Protein 2M08 (pdb70)

Foldseek 3Di:
DVFDKFWKFKAFADDQCLQVVLCVVCVVNDDQLVSRLPRRPPPVQVVVSRGPTIDHPPPDDPLDRVQQPPDDAFHWTHQRQDPRGGIIMGGPD

Sequence (93 aa):
GPSNKIKCSHILVSKQSEALAIMEKLKSGEKFGKLAKELSIDSGSAKKNGNLGYFTKGMMVKPFEDAAFKLQVGEVSEPIKSEFGYHIIKRFGGPSNKIKCSHILVSKQSEALAIMEKLKSGEKFGKLAKELSIDSGSAKKNGNLGYFTKGMMVKPFEDAAFKLQVGEVSEPIKSEFGYHIIKRFGGPSNKIKCSHILVSKQSEALAIMEKLKSGEKFGKLAKELSIDSGSAKKNGNLGYFTKGMMVKPFEDAAFKLQVGEVSEPIKSEFGYHIIKRFGGPSNKIKCSHILVSKQSEALAIMEKLKSGEKFGKLAKELSIDSGSAKKNGNLGYFTKGMMVKPFEDAAFKLQVGEVSEPIKSEFGYHIIKRFGGPSNKIKCSHILVSKQSEALAIMEKLKSGEKFGKLAKELSIDSGSAKKNGNLGYFTKGMMVKPFEDAAFKLQVGEVSEPIKSEFGYHIIKRFGGPSNKIKCSHILVSKQSEALAIMEKLKSGEKFGKLAKELSIDSGSAKKNGNLGYFTKGMMVKPFEDAAFKLQVGEVSEPIKSEFGYHIIKRFGGPSNKIKCSHILVSKQSEALAIMEKLKSGEKFGKLAKELSIDSGSAKKNGNLGYFTKGMMVKPFEDAAFKLQVGEVSEPIKSEFGYHIIKRFGGPSNKIKCSHILVSKQSEALAIMEKLKSGEKFGKLAKELSIDSGSAKKNGNLGYFTKGMMVKPFEDAAFKLQVGEVSEPIKSEFGYHIIKRFGGPSNKIKCSHILVSKQSEALAIMEKLKSGEKFGKLAKELSIDSGSAKKNGNLGYFTKGMMVKPFEDAAFKLQVGEVSEPIKSEFGYHIIKRFGGPSNKIKCSHILVSKQSEALAIMEKLKSGEKFGKLAKELSIDSGSAKKNGNLGYFTKGMMVKPFEDAAFKLQVGEVSEPIKSEFGYHIIKRFGGPSNKIKCSHILVSKQSEALAIMEKLKSGEKFGKLAKELSIDSGSAKKNGNLGYFTKGMMVKPFEDAAFKLQVGEVSEPIKSEFGYHIIKRFGGPSNKIKCSHILVSKQSEALAIMEKLKSGEKFGKLAKELSIDSGSAKKNGNLGYFTKGMMVKPFEDAAFKLQVGEVSEPIKSEFGYHIIKRFGGPSNKIKCSHILVSKQSEALAIMEKLKSGEKFGKLAKELSIDSGSAKKNGNLGYFTKGMMVKPFEDAAFKLQVGEVSEPIKSEFGYHIIKRFGGPSNKIKCSHILVSKQSEALAIMEKLKSGEKFGKLAKELSIDSGSAKKNGNLGYFTKGMMVKPFEDAAFKLQVGEVSEPIKSEFGYHIIKRFGGPSNKIKCSHILVSKQSEALAIMEKLKSGEKFGKLAKELSIDSGSAKKNGNLGYFTKGMMVKPFEDAAFKLQVGEVSEPIKSEFGYHIIKRFGGPSNKIKCSHILVSKQSEALAIMEKLKSGEKFGKLAKELSIDSGSAKKNGNLGYFTKGMMVKPFEDAAFKLQVGEVSEPIKSEFGYHIIKRFGGPSNKIKCSHILVSKQSEALAIMEKLKSGEKFGKLAKELSIDSGSAKKNGNLGYFTKGMMVKPFEDAAFKLQVGEVSEPIKSEFGYHIIKRFGGPSNKIKCSHILVSKQSEALAIMEKLKSGEKFGKLAKELSIDSGSAKKNGNLGYFTKGMMVKPFEDAAFKLQVGEVSEPIKSEFGYHIIKRFGGPSNKIKCSHILVSKQSEALAIMEKLKSGEKFGKLAKELSIDSGSAKKNGNLGYFTKGMMVKPFEDAAFKLQVGEVSEPIKSEFGYHIIKRFGGPSNKIKCSHILVSKQSEALAIMEKLKSGEKFGKLAKELSIDSGSAKKNGNLGYFTKGMMVKPFEDAAFKLQVGEVSEPIKSEFGYHIIKRFG

Organism: Nitrosopumilus maritimus (strain SCM1) (NCBI:txid436308)

Nearest PDB structures (foldseek):
  2m08-assembly1_A  TM=1.011E+00  e=2.889E-20  Nitrosopumilus maritimus SCM1
  2rqs-assembly1_A  TM=8.957E-01  e=1.563E-12  Candidatus Cenarchaeum symbiosum
  6xd8-assembly2_B  TM=8.870E-01  e=6.051E-11  Bacillus anthracis str. Sterne
  2jzv-assembly1_A  TM=8.501E-01  e=7.414E-11  Staphylococcus aureus
  6vj4-assembly1_A-2  TM=9.085E-01  e=1.190E-09  Bacillus anthracis

Solvent-accessible surface area: 5749 Å² total; per-residue (Å²): 113,131,95,112,107,22,52,0,1,21,0,3,2,89,125,118,82,53,0,43,32,0,77,106,95,26,163,98,70,67,150,3,11,138,14,0,110,129,37,4,101,56,106,46,0,25,173,97,56,0,52,41,18,116,6,36,148,70,138,71,43,172,46,6,34,76,19,0,66,140,29,121,111,45,82,42,6,120,26,53,147,19,142,97,10,38,8,2,0,32,36,75,50

InterPro domains:
  IPR000297 Peptidyl-prolyl cis-trans isomerase, PpiC-type [PF00639] (15-90)
  IPR000297 Peptidyl-prolyl cis-trans isomerase, PpiC-type [PS50198] (2-92)
  IPR046357 Peptidyl-prolyl cis-trans isomerase domain superfamily [G3DSA:3.10.50.40] (1-92)
  IPR050245 Bacterial extracellular foldase PrsA [PTHR47245] (4-89)

CATH classification: 3.10.50.40

B-factor: mean 34.98, std 22.98, range [0.02, 75.53]

Secondary structure (DSSP, 8-state):
-----EEEE--EESSHHHHTHHHHHGGGS--HHHHHTTT---TTTTTTTTEEEEE-TTSS-HHHHGGGSSS-TT-BPP-EE-SS-EE--BB--

Radius of gyration: 12.02 Å; Cα contacts (8 Å, |Δi|>4): 186; chains: 1; bounding box: 30×32×24 Å

Structure (mmCIF, N/CA/C/O backbone):
data_2M08
#
_entry.id   2M08
#
loop_
_atom_site.group_PDB
_atom_site.id
_atom_site.type_symbol
_atom_site.label_atom_id
_atom_site.label_alt_id
_atom_site.label_comp_id
_atom_site.label_asym_id
_atom_site.label_entity_id
_atom_site.label_seq_id
_atom_site.pdbx_PDB_ins_code
_atom_site.Cartn_x
_atom_site.Cartn_y
_atom_site.Cartn_z
_atom_site.occupancy
_atom_site.B_iso_or_equiv
_atom_site.auth_seq_id
_atom_site.auth_comp_id
_atom_site.auth_asym_id
_atom_site.auth_atom_id
_atom_site.pdbx_PDB_model_num
ATOM 1 N N . GLY A 1 1 ? 1.330 0.000 0.000 1.00 13.00 1 GLY A N 1
ATOM 2 C CA . GLY A 1 1 ? 2.071 0.001 -1.247 1.00 45.03 1 GLY A CA 1
ATOM 3 C C . GLY A 1 1 ? 2.250 1.395 -1.815 1.00 1.35 1 GLY A C 1
ATOM 4 O O . GLY A 1 1 ? 1.911 2.395 -1.181 1.00 34.33 1 GLY A O 1
ATOM 8 N N . PRO A 1 2 ? 2.797 1.476 -3.037 1.00 32.43 2 PRO A N 1
ATOM 9 C CA . PRO A 1 2 ? 3.034 2.753 -3.716 1.00 14.14 2 PRO A CA 1
ATOM 10 C C . PRO A 1 2 ? 1.737 3.431 -4.144 1.00 74.11 2 PRO A C 1
ATOM 11 O O . PRO A 1 2 ? 1.081 2.995 -5.090 1.00 53.54 2 PRO A O 1
ATOM 22 N N . SER A 1 3 ? 1.373 4.499 -3.442 1.00 14.20 3 SER A N 1
ATOM 23 C CA . SER A 1 3 ? 0.152 5.235 -3.748 1.00 54.41 3 SER A CA 1
ATOM 24 C C . SER A 1 3 ? 0.461 6.484 -4.569 1.00 23.41 3 SER A C 1
ATOM 25 O O . SER A 1 3 ? 0.844 7.518 -4.025 1.00 2.32 3 SER A O 1
ATOM 33 N N . ASN A 1 4 ? 0.292 6.377 -5.883 1.00 2.01 4 ASN A N 1
ATOM 34 C CA . ASN A 1 4 ? 0.554 7.496 -6.781 1.00 0.35 4 ASN A CA 1
ATOM 35 C C . ASN A 1 4 ? -0.684 8.375 -6.929 1.00 0.50 4 ASN A C 1
ATOM 36 O O . ASN A 1 4 ? -0.595 9.603 -6.900 1.00 2.15 4 ASN A O 1
ATOM 47 N N . LYS A 1 5 ? -1.839 7.739 -7.088 1.00 74.12 5 LYS A N 1
ATOM 48 C CA . LYS A 1 5 ? -3.097 8.461 -7.239 1.00 40.14 5 LYS A CA 1
ATOM 49 C C . LYS A 1 5 ? -4.114 8.006 -6.198 1.00 13.11 5 LYS A C 1
ATOM 50 O O . LYS A 1 5 ? -3.974 6.935 -5.606 1.00 40.32 5 LYS A O 1
ATOM 69 N N . ILE A 1 6 ? -5.138 8.825 -5.980 1.00 42.01 6 ILE A N 1
ATOM 70 C CA . ILE A 1 6 ? -6.179 8.504 -5.012 1.00 53.41 6 ILE A CA 1
ATOM 71 C C . ILE A 1 6 ? -7.513 9.125 -5.414 1.00 1.45 6 ILE A C 1
ATOM 72 O O . ILE A 1 6 ? -7.554 10.136 -6.115 1.00 41.24 6 ILE A O 1
ATOM 88 N N . LYS A 1 7 ? -8.603 8.515 -4.962 1.00 73.12 7 LYS A N 1
ATOM 89 C CA . LYS A 1 7 ? -9.940 9.008 -5.271 1.00 12.23 7 LYS A CA 1
ATOM 90 C C . LYS A 1 7 ? -10.283 10.223 -4.414 1.00 20.10 7 LYS A C 1
ATOM 91 O O . LYS A 1 7 ? -10.038 10.232 -3.207 1.00 32.10 7 LYS A O 1
ATOM 110 N N . CYS A 1 8 ? -10.851 11.244 -5.045 1.00 13.42 8 CYS A N 1
ATOM 111 C CA . CYS A 1 8 ? -11.229 12.464 -4.340 1.00 5.24 8 CYS A CA 1
ATOM 112 C C . CYS A 1 8 ? -12.186 13.304 -5.179 1.00 62.22 8 CYS A C 1
ATOM 113 O O . CYS A 1 8 ? -12.309 13.101 -6.387 1.00 42.32 8 CYS A O 1
ATOM 121 N N . SER A 1 9 ? -12.863 14.246 -4.531 1.00 32.33 9 SER A N 1
ATOM 122 C CA . SER A 1 9 ? -13.814 15.113 -5.216 1.00 72.35 9 SER A CA 1
ATOM 123 C C . SER A 1 9 ? -13.428 16.580 -5.053 1.00 21.40 9 SER A C 1
ATOM 124 O O . SER A 1 9 ? -12.321 16.897 -4.616 1.00 13.12 9 SER A O 1
ATOM 132 N N . HIS A 1 10 ? -14.348 17.471 -5.408 1.00 35.55 10 HIS A N 1
ATOM 133 C CA . HIS A 1 10 ? -14.106 18.905 -5.300 1.00 23.20 10 HIS A CA 1
ATOM 134 C C . HIS A 1 10 ? -15.377 19.695 -5.596 1.00 31.34 10 HIS A C 1
ATOM 135 O O . HIS A 1 10 ? -16.165 19.318 -6.464 1.00 11.42 10 HIS A O 1
ATOM 149 N N . ILE A 1 11 ? -15.570 20.790 -4.868 1.00 31.40 11 ILE A N 1
ATOM 150 C CA . ILE A 1 11 ? -16.745 21.632 -5.053 1.00 34.30 11 ILE A CA 1
ATOM 151 C C . ILE A 1 11 ? -16.390 23.109 -4.921 1.00 64.44 11 ILE A C 1
ATOM 152 O O . ILE A 1 11 ? -15.759 23.522 -3.948 1.00 1.35 11 ILE A O 1
ATOM 168 N N . LEU A 1 12 ? -16.799 23.900 -5.906 1.00 53.15 12 LEU A N 1
ATOM 169 C CA . LEU A 1 12 ? -16.526 25.333 -5.901 1.00 2.03 12 LEU A CA 1
ATOM 170 C C . LEU A 1 12 ? -17.792 26.128 -5.597 1.00 62.21 12 LEU A C 1
ATOM 171 O O . LEU A 1 12 ? -18.850 25.874 -6.173 1.00 20.35 12 LEU A O 1
ATOM 187 N N . VAL A 1 13 ? -17.675 27.093 -4.691 1.00 13.05 13 VAL A N 1
ATOM 188 C CA . VAL A 1 13 ? -18.809 27.928 -4.313 1.00 33.14 13 VAL A CA 1
ATOM 189 C C . VAL A 1 13 ? -18.428 29.404 -4.307 1.00 65.22 13 VAL A C 1
ATOM 190 O O . VAL A 1 13 ? -17.310 29.768 -4.674 1.00 33.10 13 VAL A O 1
ATOM 203 N N . SER A 1 14 ? -19.363 30.250 -3.888 1.00 31.10 14 SER A N 1
ATOM 204 C CA . SER A 1 14 ? -19.126 31.688 -3.838 1.00 31.24 14 SER A CA 1
ATOM 205 C C . SER A 1 14 ? -19.118 32.187 -2.396 1.00 32.21 14 SER A C 1
ATOM 206 O O . SER A 1 14 ? -18.604 33.266 -2.103 1.00 4.25 14 SER A O 1
ATOM 214 N N . LYS A 1 15 ? -19.693 31.393 -1.499 1.00 3.04 15 LYS A N 1
ATOM 215 C CA . LYS A 1 15 ? -19.752 31.751 -0.086 1.00 72.24 15 LYS A CA 1
ATOM 216 C C . LYS A 1 15 ? -19.280 30.594 0.788 1.00 34.24 15 LYS A C 1
ATOM 217 O O . LYS A 1 15 ? -19.551 29.430 0.492 1.00 12.45 15 LYS A O 1
ATOM 236 N N . GLN A 1 16 ? -18.575 30.922 1.866 1.00 13.12 16 GLN A N 1
ATOM 237 C CA . GLN A 1 16 ? -18.067 29.909 2.784 1.00 52.12 16 GLN A CA 1
ATOM 238 C C . GLN A 1 16 ? -19.210 29.105 3.394 1.00 34.10 16 GLN A C 1
ATOM 239 O O . GLN A 1 16 ? -19.052 27.926 3.712 1.00 15.32 16 GLN A O 1
ATOM 253 N N . SER A 1 17 ? -20.361 29.750 3.555 1.00 54.01 17 SER A N 1
ATOM 254 C CA . SER A 1 17 ? -21.530 29.096 4.131 1.00 33.21 17 SER A CA 1
ATOM 255 C C . SER A 1 17 ? -21.964 27.908 3.277 1.00 14.40 17 SER A C 1
ATOM 256 O O . SER A 1 17 ? -22.608 26.981 3.767 1.00 51.13 17 SER A O 1
ATOM 264 N N . GLU A 1 18 ? -21.607 27.946 1.997 1.00 22.11 18 GLU A N 1
ATOM 265 C CA . GLU A 1 18 ? -21.960 26.874 1.074 1.00 32.43 18 GLU A CA 1
ATOM 266 C C . GLU A 1 18 ? -20.894 25.782 1.075 1.00 43.14 18 GLU A C 1
ATOM 267 O O . GLU A 1 18 ? -21.203 24.597 1.197 1.00 11.30 18 GLU A O 1
ATOM 279 N N . ALA A 1 19 ? -19.637 26.191 0.936 1.00 42.01 19 ALA A N 1
ATOM 280 C CA . ALA A 1 19 ? -18.524 25.249 0.921 1.00 13.44 19 ALA A CA 1
ATOM 281 C C . ALA A 1 19 ? -18.411 24.513 2.252 1.00 51.01 19 ALA A C 1
ATOM 282 O O . ALA A 1 19 ? -18.267 23.290 2.286 1.00 4.22 19 ALA A O 1
ATOM 289 N N . LEU A 1 20 ? -18.477 25.264 3.346 1.00 43.03 20 LEU A N 1
ATOM 290 C CA . LEU A 1 20 ? -18.381 24.682 4.680 1.00 2.21 20 LEU A CA 1
ATOM 291 C C . LEU A 1 20 ? -19.587 23.797 4.976 1.00 14.43 20 LEU A C 1
ATOM 292 O O . LEU A 1 20 ? -19.511 22.879 5.792 1.00 42.11 20 LEU A O 1
ATOM 308 N N . ALA A 1 21 ? -20.700 24.079 4.307 1.00 52.34 21 ALA A N 1
ATOM 309 C CA . ALA A 1 21 ? -21.922 23.307 4.495 1.00 63.42 21 ALA A CA 1
ATOM 310 C C . ALA A 1 21 ? -21.769 21.895 3.939 1.00 31.34 21 ALA A C 1
ATOM 311 O O . ALA A 1 21 ? -22.611 21.029 4.181 1.00 64.43 21 ALA A O 1
ATOM 318 N N . ILE A 1 22 ? -20.692 21.670 3.195 1.00 41.03 22 ILE A N 1
ATOM 319 C CA . ILE A 1 22 ? -20.430 20.363 2.606 1.00 71.33 22 ILE A CA 1
ATOM 320 C C . ILE A 1 22 ? -20.042 19.346 3.674 1.00 13.11 22 ILE A C 1
ATOM 321 O O . ILE A 1 22 ? -20.275 18.148 3.519 1.00 73.25 22 ILE A O 1
ATOM 337 N N . MET A 1 23 ? -19.451 19.833 4.760 1.00 42.52 23 MET A N 1
ATOM 338 C CA . MET A 1 23 ? -19.033 18.967 5.856 1.00 14.22 23 MET A CA 1
ATOM 339 C C . MET A 1 23 ? -20.118 18.882 6.925 1.00 74.21 23 MET A C 1
ATOM 340 O O . MET A 1 23 ? -20.146 17.943 7.720 1.00 4.10 23 MET A O 1
ATOM 354 N N . GLU A 1 24 ? -21.010 19.868 6.937 1.00 20.11 24 GLU A N 1
ATOM 355 C CA . GLU A 1 24 ? -22.096 19.903 7.910 1.00 42.03 24 GLU A CA 1
ATOM 356 C C . GLU A 1 24 ? -23.321 19.161 7.384 1.00 55.43 24 GLU A C 1
ATOM 357 O O . GLU A 1 24 ? -23.954 18.392 8.107 1.00 22.33 24 GLU A O 1
ATOM 369 N N . LYS A 1 25 ? -23.652 19.399 6.119 1.00 1.40 25 LYS A N 1
ATOM 370 C CA . LYS A 1 25 ? -24.801 18.755 5.494 1.00 43.04 25 LYS A CA 1
ATOM 371 C C . LYS A 1 25 ? -24.645 17.238 5.502 1.00 20.33 25 LYS A C 1
ATOM 372 O O . LYS A 1 25 ? -25.497 16.519 6.027 1.00 63.11 25 LYS A O 1
ATOM 391 N N . LEU A 1 26 ? -23.552 16.756 4.920 1.00 13.40 26 LEU A N 1
ATOM 392 C CA . LEU A 1 26 ? -23.284 15.324 4.862 1.00 20.32 26 LEU A CA 1
ATOM 393 C C . LEU A 1 26 ? -23.296 14.711 6.259 1.00 72.52 26 LEU A C 1
ATOM 394 O O . LEU A 1 26 ? -23.552 13.518 6.423 1.00 34.50 26 LEU A O 1
ATOM 410 N N . LYS A 1 27 ? -23.020 15.535 7.264 1.00 64.24 27 LYS A N 1
ATOM 411 C CA . LYS A 1 27 ? -23.002 15.076 8.647 1.00 2.05 27 LYS A CA 1
ATOM 412 C C . LYS A 1 27 ? -24.333 14.434 9.025 1.00 62.42 27 LYS A C 1
ATOM 413 O O . LYS A 1 27 ? -24.396 13.599 9.928 1.00 53.51 27 LYS A O 1
ATOM 432 N N . SER A 1 28 ? -25.393 14.827 8.327 1.00 75.53 28 SER A N 1
ATOM 433 C CA . SER A 1 28 ? -26.724 14.290 8.590 1.00 4.44 28 SER A CA 1
ATOM 434 C C . SER A 1 28 ? -26.904 12.931 7.921 1.00 0.22 28 SER A C 1
ATOM 435 O O . SER A 1 28 ? -27.722 12.119 8.351 1.00 24.41 28 SER A O 1
ATOM 443 N N . GLY A 1 29 ? -26.133 12.692 6.865 1.00 71.44 29 GLY A N 1
ATOM 444 C CA . GLY A 1 29 ? -26.222 11.431 6.152 1.00 72.41 29 GLY A CA 1
ATOM 445 C C . GLY A 1 29 ? -26.606 11.613 4.697 1.00 72.11 29 GLY A C 1
ATOM 446 O O . GLY A 1 29 ? -27.316 10.784 4.128 1.00 42.32 29 GLY A O 1
ATOM 450 N N . GLU A 1 30 ? -26.137 12.701 4.095 1.00 55.34 30 GLU A N 1
ATOM 451 C CA . GLU A 1 30 ? -26.439 12.990 2.697 1.00 1.04 30 GLU A CA 1
ATOM 452 C C . GLU A 1 30 ? -25.327 12.482 1.785 1.00 44.04 30 GLU A C 1
ATOM 453 O O . GLU A 1 30 ? -24.450 11.732 2.213 1.00 23.43 30 GLU A O 1
ATOM 465 N N . LYS A 1 31 ? -25.370 12.896 0.523 1.00 45.02 31 LYS A N 1
ATOM 466 C CA . LYS A 1 31 ? -24.366 12.485 -0.452 1.00 75.14 31 LYS A CA 1
ATOM 467 C C . LYS A 1 31 ? -23.554 13.682 -0.935 1.00 54.44 31 LYS A C 1
ATOM 468 O O . LYS A 1 31 ? -24.111 14.727 -1.275 1.00 34.35 31 LYS A O 1
ATOM 487 N N . PHE A 1 32 ? -22.235 13.524 -0.965 1.00 74.35 32 PHE A N 1
ATOM 488 C CA . PHE A 1 32 ? -21.347 14.592 -1.408 1.00 3.02 32 PHE A CA 1
ATOM 489 C C . PHE A 1 32 ? -21.782 15.134 -2.766 1.00 40.11 32 PHE A C 1
ATOM 490 O O . PHE A 1 32 ? -21.939 16.341 -2.944 1.00 12.24 32 PHE A O 1
ATOM 507 N N . GLY A 1 33 ? -21.974 14.231 -3.723 1.00 55.11 33 GLY A N 1
ATOM 508 C CA . GLY A 1 33 ? -22.389 14.637 -5.053 1.00 42.04 33 GLY A CA 1
ATOM 509 C C . GLY A 1 33 ? -23.679 15.432 -5.041 1.00 53.04 33 GLY A C 1
ATOM 510 O O . GLY A 1 33 ? -23.908 16.272 -5.912 1.00 0.55 33 GLY A O 1
ATOM 514 N N . LYS A 1 34 ? -24.527 15.166 -4.054 1.00 31.15 34 LYS A N 1
ATOM 515 C CA . LYS A 1 34 ? -25.802 15.862 -3.931 1.00 35.21 34 LYS A CA 1
ATOM 516 C C . LYS A 1 34 ? -25.593 17.370 -3.843 1.00 40.23 34 LYS A C 1
ATOM 517 O O . LYS A 1 34 ? -26.490 18.151 -4.164 1.00 2.51 34 LYS A O 1
ATOM 536 N N . LEU A 1 35 ? -24.404 17.773 -3.409 1.00 11.50 35 LEU A N 1
ATOM 537 C CA . LEU A 1 35 ? -24.076 19.189 -3.281 1.00 12.20 35 LEU A CA 1
ATOM 538 C C . LEU A 1 35 ? -23.124 19.630 -4.388 1.00 25.32 35 LEU A C 1
ATOM 539 O O . LEU A 1 35 ? -23.096 20.800 -4.767 1.00 52.03 35 LEU A O 1
ATOM 555 N N . ALA A 1 36 ? -22.345 18.684 -4.903 1.00 31.43 36 ALA A N 1
ATOM 556 C CA . ALA A 1 36 ? -21.394 18.973 -5.969 1.00 13.21 36 ALA A CA 1
ATOM 557 C C . ALA A 1 36 ? -22.109 19.185 -7.299 1.00 60.23 36 ALA A C 1
ATOM 558 O O . ALA A 1 36 ? -21.561 19.789 -8.221 1.00 63.25 36 ALA A O 1
ATOM 565 N N . LYS A 1 37 ? -23.336 18.683 -7.393 1.00 2.22 37 LYS A N 1
ATOM 566 C CA . LYS A 1 37 ? -24.127 18.817 -8.610 1.00 40.32 37 LYS A CA 1
ATOM 567 C C . LYS A 1 37 ? -24.944 20.105 -8.589 1.00 41.31 37 LYS A C 1
ATOM 568 O O . LYS A 1 37 ? -25.812 20.313 -9.436 1.00 14.34 37 LYS A O 1
ATOM 587 N N . GLU A 1 38 ? -24.658 20.966 -7.617 1.00 52.33 38 GLU A N 1
ATOM 588 C CA . GLU A 1 38 ? -25.367 22.234 -7.488 1.00 0.00 38 GLU A CA 1
ATOM 589 C C . GLU A 1 38 ? -24.420 23.344 -7.041 1.00 22.20 38 GLU A C 1
ATOM 590 O O . GLU A 1 38 ? -24.177 24.302 -7.776 1.00 11.00 38 GLU A O 1
ATOM 602 N N . LEU A 1 39 ? -23.888 23.208 -5.831 1.00 61.24 39 LEU A N 1
ATOM 603 C CA . LEU A 1 39 ? -22.967 24.199 -5.285 1.00 33.44 39 LEU A CA 1
ATOM 604 C C . LEU A 1 39 ? -21.778 24.409 -6.216 1.00 40.42 39 LEU A C 1
ATOM 605 O O . LEU A 1 39 ? -21.400 25.543 -6.510 1.00 54.52 39 LEU A O 1
ATOM 621 N N . SER A 1 40 ? -21.193 23.309 -6.679 1.00 0.11 40 SER A N 1
ATOM 622 C CA . SER A 1 40 ? -20.045 23.373 -7.576 1.00 54.23 40 SER A CA 1
ATOM 623 C C . SER A 1 40 ? -20.335 24.285 -8.765 1.00 13.14 40 SER A C 1
ATOM 624 O O . SER A 1 40 ? -21.045 23.903 -9.696 1.00 23.34 40 SER A O 1
ATOM 632 N N . ILE A 1 41 ? -19.781 25.492 -8.725 1.00 15.22 41 ILE A N 1
ATOM 633 C CA . ILE A 1 41 ? -19.979 26.459 -9.798 1.00 31.41 41 ILE A CA 1
ATOM 634 C C . ILE A 1 41 ? -19.177 26.076 -11.037 1.00 71.31 41 ILE A C 1
ATOM 635 O O . ILE A 1 41 ? -19.466 26.534 -12.142 1.00 54.15 41 ILE A O 1
ATOM 651 N N . ASP A 1 42 ? -18.170 25.232 -10.845 1.00 65.52 42 ASP A N 1
ATOM 652 C CA . ASP A 1 42 ? -17.327 24.784 -11.948 1.00 23.31 42 ASP A CA 1
ATOM 653 C C . ASP A 1 42 ? -18.138 23.981 -12.960 1.00 44.04 42 ASP A C 1
ATOM 654 O O . ASP A 1 42 ? -18.568 22.863 -12.679 1.00 71.41 42 ASP A O 1
ATOM 663 N N . SER A 1 43 ? -18.343 24.560 -14.139 1.00 41.11 43 SER A N 1
ATOM 664 C CA . SER A 1 43 ? -19.106 23.901 -15.192 1.00 34.20 43 SER A CA 1
ATOM 665 C C . SER A 1 43 ? -18.569 22.497 -15.455 1.00 14.20 43 SER A C 1
ATOM 666 O O . SER A 1 43 ? -19.328 21.575 -15.751 1.00 53.31 43 SER A O 1
ATOM 674 N N . GLY A 1 44 ? -17.253 22.343 -15.344 1.00 52.43 44 GLY A N 1
ATOM 675 C CA . GLY A 1 44 ? -16.636 21.050 -15.573 1.00 44.31 44 GLY A CA 1
ATOM 676 C C . GLY A 1 44 ? -16.473 20.251 -14.295 1.00 40.23 44 GLY A C 1
ATOM 677 O O . GLY A 1 44 ? -15.414 19.675 -14.046 1.00 73.32 44 GLY A O 1
ATOM 681 N N . SER A 1 45 ? -17.524 20.218 -13.482 1.00 60.33 45 SER A N 1
ATOM 682 C CA . SER A 1 45 ? -17.491 19.488 -12.220 1.00 72.13 45 SER A CA 1
ATOM 683 C C . SER A 1 45 ? -18.902 19.137 -11.759 1.00 34.30 45 SER A C 1
ATOM 684 O O . SER A 1 45 ? -19.151 18.035 -11.270 1.00 53.04 45 SER A O 1
ATOM 692 N N . ALA A 1 46 ? -19.823 20.082 -11.918 1.00 44.22 46 ALA A N 1
ATOM 693 C CA . ALA A 1 46 ? -21.209 19.873 -11.520 1.00 53.45 46 ALA A CA 1
ATOM 694 C C . ALA A 1 46 ? -21.858 18.771 -12.350 1.00 72.32 46 ALA A C 1
ATOM 695 O O . ALA A 1 46 ? -22.929 18.269 -12.007 1.00 1.14 46 ALA A O 1
ATOM 702 N N . LYS A 1 47 ? -21.204 18.398 -13.445 1.00 20.53 47 LYS A N 1
ATOM 703 C CA . LYS A 1 47 ? -21.716 17.354 -14.324 1.00 72.53 47 LYS A CA 1
ATOM 704 C C . LYS A 1 47 ? -21.259 15.975 -13.857 1.00 0.51 47 LYS A C 1
ATOM 705 O O . LYS A 1 47 ? -21.849 14.958 -14.220 1.00 34.35 47 LYS A O 1
ATOM 724 N N . LYS A 1 48 ? -20.205 15.950 -13.049 1.00 24.43 48 LYS A N 1
ATOM 725 C CA . LYS A 1 48 ? -19.669 14.697 -12.529 1.00 12.14 48 LYS A CA 1
ATOM 726 C C . LYS A 1 48 ? -19.750 14.662 -11.006 1.00 23.42 48 LYS A C 1
ATOM 727 O O . LYS A 1 48 ? -18.969 13.974 -10.350 1.00 31.53 48 LYS A O 1
ATOM 746 N N . ASN A 1 49 ? -20.700 15.407 -10.450 1.00 61.35 49 ASN A N 1
ATOM 747 C CA . ASN A 1 49 ? -20.883 15.459 -9.004 1.00 44.35 49 ASN A CA 1
ATOM 748 C C . ASN A 1 49 ? -19.577 15.825 -8.304 1.00 74.32 49 ASN A C 1
ATOM 749 O O . ASN A 1 49 ? -19.322 15.395 -7.180 1.00 72.42 49 ASN A O 1
ATOM 760 N N . GLY A 1 50 ? -18.754 16.623 -8.977 1.00 61.44 50 GLY A N 1
ATOM 761 C CA . GLY A 1 50 ? -17.485 17.033 -8.404 1.00 54.14 50 GLY A CA 1
ATOM 762 C C . GLY A 1 50 ? -16.551 15.863 -8.167 1.00 0.54 50 GLY A C 1
ATOM 763 O O . GLY A 1 50 ? -15.549 15.994 -7.465 1.00 61.21 50 GLY A O 1
ATOM 767 N N . ASN A 1 51 ? -16.881 14.716 -8.751 1.00 42.32 51 ASN A N 1
ATOM 768 C CA . ASN A 1 51 ? -16.064 13.518 -8.597 1.00 74.42 51 ASN A CA 1
ATOM 769 C C . ASN A 1 51 ? -15.045 13.405 -9.727 1.00 33.31 51 ASN A C 1
ATOM 770 O O . ASN A 1 51 ? -15.367 12.948 -10.825 1.00 21.33 51 ASN A O 1
ATOM 781 N N . LEU A 1 52 ? -13.815 13.823 -9.451 1.00 12.25 52 LEU A N 1
ATOM 782 C CA . LEU A 1 52 ? -12.747 13.769 -10.443 1.00 34.20 52 LEU A CA 1
ATOM 783 C C . LEU A 1 52 ? -12.056 12.410 -10.424 1.00 65.54 52 LEU A C 1
ATOM 784 O O . LEU A 1 52 ? -11.049 12.205 -11.101 1.00 24.21 52 LEU A O 1
ATOM 800 N N . GLY A 1 53 ? -12.605 11.482 -9.646 1.00 3.02 53 GLY A N 1
ATOM 801 C CA . GLY A 1 53 ? -12.028 10.153 -9.555 1.00 54.23 53 GLY A CA 1
ATOM 802 C C . GLY A 1 53 ? -10.614 10.171 -9.010 1.00 33.54 53 GLY A C 1
ATOM 803 O O . GLY A 1 53 ? -10.341 10.811 -7.994 1.00 72.11 53 GLY A O 1
ATOM 807 N N . TYR A 1 54 ? -9.713 9.464 -9.683 1.00 54.44 54 TYR A N 1
ATOM 808 C CA . TYR A 1 54 ? -8.320 9.398 -9.258 1.00 35.44 54 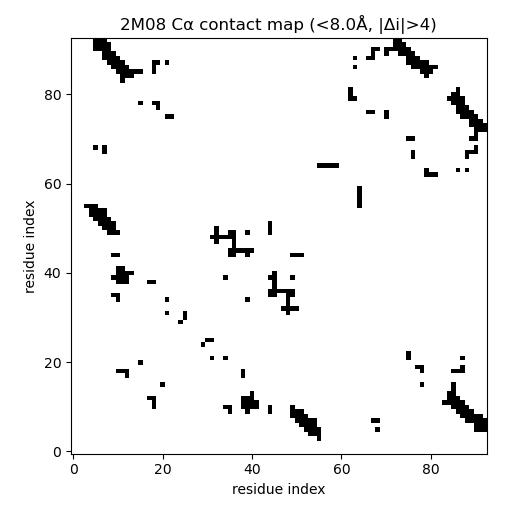TYR A CA 1
ATOM 809 C C . TYR A 1 54 ? -7.508 10.535 -9.870 1.00 74.32 54 TYR A C 1
ATOM 810 O O . TYR A 1 54 ? -7.690 10.885 -11.036 1.00 72.15 54 TYR A O 1
ATOM 828 N N . PHE A 1 55 ? -6.611 11.107 -9.075 1.00 1.32 55 PHE A N 1
ATOM 829 C CA . PHE A 1 55 ? -5.770 12.205 -9.537 1.00 1.30 55 PHE A CA 1
ATOM 830 C C . PHE A 1 55 ? -4.348 12.064 -9.002 1.00 20.31 55 PHE A C 1
ATOM 831 O O . PHE A 1 55 ? -4.032 11.110 -8.290 1.00 24.10 55 PHE A O 1
ATOM 848 N N . THR A 1 56 ? -3.493 13.020 -9.350 1.00 42.14 56 THR A N 1
ATOM 849 C CA . THR A 1 56 ? -2.104 13.002 -8.908 1.00 14.42 56 THR A CA 1
ATOM 850 C C . THR A 1 56 ? -1.572 14.417 -8.710 1.00 52.24 56 THR A C 1
ATOM 851 O O . THR A 1 56 ? -2.294 15.396 -8.903 1.00 62.12 56 THR A O 1
ATOM 862 N N . LYS A 1 57 ? -0.305 14.519 -8.325 1.00 44.13 57 LYS A N 1
ATOM 863 C CA . LYS A 1 57 ? 0.326 15.815 -8.103 1.00 64.34 57 LYS A CA 1
ATOM 864 C C . LYS A 1 57 ? 0.776 16.434 -9.423 1.00 11.12 57 LYS A C 1
ATOM 865 O O . LYS A 1 57 ? 1.765 16.006 -10.016 1.00 32.52 57 LYS A O 1
ATOM 884 N N . GLY A 1 58 ? 0.043 17.447 -9.876 1.00 71.43 58 GLY A N 1
ATOM 885 C CA . GLY A 1 58 ? 0.383 18.109 -11.122 1.00 2.22 58 GLY A CA 1
ATOM 886 C C . GLY A 1 58 ? -0.796 18.204 -12.069 1.00 72.23 58 GLY A C 1
ATOM 887 O O . GLY A 1 58 ? -0.664 18.698 -13.188 1.00 44.52 58 GLY A O 1
ATOM 891 N N . MET A 1 59 ? -1.953 17.727 -11.621 1.00 61.12 59 MET A N 1
ATOM 892 C CA . MET A 1 59 ? -3.160 17.760 -12.438 1.00 75.21 59 MET A CA 1
ATOM 893 C C . MET A 1 59 ? -4.147 18.795 -11.908 1.00 14.01 59 MET A C 1
ATOM 894 O O . MET A 1 59 ? -5.246 18.949 -12.441 1.00 62.32 59 MET A O 1
ATOM 908 N N . MET A 1 60 ? -3.748 19.502 -10.856 1.00 35.25 60 MET A N 1
ATOM 909 C CA . MET A 1 60 ? -4.599 20.523 -10.255 1.00 4.04 60 MET A CA 1
ATOM 910 C C . MET A 1 60 ? -3.795 21.778 -9.931 1.00 43.45 60 MET A C 1
ATOM 911 O O . MET A 1 60 ? -2.646 21.918 -10.353 1.00 34.22 60 MET A O 1
ATOM 925 N N . VAL A 1 61 ? -4.405 22.690 -9.182 1.00 15.34 61 VAL A N 1
ATOM 926 C CA . VAL A 1 61 ? -3.746 23.934 -8.802 1.00 31.15 61 VAL A CA 1
ATOM 927 C C . VAL A 1 61 ? -3.095 23.813 -7.428 1.00 43.24 61 VAL A C 1
ATOM 928 O O . VAL A 1 61 ? -3.433 22.926 -6.644 1.00 43.41 61 VAL A O 1
ATOM 941 N N . LYS A 1 62 ? -2.158 24.712 -7.143 1.00 33.40 62 LYS A N 1
ATOM 942 C CA . LYS A 1 62 ? -1.459 24.709 -5.863 1.00 71.45 62 LYS A CA 1
ATOM 943 C C . LYS A 1 62 ? -2.449 24.690 -4.703 1.00 3.52 62 LYS A C 1
ATOM 944 O O . LYS A 1 62 ? -2.450 23.783 -3.871 1.00 3.14 62 LYS A O 1
ATOM 963 N N . PRO A 1 63 ? -3.313 25.715 -4.644 1.00 64.25 63 PRO A N 1
ATOM 964 C CA . PRO A 1 63 ? -4.325 25.838 -3.591 1.00 64.21 63 PRO A CA 1
ATOM 965 C C . PRO A 1 63 ? -5.425 24.789 -3.719 1.00 4.53 63 PRO A C 1
ATOM 966 O O . PRO A 1 63 ? -6.611 25.105 -3.625 1.00 41.44 63 PRO A O 1
ATOM 977 N N . PHE A 1 64 ? -5.024 23.541 -3.932 1.00 65.31 64 PHE A N 1
ATOM 978 C CA . PHE A 1 64 ? -5.976 22.445 -4.073 1.00 1.40 64 PHE A CA 1
ATOM 979 C C . PHE A 1 64 ? -5.273 21.096 -3.963 1.00 23.30 64 PHE A C 1
ATOM 980 O O . PHE A 1 64 ? -5.577 20.296 -3.078 1.00 51.44 64 PHE A O 1
ATOM 997 N N . GLU A 1 65 ? -4.331 20.850 -4.869 1.00 12.01 65 GLU A N 1
ATOM 998 C CA . GLU A 1 65 ? -3.586 19.597 -4.874 1.00 61.34 65 GLU A CA 1
ATOM 999 C C . GLU A 1 65 ? -2.934 19.346 -3.518 1.00 24.31 65 GLU A C 1
ATOM 1000 O O . GLU A 1 65 ? -2.911 18.217 -3.027 1.00 72.33 65 GLU A O 1
ATOM 1012 N N . ASP A 1 66 ? -2.404 20.406 -2.918 1.00 24.32 66 ASP A N 1
ATOM 1013 C CA . ASP A 1 66 ? -1.751 20.302 -1.618 1.00 20.31 66 ASP A CA 1
ATOM 1014 C C . ASP A 1 66 ? -2.670 19.633 -0.600 1.00 51.33 66 ASP A C 1
ATOM 1015 O O . ASP A 1 66 ? -2.322 18.609 -0.014 1.00 75.53 66 ASP A O 1
ATOM 1024 N N . ALA A 1 67 ? -3.844 20.221 -0.395 1.00 0.52 67 ALA A N 1
ATOM 1025 C CA . ALA A 1 67 ? -4.813 19.683 0.551 1.00 33.51 67 ALA A CA 1
ATOM 1026 C C . ALA A 1 67 ? -5.826 18.785 -0.152 1.00 40.11 67 ALA A C 1
ATOM 1027 O O . ALA A 1 67 ? -6.983 18.699 0.258 1.00 20.21 67 ALA A O 1
ATOM 1034 N N . ALA A 1 68 ? -5.383 18.119 -1.214 1.00 0.35 68 ALA A N 1
ATOM 1035 C CA . ALA A 1 68 ? -6.251 17.227 -1.973 1.00 2.43 68 ALA A CA 1
ATOM 1036 C C . ALA A 1 68 ? -5.983 15.769 -1.619 1.00 32.53 68 ALA A C 1
ATOM 1037 O O . ALA A 1 68 ? -6.844 14.907 -1.800 1.00 12.32 68 ALA A O 1
ATOM 1044 N N . PHE A 1 69 ? -4.784 15.497 -1.114 1.00 13.33 69 PHE A N 1
ATOM 1045 C CA . PHE A 1 69 ? -4.403 14.142 -0.736 1.00 23.51 69 PHE A CA 1
ATOM 1046 C C . PHE A 1 69 ? -4.026 14.074 0.741 1.00 14.14 69 PHE A C 1
ATOM 1047 O O . PHE A 1 69 ? -3.806 12.994 1.290 1.00 74.15 69 PHE A O 1
ATOM 1064 N N . LYS A 1 70 ? -3.954 15.237 1.381 1.00 64.43 70 LYS A N 1
ATOM 1065 C CA . LYS A 1 70 ? -3.605 15.312 2.794 1.00 2.34 70 LYS A CA 1
ATOM 1066 C C . LYS A 1 70 ? -4.760 14.830 3.666 1.00 3.14 70 LYS A C 1
ATOM 1067 O O . LYS A 1 70 ? -4.589 14.587 4.862 1.00 61.43 70 LYS A O 1
ATOM 1086 N N . LEU A 1 71 ? -5.934 14.693 3.061 1.00 33.24 71 LEU A N 1
ATOM 1087 C CA . LEU A 1 71 ? -7.118 14.238 3.783 1.00 61.43 71 LEU A CA 1
ATOM 1088 C C . LEU A 1 71 ? -7.079 12.728 3.995 1.00 23.34 71 LEU A C 1
ATOM 1089 O O . LEU A 1 71 ? -6.222 12.037 3.446 1.00 63.53 71 LEU A O 1
ATOM 1105 N N . GLN A 1 72 ? -8.013 12.224 4.795 1.00 73.53 72 GLN A N 1
ATOM 1106 C CA . GLN A 1 72 ? -8.086 10.795 5.078 1.00 1.12 72 GLN A CA 1
ATOM 1107 C C . GLN A 1 72 ? -9.136 10.119 4.203 1.00 15.14 72 GLN A C 1
ATOM 1108 O O . GLN A 1 72 ? -9.858 10.782 3.458 1.00 33.31 72 GLN A O 1
ATOM 1122 N N . VAL A 1 73 ? -9.217 8.796 4.299 1.00 23.31 73 VAL A N 1
ATOM 1123 C CA . VAL A 1 73 ? -10.180 8.030 3.517 1.00 24.40 73 VAL A CA 1
ATOM 1124 C C . VAL A 1 73 ? -11.610 8.406 3.886 1.00 73.33 73 VAL A C 1
ATOM 1125 O O . VAL A 1 73 ? -12.176 7.876 4.841 1.00 72.52 73 VAL A O 1
ATOM 1138 N N . GLY A 1 74 ? -12.191 9.325 3.120 1.00 1.14 74 GLY A N 1
ATOM 1139 C CA . GLY A 1 74 ? -13.551 9.757 3.382 1.00 35.32 74 GLY A CA 1
ATOM 1140 C C . GLY A 1 74 ? -13.608 11.017 4.223 1.00 74.13 74 GLY A C 1
ATOM 1141 O O . GLY A 1 74 ? -14.605 11.276 4.896 1.00 1.04 74 GLY A O 1
ATOM 1145 N N . GLU A 1 75 ? -12.536 11.801 4.184 1.00 3.12 75 GLU A N 1
ATOM 1146 C CA . GLU A 1 75 ? -12.468 13.040 4.951 1.00 61.32 75 GLU A CA 1
ATOM 1147 C C . GLU A 1 75 ? -12.629 14.253 4.040 1.00 42.14 75 GLU A C 1
ATOM 1148 O O . GLU A 1 75 ? -12.140 14.264 2.910 1.00 51.23 75 GLU A O 1
ATOM 1160 N N . VAL A 1 76 ? -13.318 15.274 4.539 1.00 33.23 76 VAL A N 1
ATOM 1161 C CA . VAL A 1 76 ? -13.544 16.493 3.772 1.00 60.32 76 VAL A CA 1
ATOM 1162 C C . VAL A 1 76 ? -12.508 17.558 4.114 1.00 31.52 76 VAL A C 1
ATOM 1163 O O . VAL A 1 76 ? -12.131 17.721 5.275 1.00 52.25 76 VAL A O 1
ATOM 1176 N N . SER A 1 77 ? -12.052 18.280 3.096 1.00 5.13 77 SER A N 1
ATOM 1177 C CA . SER A 1 77 ? -11.056 19.328 3.289 1.00 41.04 77 SER A CA 1
ATOM 1178 C C . SER A 1 77 ? -11.725 20.662 3.604 1.00 15.10 77 SER A C 1
ATOM 1179 O O . SER A 1 77 ? -12.911 20.853 3.333 1.00 24.45 77 SER A O 1
ATOM 1187 N N . GLU A 1 78 ? -10.956 21.582 4.178 1.00 14.01 78 GLU A N 1
ATOM 1188 C CA . GLU A 1 78 ? -11.475 22.898 4.531 1.00 12.24 78 GLU A CA 1
ATOM 1189 C C . GLU A 1 78 ? -11.723 23.739 3.282 1.00 34.51 78 GLU A C 1
ATOM 1190 O O . GLU A 1 78 ? -11.215 23.450 2.198 1.00 0.54 78 GLU A O 1
ATOM 1202 N N . PRO A 1 79 ? -12.525 24.803 3.435 1.00 3.22 79 PRO A N 1
ATOM 1203 C CA . PRO A 1 79 ? -12.859 25.708 2.331 1.00 33.50 79 PRO A CA 1
ATOM 1204 C C . PRO A 1 79 ? -11.666 26.547 1.887 1.00 21.40 79 PRO A C 1
ATOM 1205 O O . PRO A 1 79 ? -11.491 27.680 2.335 1.00 13.13 79 PRO A O 1
ATOM 1216 N N . ILE A 1 80 ? -10.848 25.983 1.004 1.00 13.21 80 ILE A N 1
ATOM 1217 C CA . ILE A 1 80 ? -9.672 26.681 0.499 1.00 55.01 80 ILE A CA 1
ATOM 1218 C C . ILE A 1 80 ? -10.061 27.745 -0.522 1.00 71.33 80 ILE A C 1
ATOM 1219 O O . ILE A 1 80 ? -10.496 27.429 -1.630 1.00 33.22 80 ILE A O 1
ATOM 1235 N N . LYS A 1 81 ? -9.899 29.008 -0.143 1.00 75.12 81 LYS A N 1
ATOM 1236 C CA . LYS A 1 81 ? -10.230 30.120 -1.026 1.00 1.41 81 LYS A CA 1
ATOM 1237 C C . LYS A 1 81 ? -9.178 30.278 -2.120 1.00 14.15 81 LYS A C 1
ATOM 1238 O O . LYS A 1 81 ? -8.024 30.605 -1.842 1.00 35.31 81 LYS A O 1
ATOM 1257 N N . SER A 1 82 ? -9.585 30.045 -3.363 1.00 52.34 82 SER A N 1
ATOM 1258 C CA . SER A 1 82 ? -8.677 30.159 -4.499 1.00 11.34 82 SER A CA 1
ATOM 1259 C C . SER A 1 82 ? -9.263 31.069 -5.574 1.00 14.00 82 SER A C 1
ATOM 1260 O O . SER A 1 82 ? -10.315 31.678 -5.380 1.00 41.03 82 SER A O 1
ATOM 1268 N N . GLU A 1 83 ? -8.574 31.155 -6.708 1.00 13.14 83 GLU A N 1
ATOM 1269 C CA . GLU A 1 83 ? -9.026 31.991 -7.814 1.00 31.13 83 GLU A CA 1
ATOM 1270 C C . GLU A 1 83 ? -10.427 31.587 -8.264 1.00 62.44 83 GLU A C 1
ATOM 1271 O O . GLU A 1 83 ? -11.186 32.407 -8.780 1.00 52.11 83 GLU A O 1
ATOM 1283 N N . PHE A 1 84 ? -10.762 30.316 -8.067 1.00 22.15 84 PHE A N 1
ATOM 1284 C CA . PHE A 1 84 ? -12.070 29.801 -8.454 1.00 12.15 84 PHE A CA 1
ATOM 1285 C C . PHE A 1 84 ? -13.050 29.874 -7.286 1.00 54.24 84 PHE A C 1
ATOM 1286 O O . PHE A 1 84 ? -14.265 29.874 -7.481 1.00 12.42 84 PHE A O 1
ATOM 1303 N N . GLY A 1 85 ? -12.512 29.936 -6.072 1.00 71.41 85 GLY A N 1
ATOM 1304 C CA . GLY A 1 85 ? -13.352 30.007 -4.891 1.00 14.30 85 GLY A CA 1
ATOM 1305 C C . GLY A 1 85 ? -12.994 28.956 -3.860 1.00 5.25 85 GLY A C 1
ATOM 1306 O O . GLY A 1 85 ? -11.878 28.435 -3.856 1.00 1.30 85 GLY A O 1
ATOM 1310 N N . TYR A 1 86 ? -13.940 28.645 -2.981 1.00 61.51 86 TYR A N 1
ATOM 1311 C CA . TYR A 1 86 ? -13.717 27.652 -1.937 1.00 25.40 86 TYR A CA 1
ATOM 1312 C C . TYR A 1 86 ? -13.728 26.240 -2.516 1.00 1.20 86 TYR A C 1
ATOM 1313 O O . TYR A 1 86 ? -14.704 25.819 -3.138 1.00 0.33 86 TYR A O 1
ATOM 1331 N N . HIS A 1 87 ? -12.635 25.513 -2.306 1.00 72.24 87 HIS A N 1
ATOM 1332 C CA . HIS A 1 87 ? -12.518 24.147 -2.806 1.00 13.41 87 HIS A CA 1
ATOM 1333 C C . HIS A 1 87 ? -12.793 23.137 -1.696 1.00 2.43 87 HIS A C 1
ATOM 1334 O O . HIS A 1 87 ? -12.162 23.176 -0.639 1.00 21.11 87 HIS A O 1
ATOM 1348 N N . ILE A 1 88 ? -13.737 22.236 -1.943 1.00 15.34 88 ILE A N 1
ATOM 1349 C CA . ILE A 1 88 ? -14.094 21.217 -0.964 1.00 34.21 88 ILE A CA 1
ATOM 1350 C C . ILE A 1 88 ? -13.674 19.829 -1.437 1.00 55.43 88 ILE A C 1
ATOM 1351 O O . ILE A 1 88 ? -14.487 19.071 -1.968 1.00 11.33 88 ILE A O 1
ATOM 1367 N N . ILE A 1 89 ? -12.402 19.503 -1.240 1.00 44.35 89 ILE A N 1
ATOM 1368 C CA . ILE A 1 89 ? -11.875 18.206 -1.645 1.00 24.24 89 ILE A CA 1
ATOM 1369 C C . ILE A 1 89 ? -12.256 17.121 -0.643 1.00 11.33 89 ILE A C 1
ATOM 1370 O O . ILE A 1 89 ? -12.101 17.295 0.566 1.00 33.23 89 ILE A O 1
ATOM 1386 N N . LYS A 1 90 ? -12.754 16.000 -1.154 1.00 12.44 90 LYS A N 1
ATOM 1387 C CA . LYS A 1 90 ? -13.155 14.884 -0.305 1.00 54.53 90 LYS A CA 1
ATOM 1388 C C . LYS A 1 90 ? -12.676 13.559 -0.887 1.00 61.43 90 LYS A C 1
ATOM 1389 O O . LYS A 1 90 ? -13.089 13.163 -1.977 1.00 51.04 90 LYS A O 1
ATOM 1408 N N . ARG A 1 91 ? -11.803 12.876 -0.153 1.00 13.31 91 ARG A N 1
ATOM 1409 C CA . ARG A 1 91 ? -11.268 11.595 -0.597 1.00 33.23 91 ARG A CA 1
ATOM 1410 C C . ARG A 1 91 ? -12.324 10.498 -0.489 1.00 2.22 91 ARG A C 1
ATOM 1411 O O . ARG A 1 91 ? -13.178 10.529 0.398 1.00 42.14 91 ARG A O 1
ATOM 1432 N N . PHE A 1 92 ? -12.259 9.530 -1.397 1.00 52.41 92 PHE A N 1
ATOM 1433 C CA . PHE A 1 92 ? -13.210 8.425 -1.405 1.00 60.32 92 PHE A CA 1
ATOM 1434 C C . PHE A 1 92 ? -12.484 7.083 -1.425 1.00 24.12 92 PHE A C 1
ATOM 1435 O O . PHE A 1 92 ? -12.952 6.102 -0.848 1.00 53.43 92 PHE A O 1
ATOM 1452 N N . GLY A 1 93 ? -11.335 7.048 -2.094 1.00 11.01 93 GLY A N 1
ATOM 1453 C CA . GLY A 1 93 ? -10.562 5.823 -2.178 1.00 32.45 93 GLY A CA 1
ATOM 1454 C C . GLY A 1 93 ? -11.395 4.642 -2.638 1.00 3.42 93 GLY A C 1
ATOM 1455 O O . GLY A 1 93 ? -11.354 4.265 -3.809 1.00 33.13 93 GLY A O 1
ATOM 1459 N N . GLY A 1 1 ? -0.487 -1.346 0.303 1.00 72.33 1 GLY A N 2
ATOM 1460 C CA . GLY A 1 1 ? 0.684 -0.526 0.059 1.00 13.31 1 GLY A CA 2
ATOM 1461 C C . GLY A 1 1 ? 0.327 0.861 -0.437 1.00 13.21 1 GLY A C 2
ATOM 1462 O O . GLY A 1 1 ? -0.842 1.190 -0.640 1.00 75.40 1 GLY A O 2
ATOM 1466 N N . PRO A 1 2 ? 1.351 1.703 -0.639 1.00 41.54 2 PRO A N 2
ATOM 1467 C CA . PRO A 1 2 ? 1.164 3.077 -1.117 1.00 23.04 2 PRO A CA 2
ATOM 1468 C C . PRO A 1 2 ? 0.707 3.128 -2.570 1.00 55.12 2 PRO A C 2
ATOM 1469 O O . PRO A 1 2 ? 0.515 2.092 -3.208 1.00 3.54 2 PRO A O 2
ATOM 1480 N N . SER A 1 3 ? 0.534 4.340 -3.090 1.00 23.32 3 SER A N 2
ATOM 1481 C CA . SER A 1 3 ? 0.096 4.525 -4.468 1.00 44.52 3 SER A CA 2
ATOM 1482 C C . SER A 1 3 ? 0.522 5.893 -4.994 1.00 30.41 3 SER A C 2
ATOM 1483 O O . SER A 1 3 ? 1.109 6.695 -4.267 1.00 75.42 3 SER A O 2
ATOM 1491 N N . ASN A 1 4 ? 0.223 6.151 -6.263 1.00 11.23 4 ASN A N 2
ATOM 1492 C CA . ASN A 1 4 ? 0.576 7.421 -6.888 1.00 33.35 4 ASN A CA 2
ATOM 1493 C C . ASN A 1 4 ? -0.649 8.321 -7.020 1.00 73.42 4 ASN A C 2
ATOM 1494 O O . ASN A 1 4 ? -0.535 9.546 -7.036 1.00 14.54 4 ASN A O 2
ATOM 1505 N N . LYS A 1 5 ? -1.822 7.704 -7.116 1.00 31.23 5 LYS A N 2
ATOM 1506 C CA . LYS A 1 5 ? -3.071 8.446 -7.245 1.00 43.10 5 LYS A CA 2
ATOM 1507 C C . LYS A 1 5 ? -4.082 7.996 -6.196 1.00 50.43 5 LYS A C 2
ATOM 1508 O O . LYS A 1 5 ? -3.951 6.919 -5.614 1.00 65.02 5 LYS A O 2
ATOM 1527 N N . ILE A 1 6 ? -5.092 8.827 -5.961 1.00 14.24 6 ILE A N 2
ATOM 1528 C CA . ILE A 1 6 ? -6.128 8.513 -4.984 1.00 61.23 6 ILE A CA 2
ATOM 1529 C C . ILE A 1 6 ? -7.456 9.158 -5.364 1.00 65.34 6 ILE A C 2
ATOM 1530 O O . ILE A 1 6 ? -7.488 10.213 -5.997 1.00 62.04 6 ILE A O 2
ATOM 1546 N N . LYS A 1 7 ? -8.552 8.517 -4.971 1.00 14.52 7 LYS A N 2
ATOM 1547 C CA . LYS A 1 7 ? -9.885 9.029 -5.267 1.00 65.05 7 LYS A CA 2
ATOM 1548 C C . LYS A 1 7 ? -10.182 10.280 -4.448 1.00 13.22 7 LYS A C 2
ATOM 1549 O O . LYS A 1 7 ? -9.749 10.400 -3.300 1.00 43.32 7 LYS A O 2
ATOM 1568 N N . CYS A 1 8 ? -10.922 11.209 -5.041 1.00 51.43 8 CYS A N 2
ATOM 1569 C CA . CYS A 1 8 ? -11.278 12.452 -4.365 1.00 51.53 8 CYS A CA 2
ATOM 1570 C C . CYS A 1 8 ? -12.212 13.293 -5.230 1.00 2.33 8 CYS A C 2
ATOM 1571 O O . CYS A 1 8 ? -12.287 13.106 -6.444 1.00 12.40 8 CYS A O 2
ATOM 1579 N N . SER A 1 9 ? -12.924 14.218 -4.594 1.00 13.43 9 SER A N 2
ATOM 1580 C CA . SER A 1 9 ? -13.858 15.085 -5.304 1.00 32.32 9 SER A CA 2
ATOM 1581 C C . SER A 1 9 ? -13.489 16.552 -5.114 1.00 12.53 9 SER A C 2
ATOM 1582 O O . SER A 1 9 ? -12.404 16.874 -4.629 1.00 64.13 9 SER A O 2
ATOM 1590 N N . HIS A 1 10 ? -14.401 17.440 -5.498 1.00 14.50 10 HIS A N 2
ATOM 1591 C CA . HIS A 1 10 ? -14.173 18.875 -5.370 1.00 71.23 10 HIS A CA 2
ATOM 1592 C C . HIS A 1 10 ? -15.462 19.654 -5.611 1.00 74.21 10 HIS A C 2
ATOM 1593 O O . HIS A 1 10 ? -16.306 19.245 -6.410 1.00 23.12 10 HIS A O 2
ATOM 1607 N N . ILE A 1 11 ? -15.609 20.776 -4.914 1.00 73.35 11 ILE A N 2
ATOM 1608 C CA . ILE A 1 11 ? -16.796 21.611 -5.053 1.00 44.33 11 ILE A CA 2
ATOM 1609 C C . ILE A 1 11 ? -16.452 23.087 -4.882 1.00 72.32 11 ILE A C 2
ATOM 1610 O O . ILE A 1 11 ? -15.921 23.497 -3.850 1.00 24.22 11 ILE A O 2
ATOM 1626 N N . LEU A 1 12 ? -16.761 23.883 -5.901 1.00 32.43 12 LEU A N 2
ATOM 1627 C CA . LEU A 1 12 ? -16.487 25.315 -5.863 1.00 51.41 12 LEU A CA 2
ATOM 1628 C C . LEU A 1 12 ? -17.755 26.104 -5.548 1.00 63.23 12 LEU A C 2
ATOM 1629 O O . LEU A 1 12 ? -18.816 25.846 -6.116 1.00 2.32 12 LEU A O 2
ATOM 1645 N N . VAL A 1 13 ? -17.635 27.068 -4.641 1.00 33.14 13 VAL A N 2
ATOM 1646 C CA . VAL A 1 13 ? -18.770 27.897 -4.252 1.00 42.14 13 VAL A CA 2
ATOM 1647 C C . VAL A 1 13 ? -18.382 29.370 -4.201 1.00 64.01 13 VAL A C 2
ATOM 1648 O O . VAL A 1 13 ? -17.249 29.735 -4.513 1.00 12.34 13 VAL A O 2
ATOM 1661 N N . SER A 1 14 ? -19.331 30.213 -3.804 1.00 61.05 14 SER A N 2
ATOM 1662 C CA . SER A 1 14 ? -19.090 31.648 -3.715 1.00 65.34 14 SER A CA 2
ATOM 1663 C C . SER A 1 14 ? -19.370 32.159 -2.306 1.00 12.33 14 SER A C 2
ATOM 1664 O O . SER A 1 14 ? -19.551 33.358 -2.091 1.00 52.12 14 SER A O 2
ATOM 1672 N N . LYS A 1 15 ? -19.404 31.241 -1.346 1.00 73.11 15 LYS A N 2
ATOM 1673 C CA . LYS A 1 15 ? -19.662 31.596 0.045 1.00 52.23 15 LYS A CA 2
ATOM 1674 C C . LYS A 1 15 ? -18.963 30.626 0.992 1.00 2.23 15 LYS A C 2
ATOM 1675 O O . LYS A 1 15 ? -18.673 29.488 0.625 1.00 24.12 15 LYS A O 2
ATOM 1694 N N . GLN A 1 16 ? -18.697 31.084 2.211 1.00 10.23 16 GLN A N 2
ATOM 1695 C CA . GLN A 1 16 ? -18.034 30.255 3.211 1.00 43.54 16 GLN A CA 2
ATOM 1696 C C . GLN A 1 16 ? -18.982 29.193 3.754 1.00 74.03 16 GLN A C 2
ATOM 1697 O O . GLN A 1 16 ? -18.584 28.052 3.987 1.00 71.44 16 GLN A O 2
ATOM 1711 N N . SER A 1 17 ? -20.239 29.575 3.954 1.00 12.54 17 SER A N 2
ATOM 1712 C CA . SER A 1 17 ? -21.244 28.657 4.474 1.00 33.41 17 SER A CA 2
ATOM 1713 C C . SER A 1 17 ? -21.652 27.639 3.413 1.00 62.12 17 SER A C 2
ATOM 1714 O O . SER A 1 17 ? -22.187 26.577 3.728 1.00 2.54 17 SER A O 2
ATOM 1722 N N . GLU A 1 18 ? -21.395 27.973 2.152 1.00 2.32 18 GLU A N 2
ATOM 1723 C CA . GLU A 1 18 ? -21.736 27.090 1.043 1.00 43.12 18 GLU A CA 2
ATOM 1724 C C . GLU A 1 18 ? -20.721 25.958 0.918 1.00 70.33 18 GLU A C 2
ATOM 1725 O O . GLU A 1 18 ? -21.080 24.818 0.623 1.00 10.44 18 GLU A O 2
ATOM 1737 N N . ALA A 1 19 ? -19.452 26.281 1.144 1.00 63.34 19 ALA A N 2
ATOM 1738 C CA . ALA A 1 19 ? -18.384 25.292 1.058 1.00 72.32 19 ALA A CA 2
ATOM 1739 C C . ALA A 1 19 ? -18.184 24.583 2.393 1.00 34.22 19 ALA A C 2
ATOM 1740 O O . ALA A 1 19 ? -17.902 23.385 2.437 1.00 61.15 19 ALA A O 2
ATOM 1747 N N . LEU A 1 20 ? -18.331 25.330 3.482 1.00 61.13 20 LEU A N 2
ATOM 1748 C CA . LEU A 1 20 ? -18.165 24.773 4.821 1.00 60.42 20 LEU A CA 2
ATOM 1749 C C . LEU A 1 20 ? -19.366 23.914 5.206 1.00 54.44 20 LEU A C 2
ATOM 1750 O O . LEU A 1 20 ? -19.360 23.250 6.241 1.00 14.11 20 LEU A O 2
ATOM 1766 N N . ALA A 1 21 ? -20.394 23.933 4.363 1.00 61.05 21 ALA A N 2
ATOM 1767 C CA . ALA A 1 21 ? -21.600 23.153 4.613 1.00 13.22 21 ALA A CA 2
ATOM 1768 C C . ALA A 1 21 ? -21.400 21.693 4.222 1.00 32.43 21 ALA A C 2
ATOM 1769 O O . ALA A 1 21 ? -22.129 20.812 4.681 1.00 4.10 21 ALA A O 2
ATOM 1776 N N . ILE A 1 22 ? -20.410 21.443 3.372 1.00 33.22 22 ILE A N 2
ATOM 1777 C CA . ILE A 1 22 ? -20.115 20.088 2.921 1.00 52.54 22 ILE A CA 2
ATOM 1778 C C . ILE A 1 22 ? -19.657 19.210 4.079 1.00 23.23 22 ILE A C 2
ATOM 1779 O O . ILE A 1 22 ? -19.861 17.996 4.070 1.00 63.14 22 ILE A O 2
ATOM 1795 N N . MET A 1 23 ? -19.039 19.832 5.077 1.00 23.11 23 MET A N 2
ATOM 1796 C CA . MET A 1 23 ? -18.554 19.106 6.246 1.00 12.43 23 MET A CA 2
ATOM 1797 C C . MET A 1 23 ? -19.622 19.053 7.335 1.00 62.45 23 MET A C 2
ATOM 1798 O O . MET A 1 23 ? -19.359 18.613 8.453 1.00 1.40 23 MET A O 2
ATOM 1812 N N . GLU A 1 24 ? -20.826 19.503 6.998 1.00 54.45 24 GLU A N 2
ATOM 1813 C CA . GLU A 1 24 ? -21.932 19.507 7.948 1.00 73.34 24 GLU A CA 2
ATOM 1814 C C . GLU A 1 24 ? -23.108 18.692 7.416 1.00 14.13 24 GLU A C 2
ATOM 1815 O O . GLU A 1 24 ? -23.583 17.765 8.073 1.00 72.14 24 GLU A O 2
ATOM 1827 N N . LYS A 1 25 ? -23.575 19.046 6.223 1.00 22.11 25 LYS A N 2
ATOM 1828 C CA . LYS A 1 25 ? -24.695 18.349 5.601 1.00 24.02 25 LYS A CA 2
ATOM 1829 C C . LYS A 1 25 ? -24.391 16.862 5.446 1.00 55.41 25 LYS A C 2
ATOM 1830 O O . LYS A 1 25 ? -25.185 16.012 5.850 1.00 60.45 25 LYS A O 2
ATOM 1849 N N . LEU A 1 26 ? -23.238 16.556 4.861 1.00 14.12 26 LEU A N 2
ATOM 1850 C CA . LEU A 1 26 ? -22.829 15.171 4.654 1.00 15.43 26 LEU A CA 2
ATOM 1851 C C . LEU A 1 26 ? -22.601 14.466 5.986 1.00 21.14 26 LEU A C 2
ATOM 1852 O O . LEU A 1 26 ? -22.674 13.240 6.074 1.00 61.13 26 LEU A O 2
ATOM 1868 N N . LYS A 1 27 ? -22.325 15.249 7.025 1.00 63.12 27 LYS A N 2
ATOM 1869 C CA . LYS A 1 27 ? -22.088 14.701 8.355 1.00 21.12 27 LYS A CA 2
ATOM 1870 C C . LYS A 1 27 ? -23.265 13.841 8.807 1.00 51.34 27 LYS A C 2
ATOM 1871 O O . LYS A 1 27 ? -23.100 12.915 9.601 1.00 41.31 27 LYS A O 2
ATOM 1890 N N . SER A 1 28 ? -24.451 14.153 8.294 1.00 43.32 28 SER A N 2
ATOM 1891 C CA . SER A 1 28 ? -25.655 13.410 8.647 1.00 3.41 28 SER A CA 2
ATOM 1892 C C . SER A 1 28 ? -25.706 12.076 7.908 1.00 2.40 28 SER A C 2
ATOM 1893 O O . SER A 1 28 ? -26.338 11.124 8.365 1.00 3.42 28 SER A O 2
ATOM 1901 N N . GLY A 1 29 ? -25.035 12.015 6.761 1.00 14.34 29 GLY A N 2
ATOM 1902 C CA . GLY A 1 29 ? -25.017 10.795 5.976 1.00 22.22 29 GLY A CA 2
ATOM 1903 C C . GLY A 1 29 ? -25.598 10.988 4.591 1.00 54.43 29 GLY A C 2
ATOM 1904 O O . GLY A 1 29 ? -26.194 10.070 4.028 1.00 63.01 29 GLY A O 2
ATOM 1908 N N . GLU A 1 30 ? -25.428 12.186 4.040 1.00 22.20 30 GLU A N 2
ATOM 1909 C CA . GLU A 1 30 ? -25.943 12.496 2.711 1.00 34.34 30 GLU A CA 2
ATOM 1910 C C . GLU A 1 30 ? -24.939 12.100 1.632 1.00 13.14 30 GLU A C 2
ATOM 1911 O O . GLU A 1 30 ? -23.968 11.392 1.900 1.00 75.32 30 GLU A O 2
ATOM 1923 N N . LYS A 1 31 ? -25.181 12.563 0.411 1.00 44.44 31 LYS A N 2
ATOM 1924 C CA . LYS A 1 31 ? -24.299 12.260 -0.711 1.00 21.12 31 LYS A CA 2
ATOM 1925 C C . LYS A 1 31 ? -23.508 13.495 -1.131 1.00 1.22 31 LYS A C 2
ATOM 1926 O O . LYS A 1 31 ? -24.083 14.546 -1.414 1.00 42.25 31 LYS A O 2
ATOM 1945 N N . PHE A 1 32 ? -22.186 13.360 -1.170 1.00 51.45 32 PHE A N 2
ATOM 1946 C CA . PHE A 1 32 ? -21.317 14.465 -1.556 1.00 51.14 32 PHE A CA 2
ATOM 1947 C C . PHE A 1 32 ? -21.757 15.065 -2.888 1.00 70.35 32 PHE A C 2
ATOM 1948 O O . PHE A 1 32 ? -21.859 16.282 -3.032 1.00 2.12 32 PHE A O 2
ATOM 1965 N N . GLY A 1 33 ? -22.017 14.198 -3.863 1.00 70.44 33 GLY A N 2
ATOM 1966 C CA . GLY A 1 33 ? -22.443 14.658 -5.172 1.00 41.43 33 GLY A CA 2
ATOM 1967 C C . GLY A 1 33 ? -23.728 15.461 -5.114 1.00 25.31 33 GLY A C 2
ATOM 1968 O O . GLY A 1 33 ? -23.962 16.333 -5.951 1.00 43.34 33 GLY A O 2
ATOM 1972 N N . LYS A 1 34 ? -24.563 15.166 -4.124 1.00 51.14 34 LYS A N 2
ATOM 1973 C CA . LYS A 1 34 ? -25.832 15.866 -3.960 1.00 2.41 34 LYS A CA 2
ATOM 1974 C C . LYS A 1 34 ? -25.613 17.371 -3.851 1.00 44.43 34 LYS A C 2
ATOM 1975 O O . LYS A 1 34 ? -26.503 18.164 -4.167 1.00 25.40 34 LYS A O 2
ATOM 1994 N N . LEU A 1 35 ? -24.424 17.761 -3.405 1.00 62.43 35 LEU A N 2
ATOM 1995 C CA . LEU A 1 35 ? -24.087 19.173 -3.256 1.00 61.25 35 LEU A CA 2
ATOM 1996 C C . LEU A 1 35 ? -23.123 19.621 -4.350 1.00 62.23 35 LEU A C 2
ATOM 1997 O O . LEU A 1 35 ? -23.021 20.809 -4.653 1.00 73.04 35 LEU A O 2
ATOM 2013 N N . ALA A 1 36 ? -22.418 18.661 -4.941 1.00 14.14 36 ALA A N 2
ATOM 2014 C CA . ALA A 1 36 ? -21.467 18.956 -6.004 1.00 3.33 36 ALA A CA 2
ATOM 2015 C C . ALA A 1 36 ? -22.183 19.224 -7.324 1.00 22.04 36 ALA A C 2
ATOM 2016 O O . ALA A 1 36 ? -21.633 19.860 -8.222 1.00 70.04 36 ALA A O 2
ATOM 2023 N N . LYS A 1 37 ? -23.413 18.734 -7.433 1.00 52.45 37 LYS A N 2
ATOM 2024 C CA . LYS A 1 37 ? -24.206 18.921 -8.643 1.00 71.34 37 LYS A CA 2
ATOM 2025 C C . LYS A 1 37 ? -24.995 20.225 -8.581 1.00 21.43 37 LYS A C 2
ATOM 2026 O O . LYS A 1 37 ? -25.827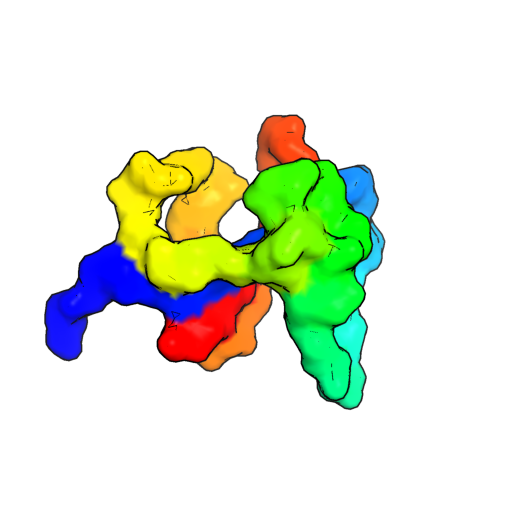 20.498 -9.444 1.00 54.11 37 LYS A O 2
ATOM 2045 N N . GLU A 1 38 ? -24.726 21.025 -7.554 1.00 25.03 38 GLU A N 2
ATOM 2046 C CA . GLU A 1 38 ? -25.411 22.301 -7.381 1.00 63.32 38 GLU A CA 2
ATOM 2047 C C . GLU A 1 38 ? -24.441 23.380 -6.908 1.00 61.42 38 GLU A C 2
ATOM 2048 O O . GLU A 1 38 ? -24.218 24.376 -7.599 1.00 30.21 38 GLU A O 2
ATOM 2060 N N . LEU A 1 39 ? -23.867 23.175 -5.728 1.00 52.23 39 LEU A N 2
ATOM 2061 C CA . LEU A 1 39 ? -22.921 24.130 -5.161 1.00 72.11 39 LEU A CA 2
ATOM 2062 C C . LEU A 1 39 ? -21.752 24.366 -6.111 1.00 24.01 39 LEU A C 2
ATOM 2063 O O . LEU A 1 39 ? -21.385 25.508 -6.388 1.00 62.12 39 LEU A O 2
ATOM 2079 N N . SER A 1 40 ? -21.170 23.279 -6.607 1.00 34.40 40 SER A N 2
ATOM 2080 C CA . SER A 1 40 ? -20.040 23.367 -7.525 1.00 10.23 40 SER A CA 2
ATOM 2081 C C . SER A 1 40 ? -20.361 24.293 -8.693 1.00 64.02 40 SER A C 2
ATOM 2082 O O . SER A 1 40 ? -21.085 23.918 -9.616 1.00 10.44 40 SER A O 2
ATOM 2090 N N . ILE A 1 41 ? -19.817 25.505 -8.647 1.00 25.21 41 ILE A N 2
ATOM 2091 C CA . ILE A 1 41 ? -20.042 26.484 -9.701 1.00 53.52 41 ILE A CA 2
ATOM 2092 C C . ILE A 1 41 ? -19.261 26.128 -10.961 1.00 21.30 41 ILE A C 2
ATOM 2093 O O . ILE A 1 41 ? -19.584 26.588 -12.056 1.00 63.42 41 ILE A O 2
ATOM 2109 N N . ASP A 1 42 ? -18.233 25.302 -10.798 1.00 43.34 42 ASP A N 2
ATOM 2110 C CA . ASP A 1 42 ? -17.405 24.881 -11.923 1.00 33.31 42 ASP A CA 2
ATOM 2111 C C . ASP A 1 42 ? -18.225 24.078 -12.928 1.00 61.32 42 ASP A C 2
ATOM 2112 O O . ASP A 1 42 ? -18.602 22.935 -12.666 1.00 41.53 42 ASP A O 2
ATOM 2121 N N . SER A 1 43 ? -18.498 24.683 -14.080 1.00 25.14 43 SER A N 2
ATOM 2122 C CA . SER A 1 43 ? -19.277 24.026 -15.122 1.00 42.35 43 SER A CA 2
ATOM 2123 C C . SER A 1 43 ? -18.706 22.648 -15.441 1.00 21.11 43 SER A C 2
ATOM 2124 O O . SER A 1 43 ? -19.441 21.721 -15.779 1.00 11.44 43 SER A O 2
ATOM 2132 N N . GLY A 1 44 ? -17.387 22.520 -15.330 1.00 30.03 44 GLY A N 2
ATOM 2133 C CA . GLY A 1 44 ? -16.738 21.252 -15.609 1.00 14.50 44 GLY A CA 2
ATOM 2134 C C . GLY A 1 44 ? -16.577 20.398 -14.367 1.00 33.10 44 GLY A C 2
ATOM 2135 O O . GLY A 1 44 ? -15.507 19.842 -14.123 1.00 45.22 44 GLY A O 2
ATOM 2139 N N . SER A 1 45 ? -17.642 20.295 -13.579 1.00 11.10 45 SER A N 2
ATOM 2140 C CA . SER A 1 45 ? -17.613 19.506 -12.352 1.00 44.45 45 SER A CA 2
ATOM 2141 C C . SER A 1 45 ? -19.026 19.146 -11.904 1.00 30.01 45 SER A C 2
ATOM 2142 O O . SER A 1 45 ? -19.299 18.005 -11.533 1.00 14.12 45 SER A O 2
ATOM 2150 N N . ALA A 1 46 ? -19.920 20.129 -11.942 1.00 14.20 46 ALA A N 2
ATOM 2151 C CA . ALA A 1 46 ? -21.305 19.916 -11.542 1.00 12.52 46 ALA A CA 2
ATOM 2152 C C . ALA A 1 46 ? -21.949 18.802 -12.360 1.00 62.24 46 ALA A C 2
ATOM 2153 O O . ALA A 1 46 ? -22.954 18.219 -11.953 1.00 65.41 46 ALA A O 2
ATOM 2160 N N . LYS A 1 47 ? -21.364 18.512 -13.517 1.00 61.34 47 LYS A N 2
ATOM 2161 C CA . LYS A 1 47 ? -21.879 17.467 -14.394 1.00 54.51 47 LYS A CA 2
ATOM 2162 C C . LYS A 1 47 ? -21.418 16.090 -13.929 1.00 73.05 47 LYS A C 2
ATOM 2163 O O . LYS A 1 47 ? -22.044 15.076 -14.240 1.00 54.33 47 LYS A O 2
ATOM 2182 N N . LYS A 1 48 ? -20.321 16.059 -13.182 1.00 2.34 48 LYS A N 2
ATOM 2183 C CA . LYS A 1 48 ? -19.776 14.807 -12.670 1.00 1.20 48 LYS A CA 2
ATOM 2184 C C . LYS A 1 48 ? -19.770 14.799 -11.145 1.00 5.13 48 LYS A C 2
ATOM 2185 O O . LYS A 1 48 ? -18.941 14.136 -10.522 1.00 34.31 48 LYS A O 2
ATOM 2204 N N . ASN A 1 49 ? -20.698 15.541 -10.550 1.00 1.32 49 ASN A N 2
ATOM 2205 C CA . ASN A 1 49 ? -20.798 15.618 -9.096 1.00 53.12 49 ASN A CA 2
ATOM 2206 C C . ASN A 1 49 ? -19.449 15.963 -8.475 1.00 24.11 49 ASN A C 2
ATOM 2207 O O . ASN A 1 49 ? -19.141 15.543 -7.360 1.00 10.42 49 ASN A O 2
ATOM 2218 N N . GLY A 1 50 ? -18.645 16.731 -9.206 1.00 32.31 50 GLY A N 2
ATOM 2219 C CA . GLY A 1 50 ? -17.338 17.119 -8.711 1.00 10.44 50 GLY A CA 2
ATOM 2220 C C . GLY A 1 50 ? -16.474 15.925 -8.355 1.00 72.13 50 GLY A C 2
ATOM 2221 O O . GLY A 1 50 ? -15.520 16.046 -7.588 1.00 14.53 50 GLY A O 2
ATOM 2225 N N . ASN A 1 51 ? -16.809 14.767 -8.915 1.00 62.05 51 ASN A N 2
ATOM 2226 C CA . ASN A 1 51 ? -16.057 13.545 -8.652 1.00 54.25 51 ASN A CA 2
ATOM 2227 C C . ASN A 1 51 ? -15.006 13.309 -9.733 1.00 11.53 51 ASN A C 2
ATOM 2228 O O . ASN A 1 51 ? -15.230 12.551 -10.676 1.00 24.31 51 ASN A O 2
ATOM 2239 N N . LEU A 1 52 ? -13.860 13.965 -9.587 1.00 43.45 52 LEU A N 2
ATOM 2240 C CA . LEU A 1 52 ? -12.773 13.826 -10.550 1.00 44.42 52 LEU A CA 2
ATOM 2241 C C . LEU A 1 52 ? -12.168 12.428 -10.493 1.00 31.32 52 LEU A C 2
ATOM 2242 O O . LEU A 1 52 ? -11.415 12.028 -11.380 1.00 53.13 52 LEU A O 2
ATOM 2258 N N . GLY A 1 53 ? -12.506 11.685 -9.442 1.00 4.51 53 GLY A N 2
ATOM 2259 C CA . GLY A 1 53 ? -11.990 10.338 -9.289 1.00 32.44 53 GLY A CA 2
ATOM 2260 C C . GLY A 1 53 ? -10.553 10.319 -8.808 1.00 64.43 53 GLY A C 2
ATOM 2261 O O . GLY A 1 53 ? -10.209 10.982 -7.830 1.00 54.44 53 GLY A O 2
ATOM 2265 N N . TYR A 1 54 ? -9.711 9.555 -9.495 1.00 21.40 54 TYR A N 2
ATOM 2266 C CA . TYR A 1 54 ? -8.304 9.448 -9.130 1.00 42.13 54 TYR A CA 2
ATOM 2267 C C . TYR A 1 54 ? -7.490 10.573 -9.762 1.00 3.24 54 TYR A C 2
ATOM 2268 O O . TYR A 1 54 ? -7.679 10.912 -10.930 1.00 14.33 54 TYR A O 2
ATOM 2286 N N . PHE A 1 55 ? -6.583 11.149 -8.980 1.00 3.12 55 PHE A N 2
ATOM 2287 C CA . PHE A 1 55 ? -5.740 12.238 -9.460 1.00 62.22 55 PHE A CA 2
ATOM 2288 C C . PHE A 1 55 ? -4.307 12.077 -8.961 1.00 3.42 55 PHE A C 2
ATOM 2289 O O . PHE A 1 55 ? -3.983 11.113 -8.265 1.00 33.03 55 PHE A O 2
ATOM 2306 N N . THR A 1 56 ? -3.451 13.028 -9.321 1.00 1.15 56 THR A N 2
ATOM 2307 C CA . THR A 1 56 ? -2.052 12.993 -8.912 1.00 33.42 56 THR A CA 2
ATOM 2308 C C . THR A 1 56 ? -1.504 14.400 -8.704 1.00 71.30 56 THR A C 2
ATOM 2309 O O . THR A 1 56 ? -2.225 15.387 -8.855 1.00 65.43 56 THR A O 2
ATOM 2320 N N . LYS A 1 57 ? -0.224 14.486 -8.358 1.00 30.25 57 LYS A N 2
ATOM 2321 C CA . LYS A 1 57 ? 0.423 15.773 -8.131 1.00 71.24 57 LYS A CA 2
ATOM 2322 C C . LYS A 1 57 ? 0.854 16.405 -9.451 1.00 33.21 57 LYS A C 2
ATOM 2323 O O . LYS A 1 57 ? 1.801 15.947 -10.089 1.00 52.34 57 LYS A O 2
ATOM 2342 N N . GLY A 1 58 ? 0.154 17.461 -9.853 1.00 34.34 58 GLY A N 2
ATOM 2343 C CA . GLY A 1 58 ? 0.480 18.139 -11.094 1.00 33.25 58 GLY A CA 2
ATOM 2344 C C . GLY A 1 58 ? -0.701 18.216 -12.041 1.00 3.12 58 GLY A C 2
ATOM 2345 O O . GLY A 1 58 ? -0.559 18.637 -13.189 1.00 5.25 58 GLY A O 2
ATOM 2349 N N . MET A 1 59 ? -1.871 17.806 -11.560 1.00 45.50 59 MET A N 2
ATOM 2350 C CA . MET A 1 59 ? -3.081 17.830 -12.373 1.00 45.32 59 MET A CA 2
ATOM 2351 C C . MET A 1 59 ? -4.073 18.859 -11.840 1.00 32.00 59 MET A C 2
ATOM 2352 O O . MET A 1 59 ? -5.178 18.998 -12.365 1.00 2.23 59 MET A O 2
ATOM 2366 N N . MET A 1 60 ? -3.672 19.575 -10.795 1.00 50.10 60 MET A N 2
ATOM 2367 C CA . MET A 1 60 ? -4.527 20.591 -10.193 1.00 32.22 60 MET A CA 2
ATOM 2368 C C . MET A 1 60 ? -3.727 21.846 -9.858 1.00 31.25 60 MET A C 2
ATOM 2369 O O . MET A 1 60 ? -2.575 21.986 -10.265 1.00 42.53 60 MET A O 2
ATOM 2383 N N . VAL A 1 61 ? -4.347 22.755 -9.112 1.00 5.54 61 VAL A N 2
ATOM 2384 C CA . VAL A 1 61 ? -3.692 23.998 -8.720 1.00 45.32 61 VAL A CA 2
ATOM 2385 C C . VAL A 1 61 ? -3.059 23.875 -7.338 1.00 65.42 61 VAL A C 2
ATOM 2386 O O . VAL A 1 61 ? -3.285 22.898 -6.625 1.00 24.15 61 VAL A O 2
ATOM 2399 N N . LYS A 1 62 ? -2.266 24.873 -6.967 1.00 4.44 62 LYS A N 2
ATOM 2400 C CA . LYS A 1 62 ? -1.600 24.880 -5.669 1.00 21.01 62 LYS A CA 2
ATOM 2401 C C . LYS A 1 62 ? -2.617 24.797 -4.535 1.00 54.13 62 LYS A C 2
ATOM 2402 O O . LYS A 1 62 ? -2.602 23.874 -3.721 1.00 4.15 62 LYS A O 2
ATOM 2421 N N . PRO A 1 63 ? -3.526 25.783 -4.481 1.00 23.34 63 PRO A N 2
ATOM 2422 C CA . PRO A 1 63 ? -4.569 25.842 -3.453 1.00 61.14 63 PRO A CA 2
ATOM 2423 C C . PRO A 1 63 ? -5.620 24.750 -3.630 1.00 2.54 63 PRO A C 2
ATOM 2424 O O . PRO A 1 63 ? -6.821 25.014 -3.562 1.00 30.32 63 PRO A O 2
ATOM 2435 N N . PHE A 1 64 ? -5.161 23.525 -3.856 1.00 64.43 64 PHE A N 2
ATOM 2436 C CA . PHE A 1 64 ? -6.061 22.393 -4.043 1.00 63.15 64 PHE A CA 2
ATOM 2437 C C . PHE A 1 64 ? -5.300 21.073 -3.966 1.00 22.22 64 PHE A C 2
ATOM 2438 O O . PHE A 1 64 ? -5.578 20.233 -3.110 1.00 14.33 64 PHE A O 2
ATOM 2455 N N . GLU A 1 65 ? -4.338 20.898 -4.866 1.00 62.42 65 GLU A N 2
ATOM 2456 C CA . GLU A 1 65 ? -3.537 19.679 -4.899 1.00 44.33 65 GLU A CA 2
ATOM 2457 C C . GLU A 1 65 ? -2.956 19.372 -3.523 1.00 25.11 65 GLU A C 2
ATOM 2458 O O . GLU A 1 65 ? -3.070 18.251 -3.026 1.00 25.24 65 GLU A O 2
ATOM 2470 N N . ASP A 1 66 ? -2.333 20.374 -2.913 1.00 62.41 66 ASP A N 2
ATOM 2471 C CA . ASP A 1 66 ? -1.734 20.212 -1.593 1.00 61.12 66 ASP A CA 2
ATOM 2472 C C . ASP A 1 66 ? -2.773 19.744 -0.579 1.00 1.52 66 ASP A C 2
ATOM 2473 O O . ASP A 1 66 ? -2.479 18.929 0.294 1.00 24.35 66 ASP A O 2
ATOM 2482 N N . ALA A 1 67 ? -3.988 20.269 -0.699 1.00 44.13 67 ALA A N 2
ATOM 2483 C CA . ALA A 1 67 ? -5.070 19.905 0.207 1.00 32.30 67 ALA A CA 2
ATOM 2484 C C . ALA A 1 67 ? -6.056 18.957 -0.469 1.00 43.51 67 ALA A C 2
ATOM 2485 O O . ALA A 1 67 ? -7.260 19.021 -0.223 1.00 73.31 67 ALA A O 2
ATOM 2492 N N . ALA A 1 68 ? -5.537 18.080 -1.322 1.00 51.12 68 ALA A N 2
ATOM 2493 C CA . ALA A 1 68 ? -6.372 17.119 -2.031 1.00 45.24 68 ALA A CA 2
ATOM 2494 C C . ALA A 1 68 ? -6.014 15.689 -1.643 1.00 60.41 68 ALA A C 2
ATOM 2495 O O . ALA A 1 68 ? -6.824 14.773 -1.792 1.00 32.02 68 ALA A O 2
ATOM 2502 N N . PHE A 1 69 ? -4.797 15.503 -1.144 1.00 20.12 69 PHE A N 2
ATOM 2503 C CA . PHE A 1 69 ? -4.332 14.183 -0.734 1.00 62.25 69 PHE A CA 2
ATOM 2504 C C . PHE A 1 69 ? -3.954 14.173 0.744 1.00 43.35 69 PHE A C 2
ATOM 2505 O O . PHE A 1 69 ? -3.510 13.156 1.277 1.00 75.13 69 PHE A O 2
ATOM 2522 N N . LYS A 1 70 ? -4.132 15.315 1.401 1.00 31.22 70 LYS A N 2
ATOM 2523 C CA . LYS A 1 70 ? -3.811 15.440 2.818 1.00 52.25 70 LYS A CA 2
ATOM 2524 C C . LYS A 1 70 ? -5.033 15.142 3.680 1.00 35.24 70 LYS A C 2
ATOM 2525 O O . LYS A 1 70 ? -5.055 15.452 4.872 1.00 43.41 70 LYS A O 2
ATOM 2544 N N . LEU A 1 71 ? -6.048 14.538 3.072 1.00 34.41 71 LEU A N 2
ATOM 2545 C CA . LEU A 1 71 ? -7.274 14.196 3.786 1.00 40.43 71 LEU A CA 2
ATOM 2546 C C . LEU A 1 71 ? -7.319 12.705 4.107 1.00 53.31 71 LEU A C 2
ATOM 2547 O O . LEU A 1 71 ? -6.504 11.929 3.611 1.00 41.41 71 LEU A O 2
ATOM 2563 N N . GLN A 1 72 ? -8.279 12.315 4.938 1.00 33.44 72 GLN A N 2
ATOM 2564 C CA . GLN A 1 72 ? -8.431 10.916 5.325 1.00 75.02 72 GLN A CA 2
ATOM 2565 C C . GLN A 1 72 ? -9.428 10.206 4.415 1.00 12.44 72 GLN A C 2
ATOM 2566 O O . GLN A 1 72 ? -10.145 10.844 3.644 1.00 33.22 72 GLN A O 2
ATOM 2580 N N . VAL A 1 73 ? -9.469 8.880 4.511 1.00 11.20 73 VAL A N 2
ATOM 2581 C CA . VAL A 1 73 ? -10.378 8.082 3.697 1.00 55.52 73 VAL A CA 2
ATOM 2582 C C . VAL A 1 73 ? -11.832 8.420 4.008 1.00 74.12 73 VAL A C 2
ATOM 2583 O O . VAL A 1 73 ? -12.402 7.922 4.979 1.00 40.11 73 VAL A O 2
ATOM 2596 N N . GLY A 1 74 ? -12.429 9.269 3.176 1.00 73.12 74 GLY A N 2
ATOM 2597 C CA . GLY A 1 74 ? -13.812 9.657 3.379 1.00 55.34 74 GLY A CA 2
ATOM 2598 C C . GLY A 1 74 ? -13.945 10.914 4.216 1.00 22.21 74 GLY A C 2
ATOM 2599 O O . GLY A 1 74 ? -14.977 11.141 4.846 1.00 13.53 74 GLY A O 2
ATOM 2603 N N . GLU A 1 75 ? -12.896 11.731 4.224 1.00 54.54 75 GLU A N 2
ATOM 2604 C CA . GLU A 1 75 ? -12.900 12.970 4.992 1.00 0.40 75 GLU A CA 2
ATOM 2605 C C . GLU A 1 75 ? -12.960 14.183 4.069 1.00 44.52 75 GLU A C 2
ATOM 2606 O O . GLU A 1 75 ? -12.408 14.168 2.968 1.00 1.34 75 GLU A O 2
ATOM 2618 N N . VAL A 1 76 ? -13.634 15.234 4.524 1.00 33.02 76 VAL A N 2
ATOM 2619 C CA . VAL A 1 76 ? -13.767 16.456 3.741 1.00 43.13 76 VAL A CA 2
ATOM 2620 C C . VAL A 1 76 ? -12.707 17.480 4.134 1.00 31.23 76 VAL A C 2
ATOM 2621 O O . VAL A 1 76 ? -12.378 17.626 5.311 1.00 73.22 76 VAL A O 2
ATOM 2634 N N . SER A 1 77 ? -12.176 18.186 3.141 1.00 34.34 77 SER A N 2
ATOM 2635 C CA . SER A 1 77 ? -11.151 19.194 3.383 1.00 15.21 77 SER A CA 2
ATOM 2636 C C . SER A 1 77 ? -11.779 20.513 3.824 1.00 63.13 77 SER A C 2
ATOM 2637 O O . SER A 1 77 ? -12.973 20.577 4.116 1.00 61.34 77 SER A O 2
ATOM 2645 N N . GLU A 1 78 ? -10.965 21.563 3.869 1.00 61.13 78 GLU A N 2
ATOM 2646 C CA . GLU A 1 78 ? -11.440 22.880 4.274 1.00 55.42 78 GLU A CA 2
ATOM 2647 C C . GLU A 1 78 ? -11.702 23.763 3.056 1.00 4.11 78 GLU A C 2
ATOM 2648 O O . GLU A 1 78 ? -11.224 23.498 1.952 1.00 34.04 78 GLU A O 2
ATOM 2660 N N . PRO A 1 79 ? -12.478 24.837 3.261 1.00 63.12 79 PRO A N 2
ATOM 2661 C CA . PRO A 1 79 ? -12.821 25.781 2.193 1.00 23.10 79 PRO A CA 2
ATOM 2662 C C . PRO A 1 79 ? -11.622 26.610 1.745 1.00 52.33 79 PRO A C 2
ATOM 2663 O O . PRO A 1 79 ? -11.435 27.741 2.195 1.00 51.25 79 PRO A O 2
ATOM 2674 N N . ILE A 1 80 ? -10.813 26.042 0.857 1.00 21.44 80 ILE A N 2
ATOM 2675 C CA . ILE A 1 80 ? -9.633 26.730 0.349 1.00 72.01 80 ILE A CA 2
ATOM 2676 C C . ILE A 1 80 ? -10.018 27.811 -0.655 1.00 44.51 80 ILE A C 2
ATOM 2677 O O . ILE A 1 80 ? -10.460 27.515 -1.765 1.00 62.15 80 ILE A O 2
ATOM 2693 N N . LYS A 1 81 ? -9.845 29.067 -0.259 1.00 2.50 81 LYS A N 2
ATOM 2694 C CA . LYS A 1 81 ? -10.170 30.196 -1.124 1.00 74.41 81 LYS A CA 2
ATOM 2695 C C . LYS A 1 81 ? -9.119 30.366 -2.216 1.00 23.42 81 LYS A C 2
ATOM 2696 O O . LYS A 1 81 ? -7.966 30.693 -1.934 1.00 1.13 81 LYS A O 2
ATOM 2715 N N . SER A 1 82 ? -9.523 30.142 -3.461 1.00 52.14 82 SER A N 2
ATOM 2716 C CA . SER A 1 82 ? -8.615 30.268 -4.595 1.00 44.33 82 SER A CA 2
ATOM 2717 C C . SER A 1 82 ? -9.239 31.116 -5.700 1.00 25.20 82 SER A C 2
ATOM 2718 O O . SER A 1 82 ? -10.314 31.687 -5.525 1.00 34.31 82 SER A O 2
ATOM 2726 N N . GLU A 1 83 ? -8.554 31.191 -6.837 1.00 10.51 83 GLU A N 2
ATOM 2727 C CA . GLU A 1 83 ? -9.040 31.970 -7.970 1.00 33.03 83 GLU A CA 2
ATOM 2728 C C . GLU A 1 83 ? -10.433 31.508 -8.389 1.00 2.51 83 GLU A C 2
ATOM 2729 O O . GLU A 1 83 ? -11.201 32.271 -8.977 1.00 25.00 83 GLU A O 2
ATOM 2741 N N . PHE A 1 84 ? -10.752 30.255 -8.083 1.00 3.32 84 PHE A N 2
ATOM 2742 C CA . PHE A 1 84 ? -12.051 29.691 -8.428 1.00 64.34 84 PHE A CA 2
ATOM 2743 C C . PHE A 1 84 ? -13.017 29.788 -7.252 1.00 21.00 84 PHE A C 2
ATOM 2744 O O . PHE A 1 84 ? -14.234 29.748 -7.428 1.00 73.25 84 PHE A O 2
ATOM 2761 N N . GLY A 1 85 ? -12.465 29.916 -6.049 1.00 25.04 85 GLY A N 2
ATOM 2762 C CA . GLY A 1 85 ? -13.291 30.016 -4.860 1.00 44.41 85 GLY A CA 2
ATOM 2763 C C . GLY A 1 85 ? -12.935 28.974 -3.818 1.00 71.13 85 GLY A C 2
ATOM 2764 O O . GLY A 1 85 ? -11.805 28.490 -3.775 1.00 24.33 85 GLY A O 2
ATOM 2768 N N . TYR A 1 86 ? -13.902 28.629 -2.975 1.00 12.13 86 TYR A N 2
ATOM 2769 C CA . TYR A 1 86 ? -13.685 27.641 -1.925 1.00 54.25 86 TYR A CA 2
ATOM 2770 C C . TYR A 1 86 ? -13.702 26.226 -2.496 1.00 43.14 86 TYR A C 2
ATOM 2771 O O . TYR A 1 86 ? -14.698 25.789 -3.075 1.00 1.43 86 TYR A O 2
ATOM 2789 N N . HIS A 1 87 ? -12.592 25.515 -2.330 1.00 30.30 87 HIS A N 2
ATOM 2790 C CA . HIS A 1 87 ? -12.478 24.148 -2.828 1.00 24.11 87 HIS A CA 2
ATOM 2791 C C . HIS A 1 87 ? -12.742 23.140 -1.714 1.00 34.04 87 HIS A C 2
ATOM 2792 O O . HIS A 1 87 ? -12.099 23.178 -0.664 1.00 61.03 87 HIS A O 2
ATOM 2806 N N . ILE A 1 88 ? -13.692 22.242 -1.948 1.00 22.30 88 ILE A N 2
ATOM 2807 C CA . ILE A 1 88 ? -14.040 21.224 -0.964 1.00 74.14 88 ILE A CA 2
ATOM 2808 C C . ILE A 1 88 ? -13.660 19.831 -1.455 1.00 52.15 88 ILE A C 2
ATOM 2809 O O . ILE A 1 88 ? -14.487 19.115 -2.022 1.00 3.54 88 ILE A O 2
ATOM 2825 N N . ILE A 1 89 ? -12.406 19.453 -1.233 1.00 21.33 89 ILE A N 2
ATOM 2826 C CA . ILE A 1 89 ? -11.917 18.144 -1.651 1.00 14.40 89 ILE A CA 2
ATOM 2827 C C . ILE A 1 89 ? -12.286 17.071 -0.633 1.00 23.33 89 ILE A C 2
ATOM 2828 O O . ILE A 1 89 ? -12.094 17.247 0.571 1.00 55.23 89 ILE A O 2
ATOM 2844 N N . LYS A 1 90 ? -12.814 15.954 -1.124 1.00 44.43 90 LYS A N 2
ATOM 2845 C CA . LYS A 1 90 ? -13.206 14.848 -0.259 1.00 33.32 90 LYS A CA 2
ATOM 2846 C C . LYS A 1 90 ? -12.722 13.516 -0.825 1.00 12.40 90 LYS A C 2
ATOM 2847 O O . LYS A 1 90 ? -13.110 13.121 -1.923 1.00 62.44 90 LYS A O 2
ATOM 2866 N N . ARG A 1 91 ? -11.873 12.831 -0.066 1.00 72.02 91 ARG A N 2
ATOM 2867 C CA . ARG A 1 91 ? -11.336 11.543 -0.492 1.00 12.41 91 ARG A CA 2
ATOM 2868 C C . ARG A 1 91 ? -12.393 10.450 -0.379 1.00 74.25 91 ARG A C 2
ATOM 2869 O O . ARG A 1 91 ? -13.275 10.510 0.478 1.00 35.33 91 ARG A O 2
ATOM 2890 N N . PHE A 1 92 ? -12.299 9.450 -1.251 1.00 15.23 92 PHE A N 2
ATOM 2891 C CA . PHE A 1 92 ? -13.248 8.344 -1.250 1.00 71.34 92 PHE A CA 2
ATOM 2892 C C . PHE A 1 92 ? -12.520 7.003 -1.296 1.00 54.42 92 PHE A C 2
ATOM 2893 O O . PHE A 1 92 ? -12.964 6.023 -0.701 1.00 63.33 92 PHE A O 2
ATOM 2910 N N . GLY A 1 93 ? -11.399 6.970 -2.010 1.00 24.32 93 GLY A N 2
ATOM 2911 C CA . GLY A 1 93 ? -10.627 5.746 -2.123 1.00 32.44 93 GLY A CA 2
ATOM 2912 C C . GLY A 1 93 ? -11.476 4.562 -2.542 1.00 44.21 93 GLY A C 2
ATOM 2913 O O . GLY A 1 93 ? -11.289 3.450 -2.047 1.00 54.15 93 GLY A O 2
ATOM 2917 N N . GLY A 1 1 ? 0.302 1.984 1.869 1.00 2.25 1 GLY A N 3
ATOM 2918 C CA . GLY A 1 1 ? 0.186 1.778 0.438 1.00 15.53 1 GLY A CA 3
ATOM 2919 C C . GLY A 1 1 ? 0.113 3.082 -0.333 1.00 2.14 1 GLY A C 3
ATOM 2920 O O . GLY A 1 1 ? -0.925 3.441 -0.889 1.00 63.13 1 GLY A O 3
ATOM 2924 N N . PRO A 1 2 ? 1.235 3.815 -0.370 1.00 1.14 2 PRO A N 3
ATOM 2925 C CA . PRO A 1 2 ? 1.320 5.098 -1.073 1.00 1.13 2 PRO A CA 3
ATOM 2926 C C . PRO A 1 2 ? 1.260 4.934 -2.587 1.00 60.42 2 PRO A C 3
ATOM 2927 O O . PRO A 1 2 ? 2.258 4.593 -3.224 1.00 35.03 2 PRO A O 3
ATOM 2938 N N . SER A 1 3 ? 0.086 5.179 -3.159 1.00 54.41 3 SER A N 3
ATOM 2939 C CA . SER A 1 3 ? -0.103 5.055 -4.600 1.00 15.43 3 SER A CA 3
ATOM 2940 C C . SER A 1 3 ? 0.190 6.378 -5.303 1.00 31.32 3 SER A C 3
ATOM 2941 O O . SER A 1 3 ? 0.302 7.422 -4.662 1.00 22.32 3 SER A O 3
ATOM 2949 N N . ASN A 1 4 ? 0.313 6.323 -6.625 1.00 22.24 4 ASN A N 3
ATOM 2950 C CA . ASN A 1 4 ? 0.594 7.515 -7.416 1.00 54.52 4 ASN A CA 3
ATOM 2951 C C . ASN A 1 4 ? -0.652 8.385 -7.551 1.00 74.43 4 ASN A C 3
ATOM 2952 O O . ASN A 1 4 ? -0.560 9.598 -7.743 1.00 63.11 4 ASN A O 3
ATOM 2963 N N . LYS A 1 5 ? -1.819 7.757 -7.449 1.00 41.30 5 LYS A N 3
ATOM 2964 C CA . LYS A 1 5 ? -3.085 8.472 -7.557 1.00 60.34 5 LYS A CA 3
ATOM 2965 C C . LYS A 1 5 ? -4.059 8.022 -6.472 1.00 42.24 5 LYS A C 3
ATOM 2966 O O . LYS A 1 5 ? -3.907 6.943 -5.899 1.00 13.33 5 LYS A O 3
ATOM 2985 N N . ILE A 1 6 ? -5.058 8.854 -6.198 1.00 63.42 6 ILE A N 3
ATOM 2986 C CA . ILE A 1 6 ? -6.056 8.540 -5.185 1.00 71.41 6 ILE A CA 3
ATOM 2987 C C . ILE A 1 6 ? -7.404 9.164 -5.529 1.00 31.02 6 ILE A C 3
ATOM 2988 O O . ILE A 1 6 ? -7.470 10.208 -6.179 1.00 33.35 6 ILE A O 3
ATOM 3004 N N . LYS A 1 7 ? -8.479 8.520 -5.088 1.00 32.35 7 LYS A N 3
ATOM 3005 C CA . LYS A 1 7 ? -9.827 9.012 -5.346 1.00 32.04 7 LYS A CA 3
ATOM 3006 C C . LYS A 1 7 ? -10.130 10.239 -4.492 1.00 53.11 7 LYS A C 3
ATOM 3007 O O . LYS A 1 7 ? -9.684 10.337 -3.348 1.00 52.21 7 LYS A O 3
ATOM 3026 N N . CYS A 1 8 ? -10.892 11.172 -5.054 1.00 62.21 8 CYS A N 3
ATOM 3027 C CA . CYS A 1 8 ? -11.256 12.393 -4.343 1.00 63.24 8 CYS A CA 3
ATOM 3028 C C . CYS A 1 8 ? -12.207 13.244 -5.177 1.00 75.23 8 CYS A C 3
ATOM 3029 O O . CYS A 1 8 ? -12.294 13.084 -6.394 1.00 42.24 8 CYS A O 3
ATOM 3037 N N . SER A 1 9 ? -12.921 14.147 -4.513 1.00 74.13 9 SER A N 3
ATOM 3038 C CA . SER A 1 9 ? -13.872 15.020 -5.192 1.00 61.23 9 SER A CA 3
ATOM 3039 C C . SER A 1 9 ? -13.497 16.486 -4.999 1.00 43.21 9 SER A C 3
ATOM 3040 O O . SER A 1 9 ? -12.403 16.802 -4.529 1.00 3.34 9 SER A O 3
ATOM 3048 N N . HIS A 1 10 ? -14.411 17.378 -5.366 1.00 34.20 10 HIS A N 3
ATOM 3049 C CA . HIS A 1 10 ? -14.178 18.811 -5.232 1.00 75.03 10 HIS A CA 3
ATOM 3050 C C . HIS A 1 10 ? -15.454 19.598 -5.517 1.00 0.40 10 HIS A C 3
ATOM 3051 O O . HIS A 1 10 ? -16.276 19.191 -6.338 1.00 60.42 10 HIS A O 3
ATOM 3065 N N . ILE A 1 11 ? -15.614 20.725 -4.831 1.00 42.25 11 ILE A N 3
ATOM 3066 C CA . ILE A 1 11 ? -16.789 21.569 -5.011 1.00 32.40 11 ILE A CA 3
ATOM 3067 C C . ILE A 1 11 ? -16.434 23.045 -4.862 1.00 75.35 11 ILE A C 3
ATOM 3068 O O . ILE A 1 11 ? -15.891 23.463 -3.841 1.00 3.22 11 ILE A O 3
ATOM 3084 N N . LEU A 1 12 ? -16.749 23.828 -5.888 1.00 33.03 12 LEU A N 3
ATOM 3085 C CA . LEU A 1 12 ? -16.466 25.259 -5.872 1.00 53.51 12 LEU A CA 3
ATOM 3086 C C . LEU A 1 12 ? -17.732 26.061 -5.588 1.00 53.41 12 LEU A C 3
ATOM 3087 O O . LEU A 1 12 ? -18.787 25.803 -6.168 1.00 42.31 12 LEU A O 3
ATOM 3103 N N . VAL A 1 13 ? -17.620 27.037 -4.692 1.00 51.55 13 VAL A N 3
ATOM 3104 C CA . VAL A 1 13 ? -18.754 27.880 -4.334 1.00 73.34 13 VAL A CA 3
ATOM 3105 C C . VAL A 1 13 ? -18.370 29.355 -4.352 1.00 52.21 13 VAL A C 3
ATOM 3106 O O . VAL A 1 13 ? -17.255 29.713 -4.730 1.00 74.22 13 VAL A O 3
ATOM 3119 N N . SER A 1 14 ? -19.302 30.209 -3.940 1.00 75.31 14 SER A N 3
ATOM 3120 C CA . SER A 1 14 ? -19.063 31.647 -3.911 1.00 1.31 14 SER A CA 3
ATOM 3121 C C . SER A 1 14 ? -18.940 32.149 -2.476 1.00 13.30 14 SER A C 3
ATOM 3122 O O . SER A 1 14 ? -18.338 33.191 -2.219 1.00 2.31 14 SER A O 3
ATOM 3130 N N . LYS A 1 15 ? -19.518 31.399 -1.542 1.00 40.42 15 LYS A N 3
ATOM 3131 C CA . LYS A 1 15 ? -19.474 31.765 -0.132 1.00 14.43 15 LYS A CA 3
ATOM 3132 C C . LYS A 1 15 ? -19.153 30.551 0.735 1.00 14.51 15 LYS A C 3
ATOM 3133 O O . LYS A 1 15 ? -19.530 29.428 0.407 1.00 33.42 15 LYS A O 3
ATOM 3152 N N . GLN A 1 16 ? -18.457 30.789 1.842 1.00 24.00 16 GLN A N 3
ATOM 3153 C CA . GLN A 1 16 ? -18.087 29.714 2.755 1.00 21.02 16 GLN A CA 3
ATOM 3154 C C . GLN A 1 16 ? -19.327 29.039 3.332 1.00 63.23 16 GLN A C 3
ATOM 3155 O O . GLN A 1 16 ? -19.288 27.868 3.709 1.00 34.23 16 GLN A O 3
ATOM 3169 N N . SER A 1 17 ? -20.424 29.784 3.396 1.00 32.02 17 SER A N 3
ATOM 3170 C CA . SER A 1 17 ? -21.676 29.258 3.931 1.00 63.32 17 SER A CA 3
ATOM 3171 C C . SER A 1 17 ? -22.140 28.045 3.132 1.00 52.15 17 SER A C 3
ATOM 3172 O O . SER A 1 17 ? -22.924 27.231 3.618 1.00 53.42 17 SER A O 3
ATOM 3180 N N . GLU A 1 18 ? -21.649 27.931 1.901 1.00 2.32 18 GLU A N 3
ATOM 3181 C CA . GLU A 1 18 ? -22.014 26.817 1.033 1.00 12.42 18 GLU A CA 3
ATOM 3182 C C . GLU A 1 18 ? -20.932 25.743 1.043 1.00 62.25 18 GLU A C 3
ATOM 3183 O O . GLU A 1 18 ? -21.223 24.555 1.184 1.00 63.05 18 GLU A O 3
ATOM 3195 N N . ALA A 1 19 ? -19.682 26.168 0.892 1.00 23.21 19 ALA A N 3
ATOM 3196 C CA . ALA A 1 19 ? -18.555 25.243 0.884 1.00 12.42 19 ALA A CA 3
ATOM 3197 C C . ALA A 1 19 ? -18.437 24.512 2.218 1.00 61.24 19 ALA A C 3
ATOM 3198 O O . ALA A 1 19 ? -18.291 23.289 2.255 1.00 33.13 19 ALA A O 3
ATOM 3205 N N . LEU A 1 20 ? -18.499 25.266 3.309 1.00 23.00 20 LEU A N 3
ATOM 3206 C CA . LEU A 1 20 ? -18.398 24.689 4.645 1.00 75.02 20 LEU A CA 3
ATOM 3207 C C . LEU A 1 20 ? -19.622 23.838 4.964 1.00 15.24 20 LEU A C 3
ATOM 3208 O O . LEU A 1 20 ? -19.630 23.083 5.936 1.00 74.03 20 LEU A O 3
ATOM 3224 N N . ALA A 1 21 ? -20.656 23.963 4.137 1.00 1.42 21 ALA A N 3
ATOM 3225 C CA . ALA A 1 21 ? -21.884 23.202 4.329 1.00 20.03 21 ALA A CA 3
ATOM 3226 C C . ALA A 1 21 ? -21.716 21.761 3.859 1.00 71.32 21 ALA A C 3
ATOM 3227 O O . ALA A 1 21 ? -22.598 20.926 4.060 1.00 74.43 21 ALA A O 3
ATOM 3234 N N . ILE A 1 22 ? -20.580 21.477 3.232 1.00 21.11 22 ILE A N 3
ATOM 3235 C CA . ILE A 1 22 ? -20.297 20.137 2.734 1.00 33.21 22 ILE A CA 3
ATOM 3236 C C . ILE A 1 22 ? -19.857 19.211 3.864 1.00 2.23 22 ILE A C 3
ATOM 3237 O O . ILE A 1 22 ? -19.933 17.989 3.744 1.00 62.12 22 ILE A O 3
ATOM 3253 N N . MET A 1 23 ? -19.399 19.804 4.962 1.00 24.21 23 MET A N 3
ATOM 3254 C CA . MET A 1 23 ? -18.950 19.033 6.115 1.00 73.23 23 MET A CA 3
ATOM 3255 C C . MET A 1 23 ? -20.020 19.006 7.202 1.00 51.13 23 MET A C 3
ATOM 3256 O O . MET A 1 23 ? -19.829 18.405 8.259 1.00 43.51 23 MET A O 3
ATOM 3270 N N . GLU A 1 24 ? -21.146 19.661 6.933 1.00 12.54 24 GLU A N 3
ATOM 3271 C CA . GLU A 1 24 ? -22.245 19.713 7.891 1.00 73.43 24 GLU A CA 3
ATOM 3272 C C . GLU A 1 24 ? -23.508 19.091 7.302 1.00 53.55 24 GLU A C 3
ATOM 3273 O O . GLU A 1 24 ? -24.325 18.516 8.021 1.00 63.31 24 GLU A O 3
ATOM 3285 N N . LYS A 1 25 ? -23.663 19.212 5.987 1.00 12.40 25 LYS A N 3
ATOM 3286 C CA . LYS A 1 25 ? -24.824 18.662 5.299 1.00 34.01 25 LYS A CA 3
ATOM 3287 C C . LYS A 1 25 ? -24.847 17.140 5.399 1.00 1.20 25 LYS A C 3
ATOM 3288 O O . LYS A 1 25 ? -25.821 16.553 5.871 1.00 64.45 25 LYS A O 3
ATOM 3307 N N . LEU A 1 26 ? -23.766 16.508 4.953 1.00 12.14 26 LEU A N 3
ATOM 3308 C CA . LEU A 1 26 ? -23.660 15.053 4.995 1.00 55.43 26 LEU A CA 3
ATOM 3309 C C . LEU A 1 26 ? -23.839 14.533 6.418 1.00 44.55 26 LEU A C 3
ATOM 3310 O O . LEU A 1 26 ? -24.219 13.381 6.626 1.00 23.14 26 LEU A O 3
ATOM 3326 N N . LYS A 1 27 ? -23.564 15.392 7.394 1.00 40.45 27 LYS A N 3
ATOM 3327 C CA . LYS A 1 27 ? -23.697 15.022 8.797 1.00 4.33 27 LYS A CA 3
ATOM 3328 C C . LYS A 1 27 ? -25.091 14.472 9.086 1.00 43.22 27 LYS A C 3
ATOM 3329 O O . LYS A 1 27 ? -25.272 13.661 9.994 1.00 72.44 27 LYS A O 3
ATOM 3348 N N . SER A 1 28 ? -26.070 14.918 8.307 1.00 73.24 28 SER A N 3
ATOM 3349 C CA . SER A 1 28 ? -27.448 14.471 8.480 1.00 1.53 28 SER A CA 3
ATOM 3350 C C . SER A 1 28 ? -27.680 13.139 7.775 1.00 11.20 28 SER A C 3
ATOM 3351 O O . SER A 1 28 ? -28.520 12.342 8.190 1.00 54.32 28 SER A O 3
ATOM 3359 N N . GLY A 1 29 ? -26.928 12.904 6.704 1.00 23.30 29 GLY A N 3
ATOM 3360 C CA . GLY A 1 29 ? -27.066 11.667 5.957 1.00 42.44 29 GLY A CA 3
ATOM 3361 C C . GLY A 1 29 ? -27.290 11.907 4.477 1.00 72.44 29 GLY A C 3
ATOM 3362 O O . GLY A 1 29 ? -28.031 11.169 3.829 1.00 55.14 29 GLY A O 3
ATOM 3366 N N . GLU A 1 30 ? -26.650 12.942 3.942 1.00 1.20 30 GLU A N 3
ATOM 3367 C CA . GLU A 1 30 ? -26.787 13.277 2.530 1.00 43.11 30 GLU A CA 3
ATOM 3368 C C . GLU A 1 30 ? -25.633 12.693 1.719 1.00 52.13 30 GLU A C 3
ATOM 3369 O O . GLU A 1 30 ? -24.870 11.862 2.211 1.00 1.32 30 GLU A O 3
ATOM 3381 N N . LYS A 1 31 ? -25.513 13.135 0.471 1.00 71.14 31 LYS A N 3
ATOM 3382 C CA . LYS A 1 31 ? -24.453 12.658 -0.410 1.00 55.33 31 LYS A CA 3
ATOM 3383 C C . LYS A 1 31 ? -23.621 13.822 -0.940 1.00 55.41 31 LYS A C 3
ATOM 3384 O O . LYS A 1 31 ? -24.160 14.868 -1.305 1.00 32.04 31 LYS A O 3
ATOM 3403 N N . PHE A 1 32 ? -22.307 13.634 -0.980 1.00 53.13 32 PHE A N 3
ATOM 3404 C CA . PHE A 1 32 ? -21.401 14.668 -1.466 1.00 11.54 32 PHE A CA 3
ATOM 3405 C C . PHE A 1 32 ? -21.826 15.159 -2.847 1.00 2.22 32 PHE A C 3
ATOM 3406 O O . PHE A 1 32 ? -21.919 16.362 -3.088 1.00 71.05 32 PHE A O 3
ATOM 3423 N N . GLY A 1 33 ? -22.082 14.218 -3.750 1.00 12.21 33 GLY A N 3
ATOM 3424 C CA . GLY A 1 33 ? -22.493 14.573 -5.096 1.00 13.32 33 GLY A CA 3
ATOM 3425 C C . GLY A 1 33 ? -23.757 15.411 -5.114 1.00 0.24 33 GLY A C 3
ATOM 3426 O O . GLY A 1 33 ? -23.918 16.287 -5.962 1.00 42.41 33 GLY A O 3
ATOM 3430 N N . LYS A 1 34 ? -24.657 15.139 -4.175 1.00 55.24 34 LYS A N 3
ATOM 3431 C CA . LYS A 1 34 ? -25.914 15.874 -4.086 1.00 32.14 34 LYS A CA 3
ATOM 3432 C C . LYS A 1 34 ? -25.661 17.370 -3.942 1.00 0.54 34 LYS A C 3
ATOM 3433 O O . LYS A 1 34 ? -26.516 18.190 -4.281 1.00 3.53 34 LYS A O 3
ATOM 3452 N N . LEU A 1 35 ? -24.483 17.721 -3.436 1.00 40.15 35 LEU A N 3
ATOM 3453 C CA . LEU A 1 35 ? -24.117 19.120 -3.250 1.00 24.24 35 LEU A CA 3
ATOM 3454 C C . LEU A 1 35 ? -23.142 19.578 -4.330 1.00 20.14 35 LEU A C 3
ATOM 3455 O O . LEU A 1 35 ? -23.032 20.769 -4.616 1.00 0.50 35 LEU A O 3
ATOM 3471 N N . ALA A 1 36 ? -22.440 18.621 -4.929 1.00 41.44 36 ALA A N 3
ATOM 3472 C CA . ALA A 1 36 ? -21.478 18.926 -5.981 1.00 13.40 36 ALA A CA 3
ATOM 3473 C C . ALA A 1 36 ? -22.183 19.201 -7.305 1.00 44.31 36 ALA A C 3
ATOM 3474 O O . ALA A 1 36 ? -21.617 19.828 -8.203 1.00 32.21 36 ALA A O 3
ATOM 3481 N N . LYS A 1 37 ? -23.419 18.730 -7.422 1.00 42.22 37 LYS A N 3
ATOM 3482 C CA . LYS A 1 37 ? -24.202 18.925 -8.636 1.00 54.33 37 LYS A CA 3
ATOM 3483 C C . LYS A 1 37 ? -25.007 20.220 -8.562 1.00 64.04 37 LYS A C 3
ATOM 3484 O O . LYS A 1 37 ? -25.848 20.487 -9.420 1.00 33.02 37 LYS A O 3
ATOM 3503 N N . GLU A 1 38 ? -24.740 21.019 -7.534 1.00 73.13 38 GLU A N 3
ATOM 3504 C CA . GLU A 1 38 ? -25.439 22.285 -7.351 1.00 34.40 38 GLU A CA 3
ATOM 3505 C C . GLU A 1 38 ? -24.479 23.376 -6.888 1.00 65.41 38 GLU A C 3
ATOM 3506 O O . GLU A 1 38 ? -24.334 24.410 -7.541 1.00 52.51 38 GLU A O 3
ATOM 3518 N N . LEU A 1 39 ? -23.822 23.138 -5.758 1.00 54.44 39 LEU A N 3
ATOM 3519 C CA . LEU A 1 39 ? -22.874 24.100 -5.206 1.00 43.22 39 LEU A CA 3
ATOM 3520 C C . LEU A 1 39 ? -21.699 24.311 -6.155 1.00 72.04 39 LEU A C 3
ATOM 3521 O O . LEU A 1 39 ? -21.341 25.445 -6.472 1.00 5.30 39 LEU A O 3
ATOM 3537 N N . SER A 1 40 ? -21.104 23.212 -6.608 1.00 31.03 40 SER A N 3
ATOM 3538 C CA . SER A 1 40 ? -19.969 23.276 -7.520 1.00 11.33 40 SER A CA 3
ATOM 3539 C C . SER A 1 40 ? -20.285 24.165 -8.719 1.00 22.20 40 SER A C 3
ATOM 3540 O O . SER A 1 40 ? -21.003 23.759 -9.634 1.00 24.33 40 SER A O 3
ATOM 3548 N N . ILE A 1 41 ? -19.746 25.379 -8.707 1.00 65.25 41 ILE A N 3
ATOM 3549 C CA . ILE A 1 41 ? -19.970 26.325 -9.793 1.00 64.32 41 ILE A CA 3
ATOM 3550 C C . ILE A 1 41 ? -19.187 25.924 -11.040 1.00 50.51 41 ILE A C 3
ATOM 3551 O O . ILE A 1 41 ? -19.533 26.316 -12.155 1.00 71.33 41 ILE A O 3
ATOM 3567 N N . ASP A 1 42 ? -18.133 25.141 -10.844 1.00 74.43 42 ASP A N 3
ATOM 3568 C CA . ASP A 1 42 ? -17.303 24.684 -11.952 1.00 50.15 42 ASP A CA 3
ATOM 3569 C C . ASP A 1 42 ? -18.128 23.883 -12.955 1.00 70.14 42 ASP A C 3
ATOM 3570 O O . ASP A 1 42 ? -18.545 22.759 -12.675 1.00 1.14 42 ASP A O 3
ATOM 3579 N N . SER A 1 43 ? -18.361 24.470 -14.125 1.00 63.02 43 SER A N 3
ATOM 3580 C CA . SER A 1 43 ? -19.140 23.814 -15.169 1.00 31.24 43 SER A CA 3
ATOM 3581 C C . SER A 1 43 ? -18.607 22.411 -15.443 1.00 71.15 43 SER A C 3
ATOM 3582 O O . SER A 1 43 ? -19.371 21.488 -15.723 1.00 31.43 43 SER A O 3
ATOM 3590 N N . GLY A 1 44 ? -17.289 22.259 -15.361 1.00 44.23 44 GLY A N 3
ATOM 3591 C CA . GLY A 1 44 ? -16.674 20.967 -15.604 1.00 70.33 44 GLY A CA 3
ATOM 3592 C C . GLY A 1 44 ? -16.504 20.158 -14.333 1.00 45.11 44 GLY A C 3
ATOM 3593 O O . GLY A 1 44 ? -15.432 19.610 -14.078 1.00 61.25 44 GLY A O 3
ATOM 3597 N N . SER A 1 45 ? -17.562 20.086 -13.533 1.00 50.12 45 SER A N 3
ATOM 3598 C CA . SER A 1 45 ? -17.523 19.343 -12.279 1.00 10.50 45 SER A CA 3
ATOM 3599 C C . SER A 1 45 ? -18.933 19.014 -11.798 1.00 3.34 45 SER A C 3
ATOM 3600 O O . SER A 1 45 ? -19.200 17.907 -11.334 1.00 73.43 45 SER A O 3
ATOM 3608 N N . ALA A 1 46 ? -19.832 19.988 -11.910 1.00 65.01 46 ALA A N 3
ATOM 3609 C CA . ALA A 1 46 ? -21.214 19.802 -11.489 1.00 12.21 46 ALA A CA 3
ATOM 3610 C C . ALA A 1 46 ? -21.887 18.690 -12.286 1.00 24.01 46 ALA A C 3
ATOM 3611 O O . ALA A 1 46 ? -22.935 18.177 -11.894 1.00 12.32 46 ALA A O 3
ATOM 3618 N N . LYS A 1 47 ? -21.279 18.322 -13.408 1.00 65.25 47 LYS A N 3
ATOM 3619 C CA . LYS A 1 47 ? -21.817 17.269 -14.261 1.00 54.41 47 LYS A CA 3
ATOM 3620 C C . LYS A 1 47 ? -21.366 15.894 -13.781 1.00 3.34 47 LYS A C 3
ATOM 3621 O O . LYS A 1 47 ? -21.997 14.880 -14.082 1.00 45.54 47 LYS A O 3
ATOM 3640 N N . LYS A 1 48 ? -20.270 15.865 -13.029 1.00 50.51 48 LYS A N 3
ATOM 3641 C CA . LYS A 1 48 ? -19.735 14.615 -12.503 1.00 52.31 48 LYS A CA 3
ATOM 3642 C C . LYS A 1 48 ? -19.773 14.605 -10.978 1.00 53.21 48 LYS A C 3
ATOM 3643 O O . LYS A 1 48 ? -18.966 13.939 -10.332 1.00 71.21 48 LYS A O 3
ATOM 3662 N N . ASN A 1 49 ? -20.718 15.348 -10.410 1.00 45.41 49 ASN A N 3
ATOM 3663 C CA . ASN A 1 49 ? -20.861 15.425 -8.961 1.00 72.22 49 ASN A CA 3
ATOM 3664 C C . ASN A 1 49 ? -19.537 15.794 -8.301 1.00 43.22 49 ASN A C 3
ATOM 3665 O O . ASN A 1 49 ? -19.252 15.378 -7.179 1.00 60.15 49 ASN A O 3
ATOM 3676 N N . GLY A 1 50 ? -18.730 16.581 -9.006 1.00 51.33 50 GLY A N 3
ATOM 3677 C CA . GLY A 1 50 ? -17.445 16.995 -8.474 1.00 11.40 50 GLY A CA 3
ATOM 3678 C C . GLY A 1 50 ? -16.536 15.820 -8.175 1.00 0.21 50 GLY A C 3
ATOM 3679 O O . GLY A 1 50 ? -15.557 15.955 -7.442 1.00 32.24 50 GLY A O 3
ATOM 3683 N N . ASN A 1 51 ? -16.860 14.663 -8.744 1.00 33.02 51 ASN A N 3
ATOM 3684 C CA . ASN A 1 51 ? -16.066 13.458 -8.531 1.00 41.55 51 ASN A CA 3
ATOM 3685 C C . ASN A 1 51 ? -15.035 13.284 -9.643 1.00 75.32 51 ASN A C 3
ATOM 3686 O O . ASN A 1 51 ? -15.260 12.545 -10.603 1.00 25.25 51 ASN A O 3
ATOM 3697 N N . LEU A 1 52 ? -13.905 13.969 -9.507 1.00 72.00 52 LEU A N 3
ATOM 3698 C CA . LEU A 1 52 ? -12.838 13.889 -10.500 1.00 1.44 52 LEU A CA 3
ATOM 3699 C C . LEU A 1 52 ? -12.215 12.498 -10.519 1.00 31.12 52 LEU A C 3
ATOM 3700 O O . LEU A 1 52 ? -11.474 12.152 -11.437 1.00 71.13 52 LEU A O 3
ATOM 3716 N N . GLY A 1 53 ? -12.524 11.702 -9.500 1.00 32.02 53 GLY A N 3
ATOM 3717 C CA . GLY A 1 53 ? -11.987 10.356 -9.421 1.00 35.34 53 GLY A CA 3
ATOM 3718 C C . GLY A 1 53 ? -10.548 10.332 -8.947 1.00 41.10 53 GLY A C 3
ATOM 3719 O O . GLY A 1 53 ? -10.211 10.945 -7.934 1.00 4.55 53 GLY A O 3
ATOM 3723 N N . TYR A 1 54 ? -9.698 9.622 -9.679 1.00 71.20 54 TYR A N 3
ATOM 3724 C CA . TYR A 1 54 ? -8.287 9.517 -9.326 1.00 11.14 54 TYR A CA 3
ATOM 3725 C C . TYR A 1 54 ? -7.486 10.662 -9.938 1.00 22.21 54 TYR A C 3
ATOM 3726 O O . TYR A 1 54 ? -7.662 11.001 -11.109 1.00 5.54 54 TYR A O 3
ATOM 3744 N N . PHE A 1 55 ? -6.605 11.253 -9.139 1.00 22.02 55 PHE A N 3
ATOM 3745 C CA . PHE A 1 55 ? -5.775 12.360 -9.600 1.00 62.02 55 PHE A CA 3
ATOM 3746 C C . PHE A 1 55 ? -4.345 12.219 -9.086 1.00 51.43 55 PHE A C 3
ATOM 3747 O O . PHE A 1 55 ? -4.026 11.284 -8.352 1.00 24.44 55 PHE A O 3
ATOM 3764 N N . THR A 1 56 ? -3.486 13.156 -9.479 1.00 33.34 56 THR A N 3
ATOM 3765 C CA . THR A 1 56 ? -2.091 13.135 -9.060 1.00 44.52 56 THR A CA 3
ATOM 3766 C C . THR A 1 56 ? -1.579 14.546 -8.785 1.00 34.05 56 THR A C 3
ATOM 3767 O O . THR A 1 56 ? -2.287 15.528 -9.007 1.00 43.21 56 THR A O 3
ATOM 3778 N N . LYS A 1 57 ? -0.346 14.638 -8.300 1.00 4.31 57 LYS A N 3
ATOM 3779 C CA . LYS A 1 57 ? 0.262 15.928 -7.996 1.00 24.04 57 LYS A CA 3
ATOM 3780 C C . LYS A 1 57 ? 0.719 16.629 -9.271 1.00 54.13 57 LYS A C 3
ATOM 3781 O O . LYS A 1 57 ? 1.788 16.334 -9.804 1.00 51.12 57 LYS A O 3
ATOM 3800 N N . GLY A 1 58 ? -0.098 17.559 -9.756 1.00 4.14 58 GLY A N 3
ATOM 3801 C CA . GLY A 1 58 ? 0.241 18.288 -10.965 1.00 32.34 58 GLY A CA 3
ATOM 3802 C C . GLY A 1 58 ? -0.941 18.440 -11.901 1.00 13.43 58 GLY A C 3
ATOM 3803 O O . GLY A 1 58 ? -0.865 19.159 -12.896 1.00 12.43 58 GLY A O 3
ATOM 3807 N N . MET A 1 59 ? -2.038 17.760 -11.582 1.00 62.44 59 MET A N 3
ATOM 3808 C CA . MET A 1 59 ? -3.242 17.823 -12.403 1.00 43.13 59 MET A CA 3
ATOM 3809 C C . MET A 1 59 ? -4.214 18.865 -11.863 1.00 10.53 59 MET A C 3
ATOM 3810 O O . MET A 1 59 ? -5.313 19.036 -12.390 1.00 74.40 59 MET A O 3
ATOM 3824 N N . MET A 1 60 ? -3.803 19.561 -10.807 1.00 42.24 60 MET A N 3
ATOM 3825 C CA . MET A 1 60 ? -4.639 20.588 -10.196 1.00 42.33 60 MET A CA 3
ATOM 3826 C C . MET A 1 60 ? -3.817 21.828 -9.857 1.00 25.34 60 MET A C 3
ATOM 3827 O O . MET A 1 60 ? -2.671 21.960 -10.286 1.00 25.04 60 MET A O 3
ATOM 3841 N N . VAL A 1 61 ? -4.411 22.733 -9.086 1.00 25.43 61 VAL A N 3
ATOM 3842 C CA . VAL A 1 61 ? -3.732 23.961 -8.689 1.00 11.25 61 VAL A CA 3
ATOM 3843 C C . VAL A 1 61 ? -3.068 23.806 -7.325 1.00 24.32 61 VAL A C 3
ATOM 3844 O O . VAL A 1 61 ? -3.299 22.825 -6.617 1.00 22.31 61 VAL A O 3
ATOM 3857 N N . LYS A 1 62 ? -2.241 24.781 -6.961 1.00 34.43 62 LYS A N 3
ATOM 3858 C CA . LYS A 1 62 ? -1.544 24.755 -5.681 1.00 33.44 62 LYS A CA 3
ATOM 3859 C C . LYS A 1 62 ? -2.534 24.682 -4.522 1.00 63.24 62 LYS A C 3
ATOM 3860 O O . LYS A 1 62 ? -2.516 23.752 -3.716 1.00 62.31 62 LYS A O 3
ATOM 3879 N N . PRO A 1 63 ? -3.421 25.684 -4.437 1.00 51.33 63 PRO A N 3
ATOM 3880 C CA . PRO A 1 63 ? -4.437 25.754 -3.382 1.00 51.23 63 PRO A CA 3
ATOM 3881 C C . PRO A 1 63 ? -5.513 24.686 -3.542 1.00 20.34 63 PRO A C 3
ATOM 3882 O O . PRO A 1 63 ? -6.706 24.971 -3.436 1.00 21.45 63 PRO A O 3
ATOM 3893 N N . PHE A 1 64 ? -5.084 23.454 -3.796 1.00 3.13 64 PHE A N 3
ATOM 3894 C CA . PHE A 1 64 ? -6.011 22.342 -3.971 1.00 12.23 64 PHE A CA 3
ATOM 3895 C C . PHE A 1 64 ? -5.277 21.006 -3.899 1.00 53.44 64 PHE A C 3
ATOM 3896 O O . PHE A 1 64 ? -5.542 20.188 -3.019 1.00 71.22 64 PHE A O 3
ATOM 3913 N N . GLU A 1 65 ? -4.355 20.794 -4.833 1.00 34.23 65 GLU A N 3
ATOM 3914 C CA . GLU A 1 65 ? -3.585 19.556 -4.877 1.00 23.13 65 GLU A CA 3
ATOM 3915 C C . GLU A 1 65 ? -2.923 19.280 -3.530 1.00 22.14 65 GLU A C 3
ATOM 3916 O O . GLU A 1 65 ? -2.895 18.141 -3.062 1.00 1.55 65 GLU A O 3
ATOM 3928 N N . ASP A 1 66 ? -2.390 20.329 -2.913 1.00 34.43 66 ASP A N 3
ATOM 3929 C CA . ASP A 1 66 ? -1.729 20.200 -1.619 1.00 64.23 66 ASP A CA 3
ATOM 3930 C C . ASP A 1 66 ? -2.669 19.587 -0.586 1.00 52.51 66 ASP A C 3
ATOM 3931 O O . ASP A 1 66 ? -2.343 18.584 0.048 1.00 42.31 66 ASP A O 3
ATOM 3940 N N . ALA A 1 67 ? -3.838 20.198 -0.422 1.00 61.01 67 ALA A N 3
ATOM 3941 C CA . ALA A 1 67 ? -4.826 19.713 0.533 1.00 31.34 67 ALA A CA 3
ATOM 3942 C C . ALA A 1 67 ? -5.844 18.802 -0.145 1.00 42.24 67 ALA A C 3
ATOM 3943 O O . ALA A 1 67 ? -7.011 18.762 0.243 1.00 54.33 67 ALA A O 3
ATOM 3950 N N . ALA A 1 68 ? -5.394 18.072 -1.161 1.00 2.34 68 ALA A N 3
ATOM 3951 C CA . ALA A 1 68 ? -6.265 17.161 -1.892 1.00 75.10 68 ALA A CA 3
ATOM 3952 C C . ALA A 1 68 ? -5.994 15.712 -1.505 1.00 24.22 68 ALA A C 3
ATOM 3953 O O . ALA A 1 68 ? -6.866 14.852 -1.624 1.00 54.20 68 ALA A O 3
ATOM 3960 N N . PHE A 1 69 ? -4.776 15.446 -1.042 1.00 12.13 69 PHE A N 3
ATOM 3961 C CA . PHE A 1 69 ? -4.388 14.100 -0.638 1.00 75.30 69 PHE A CA 3
ATOM 3962 C C . PHE A 1 69 ? -4.067 14.049 0.852 1.00 11.15 69 PHE A C 3
ATOM 3963 O O . PHE A 1 69 ? -3.872 12.976 1.422 1.00 35.44 69 PHE A O 3
ATOM 3980 N N . LYS A 1 70 ? -4.012 15.219 1.479 1.00 53.30 70 LYS A N 3
ATOM 3981 C CA . LYS A 1 70 ? -3.716 15.312 2.904 1.00 14.13 70 LYS A CA 3
ATOM 3982 C C . LYS A 1 70 ? -4.907 14.851 3.739 1.00 4.41 70 LYS A C 3
ATOM 3983 O O . LYS A 1 70 ? -4.792 14.658 4.950 1.00 43.52 70 LYS A O 3
ATOM 4002 N N . LEU A 1 71 ? -6.049 14.675 3.085 1.00 73.04 71 LEU A N 3
ATOM 4003 C CA . LEU A 1 71 ? -7.262 14.236 3.766 1.00 63.13 71 LEU A CA 3
ATOM 4004 C C . LEU A 1 71 ? -7.232 12.731 4.013 1.00 74.03 71 LEU A C 3
ATOM 4005 O O . LEU A 1 71 ? -6.368 12.025 3.495 1.00 24.11 71 LEU A O 3
ATOM 4021 N N . GLN A 1 72 ? -8.183 12.247 4.805 1.00 33.14 72 GLN A N 3
ATOM 4022 C CA . GLN A 1 72 ? -8.266 10.826 5.119 1.00 72.43 72 GLN A CA 3
ATOM 4023 C C . GLN A 1 72 ? -9.354 10.149 4.292 1.00 21.44 72 GLN A C 3
ATOM 4024 O O . GLN A 1 72 ? -10.136 10.813 3.612 1.00 72.13 72 GLN A O 3
ATOM 4038 N N . VAL A 1 73 ? -9.398 8.822 4.354 1.00 34.41 73 VAL A N 3
ATOM 4039 C CA . VAL A 1 73 ? -10.391 8.054 3.612 1.00 64.22 73 VAL A CA 3
ATOM 4040 C C . VAL A 1 73 ? -11.807 8.466 3.998 1.00 1.35 73 VAL A C 3
ATOM 4041 O O . VAL A 1 73 ? -12.313 8.075 5.049 1.00 22.35 73 VAL A O 3
ATOM 4054 N N . GLY A 1 74 ? -12.442 9.260 3.140 1.00 22.42 74 GLY A N 3
ATOM 4055 C CA . GLY A 1 74 ? -13.794 9.712 3.410 1.00 20.11 74 GLY A CA 3
ATOM 4056 C C . GLY A 1 74 ? -13.827 10.963 4.264 1.00 41.44 74 GLY A C 3
ATOM 4057 O O . GLY A 1 74 ? -14.820 11.236 4.936 1.00 14.53 74 GLY A O 3
ATOM 4061 N N . GLU A 1 75 ? -12.738 11.726 4.236 1.00 74.02 75 GLU A N 3
ATOM 4062 C CA . GLU A 1 75 ? -12.647 12.955 5.016 1.00 72.40 75 GLU A CA 3
ATOM 4063 C C . GLU A 1 75 ? -12.787 14.181 4.118 1.00 24.34 75 GLU A C 3
ATOM 4064 O O . GLU A 1 75 ? -12.247 14.218 3.012 1.00 51.10 75 GLU A O 3
ATOM 4076 N N . VAL A 1 76 ? -13.514 15.182 4.602 1.00 33.35 76 VAL A N 3
ATOM 4077 C CA . VAL A 1 76 ? -13.724 16.410 3.845 1.00 75.01 76 VAL A CA 3
ATOM 4078 C C . VAL A 1 76 ? -12.675 17.458 4.196 1.00 52.52 76 VAL A C 3
ATOM 4079 O O . VAL A 1 76 ? -12.294 17.606 5.357 1.00 13.14 76 VAL A O 3
ATOM 4092 N N . SER A 1 77 ? -12.211 18.184 3.184 1.00 42.43 77 SER A N 3
ATOM 4093 C CA . SER A 1 77 ? -11.202 19.218 3.385 1.00 61.04 77 SER A CA 3
ATOM 4094 C C . SER A 1 77 ? -11.845 20.523 3.844 1.00 12.22 77 SER A C 3
ATOM 4095 O O . SER A 1 77 ? -13.010 20.547 4.239 1.00 35.34 77 SER A O 3
ATOM 4103 N N . GLU A 1 78 ? -11.076 21.606 3.790 1.00 72.42 78 GLU A N 3
ATOM 4104 C CA . GLU A 1 78 ? -11.571 22.914 4.202 1.00 42.34 78 GLU A CA 3
ATOM 4105 C C . GLU A 1 78 ? -11.802 23.815 2.991 1.00 23.20 78 GLU A C 3
ATOM 4106 O O . GLU A 1 78 ? -11.303 23.562 1.894 1.00 64.12 78 GLU A O 3
ATOM 4118 N N . PRO A 1 79 ? -12.576 24.891 3.194 1.00 62.23 79 PRO A N 3
ATOM 4119 C CA . PRO A 1 79 ? -12.890 25.851 2.132 1.00 52.14 79 PRO A CA 3
ATOM 4120 C C . PRO A 1 79 ? -11.678 26.680 1.720 1.00 24.41 79 PRO A C 3
ATOM 4121 O O . PRO A 1 79 ? -11.489 27.799 2.197 1.00 22.40 79 PRO A O 3
ATOM 4132 N N . ILE A 1 80 ? -10.860 26.122 0.832 1.00 32.14 80 ILE A N 3
ATOM 4133 C CA . ILE A 1 80 ? -9.667 26.811 0.357 1.00 35.02 80 ILE A CA 3
ATOM 4134 C C . ILE A 1 80 ? -10.025 27.895 -0.655 1.00 61.03 80 ILE A C 3
ATOM 4135 O O . ILE A 1 80 ? -10.443 27.600 -1.774 1.00 44.54 80 ILE A O 3
ATOM 4151 N N . LYS A 1 81 ? -9.855 29.150 -0.254 1.00 53.11 81 LYS A N 3
ATOM 4152 C CA . LYS A 1 81 ? -10.157 30.279 -1.126 1.00 22.04 81 LYS A CA 3
ATOM 4153 C C . LYS A 1 81 ? -9.106 30.416 -2.222 1.00 21.11 81 LYS A C 3
ATOM 4154 O O . LYS A 1 81 ? -7.942 30.712 -1.947 1.00 34.41 81 LYS A O 3
ATOM 4173 N N . SER A 1 82 ? -9.523 30.199 -3.465 1.00 44.24 82 SER A N 3
ATOM 4174 C CA . SER A 1 82 ? -8.616 30.296 -4.603 1.00 63.33 82 SER A CA 3
ATOM 4175 C C . SER A 1 82 ? -9.240 31.117 -5.728 1.00 33.03 82 SER A C 3
ATOM 4176 O O . SER A 1 82 ? -10.323 31.680 -5.570 1.00 53.24 82 SER A O 3
ATOM 4184 N N . GLU A 1 83 ? -8.549 31.180 -6.861 1.00 51.21 83 GLU A N 3
ATOM 4185 C CA . GLU A 1 83 ? -9.035 31.933 -8.011 1.00 64.04 83 GLU A CA 3
ATOM 4186 C C . GLU A 1 83 ? -10.424 31.458 -8.424 1.00 74.25 83 GLU A C 3
ATOM 4187 O O . GLU A 1 83 ? -11.201 32.211 -9.014 1.00 30.01 83 GLU A O 3
ATOM 4199 N N . PHE A 1 84 ? -10.732 30.204 -8.111 1.00 13.24 84 PHE A N 3
ATOM 4200 C CA . PHE A 1 84 ? -12.027 29.627 -8.450 1.00 74.24 84 PHE A CA 3
ATOM 4201 C C . PHE A 1 84 ? -12.993 29.725 -7.272 1.00 70.24 84 PHE A C 3
ATOM 4202 O O . PHE A 1 84 ? -14.204 29.582 -7.434 1.00 31.11 84 PHE A O 3
ATOM 4219 N N . GLY A 1 85 ? -12.445 29.971 -6.086 1.00 33.40 85 GLY A N 3
ATOM 4220 C CA . GLY A 1 85 ? -13.271 30.084 -4.897 1.00 73.42 85 GLY A CA 3
ATOM 4221 C C . GLY A 1 85 ? -12.911 29.057 -3.842 1.00 12.50 85 GLY A C 3
ATOM 4222 O O . GLY A 1 85 ? -11.769 28.603 -3.771 1.00 64.14 85 GLY A O 3
ATOM 4226 N N . TYR A 1 86 ? -13.887 28.692 -3.018 1.00 20.02 86 TYR A N 3
ATOM 4227 C CA . TYR A 1 86 ? -13.666 27.715 -1.957 1.00 41.34 86 TYR A CA 3
ATOM 4228 C C . TYR A 1 86 ? -13.665 26.295 -2.516 1.00 4.52 86 TYR A C 3
ATOM 4229 O O . TYR A 1 86 ? -14.640 25.853 -3.122 1.00 75.15 86 TYR A O 3
ATOM 4247 N N . HIS A 1 87 ? -12.560 25.585 -2.307 1.00 40.32 87 HIS A N 3
ATOM 4248 C CA . HIS A 1 87 ? -12.430 24.215 -2.788 1.00 42.15 87 HIS A CA 3
ATOM 4249 C C . HIS A 1 87 ? -12.694 23.217 -1.665 1.00 13.44 87 HIS A C 3
ATOM 4250 O O . HIS A 1 87 ? -12.053 23.266 -0.614 1.00 73.13 87 HIS A O 3
ATOM 4264 N N . ILE A 1 88 ? -13.644 22.315 -1.892 1.00 42.42 88 ILE A N 3
ATOM 4265 C CA . ILE A 1 88 ? -13.993 21.307 -0.899 1.00 64.05 88 ILE A CA 3
ATOM 4266 C C . ILE A 1 88 ? -13.656 19.906 -1.398 1.00 23.42 88 ILE A C 3
ATOM 4267 O O . ILE A 1 88 ? -14.501 19.222 -1.976 1.00 40.15 88 ILE A O 3
ATOM 4283 N N . ILE A 1 89 ? -12.417 19.483 -1.168 1.00 60.40 89 ILE A N 3
ATOM 4284 C CA . ILE A 1 89 ? -11.971 18.162 -1.590 1.00 41.14 89 ILE A CA 3
ATOM 4285 C C . ILE A 1 89 ? -12.389 17.092 -0.587 1.00 13.24 89 ILE A C 3
ATOM 4286 O O . ILE A 1 89 ? -12.343 17.310 0.624 1.00 31.21 89 ILE A O 3
ATOM 4302 N N . LYS A 1 90 ? -12.795 15.936 -1.098 1.00 33.11 90 LYS A N 3
ATOM 4303 C CA . LYS A 1 90 ? -13.219 14.830 -0.248 1.00 21.05 90 LYS A CA 3
ATOM 4304 C C . LYS A 1 90 ? -12.728 13.497 -0.803 1.00 61.10 90 LYS A C 3
ATOM 4305 O O . LYS A 1 90 ? -13.089 13.105 -1.913 1.00 62.02 90 LYS A O 3
ATOM 4324 N N . ARG A 1 91 ? -11.904 12.803 -0.024 1.00 40.33 91 ARG A N 3
ATOM 4325 C CA . ARG A 1 91 ? -11.363 11.515 -0.439 1.00 75.11 91 ARG A CA 3
ATOM 4326 C C . ARG A 1 91 ? -12.459 10.452 -0.474 1.00 63.01 91 ARG A C 3
ATOM 4327 O O . ARG A 1 91 ? -13.357 10.444 0.368 1.00 24.45 91 ARG A O 3
ATOM 4348 N N . PHE A 1 92 ? -12.377 9.558 -1.454 1.00 14.41 92 PHE A N 3
ATOM 4349 C CA . PHE A 1 92 ? -13.362 8.491 -1.599 1.00 44.53 92 PHE A CA 3
ATOM 4350 C C . PHE A 1 92 ? -12.705 7.122 -1.450 1.00 14.32 92 PHE A C 3
ATOM 4351 O O . PHE A 1 92 ? -13.323 6.175 -0.963 1.00 42.54 92 PHE A O 3
ATOM 4368 N N . GLY A 1 93 ? -11.449 7.025 -1.874 1.00 22.01 93 GLY A N 3
ATOM 4369 C CA . GLY A 1 93 ? -10.730 5.767 -1.780 1.00 11.41 93 GLY A CA 3
ATOM 4370 C C . GLY A 1 93 ? -10.761 5.185 -0.382 1.00 35.03 93 GLY A C 3
ATOM 4371 O O . GLY A 1 93 ? -10.326 4.054 -0.163 1.00 55.31 93 GLY A O 3
ATOM 4375 N N . GLY A 1 1 ? 1.008 -1.569 -2.334 1.00 55.22 1 GLY A N 4
ATOM 4376 C CA . GLY A 1 1 ? 0.499 -0.340 -1.753 1.00 34.43 1 GLY A CA 4
ATOM 4377 C C . GLY A 1 1 ? 1.071 0.896 -2.417 1.00 52.04 1 GLY A C 4
ATOM 4378 O O . GLY A 1 1 ? 1.847 1.644 -1.823 1.00 53.01 1 GLY A O 4
ATOM 4382 N N . PRO A 1 2 ? 0.687 1.123 -3.683 1.00 3.32 2 PRO A N 4
ATOM 4383 C CA . PRO A 1 2 ? 1.156 2.277 -4.457 1.00 22.42 2 PRO A CA 4
ATOM 4384 C C . PRO A 1 2 ? 0.583 3.593 -3.942 1.00 32.31 2 PRO A C 4
ATOM 4385 O O . PRO A 1 2 ? -0.534 3.635 -3.425 1.00 73.53 2 PRO A O 4
ATOM 4396 N N . SER A 1 3 ? 1.354 4.666 -4.086 1.00 73.23 3 SER A N 4
ATOM 4397 C CA . SER A 1 3 ? 0.923 5.983 -3.632 1.00 43.01 3 SER A CA 4
ATOM 4398 C C . SER A 1 3 ? 1.085 7.019 -4.741 1.00 0.03 3 SER A C 4
ATOM 4399 O O . SER A 1 3 ? 1.688 8.071 -4.538 1.00 43.24 3 SER A O 4
ATOM 4407 N N . ASN A 1 4 ? 0.541 6.711 -5.914 1.00 23.23 4 ASN A N 4
ATOM 4408 C CA . ASN A 1 4 ? 0.625 7.615 -7.056 1.00 20.54 4 ASN A CA 4
ATOM 4409 C C . ASN A 1 4 ? -0.623 8.486 -7.152 1.00 54.40 4 ASN A C 4
ATOM 4410 O O . ASN A 1 4 ? -0.549 9.711 -7.052 1.00 40.03 4 ASN A O 4
ATOM 4421 N N . LYS A 1 5 ? -1.772 7.846 -7.347 1.00 32.15 5 LYS A N 4
ATOM 4422 C CA . LYS A 1 5 ? -3.038 8.561 -7.454 1.00 74.20 5 LYS A CA 4
ATOM 4423 C C . LYS A 1 5 ? -4.028 8.078 -6.400 1.00 3.05 5 LYS A C 4
ATOM 4424 O O . LYS A 1 5 ? -3.865 6.998 -5.831 1.00 75.20 5 LYS A O 4
ATOM 4443 N N . ILE A 1 6 ? -5.054 8.883 -6.144 1.00 63.20 6 ILE A N 4
ATOM 4444 C CA . ILE A 1 6 ? -6.070 8.535 -5.159 1.00 55.13 6 ILE A CA 4
ATOM 4445 C C . ILE A 1 6 ? -7.417 9.157 -5.516 1.00 64.02 6 ILE A C 4
ATOM 4446 O O . ILE A 1 6 ? -7.479 10.181 -6.195 1.00 54.30 6 ILE A O 4
ATOM 4462 N N . LYS A 1 7 ? -8.493 8.531 -5.052 1.00 22.35 7 LYS A N 4
ATOM 4463 C CA . LYS A 1 7 ? -9.839 9.022 -5.319 1.00 3.33 7 LYS A CA 4
ATOM 4464 C C . LYS A 1 7 ? -10.150 10.247 -4.465 1.00 2.44 7 LYS A C 4
ATOM 4465 O O . LYS A 1 7 ? -9.714 10.341 -3.316 1.00 15.52 7 LYS A O 4
ATOM 4484 N N . CYS A 1 8 ? -10.905 11.181 -5.031 1.00 62.11 8 CYS A N 4
ATOM 4485 C CA . CYS A 1 8 ? -11.274 12.400 -4.321 1.00 13.32 8 CYS A CA 4
ATOM 4486 C C . CYS A 1 8 ? -12.232 13.246 -5.153 1.00 50.32 8 CYS A C 4
ATOM 4487 O O . CYS A 1 8 ? -12.339 13.067 -6.367 1.00 12.51 8 CYS A O 4
ATOM 4495 N N . SER A 1 9 ? -12.928 14.167 -4.494 1.00 45.11 9 SER A N 4
ATOM 4496 C CA . SER A 1 9 ? -13.880 15.037 -5.172 1.00 74.01 9 SER A CA 4
ATOM 4497 C C . SER A 1 9 ? -13.497 16.503 -4.998 1.00 52.32 9 SER A C 4
ATOM 4498 O O . SER A 1 9 ? -12.402 16.820 -4.534 1.00 24.22 9 SER A O 4
ATOM 4506 N N . HIS A 1 10 ? -14.407 17.395 -5.375 1.00 54.51 10 HIS A N 4
ATOM 4507 C CA . HIS A 1 10 ? -14.166 18.829 -5.261 1.00 10.30 10 HIS A CA 4
ATOM 4508 C C . HIS A 1 10 ? -15.443 19.619 -5.533 1.00 71.13 10 HIS A C 4
ATOM 4509 O O . HIS A 1 10 ? -16.277 19.208 -6.341 1.00 12.13 10 HIS A O 4
ATOM 4523 N N . ILE A 1 11 ? -15.588 20.753 -4.856 1.00 22.34 11 ILE A N 4
ATOM 4524 C CA . ILE A 1 11 ? -16.763 21.598 -5.025 1.00 73.11 11 ILE A CA 4
ATOM 4525 C C . ILE A 1 11 ? -16.401 23.074 -4.893 1.00 51.14 11 ILE A C 4
ATOM 4526 O O . ILE A 1 11 ? -15.822 23.495 -3.892 1.00 2.40 11 ILE A O 4
ATOM 4542 N N . LEU A 1 12 ? -16.750 23.855 -5.909 1.00 5.10 12 LEU A N 4
ATOM 4543 C CA . LEU A 1 12 ? -16.464 25.286 -5.907 1.00 5.40 12 LEU A CA 4
ATOM 4544 C C . LEU A 1 12 ? -17.727 26.094 -5.623 1.00 21.31 12 LEU A C 4
ATOM 4545 O O . LEU A 1 12 ? -18.783 25.837 -6.202 1.00 11.41 12 LEU A O 4
ATOM 4561 N N . VAL A 1 13 ? -17.610 27.071 -4.730 1.00 10.11 13 VAL A N 4
ATOM 4562 C CA . VAL A 1 13 ? -18.741 27.918 -4.372 1.00 71.22 13 VAL A CA 4
ATOM 4563 C C . VAL A 1 13 ? -18.349 29.391 -4.383 1.00 14.40 13 VAL A C 4
ATOM 4564 O O . VAL A 1 13 ? -17.230 29.744 -4.757 1.00 1.51 13 VAL A O 4
ATOM 4577 N N . SER A 1 14 ? -19.277 30.248 -3.971 1.00 54.12 14 SER A N 4
ATOM 4578 C CA . SER A 1 14 ? -19.032 31.685 -3.937 1.00 45.45 14 SER A CA 4
ATOM 4579 C C . SER A 1 14 ? -18.991 32.196 -2.500 1.00 24.10 14 SER A C 4
ATOM 4580 O O . SER A 1 14 ? -18.447 33.264 -2.223 1.00 45.34 14 SER A O 4
ATOM 4588 N N . LYS A 1 15 ? -19.571 31.423 -1.588 1.00 34.13 15 LYS A N 4
ATOM 4589 C CA . LYS A 1 15 ? -19.602 31.793 -0.178 1.00 43.22 15 LYS A CA 4
ATOM 4590 C C . LYS A 1 15 ? -19.304 30.588 0.708 1.00 64.14 15 LYS A C 4
ATOM 4591 O O . LYS A 1 15 ? -19.656 29.458 0.372 1.00 3.42 15 LYS A O 4
ATOM 4610 N N . GLN A 1 16 ? -18.653 30.838 1.839 1.00 34.20 16 GLN A N 4
ATOM 4611 C CA . GLN A 1 16 ? -18.308 29.773 2.773 1.00 34.43 16 GLN A CA 4
ATOM 4612 C C . GLN A 1 16 ? -19.560 29.055 3.266 1.00 11.24 16 GLN A C 4
ATOM 4613 O O . GLN A 1 16 ? -19.505 27.891 3.664 1.00 54.21 16 GLN A O 4
ATOM 4627 N N . SER A 1 17 ? -20.689 29.757 3.239 1.00 44.35 17 SER A N 4
ATOM 4628 C CA . SER A 1 17 ? -21.955 29.188 3.687 1.00 3.41 17 SER A CA 4
ATOM 4629 C C . SER A 1 17 ? -22.317 27.955 2.866 1.00 31.01 17 SER A C 4
ATOM 4630 O O . SER A 1 17 ? -23.099 27.112 3.304 1.00 13.50 17 SER A O 4
ATOM 4638 N N . GLU A 1 18 ? -21.742 27.857 1.671 1.00 4.43 18 GLU A N 4
ATOM 4639 C CA . GLU A 1 18 ? -22.005 26.727 0.788 1.00 10.10 18 GLU A CA 4
ATOM 4640 C C . GLU A 1 18 ? -20.887 25.692 0.880 1.00 12.43 18 GLU A C 4
ATOM 4641 O O . GLU A 1 18 ? -21.144 24.495 1.007 1.00 50.53 18 GLU A O 4
ATOM 4653 N N . ALA A 1 19 ? -19.647 26.163 0.814 1.00 1.52 19 ALA A N 4
ATOM 4654 C CA . ALA A 1 19 ? -18.490 25.281 0.892 1.00 23.22 19 ALA A CA 4
ATOM 4655 C C . ALA A 1 19 ? -18.422 24.580 2.245 1.00 12.52 19 ALA A C 4
ATOM 4656 O O . ALA A 1 19 ? -18.309 23.356 2.319 1.00 73.05 19 ALA A O 4
ATOM 4663 N N . LEU A 1 20 ? -18.491 25.365 3.315 1.00 13.13 20 LEU A N 4
ATOM 4664 C CA . LEU A 1 20 ? -18.437 24.821 4.668 1.00 73.13 20 LEU A CA 4
ATOM 4665 C C . LEU A 1 20 ? -19.675 23.982 4.966 1.00 23.44 20 LEU A C 4
ATOM 4666 O O . LEU A 1 20 ? -19.703 23.221 5.933 1.00 32.34 20 LEU A O 4
ATOM 4682 N N . ALA A 1 21 ? -20.697 24.123 4.128 1.00 62.01 21 ALA A N 4
ATOM 4683 C CA . ALA A 1 21 ? -21.936 23.375 4.299 1.00 25.43 21 ALA A CA 4
ATOM 4684 C C . ALA A 1 21 ? -21.758 21.917 3.887 1.00 71.21 21 ALA A C 4
ATOM 4685 O O . ALA A 1 21 ? -22.624 21.079 4.143 1.00 4.52 21 ALA A O 4
ATOM 4692 N N . ILE A 1 22 ? -20.632 21.620 3.248 1.00 45.41 22 ILE A N 4
ATOM 4693 C CA . ILE A 1 22 ? -20.341 20.264 2.801 1.00 70.24 22 ILE A CA 4
ATOM 4694 C C . ILE A 1 22 ? -20.020 19.354 3.981 1.00 65.42 22 ILE A C 4
ATOM 4695 O O . ILE A 1 22 ? -20.221 18.141 3.916 1.00 30.21 22 ILE A O 4
ATOM 4711 N N . MET A 1 23 ? -19.520 19.947 5.060 1.00 34.01 23 MET A N 4
ATOM 4712 C CA . MET A 1 23 ? -19.174 19.190 6.257 1.00 22.24 23 MET A CA 4
ATOM 4713 C C . MET A 1 23 ? -20.350 19.138 7.228 1.00 4.53 23 MET A C 4
ATOM 4714 O O . MET A 1 23 ? -20.414 18.265 8.093 1.00 64.13 23 MET A O 4
ATOM 4728 N N . GLU A 1 24 ? -21.277 20.079 7.078 1.00 2.52 24 GLU A N 4
ATOM 4729 C CA . GLU A 1 24 ? -22.449 20.140 7.943 1.00 5.42 24 GLU A CA 4
ATOM 4730 C C . GLU A 1 24 ? -23.607 19.344 7.348 1.00 63.31 24 GLU A C 4
ATOM 4731 O O . GLU A 1 24 ? -24.252 18.554 8.037 1.00 41.51 24 GLU A O 4
ATOM 4743 N N . LYS A 1 25 ? -23.864 19.557 6.062 1.00 44.24 25 LYS A N 4
ATOM 4744 C CA . LYS A 1 25 ? -24.942 18.860 5.371 1.00 51.22 25 LYS A CA 4
ATOM 4745 C C . LYS A 1 25 ? -24.714 17.352 5.389 1.00 54.54 25 LYS A C 4
ATOM 4746 O O . LYS A 1 25 ? -25.551 16.594 5.880 1.00 35.43 25 LYS A O 4
ATOM 4765 N N . LEU A 1 26 ? -23.578 16.924 4.851 1.00 21.02 26 LEU A N 4
ATOM 4766 C CA . LEU A 1 26 ? -23.240 15.506 4.807 1.00 64.42 26 LEU A CA 4
ATOM 4767 C C . LEU A 1 26 ? -23.251 14.899 6.206 1.00 21.04 26 LEU A C 4
ATOM 4768 O O . LEU A 1 26 ? -23.420 13.690 6.370 1.00 54.11 26 LEU A O 4
ATOM 4784 N N . LYS A 1 27 ? -23.072 15.746 7.215 1.00 72.24 27 LYS A N 4
ATOM 4785 C CA . LYS A 1 27 ? -23.065 15.296 8.601 1.00 1.40 27 LYS A CA 4
ATOM 4786 C C . LYS A 1 27 ? -24.357 14.560 8.941 1.00 35.01 27 LYS A C 4
ATOM 4787 O O . LYS A 1 27 ? -24.386 13.718 9.839 1.00 53.51 27 LYS A O 4
ATOM 4806 N N . SER A 1 28 ? -25.425 14.882 8.216 1.00 64.11 28 SER A N 4
ATOM 4807 C CA . SER A 1 28 ? -26.720 14.253 8.442 1.00 32.14 28 SER A CA 4
ATOM 4808 C C . SER A 1 28 ? -26.790 12.891 7.758 1.00 52.22 28 SER A C 4
ATOM 4809 O O . SER A 1 28 ? -27.580 12.030 8.144 1.00 40.53 28 SER A O 4
ATOM 4817 N N . GLY A 1 29 ? -25.958 12.705 6.739 1.00 43.11 29 GLY A N 4
ATOM 4818 C CA . GLY A 1 29 ? -25.940 11.446 6.016 1.00 43.54 29 GLY A CA 4
ATOM 4819 C C . GLY A 1 29 ? -26.297 11.613 4.553 1.00 41.23 29 GLY A C 4
ATOM 4820 O O . GLY A 1 29 ? -26.729 10.663 3.900 1.00 31.02 29 GLY A O 4
ATOM 4824 N N . GLU A 1 30 ? -26.119 12.825 4.035 1.00 1.31 30 GLU A N 4
ATOM 4825 C CA . GLU A 1 30 ? -26.428 13.113 2.640 1.00 52.31 30 GLU A CA 4
ATOM 4826 C C . GLU A 1 30 ? -25.342 12.568 1.718 1.00 3.12 30 GLU A C 4
ATOM 4827 O O . GLU A 1 30 ? -24.483 11.794 2.141 1.00 53.43 30 GLU A O 4
ATOM 4839 N N . LYS A 1 31 ? -25.385 12.978 0.455 1.00 52.45 31 LYS A N 4
ATOM 4840 C CA . LYS A 1 31 ? -24.405 12.533 -0.528 1.00 52.44 31 LYS A CA 4
ATOM 4841 C C . LYS A 1 31 ? -23.589 13.710 -1.054 1.00 54.33 31 LYS A C 4
ATOM 4842 O O . LYS A 1 31 ? -24.140 14.755 -1.401 1.00 53.35 31 LYS A O 4
ATOM 4861 N N . PHE A 1 32 ? -22.273 13.533 -1.112 1.00 13.53 32 PHE A N 4
ATOM 4862 C CA . PHE A 1 32 ? -21.382 14.582 -1.595 1.00 70.34 32 PHE A CA 4
ATOM 4863 C C . PHE A 1 32 ? -21.820 15.076 -2.970 1.00 71.04 32 PHE A C 4
ATOM 4864 O O . PHE A 1 32 ? -21.867 16.279 -3.224 1.00 30.31 32 PHE A O 4
ATOM 4881 N N . GLY A 1 33 ? -22.140 14.137 -3.857 1.00 1.32 33 GLY A N 4
ATOM 4882 C CA . GLY A 1 33 ? -22.570 14.496 -5.196 1.00 5.11 33 GLY A CA 4
ATOM 4883 C C . GLY A 1 33 ? -23.787 15.399 -5.191 1.00 41.15 33 GLY A C 4
ATOM 4884 O O . GLY A 1 33 ? -23.882 16.330 -5.991 1.00 31.13 33 GLY A O 4
ATOM 4888 N N . LYS A 1 34 ? -24.723 15.122 -4.290 1.00 11.43 34 LYS A N 4
ATOM 4889 C CA . LYS A 1 34 ? -25.942 15.916 -4.183 1.00 52.24 34 LYS A CA 4
ATOM 4890 C C . LYS A 1 34 ? -25.615 17.388 -3.952 1.00 30.31 34 LYS A C 4
ATOM 4891 O O . LYS A 1 34 ? -26.418 18.269 -4.264 1.00 64.01 34 LYS A O 4
ATOM 4910 N N . LEU A 1 35 ? -24.433 17.647 -3.404 1.00 42.54 35 LEU A N 4
ATOM 4911 C CA . LEU A 1 35 ? -23.999 19.013 -3.132 1.00 11.10 35 LEU A CA 4
ATOM 4912 C C . LEU A 1 35 ? -23.074 19.520 -4.233 1.00 30.02 35 LEU A C 4
ATOM 4913 O O . LEU A 1 35 ? -23.031 20.716 -4.520 1.00 12.12 35 LEU A O 4
ATOM 4929 N N . ALA A 1 36 ? -22.336 18.602 -4.848 1.00 2.13 36 ALA A N 4
ATOM 4930 C CA . ALA A 1 36 ? -21.414 18.955 -5.920 1.00 50.45 36 ALA A CA 4
ATOM 4931 C C . ALA A 1 36 ? -22.161 19.208 -7.225 1.00 61.41 36 ALA A C 4
ATOM 4932 O O . ALA A 1 36 ? -21.645 19.861 -8.132 1.00 62.12 36 ALA A O 4
ATOM 4939 N N . LYS A 1 37 ? -23.380 18.685 -7.314 1.00 42.21 37 LYS A N 4
ATOM 4940 C CA . LYS A 1 37 ? -24.200 18.854 -8.508 1.00 70.45 37 LYS A CA 4
ATOM 4941 C C . LYS A 1 37 ? -24.963 20.173 -8.462 1.00 53.33 37 LYS A C 4
ATOM 4942 O O . LYS A 1 37 ? -25.758 20.471 -9.353 1.00 53.12 37 LYS A O 4
ATOM 4961 N N . GLU A 1 38 ? -24.717 20.958 -7.418 1.00 25.12 38 GLU A N 4
ATOM 4962 C CA . GLU A 1 38 ? -25.382 22.246 -7.257 1.00 70.12 38 GLU A CA 4
ATOM 4963 C C . GLU A 1 38 ? -24.391 23.318 -6.812 1.00 34.31 38 GLU A C 4
ATOM 4964 O O . GLU A 1 38 ? -24.184 24.315 -7.505 1.00 54.15 38 GLU A O 4
ATOM 4976 N N . LEU A 1 39 ? -23.784 23.107 -5.650 1.00 4.11 39 LEU A N 4
ATOM 4977 C CA . LEU A 1 39 ? -22.815 24.055 -5.110 1.00 31.32 39 LEU A CA 4
ATOM 4978 C C . LEU A 1 39 ? -21.676 24.290 -6.096 1.00 52.45 39 LEU A C 4
ATOM 4979 O O . LEU A 1 39 ? -21.342 25.432 -6.411 1.00 3.21 39 LEU A O 4
ATOM 4995 N N . SER A 1 40 ? -21.086 23.203 -6.582 1.00 1.10 40 SER A N 4
ATOM 4996 C CA . SER A 1 40 ? -19.983 23.292 -7.532 1.00 5.32 40 SER A CA 4
ATOM 4997 C C . SER A 1 40 ? -20.351 24.189 -8.709 1.00 45.33 40 SER A C 4
ATOM 4998 O O . SER A 1 40 ? -21.107 23.790 -9.596 1.00 22.02 40 SER A O 4
ATOM 5006 N N . ILE A 1 41 ? -19.812 25.404 -8.711 1.00 25.20 41 ILE A N 4
ATOM 5007 C CA . ILE A 1 41 ? -20.081 26.357 -9.779 1.00 52.52 41 ILE A CA 4
ATOM 5008 C C . ILE A 1 41 ? -19.276 26.025 -11.030 1.00 44.33 41 ILE A C 4
ATOM 5009 O O . ILE A 1 41 ? -19.635 26.426 -12.138 1.00 32.32 41 ILE A O 4
ATOM 5025 N N . ASP A 1 42 ? -18.185 25.289 -10.846 1.00 71.55 42 ASP A N 4
ATOM 5026 C CA . ASP A 1 42 ? -17.329 24.899 -11.960 1.00 51.05 42 ASP A CA 4
ATOM 5027 C C . ASP A 1 42 ? -18.108 24.073 -12.981 1.00 43.35 42 ASP A C 4
ATOM 5028 O O . ASP A 1 42 ? -18.557 22.966 -12.685 1.00 45.22 42 ASP A O 4
ATOM 5037 N N . SER A 1 43 ? -18.264 24.621 -14.182 1.00 21.32 43 SER A N 4
ATOM 5038 C CA . SER A 1 43 ? -18.992 23.938 -15.245 1.00 14.24 43 SER A CA 4
ATOM 5039 C C . SER A 1 43 ? -18.460 22.522 -15.444 1.00 31.10 43 SER A C 4
ATOM 5040 O O . SER A 1 43 ? -19.226 21.583 -15.661 1.00 4.14 43 SER A O 4
ATOM 5048 N N . GLY A 1 44 ? -17.140 22.377 -15.370 1.00 62.43 44 GLY A N 4
ATOM 5049 C CA . GLY A 1 44 ? -16.527 21.072 -15.545 1.00 10.30 44 GLY A CA 4
ATOM 5050 C C . GLY A 1 44 ? -16.367 20.327 -14.234 1.00 73.32 44 GLY A C 4
ATOM 5051 O O . GLY A 1 44 ? -15.304 19.774 -13.952 1.00 52.33 44 GLY A O 4
ATOM 5055 N N . SER A 1 45 ? -17.427 20.311 -13.432 1.00 12.43 45 SER A N 4
ATOM 5056 C CA . SER A 1 45 ? -17.398 19.632 -12.142 1.00 74.12 45 SER A CA 4
ATOM 5057 C C . SER A 1 45 ? -18.813 19.333 -11.653 1.00 41.13 45 SER A C 4
ATOM 5058 O O . SER A 1 45 ? -19.083 18.257 -11.122 1.00 2.10 45 SER A O 4
ATOM 5066 N N . ALA A 1 46 ? -19.711 20.294 -11.839 1.00 50.32 46 ALA A N 4
ATOM 5067 C CA . ALA A 1 46 ? -21.098 20.135 -11.420 1.00 21.42 46 ALA A CA 4
ATOM 5068 C C . ALA A 1 46 ? -21.806 19.073 -12.257 1.00 1.32 46 ALA A C 4
ATOM 5069 O O . ALA A 1 46 ? -22.909 18.639 -11.924 1.00 1.31 46 ALA A O 4
ATOM 5076 N N . LYS A 1 47 ? -21.165 18.660 -13.344 1.00 30.12 47 LYS A N 4
ATOM 5077 C CA . LYS A 1 47 ? -21.732 17.649 -14.229 1.00 44.42 47 LYS A CA 4
ATOM 5078 C C . LYS A 1 47 ? -21.289 16.251 -13.811 1.00 44.02 47 LYS A C 4
ATOM 5079 O O . LYS A 1 47 ? -21.920 15.256 -14.169 1.00 24.13 47 LYS A O 4
ATOM 5098 N N . LYS A 1 48 ? -20.202 16.181 -13.050 1.00 45.31 48 LYS A N 4
ATOM 5099 C CA . LYS A 1 48 ? -19.676 14.905 -12.581 1.00 2.14 48 LYS A CA 4
ATOM 5100 C C . LYS A 1 48 ? -19.764 14.807 -11.061 1.00 3.41 48 LYS A C 4
ATOM 5101 O O . LYS A 1 48 ? -18.999 14.078 -10.431 1.00 45.13 48 LYS A O 4
ATOM 5120 N N . ASN A 1 49 ? -20.703 15.545 -10.478 1.00 22.43 49 ASN A N 4
ATOM 5121 C CA . ASN A 1 49 ? -20.891 15.539 -9.032 1.00 13.11 49 ASN A CA 4
ATOM 5122 C C . ASN A 1 49 ? -19.582 15.848 -8.312 1.00 1.51 49 ASN A C 4
ATOM 5123 O O . ASN A 1 49 ? -19.340 15.364 -7.207 1.00 51.41 49 ASN A O 4
ATOM 5134 N N . GLY A 1 50 ? -18.741 16.660 -8.946 1.00 72.42 50 GLY A N 4
ATOM 5135 C CA . GLY A 1 50 ? -17.467 17.020 -8.351 1.00 30.23 50 GLY A CA 4
ATOM 5136 C C . GLY A 1 50 ? -16.565 15.820 -8.141 1.00 72.05 50 GLY A C 4
ATOM 5137 O O . GLY A 1 50 ? -15.582 15.895 -7.407 1.00 3.42 50 GLY A O 4
ATOM 5141 N N . ASN A 1 51 ? -16.902 14.708 -8.787 1.00 43.13 51 ASN A N 4
ATOM 5142 C CA . ASN A 1 51 ? -16.117 13.486 -8.666 1.00 23.24 51 ASN A CA 4
ATOM 5143 C C . ASN A 1 51 ? -15.072 13.398 -9.774 1.00 71.45 51 ASN A C 4
ATOM 5144 O O . ASN A 1 51 ? -15.358 12.928 -10.877 1.00 10.43 51 ASN A O 4
ATOM 5155 N N . LEU A 1 52 ? -13.860 13.852 -9.475 1.00 3.30 52 LEU A N 4
ATOM 5156 C CA . LEU A 1 52 ? -12.771 13.825 -10.445 1.00 4.20 52 LEU A CA 4
ATOM 5157 C C . LEU A 1 52 ? -12.076 12.467 -10.446 1.00 73.31 52 LEU A C 4
ATOM 5158 O O . LEU A 1 52 ? -11.089 12.264 -11.150 1.00 51.13 52 LEU A O 4
ATOM 5174 N N . GLY A 1 53 ? -12.601 11.539 -9.651 1.00 41.22 53 GLY A N 4
ATOM 5175 C CA . GLY A 1 53 ? -12.019 10.212 -9.577 1.00 35.45 53 GLY A CA 4
ATOM 5176 C C . GLY A 1 53 ? -10.598 10.229 -9.048 1.00 51.44 53 GLY A C 4
ATOM 5177 O O . GLY A 1 53 ? -10.319 10.842 -8.017 1.00 15.21 53 GLY A O 4
ATOM 5181 N N . TYR A 1 54 ? -9.698 9.555 -9.755 1.00 1.45 54 TYR A N 4
ATOM 5182 C CA . TYR A 1 54 ? -8.298 9.493 -9.348 1.00 54.04 54 TYR A CA 4
ATOM 5183 C C . TYR A 1 54 ? -7.504 10.647 -9.954 1.00 14.03 54 TYR A C 4
ATOM 5184 O O . TYR A 1 54 ? -7.697 11.007 -11.115 1.00 0.33 54 TYR A O 4
ATOM 5202 N N . PHE A 1 55 ? -6.608 11.221 -9.158 1.00 15.15 55 PHE A N 4
ATOM 5203 C CA . PHE A 1 55 ? -5.784 12.335 -9.613 1.00 33.53 55 PHE A CA 4
ATOM 5204 C C . PHE A 1 55 ? -4.353 12.196 -9.100 1.00 12.31 55 PHE A C 4
ATOM 5205 O O . PHE A 1 55 ? -4.019 11.234 -8.408 1.00 55.21 55 PHE A O 4
ATOM 5222 N N . THR A 1 56 ? -3.511 13.166 -9.444 1.00 34.22 56 THR A N 4
ATOM 5223 C CA . THR A 1 56 ? -2.117 13.153 -9.021 1.00 42.14 56 THR A CA 4
ATOM 5224 C C . THR A 1 56 ? -1.595 14.569 -8.805 1.00 31.21 56 THR A C 4
ATOM 5225 O O . THR A 1 56 ? -2.269 15.547 -9.131 1.00 4.40 56 THR A O 4
ATOM 5236 N N . LYS A 1 57 ? -0.391 14.673 -8.253 1.00 24.10 57 LYS A N 4
ATOM 5237 C CA . LYS A 1 57 ? 0.223 15.970 -7.995 1.00 3.34 57 LYS A CA 4
ATOM 5238 C C . LYS A 1 57 ? 0.687 16.621 -9.294 1.00 50.21 57 LYS A C 4
ATOM 5239 O O . LYS A 1 57 ? 1.735 16.275 -9.834 1.00 25.30 57 LYS A O 4
ATOM 5258 N N . GLY A 1 58 ? -0.104 17.570 -9.790 1.00 24.51 58 GLY A N 4
ATOM 5259 C CA . GLY A 1 58 ? 0.244 18.255 -11.021 1.00 12.04 58 GLY A CA 4
ATOM 5260 C C . GLY A 1 58 ? -0.937 18.386 -11.964 1.00 5.34 58 GLY A C 4
ATOM 5261 O O . GLY A 1 58 ? -0.831 19.015 -13.016 1.00 64.44 58 GLY A O 4
ATOM 5265 N N . MET A 1 59 ? -2.063 17.790 -11.587 1.00 21.54 59 MET A N 4
ATOM 5266 C CA . MET A 1 59 ? -3.267 17.842 -12.407 1.00 3.00 59 MET A CA 4
ATOM 5267 C C . MET A 1 59 ? -4.248 18.878 -11.867 1.00 43.32 59 MET A C 4
ATOM 5268 O O . MET A 1 59 ? -5.344 19.045 -12.400 1.00 34.12 59 MET A O 4
ATOM 5282 N N . MET A 1 60 ? -3.845 19.572 -10.807 1.00 44.22 60 MET A N 4
ATOM 5283 C CA . MET A 1 60 ? -4.688 20.593 -10.197 1.00 71.13 60 MET A CA 4
ATOM 5284 C C . MET A 1 60 ? -3.876 21.839 -9.859 1.00 52.32 60 MET A C 4
ATOM 5285 O O . MET A 1 60 ? -2.730 21.980 -10.285 1.00 43.14 60 MET A O 4
ATOM 5299 N N . VAL A 1 61 ? -4.478 22.742 -9.092 1.00 1.23 61 VAL A N 4
ATOM 5300 C CA . VAL A 1 61 ? -3.809 23.977 -8.696 1.00 73.12 61 VAL A CA 4
ATOM 5301 C C . VAL A 1 61 ? -3.156 23.833 -7.326 1.00 43.25 61 VAL A C 4
ATOM 5302 O O . VAL A 1 61 ? -3.455 22.903 -6.578 1.00 21.31 61 VAL A O 4
ATOM 5315 N N . LYS A 1 62 ? -2.262 24.762 -7.004 1.00 65.33 62 LYS A N 4
ATOM 5316 C CA . LYS A 1 62 ? -1.565 24.741 -5.723 1.00 2.12 62 LYS A CA 4
ATOM 5317 C C . LYS A 1 62 ? -2.556 24.695 -4.565 1.00 21.30 62 LYS A C 4
ATOM 5318 O O . LYS A 1 62 ? -2.543 23.780 -3.740 1.00 43.35 62 LYS A O 4
ATOM 5337 N N . PRO A 1 63 ? -3.439 25.702 -4.500 1.00 41.45 63 PRO A N 4
ATOM 5338 C CA . PRO A 1 63 ? -4.456 25.798 -3.448 1.00 45.23 63 PRO A CA 4
ATOM 5339 C C . PRO A 1 63 ? -5.536 24.731 -3.587 1.00 61.05 63 PRO A C 4
ATOM 5340 O O . PRO A 1 63 ? -6.728 25.022 -3.483 1.00 5.41 63 PRO A O 4
ATOM 5351 N N . PHE A 1 64 ? -5.112 23.494 -3.825 1.00 71.23 64 PHE A N 4
ATOM 5352 C CA . PHE A 1 64 ? -6.044 22.383 -3.979 1.00 22.41 64 PHE A CA 4
ATOM 5353 C C . PHE A 1 64 ? -5.315 21.045 -3.894 1.00 24.22 64 PHE A C 4
ATOM 5354 O O . PHE A 1 64 ? -5.572 20.243 -2.997 1.00 14.32 64 PHE A O 4
ATOM 5371 N N . GLU A 1 65 ? -4.404 20.813 -4.834 1.00 12.10 65 GLU A N 4
ATOM 5372 C CA . GLU A 1 65 ? -3.638 19.572 -4.865 1.00 51.02 65 GLU A CA 4
ATOM 5373 C C . GLU A 1 65 ? -2.981 19.305 -3.514 1.00 44.12 65 GLU A C 4
ATOM 5374 O O . GLU A 1 65 ? -2.958 18.170 -3.037 1.00 5.20 65 GLU A O 4
ATOM 5386 N N . ASP A 1 66 ? -2.447 20.357 -2.905 1.00 24.24 66 ASP A N 4
ATOM 5387 C CA . ASP A 1 66 ? -1.789 20.237 -1.609 1.00 4.41 66 ASP A CA 4
ATOM 5388 C C . ASP A 1 66 ? -2.719 19.594 -0.584 1.00 43.25 66 ASP A C 4
ATOM 5389 O O . ASP A 1 66 ? -2.382 18.577 0.022 1.00 45.44 66 ASP A O 4
ATOM 5398 N N . ALA A 1 67 ? -3.889 20.194 -0.395 1.00 51.54 67 ALA A N 4
ATOM 5399 C CA . ALA A 1 67 ? -4.868 19.680 0.554 1.00 5.42 67 ALA A CA 4
ATOM 5400 C C . ALA A 1 67 ? -5.866 18.756 -0.132 1.00 70.11 67 ALA A C 4
ATOM 5401 O O . ALA A 1 67 ? -7.032 18.689 0.253 1.00 11.34 67 ALA A O 4
ATOM 5408 N N . ALA A 1 68 ? -5.400 18.043 -1.153 1.00 64.22 68 ALA A N 4
ATOM 5409 C CA . ALA A 1 68 ? -6.253 17.121 -1.893 1.00 23.11 68 ALA A CA 4
ATOM 5410 C C . ALA A 1 68 ? -5.971 15.675 -1.498 1.00 45.44 68 ALA A C 4
ATOM 5411 O O . ALA A 1 68 ? -6.819 14.800 -1.662 1.00 33.32 68 ALA A O 4
ATOM 5418 N N . PHE A 1 69 ? -4.772 15.432 -0.979 1.00 4.41 69 PHE A N 4
ATOM 5419 C CA . PHE A 1 69 ? -4.376 14.092 -0.562 1.00 35.34 69 PHE A CA 4
ATOM 5420 C C . PHE A 1 69 ? -4.021 14.066 0.922 1.00 41.41 69 PHE A C 4
ATOM 5421 O O . PHE A 1 69 ? -3.796 13.002 1.500 1.00 3.54 69 PHE A O 4
ATOM 5438 N N . LYS A 1 70 ? -3.971 15.245 1.533 1.00 62.24 70 LYS A N 4
ATOM 5439 C CA . LYS A 1 70 ? -3.643 15.360 2.949 1.00 12.20 70 LYS A CA 4
ATOM 5440 C C . LYS A 1 70 ? -4.816 14.914 3.817 1.00 40.23 70 LYS A C 4
ATOM 5441 O O . LYS A 1 70 ? -4.683 14.775 5.033 1.00 15.12 70 LYS A O 4
ATOM 5460 N N . LEU A 1 71 ? -5.963 14.691 3.184 1.00 24.14 71 LEU A N 4
ATOM 5461 C CA . LEU A 1 71 ? -7.159 14.258 3.899 1.00 62.13 71 LEU A CA 4
ATOM 5462 C C . LEU A 1 71 ? -7.120 12.757 4.167 1.00 13.33 71 LEU A C 4
ATOM 5463 O O . LEU A 1 71 ? -6.237 12.054 3.680 1.00 64.42 71 LEU A O 4
ATOM 5479 N N . GLN A 1 72 ? -8.084 12.275 4.945 1.00 13.44 72 GLN A N 4
ATOM 5480 C CA . GLN A 1 72 ? -8.160 10.858 5.278 1.00 54.44 72 GLN A CA 4
ATOM 5481 C C . GLN A 1 72 ? -9.161 10.141 4.378 1.00 63.02 72 GLN A C 4
ATOM 5482 O O . GLN A 1 72 ? -9.808 10.761 3.534 1.00 0.14 72 GLN A O 4
ATOM 5496 N N . VAL A 1 73 ? -9.283 8.830 4.563 1.00 1.24 73 VAL A N 4
ATOM 5497 C CA . VAL A 1 73 ? -10.206 8.028 3.768 1.00 23.25 73 VAL A CA 4
ATOM 5498 C C . VAL A 1 73 ? -11.653 8.416 4.049 1.00 40.53 73 VAL A C 4
ATOM 5499 O O . VAL A 1 73 ? -12.294 7.863 4.940 1.00 22.21 73 VAL A O 4
ATOM 5512 N N . GLY A 1 74 ? -12.163 9.374 3.278 1.00 22.35 74 GLY A N 4
ATOM 5513 C CA . GLY A 1 74 ? -13.531 9.821 3.459 1.00 22.42 74 GLY A CA 4
ATOM 5514 C C . GLY A 1 74 ? -13.627 11.066 4.318 1.00 64.00 74 GLY A C 4
ATOM 5515 O O . GLY A 1 74 ? -14.656 11.318 4.943 1.00 42.40 74 GLY A O 4
ATOM 5519 N N . GLU A 1 75 ? -12.549 11.844 4.350 1.00 15.41 75 GLU A N 4
ATOM 5520 C CA . GLU A 1 75 ? -12.517 13.068 5.143 1.00 44.32 75 GLU A CA 4
ATOM 5521 C C . GLU A 1 75 ? -12.614 14.299 4.246 1.00 51.53 75 GLU A C 4
ATOM 5522 O O . GLU A 1 75 ? -11.903 14.412 3.248 1.00 53.45 75 GLU A O 4
ATOM 5534 N N . VAL A 1 76 ? -13.502 15.220 4.609 1.00 21.11 76 VAL A N 4
ATOM 5535 C CA . VAL A 1 76 ? -13.694 16.443 3.839 1.00 5.14 76 VAL A CA 4
ATOM 5536 C C . VAL A 1 76 ? -12.661 17.498 4.218 1.00 50.24 76 VAL A C 4
ATOM 5537 O O . VAL A 1 76 ? -12.344 17.678 5.394 1.00 54.34 76 VAL A O 4
ATOM 5550 N N . SER A 1 77 ? -12.139 18.194 3.214 1.00 64.14 77 SER A N 4
ATOM 5551 C CA . SER A 1 77 ? -11.138 19.231 3.440 1.00 10.21 77 SER A CA 4
ATOM 5552 C C . SER A 1 77 ? -11.798 20.538 3.870 1.00 65.44 77 SER A C 4
ATOM 5553 O O . SER A 1 77 ? -12.990 20.573 4.171 1.00 21.21 77 SER A O 4
ATOM 5561 N N . GLU A 1 78 ? -11.011 21.609 3.895 1.00 52.42 78 GLU A N 4
ATOM 5562 C CA . GLU A 1 78 ? -11.518 22.919 4.289 1.00 73.14 78 GLU A CA 4
ATOM 5563 C C . GLU A 1 78 ? -11.760 23.799 3.065 1.00 41.21 78 GLU A C 4
ATOM 5564 O O . GLU A 1 78 ? -11.266 23.532 1.969 1.00 1.13 78 GLU A O 4
ATOM 5576 N N . PRO A 1 79 ? -12.538 24.875 3.255 1.00 33.22 79 PRO A N 4
ATOM 5577 C CA . PRO A 1 79 ? -12.863 25.817 2.180 1.00 65.23 79 PRO A CA 4
ATOM 5578 C C . PRO A 1 79 ? -11.656 26.644 1.749 1.00 31.13 79 PRO A C 4
ATOM 5579 O O . PRO A 1 79 ? -11.475 27.775 2.201 1.00 25.44 79 PRO A O 4
ATOM 5590 N N . ILE A 1 80 ? -10.836 26.073 0.874 1.00 5.31 80 ILE A N 4
ATOM 5591 C CA . ILE A 1 80 ? -9.648 26.759 0.383 1.00 45.24 80 ILE A CA 4
ATOM 5592 C C . ILE A 1 80 ? -10.015 27.841 -0.626 1.00 53.44 80 ILE A C 4
ATOM 5593 O O . ILE A 1 80 ? -10.438 27.545 -1.746 1.00 24.04 80 ILE A O 4
ATOM 5609 N N . LYS A 1 81 ? -9.852 29.098 -0.225 1.00 72.22 81 LYS A N 4
ATOM 5610 C CA . LYS A 1 81 ? -10.164 30.226 -1.095 1.00 70.02 81 LYS A CA 4
ATOM 5611 C C . LYS A 1 81 ? -9.099 30.391 -2.176 1.00 34.24 81 LYS A C 4
ATOM 5612 O O . LYS A 1 81 ? -7.950 30.716 -1.882 1.00 24.32 81 LYS A O 4
ATOM 5631 N N . SER A 1 82 ? -9.492 30.166 -3.426 1.00 14.43 82 SER A N 4
ATOM 5632 C CA . SER A 1 82 ? -8.570 30.288 -4.549 1.00 33.22 82 SER A CA 4
ATOM 5633 C C . SER A 1 82 ? -9.188 31.119 -5.670 1.00 70.21 82 SER A C 4
ATOM 5634 O O . SER A 1 82 ? -10.255 31.708 -5.503 1.00 44.41 82 SER A O 4
ATOM 5642 N N . GLU A 1 83 ? -8.508 31.158 -6.811 1.00 61.24 83 GLU A N 4
ATOM 5643 C CA . GLU A 1 83 ? -8.989 31.917 -7.961 1.00 22.24 83 GLU A CA 4
ATOM 5644 C C . GLU A 1 83 ? -10.395 31.474 -8.355 1.00 14.44 83 GLU A C 4
ATOM 5645 O O . GLU A 1 83 ? -11.190 32.270 -8.856 1.00 33.32 83 GLU A O 4
ATOM 5657 N N . PHE A 1 84 ? -10.694 30.200 -8.125 1.00 14.33 84 PHE A N 4
ATOM 5658 C CA . PHE A 1 84 ? -12.003 29.650 -8.457 1.00 14.31 84 PHE A CA 4
ATOM 5659 C C . PHE A 1 84 ? -12.963 29.778 -7.276 1.00 65.42 84 PHE A C 4
ATOM 5660 O O . PHE A 1 84 ? -14.180 29.744 -7.446 1.00 10.31 84 PHE A O 4
ATOM 5677 N N . GLY A 1 85 ? -12.402 29.923 -6.079 1.00 42.44 85 GLY A N 4
ATOM 5678 C CA . GLY A 1 85 ? -13.221 30.052 -4.888 1.00 63.42 85 GLY A CA 4
ATOM 5679 C C . GLY A 1 85 ? -12.884 29.012 -3.838 1.00 12.22 85 GLY A C 4
ATOM 5680 O O . GLY A 1 85 ? -11.752 28.530 -3.771 1.00 53.52 85 GLY A O 4
ATOM 5684 N N . TYR A 1 86 ? -13.867 28.666 -3.014 1.00 62.22 86 TYR A N 4
ATOM 5685 C CA . TYR A 1 86 ? -13.668 27.679 -1.959 1.00 45.13 86 TYR A CA 4
ATOM 5686 C C . TYR A 1 86 ? -13.682 26.263 -2.528 1.00 13.32 86 TYR A C 4
ATOM 5687 O O . TYR A 1 86 ? -14.666 25.834 -3.131 1.00 71.01 86 TYR A O 4
ATOM 5705 N N . HIS A 1 87 ? -12.584 25.542 -2.330 1.00 3.13 87 HIS A N 4
ATOM 5706 C CA . HIS A 1 87 ? -12.470 24.173 -2.821 1.00 4.52 87 HIS A CA 4
ATOM 5707 C C . HIS A 1 87 ? -12.738 23.170 -1.703 1.00 21.02 87 HIS A C 4
ATOM 5708 O O . HIS A 1 87 ? -12.102 23.216 -0.649 1.00 74.12 87 HIS A O 4
ATOM 5722 N N . ILE A 1 88 ? -13.685 22.268 -1.939 1.00 64.32 88 ILE A N 4
ATOM 5723 C CA . ILE A 1 88 ? -14.036 21.255 -0.951 1.00 63.24 88 ILE A CA 4
ATOM 5724 C C . ILE A 1 88 ? -13.644 19.861 -1.430 1.00 63.05 88 ILE A C 4
ATOM 5725 O O . ILE A 1 88 ? -14.454 19.146 -2.022 1.00 45.35 88 ILE A O 4
ATOM 5741 N N . ILE A 1 89 ? -12.398 19.480 -1.169 1.00 10.31 89 ILE A N 4
ATOM 5742 C CA . ILE A 1 89 ? -11.899 18.171 -1.571 1.00 14.52 89 ILE A CA 4
ATOM 5743 C C . ILE A 1 89 ? -12.303 17.098 -0.567 1.00 32.34 89 ILE A C 4
ATOM 5744 O O . ILE A 1 89 ? -12.198 17.293 0.645 1.00 31.00 89 ILE A O 4
ATOM 5760 N N . LYS A 1 90 ? -12.764 15.961 -1.077 1.00 74.45 90 LYS A N 4
ATOM 5761 C CA . LYS A 1 90 ? -13.182 14.853 -0.227 1.00 31.02 90 LYS A CA 4
ATOM 5762 C C . LYS A 1 90 ? -12.723 13.519 -0.806 1.00 73.44 90 LYS A C 4
ATOM 5763 O O . LYS A 1 90 ? -13.106 13.150 -1.918 1.00 4.12 90 LYS A O 4
ATOM 5782 N N . ARG A 1 91 ? -11.904 12.798 -0.048 1.00 13.22 91 ARG A N 4
ATOM 5783 C CA . ARG A 1 91 ? -11.395 11.505 -0.487 1.00 1.45 91 ARG A CA 4
ATOM 5784 C C . ARG A 1 91 ? -12.509 10.463 -0.516 1.00 61.31 91 ARG A C 4
ATOM 5785 O O . ARG A 1 91 ? -13.422 10.492 0.309 1.00 73.02 91 ARG A O 4
ATOM 5806 N N . PHE A 1 92 ? -12.427 9.544 -1.473 1.00 74.20 92 PHE A N 4
ATOM 5807 C CA . PHE A 1 92 ? -13.430 8.494 -1.611 1.00 62.11 92 PHE A CA 4
ATOM 5808 C C . PHE A 1 92 ? -12.793 7.113 -1.479 1.00 62.01 92 PHE A C 4
ATOM 5809 O O . PHE A 1 92 ? -13.426 6.168 -1.011 1.00 13.22 92 PHE A O 4
ATOM 5826 N N . GLY A 1 93 ? -11.535 7.006 -1.895 1.00 21.01 93 GLY A N 4
ATOM 5827 C CA . GLY A 1 93 ? -10.832 5.739 -1.815 1.00 52.12 93 GLY A CA 4
ATOM 5828 C C . GLY A 1 93 ? -10.897 5.126 -0.430 1.00 42.21 93 GLY A C 4
ATOM 5829 O O . GLY A 1 93 ? -9.890 4.648 0.092 1.00 41.42 93 GLY A O 4
ATOM 5833 N N . GLY A 1 1 ? -0.924 -1.427 -6.439 1.00 12.33 1 GLY A N 5
ATOM 5834 C CA . GLY A 1 1 ? -0.871 -0.360 -5.457 1.00 44.23 1 GLY A CA 5
ATOM 5835 C C . GLY A 1 1 ? 0.371 0.498 -5.599 1.00 63.41 1 GLY A C 5
ATOM 5836 O O . GLY A 1 1 ? 1.273 0.464 -4.763 1.00 3.04 1 GLY A O 5
ATOM 5840 N N . PRO A 1 2 ? 0.430 1.287 -6.682 1.00 71.24 2 PRO A N 5
ATOM 5841 C CA . PRO A 1 2 ? 1.567 2.170 -6.957 1.00 55.44 2 PRO A CA 5
ATOM 5842 C C . PRO A 1 2 ? 1.642 3.339 -5.981 1.00 61.43 2 PRO A C 5
ATOM 5843 O O . PRO A 1 2 ? 2.712 3.906 -5.758 1.00 75.20 2 PRO A O 5
ATOM 5854 N N . SER A 1 3 ? 0.500 3.695 -5.402 1.00 31.34 3 SER A N 5
ATOM 5855 C CA . SER A 1 3 ? 0.436 4.798 -4.452 1.00 2.34 3 SER A CA 5
ATOM 5856 C C . SER A 1 3 ? 0.813 6.116 -5.123 1.00 15.04 3 SER A C 5
ATOM 5857 O O . SER A 1 3 ? 1.551 6.924 -4.560 1.00 34.34 3 SER A O 5
ATOM 5865 N N . ASN A 1 4 ? 0.300 6.324 -6.331 1.00 42.20 4 ASN A N 5
ATOM 5866 C CA . ASN A 1 4 ? 0.582 7.543 -7.081 1.00 73.24 4 ASN A CA 5
ATOM 5867 C C . ASN A 1 4 ? -0.662 8.421 -7.181 1.00 73.53 4 ASN A C 5
ATOM 5868 O O . ASN A 1 4 ? -0.575 9.648 -7.146 1.00 20.31 4 ASN A O 5
ATOM 5879 N N . LYS A 1 5 ? -1.821 7.782 -7.307 1.00 61.24 5 LYS A N 5
ATOM 5880 C CA . LYS A 1 5 ? -3.085 8.501 -7.412 1.00 4.45 5 LYS A CA 5
ATOM 5881 C C . LYS A 1 5 ? -4.068 8.031 -6.345 1.00 1.24 5 LYS A C 5
ATOM 5882 O O . LYS A 1 5 ? -3.907 6.953 -5.772 1.00 1.23 5 LYS A O 5
ATOM 5901 N N . ILE A 1 6 ? -5.087 8.844 -6.085 1.00 44.13 6 ILE A N 5
ATOM 5902 C CA . ILE A 1 6 ? -6.097 8.508 -5.090 1.00 41.00 6 ILE A CA 5
ATOM 5903 C C . ILE A 1 6 ? -7.442 9.136 -5.439 1.00 73.44 6 ILE A C 5
ATOM 5904 O O . ILE A 1 6 ? -7.504 10.171 -6.103 1.00 52.03 6 ILE A O 5
ATOM 5920 N N . LYS A 1 7 ? -8.519 8.503 -4.987 1.00 35.34 7 LYS A N 5
ATOM 5921 C CA . LYS A 1 7 ? -9.865 8.999 -5.248 1.00 35.23 7 LYS A CA 5
ATOM 5922 C C . LYS A 1 7 ? -10.160 10.238 -4.409 1.00 35.12 7 LYS A C 5
ATOM 5923 O O . LYS A 1 7 ? -9.708 10.350 -3.269 1.00 31.42 7 LYS A O 5
ATOM 5942 N N . CYS A 1 8 ? -10.923 11.165 -4.979 1.00 0.40 8 CYS A N 5
ATOM 5943 C CA . CYS A 1 8 ? -11.280 12.396 -4.282 1.00 2.14 8 CYS A CA 5
ATOM 5944 C C . CYS A 1 8 ? -12.236 13.238 -5.120 1.00 72.31 8 CYS A C 5
ATOM 5945 O O . CYS A 1 8 ? -12.320 13.072 -6.337 1.00 41.34 8 CYS A O 5
ATOM 5953 N N . SER A 1 9 ? -12.956 14.139 -4.461 1.00 53.31 9 SER A N 5
ATOM 5954 C CA . SER A 1 9 ? -13.911 15.004 -5.144 1.00 61.32 9 SER A CA 5
ATOM 5955 C C . SER A 1 9 ? -13.524 16.471 -4.989 1.00 32.31 9 SER A C 5
ATOM 5956 O O . SER A 1 9 ? -12.417 16.790 -4.554 1.00 53.24 9 SER A O 5
ATOM 5964 N N . HIS A 1 10 ? -14.444 17.361 -5.349 1.00 20.33 10 HIS A N 5
ATOM 5965 C CA . HIS A 1 10 ? -14.201 18.795 -5.249 1.00 41.51 10 HIS A CA 5
ATOM 5966 C C . HIS A 1 10 ? -15.476 19.584 -5.529 1.00 73.45 10 HIS A C 5
ATOM 5967 O O . HIS A 1 10 ? -16.291 19.187 -6.363 1.00 35.20 10 HIS A O 5
ATOM 5981 N N . ILE A 1 11 ? -15.642 20.700 -4.828 1.00 53.24 11 ILE A N 5
ATOM 5982 C CA . ILE A 1 11 ? -16.818 21.543 -5.002 1.00 21.00 11 ILE A CA 5
ATOM 5983 C C . ILE A 1 11 ? -16.464 23.019 -4.854 1.00 64.12 11 ILE A C 5
ATOM 5984 O O . ILE A 1 11 ? -15.944 23.443 -3.820 1.00 72.25 11 ILE A O 5
ATOM 6000 N N . LEU A 1 12 ? -16.748 23.797 -5.892 1.00 11.13 12 LEU A N 5
ATOM 6001 C CA . LEU A 1 12 ? -16.461 25.227 -5.877 1.00 14.31 12 LEU A CA 5
ATOM 6002 C C . LEU A 1 12 ? -17.722 26.032 -5.578 1.00 5.24 12 LEU A C 5
ATOM 6003 O O . LEU A 1 12 ? -18.802 25.725 -6.082 1.00 2.10 12 LEU A O 5
ATOM 6019 N N . VAL A 1 13 ? -17.575 27.066 -4.755 1.00 33.03 13 VAL A N 5
ATOM 6020 C CA . VAL A 1 13 ? -18.701 27.918 -4.389 1.00 42.23 13 VAL A CA 5
ATOM 6021 C C . VAL A 1 13 ? -18.286 29.384 -4.337 1.00 41.23 13 VAL A C 5
ATOM 6022 O O . VAL A 1 13 ? -17.165 29.736 -4.703 1.00 71.25 13 VAL A O 5
ATOM 6035 N N . SER A 1 14 ? -19.198 30.236 -3.878 1.00 73.24 14 SER A N 5
ATOM 6036 C CA . SER A 1 14 ? -18.928 31.666 -3.781 1.00 31.32 14 SER A CA 5
ATOM 6037 C C . SER A 1 14 ? -19.234 32.181 -2.378 1.00 43.53 14 SER A C 5
ATOM 6038 O O . SER A 1 14 ? -19.319 33.389 -2.153 1.00 31.03 14 SER A O 5
ATOM 6046 N N . LYS A 1 15 ? -19.400 31.257 -1.437 1.00 64.24 15 LYS A N 5
ATOM 6047 C CA . LYS A 1 15 ? -19.695 31.616 -0.056 1.00 30.21 15 LYS A CA 5
ATOM 6048 C C . LYS A 1 15 ? -19.266 30.506 0.898 1.00 70.23 15 LYS A C 5
ATOM 6049 O O . LYS A 1 15 ? -19.459 29.323 0.615 1.00 33.00 15 LYS A O 5
ATOM 6068 N N . GLN A 1 16 ? -18.685 30.894 2.028 1.00 61.21 16 GLN A N 5
ATOM 6069 C CA . GLN A 1 16 ? -18.230 29.930 3.023 1.00 10.10 16 GLN A CA 5
ATOM 6070 C C . GLN A 1 16 ? -19.397 29.104 3.555 1.00 62.14 16 GLN A C 5
ATOM 6071 O O . GLN A 1 16 ? -19.223 27.955 3.960 1.00 30.11 16 GLN A O 5
ATOM 6085 N N . SER A 1 17 ? -20.587 29.697 3.549 1.00 3.42 17 SER A N 5
ATOM 6086 C CA . SER A 1 17 ? -21.782 29.018 4.035 1.00 23.33 17 SER A CA 5
ATOM 6087 C C . SER A 1 17 ? -22.074 27.773 3.204 1.00 31.40 17 SER A C 5
ATOM 6088 O O . SER A 1 17 ? -22.819 26.891 3.629 1.00 75.22 17 SER A O 5
ATOM 6096 N N . GLU A 1 18 ? -21.479 27.708 2.016 1.00 30.22 18 GLU A N 5
ATOM 6097 C CA . GLU A 1 18 ? -21.677 26.572 1.124 1.00 22.33 18 GLU A CA 5
ATOM 6098 C C . GLU A 1 18 ? -20.515 25.588 1.232 1.00 53.34 18 GLU A C 5
ATOM 6099 O O . GLU A 1 18 ? -20.715 24.399 1.480 1.00 52.12 18 GLU A O 5
ATOM 6111 N N . ALA A 1 19 ? -19.300 26.093 1.043 1.00 31.01 19 ALA A N 5
ATOM 6112 C CA . ALA A 1 19 ? -18.106 25.260 1.120 1.00 13.20 19 ALA A CA 5
ATOM 6113 C C . ALA A 1 19 ? -17.959 24.639 2.505 1.00 42.35 19 ALA A C 5
ATOM 6114 O O . ALA A 1 19 ? -17.484 23.511 2.643 1.00 73.21 19 ALA A O 5
ATOM 6121 N N . LEU A 1 20 ? -18.367 25.382 3.528 1.00 33.31 20 LEU A N 5
ATOM 6122 C CA . LEU A 1 20 ? -18.279 24.904 4.903 1.00 32.41 20 LEU A CA 5
ATOM 6123 C C . LEU A 1 20 ? -19.585 24.244 5.335 1.00 2.40 20 LEU A C 5
ATOM 6124 O O . LEU A 1 20 ? -19.841 24.072 6.526 1.00 51.13 20 LEU A O 5
ATOM 6140 N N . ALA A 1 21 ? -20.406 23.874 4.357 1.00 55.43 21 ALA A N 5
ATOM 6141 C CA . ALA A 1 21 ? -21.683 23.230 4.636 1.00 60.21 21 ALA A CA 5
ATOM 6142 C C . ALA A 1 21 ? -21.696 21.794 4.122 1.00 40.12 21 ALA A C 5
ATOM 6143 O O . ALA A 1 21 ? -22.505 20.975 4.561 1.00 60.02 21 ALA A O 5
ATOM 6150 N N . ILE A 1 22 ? -20.797 21.495 3.190 1.00 35.12 22 ILE A N 5
ATOM 6151 C CA . ILE A 1 22 ? -20.707 20.158 2.618 1.00 24.14 22 ILE A CA 5
ATOM 6152 C C . ILE A 1 22 ? -20.188 19.155 3.643 1.00 2.14 22 ILE A C 5
ATOM 6153 O O . ILE A 1 22 ? -20.525 17.973 3.595 1.00 24.24 22 ILE A O 5
ATOM 6169 N N . MET A 1 23 ? -19.368 19.637 4.572 1.00 61.31 23 MET A N 5
ATOM 6170 C CA . MET A 1 23 ? -18.805 18.783 5.612 1.00 75.24 23 MET A CA 5
ATOM 6171 C C . MET A 1 23 ? -19.744 18.695 6.811 1.00 51.42 23 MET A C 5
ATOM 6172 O O . MET A 1 23 ? -19.427 18.056 7.813 1.00 51.34 23 MET A O 5
ATOM 6186 N N . GLU A 1 24 ? -20.900 19.344 6.700 1.00 63.42 24 GLU A N 5
ATOM 6187 C CA . GLU A 1 24 ? -21.883 19.339 7.777 1.00 71.23 24 GLU A CA 5
ATOM 6188 C C . GLU A 1 24 ? -23.181 18.675 7.325 1.00 24.34 24 GLU A C 5
ATOM 6189 O O . GLU A 1 24 ? -23.791 17.907 8.070 1.00 14.34 24 GLU A O 5
ATOM 6201 N N . LYS A 1 25 ? -23.598 18.975 6.100 1.00 4.31 25 LYS A N 5
ATOM 6202 C CA . LYS A 1 25 ? -24.822 18.408 5.547 1.00 53.14 25 LYS A CA 5
ATOM 6203 C C . LYS A 1 25 ? -24.747 16.886 5.509 1.00 60.15 25 LYS A C 5
ATOM 6204 O O . LYS A 1 25 ? -25.646 16.198 5.995 1.00 75.34 25 LYS A O 5
ATOM 6223 N N . LEU A 1 26 ? -23.671 16.364 4.931 1.00 41.55 26 LEU A N 5
ATOM 6224 C CA . LEU A 1 26 ? -23.479 14.922 4.830 1.00 3.12 26 LEU A CA 5
ATOM 6225 C C . LEU A 1 26 ? -23.574 14.264 6.203 1.00 23.13 26 LEU A C 5
ATOM 6226 O O . LEU A 1 26 ? -23.928 13.090 6.318 1.00 43.33 26 LEU A O 5
ATOM 6242 N N . LYS A 1 27 ? -23.256 15.028 7.243 1.00 35.31 27 LYS A N 5
ATOM 6243 C CA . LYS A 1 27 ? -23.309 14.521 8.609 1.00 14.31 27 LYS A CA 5
ATOM 6244 C C . LYS A 1 27 ? -24.700 13.989 8.939 1.00 1.21 27 LYS A C 5
ATOM 6245 O O . LYS A 1 27 ? -24.860 13.150 9.826 1.00 3.34 27 LYS A O 5
ATOM 6264 N N . SER A 1 28 ? -25.703 14.480 8.218 1.00 3.51 28 SER A N 5
ATOM 6265 C CA . SER A 1 28 ? -27.081 14.056 8.437 1.00 44.12 28 SER A CA 5
ATOM 6266 C C . SER A 1 28 ? -27.376 12.762 7.683 1.00 15.23 28 SER A C 5
ATOM 6267 O O . SER A 1 28 ? -28.302 12.028 8.026 1.00 24.12 28 SER A O 5
ATOM 6275 N N . GLY A 1 29 ? -26.581 12.490 6.653 1.00 13.10 29 GLY A N 5
ATOM 6276 C CA . GLY A 1 29 ? -26.773 11.285 5.866 1.00 0.13 29 GLY A CA 5
ATOM 6277 C C . GLY A 1 29 ? -27.097 11.586 4.416 1.00 61.42 29 GLY A C 5
ATOM 6278 O O . GLY A 1 29 ? -27.979 10.961 3.829 1.00 74.01 29 GLY A O 5
ATOM 6282 N N . GLU A 1 30 ? -26.382 12.546 3.838 1.00 23.11 30 GLU A N 5
ATOM 6283 C CA . GLU A 1 30 ? -26.601 12.928 2.448 1.00 3.31 30 GLU A CA 5
ATOM 6284 C C . GLU A 1 30 ? -25.493 12.383 1.553 1.00 43.13 30 GLU A C 5
ATOM 6285 O O . GLU A 1 30 ? -24.697 11.541 1.971 1.00 34.00 30 GLU A O 5
ATOM 6297 N N . LYS A 1 31 ? -25.446 12.868 0.316 1.00 0.31 31 LYS A N 5
ATOM 6298 C CA . LYS A 1 31 ? -24.436 12.432 -0.640 1.00 62.34 31 LYS A CA 5
ATOM 6299 C C . LYS A 1 31 ? -23.627 13.617 -1.157 1.00 11.53 31 LYS A C 5
ATOM 6300 O O . LYS A 1 31 ? -24.186 14.656 -1.508 1.00 40.55 31 LYS A O 5
ATOM 6319 N N . PHE A 1 32 ? -22.309 13.454 -1.202 1.00 20.34 32 PHE A N 5
ATOM 6320 C CA . PHE A 1 32 ? -21.424 14.511 -1.675 1.00 60.25 32 PHE A CA 5
ATOM 6321 C C . PHE A 1 32 ? -21.871 15.024 -3.042 1.00 35.31 32 PHE A C 5
ATOM 6322 O O . PHE A 1 32 ? -22.025 16.227 -3.245 1.00 13.42 32 PHE A O 5
ATOM 6339 N N . GLY A 1 33 ? -22.078 14.100 -3.975 1.00 75.21 33 GLY A N 5
ATOM 6340 C CA . GLY A 1 33 ? -22.507 14.477 -5.310 1.00 64.41 33 GLY A CA 5
ATOM 6341 C C . GLY A 1 33 ? -23.758 15.332 -5.297 1.00 63.35 33 GLY A C 5
ATOM 6342 O O . GLY A 1 33 ? -23.903 16.246 -6.110 1.00 20.32 33 GLY A O 5
ATOM 6346 N N . LYS A 1 34 ? -24.667 15.034 -4.375 1.00 64.44 34 LYS A N 5
ATOM 6347 C CA . LYS A 1 34 ? -25.914 15.781 -4.261 1.00 32.41 34 LYS A CA 5
ATOM 6348 C C . LYS A 1 34 ? -25.641 17.261 -4.013 1.00 0.13 34 LYS A C 5
ATOM 6349 O O . LYS A 1 34 ? -26.488 18.113 -4.284 1.00 44.54 34 LYS A O 5
ATOM 6368 N N . LEU A 1 35 ? -24.453 17.560 -3.496 1.00 73.14 35 LEU A N 5
ATOM 6369 C CA . LEU A 1 35 ? -24.068 18.938 -3.214 1.00 0.43 35 LEU A CA 5
ATOM 6370 C C . LEU A 1 35 ? -23.145 19.480 -4.300 1.00 74.32 35 LEU A C 5
ATOM 6371 O O . LEU A 1 35 ? -23.089 20.686 -4.536 1.00 51.54 35 LEU A O 5
ATOM 6387 N N . ALA A 1 36 ? -22.425 18.579 -4.960 1.00 63.04 36 ALA A N 5
ATOM 6388 C CA . ALA A 1 36 ? -21.507 18.966 -6.024 1.00 61.05 36 ALA A CA 5
ATOM 6389 C C . ALA A 1 36 ? -22.258 19.241 -7.324 1.00 20.43 36 ALA A C 5
ATOM 6390 O O . ALA A 1 36 ? -21.750 19.922 -8.214 1.00 64.44 36 ALA A O 5
ATOM 6397 N N . LYS A 1 37 ? -23.470 18.707 -7.424 1.00 74.25 37 LYS A N 5
ATOM 6398 C CA . LYS A 1 37 ? -24.293 18.896 -8.613 1.00 75.23 37 LYS A CA 5
ATOM 6399 C C . LYS A 1 37 ? -25.019 20.236 -8.567 1.00 54.11 37 LYS A C 5
ATOM 6400 O O . LYS A 1 37 ? -25.761 20.582 -9.485 1.00 15.10 37 LYS A O 5
ATOM 6419 N N . GLU A 1 38 ? -24.796 20.987 -7.492 1.00 55.32 38 GLU A N 5
ATOM 6420 C CA . GLU A 1 38 ? -25.430 22.290 -7.328 1.00 63.03 38 GLU A CA 5
ATOM 6421 C C . GLU A 1 38 ? -24.423 23.326 -6.834 1.00 31.12 38 GLU A C 5
ATOM 6422 O O . GLU A 1 38 ? -24.193 24.344 -7.486 1.00 50.34 38 GLU A O 5
ATOM 6434 N N . LEU A 1 39 ? -23.828 23.058 -5.678 1.00 21.21 39 LEU A N 5
ATOM 6435 C CA . LEU A 1 39 ? -22.846 23.965 -5.094 1.00 50.54 39 LEU A CA 5
ATOM 6436 C C . LEU A 1 39 ? -21.700 24.227 -6.067 1.00 22.31 39 LEU A C 5
ATOM 6437 O O . LEU A 1 39 ? -21.352 25.376 -6.338 1.00 71.35 39 LEU A O 5
ATOM 6453 N N . SER A 1 40 ? -21.119 23.152 -6.590 1.00 71.12 40 SER A N 5
ATOM 6454 C CA . SER A 1 40 ? -20.011 23.264 -7.532 1.00 11.10 40 SER A CA 5
ATOM 6455 C C . SER A 1 40 ? -20.363 24.215 -8.672 1.00 44.14 40 SER A C 5
ATOM 6456 O O . SER A 1 40 ? -21.110 23.860 -9.583 1.00 72.05 40 SER A O 5
ATOM 6464 N N . ILE A 1 41 ? -19.816 25.426 -8.614 1.00 74.45 41 ILE A N 5
ATOM 6465 C CA . ILE A 1 41 ? -20.071 26.428 -9.641 1.00 61.15 41 ILE A CA 5
ATOM 6466 C C . ILE A 1 41 ? -19.284 26.124 -10.912 1.00 41.13 41 ILE A C 5
ATOM 6467 O O . ILE A 1 41 ? -19.636 26.586 -11.997 1.00 45.15 41 ILE A O 5
ATOM 6483 N N . ASP A 1 42 ? -18.218 25.344 -10.769 1.00 61.02 42 ASP A N 5
ATOM 6484 C CA . ASP A 1 42 ? -17.382 24.975 -11.905 1.00 43.55 42 ASP A CA 5
ATOM 6485 C C . ASP A 1 42 ? -18.177 24.167 -12.925 1.00 74.34 42 ASP A C 5
ATOM 6486 O O . ASP A 1 42 ? -18.603 23.046 -12.648 1.00 73.32 42 ASP A O 5
ATOM 6495 N N . SER A 1 43 ? -18.375 24.744 -14.107 1.00 62.12 43 SER A N 5
ATOM 6496 C CA . SER A 1 43 ? -19.124 24.079 -15.167 1.00 5.34 43 SER A CA 5
ATOM 6497 C C . SER A 1 43 ? -18.587 22.672 -15.410 1.00 74.13 43 SER A C 5
ATOM 6498 O O . SER A 1 43 ? -19.349 21.740 -15.665 1.00 43.24 43 SER A O 5
ATOM 6506 N N . GLY A 1 44 ? -17.268 22.525 -15.330 1.00 12.24 44 GLY A N 5
ATOM 6507 C CA . GLY A 1 44 ? -16.650 21.230 -15.543 1.00 41.04 44 GLY A CA 5
ATOM 6508 C C . GLY A 1 44 ? -16.484 20.447 -14.256 1.00 51.04 44 GLY A C 5
ATOM 6509 O O . GLY A 1 44 ? -15.419 19.888 -13.995 1.00 20.42 44 GLY A O 5
ATOM 6513 N N . SER A 1 45 ? -17.539 20.409 -13.448 1.00 14.32 45 SER A N 5
ATOM 6514 C CA . SER A 1 45 ? -17.503 19.694 -12.178 1.00 51.11 45 SER A CA 5
ATOM 6515 C C . SER A 1 45 ? -18.913 19.346 -11.711 1.00 14.31 45 SER A C 5
ATOM 6516 O O . SER A 1 45 ? -19.160 18.250 -11.207 1.00 64.03 45 SER A O 5
ATOM 6524 N N . ALA A 1 46 ? -19.835 20.287 -11.882 1.00 55.21 46 ALA A N 5
ATOM 6525 C CA . ALA A 1 46 ? -21.222 20.081 -11.480 1.00 60.02 46 ALA A CA 5
ATOM 6526 C C . ALA A 1 46 ? -21.887 19.008 -12.335 1.00 22.33 46 ALA A C 5
ATOM 6527 O O . ALA A 1 46 ? -22.972 18.524 -12.011 1.00 13.24 46 ALA A O 5
ATOM 6534 N N . LYS A 1 47 ? -21.231 18.639 -13.430 1.00 53.13 47 LYS A N 5
ATOM 6535 C CA . LYS A 1 47 ? -21.758 17.623 -14.332 1.00 71.11 47 LYS A CA 5
ATOM 6536 C C . LYS A 1 47 ? -21.283 16.232 -13.923 1.00 42.52 47 LYS A C 5
ATOM 6537 O O . LYS A 1 47 ? -21.869 15.224 -14.316 1.00 22.00 47 LYS A O 5
ATOM 6556 N N . LYS A 1 48 ? -20.219 16.186 -13.129 1.00 61.31 48 LYS A N 5
ATOM 6557 C CA . LYS A 1 48 ? -19.666 14.920 -12.663 1.00 31.44 48 LYS A CA 5
ATOM 6558 C C . LYS A 1 48 ? -19.746 14.818 -11.143 1.00 1.12 48 LYS A C 5
ATOM 6559 O O . LYS A 1 48 ? -18.946 14.125 -10.516 1.00 2.53 48 LYS A O 5
ATOM 6578 N N . ASN A 1 49 ? -20.718 15.511 -10.558 1.00 42.14 49 ASN A N 5
ATOM 6579 C CA . ASN A 1 49 ? -20.902 15.497 -9.112 1.00 14.31 49 ASN A CA 5
ATOM 6580 C C . ASN A 1 49 ? -19.601 15.845 -8.394 1.00 74.01 49 ASN A C 5
ATOM 6581 O O . ASN A 1 49 ? -19.363 15.401 -7.271 1.00 44.22 49 ASN A O 5
ATOM 6592 N N . GLY A 1 50 ? -18.764 16.641 -9.051 1.00 1.52 50 GLY A N 5
ATOM 6593 C CA . GLY A 1 50 ? -17.499 17.036 -8.460 1.00 61.25 50 GLY A CA 5
ATOM 6594 C C . GLY A 1 50 ? -16.611 15.849 -8.146 1.00 24.02 50 GLY A C 5
ATOM 6595 O O . GLY A 1 50 ? -15.669 15.960 -7.362 1.00 20.01 50 GLY A O 5
ATOM 6599 N N . ASN A 1 51 ? -16.912 14.708 -8.758 1.00 2.11 51 ASN A N 5
ATOM 6600 C CA . ASN A 1 51 ? -16.135 13.494 -8.538 1.00 21.20 51 ASN A CA 5
ATOM 6601 C C . ASN A 1 51 ? -15.090 13.310 -9.634 1.00 62.42 51 ASN A C 5
ATOM 6602 O O . ASN A 1 51 ? -15.314 12.584 -10.604 1.00 1.20 51 ASN A O 5
ATOM 6613 N N . LEU A 1 52 ? -13.949 13.970 -9.474 1.00 52.52 52 LEU A N 5
ATOM 6614 C CA . LEU A 1 52 ? -12.869 13.880 -10.450 1.00 72.35 52 LEU A CA 5
ATOM 6615 C C . LEU A 1 52 ? -12.254 12.484 -10.454 1.00 20.52 52 LEU A C 5
ATOM 6616 O O . LEU A 1 52 ? -11.493 12.132 -11.354 1.00 11.22 52 LEU A O 5
ATOM 6632 N N . GLY A 1 53 ? -12.594 11.690 -9.442 1.00 4.31 53 GLY A N 5
ATOM 6633 C CA . GLY A 1 53 ? -12.068 10.341 -9.348 1.00 42.05 53 GLY A CA 5
ATOM 6634 C C . GLY A 1 53 ? -10.630 10.310 -8.869 1.00 51.23 53 GLY A C 5
ATOM 6635 O O . GLY A 1 53 ? -10.297 10.910 -7.846 1.00 63.14 53 GLY A O 5
ATOM 6639 N N . TYR A 1 54 ? -9.777 9.609 -9.606 1.00 52.03 54 TYR A N 5
ATOM 6640 C CA . TYR A 1 54 ? -8.368 9.499 -9.248 1.00 23.21 54 TYR A CA 5
ATOM 6641 C C . TYR A 1 54 ? -7.557 10.630 -9.873 1.00 1.13 54 TYR A C 5
ATOM 6642 O O . TYR A 1 54 ? -7.736 10.964 -11.045 1.00 2.14 54 TYR A O 5
ATOM 6660 N N . PHE A 1 55 ? -6.662 11.215 -9.083 1.00 22.32 55 PHE A N 5
ATOM 6661 C CA . PHE A 1 55 ? -5.823 12.309 -9.558 1.00 24.53 55 PHE A CA 5
ATOM 6662 C C . PHE A 1 55 ? -4.383 12.133 -9.084 1.00 1.25 55 PHE A C 5
ATOM 6663 O O . PHE A 1 55 ? -4.054 11.162 -8.400 1.00 12.42 55 PHE A O 5
ATOM 6680 N N . THR A 1 56 ? -3.525 13.080 -9.452 1.00 74.23 56 THR A N 5
ATOM 6681 C CA . THR A 1 56 ? -2.121 13.031 -9.068 1.00 23.13 56 THR A CA 5
ATOM 6682 C C . THR A 1 56 ? -1.562 14.432 -8.845 1.00 62.33 56 THR A C 5
ATOM 6683 O O . THR A 1 56 ? -2.261 15.427 -9.032 1.00 41.35 56 THR A O 5
ATOM 6694 N N . LYS A 1 57 ? -0.297 14.503 -8.444 1.00 24.42 57 LYS A N 5
ATOM 6695 C CA . LYS A 1 57 ? 0.357 15.782 -8.198 1.00 23.30 57 LYS A CA 5
ATOM 6696 C C . LYS A 1 57 ? 0.816 16.419 -9.505 1.00 13.10 57 LYS A C 5
ATOM 6697 O O . LYS A 1 57 ? 1.757 15.947 -10.141 1.00 63.53 57 LYS A O 5
ATOM 6716 N N . GLY A 1 58 ? 0.145 17.497 -9.901 1.00 12.32 58 GLY A N 5
ATOM 6717 C CA . GLY A 1 58 ? 0.499 18.182 -11.130 1.00 12.42 58 GLY A CA 5
ATOM 6718 C C . GLY A 1 58 ? -0.664 18.277 -12.096 1.00 54.13 58 GLY A C 5
ATOM 6719 O O . GLY A 1 58 ? -0.484 18.634 -13.261 1.00 33.41 58 GLY A O 5
ATOM 6723 N N . MET A 1 59 ? -1.860 17.957 -11.614 1.00 31.51 59 MET A N 5
ATOM 6724 C CA . MET A 1 59 ? -3.057 18.008 -12.445 1.00 54.02 59 MET A CA 5
ATOM 6725 C C . MET A 1 59 ? -4.059 19.019 -11.894 1.00 42.25 59 MET A C 5
ATOM 6726 O O . MET A 1 59 ? -5.150 19.184 -12.438 1.00 1.00 59 MET A O 5
ATOM 6740 N N . MET A 1 60 ? -3.680 19.692 -10.813 1.00 24.14 60 MET A N 5
ATOM 6741 C CA . MET A 1 60 ? -4.544 20.687 -10.190 1.00 52.02 60 MET A CA 5
ATOM 6742 C C . MET A 1 60 ? -3.758 21.944 -9.833 1.00 24.32 60 MET A C 5
ATOM 6743 O O . MET A 1 60 ? -2.609 22.108 -10.245 1.00 34.44 60 MET A O 5
ATOM 6757 N N . VAL A 1 61 ? -4.383 22.829 -9.063 1.00 54.12 61 VAL A N 5
ATOM 6758 C CA . VAL A 1 61 ? -3.740 24.071 -8.649 1.00 11.12 61 VAL A CA 5
ATOM 6759 C C . VAL A 1 61 ? -3.101 23.927 -7.272 1.00 74.53 61 VAL A C 5
ATOM 6760 O O . VAL A 1 61 ? -3.322 22.938 -6.573 1.00 71.55 61 VAL A O 5
ATOM 6773 N N . LYS A 1 62 ? -2.308 24.921 -6.888 1.00 30.33 62 LYS A N 5
ATOM 6774 C CA . LYS A 1 62 ? -1.636 24.908 -5.594 1.00 33.31 62 LYS A CA 5
ATOM 6775 C C . LYS A 1 62 ? -2.649 24.812 -4.457 1.00 32.53 62 LYS A C 5
ATOM 6776 O O . LYS A 1 62 ? -2.629 23.879 -3.653 1.00 15.00 62 LYS A O 5
ATOM 6795 N N . PRO A 1 63 ? -3.557 25.797 -4.387 1.00 22.44 63 PRO A N 5
ATOM 6796 C CA . PRO A 1 63 ? -4.596 25.844 -3.354 1.00 3.04 63 PRO A CA 5
ATOM 6797 C C . PRO A 1 63 ? -5.647 24.755 -3.537 1.00 50.13 63 PRO A C 5
ATOM 6798 O O . PRO A 1 63 ? -6.847 25.018 -3.463 1.00 72.31 63 PRO A O 5
ATOM 6809 N N . PHE A 1 64 ? -5.188 23.531 -3.778 1.00 35.11 64 PHE A N 5
ATOM 6810 C CA . PHE A 1 64 ? -6.090 22.402 -3.973 1.00 23.12 64 PHE A CA 5
ATOM 6811 C C . PHE A 1 64 ? -5.333 21.080 -3.882 1.00 60.21 64 PHE A C 5
ATOM 6812 O O . PHE A 1 64 ? -5.620 20.247 -3.022 1.00 3.10 64 PHE A O 5
ATOM 6829 N N . GLU A 1 65 ? -4.367 20.895 -4.776 1.00 0.14 65 GLU A N 5
ATOM 6830 C CA . GLU A 1 65 ? -3.571 19.674 -4.797 1.00 43.22 65 GLU A CA 5
ATOM 6831 C C . GLU A 1 65 ? -2.991 19.377 -3.416 1.00 14.00 65 GLU A C 5
ATOM 6832 O O . GLU A 1 65 ? -3.088 18.256 -2.919 1.00 34.50 65 GLU A O 5
ATOM 6844 N N . ASP A 1 66 ? -2.391 20.391 -2.803 1.00 51.05 66 ASP A N 5
ATOM 6845 C CA . ASP A 1 66 ? -1.797 20.241 -1.480 1.00 22.13 66 ASP A CA 5
ATOM 6846 C C . ASP A 1 66 ? -2.807 19.663 -0.493 1.00 62.34 66 ASP A C 5
ATOM 6847 O O . ASP A 1 66 ? -2.489 18.755 0.275 1.00 14.40 66 ASP A O 5
ATOM 6856 N N . ALA A 1 67 ? -4.024 20.196 -0.520 1.00 22.31 67 ALA A N 5
ATOM 6857 C CA . ALA A 1 67 ? -5.081 19.733 0.370 1.00 12.44 67 ALA A CA 5
ATOM 6858 C C . ALA A 1 67 ? -6.057 18.820 -0.364 1.00 12.42 67 ALA A C 5
ATOM 6859 O O . ALA A 1 67 ? -7.262 18.858 -0.116 1.00 60.21 67 ALA A O 5
ATOM 6866 N N . ALA A 1 68 ? -5.529 18.002 -1.268 1.00 24.32 68 ALA A N 5
ATOM 6867 C CA . ALA A 1 68 ? -6.354 17.079 -2.037 1.00 41.24 68 ALA A CA 5
ATOM 6868 C C . ALA A 1 68 ? -6.011 15.630 -1.707 1.00 35.14 68 ALA A C 5
ATOM 6869 O O . ALA A 1 68 ? -6.809 14.723 -1.944 1.00 20.13 68 ALA A O 5
ATOM 6876 N N . PHE A 1 69 ? -4.820 15.419 -1.158 1.00 0.43 69 PHE A N 5
ATOM 6877 C CA . PHE A 1 69 ? -4.371 14.080 -0.796 1.00 11.11 69 PHE A CA 5
ATOM 6878 C C . PHE A 1 69 ? -3.982 14.016 0.679 1.00 14.52 69 PHE A C 5
ATOM 6879 O O . PHE A 1 69 ? -3.625 12.957 1.194 1.00 1.11 69 PHE A O 5
ATOM 6896 N N . LYS A 1 70 ? -4.056 15.159 1.354 1.00 73.03 70 LYS A N 5
ATOM 6897 C CA . LYS A 1 70 ? -3.714 15.236 2.769 1.00 63.41 70 LYS A CA 5
ATOM 6898 C C . LYS A 1 70 ? -4.953 15.051 3.639 1.00 0.11 70 LYS A C 5
ATOM 6899 O O . LYS A 1 70 ? -4.931 15.337 4.837 1.00 61.14 70 LYS A O 5
ATOM 6918 N N . LEU A 1 71 ? -6.031 14.570 3.030 1.00 55.11 71 LEU A N 5
ATOM 6919 C CA . LEU A 1 71 ? -7.280 14.346 3.750 1.00 1.34 71 LEU A CA 5
ATOM 6920 C C . LEU A 1 71 ? -7.361 12.913 4.266 1.00 15.12 71 LEU A C 5
ATOM 6921 O O . LEU A 1 71 ? -6.464 12.106 4.026 1.00 31.03 71 LEU A O 5
ATOM 6937 N N . GLN A 1 72 ? -8.444 12.604 4.973 1.00 40.51 72 GLN A N 5
ATOM 6938 C CA . GLN A 1 72 ? -8.643 11.268 5.521 1.00 24.04 72 GLN A CA 5
ATOM 6939 C C . GLN A 1 72 ? -9.551 10.440 4.620 1.00 55.12 72 GLN A C 5
ATOM 6940 O O . GLN A 1 72 ? -10.254 10.979 3.764 1.00 15.33 72 GLN A O 5
ATOM 6954 N N . VAL A 1 73 ? -9.534 9.125 4.816 1.00 33.15 73 VAL A N 5
ATOM 6955 C CA . VAL A 1 73 ? -10.358 8.222 4.022 1.00 21.02 73 VAL A CA 5
ATOM 6956 C C . VAL A 1 73 ? -11.841 8.509 4.226 1.00 52.20 73 VAL A C 5
ATOM 6957 O O . VAL A 1 73 ? -12.468 7.973 5.140 1.00 43.43 73 VAL A O 5
ATOM 6970 N N . GLY A 1 74 ? -12.399 9.358 3.367 1.00 24.14 74 GLY A N 5
ATOM 6971 C CA . GLY A 1 74 ? -13.804 9.700 3.469 1.00 13.42 74 GLY A CA 5
ATOM 6972 C C . GLY A 1 74 ? -14.034 10.977 4.254 1.00 41.55 74 GLY A C 5
ATOM 6973 O O . GLY A 1 74 ? -15.127 11.206 4.772 1.00 3.12 74 GLY A O 5
ATOM 6977 N N . GLU A 1 75 ? -13.002 11.810 4.342 1.00 51.53 75 GLU A N 5
ATOM 6978 C CA . GLU A 1 75 ? -13.096 13.070 5.071 1.00 61.44 75 GLU A CA 5
ATOM 6979 C C . GLU A 1 75 ? -13.188 14.250 4.108 1.00 22.24 75 GLU A C 5
ATOM 6980 O O . GLU A 1 75 ? -12.756 14.163 2.958 1.00 4.23 75 GLU A O 5
ATOM 6992 N N . VAL A 1 76 ? -13.753 15.354 4.587 1.00 40.25 76 VAL A N 5
ATOM 6993 C CA . VAL A 1 76 ? -13.901 16.553 3.770 1.00 31.21 76 VAL A CA 5
ATOM 6994 C C . VAL A 1 76 ? -12.872 17.610 4.155 1.00 13.43 76 VAL A C 5
ATOM 6995 O O . VAL A 1 76 ? -12.709 17.931 5.333 1.00 64.13 76 VAL A O 5
ATOM 7008 N N . SER A 1 77 ? -12.183 18.149 3.156 1.00 12.10 77 SER A N 5
ATOM 7009 C CA . SER A 1 77 ? -11.168 19.170 3.390 1.00 24.24 77 SER A CA 5
ATOM 7010 C C . SER A 1 77 ? -11.807 20.481 3.835 1.00 54.13 77 SER A C 5
ATOM 7011 O O . SER A 1 77 ? -12.986 20.520 4.189 1.00 61.22 77 SER A O 5
ATOM 7019 N N . GLU A 1 78 ? -11.022 21.553 3.815 1.00 71.13 78 GLU A N 5
ATOM 7020 C CA . GLU A 1 78 ? -11.512 22.866 4.217 1.00 63.15 78 GLU A CA 5
ATOM 7021 C C . GLU A 1 78 ? -11.735 23.759 3.000 1.00 55.45 78 GLU A C 5
ATOM 7022 O O . GLU A 1 78 ? -11.214 23.512 1.912 1.00 74.21 78 GLU A O 5
ATOM 7034 N N . PRO A 1 79 ? -12.529 24.825 3.186 1.00 62.04 79 PRO A N 5
ATOM 7035 C CA . PRO A 1 79 ? -12.840 25.777 2.116 1.00 41.32 79 PRO A CA 5
ATOM 7036 C C . PRO A 1 79 ? -11.633 26.622 1.722 1.00 34.33 79 PRO A C 5
ATOM 7037 O O . PRO A 1 79 ? -11.448 27.730 2.227 1.00 34.40 79 PRO A O 5
ATOM 7048 N N . ILE A 1 80 ? -10.816 26.093 0.819 1.00 73.03 80 ILE A N 5
ATOM 7049 C CA . ILE A 1 80 ? -9.628 26.799 0.357 1.00 51.43 80 ILE A CA 5
ATOM 7050 C C . ILE A 1 80 ? -9.992 27.888 -0.648 1.00 62.43 80 ILE A C 5
ATOM 7051 O O . ILE A 1 80 ? -10.389 27.599 -1.777 1.00 32.22 80 ILE A O 5
ATOM 7067 N N . LYS A 1 81 ? -9.852 29.142 -0.230 1.00 61.04 81 LYS A N 5
ATOM 7068 C CA . LYS A 1 81 ? -10.162 30.275 -1.094 1.00 24.02 81 LYS A CA 5
ATOM 7069 C C . LYS A 1 81 ? -9.117 30.422 -2.195 1.00 2.22 81 LYS A C 5
ATOM 7070 O O . LYS A 1 81 ? -7.945 30.680 -1.922 1.00 21.34 81 LYS A O 5
ATOM 7089 N N . SER A 1 82 ? -9.550 30.259 -3.441 1.00 25.43 82 SER A N 5
ATOM 7090 C CA . SER A 1 82 ? -8.651 30.371 -4.584 1.00 1.14 82 SER A CA 5
ATOM 7091 C C . SER A 1 82 ? -9.279 31.216 -5.688 1.00 4.14 82 SER A C 5
ATOM 7092 O O . SER A 1 82 ? -10.324 31.835 -5.491 1.00 33.00 82 SER A O 5
ATOM 7100 N N . GLU A 1 83 ? -8.633 31.236 -6.849 1.00 31.30 83 GLU A N 5
ATOM 7101 C CA . GLU A 1 83 ? -9.128 32.006 -7.985 1.00 3.20 83 GLU A CA 5
ATOM 7102 C C . GLU A 1 83 ? -10.519 31.534 -8.397 1.00 61.43 83 GLU A C 5
ATOM 7103 O O . GLU A 1 83 ? -11.330 32.316 -8.891 1.00 13.00 83 GLU A O 5
ATOM 7115 N N . PHE A 1 84 ? -10.786 30.249 -8.192 1.00 21.20 84 PHE A N 5
ATOM 7116 C CA . PHE A 1 84 ? -12.077 29.671 -8.544 1.00 74.41 84 PHE A CA 5
ATOM 7117 C C . PHE A 1 84 ? -13.044 29.740 -7.365 1.00 33.43 84 PHE A C 5
ATOM 7118 O O . PHE A 1 84 ? -14.256 29.613 -7.533 1.00 12.21 84 PHE A O 5
ATOM 7135 N N . GLY A 1 85 ? -12.497 29.942 -6.170 1.00 3.24 85 GLY A N 5
ATOM 7136 C CA . GLY A 1 85 ? -13.323 30.024 -4.980 1.00 51.52 85 GLY A CA 5
ATOM 7137 C C . GLY A 1 85 ? -12.933 29.002 -3.932 1.00 2.43 85 GLY A C 5
ATOM 7138 O O . GLY A 1 85 ? -11.797 28.528 -3.909 1.00 70.01 85 GLY A O 5
ATOM 7142 N N . TYR A 1 86 ? -13.875 28.662 -3.060 1.00 13.34 86 TYR A N 5
ATOM 7143 C CA . TYR A 1 86 ? -13.623 27.692 -2.001 1.00 32.32 86 TYR A CA 5
ATOM 7144 C C . TYR A 1 86 ? -13.616 26.271 -2.554 1.00 72.31 86 TYR A C 5
ATOM 7145 O O . TYR A 1 86 ? -14.592 25.821 -3.157 1.00 10.14 86 TYR A O 5
ATOM 7163 N N . HIS A 1 87 ? -12.508 25.566 -2.345 1.00 43.45 87 HIS A N 5
ATOM 7164 C CA . HIS A 1 87 ? -12.373 24.195 -2.821 1.00 62.34 87 HIS A CA 5
ATOM 7165 C C . HIS A 1 87 ? -12.615 23.200 -1.691 1.00 14.22 87 HIS A C 5
ATOM 7166 O O . HIS A 1 87 ? -11.978 23.274 -0.640 1.00 11.10 87 HIS A O 5
ATOM 7180 N N . ILE A 1 88 ? -13.540 22.272 -1.913 1.00 40.34 88 ILE A N 5
ATOM 7181 C CA . ILE A 1 88 ? -13.866 21.263 -0.912 1.00 43.35 88 ILE A CA 5
ATOM 7182 C C . ILE A 1 88 ? -13.532 19.863 -1.414 1.00 42.25 88 ILE A C 5
ATOM 7183 O O . ILE A 1 88 ? -14.381 19.179 -1.988 1.00 44.22 88 ILE A O 5
ATOM 7199 N N . ILE A 1 89 ? -12.291 19.442 -1.195 1.00 4.10 89 ILE A N 5
ATOM 7200 C CA . ILE A 1 89 ? -11.846 18.121 -1.622 1.00 11.51 89 ILE A CA 5
ATOM 7201 C C . ILE A 1 89 ? -12.219 17.056 -0.597 1.00 11.50 89 ILE A C 5
ATOM 7202 O O . ILE A 1 89 ? -11.962 17.211 0.597 1.00 22.14 89 ILE A O 5
ATOM 7218 N N . LYS A 1 90 ? -12.827 15.974 -1.071 1.00 13.24 90 LYS A N 5
ATOM 7219 C CA . LYS A 1 90 ? -13.234 14.880 -0.197 1.00 73.23 90 LYS A CA 5
ATOM 7220 C C . LYS A 1 90 ? -12.756 13.539 -0.744 1.00 62.05 90 LYS A C 5
ATOM 7221 O O . LYS A 1 90 ? -13.113 13.150 -1.857 1.00 4.21 90 LYS A O 5
ATOM 7240 N N . ARG A 1 91 ? -11.949 12.838 0.043 1.00 21.23 91 ARG A N 5
ATOM 7241 C CA . ARG A 1 91 ? -11.423 11.540 -0.364 1.00 23.24 91 ARG A CA 5
ATOM 7242 C C . ARG A 1 91 ? -12.529 10.490 -0.397 1.00 11.43 91 ARG A C 5
ATOM 7243 O O . ARG A 1 91 ? -13.453 10.521 0.417 1.00 3.34 91 ARG A O 5
ATOM 7264 N N . PHE A 1 92 ? -12.430 9.562 -1.342 1.00 41.14 92 PHE A N 5
ATOM 7265 C CA . PHE A 1 92 ? -13.423 8.504 -1.483 1.00 21.32 92 PHE A CA 5
ATOM 7266 C C . PHE A 1 92 ? -12.777 7.129 -1.337 1.00 55.34 92 PHE A C 5
ATOM 7267 O O . PHE A 1 92 ? -13.400 6.187 -0.850 1.00 71.30 92 PHE A O 5
ATOM 7284 N N . GLY A 1 93 ? -11.523 7.023 -1.766 1.00 53.24 93 GLY A N 5
ATOM 7285 C CA . GLY A 1 93 ? -10.813 5.760 -1.677 1.00 52.51 93 GLY A CA 5
ATOM 7286 C C . GLY A 1 93 ? -10.859 5.166 -0.283 1.00 42.40 93 GLY A C 5
ATOM 7287 O O . GLY A 1 93 ? -11.084 3.967 -0.119 1.00 11.41 93 GLY A O 5
ATOM 7291 N N . GLY A 1 1 ? -1.925 -1.711 -6.313 1.00 73.32 1 GLY A N 6
ATOM 7292 C CA . GLY A 1 1 ? -0.864 -0.873 -6.840 1.00 61.23 1 GLY A CA 6
ATOM 7293 C C . GLY A 1 1 ? -0.324 0.097 -5.808 1.00 31.54 1 GLY A C 6
ATOM 7294 O O . GLY A 1 1 ? -0.728 0.088 -4.645 1.00 75.44 1 GLY A O 6
ATOM 7298 N N . PRO A 1 2 ? 0.613 0.958 -6.232 1.00 14.11 2 PRO A N 6
ATOM 7299 C CA . PRO A 1 2 ? 1.229 1.955 -5.351 1.00 64.50 2 PRO A CA 6
ATOM 7300 C C . PRO A 1 2 ? 0.255 3.058 -4.953 1.00 62.43 2 PRO A C 6
ATOM 7301 O O . PRO A 1 2 ? -0.930 3.002 -5.281 1.00 41.01 2 PRO A O 6
ATOM 7312 N N . SER A 1 3 ? 0.763 4.061 -4.244 1.00 14.24 3 SER A N 6
ATOM 7313 C CA . SER A 1 3 ? -0.064 5.176 -3.798 1.00 4.31 3 SER A CA 6
ATOM 7314 C C . SER A 1 3 ? 0.238 6.434 -4.609 1.00 15.12 3 SER A C 6
ATOM 7315 O O . SER A 1 3 ? 0.405 7.519 -4.054 1.00 35.15 3 SER A O 6
ATOM 7323 N N . ASN A 1 4 ? 0.305 6.277 -5.927 1.00 53.24 4 ASN A N 6
ATOM 7324 C CA . ASN A 1 4 ? 0.585 7.399 -6.817 1.00 22.15 4 ASN A CA 6
ATOM 7325 C C . ASN A 1 4 ? -0.641 8.292 -6.970 1.00 52.20 4 ASN A C 6
ATOM 7326 O O . ASN A 1 4 ? -0.536 9.519 -6.964 1.00 60.34 4 ASN A O 6
ATOM 7337 N N . LYS A 1 5 ? -1.807 7.669 -7.107 1.00 61.42 5 LYS A N 6
ATOM 7338 C CA . LYS A 1 5 ? -3.056 8.405 -7.260 1.00 40.31 5 LYS A CA 6
ATOM 7339 C C . LYS A 1 5 ? -4.085 7.950 -6.231 1.00 15.21 5 LYS A C 6
ATOM 7340 O O . LYS A 1 5 ? -3.966 6.868 -5.656 1.00 32.04 5 LYS A O 6
ATOM 7359 N N . ILE A 1 6 ? -5.097 8.782 -6.006 1.00 72.40 6 ILE A N 6
ATOM 7360 C CA . ILE A 1 6 ? -6.148 8.463 -5.047 1.00 74.24 6 ILE A CA 6
ATOM 7361 C C . ILE A 1 6 ? -7.469 9.114 -5.444 1.00 14.32 6 ILE A C 6
ATOM 7362 O O . ILE A 1 6 ? -7.488 10.164 -6.087 1.00 51.43 6 ILE A O 6
ATOM 7378 N N . LYS A 1 7 ? -8.573 8.486 -5.054 1.00 4.43 7 LYS A N 6
ATOM 7379 C CA . LYS A 1 7 ? -9.900 9.005 -5.365 1.00 23.00 7 LYS A CA 6
ATOM 7380 C C . LYS A 1 7 ? -10.217 10.232 -4.517 1.00 22.02 7 LYS A C 6
ATOM 7381 O O . LYS A 1 7 ? -9.800 10.325 -3.362 1.00 64.13 7 LYS A O 6
ATOM 7400 N N . CYS A 1 8 ? -10.956 11.170 -5.097 1.00 11.50 8 CYS A N 6
ATOM 7401 C CA . CYS A 1 8 ? -11.330 12.393 -4.393 1.00 31.31 8 CYS A CA 6
ATOM 7402 C C . CYS A 1 8 ? -12.257 13.250 -5.247 1.00 73.04 8 CYS A C 6
ATOM 7403 O O . CYS A 1 8 ? -12.319 13.091 -6.466 1.00 73.42 8 CYS A O 6
ATOM 7411 N N . SER A 1 9 ? -12.979 14.159 -4.599 1.00 61.34 9 SER A N 6
ATOM 7412 C CA . SER A 1 9 ? -13.908 15.038 -5.299 1.00 13.34 9 SER A CA 6
ATOM 7413 C C . SER A 1 9 ? -13.545 16.502 -5.073 1.00 52.43 9 SER A C 6
ATOM 7414 O O . SER A 1 9 ? -12.487 16.814 -4.528 1.00 4.55 9 SER A O 6
ATOM 7422 N N . HIS A 1 10 ? -14.431 17.398 -5.498 1.00 75.04 10 HIS A N 6
ATOM 7423 C CA . HIS A 1 10 ? -14.205 18.831 -5.343 1.00 31.31 10 HIS A CA 6
ATOM 7424 C C . HIS A 1 10 ? -15.491 19.614 -5.595 1.00 30.14 10 HIS A C 6
ATOM 7425 O O . HIS A 1 10 ? -16.326 19.211 -6.405 1.00 63.03 10 HIS A O 6
ATOM 7439 N N . ILE A 1 11 ? -15.643 20.733 -4.895 1.00 5.45 11 ILE A N 6
ATOM 7440 C CA . ILE A 1 11 ? -16.825 21.572 -5.044 1.00 74.40 11 ILE A CA 6
ATOM 7441 C C . ILE A 1 11 ? -16.478 23.047 -4.875 1.00 45.24 11 ILE A C 6
ATOM 7442 O O . ILE A 1 11 ? -15.947 23.457 -3.842 1.00 52.44 11 ILE A O 6
ATOM 7458 N N . LEU A 1 12 ? -16.781 23.841 -5.897 1.00 70.02 12 LEU A N 6
ATOM 7459 C CA . LEU A 1 12 ? -16.502 25.272 -5.862 1.00 41.10 12 LEU A CA 6
ATOM 7460 C C . LEU A 1 12 ? -17.764 26.064 -5.533 1.00 5.12 12 LEU A C 6
ATOM 7461 O O . LEU A 1 12 ? -18.824 25.834 -6.114 1.00 53.22 12 LEU A O 6
ATOM 7477 N N . VAL A 1 13 ? -17.640 27.000 -4.596 1.00 41.33 13 VAL A N 6
ATOM 7478 C CA . VAL A 1 13 ? -18.769 27.829 -4.191 1.00 71.01 13 VAL A CA 6
ATOM 7479 C C . VAL A 1 13 ? -18.386 29.305 -4.165 1.00 71.44 13 VAL A C 6
ATOM 7480 O O . VAL A 1 13 ? -17.274 29.674 -4.544 1.00 54.41 13 VAL A O 6
ATOM 7493 N N . SER A 1 14 ? -19.314 30.144 -3.716 1.00 41.10 14 SER A N 6
ATOM 7494 C CA . SER A 1 14 ? -19.075 31.580 -3.643 1.00 45.14 14 SER A CA 6
ATOM 7495 C C . SER A 1 14 ? -19.019 32.050 -2.193 1.00 23.32 14 SER A C 6
ATOM 7496 O O . SER A 1 14 ? -18.451 33.098 -1.888 1.00 25.12 14 SER A O 6
ATOM 7504 N N . LYS A 1 15 ? -19.613 31.264 -1.300 1.00 52.43 15 LYS A N 6
ATOM 7505 C CA . LYS A 1 15 ? -19.631 31.596 0.119 1.00 14.15 15 LYS A CA 6
ATOM 7506 C C . LYS A 1 15 ? -19.198 30.401 0.963 1.00 74.12 15 LYS A C 6
ATOM 7507 O O . LYS A 1 15 ? -19.363 29.251 0.555 1.00 41.51 15 LYS A O 6
ATOM 7526 N N . GLN A 1 16 ? -18.648 30.681 2.139 1.00 65.01 16 GLN A N 6
ATOM 7527 C CA . GLN A 1 16 ? -18.192 29.628 3.039 1.00 21.01 16 GLN A CA 6
ATOM 7528 C C . GLN A 1 16 ? -19.369 28.811 3.560 1.00 73.10 16 GLN A C 6
ATOM 7529 O O . GLN A 1 16 ? -19.235 27.620 3.842 1.00 23.05 16 GLN A O 6
ATOM 7543 N N . SER A 1 17 ? -20.524 29.457 3.684 1.00 50.31 17 SER A N 6
ATOM 7544 C CA . SER A 1 17 ? -21.725 28.791 4.174 1.00 33.24 17 SER A CA 6
ATOM 7545 C C . SER A 1 17 ? -22.098 27.614 3.278 1.00 23.14 17 SER A C 6
ATOM 7546 O O . SER A 1 17 ? -22.815 26.705 3.696 1.00 61.01 17 SER A O 6
ATOM 7554 N N . GLU A 1 18 ? -21.604 27.638 2.045 1.00 54.13 18 GLU A N 6
ATOM 7555 C CA . GLU A 1 18 ? -21.885 26.572 1.089 1.00 53.54 18 GLU A CA 6
ATOM 7556 C C . GLU A 1 18 ? -20.756 25.548 1.069 1.00 62.40 18 GLU A C 6
ATOM 7557 O O . GLU A 1 18 ? -20.998 24.341 1.113 1.00 31.01 18 GLU A O 6
ATOM 7569 N N . ALA A 1 19 ? -19.522 26.036 1.001 1.00 30.25 19 ALA A N 6
ATOM 7570 C CA . ALA A 1 19 ? -18.355 25.163 0.976 1.00 21.44 19 ALA A CA 6
ATOM 7571 C C . ALA A 1 19 ? -18.230 24.376 2.277 1.00 2.23 19 ALA A C 6
ATOM 7572 O O . ALA A 1 19 ? -18.099 23.151 2.265 1.00 51.52 19 ALA A O 6
ATOM 7579 N N . LEU A 1 20 ? -18.271 25.087 3.398 1.00 2.44 20 LEU A N 6
ATOM 7580 C CA . LEU A 1 20 ? -18.161 24.456 4.710 1.00 74.34 20 LEU A CA 6
ATOM 7581 C C . LEU A 1 20 ? -19.412 23.644 5.029 1.00 55.43 20 LEU A C 6
ATOM 7582 O O . LEU A 1 20 ? -19.437 22.876 5.990 1.00 73.04 20 LEU A O 6
ATOM 7598 N N . ALA A 1 21 ? -20.448 23.820 4.215 1.00 35.20 21 ALA A N 6
ATOM 7599 C CA . ALA A 1 21 ? -21.702 23.101 4.409 1.00 1.20 21 ALA A CA 6
ATOM 7600 C C . ALA A 1 21 ? -21.584 21.656 3.936 1.00 55.31 21 ALA A C 6
ATOM 7601 O O . ALA A 1 21 ? -22.467 20.836 4.191 1.00 40.12 21 ALA A O 6
ATOM 7608 N N . ILE A 1 22 ? -20.491 21.352 3.245 1.00 20.30 22 ILE A N 6
ATOM 7609 C CA . ILE A 1 22 ? -20.260 20.006 2.737 1.00 22.41 22 ILE A CA 6
ATOM 7610 C C . ILE A 1 22 ? -19.796 19.070 3.849 1.00 1.24 22 ILE A C 6
ATOM 7611 O O . ILE A 1 22 ? -19.897 17.849 3.730 1.00 51.32 22 ILE A O 6
ATOM 7627 N N . MET A 1 23 ? -19.288 19.652 4.931 1.00 75.33 23 MET A N 6
ATOM 7628 C CA . MET A 1 23 ? -18.812 18.870 6.066 1.00 0.32 23 MET A CA 6
ATOM 7629 C C . MET A 1 23 ? -19.877 18.786 7.154 1.00 40.53 23 MET A C 6
ATOM 7630 O O . MET A 1 23 ? -19.708 18.080 8.147 1.00 73.11 23 MET A O 6
ATOM 7644 N N . GLU A 1 24 ? -20.974 19.513 6.960 1.00 72.22 24 GLU A N 6
ATOM 7645 C CA . GLU A 1 24 ? -22.066 19.520 7.927 1.00 41.45 24 GLU A CA 6
ATOM 7646 C C . GLU A 1 24 ? -23.327 18.902 7.328 1.00 44.23 24 GLU A C 6
ATOM 7647 O O . GLU A 1 24 ? -24.132 18.297 8.036 1.00 61.22 24 GLU A O 6
ATOM 7659 N N . LYS A 1 25 ? -23.490 19.059 6.019 1.00 55.42 25 LYS A N 6
ATOM 7660 C CA . LYS A 1 25 ? -24.651 18.517 5.323 1.00 75.03 25 LYS A CA 6
ATOM 7661 C C . LYS A 1 25 ? -24.683 16.995 5.421 1.00 71.35 25 LYS A C 6
ATOM 7662 O O . LYS A 1 25 ? -25.654 16.414 5.907 1.00 44.22 25 LYS A O 6
ATOM 7681 N N . LEU A 1 26 ? -23.615 16.355 4.957 1.00 34.31 26 LEU A N 6
ATOM 7682 C CA . LEU A 1 26 ? -23.519 14.900 4.994 1.00 75.41 26 LEU A CA 6
ATOM 7683 C C . LEU A 1 26 ? -23.677 14.380 6.418 1.00 22.23 26 LEU A C 6
ATOM 7684 O O . LEU A 1 26 ? -24.058 13.229 6.633 1.00 31.34 26 LEU A O 6
ATOM 7700 N N . LYS A 1 27 ? -23.383 15.236 7.391 1.00 0.31 27 LYS A N 6
ATOM 7701 C CA . LYS A 1 27 ? -23.494 14.866 8.797 1.00 35.24 27 LYS A CA 6
ATOM 7702 C C . LYS A 1 27 ? -24.888 14.329 9.110 1.00 72.14 27 LYS A C 6
ATOM 7703 O O . LYS A 1 27 ? -25.057 13.494 9.999 1.00 54.13 27 LYS A O 6
ATOM 7722 N N . SER A 1 28 ? -25.882 14.812 8.372 1.00 33.24 28 SER A N 6
ATOM 7723 C CA . SER A 1 28 ? -27.261 14.382 8.572 1.00 15.34 28 SER A CA 6
ATOM 7724 C C . SER A 1 28 ? -27.529 13.062 7.855 1.00 2.11 28 SER A C 6
ATOM 7725 O O . SER A 1 28 ? -28.401 12.291 8.254 1.00 44.35 28 SER A O 6
ATOM 7733 N N . GLY A 1 29 ? -26.770 12.809 6.792 1.00 31.44 29 GLY A N 6
ATOM 7734 C CA . GLY A 1 29 ? -26.939 11.583 6.036 1.00 71.15 29 GLY A CA 6
ATOM 7735 C C . GLY A 1 29 ? -27.180 11.840 4.561 1.00 22.22 29 GLY A C 6
ATOM 7736 O O . GLY A 1 29 ? -27.946 11.125 3.918 1.00 75.34 29 GLY A O 6
ATOM 7740 N N . GLU A 1 30 ? -26.524 12.865 4.026 1.00 24.13 30 GLU A N 6
ATOM 7741 C CA . GLU A 1 30 ? -26.673 13.216 2.619 1.00 62.41 30 GLU A CA 6
ATOM 7742 C C . GLU A 1 30 ? -25.517 12.658 1.793 1.00 23.43 30 GLU A C 6
ATOM 7743 O O . GLU A 1 30 ? -24.740 11.830 2.271 1.00 12.50 30 GLU A O 6
ATOM 7755 N N . LYS A 1 31 ? -25.411 13.115 0.551 1.00 24.10 31 LYS A N 6
ATOM 7756 C CA . LYS A 1 31 ? -24.350 12.664 -0.343 1.00 55.23 31 LYS A CA 6
ATOM 7757 C C . LYS A 1 31 ? -23.533 13.844 -0.858 1.00 15.43 31 LYS A C 6
ATOM 7758 O O . LYS A 1 31 ? -24.070 14.925 -1.100 1.00 40.45 31 LYS A O 6
ATOM 7777 N N . PHE A 1 32 ? -22.232 13.631 -1.024 1.00 24.04 32 PHE A N 6
ATOM 7778 C CA . PHE A 1 32 ? -21.341 14.678 -1.510 1.00 60.11 32 PHE A CA 6
ATOM 7779 C C . PHE A 1 32 ? -21.762 15.147 -2.899 1.00 13.51 32 PHE A C 6
ATOM 7780 O O . PHE A 1 32 ? -21.807 16.346 -3.173 1.00 53.52 32 PHE A O 6
ATOM 7797 N N . GLY A 1 33 ? -22.070 14.193 -3.773 1.00 3.32 33 GLY A N 6
ATOM 7798 C CA . GLY A 1 33 ? -22.482 14.529 -5.123 1.00 31.23 33 GLY A CA 6
ATOM 7799 C C . GLY A 1 33 ? -23.754 15.352 -5.153 1.00 1.21 33 GLY A C 6
ATOM 7800 O O . GLY A 1 33 ? -23.922 16.219 -6.010 1.00 43.43 33 GLY A O 6
ATOM 7804 N N . LYS A 1 34 ? -24.655 15.080 -4.214 1.00 73.14 34 LYS A N 6
ATOM 7805 C CA . LYS A 1 34 ? -25.920 15.801 -4.136 1.00 2.52 34 LYS A CA 6
ATOM 7806 C C . LYS A 1 34 ? -25.682 17.299 -3.966 1.00 54.15 34 LYS A C 6
ATOM 7807 O O . LYS A 1 34 ? -26.553 18.115 -4.274 1.00 60.42 34 LYS A O 6
ATOM 7826 N N . LEU A 1 35 ? -24.500 17.654 -3.476 1.00 54.22 35 LEU A N 6
ATOM 7827 C CA . LEU A 1 35 ? -24.148 19.055 -3.268 1.00 73.42 35 LEU A CA 6
ATOM 7828 C C . LEU A 1 35 ? -23.188 19.541 -4.349 1.00 34.03 35 LEU A C 6
ATOM 7829 O O . LEU A 1 35 ? -23.104 20.738 -4.625 1.00 22.03 35 LEU A O 6
ATOM 7845 N N . ALA A 1 36 ? -22.469 18.605 -4.959 1.00 3.21 36 ALA A N 6
ATOM 7846 C CA . ALA A 1 36 ? -21.519 18.938 -6.013 1.00 5.51 36 ALA A CA 6
ATOM 7847 C C . ALA A 1 36 ? -22.235 19.240 -7.324 1.00 32.34 36 ALA A C 6
ATOM 7848 O O . ALA A 1 36 ? -21.686 19.896 -8.208 1.00 62.03 36 ALA A O 6
ATOM 7855 N N . LYS A 1 37 ? -23.468 18.757 -7.443 1.00 63.43 37 LYS A N 6
ATOM 7856 C CA . LYS A 1 37 ? -24.262 18.974 -8.647 1.00 14.52 37 LYS A CA 6
ATOM 7857 C C . LYS A 1 37 ? -25.070 20.264 -8.539 1.00 71.03 37 LYS A C 6
ATOM 7858 O O . LYS A 1 37 ? -25.936 20.534 -9.371 1.00 2.12 37 LYS A O 6
ATOM 7877 N N . GLU A 1 38 ? -24.778 21.055 -7.512 1.00 54.34 38 GLU A N 6
ATOM 7878 C CA . GLU A 1 38 ? -25.478 22.317 -7.298 1.00 74.14 38 GLU A CA 6
ATOM 7879 C C . GLU A 1 38 ? -24.514 23.401 -6.826 1.00 11.20 38 GLU A C 6
ATOM 7880 O O . GLU A 1 38 ? -24.375 24.445 -7.464 1.00 44.34 38 GLU A O 6
ATOM 7892 N N . LEU A 1 39 ? -23.850 23.146 -5.704 1.00 74.11 39 LEU A N 6
ATOM 7893 C CA . LEU A 1 39 ? -22.899 24.099 -5.145 1.00 1.53 39 LEU A CA 6
ATOM 7894 C C . LEU A 1 39 ? -21.733 24.331 -6.101 1.00 51.41 39 LEU A C 6
ATOM 7895 O O . LEU A 1 39 ? -21.382 25.472 -6.401 1.00 44.35 39 LEU A O 6
ATOM 7911 N N . SER A 1 40 ? -21.141 23.242 -6.578 1.00 63.34 40 SER A N 6
ATOM 7912 C CA . SER A 1 40 ? -20.014 23.326 -7.500 1.00 62.02 40 SER A CA 6
ATOM 7913 C C . SER A 1 40 ? -20.343 24.237 -8.678 1.00 71.33 40 SER A C 6
ATOM 7914 O O . SER A 1 40 ? -21.069 23.846 -9.594 1.00 45.55 40 SER A O 6
ATOM 7922 N N . ILE A 1 41 ? -19.806 25.452 -8.648 1.00 72.00 41 ILE A N 6
ATOM 7923 C CA . ILE A 1 41 ? -20.042 26.418 -9.713 1.00 62.40 41 ILE A CA 6
ATOM 7924 C C . ILE A 1 41 ? -19.248 26.061 -10.965 1.00 51.44 41 ILE A C 6
ATOM 7925 O O . ILE A 1 41 ? -19.580 26.494 -12.069 1.00 11.12 41 ILE A O 6
ATOM 7941 N N . ASP A 1 42 ? -18.197 25.267 -10.786 1.00 51.10 42 ASP A N 6
ATOM 7942 C CA . ASP A 1 42 ? -17.356 24.849 -11.901 1.00 54.43 42 ASP A CA 6
ATOM 7943 C C . ASP A 1 42 ? -18.158 24.032 -12.910 1.00 5.24 42 ASP A C 6
ATOM 7944 O O . ASP A 1 42 ? -18.545 22.897 -12.635 1.00 62.41 42 ASP A O 6
ATOM 7953 N N . SER A 1 43 ? -18.404 24.619 -14.077 1.00 65.00 43 SER A N 6
ATOM 7954 C CA . SER A 1 43 ? -19.164 23.946 -15.124 1.00 45.43 43 SER A CA 6
ATOM 7955 C C . SER A 1 43 ? -18.594 22.559 -15.404 1.00 32.03 43 SER A C 6
ATOM 7956 O O . SER A 1 43 ? -19.331 21.627 -15.724 1.00 64.11 43 SER A O 6
ATOM 7964 N N . GLY A 1 44 ? -17.277 22.430 -15.280 1.00 11.54 44 GLY A N 6
ATOM 7965 C CA . GLY A 1 44 ? -16.630 21.154 -15.522 1.00 5.54 44 GLY A CA 6
ATOM 7966 C C . GLY A 1 44 ? -16.493 20.325 -14.261 1.00 23.01 44 GLY A C 6
ATOM 7967 O O . GLY A 1 44 ? -15.426 19.778 -13.983 1.00 10.35 44 GLY A O 6
ATOM 7971 N N . SER A 1 45 ? -17.575 20.233 -13.494 1.00 44.12 45 SER A N 6
ATOM 7972 C CA . SER A 1 45 ? -17.569 19.468 -12.253 1.00 10.42 45 SER A CA 6
ATOM 7973 C C . SER A 1 45 ? -18.992 19.137 -11.813 1.00 25.14 45 SER A C 6
ATOM 7974 O O . SER A 1 45 ? -19.281 18.010 -11.411 1.00 13.51 45 SER A O 6
ATOM 7982 N N . ALA A 1 46 ? -19.875 20.127 -11.891 1.00 24.20 46 ALA A N 6
ATOM 7983 C CA . ALA A 1 46 ? -21.268 19.940 -11.503 1.00 24.00 46 ALA A CA 6
ATOM 7984 C C . ALA A 1 46 ? -21.921 18.830 -12.319 1.00 1.21 46 ALA A C 6
ATOM 7985 O O . ALA A 1 46 ? -22.950 18.280 -11.927 1.00 62.04 46 ALA A O 6
ATOM 7992 N N . LYS A 1 47 ? -21.317 18.505 -13.458 1.00 12.24 47 LYS A N 6
ATOM 7993 C CA . LYS A 1 47 ? -21.840 17.460 -14.330 1.00 5.13 47 LYS A CA 6
ATOM 7994 C C . LYS A 1 47 ? -21.369 16.083 -13.871 1.00 31.24 47 LYS A C 6
ATOM 7995 O O . LYS A 1 47 ? -21.985 15.066 -14.193 1.00 45.24 47 LYS A O 6
ATOM 8014 N N . LYS A 1 48 ? -20.276 16.058 -13.115 1.00 61.35 48 LYS A N 6
ATOM 8015 C CA . LYS A 1 48 ? -19.725 14.806 -12.610 1.00 33.11 48 LYS A CA 6
ATOM 8016 C C . LYS A 1 48 ? -19.741 14.782 -11.085 1.00 1.11 48 LYS A C 6
ATOM 8017 O O . LYS A 1 48 ? -18.956 14.072 -10.458 1.00 12.14 48 LYS A O 6
ATOM 8036 N N . ASN A 1 49 ? -20.642 15.561 -10.494 1.00 70.02 49 ASN A N 6
ATOM 8037 C CA . ASN A 1 49 ? -20.760 15.627 -9.042 1.00 52.55 49 ASN A CA 6
ATOM 8038 C C . ASN A 1 49 ? -19.411 15.933 -8.399 1.00 50.23 49 ASN A C 6
ATOM 8039 O O . ASN A 1 49 ? -19.119 15.475 -7.296 1.00 1.24 49 ASN A O 6
ATOM 8050 N N . GLY A 1 50 ? -18.591 16.712 -9.099 1.00 72.33 50 GLY A N 6
ATOM 8051 C CA . GLY A 1 50 ? -17.283 17.066 -8.581 1.00 45.34 50 GLY A CA 6
ATOM 8052 C C . GLY A 1 50 ? -16.408 15.852 -8.336 1.00 11.42 50 GLY A C 6
ATOM 8053 O O . GLY A 1 50 ? -15.416 15.930 -7.613 1.00 1.13 50 GLY A O 6
ATOM 8057 N N . ASN A 1 51 ? -16.778 14.727 -8.939 1.00 34.04 51 ASN A N 6
ATOM 8058 C CA . ASN A 1 51 ? -16.021 13.490 -8.779 1.00 54.43 51 ASN A CA 6
ATOM 8059 C C . ASN A 1 51 ? -14.960 13.359 -9.868 1.00 72.05 51 ASN A C 6
ATOM 8060 O O . ASN A 1 51 ? -15.225 12.830 -10.949 1.00 14.31 51 ASN A O 6
ATOM 8071 N N . LEU A 1 52 ? -13.758 13.843 -9.577 1.00 14.52 52 LEU A N 6
ATOM 8072 C CA . LEU A 1 52 ? -12.655 13.780 -10.530 1.00 31.22 52 LEU A CA 6
ATOM 8073 C C . LEU A 1 52 ? -11.978 12.413 -10.487 1.00 0.40 52 LEU A C 6
ATOM 8074 O O . LEU A 1 52 ? -11.004 12.171 -11.199 1.00 33.32 52 LEU A O 6
ATOM 8090 N N . GLY A 1 53 ? -12.501 11.524 -9.649 1.00 53.45 53 GLY A N 6
ATOM 8091 C CA . GLY A 1 53 ? -11.935 10.193 -9.531 1.00 41.31 53 GLY A CA 6
ATOM 8092 C C . GLY A 1 53 ? -10.516 10.211 -8.999 1.00 11.53 53 GLY A C 6
ATOM 8093 O O . GLY A 1 53 ? -10.222 10.897 -8.020 1.00 0.31 53 GLY A O 6
ATOM 8097 N N . TYR A 1 54 ? -9.634 9.455 -9.642 1.00 73.35 54 TYR A N 6
ATOM 8098 C CA . TYR A 1 54 ? -8.240 9.383 -9.225 1.00 20.33 54 TYR A CA 6
ATOM 8099 C C . TYR A 1 54 ? -7.430 10.524 -9.833 1.00 12.13 54 TYR A C 6
ATOM 8100 O O . TYR A 1 54 ? -7.607 10.874 -11.000 1.00 74.22 54 TYR A O 6
ATOM 8118 N N . PHE A 1 55 ? -6.540 11.100 -9.032 1.00 43.44 55 PHE A N 6
ATOM 8119 C CA . PHE A 1 55 ? -5.701 12.203 -9.491 1.00 12.33 55 PHE A CA 6
ATOM 8120 C C . PHE A 1 55 ? -4.277 12.059 -8.962 1.00 71.01 55 PHE A C 6
ATOM 8121 O O . PHE A 1 55 ? -3.958 11.101 -8.256 1.00 2.52 55 PHE A O 6
ATOM 8138 N N . THR A 1 56 ? -3.424 13.018 -9.310 1.00 24.43 56 THR A N 6
ATOM 8139 C CA . THR A 1 56 ? -2.033 12.998 -8.873 1.00 33.31 56 THR A CA 6
ATOM 8140 C C . THR A 1 56 ? -1.499 14.412 -8.677 1.00 22.35 56 THR A C 6
ATOM 8141 O O . THR A 1 56 ? -2.194 15.392 -8.942 1.00 11.15 56 THR A O 6
ATOM 8152 N N . LYS A 1 57 ? -0.258 14.511 -8.209 1.00 40.12 57 LYS A N 6
ATOM 8153 C CA . LYS A 1 57 ? 0.372 15.805 -7.979 1.00 53.40 57 LYS A CA 6
ATOM 8154 C C . LYS A 1 57 ? 0.834 16.427 -9.293 1.00 3.22 57 LYS A C 6
ATOM 8155 O O . LYS A 1 57 ? 1.801 15.970 -9.900 1.00 61.33 57 LYS A O 6
ATOM 8174 N N . GLY A 1 58 ? 0.138 17.473 -9.725 1.00 14.12 58 GLY A N 6
ATOM 8175 C CA . GLY A 1 58 ? 0.494 18.142 -10.963 1.00 74.33 58 GLY A CA 6
ATOM 8176 C C . GLY A 1 58 ? -0.669 18.223 -11.933 1.00 23.35 58 GLY A C 6
ATOM 8177 O O . GLY A 1 58 ? -0.504 18.649 -13.075 1.00 43.50 58 GLY A O 6
ATOM 8181 N N . MET A 1 59 ? -1.847 17.811 -11.477 1.00 73.44 59 MET A N 6
ATOM 8182 C CA . MET A 1 59 ? -3.042 17.839 -12.314 1.00 12.24 59 MET A CA 6
ATOM 8183 C C . MET A 1 59 ? -4.052 18.852 -11.785 1.00 44.53 59 MET A C 6
ATOM 8184 O O . MET A 1 59 ? -5.144 18.997 -12.332 1.00 74.14 59 MET A O 6
ATOM 8198 N N . MET A 1 60 ? -3.678 19.553 -10.720 1.00 10.12 60 MET A N 6
ATOM 8199 C CA . MET A 1 60 ? -4.551 20.554 -10.119 1.00 52.32 60 MET A CA 6
ATOM 8200 C C . MET A 1 60 ? -3.776 21.825 -9.788 1.00 24.03 60 MET A C 6
ATOM 8201 O O . MET A 1 60 ? -2.626 21.988 -10.200 1.00 74.23 60 MET A O 6
ATOM 8215 N N . VAL A 1 61 ? -4.409 22.724 -9.042 1.00 34.23 61 VAL A N 6
ATOM 8216 C CA . VAL A 1 61 ? -3.778 23.980 -8.656 1.00 30.03 61 VAL A CA 6
ATOM 8217 C C . VAL A 1 61 ? -3.159 23.879 -7.265 1.00 62.43 61 VAL A C 6
ATOM 8218 O O . VAL A 1 61 ? -3.473 22.968 -6.499 1.00 2.53 61 VAL A O 6
ATOM 8231 N N . LYS A 1 62 ? -2.278 24.821 -6.948 1.00 25.15 62 LYS A N 6
ATOM 8232 C CA . LYS A 1 62 ? -1.614 24.840 -5.649 1.00 10.35 62 LYS A CA 6
ATOM 8233 C C . LYS A 1 62 ? -2.634 24.795 -4.515 1.00 70.44 62 LYS A C 6
ATOM 8234 O O . LYS A 1 62 ? -2.633 23.889 -3.683 1.00 22.35 62 LYS A O 6
ATOM 8253 N N . PRO A 1 63 ? -3.528 25.794 -4.483 1.00 12.45 63 PRO A N 6
ATOM 8254 C CA . PRO A 1 63 ? -4.573 25.889 -3.458 1.00 25.41 63 PRO A CA 6
ATOM 8255 C C . PRO A 1 63 ? -5.638 24.810 -3.615 1.00 4.15 63 PRO A C 6
ATOM 8256 O O . PRO A 1 63 ? -6.835 25.093 -3.556 1.00 71.42 63 PRO A O 6
ATOM 8267 N N . PHE A 1 64 ? -5.195 23.573 -3.813 1.00 34.35 64 PHE A N 6
ATOM 8268 C CA . PHE A 1 64 ? -6.112 22.450 -3.977 1.00 52.14 64 PHE A CA 6
ATOM 8269 C C . PHE A 1 64 ? -5.373 21.121 -3.849 1.00 54.34 64 PHE A C 6
ATOM 8270 O O . PHE A 1 64 ? -5.664 20.322 -2.960 1.00 73.43 64 PHE A O 6
ATOM 8287 N N . GLU A 1 65 ? -4.417 20.893 -4.744 1.00 72.14 65 GLU A N 6
ATOM 8288 C CA . GLU A 1 65 ? -3.638 19.661 -4.732 1.00 34.01 65 GLU A CA 6
ATOM 8289 C C . GLU A 1 65 ? -3.053 19.401 -3.347 1.00 34.33 65 GLU A C 6
ATOM 8290 O O . GLU A 1 65 ? -3.149 18.292 -2.819 1.00 0.43 65 GLU A O 6
ATOM 8302 N N . ASP A 1 66 ? -2.448 20.430 -2.764 1.00 54.21 66 ASP A N 6
ATOM 8303 C CA . ASP A 1 66 ? -1.848 20.314 -1.440 1.00 72.22 66 ASP A CA 6
ATOM 8304 C C . ASP A 1 66 ? -2.865 19.802 -0.425 1.00 0.43 66 ASP A C 6
ATOM 8305 O O . ASP A 1 66 ? -2.527 19.032 0.473 1.00 51.02 66 ASP A O 6
ATOM 8314 N N . ALA A 1 67 ? -4.112 20.238 -0.574 1.00 72.33 67 ALA A N 6
ATOM 8315 C CA . ALA A 1 67 ? -5.179 19.823 0.329 1.00 20.23 67 ALA A CA 6
ATOM 8316 C C . ALA A 1 67 ? -6.134 18.852 -0.358 1.00 43.21 67 ALA A C 6
ATOM 8317 O O . ALA A 1 67 ? -7.339 18.874 -0.112 1.00 60.03 67 ALA A O 6
ATOM 8324 N N . ALA A 1 68 ? -5.586 18.001 -1.221 1.00 3.54 68 ALA A N 6
ATOM 8325 C CA . ALA A 1 68 ? -6.389 17.022 -1.943 1.00 3.55 68 ALA A CA 6
ATOM 8326 C C . ALA A 1 68 ? -6.051 15.603 -1.501 1.00 21.22 68 ALA A C 6
ATOM 8327 O O . ALA A 1 68 ? -6.870 14.692 -1.623 1.00 1.41 68 ALA A O 6
ATOM 8334 N N . PHE A 1 69 ? -4.839 15.421 -0.986 1.00 40.22 69 PHE A N 6
ATOM 8335 C CA . PHE A 1 69 ? -4.392 14.111 -0.528 1.00 34.42 69 PHE A CA 6
ATOM 8336 C C . PHE A 1 69 ? -4.002 14.155 0.947 1.00 44.04 69 PHE A C 6
ATOM 8337 O O . PHE A 1 69 ? -3.596 13.146 1.525 1.00 43.13 69 PHE A O 6
ATOM 8354 N N . LYS A 1 70 ? -4.126 15.332 1.551 1.00 31.11 70 LYS A N 6
ATOM 8355 C CA . LYS A 1 70 ? -3.788 15.510 2.958 1.00 44.14 70 LYS A CA 6
ATOM 8356 C C . LYS A 1 70 ? -4.892 14.963 3.857 1.00 71.44 70 LYS A C 6
ATOM 8357 O O . LYS A 1 70 ? -4.709 14.823 5.066 1.00 21.44 70 LYS A O 6
ATOM 8376 N N . LEU A 1 71 ? -6.037 14.654 3.258 1.00 54.00 71 LEU A N 6
ATOM 8377 C CA . LEU A 1 71 ? -7.171 14.121 4.004 1.00 22.52 71 LEU A CA 6
ATOM 8378 C C . LEU A 1 71 ? -7.067 12.606 4.144 1.00 23.44 71 LEU A C 6
ATOM 8379 O O . LEU A 1 71 ? -6.092 11.998 3.701 1.00 55.03 71 LEU A O 6
ATOM 8395 N N . GLN A 1 72 ? -8.077 12.002 4.761 1.00 75.31 72 GLN A N 6
ATOM 8396 C CA . GLN A 1 72 ? -8.098 10.557 4.957 1.00 33.45 72 GLN A CA 6
ATOM 8397 C C . GLN A 1 72 ? -9.310 9.932 4.273 1.00 44.13 72 GLN A C 6
ATOM 8398 O O . GLN A 1 72 ? -10.219 10.636 3.833 1.00 12.13 72 GLN A O 6
ATOM 8412 N N . VAL A 1 73 ? -9.315 8.606 4.183 1.00 3.11 73 VAL A N 6
ATOM 8413 C CA . VAL A 1 73 ? -10.414 7.886 3.553 1.00 53.45 73 VAL A CA 6
ATOM 8414 C C . VAL A 1 73 ? -11.758 8.323 4.125 1.00 52.53 73 VAL A C 6
ATOM 8415 O O . VAL A 1 73 ? -12.066 8.058 5.286 1.00 41.15 73 VAL A O 6
ATOM 8428 N N . GLY A 1 74 ? -12.555 8.997 3.300 1.00 41.41 74 GLY A N 6
ATOM 8429 C CA . GLY A 1 74 ? -13.857 9.461 3.742 1.00 61.25 74 GLY A CA 6
ATOM 8430 C C . GLY A 1 74 ? -13.768 10.701 4.610 1.00 43.11 74 GLY A C 6
ATOM 8431 O O . GLY A 1 74 ? -14.429 10.791 5.644 1.00 62.02 74 GLY A O 6
ATOM 8435 N N . GLU A 1 75 ? -12.945 11.657 4.190 1.00 0.30 75 GLU A N 6
ATOM 8436 C CA . GLU A 1 75 ? -12.770 12.896 4.938 1.00 11.53 75 GLU A CA 6
ATOM 8437 C C . GLU A 1 75 ? -12.921 14.109 4.025 1.00 0.52 75 GLU A C 6
ATOM 8438 O O . GLU A 1 75 ? -12.621 14.044 2.833 1.00 11.20 75 GLU A O 6
ATOM 8450 N N . VAL A 1 76 ? -13.387 15.217 4.594 1.00 33.42 76 VAL A N 6
ATOM 8451 C CA . VAL A 1 76 ? -13.578 16.445 3.833 1.00 2.51 76 VAL A CA 6
ATOM 8452 C C . VAL A 1 76 ? -12.509 17.477 4.177 1.00 21.02 76 VAL A C 6
ATOM 8453 O O . VAL A 1 76 ? -12.130 17.628 5.339 1.00 51.50 76 VAL A O 6
ATOM 8466 N N . SER A 1 77 ? -12.027 18.184 3.160 1.00 20.44 77 SER A N 6
ATOM 8467 C CA . SER A 1 77 ? -10.999 19.199 3.355 1.00 1.22 77 SER A CA 6
ATOM 8468 C C . SER A 1 77 ? -11.616 20.515 3.817 1.00 0.45 77 SER A C 6
ATOM 8469 O O . SER A 1 77 ? -12.783 20.563 4.206 1.00 41.43 77 SER A O 6
ATOM 8477 N N . GLU A 1 78 ? -10.823 21.581 3.772 1.00 43.44 78 GLU A N 6
ATOM 8478 C CA . GLU A 1 78 ? -11.291 22.899 4.187 1.00 12.43 78 GLU A CA 6
ATOM 8479 C C . GLU A 1 78 ? -11.574 23.782 2.975 1.00 1.24 78 GLU A C 6
ATOM 8480 O O . GLU A 1 78 ? -11.110 23.523 1.865 1.00 52.41 78 GLU A O 6
ATOM 8492 N N . PRO A 1 79 ? -12.354 24.852 3.192 1.00 4.33 79 PRO A N 6
ATOM 8493 C CA . PRO A 1 79 ? -12.716 25.796 2.132 1.00 70.24 79 PRO A CA 6
ATOM 8494 C C . PRO A 1 79 ? -11.528 26.634 1.669 1.00 62.42 79 PRO A C 6
ATOM 8495 O O . PRO A 1 79 ? -11.336 27.760 2.126 1.00 2.52 79 PRO A O 6
ATOM 8506 N N . ILE A 1 80 ? -10.734 26.075 0.761 1.00 32.02 80 ILE A N 6
ATOM 8507 C CA . ILE A 1 80 ? -9.566 26.772 0.237 1.00 52.10 80 ILE A CA 6
ATOM 8508 C C . ILE A 1 80 ? -9.973 27.853 -0.759 1.00 4.55 80 ILE A C 6
ATOM 8509 O O . ILE A 1 80 ? -10.425 27.557 -1.865 1.00 30.24 80 ILE A O 6
ATOM 8525 N N . LYS A 1 81 ? -9.805 29.110 -0.359 1.00 51.32 81 LYS A N 6
ATOM 8526 C CA . LYS A 1 81 ? -10.151 30.238 -1.217 1.00 23.04 81 LYS A CA 6
ATOM 8527 C C . LYS A 1 81 ? -9.108 30.428 -2.313 1.00 71.21 81 LYS A C 6
ATOM 8528 O O . LYS A 1 81 ? -7.958 30.771 -2.036 1.00 50.54 81 LYS A O 6
ATOM 8547 N N . SER A 1 82 ? -9.517 30.203 -3.558 1.00 63.22 82 SER A N 6
ATOM 8548 C CA . SER A 1 82 ? -8.616 30.347 -4.696 1.00 14.13 82 SER A CA 6
ATOM 8549 C C . SER A 1 82 ? -9.255 31.197 -5.789 1.00 61.44 82 SER A C 6
ATOM 8550 O O . SER A 1 82 ? -10.307 31.802 -5.585 1.00 23.01 82 SER A O 6
ATOM 8558 N N . GLU A 1 83 ? -8.610 31.237 -6.952 1.00 34.33 83 GLU A N 6
ATOM 8559 C CA . GLU A 1 83 ? -9.115 32.013 -8.079 1.00 33.04 83 GLU A CA 6
ATOM 8560 C C . GLU A 1 83 ? -10.515 31.549 -8.475 1.00 3.23 83 GLU A C 6
ATOM 8561 O O . GLU A 1 83 ? -11.289 32.308 -9.059 1.00 2.23 83 GLU A O 6
ATOM 8573 N N . PHE A 1 84 ? -10.831 30.299 -8.154 1.00 44.21 84 PHE A N 6
ATOM 8574 C CA . PHE A 1 84 ? -12.134 29.733 -8.478 1.00 14.31 84 PHE A CA 6
ATOM 8575 C C . PHE A 1 84 ? -13.079 29.824 -7.282 1.00 63.04 84 PHE A C 6
ATOM 8576 O O . PHE A 1 84 ? -14.298 29.760 -7.433 1.00 51.52 84 PHE A O 6
ATOM 8593 N N . GLY A 1 85 ? -12.505 29.973 -6.093 1.00 1.35 85 GLY A N 6
ATOM 8594 C CA . GLY A 1 85 ? -13.308 30.070 -4.888 1.00 31.15 85 GLY A CA 6
ATOM 8595 C C . GLY A 1 85 ? -12.932 29.026 -3.855 1.00 2.12 85 GLY A C 6
ATOM 8596 O O . GLY A 1 85 ? -11.801 28.540 -3.836 1.00 2.11 85 GLY A O 6
ATOM 8600 N N . TYR A 1 86 ? -13.881 28.681 -2.992 1.00 22.05 86 TYR A N 6
ATOM 8601 C CA . TYR A 1 86 ? -13.642 27.691 -1.948 1.00 10.32 86 TYR A CA 6
ATOM 8602 C C . TYR A 1 86 ? -13.654 26.278 -2.525 1.00 44.40 86 TYR A C 6
ATOM 8603 O O . TYR A 1 86 ? -14.629 25.857 -3.147 1.00 63.02 86 TYR A O 6
ATOM 8621 N N . HIS A 1 87 ? -12.561 25.551 -2.312 1.00 31.02 87 HIS A N 6
ATOM 8622 C CA . HIS A 1 87 ? -12.443 24.185 -2.808 1.00 34.02 87 HIS A CA 6
ATOM 8623 C C . HIS A 1 87 ? -12.715 23.177 -1.695 1.00 24.01 87 HIS A C 6
ATOM 8624 O O . HIS A 1 87 ? -12.060 23.199 -0.653 1.00 24.03 87 HIS A O 6
ATOM 8638 N N . ILE A 1 88 ? -13.682 22.296 -1.923 1.00 14.33 88 ILE A N 6
ATOM 8639 C CA . ILE A 1 88 ? -14.039 21.281 -0.939 1.00 63.02 88 ILE A CA 6
ATOM 8640 C C . ILE A 1 88 ? -13.666 19.886 -1.430 1.00 31.45 88 ILE A C 6
ATOM 8641 O O . ILE A 1 88 ? -14.497 19.174 -1.996 1.00 41.44 88 ILE A O 6
ATOM 8657 N N . ILE A 1 89 ? -12.415 19.501 -1.207 1.00 63.21 89 ILE A N 6
ATOM 8658 C CA . ILE A 1 89 ? -11.933 18.190 -1.623 1.00 60.34 89 ILE A CA 6
ATOM 8659 C C . ILE A 1 89 ? -12.333 17.113 -0.620 1.00 55.44 89 ILE A C 6
ATOM 8660 O O . ILE A 1 89 ? -12.245 17.314 0.591 1.00 22.44 89 ILE A O 6
ATOM 8676 N N . LYS A 1 90 ? -12.772 15.969 -1.133 1.00 21.25 90 LYS A N 6
ATOM 8677 C CA . LYS A 1 90 ? -13.184 14.857 -0.283 1.00 42.34 90 LYS A CA 6
ATOM 8678 C C . LYS A 1 90 ? -12.713 13.526 -0.863 1.00 1.53 90 LYS A C 6
ATOM 8679 O O . LYS A 1 90 ? -13.072 13.166 -1.983 1.00 61.44 90 LYS A O 6
ATOM 8698 N N . ARG A 1 91 ? -11.909 12.802 -0.090 1.00 75.23 91 ARG A N 6
ATOM 8699 C CA . ARG A 1 91 ? -11.391 11.511 -0.528 1.00 21.03 91 ARG A CA 6
ATOM 8700 C C . ARG A 1 91 ? -12.513 10.484 -0.641 1.00 14.41 91 ARG A C 6
ATOM 8701 O O . ARG A 1 91 ? -13.473 10.510 0.130 1.00 4.34 91 ARG A O 6
ATOM 8722 N N . PHE A 1 92 ? -12.387 9.581 -1.607 1.00 2.12 92 PHE A N 6
ATOM 8723 C CA . PHE A 1 92 ? -13.391 8.545 -1.823 1.00 2.43 92 PHE A CA 6
ATOM 8724 C C . PHE A 1 92 ? -12.756 7.158 -1.799 1.00 11.14 92 PHE A C 6
ATOM 8725 O O . PHE A 1 92 ? -13.372 6.188 -1.359 1.00 3.21 92 PHE A O 6
ATOM 8742 N N . GLY A 1 93 ? -11.518 7.073 -2.276 1.00 22.10 93 GLY A N 6
ATOM 8743 C CA . GLY A 1 93 ? -10.819 5.801 -2.302 1.00 32.10 93 GLY A CA 6
ATOM 8744 C C . GLY A 1 93 ? -11.644 4.699 -2.936 1.00 15.13 93 GLY A C 6
ATOM 8745 O O . GLY A 1 93 ? -11.689 3.578 -2.429 1.00 33.23 93 GLY A O 6
ATOM 8749 N N . GLY A 1 1 ? 1.529 -0.935 -0.469 1.00 24.42 1 GLY A N 7
ATOM 8750 C CA . GLY A 1 1 ? 2.182 -0.665 -1.737 1.00 12.21 1 GLY A CA 7
ATOM 8751 C C . GLY A 1 1 ? 2.313 0.819 -2.015 1.00 64.14 1 GLY A C 7
ATOM 8752 O O . GLY A 1 1 ? 1.916 1.662 -1.211 1.00 25.41 1 GLY A O 7
ATOM 8756 N N . PRO A 1 2 ? 2.886 1.158 -3.181 1.00 31.43 2 PRO A N 7
ATOM 8757 C CA . PRO A 1 2 ? 3.085 2.551 -3.590 1.00 73.42 2 PRO A CA 7
ATOM 8758 C C . PRO A 1 2 ? 1.771 3.250 -3.920 1.00 53.53 2 PRO A C 7
ATOM 8759 O O . PRO A 1 2 ? 0.792 2.607 -4.300 1.00 34.44 2 PRO A O 7
ATOM 8770 N N . SER A 1 3 ? 1.755 4.572 -3.774 1.00 64.32 3 SER A N 7
ATOM 8771 C CA . SER A 1 3 ? 0.561 5.358 -4.054 1.00 33.13 3 SER A CA 7
ATOM 8772 C C . SER A 1 3 ? 0.880 6.517 -4.994 1.00 61.34 3 SER A C 7
ATOM 8773 O O . SER A 1 3 ? 1.568 7.463 -4.618 1.00 25.05 3 SER A O 7
ATOM 8781 N N . ASN A 1 4 ? 0.373 6.432 -6.220 1.00 70.31 4 ASN A N 7
ATOM 8782 C CA . ASN A 1 4 ? 0.604 7.472 -7.215 1.00 43.33 4 ASN A CA 7
ATOM 8783 C C . ASN A 1 4 ? -0.648 8.321 -7.416 1.00 61.41 4 ASN A C 7
ATOM 8784 O O . ASN A 1 4 ? -0.565 9.490 -7.794 1.00 65.23 4 ASN A O 7
ATOM 8795 N N . LYS A 1 5 ? -1.807 7.725 -7.160 1.00 14.11 5 LYS A N 7
ATOM 8796 C CA . LYS A 1 5 ? -3.077 8.425 -7.310 1.00 21.33 5 LYS A CA 7
ATOM 8797 C C . LYS A 1 5 ? -4.065 7.997 -6.230 1.00 22.34 5 LYS A C 7
ATOM 8798 O O . LYS A 1 5 ? -3.899 6.950 -5.603 1.00 61.11 5 LYS A O 7
ATOM 8817 N N . ILE A 1 6 ? -5.093 8.812 -6.017 1.00 43.32 6 ILE A N 7
ATOM 8818 C CA . ILE A 1 6 ? -6.108 8.515 -5.015 1.00 41.50 6 ILE A CA 7
ATOM 8819 C C . ILE A 1 6 ? -7.453 9.127 -5.396 1.00 5.54 6 ILE A C 7
ATOM 8820 O O . ILE A 1 6 ? -7.511 10.131 -6.107 1.00 70.04 6 ILE A O 7
ATOM 8836 N N . LYS A 1 7 ? -8.531 8.518 -4.915 1.00 45.14 7 LYS A N 7
ATOM 8837 C CA . LYS A 1 7 ? -9.875 9.004 -5.201 1.00 72.43 7 LYS A CA 7
ATOM 8838 C C . LYS A 1 7 ? -10.195 10.242 -4.370 1.00 50.11 7 LYS A C 7
ATOM 8839 O O . LYS A 1 7 ? -9.777 10.353 -3.217 1.00 73.32 7 LYS A O 7
ATOM 8858 N N . CYS A 1 8 ? -10.940 11.170 -4.962 1.00 3.21 8 CYS A N 7
ATOM 8859 C CA . CYS A 1 8 ? -11.316 12.401 -4.275 1.00 61.41 8 CYS A CA 7
ATOM 8860 C C . CYS A 1 8 ? -12.248 13.242 -5.141 1.00 10.13 8 CYS A C 7
ATOM 8861 O O . CYS A 1 8 ? -12.311 13.066 -6.357 1.00 70.01 8 CYS A O 7
ATOM 8869 N N . SER A 1 9 ? -12.972 14.158 -4.504 1.00 70.24 9 SER A N 7
ATOM 8870 C CA . SER A 1 9 ? -13.906 15.024 -5.214 1.00 61.35 9 SER A CA 7
ATOM 8871 C C . SER A 1 9 ? -13.535 16.492 -5.027 1.00 42.41 9 SER A C 7
ATOM 8872 O O . SER A 1 9 ? -12.445 16.814 -4.554 1.00 64.31 9 SER A O 7
ATOM 8880 N N . HIS A 1 10 ? -14.451 17.379 -5.403 1.00 4.54 10 HIS A N 7
ATOM 8881 C CA . HIS A 1 10 ? -14.221 18.815 -5.276 1.00 61.11 10 HIS A CA 7
ATOM 8882 C C . HIS A 1 10 ? -15.507 19.594 -5.530 1.00 54.44 10 HIS A C 7
ATOM 8883 O O . HIS A 1 10 ? -16.346 19.182 -6.333 1.00 2.43 10 HIS A O 7
ATOM 8897 N N . ILE A 1 11 ? -15.656 20.721 -4.842 1.00 44.12 11 ILE A N 7
ATOM 8898 C CA . ILE A 1 11 ? -16.840 21.559 -4.994 1.00 63.32 11 ILE A CA 7
ATOM 8899 C C . ILE A 1 11 ? -16.493 23.035 -4.836 1.00 22.24 11 ILE A C 7
ATOM 8900 O O . ILE A 1 11 ? -15.995 23.459 -3.791 1.00 71.35 11 ILE A O 7
ATOM 8916 N N . LEU A 1 12 ? -16.762 23.815 -5.877 1.00 25.40 12 LEU A N 7
ATOM 8917 C CA . LEU A 1 12 ? -16.479 25.246 -5.853 1.00 53.15 12 LEU A CA 7
ATOM 8918 C C . LEU A 1 12 ? -17.738 26.043 -5.527 1.00 74.23 12 LEU A C 7
ATOM 8919 O O . LEU A 1 12 ? -18.794 25.827 -6.124 1.00 2.54 12 LEU A O 7
ATOM 8935 N N . VAL A 1 13 ? -17.618 26.967 -4.579 1.00 53.33 13 VAL A N 7
ATOM 8936 C CA . VAL A 1 13 ? -18.745 27.799 -4.176 1.00 1.42 13 VAL A CA 7
ATOM 8937 C C . VAL A 1 13 ? -18.356 29.273 -4.143 1.00 2.40 13 VAL A C 7
ATOM 8938 O O . VAL A 1 13 ? -17.244 29.641 -4.524 1.00 74.41 13 VAL A O 7
ATOM 8951 N N . SER A 1 14 ? -19.278 30.113 -3.682 1.00 45.14 14 SER A N 7
ATOM 8952 C CA . SER A 1 14 ? -19.032 31.548 -3.602 1.00 25.43 14 SER A CA 7
ATOM 8953 C C . SER A 1 14 ? -18.999 32.013 -2.150 1.00 22.24 14 SER A C 7
ATOM 8954 O O . SER A 1 14 ? -18.439 33.063 -1.833 1.00 54.43 14 SER A O 7
ATOM 8962 N N . LYS A 1 15 ? -19.602 31.222 -1.268 1.00 51.13 15 LYS A N 7
ATOM 8963 C CA . LYS A 1 15 ? -19.643 31.550 0.152 1.00 25.44 15 LYS A CA 7
ATOM 8964 C C . LYS A 1 15 ? -19.202 30.358 0.998 1.00 54.24 15 LYS A C 7
ATOM 8965 O O . LYS A 1 15 ? -19.352 29.207 0.588 1.00 44.52 15 LYS A O 7
ATOM 8984 N N . GLN A 1 16 ? -18.662 30.643 2.178 1.00 63.35 16 GLN A N 7
ATOM 8985 C CA . GLN A 1 16 ? -18.202 29.594 3.081 1.00 64.35 16 GLN A CA 7
ATOM 8986 C C . GLN A 1 16 ? -19.375 28.771 3.602 1.00 34.12 16 GLN A C 7
ATOM 8987 O O . GLN A 1 16 ? -19.215 27.608 3.970 1.00 50.12 16 GLN A O 7
ATOM 9001 N N . SER A 1 17 ? -20.554 29.383 3.631 1.00 53.35 17 SER A N 7
ATOM 9002 C CA . SER A 1 17 ? -21.755 28.709 4.112 1.00 42.51 17 SER A CA 7
ATOM 9003 C C . SER A 1 17 ? -22.118 27.536 3.206 1.00 1.31 17 SER A C 7
ATOM 9004 O O . SER A 1 17 ? -22.819 26.614 3.620 1.00 32.12 17 SER A O 7
ATOM 9012 N N . GLU A 1 18 ? -21.635 27.579 1.968 1.00 12.43 18 GLU A N 7
ATOM 9013 C CA . GLU A 1 18 ? -21.910 26.521 1.004 1.00 25.43 18 GLU A CA 7
ATOM 9014 C C . GLU A 1 18 ? -20.795 25.478 1.009 1.00 10.41 18 GLU A C 7
ATOM 9015 O O . GLU A 1 18 ? -21.055 24.276 1.040 1.00 73.24 18 GLU A O 7
ATOM 9027 N N . ALA A 1 19 ? -19.552 25.949 0.979 1.00 41.35 19 ALA A N 7
ATOM 9028 C CA . ALA A 1 19 ? -18.398 25.059 0.981 1.00 43.43 19 ALA A CA 7
ATOM 9029 C C . ALA A 1 19 ? -18.275 24.323 2.311 1.00 72.04 19 ALA A C 7
ATOM 9030 O O . ALA A 1 19 ? -18.130 23.099 2.343 1.00 42.41 19 ALA A O 7
ATOM 9037 N N . LEU A 1 20 ? -18.334 25.073 3.405 1.00 41.43 20 LEU A N 7
ATOM 9038 C CA . LEU A 1 20 ? -18.229 24.491 4.738 1.00 20.44 20 LEU A CA 7
ATOM 9039 C C . LEU A 1 20 ? -19.457 23.646 5.062 1.00 62.11 20 LEU A C 7
ATOM 9040 O O . LEU A 1 20 ? -19.469 22.900 6.041 1.00 71.42 20 LEU A O 7
ATOM 9056 N N . ALA A 1 21 ? -20.488 23.767 4.231 1.00 21.44 21 ALA A N 7
ATOM 9057 C CA . ALA A 1 21 ? -21.719 23.011 4.428 1.00 44.15 21 ALA A CA 7
ATOM 9058 C C . ALA A 1 21 ? -21.542 21.557 4.005 1.00 75.11 21 ALA A C 7
ATOM 9059 O O . ALA A 1 21 ? -22.412 20.720 4.249 1.00 20.02 21 ALA A O 7
ATOM 9066 N N . ILE A 1 22 ? -20.414 21.263 3.369 1.00 23.32 22 ILE A N 7
ATOM 9067 C CA . ILE A 1 22 ? -20.125 19.908 2.913 1.00 5.23 22 ILE A CA 7
ATOM 9068 C C . ILE A 1 22 ? -19.697 19.017 4.075 1.00 75.11 22 ILE A C 7
ATOM 9069 O O . ILE A 1 22 ? -19.784 17.792 3.994 1.00 20.20 22 ILE A O 7
ATOM 9085 N N . MET A 1 23 ? -19.240 19.641 5.155 1.00 21.12 23 MET A N 7
ATOM 9086 C CA . MET A 1 23 ? -18.802 18.903 6.335 1.00 35.01 23 MET A CA 7
ATOM 9087 C C . MET A 1 23 ? -19.895 18.884 7.400 1.00 63.03 23 MET A C 7
ATOM 9088 O O . MET A 1 23 ? -19.711 18.321 8.479 1.00 53.21 23 MET A O 7
ATOM 9102 N N . GLU A 1 24 ? -21.029 19.503 7.088 1.00 13.22 24 GLU A N 7
ATOM 9103 C CA . GLU A 1 24 ? -22.149 19.557 8.021 1.00 74.01 24 GLU A CA 7
ATOM 9104 C C . GLU A 1 24 ? -23.381 18.875 7.432 1.00 64.21 24 GLU A C 7
ATOM 9105 O O . GLU A 1 24 ? -24.198 18.309 8.159 1.00 72.35 24 GLU A O 7
ATOM 9117 N N . LYS A 1 25 ? -23.506 18.932 6.110 1.00 21.31 25 LYS A N 7
ATOM 9118 C CA . LYS A 1 25 ? -24.636 18.319 5.422 1.00 23.21 25 LYS A CA 7
ATOM 9119 C C . LYS A 1 25 ? -24.547 16.797 5.477 1.00 0.22 25 LYS A C 7
ATOM 9120 O O . LYS A 1 25 ? -25.430 16.133 6.020 1.00 74.43 25 LYS A O 7
ATOM 9139 N N . LEU A 1 26 ? -23.474 16.251 4.915 1.00 42.53 26 LEU A N 7
ATOM 9140 C CA . LEU A 1 26 ? -23.269 14.807 4.901 1.00 3.53 26 LEU A CA 7
ATOM 9141 C C . LEU A 1 26 ? -23.302 14.240 6.316 1.00 31.14 26 LEU A C 7
ATOM 9142 O O . LEU A 1 26 ? -23.610 13.064 6.519 1.00 51.11 26 LEU A O 7
ATOM 9158 N N . LYS A 1 27 ? -22.987 15.082 7.294 1.00 3.23 27 LYS A N 7
ATOM 9159 C CA . LYS A 1 27 ? -22.983 14.666 8.692 1.00 75.04 27 LYS A CA 7
ATOM 9160 C C . LYS A 1 27 ? -24.324 14.050 9.079 1.00 53.21 27 LYS A C 7
ATOM 9161 O O . LYS A 1 27 ? -24.398 13.217 9.983 1.00 63.14 27 LYS A O 7
ATOM 9180 N N . SER A 1 28 ? -25.382 14.464 8.389 1.00 60.14 28 SER A N 7
ATOM 9181 C CA . SER A 1 28 ? -26.721 13.954 8.662 1.00 4.11 28 SER A CA 7
ATOM 9182 C C . SER A 1 28 ? -26.965 12.643 7.920 1.00 22.00 28 SER A C 7
ATOM 9183 O O . SER A 1 28 ? -27.754 11.807 8.356 1.00 15.52 28 SER A O 7
ATOM 9191 N N . GLY A 1 29 ? -26.278 12.471 6.794 1.00 52.42 29 GLY A N 7
ATOM 9192 C CA . GLY A 1 29 ? -26.434 11.261 6.008 1.00 22.41 29 GLY A CA 7
ATOM 9193 C C . GLY A 1 29 ? -26.795 11.549 4.565 1.00 22.00 29 GLY A C 7
ATOM 9194 O O . GLY A 1 29 ? -27.567 10.812 3.953 1.00 62.03 29 GLY A O 7
ATOM 9198 N N . GLU A 1 30 ? -26.236 12.625 4.020 1.00 62.12 30 GLU A N 7
ATOM 9199 C CA . GLU A 1 30 ? -26.505 13.010 2.640 1.00 33.22 30 GLU A CA 7
ATOM 9200 C C . GLU A 1 30 ? -25.425 12.475 1.704 1.00 22.33 30 GLU A C 7
ATOM 9201 O O . GLU A 1 30 ? -24.610 11.638 2.093 1.00 4.30 30 GLU A O 7
ATOM 9213 N N . LYS A 1 31 ? -25.425 12.965 0.469 1.00 24.21 31 LYS A N 7
ATOM 9214 C CA . LYS A 1 31 ? -24.444 12.538 -0.523 1.00 73.13 31 LYS A CA 7
ATOM 9215 C C . LYS A 1 31 ? -23.623 13.723 -1.020 1.00 24.14 31 LYS A C 7
ATOM 9216 O O . LYS A 1 31 ? -24.157 14.808 -1.252 1.00 73.42 31 LYS A O 7
ATOM 9235 N N . PHE A 1 32 ? -22.322 13.508 -1.182 1.00 3.23 32 PHE A N 7
ATOM 9236 C CA . PHE A 1 32 ? -21.426 14.559 -1.652 1.00 34.12 32 PHE A CA 7
ATOM 9237 C C . PHE A 1 32 ? -21.853 15.062 -3.028 1.00 51.24 32 PHE A C 7
ATOM 9238 O O . PHE A 1 32 ? -21.961 16.267 -3.254 1.00 64.05 32 PHE A O 7
ATOM 9255 N N . GLY A 1 33 ? -22.095 14.129 -3.944 1.00 43.45 33 GLY A N 7
ATOM 9256 C CA . GLY A 1 33 ? -22.506 14.497 -5.286 1.00 61.02 33 GLY A CA 7
ATOM 9257 C C . GLY A 1 33 ? -23.778 15.322 -5.297 1.00 72.23 33 GLY A C 7
ATOM 9258 O O . GLY A 1 33 ? -23.944 16.208 -6.135 1.00 74.42 33 GLY A O 7
ATOM 9262 N N . LYS A 1 34 ? -24.679 15.029 -4.366 1.00 2.52 34 LYS A N 7
ATOM 9263 C CA . LYS A 1 34 ? -25.943 15.750 -4.270 1.00 62.24 34 LYS A CA 7
ATOM 9264 C C . LYS A 1 34 ? -25.704 17.240 -4.042 1.00 74.34 34 LYS A C 7
ATOM 9265 O O . LYS A 1 34 ? -26.574 18.067 -4.318 1.00 53.12 34 LYS A O 7
ATOM 9284 N N . LEU A 1 35 ? -24.522 17.574 -3.539 1.00 41.52 35 LEU A N 7
ATOM 9285 C CA . LEU A 1 35 ? -24.168 18.965 -3.275 1.00 73.13 35 LEU A CA 7
ATOM 9286 C C . LEU A 1 35 ? -23.204 19.492 -4.333 1.00 74.22 35 LEU A C 7
ATOM 9287 O O . LEU A 1 35 ? -23.109 20.698 -4.554 1.00 41.25 35 LEU A O 7
ATOM 9303 N N . ALA A 1 36 ? -22.493 18.578 -4.985 1.00 65.31 36 ALA A N 7
ATOM 9304 C CA . ALA A 1 36 ? -21.539 18.950 -6.024 1.00 33.14 36 ALA A CA 7
ATOM 9305 C C . ALA A 1 36 ? -22.250 19.265 -7.335 1.00 71.23 36 ALA A C 7
ATOM 9306 O O . ALA A 1 36 ? -21.705 19.951 -8.200 1.00 70.02 36 ALA A O 7
ATOM 9313 N N . LYS A 1 37 ? -23.471 18.758 -7.477 1.00 44.21 37 LYS A N 7
ATOM 9314 C CA . LYS A 1 37 ? -24.258 18.985 -8.683 1.00 44.52 37 LYS A CA 7
ATOM 9315 C C . LYS A 1 37 ? -24.995 20.319 -8.608 1.00 53.13 37 LYS A C 7
ATOM 9316 O O . LYS A 1 37 ? -25.750 20.671 -9.513 1.00 54.44 37 LYS A O 7
ATOM 9335 N N . GLU A 1 38 ? -24.769 21.056 -7.525 1.00 21.21 38 GLU A N 7
ATOM 9336 C CA . GLU A 1 38 ? -25.412 22.350 -7.335 1.00 2.23 38 GLU A CA 7
ATOM 9337 C C . GLU A 1 38 ? -24.410 23.387 -6.836 1.00 3.21 38 GLU A C 7
ATOM 9338 O O . GLU A 1 38 ? -24.217 24.432 -7.460 1.00 73.12 38 GLU A O 7
ATOM 9350 N N . LEU A 1 39 ? -23.774 23.093 -5.708 1.00 30.44 39 LEU A N 7
ATOM 9351 C CA . LEU A 1 39 ? -22.791 23.999 -5.123 1.00 34.20 39 LEU A CA 7
ATOM 9352 C C . LEU A 1 39 ? -21.654 24.272 -6.102 1.00 12.33 39 LEU A C 7
ATOM 9353 O O . LEU A 1 39 ? -21.338 25.425 -6.395 1.00 3.21 39 LEU A O 7
ATOM 9369 N N . SER A 1 40 ? -21.044 23.204 -6.606 1.00 1.22 40 SER A N 7
ATOM 9370 C CA . SER A 1 40 ? -19.941 23.330 -7.551 1.00 25.14 40 SER A CA 7
ATOM 9371 C C . SER A 1 40 ? -20.311 24.263 -8.699 1.00 53.12 40 SER A C 7
ATOM 9372 O O . SER A 1 40 ? -21.062 23.889 -9.600 1.00 33.11 40 SER A O 7
ATOM 9380 N N . ILE A 1 41 ? -19.780 25.481 -8.659 1.00 61.33 41 ILE A N 7
ATOM 9381 C CA . ILE A 1 41 ? -20.054 26.468 -9.696 1.00 63.34 41 ILE A CA 7
ATOM 9382 C C . ILE A 1 41 ? -19.273 26.159 -10.969 1.00 63.01 41 ILE A C 7
ATOM 9383 O O . ILE A 1 41 ? -19.644 26.595 -12.058 1.00 53.13 41 ILE A O 7
ATOM 9399 N N . ASP A 1 42 ? -18.190 25.403 -10.824 1.00 44.31 42 ASP A N 7
ATOM 9400 C CA . ASP A 1 42 ? -17.357 25.033 -11.962 1.00 51.12 42 ASP A CA 7
ATOM 9401 C C . ASP A 1 42 ? -18.146 24.194 -12.962 1.00 62.43 42 ASP A C 7
ATOM 9402 O O . ASP A 1 42 ? -18.512 23.053 -12.677 1.00 74.11 42 ASP A O 7
ATOM 9411 N N . SER A 1 43 ? -18.404 24.765 -14.134 1.00 22.12 43 SER A N 7
ATOM 9412 C CA . SER A 1 43 ? -19.153 24.070 -15.175 1.00 14.23 43 SER A CA 7
ATOM 9413 C C . SER A 1 43 ? -18.562 22.689 -15.440 1.00 11.30 43 SER A C 7
ATOM 9414 O O . SER A 1 43 ? -19.276 21.753 -15.796 1.00 53.15 43 SER A O 7
ATOM 9422 N N . GLY A 1 44 ? -17.249 22.571 -15.265 1.00 4.33 44 GLY A N 7
ATOM 9423 C CA . GLY A 1 44 ? -16.582 21.301 -15.490 1.00 51.44 44 GLY A CA 7
ATOM 9424 C C . GLY A 1 44 ? -16.462 20.477 -14.225 1.00 32.14 44 GLY A C 7
ATOM 9425 O O . GLY A 1 44 ? -15.407 19.911 -13.942 1.00 64.32 44 GLY A O 7
ATOM 9429 N N . SER A 1 45 ? -17.547 20.411 -13.458 1.00 31.31 45 SER A N 7
ATOM 9430 C CA . SER A 1 45 ? -17.557 19.654 -12.212 1.00 73.24 45 SER A CA 7
ATOM 9431 C C . SER A 1 45 ? -18.983 19.297 -11.804 1.00 72.34 45 SER A C 7
ATOM 9432 O O . SER A 1 45 ? -19.269 18.159 -11.435 1.00 74.45 45 SER A O 7
ATOM 9440 N N . ALA A 1 46 ? -19.875 20.279 -11.876 1.00 1.53 46 ALA A N 7
ATOM 9441 C CA . ALA A 1 46 ? -21.273 20.071 -11.516 1.00 64.33 46 ALA A CA 7
ATOM 9442 C C . ALA A 1 46 ? -21.904 18.982 -12.378 1.00 23.44 46 ALA A C 7
ATOM 9443 O O . ALA A 1 46 ? -22.937 18.415 -12.021 1.00 63.33 46 ALA A O 7
ATOM 9450 N N . LYS A 1 47 ? -21.276 18.694 -13.514 1.00 32.04 47 LYS A N 7
ATOM 9451 C CA . LYS A 1 47 ? -21.776 17.673 -14.426 1.00 5.34 47 LYS A CA 7
ATOM 9452 C C . LYS A 1 47 ? -21.306 16.285 -14.000 1.00 11.43 47 LYS A C 7
ATOM 9453 O O . LYS A 1 47 ? -21.901 15.275 -14.372 1.00 50.44 47 LYS A O 7
ATOM 9472 N N . LYS A 1 48 ? -20.235 16.244 -13.214 1.00 44.43 48 LYS A N 7
ATOM 9473 C CA . LYS A 1 48 ? -19.685 14.982 -12.734 1.00 14.33 48 LYS A CA 7
ATOM 9474 C C . LYS A 1 48 ? -19.725 14.916 -11.210 1.00 72.23 48 LYS A C 7
ATOM 9475 O O . LYS A 1 48 ? -18.922 14.222 -10.589 1.00 1.21 48 LYS A O 7
ATOM 9494 N N . ASN A 1 49 ? -20.667 15.641 -10.615 1.00 62.05 49 ASN A N 7
ATOM 9495 C CA . ASN A 1 49 ? -20.812 15.664 -9.165 1.00 25.22 49 ASN A CA 7
ATOM 9496 C C . ASN A 1 49 ? -19.481 15.980 -8.490 1.00 22.40 49 ASN A C 7
ATOM 9497 O O . ASN A 1 49 ? -19.214 15.528 -7.377 1.00 63.32 49 ASN A O 7
ATOM 9508 N N . GLY A 1 50 ? -18.648 16.761 -9.172 1.00 1.10 50 GLY A N 7
ATOM 9509 C CA . GLY A 1 50 ? -17.355 17.124 -8.623 1.00 52.52 50 GLY A CA 7
ATOM 9510 C C . GLY A 1 50 ? -16.503 15.915 -8.295 1.00 23.11 50 GLY A C 7
ATOM 9511 O O . GLY A 1 50 ? -15.564 16.005 -7.504 1.00 74.42 50 GLY A O 7
ATOM 9515 N N . ASN A 1 51 ? -16.831 14.779 -8.904 1.00 14.14 51 ASN A N 7
ATOM 9516 C CA . ASN A 1 51 ? -16.090 13.545 -8.669 1.00 3.12 51 ASN A CA 7
ATOM 9517 C C . ASN A 1 51 ? -15.020 13.343 -9.737 1.00 61.43 51 ASN A C 7
ATOM 9518 O O . ASN A 1 51 ? -15.218 12.598 -10.698 1.00 32.30 51 ASN A O 7
ATOM 9529 N N . LEU A 1 52 ? -13.884 14.010 -9.563 1.00 34.01 52 LEU A N 7
ATOM 9530 C CA . LEU A 1 52 ? -12.781 13.902 -10.511 1.00 1.53 52 LEU A CA 7
ATOM 9531 C C . LEU A 1 52 ? -12.203 12.491 -10.517 1.00 5.50 52 LEU A C 7
ATOM 9532 O O . LEU A 1 52 ? -11.500 12.101 -11.448 1.00 43.44 52 LEU A O 7
ATOM 9548 N N . GLY A 1 53 ? -12.506 11.728 -9.471 1.00 3.41 53 GLY A N 7
ATOM 9549 C CA . GLY A 1 53 ? -12.010 10.367 -9.376 1.00 2.50 53 GLY A CA 7
ATOM 9550 C C . GLY A 1 53 ? -10.576 10.306 -8.887 1.00 72.32 53 GLY A C 7
ATOM 9551 O O . GLY A 1 53 ? -10.243 10.872 -7.846 1.00 44.13 53 GLY A O 7
ATOM 9555 N N . TYR A 1 54 ? -9.726 9.615 -9.639 1.00 10.52 54 TYR A N 7
ATOM 9556 C CA . TYR A 1 54 ? -8.321 9.478 -9.274 1.00 24.21 54 TYR A CA 7
ATOM 9557 C C . TYR A 1 54 ? -7.488 10.601 -9.883 1.00 61.10 54 TYR A C 7
ATOM 9558 O O . TYR A 1 54 ? -7.633 10.929 -11.061 1.00 10.24 54 TYR A O 7
ATOM 9576 N N . PHE A 1 55 ? -6.613 11.187 -9.072 1.00 23.22 55 PHE A N 7
ATOM 9577 C CA . PHE A 1 55 ? -5.755 12.274 -9.529 1.00 30.01 55 PHE A CA 7
ATOM 9578 C C . PHE A 1 55 ? -4.336 12.109 -8.991 1.00 53.42 55 PHE A C 7
ATOM 9579 O O . PHE A 1 55 ? -4.040 11.159 -8.267 1.00 71.44 55 PHE A O 7
ATOM 9596 N N . THR A 1 56 ? -3.462 13.044 -9.351 1.00 10.24 56 THR A N 7
ATOM 9597 C CA . THR A 1 56 ? -2.074 13.004 -8.907 1.00 72.12 56 THR A CA 7
ATOM 9598 C C . THR A 1 56 ? -1.520 14.409 -8.707 1.00 45.54 56 THR A C 7
ATOM 9599 O O . THR A 1 56 ? -2.235 15.399 -8.867 1.00 33.01 56 THR A O 7
ATOM 9610 N N . LYS A 1 57 ? -0.241 14.491 -8.359 1.00 10.54 57 LYS A N 7
ATOM 9611 C CA . LYS A 1 57 ? 0.412 15.777 -8.138 1.00 72.23 57 LYS A CA 7
ATOM 9612 C C . LYS A 1 57 ? 0.862 16.392 -9.460 1.00 23.23 57 LYS A C 7
ATOM 9613 O O . LYS A 1 57 ? 1.788 15.898 -10.101 1.00 71.41 57 LYS A O 7
ATOM 9632 N N . GLY A 1 58 ? 0.201 17.475 -9.859 1.00 24.04 58 GLY A N 7
ATOM 9633 C CA . GLY A 1 58 ? 0.549 18.139 -11.101 1.00 44.30 58 GLY A CA 7
ATOM 9634 C C . GLY A 1 58 ? -0.616 18.209 -12.067 1.00 52.32 58 GLY A C 7
ATOM 9635 O O . GLY A 1 58 ? -0.436 18.514 -13.246 1.00 62.21 58 GLY A O 7
ATOM 9639 N N . MET A 1 59 ? -1.814 17.925 -11.568 1.00 74.12 59 MET A N 7
ATOM 9640 C CA . MET A 1 59 ? -3.014 17.957 -12.397 1.00 73.04 59 MET A CA 7
ATOM 9641 C C . MET A 1 59 ? -4.023 18.965 -11.855 1.00 71.33 59 MET A C 7
ATOM 9642 O O . MET A 1 59 ? -5.116 19.117 -12.401 1.00 2.22 59 MET A O 7
ATOM 9656 N N . MET A 1 60 ? -3.649 19.650 -10.780 1.00 21.21 60 MET A N 7
ATOM 9657 C CA . MET A 1 60 ? -4.522 20.644 -10.165 1.00 62.20 60 MET A CA 7
ATOM 9658 C C . MET A 1 60 ? -3.745 21.910 -9.820 1.00 61.43 60 MET A C 7
ATOM 9659 O O . MET A 1 60 ? -2.596 22.077 -10.232 1.00 10.55 60 MET A O 7
ATOM 9673 N N . VAL A 1 61 ? -4.378 22.800 -9.063 1.00 30.04 61 VAL A N 7
ATOM 9674 C CA . VAL A 1 61 ? -3.746 24.050 -8.661 1.00 42.44 61 VAL A CA 7
ATOM 9675 C C . VAL A 1 61 ? -3.121 23.931 -7.276 1.00 23.15 61 VAL A C 7
ATOM 9676 O O . VAL A 1 61 ? -3.366 22.964 -6.554 1.00 3.53 61 VAL A O 7
ATOM 9689 N N . LYS A 1 62 ? -2.313 24.921 -6.910 1.00 33.42 62 LYS A N 7
ATOM 9690 C CA . LYS A 1 62 ? -1.653 24.929 -5.610 1.00 71.03 62 LYS A CA 7
ATOM 9691 C C . LYS A 1 62 ? -2.675 24.844 -4.481 1.00 30.31 62 LYS A C 7
ATOM 9692 O O . LYS A 1 62 ? -2.658 23.922 -3.664 1.00 53.51 62 LYS A O 7
ATOM 9711 N N . PRO A 1 63 ? -3.587 25.826 -4.431 1.00 74.03 63 PRO A N 7
ATOM 9712 C CA . PRO A 1 63 ? -4.634 25.882 -3.408 1.00 11.43 63 PRO A CA 7
ATOM 9713 C C . PRO A 1 63 ? -5.680 24.787 -3.587 1.00 72.40 63 PRO A C 7
ATOM 9714 O O . PRO A 1 63 ? -6.883 25.048 -3.531 1.00 24.43 63 PRO A O 7
ATOM 9725 N N . PHE A 1 64 ? -5.214 23.561 -3.802 1.00 73.34 64 PHE A N 7
ATOM 9726 C CA . PHE A 1 64 ? -6.110 22.426 -3.990 1.00 73.01 64 PHE A CA 7
ATOM 9727 C C . PHE A 1 64 ? -5.347 21.109 -3.890 1.00 24.34 64 PHE A C 7
ATOM 9728 O O . PHE A 1 64 ? -5.625 20.282 -3.020 1.00 14.52 64 PHE A O 7
ATOM 9745 N N . GLU A 1 65 ? -4.383 20.919 -4.785 1.00 42.53 65 GLU A N 7
ATOM 9746 C CA . GLU A 1 65 ? -3.580 19.703 -4.798 1.00 61.03 65 GLU A CA 7
ATOM 9747 C C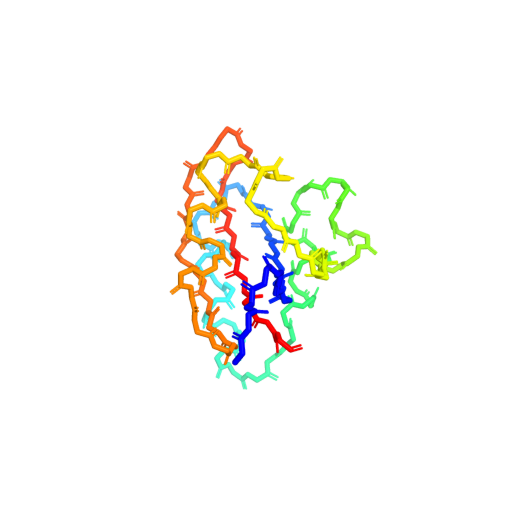 . GLU A 1 65 ? -2.977 19.435 -3.422 1.00 63.10 65 GLU A C 7
ATOM 9748 O O . GLU A 1 65 ? -3.072 18.326 -2.896 1.00 63.33 65 GLU A O 7
ATOM 9760 N N . ASP A 1 66 ? -2.355 20.458 -2.846 1.00 64.43 66 ASP A N 7
ATOM 9761 C CA . ASP A 1 66 ? -1.736 20.334 -1.531 1.00 61.23 66 ASP A CA 7
ATOM 9762 C C . ASP A 1 66 ? -2.760 19.903 -0.487 1.00 30.33 66 ASP A C 7
ATOM 9763 O O . ASP A 1 66 ? -2.428 19.209 0.474 1.00 63.14 66 ASP A O 7
ATOM 9772 N N . ALA A 1 67 ? -4.007 20.320 -0.681 1.00 2.42 67 ALA A N 7
ATOM 9773 C CA . ALA A 1 67 ? -5.079 19.977 0.244 1.00 34.45 67 ALA A CA 7
ATOM 9774 C C . ALA A 1 67 ? -6.075 19.017 -0.401 1.00 1.41 67 ALA A C 7
ATOM 9775 O O . ALA A 1 67 ? -7.276 19.092 -0.147 1.00 54.22 67 ALA A O 7
ATOM 9782 N N . ALA A 1 68 ? -5.565 18.117 -1.235 1.00 52.53 68 ALA A N 7
ATOM 9783 C CA . ALA A 1 68 ? -6.410 17.143 -1.916 1.00 21.05 68 ALA A CA 7
ATOM 9784 C C . ALA A 1 68 ? -6.041 15.720 -1.510 1.00 61.00 68 ALA A C 7
ATOM 9785 O O . ALA A 1 68 ? -6.848 14.799 -1.638 1.00 25.32 68 ALA A O 7
ATOM 9792 N N . PHE A 1 69 ? -4.817 15.547 -1.022 1.00 30.13 69 PHE A N 7
ATOM 9793 C CA . PHE A 1 69 ? -4.342 14.235 -0.599 1.00 44.10 69 PHE A CA 7
ATOM 9794 C C . PHE A 1 69 ? -3.920 14.256 0.867 1.00 30.32 69 PHE A C 7
ATOM 9795 O O . PHE A 1 69 ? -3.467 13.248 1.409 1.00 32.22 69 PHE A O 7
ATOM 9812 N N . LYS A 1 70 ? -4.071 15.412 1.503 1.00 31.05 70 LYS A N 7
ATOM 9813 C CA . LYS A 1 70 ? -3.708 15.566 2.908 1.00 43.44 70 LYS A CA 7
ATOM 9814 C C . LYS A 1 70 ? -4.902 15.283 3.813 1.00 33.03 70 LYS A C 7
ATOM 9815 O O . LYS A 1 70 ? -4.882 15.602 5.002 1.00 4.14 70 LYS A O 7
ATOM 9834 N N . LEU A 1 71 ? -5.940 14.681 3.244 1.00 21.11 71 LEU A N 7
ATOM 9835 C CA . LEU A 1 71 ? -7.143 14.352 4.001 1.00 12.41 71 LEU A CA 7
ATOM 9836 C C . LEU A 1 71 ? -7.158 12.876 4.386 1.00 11.55 71 LEU A C 7
ATOM 9837 O O . LEU A 1 71 ? -6.221 12.138 4.085 1.00 21.01 71 LEU A O 7
ATOM 9853 N N . GLN A 1 72 ? -8.228 12.455 5.053 1.00 21.05 72 GLN A N 7
ATOM 9854 C CA . GLN A 1 72 ? -8.364 11.068 5.479 1.00 61.41 72 GLN A CA 7
ATOM 9855 C C . GLN A 1 72 ? -9.209 10.274 4.487 1.00 52.41 72 GLN A C 7
ATOM 9856 O O . GLN A 1 72 ? -9.592 10.785 3.434 1.00 31.14 72 GLN A O 7
ATOM 9870 N N . VAL A 1 73 ? -9.496 9.023 4.829 1.00 15.15 73 VAL A N 7
ATOM 9871 C CA . VAL A 1 73 ? -10.297 8.159 3.971 1.00 55.34 73 VAL A CA 7
ATOM 9872 C C . VAL A 1 73 ? -11.787 8.421 4.162 1.00 23.13 73 VAL A C 7
ATOM 9873 O O . VAL A 1 73 ? -12.433 7.800 5.005 1.00 0.54 73 VAL A O 7
ATOM 9886 N N . GLY A 1 74 ? -12.327 9.345 3.373 1.00 21.31 74 GLY A N 7
ATOM 9887 C CA . GLY A 1 74 ? -13.738 9.672 3.471 1.00 3.21 74 GLY A CA 7
ATOM 9888 C C . GLY A 1 74 ? -13.985 10.936 4.271 1.00 4.21 74 GLY A C 7
ATOM 9889 O O . GLY A 1 74 ? -15.063 11.121 4.834 1.00 24.20 74 GLY A O 7
ATOM 9893 N N . GLU A 1 75 ? -12.982 11.807 4.323 1.00 43.54 75 GLU A N 7
ATOM 9894 C CA . GLU A 1 75 ? -13.095 13.059 5.063 1.00 54.24 75 GLU A CA 7
ATOM 9895 C C . GLU A 1 75 ? -13.180 14.249 4.110 1.00 71.43 75 GLU A C 7
ATOM 9896 O O . GLU A 1 75 ? -12.774 14.159 2.951 1.00 40.33 75 GLU A O 7
ATOM 9908 N N . VAL A 1 76 ? -13.711 15.361 4.607 1.00 61.41 76 VAL A N 7
ATOM 9909 C CA . VAL A 1 76 ? -13.848 16.569 3.801 1.00 34.41 76 VAL A CA 7
ATOM 9910 C C . VAL A 1 76 ? -12.789 17.600 4.172 1.00 75.12 76 VAL A C 7
ATOM 9911 O O . VAL A 1 76 ? -12.570 17.884 5.349 1.00 4.32 76 VAL A O 7
ATOM 9924 N N . SER A 1 77 ? -12.135 18.158 3.159 1.00 42.12 77 SER A N 7
ATOM 9925 C CA . SER A 1 77 ? -11.095 19.157 3.377 1.00 14.10 77 SER A CA 7
ATOM 9926 C C . SER A 1 77 ? -11.702 20.483 3.829 1.00 63.25 77 SER A C 7
ATOM 9927 O O . SER A 1 77 ? -12.872 20.545 4.203 1.00 3.53 77 SER A O 7
ATOM 9935 N N . GLU A 1 78 ? -10.895 21.539 3.788 1.00 35.22 78 GLU A N 7
ATOM 9936 C CA . GLU A 1 78 ? -11.352 22.863 4.193 1.00 0.33 78 GLU A CA 7
ATOM 9937 C C . GLU A 1 78 ? -11.609 23.746 2.976 1.00 43.13 78 GLU A C 7
ATOM 9938 O O . GLU A 1 78 ? -11.124 23.485 1.875 1.00 74.31 78 GLU A O 7
ATOM 9950 N N . PRO A 1 79 ? -12.391 24.817 3.176 1.00 33.43 79 PRO A N 7
ATOM 9951 C CA . PRO A 1 79 ? -12.731 25.761 2.108 1.00 12.10 79 PRO A CA 7
ATOM 9952 C C . PRO A 1 79 ? -11.533 26.596 1.669 1.00 31.42 79 PRO A C 7
ATOM 9953 O O . PRO A 1 79 ? -11.332 27.710 2.152 1.00 44.35 79 PRO A O 7
ATOM 9964 N N . ILE A 1 80 ? -10.742 26.050 0.751 1.00 14.43 80 ILE A N 7
ATOM 9965 C CA . ILE A 1 80 ? -9.565 26.747 0.247 1.00 31.00 80 ILE A CA 7
ATOM 9966 C C . ILE A 1 80 ? -9.955 27.836 -0.746 1.00 65.15 80 ILE A C 7
ATOM 9967 O O . ILE A 1 80 ? -10.396 27.547 -1.860 1.00 10.53 80 ILE A O 7
ATOM 9983 N N . LYS A 1 81 ? -9.787 29.089 -0.339 1.00 31.00 81 LYS A N 7
ATOM 9984 C CA . LYS A 1 81 ? -10.118 30.223 -1.193 1.00 50.51 81 LYS A CA 7
ATOM 9985 C C . LYS A 1 81 ? -9.078 30.395 -2.296 1.00 51.21 81 LYS A C 7
ATOM 9986 O O . LYS A 1 81 ? -7.907 30.658 -2.023 1.00 11.42 81 LYS A O 7
ATOM 10005 N N . SER A 1 82 ? -9.514 30.245 -3.542 1.00 74.34 82 SER A N 7
ATOM 10006 C CA . SER A 1 82 ? -8.620 30.381 -4.687 1.00 33.22 82 SER A CA 7
ATOM 10007 C C . SER A 1 82 ? -9.266 31.221 -5.784 1.00 10.51 82 SER A C 7
ATOM 10008 O O . SER A 1 82 ? -10.318 31.825 -5.579 1.00 32.11 82 SER A O 7
ATOM 10016 N N . GLU A 1 83 ? -8.628 31.254 -6.949 1.00 62.41 83 GLU A N 7
ATOM 10017 C CA . GLU A 1 83 ? -9.139 32.021 -8.079 1.00 72.23 83 GLU A CA 7
ATOM 10018 C C . GLU A 1 83 ? -10.530 31.536 -8.481 1.00 22.31 83 GLU A C 7
ATOM 10019 O O . GLU A 1 83 ? -11.316 32.282 -9.063 1.00 1.44 83 GLU A O 7
ATOM 10031 N N . PHE A 1 84 ? -10.825 30.278 -8.167 1.00 25.00 84 PHE A N 7
ATOM 10032 C CA . PHE A 1 84 ? -12.118 29.691 -8.496 1.00 12.54 84 PHE A CA 7
ATOM 10033 C C . PHE A 1 84 ? -13.071 29.774 -7.306 1.00 72.15 84 PHE A C 7
ATOM 10034 O O . PHE A 1 84 ? -14.289 29.705 -7.466 1.00 23.30 84 PHE A O 7
ATOM 10051 N N . GLY A 1 85 ? -12.506 29.921 -6.112 1.00 25.40 85 GLY A N 7
ATOM 10052 C CA . GLY A 1 85 ? -13.319 30.009 -4.913 1.00 5.34 85 GLY A CA 7
ATOM 10053 C C . GLY A 1 85 ? -12.927 28.980 -3.870 1.00 11.20 85 GLY A C 7
ATOM 10054 O O . GLY A 1 85 ? -11.785 28.524 -3.836 1.00 4.22 85 GLY A O 7
ATOM 10058 N N . TYR A 1 86 ? -13.878 28.614 -3.017 1.00 43.13 86 TYR A N 7
ATOM 10059 C CA . TYR A 1 86 ? -13.626 27.635 -1.966 1.00 53.32 86 TYR A CA 7
ATOM 10060 C C . TYR A 1 86 ? -13.630 26.218 -2.530 1.00 61.44 86 TYR A C 7
ATOM 10061 O O . TYR A 1 86 ? -14.618 25.773 -3.115 1.00 61.44 86 TYR A O 7
ATOM 10079 N N . HIS A 1 87 ? -12.519 25.513 -2.348 1.00 64.41 87 HIS A N 7
ATOM 10080 C CA . HIS A 1 87 ? -12.393 24.144 -2.837 1.00 44.43 87 HIS A CA 7
ATOM 10081 C C . HIS A 1 87 ? -12.636 23.141 -1.713 1.00 51.32 87 HIS A C 7
ATOM 10082 O O . HIS A 1 87 ? -11.952 23.165 -0.689 1.00 23.02 87 HIS A O 7
ATOM 10096 N N . ILE A 1 88 ? -13.613 22.263 -1.911 1.00 13.10 88 ILE A N 7
ATOM 10097 C CA . ILE A 1 88 ? -13.946 21.253 -0.914 1.00 43.13 88 ILE A CA 7
ATOM 10098 C C . ILE A 1 88 ? -13.588 19.855 -1.409 1.00 70.21 88 ILE A C 7
ATOM 10099 O O . ILE A 1 88 ? -14.428 19.151 -1.971 1.00 45.33 88 ILE A O 7
ATOM 10115 N N . ILE A 1 89 ? -12.338 19.459 -1.193 1.00 13.20 89 ILE A N 7
ATOM 10116 C CA . ILE A 1 89 ? -11.871 18.144 -1.613 1.00 62.13 89 ILE A CA 7
ATOM 10117 C C . ILE A 1 89 ? -12.244 17.076 -0.591 1.00 70.45 89 ILE A C 7
ATOM 10118 O O . ILE A 1 89 ? -11.977 17.220 0.602 1.00 42.41 89 ILE A O 7
ATOM 10134 N N . LYS A 1 90 ? -12.862 15.999 -1.068 1.00 4.40 90 LYS A N 7
ATOM 10135 C CA . LYS A 1 90 ? -13.269 14.903 -0.198 1.00 31.12 90 LYS A CA 7
ATOM 10136 C C . LYS A 1 90 ? -12.800 13.562 -0.754 1.00 50.34 90 LYS A C 7
ATOM 10137 O O . LYS A 1 90 ? -13.150 13.188 -1.873 1.00 72.13 90 LYS A O 7
ATOM 10156 N N . ARG A 1 91 ? -12.006 12.845 0.034 1.00 71.25 91 ARG A N 7
ATOM 10157 C CA . ARG A 1 91 ? -11.489 11.547 -0.381 1.00 1.10 91 ARG A CA 7
ATOM 10158 C C . ARG A 1 91 ? -12.606 10.509 -0.437 1.00 53.43 91 ARG A C 7
ATOM 10159 O O . ARG A 1 91 ? -13.547 10.551 0.355 1.00 11.53 91 ARG A O 7
ATOM 10180 N N . PHE A 1 92 ? -12.496 9.578 -1.378 1.00 51.15 92 PHE A N 7
ATOM 10181 C CA . PHE A 1 92 ? -13.497 8.530 -1.539 1.00 53.13 92 PHE A CA 7
ATOM 10182 C C . PHE A 1 92 ? -12.867 7.149 -1.396 1.00 25.02 92 PHE A C 7
ATOM 10183 O O . PHE A 1 92 ? -13.509 6.205 -0.936 1.00 53.12 92 PHE A O 7
ATOM 10200 N N . GLY A 1 93 ? -11.603 7.037 -1.793 1.00 45.13 93 GLY A N 7
ATOM 10201 C CA . GLY A 1 93 ? -10.905 5.767 -1.701 1.00 53.41 93 GLY A CA 7
ATOM 10202 C C . GLY A 1 93 ? -10.981 5.164 -0.313 1.00 62.20 93 GLY A C 7
ATOM 10203 O O . GLY A 1 93 ? -11.638 4.143 -0.108 1.00 42.50 93 GLY A O 7
ATOM 10207 N N . GLY A 1 1 ? 1.583 -2.660 -2.149 1.00 14.42 1 GLY A N 8
ATOM 10208 C CA . GLY A 1 1 ? 2.343 -2.002 -3.194 1.00 41.24 1 GLY A CA 8
ATOM 10209 C C . GLY A 1 1 ? 2.299 -0.491 -3.080 1.00 42.11 1 GLY A C 8
ATOM 10210 O O . GLY A 1 1 ? 1.548 0.072 -2.282 1.00 71.50 1 GLY A O 8
ATOM 10214 N N . PRO A 1 2 ? 3.120 0.193 -3.892 1.00 12.03 2 PRO A N 8
ATOM 10215 C CA . PRO A 1 2 ? 3.191 1.657 -3.896 1.00 35.31 2 PRO A CA 8
ATOM 10216 C C . PRO A 1 2 ? 1.931 2.297 -4.470 1.00 61.30 2 PRO A C 8
ATOM 10217 O O . PRO A 1 2 ? 1.082 1.613 -5.042 1.00 14.13 2 PRO A O 8
ATOM 10228 N N . SER A 1 3 ? 1.817 3.611 -4.314 1.00 11.43 3 SER A N 8
ATOM 10229 C CA . SER A 1 3 ? 0.660 4.343 -4.815 1.00 15.35 3 SER A CA 8
ATOM 10230 C C . SER A 1 3 ? 1.093 5.596 -5.569 1.00 14.11 3 SER A C 8
ATOM 10231 O O . SER A 1 3 ? 2.220 6.066 -5.418 1.00 13.42 3 SER A O 8
ATOM 10239 N N . ASN A 1 4 ? 0.189 6.132 -6.383 1.00 74.22 4 ASN A N 8
ATOM 10240 C CA . ASN A 1 4 ? 0.477 7.331 -7.163 1.00 32.42 4 ASN A CA 8
ATOM 10241 C C . ASN A 1 4 ? -0.748 8.236 -7.241 1.00 32.33 4 ASN A C 8
ATOM 10242 O O . ASN A 1 4 ? -0.641 9.457 -7.119 1.00 33.51 4 ASN A O 8
ATOM 10253 N N . LYS A 1 5 ? -1.913 7.630 -7.444 1.00 50.14 5 LYS A N 8
ATOM 10254 C CA . LYS A 1 5 ? -3.161 8.380 -7.537 1.00 65.14 5 LYS A CA 8
ATOM 10255 C C . LYS A 1 5 ? -4.135 7.951 -6.445 1.00 71.43 5 LYS A C 8
ATOM 10256 O O . LYS A 1 5 ? -4.026 6.853 -5.899 1.00 70.35 5 LYS A O 8
ATOM 10275 N N . ILE A 1 6 ? -5.089 8.821 -6.134 1.00 42.23 6 ILE A N 8
ATOM 10276 C CA . ILE A 1 6 ? -6.084 8.531 -5.110 1.00 72.32 6 ILE A CA 8
ATOM 10277 C C . ILE A 1 6 ? -7.432 9.154 -5.461 1.00 30.24 6 ILE A C 8
ATOM 10278 O O . ILE A 1 6 ? -7.496 10.181 -6.137 1.00 10.10 6 ILE A O 8
ATOM 10294 N N . LYS A 1 7 ? -8.507 8.529 -4.992 1.00 63.35 7 LYS A N 8
ATOM 10295 C CA . LYS A 1 7 ? -9.853 9.022 -5.252 1.00 54.43 7 LYS A CA 8
ATOM 10296 C C . LYS A 1 7 ? -10.147 10.265 -4.418 1.00 33.12 7 LYS A C 8
ATOM 10297 O O . LYS A 1 7 ? -9.668 10.395 -3.291 1.00 14.41 7 LYS A O 8
ATOM 10316 N N . CYS A 1 8 ? -10.938 11.174 -4.978 1.00 52.11 8 CYS A N 8
ATOM 10317 C CA . CYS A 1 8 ? -11.296 12.406 -4.285 1.00 51.11 8 CYS A CA 8
ATOM 10318 C C . CYS A 1 8 ? -12.235 13.256 -5.136 1.00 34.14 8 CYS A C 8
ATOM 10319 O O . CYS A 1 8 ? -12.278 13.116 -6.358 1.00 13.54 8 CYS A O 8
ATOM 10327 N N . SER A 1 9 ? -12.988 14.134 -4.480 1.00 23.33 9 SER A N 8
ATOM 10328 C CA . SER A 1 9 ? -13.931 15.002 -5.175 1.00 65.01 9 SER A CA 8
ATOM 10329 C C . SER A 1 9 ? -13.540 16.468 -5.015 1.00 25.24 9 SER A C 8
ATOM 10330 O O . SER A 1 9 ? -12.435 16.783 -4.571 1.00 24.11 9 SER A O 8
ATOM 10338 N N . HIS A 1 10 ? -14.454 17.361 -5.379 1.00 31.20 10 HIS A N 8
ATOM 10339 C CA . HIS A 1 10 ? -14.207 18.795 -5.276 1.00 24.13 10 HIS A CA 8
ATOM 10340 C C . HIS A 1 10 ? -15.485 19.587 -5.532 1.00 14.23 10 HIS A C 8
ATOM 10341 O O . HIS A 1 10 ? -16.333 19.176 -6.325 1.00 42.34 10 HIS A O 8
ATOM 10355 N N . ILE A 1 11 ? -15.618 20.722 -4.855 1.00 45.23 11 ILE A N 8
ATOM 10356 C CA . ILE A 1 11 ? -16.793 21.571 -5.010 1.00 50.45 11 ILE A CA 8
ATOM 10357 C C . ILE A 1 11 ? -16.432 23.044 -4.852 1.00 65.02 11 ILE A C 8
ATOM 10358 O O . ILE A 1 11 ? -15.870 23.451 -3.834 1.00 12.23 11 ILE A O 8
ATOM 10374 N N . LEU A 1 12 ? -16.759 23.839 -5.865 1.00 45.51 12 LEU A N 8
ATOM 10375 C CA . LEU A 1 12 ? -16.471 25.269 -5.839 1.00 24.21 12 LEU A CA 8
ATOM 10376 C C . LEU A 1 12 ? -17.726 26.071 -5.512 1.00 25.04 12 LEU A C 8
ATOM 10377 O O . LEU A 1 12 ? -18.816 25.761 -5.993 1.00 3.50 12 LEU A O 8
ATOM 10393 N N . VAL A 1 13 ? -17.564 27.106 -4.693 1.00 31.43 13 VAL A N 8
ATOM 10394 C CA . VAL A 1 13 ? -18.683 27.955 -4.303 1.00 50.25 13 VAL A CA 8
ATOM 10395 C C . VAL A 1 13 ? -18.262 29.418 -4.229 1.00 52.45 13 VAL A C 8
ATOM 10396 O O . VAL A 1 13 ? -17.101 29.753 -4.458 1.00 2.10 13 VAL A O 8
ATOM 10409 N N . SER A 1 14 ? -19.216 30.287 -3.908 1.00 3.20 14 SER A N 8
ATOM 10410 C CA . SER A 1 14 ? -18.945 31.716 -3.807 1.00 11.10 14 SER A CA 8
ATOM 10411 C C . SER A 1 14 ? -19.204 32.219 -2.390 1.00 51.34 14 SER A C 8
ATOM 10412 O O . SER A 1 14 ? -19.235 33.424 -2.142 1.00 44.54 14 SER A O 8
ATOM 10420 N N . LYS A 1 15 ? -19.391 31.286 -1.462 1.00 53.22 15 LYS A N 8
ATOM 10421 C CA . LYS A 1 15 ? -19.646 31.632 -0.070 1.00 32.14 15 LYS A CA 8
ATOM 10422 C C . LYS A 1 15 ? -18.972 30.637 0.870 1.00 62.01 15 LYS A C 8
ATOM 10423 O O . LYS A 1 15 ? -18.769 29.476 0.517 1.00 12.10 15 LYS A O 8
ATOM 10442 N N . GLN A 1 16 ? -18.628 31.101 2.067 1.00 1.24 16 GLN A N 8
ATOM 10443 C CA . GLN A 1 16 ? -17.977 30.251 3.057 1.00 3.54 16 GLN A CA 8
ATOM 10444 C C . GLN A 1 16 ? -18.946 29.206 3.600 1.00 54.51 16 GLN A C 8
ATOM 10445 O O . GLN A 1 16 ? -18.592 28.037 3.752 1.00 34.02 16 GLN A O 8
ATOM 10459 N N . SER A 1 17 ? -20.171 29.636 3.889 1.00 25.11 17 SER A N 8
ATOM 10460 C CA . SER A 1 17 ? -21.190 28.737 4.419 1.00 45.51 17 SER A CA 8
ATOM 10461 C C . SER A 1 17 ? -21.646 27.746 3.353 1.00 30.43 17 SER A C 8
ATOM 10462 O O . SER A 1 17 ? -22.217 26.702 3.667 1.00 54.33 17 SER A O 8
ATOM 10470 N N . GLU A 1 18 ? -21.390 28.081 2.093 1.00 65.12 18 GLU A N 8
ATOM 10471 C CA . GLU A 1 18 ? -21.775 27.220 0.981 1.00 65.44 18 GLU A CA 8
ATOM 10472 C C . GLU A 1 18 ? -20.801 26.054 0.833 1.00 13.20 18 GLU A C 8
ATOM 10473 O O . GLU A 1 18 ? -21.203 24.933 0.521 1.00 62.21 18 GLU A O 8
ATOM 10485 N N . ALA A 1 19 ? -19.521 26.327 1.058 1.00 1.52 19 ALA A N 8
ATOM 10486 C CA . ALA A 1 19 ? -18.490 25.302 0.952 1.00 10.40 19 ALA A CA 8
ATOM 10487 C C . ALA A 1 19 ? -18.361 24.517 2.253 1.00 43.21 19 ALA A C 8
ATOM 10488 O O . ALA A 1 19 ? -18.096 23.314 2.240 1.00 1.53 19 ALA A O 8
ATOM 10495 N N . LEU A 1 20 ? -18.548 25.204 3.374 1.00 61.11 20 LEU A N 8
ATOM 10496 C CA . LEU A 1 20 ? -18.451 24.570 4.685 1.00 41.32 20 LEU A CA 8
ATOM 10497 C C . LEU A 1 20 ? -19.736 23.819 5.023 1.00 2.31 20 LEU A C 8
ATOM 10498 O O . LEU A 1 20 ? -19.835 23.179 6.069 1.00 70.35 20 LEU A O 8
ATOM 10514 N N . ALA A 1 21 ? -20.716 23.902 4.129 1.00 4.54 21 ALA A N 8
ATOM 10515 C CA . ALA A 1 21 ? -21.992 23.228 4.331 1.00 61.11 21 ALA A CA 8
ATOM 10516 C C . ALA A 1 21 ? -21.917 21.769 3.893 1.00 24.01 21 ALA A C 8
ATOM 10517 O O . ALA A 1 21 ? -22.731 20.944 4.308 1.00 30.02 21 ALA A O 8
ATOM 10524 N N . ILE A 1 22 ? -20.935 21.458 3.053 1.00 32.11 22 ILE A N 8
ATOM 10525 C CA . ILE A 1 22 ? -20.755 20.098 2.560 1.00 23.34 22 ILE A CA 8
ATOM 10526 C C . ILE A 1 22 ? -20.141 19.202 3.631 1.00 13.42 22 ILE A C 8
ATOM 10527 O O . ILE A 1 22 ? -20.256 17.978 3.571 1.00 44.43 22 ILE A O 8
ATOM 10543 N N . MET A 1 23 ? -19.492 19.822 4.612 1.00 21.40 23 MET A N 8
ATOM 10544 C CA . MET A 1 23 ? -18.862 19.079 5.698 1.00 14.53 23 MET A CA 8
ATOM 10545 C C . MET A 1 23 ? -19.790 18.993 6.906 1.00 13.20 23 MET A C 8
ATOM 10546 O O . MET A 1 23 ? -19.516 18.264 7.859 1.00 73.33 23 MET A O 8
ATOM 10560 N N . GLU A 1 24 ? -20.887 19.743 6.859 1.00 0.31 24 GLU A N 8
ATOM 10561 C CA . GLU A 1 24 ? -21.853 19.751 7.951 1.00 13.22 24 GLU A CA 8
ATOM 10562 C C . GLU A 1 24 ? -23.151 19.064 7.534 1.00 12.22 24 GLU A C 8
ATOM 10563 O O . GLU A 1 24 ? -23.844 18.469 8.359 1.00 74.02 24 GLU A O 8
ATOM 10575 N N . LYS A 1 25 ? -23.473 19.153 6.248 1.00 34.40 25 LYS A N 8
ATOM 10576 C CA . LYS A 1 25 ? -24.686 18.540 5.719 1.00 14.34 25 LYS A CA 8
ATOM 10577 C C . LYS A 1 25 ? -24.546 17.023 5.654 1.00 64.23 25 LYS A C 8
ATOM 10578 O O . LYS A 1 25 ? -25.374 16.288 6.193 1.00 3.50 25 LYS A O 8
ATOM 10597 N N . LEU A 1 26 ? -23.492 16.559 4.990 1.00 12.50 26 LEU A N 8
ATOM 10598 C CA . LEU A 1 26 ? -23.242 15.128 4.855 1.00 41.31 26 LEU A CA 8
ATOM 10599 C C . LEU A 1 26 ? -23.163 14.458 6.223 1.00 32.20 26 LEU A C 8
ATOM 10600 O O . LEU A 1 26 ? -23.416 13.260 6.354 1.00 4.34 26 LEU A O 8
ATOM 10616 N N . LYS A 1 27 ? -22.814 15.238 7.240 1.00 44.42 27 LYS A N 8
ATOM 10617 C CA . LYS A 1 27 ? -22.705 14.723 8.599 1.00 31.31 27 LYS A CA 8
ATOM 10618 C C . LYS A 1 27 ? -24.002 14.045 9.029 1.00 15.21 27 LYS A C 8
ATOM 10619 O O . LYS A 1 27 ? -23.997 13.159 9.884 1.00 2.40 27 LYS A O 8
ATOM 10638 N N . SER A 1 28 ? -25.112 14.467 8.431 1.00 2.50 28 SER A N 8
ATOM 10639 C CA . SER A 1 28 ? -26.417 13.903 8.754 1.00 40.34 28 SER A CA 8
ATOM 10640 C C . SER A 1 28 ? -26.636 12.585 8.016 1.00 52.51 28 SER A C 8
ATOM 10641 O O . SER A 1 28 ? -27.380 11.720 8.477 1.00 24.00 28 SER A O 8
ATOM 10649 N N . GLY A 1 29 ? -25.984 12.442 6.867 1.00 54.55 29 GLY A N 8
ATOM 10650 C CA . GLY A 1 29 ? -26.121 11.229 6.082 1.00 41.13 29 GLY A CA 8
ATOM 10651 C C . GLY A 1 29 ? -26.557 11.506 4.657 1.00 60.04 29 GLY A C 8
ATOM 10652 O O . GLY A 1 29 ? -27.362 10.765 4.092 1.00 44.23 29 GLY A O 8
ATOM 10656 N N . GLU A 1 30 ? -26.026 12.577 4.074 1.00 22.02 30 GLU A N 8
ATOM 10657 C CA . GLU A 1 30 ? -26.368 12.950 2.707 1.00 12.52 30 GLU A CA 8
ATOM 10658 C C . GLU A 1 30 ? -25.324 12.431 1.723 1.00 23.14 30 GLU A C 8
ATOM 10659 O O . GLU A 1 30 ? -24.474 11.613 2.077 1.00 32.11 30 GLU A O 8
ATOM 10671 N N . LYS A 1 31 ? -25.394 12.910 0.487 1.00 70.44 31 LYS A N 8
ATOM 10672 C CA . LYS A 1 31 ? -24.456 12.495 -0.549 1.00 61.34 31 LYS A CA 8
ATOM 10673 C C . LYS A 1 31 ? -23.638 13.681 -1.049 1.00 53.14 31 LYS A C 8
ATOM 10674 O O . LYS A 1 31 ? -24.187 14.734 -1.373 1.00 54.42 31 LYS A O 8
ATOM 10693 N N . PHE A 1 32 ? -22.323 13.503 -1.112 1.00 21.34 32 PHE A N 8
ATOM 10694 C CA . PHE A 1 32 ? -21.429 14.559 -1.573 1.00 1.41 32 PHE A CA 8
ATOM 10695 C C . PHE A 1 32 ? -21.859 15.077 -2.942 1.00 74.22 32 PHE A C 8
ATOM 10696 O O . PHE A 1 32 ? -21.978 16.283 -3.153 1.00 11.21 32 PHE A O 8
ATOM 10713 N N . GLY A 1 33 ? -22.092 14.153 -3.871 1.00 54.42 33 GLY A N 8
ATOM 10714 C CA . GLY A 1 33 ? -22.506 14.535 -5.208 1.00 73.01 33 GLY A CA 8
ATOM 10715 C C . GLY A 1 33 ? -23.770 15.371 -5.208 1.00 73.02 33 GLY A C 8
ATOM 10716 O O . GLY A 1 33 ? -23.936 16.260 -6.044 1.00 13.12 33 GLY A O 8
ATOM 10720 N N . LYS A 1 34 ? -24.666 15.086 -4.268 1.00 1.32 34 LYS A N 8
ATOM 10721 C CA . LYS A 1 34 ? -25.923 15.818 -4.161 1.00 65.03 34 LYS A CA 8
ATOM 10722 C C . LYS A 1 34 ? -25.669 17.314 -4.001 1.00 12.21 34 LYS A C 8
ATOM 10723 O O . LYS A 1 34 ? -26.524 18.137 -4.330 1.00 4.50 34 LYS A O 8
ATOM 10742 N N . LEU A 1 35 ? -24.490 17.658 -3.494 1.00 50.51 35 LEU A N 8
ATOM 10743 C CA . LEU A 1 35 ? -24.124 19.056 -3.291 1.00 70.42 35 LEU A CA 8
ATOM 10744 C C . LEU A 1 35 ? -23.110 19.511 -4.336 1.00 71.33 35 LEU A C 8
ATOM 10745 O O . LEU A 1 35 ? -22.973 20.704 -4.604 1.00 72.05 35 LEU A O 8
ATOM 10761 N N . ALA A 1 36 ? -22.405 18.551 -4.925 1.00 72.44 36 ALA A N 8
ATOM 10762 C CA . ALA A 1 36 ? -21.407 18.852 -5.945 1.00 12.41 36 ALA A CA 8
ATOM 10763 C C . ALA A 1 36 ? -22.068 19.160 -7.285 1.00 4.24 36 ALA A C 8
ATOM 10764 O O . ALA A 1 36 ? -21.449 19.746 -8.174 1.00 44.51 36 ALA A O 8
ATOM 10771 N N . LYS A 1 37 ? -23.328 18.762 -7.423 1.00 61.04 37 LYS A N 8
ATOM 10772 C CA . LYS A 1 37 ? -24.073 18.996 -8.655 1.00 11.10 37 LYS A CA 8
ATOM 10773 C C . LYS A 1 37 ? -24.882 20.287 -8.564 1.00 45.32 37 LYS A C 8
ATOM 10774 O O . LYS A 1 37 ? -25.618 20.634 -9.487 1.00 4.42 37 LYS A O 8
ATOM 10793 N N . GLU A 1 38 ? -24.736 20.994 -7.448 1.00 65.33 38 GLU A N 8
ATOM 10794 C CA . GLU A 1 38 ? -25.452 22.247 -7.239 1.00 54.21 38 GLU A CA 8
ATOM 10795 C C . GLU A 1 38 ? -24.503 23.345 -6.771 1.00 50.52 38 GLU A C 8
ATOM 10796 O O . GLU A 1 38 ? -24.426 24.416 -7.375 1.00 51.15 38 GLU A O 8
ATOM 10808 N N . LEU A 1 39 ? -23.781 23.074 -5.689 1.00 61.41 39 LEU A N 8
ATOM 10809 C CA . LEU A 1 39 ? -22.836 24.038 -5.138 1.00 3.22 39 LEU A CA 8
ATOM 10810 C C . LEU A 1 39 ? -21.685 24.287 -6.106 1.00 44.31 39 LEU A C 8
ATOM 10811 O O . LEU A 1 39 ? -21.358 25.432 -6.417 1.00 52.42 39 LEU A O 8
ATOM 10827 N N . SER A 1 40 ? -21.074 23.206 -6.582 1.00 43.11 40 SER A N 8
ATOM 10828 C CA . SER A 1 40 ? -19.957 23.308 -7.515 1.00 41.22 40 SER A CA 8
ATOM 10829 C C . SER A 1 40 ? -20.315 24.208 -8.694 1.00 23.03 40 SER A C 8
ATOM 10830 O O . SER A 1 40 ? -21.046 23.804 -9.598 1.00 10.32 40 SER A O 8
ATOM 10838 N N . ILE A 1 41 ? -19.792 25.430 -8.676 1.00 51.12 41 ILE A N 8
ATOM 10839 C CA . ILE A 1 41 ? -20.055 26.387 -9.743 1.00 44.44 41 ILE A CA 8
ATOM 10840 C C . ILE A 1 41 ? -19.277 26.032 -11.006 1.00 25.03 41 ILE A C 8
ATOM 10841 O O . ILE A 1 41 ? -19.642 26.438 -12.108 1.00 45.35 41 ILE A O 8
ATOM 10857 N N . ASP A 1 42 ? -18.202 25.269 -10.835 1.00 23.31 42 ASP A N 8
ATOM 10858 C CA . ASP A 1 42 ? -17.372 24.854 -11.961 1.00 54.23 42 ASP A CA 8
ATOM 10859 C C . ASP A 1 42 ? -18.183 24.035 -12.961 1.00 45.11 42 ASP A C 8
ATOM 10860 O O . ASP A 1 42 ? -18.572 22.902 -12.679 1.00 64.33 42 ASP A O 8
ATOM 10869 N N . SER A 1 43 ? -18.434 24.617 -14.129 1.00 13.21 43 SER A N 8
ATOM 10870 C CA . SER A 1 43 ? -19.202 23.942 -15.169 1.00 54.52 43 SER A CA 8
ATOM 10871 C C . SER A 1 43 ? -18.639 22.551 -15.444 1.00 52.44 43 SER A C 8
ATOM 10872 O O . SER A 1 43 ? -19.381 21.620 -15.752 1.00 21.43 43 SER A O 8
ATOM 10880 N N . GLY A 1 44 ? -17.321 22.421 -15.333 1.00 22.13 44 GLY A N 8
ATOM 10881 C CA . GLY A 1 44 ? -16.679 21.141 -15.573 1.00 54.13 44 GLY A CA 8
ATOM 10882 C C . GLY A 1 44 ? -16.527 20.322 -14.307 1.00 4.14 44 GLY A C 8
ATOM 10883 O O . GLY A 1 44 ? -15.448 19.804 -14.021 1.00 23.02 44 GLY A O 8
ATOM 10887 N N . SER A 1 45 ? -17.610 20.206 -13.545 1.00 65.21 45 SER A N 8
ATOM 10888 C CA . SER A 1 45 ? -17.590 19.448 -12.299 1.00 50.41 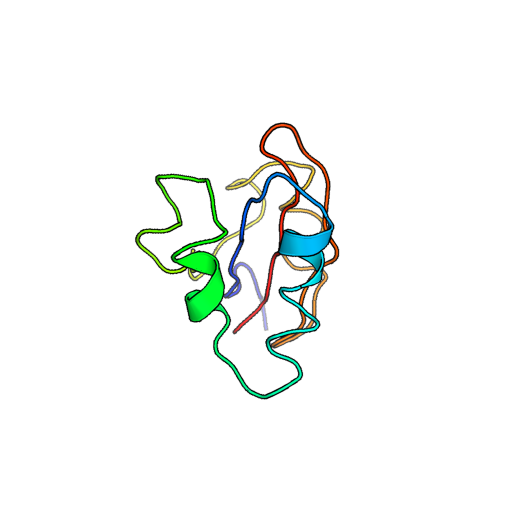45 SER A CA 8
ATOM 10889 C C . SER A 1 45 ? -19.008 19.127 -11.836 1.00 13.32 45 SER A C 8
ATOM 10890 O O . SER A 1 45 ? -19.299 18.005 -11.423 1.00 45.25 45 SER A O 8
ATOM 10898 N N . ALA A 1 46 ? -19.886 20.122 -11.908 1.00 14.24 46 ALA A N 8
ATOM 10899 C CA . ALA A 1 46 ? -21.275 19.946 -11.499 1.00 45.52 46 ALA A CA 8
ATOM 10900 C C . ALA A 1 46 ? -21.953 18.852 -12.316 1.00 3.43 46 ALA A C 8
ATOM 10901 O O . ALA A 1 46 ? -22.991 18.321 -11.919 1.00 43.14 46 ALA A O 8
ATOM 10908 N N . LYS A 1 47 ? -21.362 18.519 -13.457 1.00 41.31 47 LYS A N 8
ATOM 10909 C CA . LYS A 1 47 ? -21.908 17.488 -14.331 1.00 61.33 47 LYS A CA 8
ATOM 10910 C C . LYS A 1 47 ? -21.439 16.102 -13.896 1.00 53.45 47 LYS A C 8
ATOM 10911 O O . LYS A 1 47 ? -22.060 15.093 -14.230 1.00 2.14 47 LYS A O 8
ATOM 10930 N N . LYS A 1 48 ? -20.340 16.062 -13.151 1.00 21.24 48 LYS A N 8
ATOM 10931 C CA . LYS A 1 48 ? -19.788 14.802 -12.668 1.00 34.11 48 LYS A CA 8
ATOM 10932 C C . LYS A 1 48 ? -19.802 14.750 -11.143 1.00 54.25 48 LYS A C 8
ATOM 10933 O O . LYS A 1 48 ? -18.975 14.080 -10.528 1.00 64.25 48 LYS A O 8
ATOM 10952 N N . ASN A 1 49 ? -20.748 15.462 -10.541 1.00 12.43 49 ASN A N 8
ATOM 10953 C CA . ASN A 1 49 ? -20.870 15.496 -9.088 1.00 52.21 49 ASN A CA 8
ATOM 10954 C C . ASN A 1 49 ? -19.531 15.831 -8.437 1.00 52.52 49 ASN A C 8
ATOM 10955 O O . ASN A 1 49 ? -19.234 15.378 -7.334 1.00 32.41 49 ASN A O 8
ATOM 10966 N N . GLY A 1 50 ? -18.727 16.632 -9.131 1.00 72.32 50 GLY A N 8
ATOM 10967 C CA . GLY A 1 50 ? -17.430 17.016 -8.606 1.00 1.14 50 GLY A CA 8
ATOM 10968 C C . GLY A 1 50 ? -16.566 15.818 -8.261 1.00 1.20 50 GLY A C 8
ATOM 10969 O O . GLY A 1 50 ? -15.648 15.919 -7.449 1.00 1.51 50 GLY A O 8
ATOM 10973 N N . ASN A 1 51 ? -16.862 14.680 -8.880 1.00 32.14 51 ASN A N 8
ATOM 10974 C CA . ASN A 1 51 ? -16.108 13.456 -8.633 1.00 5.14 51 ASN A CA 8
ATOM 10975 C C . ASN A 1 51 ? -15.034 13.256 -9.698 1.00 33.20 51 ASN A C 8
ATOM 10976 O O . ASN A 1 51 ? -15.214 12.480 -10.637 1.00 63.22 51 ASN A O 8
ATOM 10987 N N . LEU A 1 52 ? -13.917 13.959 -9.544 1.00 71.11 52 LEU A N 8
ATOM 10988 C CA . LEU A 1 52 ? -12.813 13.857 -10.491 1.00 53.34 52 LEU A CA 8
ATOM 10989 C C . LEU A 1 52 ? -12.212 12.455 -10.480 1.00 12.30 52 LEU A C 8
ATOM 10990 O O . LEU A 1 52 ? -11.474 12.078 -11.389 1.00 71.42 52 LEU A O 8
ATOM 11006 N N . GLY A 1 53 ? -12.537 11.687 -9.445 1.00 22.41 53 GLY A N 8
ATOM 11007 C CA . GLY A 1 53 ? -12.022 10.334 -9.336 1.00 32.24 53 GLY A CA 8
ATOM 11008 C C . GLY A 1 53 ? -10.578 10.298 -8.877 1.00 71.22 53 GLY A C 8
ATOM 11009 O O . GLY A 1 53 ? -10.224 10.915 -7.872 1.00 24.21 53 GLY A O 8
ATOM 11013 N N . TYR A 1 54 ? -9.743 9.573 -9.612 1.00 74.52 54 TYR A N 8
ATOM 11014 C CA . TYR A 1 54 ? -8.331 9.455 -9.272 1.00 44.22 54 TYR A CA 8
ATOM 11015 C C . TYR A 1 54 ? -7.520 10.577 -9.914 1.00 73.55 54 TYR A C 8
ATOM 11016 O O . TYR A 1 54 ? -7.694 10.886 -11.094 1.00 42.32 54 TYR A O 8
ATOM 11034 N N . PHE A 1 55 ? -6.635 11.182 -9.130 1.00 52.44 55 PHE A N 8
ATOM 11035 C CA . PHE A 1 55 ? -5.797 12.271 -9.620 1.00 72.24 55 PHE A CA 8
ATOM 11036 C C . PHE A 1 55 ? -4.359 12.110 -9.137 1.00 50.23 55 PHE A C 8
ATOM 11037 O O . PHE A 1 55 ? -4.026 11.143 -8.453 1.00 64.53 55 PHE A O 8
ATOM 11054 N N . THR A 1 56 ? -3.510 13.066 -9.499 1.00 10.43 56 THR A N 8
ATOM 11055 C CA . THR A 1 56 ? -2.107 13.032 -9.105 1.00 22.14 56 THR A CA 8
ATOM 11056 C C . THR A 1 56 ? -1.562 14.439 -8.885 1.00 1.00 56 THR A C 8
ATOM 11057 O O . THR A 1 56 ? -2.283 15.425 -9.039 1.00 3.20 56 THR A O 8
ATOM 11068 N N . LYS A 1 57 ? -0.286 14.525 -8.527 1.00 3.14 57 LYS A N 8
ATOM 11069 C CA . LYS A 1 57 ? 0.358 15.812 -8.287 1.00 74.12 57 LYS A CA 8
ATOM 11070 C C . LYS A 1 57 ? 0.854 16.422 -9.595 1.00 22.44 57 LYS A C 8
ATOM 11071 O O . LYS A 1 57 ? 1.755 15.885 -10.239 1.00 12.24 57 LYS A O 8
ATOM 11090 N N . GLY A 1 58 ? 0.262 17.549 -9.979 1.00 71.41 58 GLY A N 8
ATOM 11091 C CA . GLY A 1 58 ? 0.658 18.213 -11.206 1.00 45.42 58 GLY A CA 8
ATOM 11092 C C . GLY A 1 58 ? -0.490 18.357 -12.186 1.00 24.13 58 GLY A C 8
ATOM 11093 O O . GLY A 1 58 ? -0.282 18.706 -13.347 1.00 12.41 58 GLY A O 8
ATOM 11097 N N . MET A 1 59 ? -1.703 18.084 -11.717 1.00 2.22 59 MET A N 8
ATOM 11098 C CA . MET A 1 59 ? -2.888 18.184 -12.561 1.00 30.22 59 MET A CA 8
ATOM 11099 C C . MET A 1 59 ? -3.895 19.165 -11.970 1.00 22.23 59 MET A C 8
ATOM 11100 O O . MET A 1 59 ? -4.972 19.375 -12.527 1.00 50.42 59 MET A O 8
ATOM 11114 N N . MET A 1 60 ? -3.538 19.763 -10.837 1.00 30.43 60 MET A N 8
ATOM 11115 C CA . MET A 1 60 ? -4.411 20.723 -10.172 1.00 34.41 60 MET A CA 8
ATOM 11116 C C . MET A 1 60 ? -3.642 21.983 -9.789 1.00 33.33 60 MET A C 8
ATOM 11117 O O . MET A 1 60 ? -2.498 22.173 -10.199 1.00 65.53 60 MET A O 8
ATOM 11131 N N . VAL A 1 61 ? -4.279 22.842 -8.999 1.00 21.40 61 VAL A N 8
ATOM 11132 C CA . VAL A 1 61 ? -3.653 24.083 -8.559 1.00 14.40 61 VAL A CA 8
ATOM 11133 C C . VAL A 1 61 ? -3.066 23.938 -7.160 1.00 43.13 61 VAL A C 8
ATOM 11134 O O . VAL A 1 61 ? -3.340 22.966 -6.456 1.00 51.35 61 VAL A O 8
ATOM 11147 N N . LYS A 1 62 ? -2.254 24.912 -6.762 1.00 61.11 62 LYS A N 8
ATOM 11148 C CA . LYS A 1 62 ? -1.627 24.895 -5.445 1.00 44.22 62 LYS A CA 8
ATOM 11149 C C . LYS A 1 62 ? -2.677 24.803 -4.343 1.00 53.33 62 LYS A C 8
ATOM 11150 O O . LYS A 1 62 ? -2.681 23.878 -3.531 1.00 45.15 62 LYS A O 8
ATOM 11169 N N . PRO A 1 63 ? -3.591 25.785 -4.313 1.00 70.44 63 PRO A N 8
ATOM 11170 C CA . PRO A 1 63 ? -4.665 25.835 -3.317 1.00 12.42 63 PRO A CA 8
ATOM 11171 C C . PRO A 1 63 ? -5.704 24.739 -3.528 1.00 13.21 63 PRO A C 8
ATOM 11172 O O . PRO A 1 63 ? -6.908 24.996 -3.490 1.00 33.31 63 PRO A O 8
ATOM 11183 N N . PHE A 1 64 ? -5.232 23.517 -3.750 1.00 1.22 64 PHE A N 8
ATOM 11184 C CA . PHE A 1 64 ? -6.121 22.382 -3.967 1.00 34.31 64 PHE A CA 8
ATOM 11185 C C . PHE A 1 64 ? -5.355 21.065 -3.876 1.00 42.33 64 PHE A C 8
ATOM 11186 O O . PHE A 1 64 ? -5.668 20.209 -3.051 1.00 4.20 64 PHE A O 8
ATOM 11203 N N . GLU A 1 65 ? -4.349 20.913 -4.733 1.00 12.04 65 GLU A N 8
ATOM 11204 C CA . GLU A 1 65 ? -3.539 19.702 -4.750 1.00 63.41 65 GLU A CA 8
ATOM 11205 C C . GLU A 1 65 ? -3.021 19.373 -3.353 1.00 33.53 65 GLU A C 8
ATOM 11206 O O . GLU A 1 65 ? -3.096 18.228 -2.905 1.00 10.41 65 GLU A O 8
ATOM 11218 N N . ASP A 1 66 ? -2.496 20.384 -2.670 1.00 65.42 66 ASP A N 8
ATOM 11219 C CA . ASP A 1 66 ? -1.965 20.203 -1.324 1.00 54.01 66 ASP A CA 8
ATOM 11220 C C . ASP A 1 66 ? -3.006 19.559 -0.412 1.00 73.05 66 ASP A C 8
ATOM 11221 O O . ASP A 1 66 ? -2.721 18.579 0.276 1.00 4.51 66 ASP A O 8
ATOM 11230 N N . ALA A 1 67 ? -4.212 20.117 -0.412 1.00 10.13 67 ALA A N 8
ATOM 11231 C CA . ALA A 1 67 ? -5.295 19.597 0.414 1.00 44.15 67 ALA A CA 8
ATOM 11232 C C . ALA A 1 67 ? -6.186 18.650 -0.382 1.00 25.03 67 ALA A C 8
ATOM 11233 O O . ALA A 1 67 ? -7.395 18.586 -0.160 1.00 65.22 67 ALA A O 8
ATOM 11240 N N . ALA A 1 68 ? -5.581 17.916 -1.311 1.00 31.34 68 ALA A N 8
ATOM 11241 C CA . ALA A 1 68 ? -6.320 16.971 -2.138 1.00 44.24 68 ALA A CA 8
ATOM 11242 C C . ALA A 1 68 ? -5.948 15.532 -1.795 1.00 4.30 68 ALA A C 8
ATOM 11243 O O . ALA A 1 68 ? -6.683 14.597 -2.113 1.00 61.05 68 ALA A O 8
ATOM 11250 N N . PHE A 1 69 ? -4.801 15.362 -1.144 1.00 33.10 69 PHE A N 8
ATOM 11251 C CA . PHE A 1 69 ? -4.331 14.037 -0.758 1.00 72.03 69 PHE A CA 8
ATOM 11252 C C . PHE A 1 69 ? -3.843 14.032 0.687 1.00 62.24 69 PHE A C 8
ATOM 11253 O O . PHE A 1 69 ? -3.277 13.045 1.160 1.00 14.13 69 PHE A O 8
ATOM 11270 N N . LYS A 1 70 ? -4.063 15.141 1.384 1.00 51.44 70 LYS A N 8
ATOM 11271 C CA . LYS A 1 70 ? -3.647 15.267 2.775 1.00 42.34 70 LYS A CA 8
ATOM 11272 C C . LYS A 1 70 ? -4.808 14.970 3.719 1.00 24.01 70 LYS A C 8
ATOM 11273 O O . LYS A 1 70 ? -4.649 14.990 4.941 1.00 51.23 70 LYS A O 8
ATOM 11292 N N . LEU A 1 71 ? -5.974 14.693 3.146 1.00 51.11 71 LEU A N 8
ATOM 11293 C CA . LEU A 1 71 ? -7.162 14.390 3.937 1.00 64.21 71 LEU A CA 8
ATOM 11294 C C . LEU A 1 71 ? -7.202 12.913 4.315 1.00 24.22 71 LEU A C 8
ATOM 11295 O O . LEU A 1 71 ? -6.344 12.133 3.900 1.00 33.00 71 LEU A O 8
ATOM 11311 N N . GLN A 1 72 ? -8.203 12.535 5.102 1.00 15.43 72 GLN A N 8
ATOM 11312 C CA . GLN A 1 72 ? -8.356 11.151 5.534 1.00 2.54 72 GLN A CA 8
ATOM 11313 C C . GLN A 1 72 ? -9.298 10.391 4.607 1.00 14.50 72 GLN A C 8
ATOM 11314 O O . GLN A 1 72 ? -9.986 10.989 3.779 1.00 13.22 72 GLN A O 8
ATOM 11328 N N . VAL A 1 73 ? -9.323 9.071 4.750 1.00 71.42 73 VAL A N 8
ATOM 11329 C CA . VAL A 1 73 ? -10.182 8.229 3.925 1.00 60.45 73 VAL A CA 8
ATOM 11330 C C . VAL A 1 73 ? -11.655 8.526 4.184 1.00 64.13 73 VAL A C 8
ATOM 11331 O O . VAL A 1 73 ? -12.267 7.947 5.080 1.00 74.42 73 VAL A O 8
ATOM 11344 N N . GLY A 1 74 ? -12.219 9.432 3.390 1.00 23.34 74 GLY A N 8
ATOM 11345 C CA . GLY A 1 74 ? -13.616 9.789 3.550 1.00 13.52 74 GLY A CA 8
ATOM 11346 C C . GLY A 1 74 ? -13.801 11.068 4.343 1.00 23.04 74 GLY A C 8
ATOM 11347 O O . GLY A 1 74 ? -14.852 11.286 4.944 1.00 63.01 74 GLY A O 8
ATOM 11351 N N . GLU A 1 75 ? -12.775 11.913 4.348 1.00 22.23 75 GLU A N 8
ATOM 11352 C CA . GLU A 1 75 ? -12.828 13.175 5.078 1.00 61.21 75 GLU A CA 8
ATOM 11353 C C . GLU A 1 75 ? -12.953 14.354 4.117 1.00 20.32 75 GLU A C 8
ATOM 11354 O O . GLU A 1 75 ? -12.525 14.278 2.965 1.00 40.44 75 GLU A O 8
ATOM 11366 N N . VAL A 1 76 ? -13.544 15.443 4.599 1.00 62.33 76 VAL A N 8
ATOM 11367 C CA . VAL A 1 76 ? -13.725 16.638 3.785 1.00 41.43 76 VAL A CA 8
ATOM 11368 C C . VAL A 1 76 ? -12.685 17.699 4.126 1.00 41.45 76 VAL A C 8
ATOM 11369 O O . VAL A 1 76 ? -12.365 17.916 5.294 1.00 21.11 76 VAL A O 8
ATOM 11382 N N . SER A 1 77 ? -12.161 18.359 3.098 1.00 73.34 77 SER A N 8
ATOM 11383 C CA . SER A 1 77 ? -11.155 19.396 3.288 1.00 3.13 77 SER A CA 8
ATOM 11384 C C . SER A 1 77 ? -11.810 20.746 3.564 1.00 11.30 77 SER A C 8
ATOM 11385 O O . SER A 1 77 ? -12.970 20.966 3.220 1.00 73.21 77 SER A O 8
ATOM 11393 N N . GLU A 1 78 ? -11.057 21.646 4.189 1.00 52.25 78 GLU A N 8
ATOM 11394 C CA . GLU A 1 78 ? -11.565 22.974 4.512 1.00 53.11 78 GLU A CA 8
ATOM 11395 C C . GLU A 1 78 ? -11.762 23.804 3.247 1.00 41.54 78 GLU A C 8
ATOM 11396 O O . GLU A 1 78 ? -11.219 23.502 2.185 1.00 65.34 78 GLU A O 8
ATOM 11408 N N . PRO A 1 79 ? -12.561 24.876 3.361 1.00 50.14 79 PRO A N 8
ATOM 11409 C CA . PRO A 1 79 ? -12.848 25.772 2.237 1.00 54.24 79 PRO A CA 8
ATOM 11410 C C . PRO A 1 79 ? -11.634 26.598 1.828 1.00 30.22 79 PRO A C 8
ATOM 11411 O O . PRO A 1 79 ? -11.413 27.692 2.347 1.00 4.10 79 PRO A O 8
ATOM 11422 N N . ILE A 1 80 ? -10.851 26.067 0.894 1.00 2.34 80 ILE A N 8
ATOM 11423 C CA . ILE A 1 80 ? -9.660 26.757 0.415 1.00 11.23 80 ILE A CA 8
ATOM 11424 C C . ILE A 1 80 ? -10.020 27.834 -0.601 1.00 53.55 80 ILE A C 8
ATOM 11425 O O . ILE A 1 80 ? -10.423 27.534 -1.726 1.00 34.44 80 ILE A O 8
ATOM 11441 N N . LYS A 1 81 ? -9.871 29.092 -0.201 1.00 52.24 81 LYS A N 8
ATOM 11442 C CA . LYS A 1 81 ? -10.177 30.216 -1.077 1.00 41.41 81 LYS A CA 8
ATOM 11443 C C . LYS A 1 81 ? -9.129 30.350 -2.178 1.00 52.24 81 LYS A C 8
ATOM 11444 O O . LYS A 1 81 ? -7.946 30.545 -1.901 1.00 50.33 81 LYS A O 8
ATOM 11463 N N . SER A 1 82 ? -9.573 30.244 -3.427 1.00 1.53 82 SER A N 8
ATOM 11464 C CA . SER A 1 82 ? -8.672 30.351 -4.569 1.00 10.21 82 SER A CA 8
ATOM 11465 C C . SER A 1 82 ? -9.296 31.195 -5.676 1.00 53.41 82 SER A C 8
ATOM 11466 O O . SER A 1 82 ? -10.352 31.799 -5.490 1.00 3.14 82 SER A O 8
ATOM 11474 N N . GLU A 1 83 ? -8.635 31.231 -6.829 1.00 4.43 83 GLU A N 8
ATOM 11475 C CA . GLU A 1 83 ? -9.124 32.001 -7.965 1.00 51.24 83 GLU A CA 8
ATOM 11476 C C . GLU A 1 83 ? -10.506 31.518 -8.396 1.00 33.11 83 GLU A C 8
ATOM 11477 O O . GLU A 1 83 ? -11.314 32.291 -8.912 1.00 61.03 83 GLU A O 8
ATOM 11489 N N . PHE A 1 84 ? -10.772 30.235 -8.178 1.00 71.21 84 PHE A N 8
ATOM 11490 C CA . PHE A 1 84 ? -12.055 29.647 -8.544 1.00 72.13 84 PHE A CA 8
ATOM 11491 C C . PHE A 1 84 ? -13.040 29.723 -7.381 1.00 41.33 84 PHE A C 8
ATOM 11492 O O . PHE A 1 84 ? -14.253 29.639 -7.573 1.00 4.22 84 PHE A O 8
ATOM 11509 N N . GLY A 1 85 ? -12.509 29.883 -6.173 1.00 25.11 85 GLY A N 8
ATOM 11510 C CA . GLY A 1 85 ? -13.353 29.966 -4.996 1.00 4.50 85 GLY A CA 8
ATOM 11511 C C . GLY A 1 85 ? -12.959 28.968 -3.926 1.00 63.42 85 GLY A C 8
ATOM 11512 O O . GLY A 1 85 ? -11.807 28.537 -3.864 1.00 31.34 85 GLY A O 8
ATOM 11516 N N . TYR A 1 86 ? -13.915 28.598 -3.082 1.00 51.21 86 TYR A N 8
ATOM 11517 C CA . TYR A 1 86 ? -13.662 27.647 -2.007 1.00 64.42 86 TYR A CA 8
ATOM 11518 C C . TYR A 1 86 ? -13.678 26.214 -2.532 1.00 42.31 86 TYR A C 8
ATOM 11519 O O . TYR A 1 86 ? -14.693 25.741 -3.044 1.00 62.33 86 TYR A O 8
ATOM 11537 N N . HIS A 1 87 ? -12.547 25.529 -2.401 1.00 3.41 87 HIS A N 8
ATOM 11538 C CA . HIS A 1 87 ? -12.429 24.150 -2.861 1.00 54.42 87 HIS A CA 8
ATOM 11539 C C . HIS A 1 87 ? -12.679 23.172 -1.716 1.00 2.51 87 HIS A C 8
ATOM 11540 O O . HIS A 1 87 ? -12.032 23.249 -0.671 1.00 71.33 87 HIS A O 8
ATOM 11554 N N . ILE A 1 88 ? -13.620 22.257 -1.921 1.00 12.30 88 ILE A N 8
ATOM 11555 C CA . ILE A 1 88 ? -13.954 21.266 -0.905 1.00 63.12 88 ILE A CA 8
ATOM 11556 C C . ILE A 1 88 ? -13.617 19.857 -1.382 1.00 4.13 88 ILE A C 8
ATOM 11557 O O . ILE A 1 88 ? -14.484 19.130 -1.866 1.00 12.40 88 ILE A O 8
ATOM 11573 N N . ILE A 1 89 ? -12.351 19.477 -1.239 1.00 44.42 89 ILE A N 8
ATOM 11574 C CA . ILE A 1 89 ? -11.900 18.154 -1.652 1.00 2.43 89 ILE A CA 8
ATOM 11575 C C . ILE A 1 89 ? -12.276 17.098 -0.618 1.00 4.31 89 ILE A C 8
ATOM 11576 O O . ILE A 1 89 ? -12.064 17.284 0.581 1.00 74.31 89 ILE A O 8
ATOM 11592 N N . LYS A 1 90 ? -12.831 15.987 -1.089 1.00 50.13 90 LYS A N 8
ATOM 11593 C CA . LYS A 1 90 ? -13.233 14.898 -0.208 1.00 13.13 90 LYS A CA 8
ATOM 11594 C C . LYS A 1 90 ? -12.749 13.555 -0.745 1.00 45.43 90 LYS A C 8
ATOM 11595 O O . LYS A 1 90 ? -13.122 13.145 -1.844 1.00 61.42 90 LYS A O 8
ATOM 11614 N N . ARG A 1 91 ? -11.918 12.875 0.037 1.00 4.34 91 ARG A N 8
ATOM 11615 C CA . ARG A 1 91 ? -11.382 11.579 -0.360 1.00 72.33 91 ARG A CA 8
ATOM 11616 C C . ARG A 1 91 ? -12.479 10.518 -0.370 1.00 21.34 91 ARG A C 8
ATOM 11617 O O . ARG A 1 91 ? -13.385 10.538 0.463 1.00 3.54 91 ARG A O 8
ATOM 11638 N N . PHE A 1 92 ? -12.391 9.591 -1.319 1.00 11.33 92 PHE A N 8
ATOM 11639 C CA . PHE A 1 92 ? -13.376 8.523 -1.438 1.00 13.23 92 PHE A CA 8
ATOM 11640 C C . PHE A 1 92 ? -12.717 7.155 -1.286 1.00 64.22 92 PHE A C 8
ATOM 11641 O O . PHE A 1 92 ? -13.323 6.215 -0.775 1.00 64.25 92 PHE A O 8
ATOM 11658 N N . GLY A 1 93 ? -11.468 7.054 -1.735 1.00 73.24 93 GLY A N 8
ATOM 11659 C CA . GLY A 1 93 ? -10.747 5.798 -1.642 1.00 22.23 93 GLY A CA 8
ATOM 11660 C C . GLY A 1 93 ? -10.753 5.229 -0.238 1.00 22.13 93 GLY A C 8
ATOM 11661 O O . GLY A 1 93 ? -10.411 4.064 -0.031 1.00 0.34 93 GLY A O 8
ATOM 11665 N N . GLY A 1 1 ? -0.166 -1.627 -5.029 1.00 1.12 1 GLY A N 9
ATOM 11666 C CA . GLY A 1 1 ? 0.771 -0.717 -5.662 1.00 4.22 1 GLY A CA 9
ATOM 11667 C C . GLY A 1 1 ? 1.132 0.455 -4.771 1.00 3.35 1 GLY A C 9
ATOM 11668 O O . GLY A 1 1 ? 0.540 0.663 -3.712 1.00 15.43 1 GLY A O 9
ATOM 11672 N N . PRO A 1 2 ? 2.130 1.244 -5.199 1.00 35.13 2 PRO A N 9
ATOM 11673 C CA . PRO A 1 2 ? 2.592 2.414 -4.447 1.00 22.32 2 PRO A CA 9
ATOM 11674 C C . PRO A 1 2 ? 1.568 3.543 -4.444 1.00 15.25 2 PRO A C 9
ATOM 11675 O O . PRO A 1 2 ? 0.493 3.421 -5.031 1.00 43.44 2 PRO A O 9
ATOM 11686 N N . SER A 1 3 ? 1.908 4.643 -3.780 1.00 3.23 3 SER A N 9
ATOM 11687 C CA . SER A 1 3 ? 1.017 5.794 -3.697 1.00 55.14 3 SER A CA 9
ATOM 11688 C C . SER A 1 3 ? 1.276 6.766 -4.845 1.00 33.22 3 SER A C 9
ATOM 11689 O O . SER A 1 3 ? 2.156 7.621 -4.760 1.00 61.24 3 SER A O 9
ATOM 11697 N N . ASN A 1 4 ? 0.503 6.626 -5.917 1.00 2.05 4 ASN A N 9
ATOM 11698 C CA . ASN A 1 4 ? 0.649 7.490 -7.082 1.00 60.32 4 ASN A CA 9
ATOM 11699 C C . ASN A 1 4 ? -0.606 8.331 -7.297 1.00 60.53 4 ASN A C 9
ATOM 11700 O O . ASN A 1 4 ? -0.525 9.530 -7.564 1.00 61.44 4 ASN A O 9
ATOM 11711 N N . LYS A 1 5 ? -1.765 7.693 -7.178 1.00 14.24 5 LYS A N 9
ATOM 11712 C CA . LYS A 1 5 ? -3.039 8.381 -7.356 1.00 11.42 5 LYS A CA 9
ATOM 11713 C C . LYS A 1 5 ? -4.046 7.943 -6.299 1.00 34.22 5 LYS A C 9
ATOM 11714 O O . LYS A 1 5 ? -3.907 6.877 -5.699 1.00 20.43 5 LYS A O 9
ATOM 11733 N N . ILE A 1 6 ? -5.062 8.770 -6.077 1.00 15.03 6 ILE A N 9
ATOM 11734 C CA . ILE A 1 6 ? -6.094 8.466 -5.094 1.00 13.32 6 ILE A CA 9
ATOM 11735 C C . ILE A 1 6 ? -7.425 9.103 -5.479 1.00 72.43 6 ILE A C 9
ATOM 11736 O O . ILE A 1 6 ? -7.464 10.113 -6.181 1.00 23.52 6 ILE A O 9
ATOM 11752 N N . LYS A 1 7 ? -8.517 8.505 -5.013 1.00 74.34 7 LYS A N 9
ATOM 11753 C CA . LYS A 1 7 ? -9.852 9.014 -5.305 1.00 63.42 7 LYS A CA 9
ATOM 11754 C C . LYS A 1 7 ? -10.164 10.242 -4.457 1.00 42.22 7 LYS A C 9
ATOM 11755 O O . LYS A 1 7 ? -9.741 10.336 -3.305 1.00 0.31 7 LYS A O 9
ATOM 11774 N N . CYS A 1 8 ? -10.906 11.182 -5.033 1.00 71.44 8 CYS A N 9
ATOM 11775 C CA . CYS A 1 8 ? -11.275 12.405 -4.330 1.00 32.53 8 CYS A CA 9
ATOM 11776 C C . CYS A 1 8 ? -12.210 13.259 -5.178 1.00 53.45 8 CYS A C 9
ATOM 11777 O O . CYS A 1 8 ? -12.286 13.094 -6.396 1.00 24.30 8 CYS A O 9
ATOM 11785 N N . SER A 1 9 ? -12.922 14.173 -4.527 1.00 55.25 9 SER A N 9
ATOM 11786 C CA . SER A 1 9 ? -13.858 15.051 -5.221 1.00 23.31 9 SER A CA 9
ATOM 11787 C C . SER A 1 9 ? -13.486 16.515 -5.012 1.00 5.22 9 SER A C 9
ATOM 11788 O O . SER A 1 9 ? -12.400 16.828 -4.521 1.00 52.22 9 SER A O 9
ATOM 11796 N N . HIS A 1 10 ? -14.394 17.410 -5.388 1.00 61.41 10 HIS A N 9
ATOM 11797 C CA . HIS A 1 10 ? -14.162 18.843 -5.242 1.00 33.23 10 HIS A CA 9
ATOM 11798 C C . HIS A 1 10 ? -15.437 19.632 -5.527 1.00 24.52 10 HIS A C 9
ATOM 11799 O O . HIS A 1 10 ? -16.217 19.269 -6.408 1.00 10.21 10 HIS A O 9
ATOM 11813 N N . ILE A 1 11 ? -15.641 20.708 -4.776 1.00 64.33 11 ILE A N 9
ATOM 11814 C CA . ILE A 1 11 ? -16.820 21.546 -4.950 1.00 12.44 11 ILE A CA 9
ATOM 11815 C C . ILE A 1 11 ? -16.468 23.024 -4.819 1.00 10.24 11 ILE A C 9
ATOM 11816 O O . ILE A 1 11 ? -15.926 23.458 -3.802 1.00 25.54 11 ILE A O 9
ATOM 11832 N N . LEU A 1 12 ? -16.782 23.795 -5.854 1.00 10.11 12 LEU A N 9
ATOM 11833 C CA . LEU A 1 12 ? -16.500 25.227 -5.856 1.00 72.52 12 LEU A CA 9
ATOM 11834 C C . LEU A 1 12 ? -17.759 26.030 -5.547 1.00 34.03 12 LEU A C 9
ATOM 11835 O O . LEU A 1 12 ? -18.810 25.814 -6.152 1.00 1.24 12 LEU A O 9
ATOM 11851 N N . VAL A 1 13 ? -17.646 26.958 -4.602 1.00 54.21 13 VAL A N 9
ATOM 11852 C CA . VAL A 1 13 ? -18.775 27.796 -4.214 1.00 2.34 13 VAL A CA 9
ATOM 11853 C C . VAL A 1 13 ? -18.389 29.271 -4.214 1.00 34.20 13 VAL A C 9
ATOM 11854 O O . VAL A 1 13 ? -17.279 29.634 -4.604 1.00 30.42 13 VAL A O 9
ATOM 11867 N N . SER A 1 14 ? -19.314 30.119 -3.774 1.00 72.12 14 SER A N 9
ATOM 11868 C CA . SER A 1 14 ? -19.073 31.556 -3.726 1.00 64.44 14 SER A CA 9
ATOM 11869 C C . SER A 1 14 ? -18.999 32.047 -2.284 1.00 10.33 14 SER A C 9
ATOM 11870 O O . SER A 1 14 ? -18.395 33.080 -1.997 1.00 43.31 14 SER A O 9
ATOM 11878 N N . LYS A 1 15 ? -19.621 31.298 -1.379 1.00 3.24 15 LYS A N 9
ATOM 11879 C CA . LYS A 1 15 ? -19.627 31.654 0.035 1.00 4.10 15 LYS A CA 9
ATOM 11880 C C . LYS A 1 15 ? -19.280 30.447 0.901 1.00 1.23 15 LYS A C 9
ATOM 11881 O O . LYS A 1 15 ? -19.499 29.304 0.502 1.00 31.03 15 LYS A O 9
ATOM 11900 N N . GLN A 1 16 ? -18.741 30.711 2.087 1.00 41.32 16 GLN A N 9
ATOM 11901 C CA . GLN A 1 16 ? -18.366 29.645 3.009 1.00 11.52 16 GLN A CA 9
ATOM 11902 C C . GLN A 1 16 ? -19.598 28.896 3.505 1.00 30.01 16 GLN A C 9
ATOM 11903 O O . GLN A 1 16 ? -19.514 27.731 3.892 1.00 23.32 16 GLN A O 9
ATOM 11917 N N . SER A 1 17 ? -20.742 29.573 3.491 1.00 44.11 17 SER A N 9
ATOM 11918 C CA . SER A 1 17 ? -21.991 28.972 3.944 1.00 73.25 17 SER A CA 9
ATOM 11919 C C . SER A 1 17 ? -22.342 27.749 3.102 1.00 44.21 17 SER A C 9
ATOM 11920 O O . SER A 1 17 ? -23.082 26.870 3.543 1.00 44.11 17 SER A O 9
ATOM 11928 N N . GLU A 1 18 ? -21.805 27.700 1.886 1.00 12.54 18 GLU A N 9
ATOM 11929 C CA . GLU A 1 18 ? -22.062 26.586 0.982 1.00 30.02 18 GLU A CA 9
ATOM 11930 C C . GLU A 1 18 ? -20.945 25.550 1.064 1.00 65.24 18 GLU A C 9
ATOM 11931 O O . GLU A 1 18 ? -21.200 24.356 1.214 1.00 1.54 18 GLU A O 9
ATOM 11943 N N . ALA A 1 19 ? -19.704 26.017 0.963 1.00 50.52 19 ALA A N 9
ATOM 11944 C CA . ALA A 1 19 ? -18.547 25.133 1.026 1.00 23.34 19 ALA A CA 9
ATOM 11945 C C . ALA A 1 19 ? -18.461 24.439 2.382 1.00 30.40 19 ALA A C 9
ATOM 11946 O O . ALA A 1 19 ? -18.369 23.213 2.459 1.00 52.14 19 ALA A O 9
ATOM 11953 N N . LEU A 1 20 ? -18.490 25.230 3.449 1.00 34.04 20 LEU A N 9
ATOM 11954 C CA . LEU A 1 20 ? -18.414 24.691 4.803 1.00 41.24 20 LEU A CA 9
ATOM 11955 C C . LEU A 1 20 ? -19.604 23.782 5.094 1.00 33.11 20 LEU A C 9
ATOM 11956 O O . LEU A 1 20 ? -19.541 22.923 5.974 1.00 70.04 20 LEU A O 9
ATOM 11972 N N . ALA A 1 21 ? -20.687 23.977 4.349 1.00 70.42 21 ALA A N 9
ATOM 11973 C CA . ALA A 1 21 ? -21.889 23.171 4.525 1.00 34.11 21 ALA A CA 9
ATOM 11974 C C . ALA A 1 21 ? -21.700 21.769 3.955 1.00 1.10 21 ALA A C 9
ATOM 11975 O O . ALA A 1 21 ? -22.546 20.894 4.141 1.00 24.31 21 ALA A O 9
ATOM 11982 N N . ILE A 1 22 ? -20.586 21.564 3.261 1.00 22.42 22 ILE A N 9
ATOM 11983 C CA . ILE A 1 22 ? -20.286 20.268 2.665 1.00 64.25 22 ILE A CA 9
ATOM 11984 C C . ILE A 1 22 ? -19.790 19.281 3.717 1.00 63.44 22 ILE A C 9
ATOM 11985 O O . ILE A 1 22 ? -19.844 18.068 3.518 1.00 75.22 22 ILE A O 9
ATOM 12001 N N . MET A 1 23 ? -19.307 19.810 4.835 1.00 12.24 23 MET A N 9
ATOM 12002 C CA . MET A 1 23 ? -18.805 18.974 5.920 1.00 1.40 23 MET A CA 9
ATOM 12003 C C . MET A 1 23 ? -19.841 18.844 7.032 1.00 74.34 23 MET A C 9
ATOM 12004 O O . MET A 1 23 ? -19.600 18.186 8.042 1.00 34.12 23 MET A O 9
ATOM 12018 N N . GLU A 1 24 ? -20.995 19.475 6.835 1.00 32.32 24 GLU A N 9
ATOM 12019 C CA . GLU A 1 24 ? -22.067 19.429 7.823 1.00 51.22 24 GLU A CA 9
ATOM 12020 C C . GLU A 1 24 ? -23.316 18.775 7.239 1.00 55.33 24 GLU A C 9
ATOM 12021 O O . GLU A 1 24 ? -24.088 18.134 7.954 1.00 43.35 24 GLU A O 9
ATOM 12033 N N . LYS A 1 25 ? -23.510 18.942 5.935 1.00 71.45 25 LYS A N 9
ATOM 12034 C CA . LYS A 1 25 ? -24.664 18.368 5.252 1.00 4.41 25 LYS A CA 9
ATOM 12035 C C . LYS A 1 25 ? -24.603 16.845 5.268 1.00 63.13 25 LYS A C 9
ATOM 12036 O O . LYS A 1 25 ? -25.505 16.182 5.782 1.00 2.22 25 LYS A O 9
ATOM 12055 N N . LEU A 1 26 ? -23.535 16.294 4.701 1.00 33.00 26 LEU A N 9
ATOM 12056 C CA . LEU A 1 26 ? -23.355 14.847 4.651 1.00 52.34 26 LEU A CA 9
ATOM 12057 C C . LEU A 1 26 ? -23.382 14.246 6.052 1.00 14.24 26 LEU A C 9
ATOM 12058 O O . LEU A 1 26 ? -23.683 13.065 6.228 1.00 54.14 26 LEU A O 9
ATOM 12074 N N . LYS A 1 27 ? -23.068 15.067 7.049 1.00 15.53 27 LYS A N 9
ATOM 12075 C CA . LYS A 1 27 ? -23.060 14.619 8.436 1.00 15.41 27 LYS A CA 9
ATOM 12076 C C . LYS A 1 27 ? -24.406 14.014 8.821 1.00 62.13 27 LYS A C 9
ATOM 12077 O O . LYS A 1 27 ? -24.484 13.162 9.706 1.00 22.31 27 LYS A O 9
ATOM 12096 N N . SER A 1 28 ? -25.464 14.457 8.149 1.00 43.55 28 SER A N 9
ATOM 12097 C CA . SER A 1 28 ? -26.807 13.960 8.423 1.00 44.55 28 SER A CA 9
ATOM 12098 C C . SER A 1 28 ? -27.051 12.634 7.710 1.00 23.11 28 SER A C 9
ATOM 12099 O O . SER A 1 28 ? -27.880 11.832 8.135 1.00 35.43 28 SER A O 9
ATOM 12107 N N . GLY A 1 29 ? -26.319 12.410 6.622 1.00 35.14 29 GLY A N 9
ATOM 12108 C CA . GLY A 1 29 ? -26.470 11.180 5.867 1.00 21.02 29 GLY A CA 9
ATOM 12109 C C . GLY A 1 29 ? -26.801 11.431 4.410 1.00 51.11 29 GLY A C 9
ATOM 12110 O O . GLY A 1 29 ? -27.471 10.620 3.771 1.00 53.52 29 GLY A O 9
ATOM 12114 N N . GLU A 1 30 ? -26.331 12.557 3.884 1.00 64.04 30 GLU A N 9
ATOM 12115 C CA . GLU A 1 30 ? -26.583 12.913 2.492 1.00 72.03 30 GLU A CA 9
ATOM 12116 C C . GLU A 1 30 ? -25.462 12.407 1.589 1.00 75.34 30 GLU A C 9
ATOM 12117 O O . GLU A 1 30 ? -24.627 11.605 2.006 1.00 24.03 30 GLU A O 9
ATOM 12129 N N . LYS A 1 31 ? -25.451 12.881 0.348 1.00 61.02 31 LYS A N 9
ATOM 12130 C CA . LYS A 1 31 ? -24.433 12.479 -0.616 1.00 52.45 31 LYS A CA 9
ATOM 12131 C C . LYS A 1 31 ? -23.607 13.679 -1.068 1.00 54.35 31 LYS A C 9
ATOM 12132 O O . LYS A 1 31 ? -24.155 14.726 -1.418 1.00 22.03 31 LYS A O 9
ATOM 12151 N N . PHE A 1 32 ? -22.288 13.521 -1.060 1.00 14.20 32 PHE A N 9
ATOM 12152 C CA . PHE A 1 32 ? -21.387 14.591 -1.470 1.00 43.51 32 PHE A CA 9
ATOM 12153 C C . PHE A 1 32 ? -21.779 15.138 -2.840 1.00 35.11 32 PHE A C 9
ATOM 12154 O O . PHE A 1 32 ? -21.883 16.349 -3.031 1.00 23.04 32 PHE A O 9
ATOM 12171 N N . GLY A 1 33 ? -21.995 14.235 -3.791 1.00 13.22 33 GLY A N 9
ATOM 12172 C CA . GLY A 1 33 ? -22.373 14.644 -5.131 1.00 43.34 33 GLY A CA 9
ATOM 12173 C C . GLY A 1 33 ? -23.669 15.429 -5.154 1.00 61.21 33 GLY A C 9
ATOM 12174 O O . GLY A 1 33 ? -23.845 16.330 -5.974 1.00 45.35 33 GLY A O 9
ATOM 12178 N N . LYS A 1 34 ? -24.582 15.085 -4.252 1.00 14.43 34 LYS A N 9
ATOM 12179 C CA . LYS A 1 34 ? -25.871 15.762 -4.171 1.00 40.22 34 LYS A CA 9
ATOM 12180 C C . LYS A 1 34 ? -25.687 17.273 -4.084 1.00 11.54 34 LYS A C 9
ATOM 12181 O O . LYS A 1 34 ? -26.542 18.040 -4.529 1.00 14.33 34 LYS A O 9
ATOM 12200 N N . LEU A 1 35 ? -24.566 17.696 -3.509 1.00 13.42 35 LEU A N 9
ATOM 12201 C CA . LEU A 1 35 ? -24.269 19.117 -3.364 1.00 50.21 35 LEU A CA 9
ATOM 12202 C C . LEU A 1 35 ? -23.227 19.562 -4.385 1.00 65.35 35 LEU A C 9
ATOM 12203 O O . LEU A 1 35 ? -23.117 20.747 -4.699 1.00 32.03 35 LEU A O 9
ATOM 12219 N N . ALA A 1 36 ? -22.465 18.603 -4.901 1.00 63.25 36 ALA A N 9
ATOM 12220 C CA . ALA A 1 36 ? -21.435 18.895 -5.890 1.00 3.22 36 ALA A CA 9
ATOM 12221 C C . ALA A 1 36 ? -22.047 19.147 -7.263 1.00 41.13 36 ALA A C 9
ATOM 12222 O O . ALA A 1 36 ? -21.379 19.641 -8.172 1.00 1.44 36 ALA A O 9
ATOM 12229 N N . LYS A 1 37 ? -23.323 18.805 -7.409 1.00 23.40 37 LYS A N 9
ATOM 12230 C CA . LYS A 1 37 ? -24.027 18.994 -8.671 1.00 25.20 37 LYS A CA 9
ATOM 12231 C C . LYS A 1 37 ? -24.861 20.270 -8.642 1.00 41.35 37 LYS A C 9
ATOM 12232 O O . LYS A 1 37 ? -25.583 20.572 -9.593 1.00 73.12 37 LYS A O 9
ATOM 12251 N N . GLU A 1 38 ? -24.755 21.017 -7.549 1.00 11.54 38 GLU A N 9
ATOM 12252 C CA . GLU A 1 38 ? -25.500 22.262 -7.398 1.00 34.41 38 GLU A CA 9
ATOM 12253 C C . GLU A 1 38 ? -24.589 23.387 -6.917 1.00 50.55 38 GLU A C 9
ATOM 12254 O O . GLU A 1 38 ? -24.537 24.461 -7.520 1.00 34.43 38 GLU A O 9
ATOM 12266 N N . LEU A 1 39 ? -23.871 23.135 -5.829 1.00 23.03 39 LEU A N 9
ATOM 12267 C CA . LEU A 1 39 ? -22.960 24.126 -5.266 1.00 74.42 39 LEU A CA 9
ATOM 12268 C C . LEU A 1 39 ? -21.774 24.366 -6.194 1.00 65.35 39 LEU A C 9
ATOM 12269 O O . LEU A 1 39 ? -21.374 25.506 -6.426 1.00 54.51 39 LEU A O 9
ATOM 12285 N N . SER A 1 40 ? -21.217 23.282 -6.725 1.00 44.13 40 SER A N 9
ATOM 12286 C CA . SER A 1 40 ? -20.075 23.374 -7.628 1.00 22.21 40 SER A CA 9
ATOM 12287 C C . SER A 1 40 ? -20.366 24.334 -8.777 1.00 13.54 40 SER A C 9
ATOM 12288 O O . SER A 1 40 ? -21.080 23.993 -9.720 1.00 42.31 40 SER A O 9
ATOM 12296 N N . ILE A 1 41 ? -19.809 25.538 -8.689 1.00 34.14 41 ILE A N 9
ATOM 12297 C CA . ILE A 1 41 ? -20.009 26.548 -9.721 1.00 25.23 41 ILE A CA 9
ATOM 12298 C C . ILE A 1 41 ? -19.225 26.205 -10.983 1.00 54.13 41 ILE A C 9
ATOM 12299 O O . ILE A 1 41 ? -19.553 26.672 -12.075 1.00 2.34 41 ILE A O 9
ATOM 12315 N N . ASP A 1 42 ? -18.191 25.386 -10.828 1.00 53.01 42 ASP A N 9
ATOM 12316 C CA . ASP A 1 42 ? -17.363 24.978 -11.957 1.00 54.33 42 ASP A CA 9
ATOM 12317 C C . ASP A 1 42 ? -18.179 24.180 -12.969 1.00 73.22 42 ASP A C 9
ATOM 12318 O O . ASP A 1 42 ? -18.651 23.081 -12.673 1.00 44.34 42 ASP A O 9
ATOM 12327 N N . SER A 1 43 ? -18.343 24.740 -14.163 1.00 71.13 43 SER A N 9
ATOM 12328 C CA . SER A 1 43 ? -19.106 24.083 -15.218 1.00 42.11 43 SER A CA 9
ATOM 12329 C C . SER A 1 43 ? -18.615 22.655 -15.435 1.00 3.43 43 SER A C 9
ATOM 12330 O O . SER A 1 43 ? -19.406 21.747 -15.687 1.00 62.25 43 SER A O 9
ATOM 12338 N N . GLY A 1 44 ? -17.303 22.465 -15.333 1.00 41.15 44 GLY A N 9
ATOM 12339 C CA . GLY A 1 44 ? -16.728 21.146 -15.521 1.00 51.23 44 GLY A CA 9
ATOM 12340 C C . GLY A 1 44 ? -16.600 20.379 -14.221 1.00 5.31 44 GLY A C 9
ATOM 12341 O O . GLY A 1 44 ? -15.551 19.802 -13.933 1.00 51.04 44 GLY A O 9
ATOM 12345 N N . SER A 1 45 ? -17.669 20.373 -13.431 1.00 72.23 45 SER A N 9
ATOM 12346 C CA . SER A 1 45 ? -17.671 19.676 -12.150 1.00 63.24 45 SER A CA 9
ATOM 12347 C C . SER A 1 45 ? -19.096 19.388 -11.690 1.00 31.31 45 SER A C 9
ATOM 12348 O O . SER A 1 45 ? -19.386 18.312 -11.168 1.00 63.25 45 SER A O 9
ATOM 12356 N N . ALA A 1 46 ? -19.982 20.358 -11.887 1.00 42.25 46 ALA A N 9
ATOM 12357 C CA . ALA A 1 46 ? -21.378 20.210 -11.494 1.00 62.35 46 ALA A CA 9
ATOM 12358 C C . ALA A 1 46 ? -22.062 19.113 -12.305 1.00 53.22 46 ALA A C 9
ATOM 12359 O O . ALA A 1 46 ? -23.156 18.665 -11.962 1.00 12.40 46 ALA A O 9
ATOM 12366 N N . LYS A 1 47 ? -21.412 18.687 -13.382 1.00 30.43 47 LYS A N 9
ATOM 12367 C CA . LYS A 1 47 ? -21.957 17.642 -14.241 1.00 71.15 47 LYS A CA 9
ATOM 12368 C C . LYS A 1 47 ? -21.418 16.272 -13.841 1.00 43.11 47 LYS A C 9
ATOM 12369 O O . LYS A 1 47 ? -21.974 15.241 -14.219 1.00 63.31 47 LYS A O 9
ATOM 12388 N N . LYS A 1 48 ? -20.334 16.269 -13.074 1.00 25.42 48 LYS A N 9
ATOM 12389 C CA . LYS A 1 48 ? -19.721 15.026 -12.620 1.00 5.04 48 LYS A CA 9
ATOM 12390 C C . LYS A 1 48 ? -19.730 14.940 -11.097 1.00 5.32 48 LYS A C 9
ATOM 12391 O O . LYS A 1 48 ? -18.911 14.242 -10.501 1.00 5.11 48 LYS A O 9
ATOM 12410 N N . ASN A 1 49 ? -20.662 15.653 -10.474 1.00 32.12 49 ASN A N 9
ATOM 12411 C CA . ASN A 1 49 ? -20.777 15.656 -9.019 1.00 73.14 49 ASN A CA 9
ATOM 12412 C C . ASN A 1 49 ? -19.436 15.974 -8.368 1.00 45.52 49 ASN A C 9
ATOM 12413 O O . ASN A 1 49 ? -19.144 15.512 -7.266 1.00 2.31 49 ASN A O 9
ATOM 12424 N N . GLY A 1 50 ? -18.622 16.768 -9.059 1.00 22.14 50 GLY A N 9
ATOM 12425 C CA . GLY A 1 50 ? -17.320 17.135 -8.531 1.00 21.32 50 GLY A CA 9
ATOM 12426 C C . GLY A 1 50 ? -16.450 15.928 -8.245 1.00 23.24 50 GLY A C 9
ATOM 12427 O O . GLY A 1 50 ? -15.491 16.014 -7.478 1.00 43.21 50 GLY A O 9
ATOM 12431 N N . ASN A 1 51 ? -16.784 14.799 -8.860 1.00 34.44 51 ASN A N 9
ATOM 12432 C CA . ASN A 1 51 ? -16.027 13.567 -8.664 1.00 12.41 51 ASN A CA 9
ATOM 12433 C C . ASN A 1 51 ? -14.970 13.402 -9.751 1.00 23.53 51 ASN A C 9
ATOM 12434 O O . ASN A 1 51 ? -15.184 12.700 -10.740 1.00 12.12 51 ASN A O 9
ATOM 12445 N N . LEU A 1 52 ? -13.827 14.051 -9.560 1.00 24.34 52 LEU A N 9
ATOM 12446 C CA . LEU A 1 52 ? -12.734 13.976 -10.523 1.00 24.20 52 LEU A CA 9
ATOM 12447 C C . LEU A 1 52 ? -12.136 12.573 -10.560 1.00 61.31 52 LEU A C 9
ATOM 12448 O O . LEU A 1 52 ? -11.381 12.231 -11.469 1.00 53.04 52 LEU A O 9
ATOM 12464 N N . GLY A 1 53 ? -12.482 11.761 -9.565 1.00 0.13 53 GLY A N 9
ATOM 12465 C CA . GLY A 1 53 ? -11.973 10.403 -9.503 1.00 43.33 53 GLY A CA 9
ATOM 12466 C C . GLY A 1 53 ? -10.548 10.341 -8.992 1.00 2.02 53 GLY A C 9
ATOM 12467 O O . GLY A 1 53 ? -10.229 10.909 -7.947 1.00 55.21 53 GLY A O 9
ATOM 12471 N N . TYR A 1 54 ? -9.687 9.647 -9.728 1.00 43.33 54 TYR A N 9
ATOM 12472 C CA . TYR A 1 54 ? -8.288 9.510 -9.341 1.00 61.51 54 TYR A CA 9
ATOM 12473 C C . TYR A 1 54 ? -7.446 10.639 -9.928 1.00 3.14 54 TYR A C 9
ATOM 12474 O O . TYR A 1 54 ? -7.614 11.017 -11.087 1.00 60.33 54 TYR A O 9
ATOM 12492 N N . PHE A 1 55 ? -6.538 11.174 -9.117 1.00 74.21 55 PHE A N 9
ATOM 12493 C CA . PHE A 1 55 ? -5.670 12.261 -9.554 1.00 71.43 55 PHE A CA 9
ATOM 12494 C C . PHE A 1 55 ? -4.264 12.097 -8.982 1.00 52.12 55 PHE A C 9
ATOM 12495 O O . PHE A 1 55 ? -3.994 11.162 -8.228 1.00 2.05 55 PHE A O 9
ATOM 12512 N N . THR A 1 56 ? -3.372 13.012 -9.348 1.00 32.53 56 THR A N 9
ATOM 12513 C CA . THR A 1 56 ? -1.995 12.969 -8.874 1.00 74.11 56 THR A CA 9
ATOM 12514 C C . THR A 1 56 ? -1.429 14.374 -8.703 1.00 65.15 56 THR A C 9
ATOM 12515 O O . THR A 1 56 ? -2.136 15.366 -8.878 1.00 33.14 56 THR A O 9
ATOM 12526 N N . LYS A 1 57 ? -0.147 14.453 -8.363 1.00 64.54 57 LYS A N 9
ATOM 12527 C CA . LYS A 1 57 ? 0.518 15.736 -8.170 1.00 51.24 57 LYS A CA 9
ATOM 12528 C C . LYS A 1 57 ? 0.888 16.363 -9.510 1.00 71.14 57 LYS A C 9
ATOM 12529 O O . LYS A 1 57 ? 1.779 15.881 -10.208 1.00 65.41 57 LYS A O 9
ATOM 12548 N N . GLY A 1 58 ? 0.198 17.444 -9.864 1.00 71.23 58 GLY A N 9
ATOM 12549 C CA . GLY A 1 58 ? 0.470 18.120 -11.119 1.00 34.12 58 GLY A CA 9
ATOM 12550 C C . GLY A 1 58 ? -0.736 18.146 -12.037 1.00 42.11 58 GLY A C 9
ATOM 12551 O O . GLY A 1 58 ? -0.620 18.480 -13.216 1.00 2.24 58 GLY A O 9
ATOM 12555 N N . MET A 1 59 ? -1.897 17.791 -11.496 1.00 54.22 59 MET A N 9
ATOM 12556 C CA . MET A 1 59 ? -3.129 17.775 -12.276 1.00 33.24 59 MET A CA 9
ATOM 12557 C C . MET A 1 59 ? -4.128 18.793 -11.734 1.00 73.14 59 MET A C 9
ATOM 12558 O O . MET A 1 59 ? -5.246 18.907 -12.238 1.00 10.11 59 MET A O 9
ATOM 12572 N N . MET A 1 60 ? -3.719 19.529 -10.707 1.00 32.13 60 MET A N 9
ATOM 12573 C CA . MET A 1 60 ? -4.578 20.537 -10.098 1.00 51.42 60 MET A CA 9
ATOM 12574 C C . MET A 1 60 ? -3.794 21.809 -9.794 1.00 25.10 60 MET A C 9
ATOM 12575 O O . MET A 1 60 ? -2.653 21.966 -10.230 1.00 22.21 60 MET A O 9
ATOM 12589 N N . VAL A 1 61 ? -4.412 22.716 -9.043 1.00 65.14 61 VAL A N 9
ATOM 12590 C CA . VAL A 1 61 ? -3.770 23.974 -8.680 1.00 65.35 61 VAL A CA 9
ATOM 12591 C C . VAL A 1 61 ? -3.138 23.888 -7.295 1.00 51.05 61 VAL A C 9
ATOM 12592 O O . VAL A 1 61 ? -3.449 22.991 -6.512 1.00 74.43 61 VAL A O 9
ATOM 12605 N N . LYS A 1 62 ? -2.249 24.829 -6.998 1.00 42.31 62 LYS A N 9
ATOM 12606 C CA . LYS A 1 62 ? -1.573 24.864 -5.707 1.00 24.12 62 LYS A CA 9
ATOM 12607 C C . LYS A 1 62 ? -2.582 24.834 -4.563 1.00 51.03 62 LYS A C 9
ATOM 12608 O O . LYS A 1 62 ? -2.572 23.940 -3.717 1.00 44.12 62 LYS A O 9
ATOM 12627 N N . PRO A 1 63 ? -3.477 25.834 -4.537 1.00 63.31 63 PRO A N 9
ATOM 12628 C CA . PRO A 1 63 ? -4.511 25.942 -3.503 1.00 52.12 63 PRO A CA 9
ATOM 12629 C C . PRO A 1 63 ? -5.578 24.860 -3.634 1.00 42.15 63 PRO A C 9
ATOM 12630 O O . PRO A 1 63 ? -6.774 25.142 -3.563 1.00 64.42 63 PRO A O 9
ATOM 12641 N N . PHE A 1 64 ? -5.136 23.622 -3.824 1.00 73.33 64 PHE A N 9
ATOM 12642 C CA . PHE A 1 64 ? -6.054 22.496 -3.966 1.00 43.42 64 PHE A CA 9
ATOM 12643 C C . PHE A 1 64 ? -5.310 21.169 -3.843 1.00 42.35 64 PHE A C 9
ATOM 12644 O O . PHE A 1 64 ? -5.581 20.375 -2.944 1.00 72.41 64 PHE A O 9
ATOM 12661 N N . GLU A 1 65 ? -4.370 20.938 -4.755 1.00 21.32 65 GLU A N 9
ATOM 12662 C CA . GLU A 1 65 ? -3.588 19.707 -4.750 1.00 51.24 65 GLU A CA 9
ATOM 12663 C C . GLU A 1 65 ? -2.986 19.451 -3.372 1.00 10.31 65 GLU A C 9
ATOM 12664 O O . GLU A 1 65 ? -2.993 18.323 -2.879 1.00 32.10 65 GLU A O 9
ATOM 12676 N N . ASP A 1 66 ? -2.466 20.507 -2.755 1.00 64.22 66 ASP A N 9
ATOM 12677 C CA . ASP A 1 66 ? -1.859 20.397 -1.433 1.00 50.22 66 ASP A CA 9
ATOM 12678 C C . ASP A 1 66 ? -2.810 19.716 -0.454 1.00 65.33 66 ASP A C 9
ATOM 12679 O O . ASP A 1 66 ? -2.459 18.717 0.174 1.00 4.32 66 ASP A O 9
ATOM 12688 N N . ALA A 1 67 ? -4.013 20.263 -0.328 1.00 74.22 67 ALA A N 9
ATOM 12689 C CA . ALA A 1 67 ? -5.015 19.707 0.574 1.00 41.32 67 ALA A CA 9
ATOM 12690 C C . ALA A 1 67 ? -5.951 18.756 -0.164 1.00 2.31 67 ALA A C 9
ATOM 12691 O O . ALA A 1 67 ? -7.121 18.623 0.192 1.00 33.34 67 ALA A O 9
ATOM 12698 N N . ALA A 1 68 ? -5.428 18.098 -1.193 1.00 51.45 68 ALA A N 9
ATOM 12699 C CA . ALA A 1 68 ? -6.217 17.159 -1.980 1.00 41.02 68 ALA A CA 9
ATOM 12700 C C . ALA A 1 68 ? -5.911 15.719 -1.583 1.00 74.23 68 ALA A C 9
ATOM 12701 O O . ALA A 1 68 ? -6.762 14.837 -1.706 1.00 1.03 68 ALA A O 9
ATOM 12708 N N . PHE A 1 69 ? -4.692 15.487 -1.108 1.00 33.42 69 PHE A N 9
ATOM 12709 C CA . PHE A 1 69 ? -4.275 14.152 -0.693 1.00 64.14 69 PHE A CA 9
ATOM 12710 C C . PHE A 1 69 ? -3.945 14.123 0.796 1.00 21.31 69 PHE A C 9
ATOM 12711 O O . PHE A 1 69 ? -3.634 13.071 1.354 1.00 63.52 69 PHE A O 9
ATOM 12728 N N . LYS A 1 70 ? -4.015 15.286 1.434 1.00 3.32 70 LYS A N 9
ATOM 12729 C CA . LYS A 1 70 ? -3.725 15.396 2.859 1.00 34.31 70 LYS A CA 9
ATOM 12730 C C . LYS A 1 70 ? -4.870 14.829 3.692 1.00 34.40 70 LYS A C 9
ATOM 12731 O O . LYS A 1 70 ? -4.734 14.630 4.901 1.00 71.44 70 LYS A O 9
ATOM 12750 N N . LEU A 1 71 ? -5.998 14.567 3.040 1.00 44.41 71 LEU A N 9
ATOM 12751 C CA . LEU A 1 71 ? -7.166 14.021 3.720 1.00 13.11 71 LEU A CA 9
ATOM 12752 C C . LEU A 1 71 ? -7.083 12.500 3.809 1.00 11.22 71 LEU A C 9
ATOM 12753 O O . LEU A 1 71 ? -6.082 11.901 3.418 1.00 53.05 71 LEU A O 9
ATOM 12769 N N . GLN A 1 72 ? -8.142 11.884 4.324 1.00 34.30 72 GLN A N 9
ATOM 12770 C CA . GLN A 1 72 ? -8.188 10.433 4.463 1.00 72.55 72 GLN A CA 9
ATOM 12771 C C . GLN A 1 72 ? -9.486 9.873 3.889 1.00 55.32 72 GLN A C 9
ATOM 12772 O O . GLN A 1 72 ? -10.458 10.603 3.696 1.00 52.41 72 GLN A O 9
ATOM 12786 N N . VAL A 1 73 ? -9.494 8.572 3.617 1.00 20.21 73 VAL A N 9
ATOM 12787 C CA . VAL A 1 73 ? -10.673 7.913 3.066 1.00 22.23 73 VAL A CA 9
ATOM 12788 C C . VAL A 1 73 ? -11.917 8.240 3.883 1.00 33.23 73 VAL A C 9
ATOM 12789 O O . VAL A 1 73 ? -12.118 7.702 4.971 1.00 35.13 73 VAL A O 9
ATOM 12802 N N . GLY A 1 74 ? -12.753 9.127 3.351 1.00 21.03 74 GLY A N 9
ATOM 12803 C CA . GLY A 1 74 ? -13.968 9.511 4.044 1.00 55.33 74 GLY A CA 9
ATOM 12804 C C . GLY A 1 74 ? -13.782 10.751 4.897 1.00 75.33 74 GLY A C 9
ATOM 12805 O O . GLY A 1 74 ? -14.319 10.838 6.001 1.00 61.33 74 GLY A O 9
ATOM 12809 N N . GLU A 1 75 ? -13.020 11.711 4.384 1.00 43.13 75 GLU A N 9
ATOM 12810 C CA . GLU A 1 75 ? -12.764 12.950 5.108 1.00 4.14 75 GLU A CA 9
ATOM 12811 C C . GLU A 1 75 ? -12.893 14.157 4.184 1.00 4.51 75 GLU A C 9
ATOM 12812 O O . GLU A 1 75 ? -12.434 14.131 3.042 1.00 24.33 75 GLU A O 9
ATOM 12824 N N . VAL A 1 76 ? -13.521 15.216 4.686 1.00 13.13 76 VAL A N 9
ATOM 12825 C CA . VAL A 1 76 ? -13.710 16.433 3.907 1.00 13.40 76 VAL A CA 9
ATOM 12826 C C . VAL A 1 76 ? -12.645 17.472 4.242 1.00 63.43 76 VAL A C 9
ATOM 12827 O O . VAL A 1 76 ? -12.268 17.636 5.401 1.00 3.51 76 VAL A O 9
ATOM 12840 N N . SER A 1 77 ? -12.164 18.169 3.217 1.00 20.11 77 SER A N 9
ATOM 12841 C CA . SER A 1 77 ? -11.139 19.190 3.402 1.00 74.21 77 SER A CA 9
ATOM 12842 C C . SER A 1 77 ? -11.761 20.509 3.849 1.00 51.33 77 SER A C 9
ATOM 12843 O O . SER A 1 77 ? -12.927 20.557 4.238 1.00 21.04 77 SER A O 9
ATOM 12851 N N . GLU A 1 78 ? -10.973 21.578 3.788 1.00 50.44 78 GLU A N 9
ATOM 12852 C CA . GLU A 1 78 ? -11.446 22.899 4.187 1.00 24.31 78 GLU A CA 9
ATOM 12853 C C . GLU A 1 78 ? -11.690 23.781 2.966 1.00 14.03 78 GLU A C 9
ATOM 12854 O O . GLU A 1 78 ? -11.200 23.515 1.869 1.00 53.23 78 GLU A O 9
ATOM 12866 N N . PRO A 1 79 ? -12.469 24.856 3.161 1.00 1.43 79 PRO A N 9
ATOM 12867 C CA . PRO A 1 79 ? -12.798 25.799 2.089 1.00 43.43 79 PRO A CA 9
ATOM 12868 C C . PRO A 1 79 ? -11.592 26.628 1.655 1.00 54.14 79 PRO A C 9
ATOM 12869 O O . PRO A 1 79 ? -11.392 27.745 2.133 1.00 62.31 79 PRO A O 9
ATOM 12880 N N . ILE A 1 80 ? -10.795 26.073 0.748 1.00 2.32 80 ILE A N 9
ATOM 12881 C CA . ILE A 1 80 ? -9.611 26.763 0.251 1.00 43.11 80 ILE A CA 9
ATOM 12882 C C . ILE A 1 80 ? -9.987 27.843 -0.758 1.00 34.21 80 ILE A C 9
ATOM 12883 O O . ILE A 1 80 ? -10.433 27.546 -1.867 1.00 1.44 80 ILE A O 9
ATOM 12899 N N . LYS A 1 81 ? -9.803 29.100 -0.366 1.00 71.44 81 LYS A N 9
ATOM 12900 C CA . LYS A 1 81 ? -10.120 30.227 -1.236 1.00 23.40 81 LYS A CA 9
ATOM 12901 C C . LYS A 1 81 ? -9.080 30.367 -2.344 1.00 14.32 81 LYS A C 9
ATOM 12902 O O . LYS A 1 81 ? -7.898 30.577 -2.075 1.00 1.30 81 LYS A O 9
ATOM 12921 N N . SER A 1 82 ? -9.531 30.252 -3.589 1.00 41.04 82 SER A N 9
ATOM 12922 C CA . SER A 1 82 ? -8.639 30.364 -4.738 1.00 1.04 82 SER A CA 9
ATOM 12923 C C . SER A 1 82 ? -9.290 31.178 -5.853 1.00 21.33 82 SER A C 9
ATOM 12924 O O . SER A 1 82 ? -10.361 31.755 -5.670 1.00 5.04 82 SER A O 9
ATOM 12932 N N . GLU A 1 83 ? -8.634 31.217 -7.008 1.00 63.34 83 GLU A N 9
ATOM 12933 C CA . GLU A 1 83 ? -9.148 31.959 -8.153 1.00 4.30 83 GLU A CA 9
ATOM 12934 C C . GLU A 1 83 ? -10.540 31.467 -8.540 1.00 5.13 83 GLU A C 9
ATOM 12935 O O . GLU A 1 83 ? -11.325 32.202 -9.139 1.00 70.15 83 GLU A O 9
ATOM 12947 N N . PHE A 1 84 ? -10.837 30.219 -8.194 1.00 3.33 84 PHE A N 9
ATOM 12948 C CA . PHE A 1 84 ? -12.133 29.628 -8.506 1.00 25.40 84 PHE A CA 9
ATOM 12949 C C . PHE A 1 84 ? -13.078 29.726 -7.312 1.00 21.22 84 PHE A C 9
ATOM 12950 O O . PHE A 1 84 ? -14.295 29.632 -7.460 1.00 62.32 84 PHE A O 9
ATOM 12967 N N . GLY A 1 85 ? -12.506 29.916 -6.127 1.00 12.42 85 GLY A N 9
ATOM 12968 C CA . GLY A 1 85 ? -13.311 30.023 -4.924 1.00 5.23 85 GLY A CA 9
ATOM 12969 C C . GLY A 1 85 ? -12.934 28.991 -3.880 1.00 23.31 85 GLY A C 9
ATOM 12970 O O . GLY A 1 85 ? -11.799 28.513 -3.850 1.00 53.32 85 GLY A O 9
ATOM 12974 N N . TYR A 1 86 ? -13.886 28.647 -3.020 1.00 73.53 86 TYR A N 9
ATOM 12975 C CA . TYR A 1 86 ? -13.648 27.667 -1.968 1.00 25.41 86 TYR A CA 9
ATOM 12976 C C . TYR A 1 86 ? -13.644 26.250 -2.533 1.00 24.33 86 TYR A C 9
ATOM 12977 O O . TYR A 1 86 ? -14.617 25.810 -3.147 1.00 10.14 86 TYR A O 9
ATOM 12995 N N . HIS A 1 87 ? -12.542 25.537 -2.320 1.00 45.41 87 HIS A N 9
ATOM 12996 C CA . HIS A 1 87 ? -12.409 24.169 -2.807 1.00 10.43 87 HIS A CA 9
ATOM 12997 C C . HIS A 1 87 ? -12.663 23.167 -1.685 1.00 24.20 87 HIS A C 9
ATOM 12998 O O . HIS A 1 87 ? -11.995 23.197 -0.651 1.00 63.32 87 HIS A O 9
ATOM 13012 N N . ILE A 1 88 ? -13.631 22.282 -1.896 1.00 72.32 88 ILE A N 9
ATOM 13013 C CA . ILE A 1 88 ? -13.972 21.272 -0.903 1.00 63.21 88 ILE A CA 9
ATOM 13014 C C . ILE A 1 88 ? -13.617 19.873 -1.396 1.00 50.15 88 ILE A C 9
ATOM 13015 O O . ILE A 1 88 ? -14.445 19.188 -1.997 1.00 30.40 88 ILE A O 9
ATOM 13031 N N . ILE A 1 89 ? -12.382 19.457 -1.138 1.00 62.42 89 ILE A N 9
ATOM 13032 C CA . ILE A 1 89 ? -11.918 18.139 -1.554 1.00 72.32 89 ILE A CA 9
ATOM 13033 C C . ILE A 1 89 ? -12.333 17.068 -0.550 1.00 61.32 89 ILE A C 9
ATOM 13034 O O . ILE A 1 89 ? -12.204 17.253 0.660 1.00 35.31 89 ILE A O 9
ATOM 13050 N N . LYS A 1 90 ? -12.829 15.947 -1.061 1.00 62.12 90 LYS A N 9
ATOM 13051 C CA . LYS A 1 90 ? -13.260 14.843 -0.211 1.00 43.14 90 LYS A CA 9
ATOM 13052 C C . LYS A 1 90 ? -12.785 13.507 -0.773 1.00 31.34 90 LYS A C 9
ATOM 13053 O O . LYS A 1 90 ? -13.100 13.154 -1.909 1.00 24.33 90 LYS A O 9
ATOM 13072 N N . ARG A 1 91 ? -12.029 12.767 0.032 1.00 34.12 91 ARG A N 9
ATOM 13073 C CA . ARG A 1 91 ? -11.513 11.469 -0.385 1.00 44.11 91 ARG A CA 9
ATOM 13074 C C . ARG A 1 91 ? -12.638 10.443 -0.489 1.00 44.21 91 ARG A C 9
ATOM 13075 O O . ARG A 1 91 ? -13.579 10.457 0.305 1.00 72.53 91 ARG A O 9
ATOM 13096 N N . PHE A 1 92 ? -12.534 9.557 -1.474 1.00 4.42 92 PHE A N 9
ATOM 13097 C CA . PHE A 1 92 ? -13.543 8.526 -1.684 1.00 35.53 92 PHE A CA 9
ATOM 13098 C C . PHE A 1 92 ? -12.930 7.133 -1.570 1.00 24.10 92 PHE A C 9
ATOM 13099 O O . PHE A 1 92 ? -13.587 6.187 -1.140 1.00 20.24 92 PHE A O 9
ATOM 13116 N N . GLY A 1 93 ? -11.664 7.017 -1.959 1.00 55.03 93 GLY A N 9
ATOM 13117 C CA . GLY A 1 93 ? -10.983 5.737 -1.895 1.00 1.12 93 GLY A CA 9
ATOM 13118 C C . GLY A 1 93 ? -11.059 5.109 -0.517 1.00 54.11 93 GLY A C 9
ATOM 13119 O O . GLY A 1 93 ? -11.132 3.888 -0.389 1.00 34.52 93 GLY A O 9
ATOM 13123 N N . GLY A 1 1 ? 3.150 2.413 -16.186 1.00 55.14 1 GLY A N 10
ATOM 13124 C CA . GLY A 1 1 ? 2.266 1.524 -15.455 1.00 21.11 1 GLY A CA 10
ATOM 13125 C C . GLY A 1 1 ? 2.019 1.992 -14.034 1.00 2.02 1 GLY A C 10
ATOM 13126 O O . GLY A 1 1 ? 0.948 2.499 -13.702 1.00 63.52 1 GLY A O 10
ATOM 13130 N N . PRO A 1 2 ? 3.029 1.822 -13.167 1.00 71.32 2 PRO A N 10
ATOM 13131 C CA . PRO A 1 2 ? 2.941 2.223 -11.760 1.00 74.32 2 PRO A CA 10
ATOM 13132 C C . PRO A 1 2 ? 2.920 3.737 -11.590 1.00 0.32 2 PRO A C 10
ATOM 13133 O O . PRO A 1 2 ? 3.784 4.442 -12.110 1.00 43.14 2 PRO A O 10
ATOM 13144 N N . SER A 1 3 ? 1.928 4.233 -10.856 1.00 33.21 3 SER A N 10
ATOM 13145 C CA . SER A 1 3 ? 1.794 5.666 -10.620 1.00 54.01 3 SER A CA 10
ATOM 13146 C C . SER A 1 3 ? 1.094 5.933 -9.291 1.00 11.22 3 SER A C 10
ATOM 13147 O O . SER A 1 3 ? 0.448 5.050 -8.728 1.00 41.30 3 SER A O 10
ATOM 13155 N N . ASN A 1 4 ? 1.228 7.159 -8.796 1.00 14.24 4 ASN A N 10
ATOM 13156 C CA . ASN A 1 4 ? 0.609 7.545 -7.532 1.00 40.20 4 ASN A CA 10
ATOM 13157 C C . ASN A 1 4 ? -0.672 8.338 -7.773 1.00 40.32 4 ASN A C 10
ATOM 13158 O O . ASN A 1 4 ? -0.648 9.406 -8.385 1.00 54.13 4 ASN A O 10
ATOM 13169 N N . LYS A 1 5 ? -1.789 7.809 -7.286 1.00 62.51 5 LYS A N 10
ATOM 13170 C CA . LYS A 1 5 ? -3.081 8.467 -7.446 1.00 63.54 5 LYS A CA 10
ATOM 13171 C C . LYS A 1 5 ? -4.057 8.018 -6.364 1.00 53.01 5 LYS A C 10
ATOM 13172 O O . LYS A 1 5 ? -3.888 6.956 -5.764 1.00 21.51 5 LYS A O 10
ATOM 13191 N N . ILE A 1 6 ? -5.078 8.832 -6.121 1.00 15.04 6 ILE A N 10
ATOM 13192 C CA . ILE A 1 6 ? -6.083 8.516 -5.113 1.00 43.03 6 ILE A CA 10
ATOM 13193 C C . ILE A 1 6 ? -7.432 9.134 -5.468 1.00 43.00 6 ILE A C 10
ATOM 13194 O O . ILE A 1 6 ? -7.498 10.151 -6.158 1.00 55.22 6 ILE A O 10
ATOM 13210 N N . LYS A 1 7 ? -8.505 8.513 -4.990 1.00 43.03 7 LYS A N 10
ATOM 13211 C CA . LYS A 1 7 ? -9.853 9.002 -5.255 1.00 31.15 7 LYS A CA 10
ATOM 13212 C C . LYS A 1 7 ? -10.160 10.233 -4.407 1.00 42.52 7 LYS A C 10
ATOM 13213 O O . LYS A 1 7 ? -9.720 10.335 -3.262 1.00 51.41 7 LYS A O 10
ATOM 13232 N N . CYS A 1 8 ? -10.918 11.164 -4.977 1.00 62.34 8 CYS A N 10
ATOM 13233 C CA . CYS A 1 8 ? -11.285 12.387 -4.275 1.00 4.42 8 CYS A CA 10
ATOM 13234 C C . CYS A 1 8 ? -12.229 13.238 -5.118 1.00 63.12 8 CYS A C 10
ATOM 13235 O O . CYS A 1 8 ? -12.294 13.084 -6.339 1.00 14.54 8 CYS A O 10
ATOM 13243 N N . SER A 1 9 ? -12.959 14.133 -4.460 1.00 65.35 9 SER A N 10
ATOM 13244 C CA . SER A 1 9 ? -13.904 15.003 -5.150 1.00 30.11 9 SER A CA 10
ATOM 13245 C C . SER A 1 9 ? -13.511 16.468 -4.988 1.00 25.04 9 SER A C 10
ATOM 13246 O O . SER A 1 9 ? -12.402 16.781 -4.549 1.00 54.14 9 SER A O 10
ATOM 13254 N N . HIS A 1 10 ? -14.427 17.364 -5.343 1.00 63.25 10 HIS A N 10
ATOM 13255 C CA . HIS A 1 10 ? -14.177 18.797 -5.237 1.00 72.44 10 HIS A CA 10
ATOM 13256 C C . HIS A 1 10 ? -15.446 19.592 -5.528 1.00 42.33 10 HIS A C 10
ATOM 13257 O O . HIS A 1 10 ? -16.267 19.189 -6.354 1.00 10.11 10 HIS A O 10
ATOM 13271 N N . ILE A 1 11 ? -15.600 20.721 -4.846 1.00 41.54 11 ILE A N 10
ATOM 13272 C CA . ILE A 1 11 ? -16.768 21.573 -5.032 1.00 41.25 11 ILE A CA 10
ATOM 13273 C C . ILE A 1 11 ? -16.403 23.046 -4.891 1.00 43.33 11 ILE A C 10
ATOM 13274 O O . ILE A 1 11 ? -15.810 23.457 -3.892 1.00 53.45 11 ILE A O 10
ATOM 13290 N N . LEU A 1 12 ? -16.763 23.839 -5.895 1.00 24.41 12 LEU A N 10
ATOM 13291 C CA . LEU A 1 12 ? -16.474 25.269 -5.883 1.00 70.43 12 LEU A CA 10
ATOM 13292 C C . LEU A 1 12 ? -17.733 26.074 -5.581 1.00 54.31 12 LEU A C 10
ATOM 13293 O O . LEU A 1 12 ? -18.802 25.809 -6.134 1.00 25.24 12 LEU A O 10
ATOM 13309 N N . VAL A 1 13 ? -17.601 27.063 -4.701 1.00 61.25 13 VAL A N 10
ATOM 13310 C CA . VAL A 1 13 ? -18.727 27.911 -4.329 1.00 31.04 13 VAL A CA 10
ATOM 13311 C C . VAL A 1 13 ? -18.329 29.383 -4.326 1.00 33.32 13 VAL A C 10
ATOM 13312 O O . VAL A 1 13 ? -17.210 29.735 -4.698 1.00 74.45 13 VAL A O 10
ATOM 13325 N N . SER A 1 14 ? -19.253 30.238 -3.902 1.00 54.15 14 SER A N 10
ATOM 13326 C CA . SER A 1 14 ? -19.001 31.674 -3.854 1.00 31.10 14 SER A CA 10
ATOM 13327 C C . SER A 1 14 ? -19.185 32.210 -2.438 1.00 30.12 14 SER A C 10
ATOM 13328 O O . SER A 1 14 ? -19.125 33.418 -2.205 1.00 52.12 14 SER A O 10
ATOM 13336 N N . LYS A 1 15 ? -19.409 31.303 -1.493 1.00 5.11 15 LYS A N 10
ATOM 13337 C CA . LYS A 1 15 ? -19.600 31.682 -0.097 1.00 64.05 15 LYS A CA 10
ATOM 13338 C C . LYS A 1 15 ? -19.180 30.551 0.836 1.00 72.32 15 LYS A C 10
ATOM 13339 O O . LYS A 1 15 ? -19.361 29.375 0.520 1.00 32.14 15 LYS A O 10
ATOM 13358 N N . GLN A 1 16 ? -18.620 30.915 1.985 1.00 31.10 16 GLN A N 10
ATOM 13359 C CA . GLN A 1 16 ? -18.177 29.930 2.964 1.00 22.20 16 GLN A CA 10
ATOM 13360 C C . GLN A 1 16 ? -19.353 29.113 3.487 1.00 12.53 16 GLN A C 10
ATOM 13361 O O . GLN A 1 16 ? -19.202 27.943 3.841 1.00 42.52 16 GLN A O 10
ATOM 13375 N N . SER A 1 17 ? -20.526 29.737 3.534 1.00 23.12 17 SER A N 10
ATOM 13376 C CA . SER A 1 17 ? -21.729 29.069 4.017 1.00 5.12 17 SER A CA 10
ATOM 13377 C C . SER A 1 17 ? -22.029 27.824 3.189 1.00 23.24 17 SER A C 10
ATOM 13378 O O . SER A 1 17 ? -22.723 26.916 3.645 1.00 11.24 17 SER A O 10
ATOM 13386 N N . GLU A 1 18 ? -21.500 27.789 1.970 1.00 42.32 18 GLU A N 10
ATOM 13387 C CA . GLU A 1 18 ? -21.712 26.656 1.077 1.00 12.23 18 GLU A CA 10
ATOM 13388 C C . GLU A 1 18 ? -20.569 25.652 1.193 1.00 13.11 18 GLU A C 10
ATOM 13389 O O . GLU A 1 18 ? -20.794 24.462 1.408 1.00 31.30 18 GLU A O 10
ATOM 13401 N N . ALA A 1 19 ? -19.342 26.141 1.047 1.00 44.53 19 ALA A N 10
ATOM 13402 C CA . ALA A 1 19 ? -18.164 25.289 1.135 1.00 44.34 19 ALA A CA 10
ATOM 13403 C C . ALA A 1 19 ? -18.093 24.589 2.487 1.00 31.01 19 ALA A C 10
ATOM 13404 O O . ALA A 1 19 ? -17.773 23.402 2.569 1.00 63.44 19 ALA A O 10
ATOM 13411 N N . LEU A 1 20 ? -18.393 25.330 3.548 1.00 73.01 20 LEU A N 10
ATOM 13412 C CA . LEU A 1 20 ? -18.363 24.780 4.900 1.00 53.13 20 LEU A CA 10
ATOM 13413 C C . LEU A 1 20 ? -19.649 24.020 5.206 1.00 21.40 20 LEU A C 10
ATOM 13414 O O . LEU A 1 20 ? -19.796 23.438 6.281 1.00 52.55 20 LEU A O 10
ATOM 13430 N N . ALA A 1 21 ? -20.576 24.027 4.255 1.00 53.31 21 ALA A N 10
ATOM 13431 C CA . ALA A 1 21 ? -21.848 23.334 4.421 1.00 1.42 21 ALA A CA 10
ATOM 13432 C C . ALA A 1 21 ? -21.737 21.873 4.005 1.00 25.44 21 ALA A C 10
ATOM 13433 O O . ALA A 1 21 ? -22.462 21.016 4.510 1.00 33.31 21 ALA A O 10
ATOM 13440 N N . ILE A 1 22 ? -20.823 21.593 3.082 1.00 45.42 22 ILE A N 10
ATOM 13441 C CA . ILE A 1 22 ? -20.616 20.234 2.598 1.00 30.42 22 ILE A CA 10
ATOM 13442 C C . ILE A 1 22 ? -20.073 19.334 3.703 1.00 45.52 22 ILE A C 10
ATOM 13443 O O . ILE A 1 22 ? -20.242 18.116 3.665 1.00 3.53 22 ILE A O 10
ATOM 13459 N N . MET A 1 23 ? -19.420 19.944 4.688 1.00 43.12 23 MET A N 10
ATOM 13460 C CA . MET A 1 23 ? -18.853 19.198 5.806 1.00 72.25 23 MET A CA 10
ATOM 13461 C C . MET A 1 23 ? -19.900 18.968 6.891 1.00 54.22 23 MET A C 10
ATOM 13462 O O . MET A 1 23 ? -19.661 18.236 7.850 1.00 22.34 23 MET A O 10
ATOM 13476 N N . GLU A 1 24 ? -21.059 19.599 6.733 1.00 33.00 24 GLU A N 10
ATOM 13477 C CA . GLU A 1 24 ? -22.140 19.463 7.701 1.00 74.04 24 GLU A CA 10
ATOM 13478 C C . GLU A 1 24 ? -23.258 18.582 7.149 1.00 23.43 24 GLU A C 10
ATOM 13479 O O . GLU A 1 24 ? -23.685 17.623 7.793 1.00 0.50 24 GLU A O 10
ATOM 13491 N N . LYS A 1 25 ? -23.727 18.913 5.951 1.00 11.42 25 LYS A N 10
ATOM 13492 C CA . LYS A 1 25 ? -24.794 18.154 5.310 1.00 63.32 25 LYS A CA 10
ATOM 13493 C C . LYS A 1 25 ? -24.427 16.676 5.215 1.00 74.42 25 LYS A C 10
ATOM 13494 O O . LYS A 1 25 ? -25.287 15.803 5.342 1.00 73.15 25 LYS A O 10
ATOM 13513 N N . LEU A 1 26 ? -23.147 16.401 4.991 1.00 55.51 26 LEU A N 10
ATOM 13514 C CA . LEU A 1 26 ? -22.667 15.029 4.880 1.00 22.22 26 LEU A CA 10
ATOM 13515 C C . LEU A 1 26 ? -22.124 14.532 6.217 1.00 33.21 26 LEU A C 10
ATOM 13516 O O . LEU A 1 26 ? -21.335 13.589 6.268 1.00 52.35 26 LEU A O 10
ATOM 13532 N N . LYS A 1 27 ? -22.556 15.172 7.299 1.00 62.22 27 LYS A N 10
ATOM 13533 C CA . LYS A 1 27 ? -22.118 14.794 8.637 1.00 53.11 27 LYS A CA 10
ATOM 13534 C C . LYS A 1 27 ? -22.316 13.300 8.874 1.00 52.35 27 LYS A C 10
ATOM 13535 O O . LYS A 1 27 ? -21.544 12.668 9.595 1.00 72.35 27 LYS A O 10
ATOM 13554 N N . SER A 1 28 ? -23.354 12.741 8.260 1.00 15.54 28 SER A N 10
ATOM 13555 C CA . SER A 1 28 ? -23.656 11.322 8.406 1.00 44.22 28 SER A CA 10
ATOM 13556 C C . SER A 1 28 ? -23.308 10.559 7.130 1.00 4.53 28 SER A C 10
ATOM 13557 O O . SER A 1 28 ? -23.052 9.356 7.164 1.00 55.23 28 SER A O 10
ATOM 13565 N N . GLY A 1 29 ? -23.299 11.270 6.007 1.00 54.55 29 GLY A N 10
ATOM 13566 C CA . GLY A 1 29 ? -22.982 10.646 4.736 1.00 32.42 29 GLY A CA 10
ATOM 13567 C C . GLY A 1 29 ? -24.152 10.667 3.772 1.00 62.32 29 GLY A C 10
ATOM 13568 O O . GLY A 1 29 ? -24.465 9.655 3.144 1.00 11.43 29 GLY A O 10
ATOM 13572 N N . GLU A 1 30 ? -24.800 11.821 3.655 1.00 24.33 30 GLU A N 10
ATOM 13573 C CA . GLU A 1 30 ? -25.943 11.968 2.762 1.00 34.20 30 GLU A CA 10
ATOM 13574 C C . GLU A 1 30 ? -25.556 11.633 1.324 1.00 32.11 30 GLU A C 10
ATOM 13575 O O . GLU A 1 30 ? -25.892 10.564 0.811 1.00 40.22 30 GLU A O 10
ATOM 13587 N N . LYS A 1 31 ? -24.849 12.553 0.678 1.00 63.22 31 LYS A N 10
ATOM 13588 C CA . LYS A 1 31 ? -24.415 12.357 -0.700 1.00 41.23 31 LYS A CA 10
ATOM 13589 C C . LYS A 1 31 ? -23.610 13.556 -1.193 1.00 15.41 31 LYS A C 10
ATOM 13590 O O . LYS A 1 31 ? -24.176 14.585 -1.562 1.00 45.53 31 LYS A O 10
ATOM 13609 N N . PHE A 1 32 ? -22.289 13.415 -1.197 1.00 15.31 32 PHE A N 10
ATOM 13610 C CA . PHE A 1 32 ? -21.408 14.486 -1.645 1.00 3.52 32 PHE A CA 10
ATOM 13611 C C . PHE A 1 32 ? -21.837 15.009 -3.014 1.00 22.23 32 PHE A C 10
ATOM 13612 O O . PHE A 1 32 ? -21.873 16.216 -3.246 1.00 62.25 32 PHE A O 10
ATOM 13629 N N . GLY A 1 33 ? -22.163 14.088 -3.916 1.00 25.42 33 GLY A N 10
ATOM 13630 C CA . GLY A 1 33 ? -22.584 14.473 -5.250 1.00 61.03 33 GLY A CA 10
ATOM 13631 C C . GLY A 1 33 ? -23.818 15.354 -5.235 1.00 43.23 33 GLY A C 10
ATOM 13632 O O . GLY A 1 33 ? -23.987 16.213 -6.101 1.00 73.02 33 GLY A O 10
ATOM 13636 N N . LYS A 1 34 ? -24.684 15.140 -4.251 1.00 14.30 34 LYS A N 10
ATOM 13637 C CA . LYS A 1 34 ? -25.909 15.921 -4.127 1.00 10.20 34 LYS A CA 10
ATOM 13638 C C . LYS A 1 34 ? -25.595 17.396 -3.896 1.00 22.41 34 LYS A C 10
ATOM 13639 O O . LYS A 1 34 ? -26.430 18.265 -4.143 1.00 14.21 34 LYS A O 10
ATOM 13658 N N . LEU A 1 35 ? -24.385 17.669 -3.422 1.00 44.42 35 LEU A N 10
ATOM 13659 C CA . LEU A 1 35 ? -23.958 19.040 -3.159 1.00 42.21 35 LEU A CA 10
ATOM 13660 C C . LEU A 1 35 ? -23.042 19.547 -4.267 1.00 63.44 35 LEU A C 10
ATOM 13661 O O . LEU A 1 35 ? -22.979 20.747 -4.534 1.00 62.03 35 LEU A O 10
ATOM 13677 N N . ALA A 1 36 ? -22.333 18.625 -4.911 1.00 32.01 36 ALA A N 10
ATOM 13678 C CA . ALA A 1 36 ? -21.423 18.977 -5.993 1.00 3.53 36 ALA A CA 10
ATOM 13679 C C . ALA A 1 36 ? -22.184 19.226 -7.290 1.00 64.05 36 ALA A C 10
ATOM 13680 O O . ALA A 1 36 ? -21.680 19.884 -8.202 1.00 2.11 36 ALA A O 10
ATOM 13687 N N . LYS A 1 37 ? -23.399 18.695 -7.370 1.00 3.41 37 LYS A N 10
ATOM 13688 C CA . LYS A 1 37 ? -24.230 18.860 -8.556 1.00 54.21 37 LYS A CA 10
ATOM 13689 C C . LYS A 1 37 ? -24.990 20.182 -8.509 1.00 41.32 37 LYS A C 10
ATOM 13690 O O . LYS A 1 37 ? -25.786 20.482 -9.399 1.00 22.14 37 LYS A O 10
ATOM 13709 N N . GLU A 1 38 ? -24.736 20.969 -7.468 1.00 30.03 38 GLU A N 10
ATOM 13710 C CA . GLU A 1 38 ? -25.396 22.259 -7.308 1.00 31.01 38 GLU A CA 10
ATOM 13711 C C . GLU A 1 38 ? -24.407 23.321 -6.838 1.00 24.14 38 GLU A C 10
ATOM 13712 O O . GLU A 1 38 ? -24.187 24.326 -7.516 1.00 61.33 38 GLU A O 10
ATOM 13724 N N . LEU A 1 39 ? -23.814 23.093 -5.671 1.00 42.41 39 LEU A N 10
ATOM 13725 C CA . LEU A 1 39 ? -22.847 24.030 -5.107 1.00 71.33 39 LEU A CA 10
ATOM 13726 C C . LEU A 1 39 ? -21.705 24.287 -6.085 1.00 71.05 39 LEU A C 10
ATOM 13727 O O . LEU A 1 39 ? -21.360 25.435 -6.364 1.00 52.13 39 LEU A O 10
ATOM 13743 N N . SER A 1 40 ? -21.122 23.211 -6.603 1.00 31.41 40 SER A N 10
ATOM 13744 C CA . SER A 1 40 ? -20.018 23.319 -7.548 1.00 5.23 40 SER A CA 10
ATOM 13745 C C . SER A 1 40 ? -20.373 24.262 -8.694 1.00 1.11 40 SER A C 10
ATOM 13746 O O . SER A 1 40 ? -21.140 23.906 -9.589 1.00 12.11 40 SER A O 10
ATOM 13754 N N . ILE A 1 41 ? -19.811 25.465 -8.658 1.00 62.33 41 ILE A N 10
ATOM 13755 C CA . ILE A 1 41 ? -20.067 26.459 -9.693 1.00 2.21 41 ILE A CA 10
ATOM 13756 C C . ILE A 1 41 ? -19.285 26.144 -10.963 1.00 64.15 41 ILE A C 10
ATOM 13757 O O . ILE A 1 41 ? -19.644 26.592 -12.053 1.00 72.42 41 ILE A O 10
ATOM 13773 N N . ASP A 1 42 ? -18.215 25.371 -10.816 1.00 65.01 42 ASP A N 10
ATOM 13774 C CA . ASP A 1 42 ? -17.382 24.993 -11.953 1.00 3.43 42 ASP A CA 10
ATOM 13775 C C . ASP A 1 42 ? -18.181 24.178 -12.964 1.00 53.13 42 ASP A C 10
ATOM 13776 O O . ASP A 1 42 ? -18.594 23.053 -12.682 1.00 54.13 42 ASP A O 10
ATOM 13785 N N . SER A 1 43 ? -18.396 24.753 -14.143 1.00 4.34 43 SER A N 10
ATOM 13786 C CA . SER A 1 43 ? -19.150 24.082 -15.196 1.00 1.34 43 SER A CA 10
ATOM 13787 C C . SER A 1 43 ? -18.603 22.681 -15.445 1.00 74.44 43 SER A C 10
ATOM 13788 O O . SER A 1 43 ? -19.361 21.738 -15.675 1.00 62.14 43 SER A O 10
ATOM 13796 N N . GLY A 1 44 ? -17.281 22.550 -15.399 1.00 42.22 44 GLY A N 10
ATOM 13797 C CA . GLY A 1 44 ? -16.654 21.260 -15.622 1.00 70.41 44 GLY A CA 10
ATOM 13798 C C . GLY A 1 44 ? -16.469 20.476 -14.339 1.00 4.11 44 GLY A C 10
ATOM 13799 O O . GLY A 1 44 ? -15.398 19.920 -14.093 1.00 70.53 44 GLY A O 10
ATOM 13803 N N . SER A 1 45 ? -17.512 20.432 -13.517 1.00 2.41 45 SER A N 10
ATOM 13804 C CA . SER A 1 45 ? -17.457 19.715 -12.248 1.00 45.05 45 SER A CA 10
ATOM 13805 C C . SER A 1 45 ? -18.860 19.374 -11.756 1.00 61.14 45 SER A C 10
ATOM 13806 O O . SER A 1 45 ? -19.105 18.275 -11.261 1.00 73.14 45 SER A O 10
ATOM 13814 N N . ALA A 1 46 ? -19.777 20.325 -11.895 1.00 53.44 46 ALA A N 10
ATOM 13815 C CA . ALA A 1 46 ? -21.156 20.127 -11.468 1.00 22.30 46 ALA A CA 10
ATOM 13816 C C . ALA A 1 46 ? -21.842 19.053 -12.306 1.00 43.32 46 ALA A C 10
ATOM 13817 O O . ALA A 1 46 ? -22.915 18.565 -11.951 1.00 70.13 46 ALA A O 10
ATOM 13824 N N . LYS A 1 47 ? -21.216 18.691 -13.421 1.00 31.40 47 LYS A N 10
ATOM 13825 C CA . LYS A 1 47 ? -21.765 17.675 -14.311 1.00 25.44 47 LYS A CA 10
ATOM 13826 C C . LYS A 1 47 ? -21.312 16.280 -13.889 1.00 71.21 47 LYS A C 10
ATOM 13827 O O . LYS A 1 47 ? -21.938 15.279 -14.240 1.00 14.44 47 LYS A O 10
ATOM 13846 N N . LYS A 1 48 ? -20.220 16.221 -13.135 1.00 22.01 48 LYS A N 10
ATOM 13847 C CA . LYS A 1 48 ? -19.684 14.950 -12.663 1.00 31.32 48 LYS A CA 10
ATOM 13848 C C . LYS A 1 48 ? -19.742 14.866 -11.141 1.00 62.42 48 LYS A C 10
ATOM 13849 O O . LYS A 1 48 ? -18.938 14.175 -10.517 1.00 14.33 48 LYS A O 10
ATOM 13868 N N . ASN A 1 49 ? -20.700 15.574 -10.550 1.00 32.24 49 ASN A N 10
ATOM 13869 C CA . ASN A 1 49 ? -20.863 15.577 -9.101 1.00 52.52 49 ASN A CA 10
ATOM 13870 C C . ASN A 1 49 ? -19.546 15.909 -8.405 1.00 53.35 49 ASN A C 10
ATOM 13871 O O . ASN A 1 49 ? -19.283 15.444 -7.297 1.00 65.24 49 ASN A O 10
ATOM 13882 N N . GLY A 1 50 ? -18.721 16.717 -9.066 1.00 32.32 50 GLY A N 10
ATOM 13883 C CA . GLY A 1 50 ? -17.442 17.097 -8.496 1.00 41.14 50 GLY A CA 10
ATOM 13884 C C . GLY A 1 50 ? -16.569 15.899 -8.180 1.00 72.15 50 GLY A C 10
ATOM 13885 O O . GLY A 1 50 ? -15.633 15.996 -7.389 1.00 23.34 50 GLY A O 10
ATOM 13889 N N . ASN A 1 51 ? -16.877 14.765 -8.801 1.00 64.25 51 ASN A N 10
ATOM 13890 C CA . ASN A 1 51 ? -16.114 13.542 -8.582 1.00 24.44 51 ASN A CA 10
ATOM 13891 C C . ASN A 1 51 ? -15.057 13.356 -9.667 1.00 14.04 51 ASN A C 10
ATOM 13892 O O . ASN A 1 51 ? -15.271 12.629 -10.638 1.00 61.15 51 ASN A O 10
ATOM 13903 N N . LEU A 1 52 ? -13.918 14.017 -9.493 1.00 74.35 52 LEU A N 10
ATOM 13904 C CA . LEU A 1 52 ? -12.827 13.924 -10.458 1.00 34.11 52 LEU A CA 10
ATOM 13905 C C . LEU A 1 52 ? -12.229 12.521 -10.471 1.00 13.12 52 LEU A C 10
ATOM 13906 O O . LEU A 1 52 ? -11.481 12.163 -11.380 1.00 31.34 52 LEU A O 10
ATOM 13922 N N . GLY A 1 53 ? -12.565 11.730 -9.457 1.00 54.33 53 GLY A N 10
ATOM 13923 C CA . GLY A 1 53 ? -12.055 10.374 -9.373 1.00 11.02 53 GLY A CA 10
ATOM 13924 C C . GLY A 1 53 ? -10.615 10.325 -8.901 1.00 13.42 53 GLY A C 10
ATOM 13925 O O . GLY A 1 53 ? -10.272 10.908 -7.872 1.00 61.22 53 GLY A O 10
ATOM 13929 N N . TYR A 1 54 ? -9.772 9.628 -9.654 1.00 41.22 54 TYR A N 10
ATOM 13930 C CA . TYR A 1 54 ? -8.362 9.503 -9.306 1.00 23.24 54 TYR A CA 10
ATOM 13931 C C . TYR A 1 54 ? -7.545 10.636 -9.920 1.00 62.50 54 TYR A C 10
ATOM 13932 O O . TYR A 1 54 ? -7.704 10.964 -11.095 1.00 42.14 54 TYR A O 10
ATOM 13950 N N . PHE A 1 55 ? -6.669 11.228 -9.115 1.00 45.32 55 PHE A N 10
ATOM 13951 C CA . PHE A 1 55 ? -5.826 12.324 -9.578 1.00 14.31 55 PHE A CA 10
ATOM 13952 C C . PHE A 1 55 ? -4.394 12.159 -9.077 1.00 53.02 55 PHE A C 10
ATOM 13953 O O . PHE A 1 55 ? -4.090 11.232 -8.325 1.00 64.21 55 PHE A O 10
ATOM 13970 N N . THR A 1 56 ? -3.517 13.064 -9.500 1.00 70.34 56 THR A N 10
ATOM 13971 C CA . THR A 1 56 ? -2.117 13.018 -9.098 1.00 72.10 56 THR A CA 10
ATOM 13972 C C . THR A 1 56 ? -1.584 14.416 -8.802 1.00 73.54 56 THR A C 10
ATOM 13973 O O . THR A 1 56 ? -2.318 15.401 -8.883 1.00 11.15 56 THR A O 10
ATOM 13984 N N . LYS A 1 57 ? -0.302 14.495 -8.463 1.00 24.12 57 LYS A N 10
ATOM 13985 C CA . LYS A 1 57 ? 0.331 15.773 -8.157 1.00 64.54 57 LYS A CA 10
ATOM 13986 C C . LYS A 1 57 ? 0.814 16.458 -9.431 1.00 3.42 57 LYS A C 10
ATOM 13987 O O . LYS A 1 57 ? 1.805 16.044 -10.033 1.00 44.34 57 LYS A O 10
ATOM 14006 N N . GLY A 1 58 ? 0.109 17.510 -9.836 1.00 2.22 58 GLY A N 10
ATOM 14007 C CA . GLY A 1 58 ? 0.484 18.237 -11.035 1.00 73.54 58 GLY A CA 10
ATOM 14008 C C . GLY A 1 58 ? -0.672 18.390 -12.004 1.00 51.31 58 GLY A C 10
ATOM 14009 O O . GLY A 1 58 ? -0.504 18.923 -13.101 1.00 54.20 58 GLY A O 10
ATOM 14013 N N . MET A 1 59 ? -1.847 17.920 -11.601 1.00 32.35 59 MET A N 10
ATOM 14014 C CA . MET A 1 59 ? -3.036 18.007 -12.442 1.00 64.53 59 MET A CA 10
ATOM 14015 C C . MET A 1 59 ? -4.028 19.019 -11.878 1.00 50.33 59 MET A C 10
ATOM 14016 O O . MET A 1 59 ? -5.112 19.211 -12.428 1.00 50.12 59 MET A O 10
ATOM 14030 N N . MET A 1 60 ? -3.650 19.663 -10.779 1.00 3.30 60 MET A N 10
ATOM 14031 C CA . MET A 1 60 ? -4.507 20.656 -10.143 1.00 45.12 60 MET A CA 10
ATOM 14032 C C . MET A 1 60 ? -3.718 21.916 -9.800 1.00 31.54 60 MET A C 10
ATOM 14033 O O . MET A 1 60 ? -2.577 22.083 -10.232 1.00 22.14 60 MET A O 10
ATOM 14047 N N . VAL A 1 61 ? -4.333 22.801 -9.020 1.00 65.24 61 VAL A N 10
ATOM 14048 C CA . VAL A 1 61 ? -3.688 24.045 -8.619 1.00 65.23 61 VAL A CA 10
ATOM 14049 C C . VAL A 1 61 ? -3.065 23.918 -7.233 1.00 43.45 61 VAL A C 10
ATOM 14050 O O . VAL A 1 61 ? -3.290 22.937 -6.526 1.00 74.52 61 VAL A O 10
ATOM 14063 N N . LYS A 1 62 ? -2.281 24.919 -6.850 1.00 45.22 62 LYS A N 10
ATOM 14064 C CA . LYS A 1 62 ? -1.625 24.923 -5.547 1.00 42.44 62 LYS A CA 10
ATOM 14065 C C . LYS A 1 62 ? -2.651 24.837 -4.422 1.00 43.12 62 LYS A C 10
ATOM 14066 O O . LYS A 1 62 ? -2.641 23.912 -3.610 1.00 2.33 62 LYS A O 10
ATOM 14085 N N . PRO A 1 63 ? -3.560 25.822 -4.373 1.00 14.23 63 PRO A N 10
ATOM 14086 C CA . PRO A 1 63 ? -4.611 25.879 -3.353 1.00 13.44 63 PRO A CA 10
ATOM 14087 C C . PRO A 1 63 ? -5.660 24.788 -3.539 1.00 61.35 63 PRO A C 10
ATOM 14088 O O . PRO A 1 63 ? -6.861 25.054 -3.494 1.00 54.02 63 PRO A O 10
ATOM 14099 N N . PHE A 1 64 ? -5.198 23.560 -3.750 1.00 10.03 64 PHE A N 10
ATOM 14100 C CA . PHE A 1 64 ? -6.097 22.429 -3.944 1.00 22.40 64 PHE A CA 10
ATOM 14101 C C . PHE A 1 64 ? -5.338 21.108 -3.850 1.00 30.10 64 PHE A C 10
ATOM 14102 O O . PHE A 1 64 ? -5.615 20.281 -2.982 1.00 44.02 64 PHE A O 10
ATOM 14119 N N . GLU A 1 65 ? -4.379 20.918 -4.751 1.00 2.40 65 GLU A N 10
ATOM 14120 C CA . GLU A 1 65 ? -3.580 19.698 -4.771 1.00 10.31 65 GLU A CA 10
ATOM 14121 C C . GLU A 1 65 ? -2.993 19.411 -3.392 1.00 64.54 65 GLU A C 10
ATOM 14122 O O . GLU A 1 65 ? -3.101 18.296 -2.880 1.00 61.13 65 GLU A O 10
ATOM 14134 N N . ASP A 1 66 ? -2.370 20.423 -2.798 1.00 51.01 66 ASP A N 10
ATOM 14135 C CA . ASP A 1 66 ? -1.766 20.280 -1.480 1.00 23.32 66 ASP A CA 10
ATOM 14136 C C . ASP A 1 66 ? -2.793 19.800 -0.459 1.00 4.01 66 ASP A C 10
ATOM 14137 O O . ASP A 1 66 ? -2.469 19.038 0.452 1.00 11.40 66 ASP A O 10
ATOM 14146 N N . ALA A 1 67 ? -4.033 20.252 -0.618 1.00 10.20 67 ALA A N 10
ATOM 14147 C CA . ALA A 1 67 ? -5.107 19.868 0.288 1.00 13.41 67 ALA A CA 10
ATOM 14148 C C . ALA A 1 67 ? -6.087 18.919 -0.392 1.00 61.13 67 ALA A C 10
ATOM 14149 O O . ALA A 1 67 ? -7.292 18.973 -0.147 1.00 21.40 67 ALA A O 10
ATOM 14156 N N . ALA A 1 68 ? -5.562 18.050 -1.251 1.00 30.43 68 ALA A N 10
ATOM 14157 C CA . ALA A 1 68 ? -6.391 17.087 -1.966 1.00 43.35 68 ALA A CA 10
ATOM 14158 C C . ALA A 1 68 ? -6.018 15.657 -1.592 1.00 4.03 68 ALA A C 10
ATOM 14159 O O . ALA A 1 68 ? -6.800 14.728 -1.793 1.00 53.14 68 ALA A O 10
ATOM 14166 N N . PHE A 1 69 ? -4.818 15.487 -1.046 1.00 31.13 69 PHE A N 10
ATOM 14167 C CA . PHE A 1 69 ? -4.342 14.168 -0.644 1.00 42.12 69 PHE A CA 10
ATOM 14168 C C . PHE A 1 69 ? -3.942 14.159 0.828 1.00 13.32 69 PHE A C 10
ATOM 14169 O O . PHE A 1 69 ? -3.513 13.135 1.362 1.00 42.22 69 PHE A O 10
ATOM 14186 N N . LYS A 1 70 ? -4.087 15.307 1.481 1.00 63.00 70 LYS A N 10
ATOM 14187 C CA . LYS A 1 70 ? -3.743 15.434 2.892 1.00 24.23 70 LYS A CA 10
ATOM 14188 C C . LYS A 1 70 ? -4.959 15.170 3.775 1.00 71.44 70 LYS A C 10
ATOM 14189 O O . LYS A 1 70 ? -4.956 15.486 4.965 1.00 51.44 70 LYS A O 10
ATOM 14208 N N . LEU A 1 71 ? -5.996 14.585 3.185 1.00 64.01 71 LEU A N 10
ATOM 14209 C CA . LEU A 1 71 ? -7.219 14.276 3.918 1.00 63.23 71 LEU A CA 10
ATOM 14210 C C . LEU A 1 71 ? -7.266 12.799 4.299 1.00 52.20 71 LEU A C 10
ATOM 14211 O O . LEU A 1 71 ? -6.409 12.016 3.891 1.00 32.42 71 LEU A O 10
ATOM 14227 N N . GLN A 1 72 ? -8.275 12.427 5.081 1.00 11.33 72 GLN A N 10
ATOM 14228 C CA . GLN A 1 72 ? -8.435 11.045 5.515 1.00 64.32 72 GLN A CA 10
ATOM 14229 C C . GLN A 1 72 ? -9.397 10.295 4.600 1.00 61.21 72 GLN A C 10
ATOM 14230 O O . GLN A 1 72 ? -10.074 10.897 3.767 1.00 75.20 72 GLN A O 10
ATOM 14244 N N . VAL A 1 73 ? -9.452 8.977 4.760 1.00 23.45 73 VAL A N 10
ATOM 14245 C CA . VAL A 1 73 ? -10.331 8.143 3.949 1.00 53.51 73 VAL A CA 10
ATOM 14246 C C . VAL A 1 73 ? -11.796 8.493 4.190 1.00 4.22 73 VAL A C 10
ATOM 14247 O O . VAL A 1 73 ? -12.427 7.968 5.106 1.00 75.01 73 VAL A O 10
ATOM 14260 N N . GLY A 1 74 ? -12.330 9.385 3.360 1.00 3.14 74 GLY A N 10
ATOM 14261 C CA . GLY A 1 74 ? -13.716 9.791 3.500 1.00 31.43 74 GLY A CA 10
ATOM 14262 C C . GLY A 1 74 ? -13.872 11.048 4.331 1.00 3.53 74 GLY A C 10
ATOM 14263 O O . GLY A 1 74 ? -14.919 11.273 4.938 1.00 40.23 74 GLY A O 10
ATOM 14267 N N . GLU A 1 75 ? -12.827 11.870 4.361 1.00 23.42 75 GLU A N 10
ATOM 14268 C CA . GLU A 1 75 ? -12.852 13.110 5.127 1.00 34.14 75 GLU A CA 10
ATOM 14269 C C . GLU A 1 75 ? -12.895 14.321 4.201 1.00 75.11 75 GLU A C 10
ATOM 14270 O O . GLU A 1 75 ? -12.222 14.354 3.172 1.00 44.14 75 GLU A O 10
ATOM 14282 N N . VAL A 1 76 ? -13.695 15.316 4.574 1.00 2.21 76 VAL A N 10
ATOM 14283 C CA . VAL A 1 76 ? -13.827 16.530 3.777 1.00 13.12 76 VAL A CA 10
ATOM 14284 C C . VAL A 1 76 ? -12.778 17.563 4.171 1.00 24.33 76 VAL A C 10
ATOM 14285 O O . VAL A 1 76 ? -12.509 17.771 5.355 1.00 61.32 76 VAL A O 10
ATOM 14298 N N . SER A 1 77 ? -12.187 18.209 3.172 1.00 44.25 77 SER A N 10
ATOM 14299 C CA . SER A 1 77 ? -11.163 19.220 3.414 1.00 5.34 77 SER A CA 10
ATOM 14300 C C . SER A 1 77 ? -11.796 20.547 3.822 1.00 5.12 77 SER A C 10
ATOM 14301 O O . SER A 1 77 ? -13.003 20.629 4.039 1.00 54.24 77 SER A O 10
ATOM 14309 N N . GLU A 1 78 ? -10.968 21.583 3.925 1.00 33.44 78 GLU A N 10
ATOM 14310 C CA . GLU A 1 78 ? -11.446 22.906 4.308 1.00 31.20 78 GLU A CA 10
ATOM 14311 C C . GLU A 1 78 ? -11.689 23.775 3.076 1.00 25.43 78 GLU A C 10
ATOM 14312 O O . GLU A 1 78 ? -11.190 23.500 1.985 1.00 4.53 78 GLU A O 10
ATOM 14324 N N . PRO A 1 79 ? -12.474 24.847 3.254 1.00 1.44 79 PRO A N 10
ATOM 14325 C CA . PRO A 1 79 ? -12.800 25.777 2.171 1.00 50.44 79 PRO A CA 10
ATOM 14326 C C . PRO A 1 79 ? -11.597 26.608 1.737 1.00 31.12 79 PRO A C 10
ATOM 14327 O O . PRO A 1 79 ? -11.400 27.726 2.213 1.00 42.22 79 PRO A O 10
ATOM 14338 N N . ILE A 1 80 ? -10.797 26.055 0.832 1.00 23.32 80 ILE A N 10
ATOM 14339 C CA . ILE A 1 80 ? -9.614 26.747 0.334 1.00 72.43 80 ILE A CA 10
ATOM 14340 C C . ILE A 1 80 ? -9.993 27.823 -0.676 1.00 42.53 80 ILE A C 10
ATOM 14341 O O . ILE A 1 80 ? -10.416 27.523 -1.793 1.00 3.32 80 ILE A O 10
ATOM 14357 N N . LYS A 1 81 ? -9.835 29.082 -0.279 1.00 61.41 81 LYS A N 10
ATOM 14358 C CA . LYS A 1 81 ? -10.156 30.206 -1.150 1.00 4.33 81 LYS A CA 10
ATOM 14359 C C . LYS A 1 81 ? -9.105 30.364 -2.244 1.00 71.15 81 LYS A C 10
ATOM 14360 O O . LYS A 1 81 ? -7.934 30.615 -1.963 1.00 11.50 81 LYS A O 10
ATOM 14379 N N . SER A 1 82 ? -9.533 30.214 -3.494 1.00 41.21 82 SER A N 10
ATOM 14380 C CA . SER A 1 82 ? -8.629 30.338 -4.631 1.00 51.13 82 SER A CA 10
ATOM 14381 C C . SER A 1 82 ? -9.266 31.164 -5.744 1.00 41.44 82 SER A C 10
ATOM 14382 O O . SER A 1 82 ? -10.332 31.751 -5.564 1.00 23.51 82 SER A O 10
ATOM 14390 N N . GLU A 1 83 ? -8.602 31.205 -6.896 1.00 31.31 83 GLU A N 10
ATOM 14391 C CA . GLU A 1 83 ? -9.102 31.960 -8.038 1.00 53.05 83 GLU A CA 10
ATOM 14392 C C . GLU A 1 83 ? -10.494 31.480 -8.441 1.00 23.40 83 GLU A C 10
ATOM 14393 O O . GLU A 1 83 ? -11.304 32.249 -8.959 1.00 23.24 83 GLU A O 10
ATOM 14405 N N . PHE A 1 84 ? -10.764 30.200 -8.202 1.00 2.03 84 PHE A N 10
ATOM 14406 C CA . PHE A 1 84 ? -12.056 29.615 -8.540 1.00 43.23 84 PHE A CA 10
ATOM 14407 C C . PHE A 1 84 ? -13.022 29.711 -7.363 1.00 22.21 84 PHE A C 10
ATOM 14408 O O . PHE A 1 84 ? -14.237 29.638 -7.536 1.00 14.34 84 PHE A O 10
ATOM 14425 N N . GLY A 1 85 ? -12.469 29.873 -6.164 1.00 13.41 85 GLY A N 10
ATOM 14426 C CA . GLY A 1 85 ? -13.296 29.975 -4.975 1.00 3.20 85 GLY A CA 10
ATOM 14427 C C . GLY A 1 85 ? -12.927 28.947 -3.923 1.00 50.43 85 GLY A C 10
ATOM 14428 O O . GLY A 1 85 ? -11.802 28.449 -3.899 1.00 45.14 85 GLY A O 10
ATOM 14432 N N . TYR A 1 86 ? -13.878 28.629 -3.051 1.00 41.41 86 TYR A N 10
ATOM 14433 C CA . TYR A 1 86 ? -13.647 27.656 -1.990 1.00 41.25 86 TYR A CA 10
ATOM 14434 C C . TYR A 1 86 ? -13.670 26.234 -2.540 1.00 72.14 86 TYR A C 10
ATOM 14435 O O . TYR A 1 86 ? -14.668 25.794 -3.113 1.00 64.42 86 TYR A O 10
ATOM 14453 N N . HIS A 1 87 ? -12.564 25.518 -2.361 1.00 54.25 87 HIS A N 10
ATOM 14454 C CA . HIS A 1 87 ? -12.457 24.144 -2.838 1.00 44.41 87 HIS A CA 10
ATOM 14455 C C . HIS A 1 87 ? -12.700 23.154 -1.702 1.00 43.51 87 HIS A C 10
ATOM 14456 O O . HIS A 1 87 ? -12.056 23.228 -0.654 1.00 32.22 87 HIS A O 10
ATOM 14470 N N . ILE A 1 88 ? -13.631 22.232 -1.917 1.00 61.15 88 ILE A N 10
ATOM 14471 C CA . ILE A 1 88 ? -13.957 21.229 -0.912 1.00 30.44 88 ILE A CA 10
ATOM 14472 C C . ILE A 1 88 ? -13.596 19.828 -1.395 1.00 52.11 88 ILE A C 10
ATOM 14473 O O . ILE A 1 88 ? -14.439 19.110 -1.935 1.00 44.12 88 ILE A O 10
ATOM 14489 N N . ILE A 1 89 ? -12.340 19.444 -1.196 1.00 4.52 89 ILE A N 10
ATOM 14490 C CA . ILE A 1 89 ? -11.867 18.129 -1.609 1.00 30.43 89 ILE A CA 10
ATOM 14491 C C . ILE A 1 89 ? -12.247 17.063 -0.586 1.00 71.14 89 ILE A C 10
ATOM 14492 O O . ILE A 1 89 ? -12.023 17.229 0.613 1.00 10.41 89 ILE A O 10
ATOM 14508 N N . LYS A 1 90 ? -12.823 15.967 -1.069 1.00 5.33 90 LYS A N 10
ATOM 14509 C CA . LYS A 1 90 ? -13.231 14.871 -0.199 1.00 73.41 90 LYS A CA 10
ATOM 14510 C C . LYS A 1 90 ? -12.754 13.531 -0.751 1.00 35.30 90 LYS A C 10
ATOM 14511 O O . LYS A 1 90 ? -13.116 13.143 -1.861 1.00 60.11 90 LYS A O 10
ATOM 14530 N N . ARG A 1 91 ? -11.942 12.829 0.033 1.00 21.03 91 ARG A N 10
ATOM 14531 C CA . ARG A 1 91 ? -11.416 11.532 -0.378 1.00 14.52 91 ARG A CA 10
ATOM 14532 C C . ARG A 1 91 ? -12.525 10.485 -0.424 1.00 14.54 91 ARG A C 10
ATOM 14533 O O . ARG A 1 91 ? -13.451 10.510 0.389 1.00 51.41 91 ARG A O 10
ATOM 14554 N N . PHE A 1 92 ? -12.427 9.567 -1.379 1.00 4.44 92 PHE A N 10
ATOM 14555 C CA . PHE A 1 92 ? -13.422 8.513 -1.532 1.00 24.13 92 PHE A CA 10
ATOM 14556 C C . PHE A 1 92 ? -12.779 7.135 -1.400 1.00 24.22 92 PHE A C 10
ATOM 14557 O O . PHE A 1 92 ? -13.402 6.190 -0.919 1.00 34.14 92 PHE A O 10
ATOM 14574 N N . GLY A 1 93 ? -11.526 7.029 -1.834 1.00 12.44 93 GLY A N 10
ATOM 14575 C CA . GLY A 1 93 ? -10.819 5.764 -1.757 1.00 3.55 93 GLY A CA 10
ATOM 14576 C C . GLY A 1 93 ? -10.836 5.174 -0.360 1.00 52.44 93 GLY A C 10
ATOM 14577 O O . GLY A 1 93 ? -10.316 4.081 -0.136 1.00 12.24 93 GLY A O 10
ATOM 14581 N N . GLY A 1 1 ? 0.972 -1.201 -4.533 1.00 74.24 1 GLY A N 11
ATOM 14582 C CA . GLY A 1 1 ? 2.022 -0.777 -3.626 1.00 12.42 1 GLY A CA 11
ATOM 14583 C C . GLY A 1 1 ? 2.209 0.728 -3.620 1.00 63.54 1 GLY A C 11
ATOM 14584 O O . GLY A 1 1 ? 1.812 1.420 -2.684 1.00 4.14 1 GLY A O 11
ATOM 14588 N N . PRO A 1 2 ? 2.830 1.254 -4.686 1.00 40.23 2 PRO A N 11
ATOM 14589 C CA . PRO A 1 2 ? 3.086 2.691 -4.824 1.00 15.23 2 PRO A CA 11
ATOM 14590 C C . PRO A 1 2 ? 1.806 3.489 -5.052 1.00 34.35 2 PRO A C 11
ATOM 14591 O O . PRO A 1 2 ? 1.041 3.202 -5.973 1.00 1.03 2 PRO A O 11
ATOM 14602 N N . SER A 1 3 ? 1.579 4.490 -4.207 1.00 72.53 3 SER A N 11
ATOM 14603 C CA . SER A 1 3 ? 0.389 5.325 -4.315 1.00 3.44 3 SER A CA 11
ATOM 14604 C C . SER A 1 3 ? 0.630 6.493 -5.267 1.00 41.43 3 SER A C 11
ATOM 14605 O O . SER A 1 3 ? 1.070 7.565 -4.854 1.00 31.25 3 SER A O 11
ATOM 14613 N N . ASN A 1 4 ? 0.339 6.276 -6.545 1.00 72.54 4 ASN A N 11
ATOM 14614 C CA . ASN A 1 4 ? 0.525 7.308 -7.558 1.00 75.24 4 ASN A CA 11
ATOM 14615 C C . ASN A 1 4 ? -0.702 8.212 -7.644 1.00 40.03 4 ASN A C 11
ATOM 14616 O O . ASN A 1 4 ? -0.581 9.427 -7.808 1.00 33.22 4 ASN A O 11
ATOM 14627 N N . LYS A 1 5 ? -1.882 7.612 -7.532 1.00 20.14 5 LYS A N 11
ATOM 14628 C CA . LYS A 1 5 ? -3.131 8.362 -7.594 1.00 22.33 5 LYS A CA 11
ATOM 14629 C C . LYS A 1 5 ? -4.093 7.908 -6.502 1.00 31.25 5 LYS A C 11
ATOM 14630 O O . LYS A 1 5 ? -3.931 6.830 -5.927 1.00 53.14 5 LYS A O 11
ATOM 14649 N N . ILE A 1 6 ? -5.094 8.735 -6.219 1.00 40.02 6 ILE A N 11
ATOM 14650 C CA . ILE A 1 6 ? -6.083 8.416 -5.196 1.00 62.25 6 ILE A CA 11
ATOM 14651 C C . ILE A 1 6 ? -7.428 9.061 -5.513 1.00 71.53 6 ILE A C 11
ATOM 14652 O O . ILE A 1 6 ? -7.490 10.116 -6.145 1.00 71.31 6 ILE A O 11
ATOM 14668 N N . LYS A 1 7 ? -8.504 8.420 -5.069 1.00 41.45 7 LYS A N 11
ATOM 14669 C CA . LYS A 1 7 ? -9.850 8.932 -5.301 1.00 60.43 7 LYS A CA 11
ATOM 14670 C C . LYS A 1 7 ? -10.096 10.202 -4.494 1.00 60.11 7 LYS A C 11
ATOM 14671 O O . LYS A 1 7 ? -9.605 10.341 -3.373 1.00 53.44 7 LYS A O 11
ATOM 14690 N N . CYS A 1 8 ? -10.857 11.125 -5.071 1.00 75.11 8 CYS A N 11
ATOM 14691 C CA . CYS A 1 8 ? -11.169 12.385 -4.405 1.00 21.44 8 CYS A CA 11
ATOM 14692 C C . CYS A 1 8 ? -12.173 13.197 -5.217 1.00 20.44 8 CYS A C 11
ATOM 14693 O O . CYS A 1 8 ? -12.449 12.881 -6.374 1.00 43.34 8 CYS A O 11
ATOM 14701 N N . SER A 1 9 ? -12.716 14.242 -4.602 1.00 75.23 9 SER A N 11
ATOM 14702 C CA . SER A 1 9 ? -13.693 15.096 -5.266 1.00 75.23 9 SER A CA 11
ATOM 14703 C C . SER A 1 9 ? -13.364 16.569 -5.050 1.00 11.30 9 SER A C 11
ATOM 14704 O O . SER A 1 9 ? -12.287 16.911 -4.562 1.00 44.42 9 SER A O 11
ATOM 14712 N N . HIS A 1 10 ? -14.300 17.439 -5.416 1.00 41.13 10 HIS A N 11
ATOM 14713 C CA . HIS A 1 10 ? -14.110 18.877 -5.262 1.00 73.22 10 HIS A CA 11
ATOM 14714 C C . HIS A 1 10 ? -15.417 19.627 -5.506 1.00 61.13 10 HIS A C 11
ATOM 14715 O O . HIS A 1 10 ? -16.260 19.185 -6.289 1.00 3.03 10 HIS A O 11
ATOM 14729 N N . ILE A 1 11 ? -15.577 20.760 -4.832 1.00 54.05 11 ILE A N 11
ATOM 14730 C CA . ILE A 1 11 ? -16.781 21.570 -4.977 1.00 14.12 11 ILE A CA 11
ATOM 14731 C C . ILE A 1 11 ? -16.466 23.055 -4.828 1.00 64.32 11 ILE A C 11
ATOM 14732 O O . ILE A 1 11 ? -15.980 23.496 -3.786 1.00 42.14 11 ILE A O 11
ATOM 14748 N N . LEU A 1 12 ? -16.746 23.821 -5.876 1.00 53.13 12 LEU A N 11
ATOM 14749 C CA . LEU A 1 12 ? -16.494 25.258 -5.864 1.00 34.24 12 LEU A CA 11
ATOM 14750 C C . LEU A 1 12 ? -17.773 26.032 -5.557 1.00 61.41 12 LEU A C 11
ATOM 14751 O O . LEU A 1 12 ? -18.839 25.725 -6.089 1.00 33.33 12 LEU A O 11
ATOM 14767 N N . VAL A 1 13 ? -17.657 27.039 -4.697 1.00 43.11 13 VAL A N 11
ATOM 14768 C CA . VAL A 1 13 ? -18.802 27.860 -4.322 1.00 24.34 13 VAL A CA 11
ATOM 14769 C C . VAL A 1 13 ? -18.439 29.341 -4.319 1.00 62.31 13 VAL A C 11
ATOM 14770 O O . VAL A 1 13 ? -17.329 29.720 -4.695 1.00 33.54 13 VAL A O 11
ATOM 14783 N N . SER A 1 14 ? -19.382 30.174 -3.893 1.00 53.03 14 SER A N 11
ATOM 14784 C CA . SER A 1 14 ? -19.164 31.615 -3.844 1.00 50.35 14 SER A CA 11
ATOM 14785 C C . SER A 1 14 ? -19.162 32.117 -2.404 1.00 62.33 14 SER A C 11
ATOM 14786 O O . SER A 1 14 ? -18.638 33.190 -2.107 1.00 45.33 14 SER A O 11
ATOM 14794 N N . LYS A 1 15 ? -19.752 31.330 -1.510 1.00 74.24 15 LYS A N 11
ATOM 14795 C CA . LYS A 1 15 ? -19.819 31.691 -0.099 1.00 25.30 15 LYS A CA 11
ATOM 14796 C C . LYS A 1 15 ? -19.413 30.514 0.783 1.00 54.15 15 LYS A C 11
ATOM 14797 O O . LYS A 1 15 ? -19.619 29.356 0.420 1.00 1.24 15 LYS A O 11
ATOM 14816 N N . GLN A 1 16 ? -18.838 30.819 1.941 1.00 33.34 16 GLN A N 11
ATOM 14817 C CA . GLN A 1 16 ? -18.405 29.785 2.875 1.00 73.33 16 GLN A CA 11
ATOM 14818 C C . GLN A 1 16 ? -19.593 28.967 3.369 1.00 14.04 16 GLN A C 11
ATOM 14819 O O . GLN A 1 16 ? -19.449 27.799 3.731 1.00 23.30 16 GLN A O 11
ATOM 14833 N N . SER A 1 17 ? -20.768 29.588 3.384 1.00 35.13 17 SER A N 11
ATOM 14834 C CA . SER A 1 17 ? -21.981 28.918 3.839 1.00 13.50 17 SER A CA 11
ATOM 14835 C C . SER A 1 17 ? -22.316 27.730 2.942 1.00 64.31 17 SER A C 11
ATOM 14836 O O . SER A 1 17 ? -23.072 26.840 3.329 1.00 52.51 17 SER A O 11
ATOM 14844 N N . GLU A 1 18 ? -21.744 27.724 1.742 1.00 24.04 18 GLU A N 11
ATOM 14845 C CA . GLU A 1 18 ? -21.982 26.646 0.789 1.00 4.31 18 GLU A CA 11
ATOM 14846 C C . GLU A 1 18 ? -20.851 25.622 0.834 1.00 41.02 18 GLU A C 11
ATOM 14847 O O . GLU A 1 18 ? -21.093 24.415 0.862 1.00 52.44 18 GLU A O 11
ATOM 14859 N N . ALA A 1 19 ? -19.616 26.113 0.840 1.00 34.51 19 ALA A N 11
ATOM 14860 C CA . ALA A 1 19 ? -18.448 25.241 0.882 1.00 14.03 19 ALA A CA 11
ATOM 14861 C C . ALA A 1 19 ? -18.349 24.521 2.223 1.00 72.54 19 ALA A C 11
ATOM 14862 O O . ALA A 1 19 ? -18.197 23.299 2.273 1.00 0.21 19 ALA A O 11
ATOM 14869 N N . LEU A 1 20 ? -18.436 25.283 3.307 1.00 13.11 20 LEU A N 11
ATOM 14870 C CA . LEU A 1 20 ? -18.357 24.717 4.649 1.00 1.33 20 LEU A CA 11
ATOM 14871 C C . LEU A 1 20 ? -19.597 23.888 4.966 1.00 14.42 20 LEU A C 11
ATOM 14872 O O . LEU A 1 20 ? -19.633 23.160 5.957 1.00 4.42 20 LEU A O 11
ATOM 14888 N N . ALA A 1 21 ? -20.613 24.004 4.116 1.00 41.04 21 ALA A N 11
ATOM 14889 C CA . ALA A 1 21 ? -21.853 23.263 4.303 1.00 61.33 21 ALA A CA 11
ATOM 14890 C C . ALA A 1 21 ? -21.711 21.824 3.818 1.00 71.25 21 ALA A C 11
ATOM 14891 O O . ALA A 1 21 ? -22.621 21.010 3.982 1.00 15.24 21 ALA A O 11
ATOM 14898 N N . ILE A 1 22 ? -20.565 21.516 3.219 1.00 52.03 22 ILE A N 11
ATOM 14899 C CA . ILE A 1 22 ? -20.306 20.175 2.711 1.00 23.11 22 ILE A CA 11
ATOM 14900 C C . ILE A 1 22 ? -19.941 19.220 3.842 1.00 20.21 22 ILE A C 11
ATOM 14901 O O . ILE A 1 22 ? -20.057 18.003 3.702 1.00 72.21 22 ILE A O 11
ATOM 14917 N N . MET A 1 23 ? -19.501 19.780 4.964 1.00 14.00 23 MET A N 11
ATOM 14918 C CA . MET A 1 23 ? -19.122 18.978 6.121 1.00 0.14 23 MET A CA 11
ATOM 14919 C C . MET A 1 23 ? -20.281 18.865 7.107 1.00 72.53 23 MET A C 11
ATOM 14920 O O . MET A 1 23 ? -20.322 17.947 7.926 1.00 15.23 23 MET A O 11
ATOM 14934 N N . GLU A 1 24 ? -21.219 19.802 7.020 1.00 32.34 24 GLU A N 11
ATOM 14935 C CA . GLU A 1 24 ? -22.377 19.806 7.907 1.00 75.43 24 GLU A CA 11
ATOM 14936 C C . GLU A 1 24 ? -23.533 19.020 7.294 1.00 13.14 24 GLU A C 11
ATOM 14937 O O . GLU A 1 24 ? -24.330 18.410 8.007 1.00 33.13 24 GLU A O 11
ATOM 14949 N N . LYS A 1 25 ? -23.618 19.040 5.969 1.00 53.33 25 LYS A N 11
ATOM 14950 C CA . LYS A 1 25 ? -24.675 18.329 5.258 1.00 22.00 25 LYS A CA 11
ATOM 14951 C C . LYS A 1 25 ? -24.401 16.829 5.234 1.00 0.13 25 LYS A C 11
ATOM 14952 O O . LYS A 1 25 ? -25.319 16.018 5.365 1.00 24.13 25 LYS A O 11
ATOM 14971 N N . LEU A 1 26 ? -23.133 16.466 5.067 1.00 55.52 26 LEU A N 11
ATOM 14972 C CA . LEU A 1 26 ? -22.739 15.062 5.028 1.00 41.54 26 LEU A CA 11
ATOM 14973 C C . LEU A 1 26 ? -22.266 14.591 6.399 1.00 1.52 26 LEU A C 11
ATOM 14974 O O . LEU A 1 26 ? -21.471 13.657 6.507 1.00 34.02 26 LEU A O 11
ATOM 14990 N N . LYS A 1 27 ? -22.762 15.242 7.446 1.00 33.44 27 LYS A N 11
ATOM 14991 C CA . LYS A 1 27 ? -22.394 14.889 8.812 1.00 35.22 27 LYS A CA 11
ATOM 14992 C C . LYS A 1 27 ? -22.625 13.402 9.070 1.00 14.44 27 LYS A C 11
ATOM 14993 O O . LYS A 1 27 ? -21.949 12.795 9.899 1.00 24.22 27 LYS A O 11
ATOM 15012 N N . SER A 1 28 ? -23.584 12.824 8.354 1.00 64.04 28 SER A N 11
ATOM 15013 C CA . SER A 1 28 ? -23.904 11.409 8.507 1.00 44.24 28 SER A CA 11
ATOM 15014 C C . SER A 1 28 ? -23.540 10.631 7.247 1.00 73.44 28 SER A C 11
ATOM 15015 O O . SER A 1 28 ? -23.290 9.426 7.298 1.00 51.52 28 SER A O 11
ATOM 15023 N N . GLY A 1 29 ? -23.512 11.327 6.115 1.00 43.22 29 GLY A N 11
ATOM 15024 C CA . GLY A 1 29 ? -23.178 10.685 4.856 1.00 2.30 29 GLY A CA 11
ATOM 15025 C C . GLY A 1 29 ? -24.323 10.723 3.864 1.00 31.44 29 GLY A C 11
ATOM 15026 O O . GLY A 1 29 ? -24.680 9.699 3.281 1.00 72.13 29 GLY A O 11
ATOM 15030 N N . GLU A 1 30 ? -24.902 11.904 3.674 1.00 31.04 30 GLU A N 11
ATOM 15031 C CA . GLU A 1 30 ? -26.016 12.068 2.748 1.00 44.21 30 GLU A CA 11
ATOM 15032 C C . GLU A 1 30 ? -25.594 11.722 1.324 1.00 60.44 30 GLU A C 11
ATOM 15033 O O . GLU A 1 30 ? -25.931 10.656 0.806 1.00 42.24 30 GLU A O 11
ATOM 15045 N N . LYS A 1 31 ? -24.855 12.629 0.694 1.00 75.13 31 LYS A N 11
ATOM 15046 C CA . LYS A 1 31 ? -24.385 12.421 -0.671 1.00 20.34 31 LYS A CA 11
ATOM 15047 C C . LYS A 1 31 ? -23.558 13.609 -1.150 1.00 13.34 31 LYS A C 11
ATOM 15048 O O . LYS A 1 31 ? -24.103 14.656 -1.500 1.00 52.51 31 LYS A O 11
ATOM 15067 N N . PHE A 1 32 ? -22.240 13.441 -1.161 1.00 40.25 32 PHE A N 11
ATOM 15068 C CA . PHE A 1 32 ? -21.338 14.500 -1.597 1.00 52.32 32 PHE A CA 11
ATOM 15069 C C . PHE A 1 32 ? -21.759 15.047 -2.959 1.00 62.11 32 PHE A C 11
ATOM 15070 O O . PHE A 1 32 ? -21.711 16.253 -3.198 1.00 31.34 32 PHE A O 11
ATOM 15087 N N . GLY A 1 33 ? -22.171 14.149 -3.849 1.00 63.32 33 GLY A N 11
ATOM 15088 C CA . GLY A 1 33 ? -22.592 14.558 -5.176 1.00 0.42 33 GLY A CA 11
ATOM 15089 C C . GLY A 1 33 ? -23.833 15.430 -5.146 1.00 60.13 33 GLY A C 11
ATOM 15090 O O . GLY A 1 33 ? -23.978 16.345 -5.956 1.00 44.55 33 GLY A O 11
ATOM 15094 N N . LYS A 1 34 ? -24.732 15.145 -4.211 1.00 0.24 34 LYS A N 11
ATOM 15095 C CA . LYS A 1 34 ? -25.966 15.908 -4.078 1.00 14.14 34 LYS A CA 11
ATOM 15096 C C . LYS A 1 34 ? -25.671 17.394 -3.894 1.00 71.23 34 LYS A C 11
ATOM 15097 O O . LYS A 1 34 ? -26.502 18.245 -4.211 1.00 53.53 34 LYS A O 11
ATOM 15116 N N . LEU A 1 35 ? -24.484 17.697 -3.383 1.00 43.52 35 LEU A N 11
ATOM 15117 C CA . LEU A 1 35 ? -24.078 19.080 -3.160 1.00 42.33 35 LEU A CA 11
ATOM 15118 C C . LEU A 1 35 ? -23.138 19.557 -4.263 1.00 75.03 35 LEU A C 11
ATOM 15119 O O . LEU A 1 35 ? -23.094 20.744 -4.583 1.00 51.45 35 LEU A O 11
ATOM 15135 N N . ALA A 1 36 ? -22.392 18.623 -4.843 1.00 3.53 36 ALA A N 11
ATOM 15136 C CA . ALA A 1 36 ? -21.457 18.948 -5.913 1.00 62.22 36 ALA A CA 11
ATOM 15137 C C . ALA A 1 36 ? -22.189 19.167 -7.233 1.00 65.54 36 ALA A C 11
ATOM 15138 O O . ALA A 1 36 ? -21.653 19.778 -8.158 1.00 12.21 36 ALA A O 11
ATOM 15145 N N . LYS A 1 37 ? -23.416 18.664 -7.314 1.00 65.11 37 LYS A N 11
ATOM 15146 C CA . LYS A 1 37 ? -24.223 18.805 -8.521 1.00 24.13 37 LYS A CA 11
ATOM 15147 C C . LYS A 1 37 ? -24.998 20.118 -8.506 1.00 74.32 37 LYS A C 11
ATOM 15148 O O . LYS A 1 37 ? -25.815 20.376 -9.390 1.00 73.34 37 LYS A O 11
ATOM 15167 N N . GLU A 1 38 ? -24.737 20.944 -7.498 1.00 63.32 38 GLU A N 11
ATOM 15168 C CA . GLU A 1 38 ? -25.412 22.230 -7.370 1.00 21.23 38 GLU A CA 11
ATOM 15169 C C . GLU A 1 38 ? -24.438 23.312 -6.910 1.00 61.32 38 GLU A C 11
ATOM 15170 O O . GLU A 1 38 ? -24.210 24.297 -7.613 1.00 54.31 38 GLU A O 11
ATOM 15182 N N . LEU A 1 39 ? -23.868 23.120 -5.726 1.00 43.43 39 LEU A N 11
ATOM 15183 C CA . LEU A 1 39 ? -22.919 24.079 -5.170 1.00 25.30 39 LEU A CA 11
ATOM 15184 C C . LEU A 1 39 ? -21.765 24.326 -6.137 1.00 23.30 39 LEU A C 11
ATOM 15185 O O . LEU A 1 39 ? -21.392 25.470 -6.395 1.00 53.32 39 LEU A O 11
ATOM 15201 N N . SER A 1 40 ? -21.205 23.245 -6.670 1.00 24.10 40 SER A N 11
ATOM 15202 C CA . SER A 1 40 ? -20.092 23.344 -7.607 1.00 70.44 40 SER A CA 11
ATOM 15203 C C . SER A 1 40 ? -20.411 24.329 -8.727 1.00 73.22 40 SER A C 11
ATOM 15204 O O . SER A 1 40 ? -21.174 24.019 -9.643 1.00 71.14 40 SER A O 11
ATOM 15212 N N . ILE A 1 41 ? -19.822 25.518 -8.646 1.00 52.14 41 ILE A N 11
ATOM 15213 C CA . ILE A 1 41 ? -20.042 26.549 -9.653 1.00 72.44 41 ILE A CA 11
ATOM 15214 C C . ILE A 1 41 ? -19.279 26.238 -10.936 1.00 24.50 41 ILE A C 11
ATOM 15215 O O . ILE A 1 41 ? -19.638 26.709 -12.015 1.00 4.10 41 ILE A O 11
ATOM 15231 N N . ASP A 1 42 ? -18.225 25.438 -10.810 1.00 61.22 42 ASP A N 11
ATOM 15232 C CA . ASP A 1 42 ? -17.411 25.060 -11.960 1.00 21.31 42 ASP A CA 11
ATOM 15233 C C . ASP A 1 42 ? -18.227 24.244 -12.958 1.00 12.00 42 ASP A C 11
ATOM 15234 O O . ASP A 1 42 ? -18.627 23.115 -12.673 1.00 21.34 42 ASP A O 11
ATOM 15243 N N . SER A 1 43 ? -18.471 24.823 -14.130 1.00 23.22 43 SER A N 11
ATOM 15244 C CA . SER A 1 43 ? -19.243 24.151 -15.168 1.00 43.01 43 SER A CA 11
ATOM 15245 C C . SER A 1 43 ? -18.692 22.754 -15.437 1.00 1.01 43 SER A C 11
ATOM 15246 O O . SER A 1 43 ? -19.435 21.838 -15.787 1.00 2.02 43 SER A O 11
ATOM 15254 N N . GLY A 1 44 ? -17.382 22.598 -15.269 1.00 52.11 44 GLY A N 11
ATOM 15255 C CA . GLY A 1 44 ? -16.752 21.311 -15.497 1.00 74.15 44 GLY A CA 11
ATOM 15256 C C . GLY A 1 44 ? -16.646 20.485 -14.231 1.00 3.34 44 GLY A C 11
ATOM 15257 O O . GLY A 1 44 ? -15.604 19.890 -13.956 1.00 52.15 44 GLY A O 11
ATOM 15261 N N . SER A 1 45 ? -17.726 20.451 -13.456 1.00 64.52 45 SER A N 11
ATOM 15262 C CA . SER A 1 45 ? -17.747 19.696 -12.208 1.00 64.31 45 SER A CA 11
ATOM 15263 C C . SER A 1 45 ? -19.179 19.373 -11.792 1.00 44.15 45 SER A C 11
ATOM 15264 O O . SER A 1 45 ? -19.486 18.245 -11.408 1.00 44.43 45 SER A O 11
ATOM 15272 N N . ALA A 1 46 ? -20.050 20.373 -11.874 1.00 31.11 46 ALA A N 11
ATOM 15273 C CA . ALA A 1 46 ? -21.451 20.197 -11.508 1.00 21.30 46 ALA A CA 11
ATOM 15274 C C . ALA A 1 46 ? -22.098 19.089 -12.333 1.00 51.23 46 ALA A C 11
ATOM 15275 O O . ALA A 1 46 ? -23.130 18.538 -11.950 1.00 42.03 46 ALA A O 11
ATOM 15282 N N . LYS A 1 47 ? -21.486 18.769 -13.468 1.00 64.55 47 LYS A N 11
ATOM 15283 C CA . LYS A 1 47 ? -22.001 17.727 -14.348 1.00 14.04 47 LYS A CA 11
ATOM 15284 C C . LYS A 1 47 ? -21.483 16.355 -13.928 1.00 73.54 47 LYS A C 11
ATOM 15285 O O . LYS A 1 47 ? -22.058 15.327 -14.286 1.00 34.12 47 LYS A O 11
ATOM 15304 N N . LYS A 1 48 ? -20.395 16.346 -13.167 1.00 43.31 48 LYS A N 11
ATOM 15305 C CA . LYS A 1 48 ? -19.800 15.101 -12.696 1.00 23.20 48 LYS A CA 11
ATOM 15306 C C . LYS A 1 48 ? -19.794 15.044 -11.172 1.00 65.32 48 LYS A C 11
ATOM 15307 O O . LYS A 1 48 ? -18.961 14.367 -10.570 1.00 42.03 48 LYS A O 11
ATOM 15326 N N . ASN A 1 49 ? -20.730 15.757 -10.554 1.00 24.52 49 ASN A N 11
ATOM 15327 C CA . ASN A 1 49 ? -20.832 15.785 -9.100 1.00 1.44 49 ASN A CA 11
ATOM 15328 C C . ASN A 1 49 ? -19.482 16.101 -8.465 1.00 25.23 49 ASN A C 11
ATOM 15329 O O . ASN A 1 49 ? -19.162 15.612 -7.382 1.00 32.34 49 ASN A O 11
ATOM 15340 N N . GLY A 1 50 ? -18.690 16.923 -9.148 1.00 1.24 50 GLY A N 11
ATOM 15341 C CA . GLY A 1 50 ? -17.383 17.291 -8.635 1.00 11.20 50 GLY A CA 11
ATOM 15342 C C . GLY A 1 50 ? -16.541 16.084 -8.274 1.00 71.45 50 GLY A C 11
ATOM 15343 O O . GLY A 1 50 ? -15.651 16.169 -7.429 1.00 65.35 50 GLY A O 11
ATOM 15347 N N . ASN A 1 51 ? -16.824 14.954 -8.916 1.00 5.33 51 ASN A N 11
ATOM 15348 C CA . ASN A 1 51 ? -16.087 13.722 -8.656 1.00 1.33 51 ASN A CA 11
ATOM 15349 C C . ASN A 1 51 ? -15.022 13.490 -9.723 1.00 50.01 51 ASN A C 11
ATOM 15350 O O . ASN A 1 51 ? -15.248 12.762 -10.692 1.00 42.11 51 ASN A O 11
ATOM 15361 N N . LEU A 1 52 ? -13.863 14.111 -9.539 1.00 64.52 52 LEU A N 11
ATOM 15362 C CA . LEU A 1 52 ? -12.762 13.971 -10.487 1.00 22.34 52 LEU A CA 11
ATOM 15363 C C . LEU A 1 52 ? -12.194 12.556 -10.457 1.00 10.23 52 LEU A C 11
ATOM 15364 O O . LEU A 1 52 ? -11.418 12.169 -11.329 1.00 50.35 52 LEU A O 11
ATOM 15380 N N . GLY A 1 53 ? -12.588 11.787 -9.446 1.00 32.53 53 GLY A N 11
ATOM 15381 C CA . GLY A 1 53 ? -12.110 10.422 -9.322 1.00 41.15 53 GLY A CA 11
ATOM 15382 C C . GLY A 1 53 ? -10.671 10.353 -8.851 1.00 60.32 53 GLY A C 11
ATOM 15383 O O . GLY A 1 53 ? -10.325 10.901 -7.805 1.00 52.35 53 GLY A O 11
ATOM 15387 N N . TYR A 1 54 ? -9.829 9.675 -9.624 1.00 60.41 54 TYR A N 11
ATOM 15388 C CA . TYR A 1 54 ? -8.420 9.530 -9.278 1.00 54.41 54 TYR A CA 11
ATOM 15389 C C . TYR A 1 54 ? -7.594 10.666 -9.877 1.00 61.43 54 TYR A C 11
ATOM 15390 O O . TYR A 1 54 ? -7.781 11.040 -11.035 1.00 11.43 54 TYR A O 11
ATOM 15408 N N . PHE A 1 55 ? -6.680 11.207 -9.080 1.00 0.11 55 PHE A N 11
ATOM 15409 C CA . PHE A 1 55 ? -5.824 12.299 -9.530 1.00 32.51 55 PHE A CA 11
ATOM 15410 C C . PHE A 1 55 ? -4.396 12.115 -9.022 1.00 10.25 55 PHE A C 11
ATOM 15411 O O . PHE A 1 55 ? -4.100 11.167 -8.294 1.00 52.24 55 PHE A O 11
ATOM 15428 N N . THR A 1 56 ? -3.514 13.031 -9.411 1.00 32.15 56 THR A N 11
ATOM 15429 C CA . THR A 1 56 ? -2.118 12.971 -8.997 1.00 64.42 56 THR A CA 11
ATOM 15430 C C . THR A 1 56 ? -1.545 14.369 -8.791 1.00 34.51 56 THR A C 11
ATOM 15431 O O . THR A 1 56 ? -2.222 15.369 -9.027 1.00 12.15 56 THR A O 11
ATOM 15442 N N . LYS A 1 57 ? -0.293 14.430 -8.349 1.00 41.22 57 LYS A N 11
ATOM 15443 C CA . LYS A 1 57 ? 0.373 15.706 -8.113 1.00 34.25 57 LYS A CA 11
ATOM 15444 C C . LYS A 1 57 ? 0.800 16.349 -9.428 1.00 23.44 57 LYS A C 11
ATOM 15445 O O . LYS A 1 57 ? 1.744 15.895 -10.073 1.00 41.13 57 LYS A O 11
ATOM 15464 N N . GLY A 1 58 ? 0.100 17.409 -9.818 1.00 43.00 58 GLY A N 11
ATOM 15465 C CA . GLY A 1 58 ? 0.423 18.098 -11.054 1.00 24.21 58 GLY A CA 11
ATOM 15466 C C . GLY A 1 58 ? -0.763 18.193 -11.992 1.00 41.02 58 GLY A C 11
ATOM 15467 O O . GLY A 1 58 ? -0.622 18.617 -13.140 1.00 34.43 58 GLY A O 11
ATOM 15471 N N . MET A 1 59 ? -1.934 17.797 -11.505 1.00 70.21 59 MET A N 11
ATOM 15472 C CA . MET A 1 59 ? -3.150 17.839 -12.310 1.00 22.12 59 MET A CA 11
ATOM 15473 C C . MET A 1 59 ? -4.133 18.864 -11.754 1.00 73.41 59 MET A C 11
ATOM 15474 O O . MET A 1 59 ? -5.239 19.018 -12.271 1.00 54.13 59 MET A O 11
ATOM 15488 N N . MET A 1 60 ? -3.723 19.560 -10.700 1.00 32.13 60 MET A N 11
ATOM 15489 C CA . MET A 1 60 ? -4.569 20.570 -10.075 1.00 34.51 60 MET A CA 11
ATOM 15490 C C . MET A 1 60 ? -3.771 21.833 -9.766 1.00 31.53 60 MET A C 11
ATOM 15491 O O . MET A 1 60 ? -2.633 21.984 -10.210 1.00 25.52 60 MET A O 11
ATOM 15505 N N . VAL A 1 61 ? -4.375 22.737 -9.002 1.00 50.15 61 VAL A N 11
ATOM 15506 C CA . VAL A 1 61 ? -3.721 23.986 -8.633 1.00 45.15 61 VAL A CA 11
ATOM 15507 C C . VAL A 1 61 ? -3.082 23.886 -7.253 1.00 22.54 61 VAL A C 11
ATOM 15508 O O . VAL A 1 61 ? -3.350 22.949 -6.498 1.00 74.14 61 VAL A O 11
ATOM 15521 N N . LYS A 1 62 ? -2.234 24.855 -6.926 1.00 52.03 62 LYS A N 11
ATOM 15522 C CA . LYS A 1 62 ? -1.558 24.877 -5.635 1.00 44.20 62 LYS A CA 11
ATOM 15523 C C . LYS A 1 62 ? -2.565 24.830 -4.491 1.00 52.20 62 LYS A C 11
ATOM 15524 O O . LYS A 1 62 ? -2.553 23.925 -3.657 1.00 5.02 62 LYS A O 11
ATOM 15543 N N . PRO A 1 63 ? -3.462 25.828 -4.449 1.00 43.02 63 PRO A N 11
ATOM 15544 C CA . PRO A 1 63 ? -4.495 25.921 -3.414 1.00 2.10 63 PRO A CA 11
ATOM 15545 C C . PRO A 1 63 ? -5.560 24.839 -3.558 1.00 65.55 63 PRO A C 11
ATOM 15546 O O . PRO A 1 63 ? -6.757 25.118 -3.492 1.00 43.23 63 PRO A O 11
ATOM 15557 N N . PHE A 1 64 ? -5.116 23.601 -3.755 1.00 2.04 64 PHE A N 11
ATOM 15558 C CA . PHE A 1 64 ? -6.031 22.477 -3.909 1.00 54.12 64 PHE A CA 11
ATOM 15559 C C . PHE A 1 64 ? -5.286 21.150 -3.802 1.00 31.10 64 PHE A C 11
ATOM 15560 O O . PHE A 1 64 ? -5.559 20.342 -2.914 1.00 43.45 64 PHE A O 11
ATOM 15577 N N . GLU A 1 65 ? -4.343 20.933 -4.713 1.00 70.44 65 GLU A N 11
ATOM 15578 C CA . GLU A 1 65 ? -3.559 19.703 -4.723 1.00 1.41 65 GLU A CA 11
ATOM 15579 C C . GLU A 1 65 ? -2.960 19.430 -3.346 1.00 60.21 65 GLU A C 11
ATOM 15580 O O . GLU A 1 65 ? -3.059 18.319 -2.823 1.00 32.11 65 GLU A O 11
ATOM 15592 N N . ASP A 1 66 ? -2.339 20.449 -2.764 1.00 40.24 66 ASP A N 11
ATOM 15593 C CA . ASP A 1 66 ? -1.724 20.320 -1.448 1.00 2.31 66 ASP A CA 11
ATOM 15594 C C . ASP A 1 66 ? -2.715 19.751 -0.439 1.00 75.22 66 ASP A C 11
ATOM 15595 O O . ASP A 1 66 ? -2.367 18.893 0.372 1.00 1.04 66 ASP A O 11
ATOM 15604 N N . ALA A 1 67 ? -3.952 20.234 -0.494 1.00 73.54 67 ALA A N 11
ATOM 15605 C CA . ALA A 1 67 ? -4.995 19.772 0.414 1.00 52.24 67 ALA A CA 11
ATOM 15606 C C . ALA A 1 67 ? -5.980 18.854 -0.302 1.00 11.30 67 ALA A C 11
ATOM 15607 O O . ALA A 1 67 ? -7.184 18.904 -0.052 1.00 4.00 67 ALA A O 11
ATOM 15614 N N . ALA A 1 68 ? -5.461 18.018 -1.194 1.00 62.25 68 ALA A N 11
ATOM 15615 C CA . ALA A 1 68 ? -6.295 17.088 -1.946 1.00 24.30 68 ALA A CA 11
ATOM 15616 C C . ALA A 1 68 ? -5.953 15.642 -1.602 1.00 4.44 68 ALA A C 11
ATOM 15617 O O . ALA A 1 68 ? -6.785 14.746 -1.745 1.00 62.44 68 ALA A O 11
ATOM 15624 N N . PHE A 1 69 ? -4.723 15.422 -1.148 1.00 40.14 69 PHE A N 11
ATOM 15625 C CA . PHE A 1 69 ? -4.271 14.084 -0.786 1.00 0.34 69 PHE A CA 11
ATOM 15626 C C . PHE A 1 69 ? -3.890 14.021 0.690 1.00 34.23 69 PHE A C 11
ATOM 15627 O O . PHE A 1 69 ? -3.545 12.958 1.210 1.00 13.45 69 PHE A O 11
ATOM 15644 N N . LYS A 1 70 ? -3.954 15.166 1.362 1.00 73.32 70 LYS A N 11
ATOM 15645 C CA . LYS A 1 70 ? -3.617 15.242 2.778 1.00 55.30 70 LYS A CA 11
ATOM 15646 C C . LYS A 1 70 ? -4.849 15.000 3.645 1.00 75.41 70 LYS A C 11
ATOM 15647 O O . LYS A 1 70 ? -4.823 15.224 4.855 1.00 33.43 70 LYS A O 11
ATOM 15666 N N . LEU A 1 71 ? -5.926 14.539 3.018 1.00 44.45 71 LEU A N 11
ATOM 15667 C CA . LEU A 1 71 ? -7.168 14.265 3.732 1.00 63.34 71 LEU A CA 11
ATOM 15668 C C . LEU A 1 71 ? -7.235 12.803 4.166 1.00 52.35 71 LEU A C 11
ATOM 15669 O O . LEU A 1 71 ? -6.412 11.987 3.754 1.00 21.52 71 LEU A O 11
ATOM 15685 N N . GLN A 1 72 ? -8.221 12.483 4.996 1.00 1.02 72 GLN A N 11
ATOM 15686 C CA . GLN A 1 72 ? -8.396 11.120 5.484 1.00 32.41 72 GLN A CA 11
ATOM 15687 C C . GLN A 1 72 ? -9.414 10.364 4.636 1.00 3.33 72 GLN A C 11
ATOM 15688 O O . GLN A 1 72 ? -10.137 10.960 3.839 1.00 62.11 72 GLN A O 11
ATOM 15702 N N . VAL A 1 73 ? -9.464 9.047 4.813 1.00 2.34 73 VAL A N 11
ATOM 15703 C CA . VAL A 1 73 ? -10.393 8.210 4.065 1.00 35.20 73 VAL A CA 11
ATOM 15704 C C . VAL A 1 73 ? -11.838 8.607 4.344 1.00 3.42 73 VAL A C 11
ATOM 15705 O O . VAL A 1 73 ? -12.417 8.212 5.355 1.00 34.51 73 VAL A O 11
ATOM 15718 N N . GLY A 1 74 ? -12.416 9.394 3.441 1.00 2.21 74 GLY A N 11
ATOM 15719 C CA . GLY A 1 74 ? -13.789 9.832 3.608 1.00 33.11 74 GLY A CA 11
ATOM 15720 C C . GLY A 1 74 ? -13.897 11.095 4.440 1.00 73.12 74 GLY A C 11
ATOM 15721 O O . GLY A 1 74 ? -14.923 11.342 5.073 1.00 42.12 74 GLY A O 11
ATOM 15725 N N . GLU A 1 75 ? -12.836 11.895 4.438 1.00 1.03 75 GLU A N 11
ATOM 15726 C CA . GLU A 1 75 ? -12.817 13.139 5.201 1.00 64.55 75 GLU A CA 11
ATOM 15727 C C . GLU A 1 75 ? -12.859 14.347 4.271 1.00 42.24 75 GLU A C 11
ATOM 15728 O O . GLU A 1 75 ? -12.184 14.377 3.241 1.00 14.11 75 GLU A O 11
ATOM 15740 N N . VAL A 1 76 ? -13.656 15.344 4.641 1.00 12.14 76 VAL A N 11
ATOM 15741 C CA . VAL A 1 76 ? -13.786 16.557 3.842 1.00 31.12 76 VAL A CA 11
ATOM 15742 C C . VAL A 1 76 ? -12.738 17.591 4.238 1.00 43.23 76 VAL A C 11
ATOM 15743 O O . VAL A 1 76 ? -12.489 17.816 5.421 1.00 14.42 76 VAL A O 11
ATOM 15756 N N . SER A 1 77 ? -12.126 18.217 3.237 1.00 22.24 77 SER A N 11
ATOM 15757 C CA . SER A 1 77 ? -11.101 19.226 3.480 1.00 40.24 77 SER A CA 11
ATOM 15758 C C . SER A 1 77 ? -11.731 20.549 3.906 1.00 75.35 77 SER A C 11
ATOM 15759 O O . SER A 1 77 ? -12.913 20.605 4.242 1.00 32.32 77 SER A O 11
ATOM 15767 N N . GLU A 1 78 ? -10.931 21.610 3.889 1.00 12.21 78 GLU A N 11
ATOM 15768 C CA . GLU A 1 78 ? -11.410 22.932 4.275 1.00 52.24 78 GLU A CA 11
ATOM 15769 C C . GLU A 1 78 ? -11.667 23.798 3.045 1.00 42.04 78 GLU A C 11
ATOM 15770 O O . GLU A 1 78 ? -11.168 23.530 1.951 1.00 15.21 78 GLU A O 11
ATOM 15782 N N . PRO A 1 79 ? -12.464 24.861 3.226 1.00 2.44 79 PRO A N 11
ATOM 15783 C CA . PRO A 1 79 ? -12.805 25.789 2.143 1.00 32.42 79 PRO A CA 11
ATOM 15784 C C . PRO A 1 79 ? -11.614 26.633 1.705 1.00 3.24 79 PRO A C 11
ATOM 15785 O O . PRO A 1 79 ? -11.441 27.764 2.162 1.00 62.31 79 PRO A O 11
ATOM 15796 N N . ILE A 1 80 ? -10.795 26.078 0.818 1.00 51.02 80 ILE A N 11
ATOM 15797 C CA . ILE A 1 80 ? -9.621 26.782 0.317 1.00 13.21 80 ILE A CA 11
ATOM 15798 C C . ILE A 1 80 ? -10.013 27.866 -0.680 1.00 72.33 80 ILE A C 11
ATOM 15799 O O . ILE A 1 80 ? -10.462 27.573 -1.789 1.00 31.30 80 ILE A O 11
ATOM 15815 N N . LYS A 1 81 ? -9.840 29.122 -0.280 1.00 62.55 81 LYS A N 11
ATOM 15816 C CA . LYS A 1 81 ? -10.173 30.251 -1.140 1.00 43.33 81 LYS A CA 11
ATOM 15817 C C . LYS A 1 81 ? -9.132 30.421 -2.242 1.00 44.32 81 LYS A C 11
ATOM 15818 O O . LYS A 1 81 ? -7.977 30.750 -1.974 1.00 11.14 81 LYS A O 11
ATOM 15837 N N . SER A 1 82 ? -9.550 30.196 -3.484 1.00 65.54 82 SER A N 11
ATOM 15838 C CA . SER A 1 82 ? -8.653 30.322 -4.627 1.00 70.14 82 SER A CA 11
ATOM 15839 C C . SER A 1 82 ? -9.290 31.165 -5.727 1.00 50.21 82 SER A C 11
ATOM 15840 O O . SER A 1 82 ? -10.346 31.766 -5.530 1.00 74.23 82 SER A O 11
ATOM 15848 N N . GLU A 1 83 ? -8.640 31.206 -6.886 1.00 23.53 83 GLU A N 11
ATOM 15849 C CA . GLU A 1 83 ? -9.142 31.976 -8.017 1.00 30.32 83 GLU A CA 11
ATOM 15850 C C . GLU A 1 83 ? -10.513 31.468 -8.456 1.00 24.23 83 GLU A C 11
ATOM 15851 O O . GLU A 1 83 ? -11.303 32.209 -9.040 1.00 31.32 83 GLU A O 11
ATOM 15863 N N . PHE A 1 84 ? -10.786 30.200 -8.170 1.00 22.21 84 PHE A N 11
ATOM 15864 C CA . PHE A 1 84 ? -12.060 29.592 -8.536 1.00 23.50 84 PHE A CA 11
ATOM 15865 C C . PHE A 1 84 ? -13.048 29.657 -7.375 1.00 5.21 84 PHE A C 11
ATOM 15866 O O . PHE A 1 84 ? -14.255 29.514 -7.564 1.00 2.04 84 PHE A O 11
ATOM 15883 N N . GLY A 1 85 ? -12.525 29.876 -6.172 1.00 50.35 85 GLY A N 11
ATOM 15884 C CA . GLY A 1 85 ? -13.374 29.958 -4.998 1.00 4.10 85 GLY A CA 11
ATOM 15885 C C . GLY A 1 85 ? -12.992 28.945 -3.936 1.00 1.24 85 GLY A C 11
ATOM 15886 O O . GLY A 1 85 ? -11.853 28.478 -3.894 1.00 73.44 85 GLY A O 11
ATOM 15890 N N . TYR A 1 86 ? -13.944 28.608 -3.074 1.00 31.51 86 TYR A N 11
ATOM 15891 C CA . TYR A 1 86 ? -13.701 27.646 -2.004 1.00 54.41 86 TYR A CA 11
ATOM 15892 C C . TYR A 1 86 ? -13.701 26.219 -2.542 1.00 70.13 86 TYR A C 11
ATOM 15893 O O . TYR A 1 86 ? -14.700 25.749 -3.088 1.00 1.00 86 TYR A O 11
ATOM 15911 N N . HIS A 1 87 ? -12.572 25.535 -2.385 1.00 33.50 87 HIS A N 11
ATOM 15912 C CA . HIS A 1 87 ? -12.441 24.160 -2.854 1.00 62.31 87 HIS A CA 11
ATOM 15913 C C . HIS A 1 87 ? -12.695 23.172 -1.719 1.00 51.32 87 HIS A C 11
ATOM 15914 O O . HIS A 1 87 ? -12.044 23.231 -0.676 1.00 33.50 87 HIS A O 11
ATOM 15928 N N . ILE A 1 88 ? -13.645 22.267 -1.931 1.00 22.13 88 ILE A N 11
ATOM 15929 C CA . ILE A 1 88 ? -13.984 21.268 -0.926 1.00 60.51 88 ILE A CA 11
ATOM 15930 C C . ILE A 1 88 ? -13.608 19.866 -1.395 1.00 43.24 88 ILE A C 11
ATOM 15931 O O . ILE A 1 88 ? -14.433 19.148 -1.959 1.00 20.44 88 ILE A O 11
ATOM 15947 N N . ILE A 1 89 ? -12.357 19.485 -1.157 1.00 52.31 89 ILE A N 11
ATOM 15948 C CA . ILE A 1 89 ? -11.873 18.168 -1.553 1.00 2.12 89 ILE A CA 11
ATOM 15949 C C . ILE A 1 89 ? -12.293 17.103 -0.548 1.00 33.44 89 ILE A C 11
ATOM 15950 O O . ILE A 1 89 ? -12.208 17.306 0.664 1.00 54.32 89 ILE A O 11
ATOM 15966 N N . LYS A 1 90 ? -12.748 15.962 -1.057 1.00 41.21 90 LYS A N 11
ATOM 15967 C CA . LYS A 1 90 ? -13.179 14.861 -0.206 1.00 33.30 90 LYS A CA 11
ATOM 15968 C C . LYS A 1 90 ? -12.679 13.526 -0.747 1.00 75.33 90 LYS A C 11
ATOM 15969 O O . LYS A 1 90 ? -12.921 13.186 -1.906 1.00 24.22 90 LYS A O 11
ATOM 15988 N N . ARG A 1 91 ? -11.984 12.773 0.099 1.00 64.25 91 ARG A N 11
ATOM 15989 C CA . ARG A 1 91 ? -11.451 11.475 -0.296 1.00 23.53 91 ARG A CA 11
ATOM 15990 C C . ARG A 1 91 ? -12.552 10.418 -0.318 1.00 60.34 91 ARG A C 11
ATOM 15991 O O . ARG A 1 91 ? -13.468 10.443 0.504 1.00 60.54 91 ARG A O 11
ATOM 16012 N N . PHE A 1 92 ? -12.457 9.492 -1.267 1.00 3.01 92 PHE A N 11
ATOM 16013 C CA . PHE A 1 92 ? -13.445 8.428 -1.398 1.00 35.50 92 PHE A CA 11
ATOM 16014 C C . PHE A 1 92 ? -12.780 7.056 -1.330 1.00 41.44 92 PHE A C 11
ATOM 16015 O O . PHE A 1 92 ? -13.366 6.094 -0.836 1.00 75.43 92 PHE A O 11
ATOM 16032 N N . GLY A 1 93 ? -11.551 6.975 -1.832 1.00 35.20 93 GLY A N 11
ATOM 16033 C CA . GLY A 1 93 ? -10.827 5.718 -1.820 1.00 0.43 93 GLY A CA 11
ATOM 16034 C C . GLY A 1 93 ? -10.770 5.094 -0.440 1.00 13.11 93 GLY A C 11
ATOM 16035 O O . GLY A 1 93 ? -9.755 4.515 -0.054 1.00 73.25 93 GLY A O 11
ATOM 16039 N N . GLY A 1 1 ? 0.236 -1.390 -1.961 1.00 31.41 1 GLY A N 12
ATOM 16040 C CA . GLY A 1 1 ? 1.531 -0.739 -1.876 1.00 35.24 1 GLY A CA 12
ATOM 16041 C C . GLY A 1 1 ? 1.429 0.769 -1.990 1.00 40.21 1 GLY A C 12
ATOM 16042 O O . GLY A 1 1 ? 0.345 1.348 -1.910 1.00 72.12 1 GLY A O 12
ATOM 16046 N N . PRO A 1 2 ? 2.580 1.431 -2.181 1.00 15.24 2 PRO A N 12
ATOM 16047 C CA . PRO A 1 2 ? 2.642 2.890 -2.308 1.00 61.53 2 PRO A CA 12
ATOM 16048 C C . PRO A 1 2 ? 2.028 3.383 -3.614 1.00 42.43 2 PRO A C 12
ATOM 16049 O O . PRO A 1 2 ? 2.711 3.484 -4.633 1.00 60.31 2 PRO A O 12
ATOM 16060 N N . SER A 1 3 ? 0.737 3.692 -3.575 1.00 53.13 3 SER A N 12
ATOM 16061 C CA . SER A 1 3 ? 0.030 4.174 -4.758 1.00 33.55 3 SER A CA 12
ATOM 16062 C C . SER A 1 3 ? 0.483 5.583 -5.126 1.00 23.11 3 SER A C 12
ATOM 16063 O O . SER A 1 3 ? 1.113 6.273 -4.325 1.00 35.32 3 SER A O 12
ATOM 16071 N N . ASN A 1 4 ? 0.160 6.002 -6.344 1.00 12.02 4 ASN A N 12
ATOM 16072 C CA . ASN A 1 4 ? 0.534 7.329 -6.820 1.00 42.20 4 ASN A CA 12
ATOM 16073 C C . ASN A 1 4 ? -0.691 8.230 -6.941 1.00 32.14 4 ASN A C 12
ATOM 16074 O O . ASN A 1 4 ? -0.592 9.451 -6.826 1.00 52.42 4 ASN A O 12
ATOM 16085 N N . LYS A 1 5 ? -1.848 7.618 -7.172 1.00 20.41 5 LYS A N 12
ATOM 16086 C CA . LYS A 1 5 ? -3.095 8.362 -7.307 1.00 13.03 5 LYS A CA 12
ATOM 16087 C C . LYS A 1 5 ? -4.114 7.909 -6.266 1.00 75.31 5 LYS A C 12
ATOM 16088 O O . LYS A 1 5 ? -3.985 6.830 -5.686 1.00 42.03 5 LYS A O 12
ATOM 16107 N N . ILE A 1 6 ? -5.127 8.738 -6.036 1.00 61.42 6 ILE A N 12
ATOM 16108 C CA . ILE A 1 6 ? -6.169 8.419 -5.067 1.00 43.43 6 ILE A CA 12
ATOM 16109 C C . ILE A 1 6 ? -7.495 9.064 -5.456 1.00 21.25 6 ILE A C 12
ATOM 16110 O O . ILE A 1 6 ? -7.524 10.098 -6.122 1.00 60.43 6 ILE A O 12
ATOM 16126 N N . LYS A 1 7 ? -8.593 8.447 -5.031 1.00 41.13 7 LYS A N 12
ATOM 16127 C CA . LYS A 1 7 ? -9.924 8.961 -5.331 1.00 52.42 7 LYS A CA 12
ATOM 16128 C C . LYS A 1 7 ? -10.237 10.188 -4.481 1.00 0.13 7 LYS A C 12
ATOM 16129 O O . LYS A 1 7 ? -9.826 10.274 -3.323 1.00 51.42 7 LYS A O 12
ATOM 16148 N N . CYS A 1 8 ? -10.968 11.133 -5.062 1.00 3.34 8 CYS A N 12
ATOM 16149 C CA . CYS A 1 8 ? -11.336 12.356 -4.356 1.00 42.41 8 CYS A CA 12
ATOM 16150 C C . CYS A 1 8 ? -12.270 13.212 -5.205 1.00 41.54 8 CYS A C 12
ATOM 16151 O O . CYS A 1 8 ? -12.348 13.044 -6.423 1.00 11.25 8 CYS A O 12
ATOM 16159 N N . SER A 1 9 ? -12.977 14.132 -4.555 1.00 23.41 9 SER A N 12
ATOM 16160 C CA . SER A 1 9 ? -13.910 15.012 -5.250 1.00 24.43 9 SER A CA 12
ATOM 16161 C C . SER A 1 9 ? -13.529 16.475 -5.046 1.00 53.32 9 SER A C 12
ATOM 16162 O O . SER A 1 9 ? -12.441 16.784 -4.560 1.00 3.12 9 SER A O 12
ATOM 16170 N N . HIS A 1 10 ? -14.434 17.373 -5.424 1.00 33.24 10 HIS A N 12
ATOM 16171 C CA . HIS A 1 10 ? -14.195 18.805 -5.283 1.00 20.42 10 HIS A CA 12
ATOM 16172 C C . HIS A 1 10 ? -15.467 19.598 -5.567 1.00 11.40 10 HIS A C 12
ATOM 16173 O O . HIS A 1 10 ? -16.268 19.220 -6.422 1.00 62.31 10 HIS A O 12
ATOM 16187 N N . ILE A 1 11 ? -15.646 20.699 -4.845 1.00 43.23 11 ILE A N 12
ATOM 16188 C CA . ILE A 1 11 ? -16.819 21.545 -5.021 1.00 12.14 11 ILE A CA 12
ATOM 16189 C C . ILE A 1 11 ? -16.462 23.020 -4.867 1.00 44.53 11 ILE A C 12
ATOM 16190 O O . ILE A 1 11 ? -15.913 23.434 -3.846 1.00 15.54 11 ILE A O 12
ATOM 16206 N N . LEU A 1 12 ? -16.777 23.808 -5.889 1.00 11.51 12 LEU A N 12
ATOM 16207 C CA . LEU A 1 12 ? -16.492 25.239 -5.868 1.00 4.13 12 LEU A CA 12
ATOM 16208 C C . LEU A 1 12 ? -17.749 26.040 -5.548 1.00 11.51 12 LEU A C 12
ATOM 16209 O O . LEU A 1 12 ? -18.826 25.761 -6.074 1.00 33.43 12 LEU A O 12
ATOM 16225 N N . VAL A 1 13 ? -17.603 27.041 -4.686 1.00 12.34 13 VAL A N 12
ATOM 16226 C CA . VAL A 1 13 ? -18.727 27.886 -4.298 1.00 5.50 13 VAL A CA 12
ATOM 16227 C C . VAL A 1 13 ? -18.300 29.345 -4.176 1.00 23.22 13 VAL A C 12
ATOM 16228 O O . VAL A 1 13 ? -17.123 29.673 -4.326 1.00 14.21 13 VAL A O 12
ATOM 16241 N N . SER A 1 14 ? -19.265 30.217 -3.903 1.00 42.21 14 SER A N 12
ATOM 16242 C CA . SER A 1 14 ? -18.991 31.642 -3.764 1.00 1.30 14 SER A CA 12
ATOM 16243 C C . SER A 1 14 ? -19.257 32.111 -2.337 1.00 32.00 14 SER A C 12
ATOM 16244 O O . SER A 1 14 ? -19.367 33.308 -2.073 1.00 43.13 14 SER A O 12
ATOM 16252 N N . LYS A 1 15 ? -19.363 31.157 -1.418 1.00 61.24 15 LYS A N 12
ATOM 16253 C CA . LYS A 1 15 ? -19.616 31.469 -0.016 1.00 71.21 15 LYS A CA 12
ATOM 16254 C C . LYS A 1 15 ? -18.954 30.442 0.897 1.00 43.31 15 LYS A C 12
ATOM 16255 O O . LYS A 1 15 ? -18.922 29.251 0.587 1.00 12.21 15 LYS A O 12
ATOM 16274 N N . GLN A 1 16 ? -18.428 30.912 2.024 1.00 72.23 16 GLN A N 12
ATOM 16275 C CA . GLN A 1 16 ? -17.768 30.032 2.983 1.00 43.53 16 GLN A CA 12
ATOM 16276 C C . GLN A 1 16 ? -18.776 29.106 3.655 1.00 2.34 16 GLN A C 12
ATOM 16277 O O . GLN A 1 16 ? -18.436 27.997 4.066 1.00 63.03 16 GLN A O 12
ATOM 16291 N N . SER A 1 17 ? -20.016 29.570 3.765 1.00 33.23 17 SER A N 12
ATOM 16292 C CA . SER A 1 17 ? -21.073 28.783 4.392 1.00 13.24 17 SER A CA 12
ATOM 16293 C C . SER A 1 17 ? -21.563 27.685 3.453 1.00 51.42 17 SER A C 12
ATOM 16294 O O . SER A 1 17 ? -22.106 26.673 3.896 1.00 43.55 17 SER A O 12
ATOM 16302 N N . GLU A 1 18 ? -21.368 27.895 2.155 1.00 31.11 18 GLU A N 12
ATOM 16303 C CA . GLU A 1 18 ? -21.792 26.924 1.153 1.00 5.41 18 GLU A CA 12
ATOM 16304 C C . GLU A 1 18 ? -20.752 25.818 0.993 1.00 1.50 18 GLU A C 12
ATOM 16305 O O . GLU A 1 18 ? -21.093 24.664 0.742 1.00 65.35 18 GLU A O 12
ATOM 16317 N N . ALA A 1 19 ? -19.482 26.183 1.140 1.00 22.11 19 ALA A N 12
ATOM 16318 C CA . ALA A 1 19 ? -18.393 25.224 1.014 1.00 65.21 19 ALA A CA 12
ATOM 16319 C C . ALA A 1 19 ? -18.194 24.445 2.310 1.00 24.43 19 ALA A C 12
ATOM 16320 O O . ALA A 1 19 ? -17.814 23.273 2.290 1.00 62.13 19 ALA A O 12
ATOM 16327 N N . LEU A 1 20 ? -18.452 25.102 3.435 1.00 22.33 20 LEU A N 12
ATOM 16328 C CA . LEU A 1 20 ? -18.300 24.470 4.742 1.00 53.44 20 LEU A CA 12
ATOM 16329 C C . LEU A 1 20 ? -19.563 23.707 5.127 1.00 34.32 20 LEU A C 12
ATOM 16330 O O . LEU A 1 20 ? -19.624 23.082 6.185 1.00 11.14 20 LEU A O 12
ATOM 16346 N N . ALA A 1 21 ? -20.569 23.761 4.260 1.00 74.03 21 ALA A N 12
ATOM 16347 C CA . ALA A 1 21 ? -21.829 23.071 4.507 1.00 0.31 21 ALA A CA 12
ATOM 16348 C C . ALA A 1 21 ? -21.757 21.617 4.054 1.00 74.31 21 ALA A C 12
ATOM 16349 O O . ALA A 1 21 ? -22.574 20.789 4.460 1.00 3.23 21 ALA A O 12
ATOM 16356 N N . ILE A 1 22 ? -20.776 21.312 3.210 1.00 54.42 22 ILE A N 12
ATOM 16357 C CA . ILE A 1 22 ? -20.599 19.958 2.703 1.00 21.11 22 ILE A CA 12
ATOM 16358 C C . ILE A 1 22 ? -19.994 19.047 3.766 1.00 44.41 22 ILE A C 12
ATOM 16359 O O . ILE A 1 22 ? -20.104 17.825 3.687 1.00 75.02 22 ILE A O 12
ATOM 16375 N N . MET A 1 23 ? -19.354 19.653 4.762 1.00 15.50 23 MET A N 12
ATOM 16376 C CA . MET A 1 23 ? -18.734 18.897 5.843 1.00 32.04 23 MET A CA 12
ATOM 16377 C C . MET A 1 23 ? -19.660 18.820 7.053 1.00 64.42 23 MET A C 12
ATOM 16378 O O . MET A 1 23 ? -19.353 18.150 8.038 1.00 32.34 23 MET A O 12
ATOM 16392 N N . GLU A 1 24 ? -20.793 19.510 6.971 1.00 62.25 24 GLU A N 12
ATOM 16393 C CA . GLU A 1 24 ? -21.762 19.518 8.060 1.00 0.32 24 GLU A CA 12
ATOM 16394 C C . GLU A 1 24 ? -23.071 18.862 7.629 1.00 34.34 24 GLU A C 12
ATOM 16395 O O . GLU A 1 24 ? -23.783 18.277 8.445 1.00 15.24 24 GLU A O 12
ATOM 16407 N N . LYS A 1 25 ? -23.381 18.964 6.342 1.00 21.40 25 LYS A N 12
ATOM 16408 C CA . LYS A 1 25 ? -24.603 18.380 5.800 1.00 11.50 25 LYS A CA 12
ATOM 16409 C C . LYS A 1 25 ? -24.497 16.861 5.734 1.00 32.13 25 LYS A C 12
ATOM 16410 O O . LYS A 1 25 ? -25.358 16.145 6.249 1.00 4.34 25 LYS A O 12
ATOM 16429 N N . LEU A 1 26 ? -23.438 16.373 5.098 1.00 60.11 26 LEU A N 12
ATOM 16430 C CA . LEU A 1 26 ? -23.219 14.937 4.966 1.00 35.02 26 LEU A CA 12
ATOM 16431 C C . LEU A 1 26 ? -23.195 14.261 6.333 1.00 1.34 26 LEU A C 12
ATOM 16432 O O . LEU A 1 26 ? -23.478 13.070 6.455 1.00 31.24 26 LEU A O 12
ATOM 16448 N N . LYS A 1 27 ? -22.857 15.032 7.362 1.00 43.34 27 LYS A N 12
ATOM 16449 C CA . LYS A 1 27 ? -22.798 14.511 8.722 1.00 13.40 27 LYS A CA 12
ATOM 16450 C C . LYS A 1 27 ? -24.122 13.862 9.114 1.00 51.22 27 LYS A C 12
ATOM 16451 O O . LYS A 1 27 ? -24.160 12.968 9.959 1.00 14.45 27 LYS A O 12
ATOM 16470 N N . SER A 1 28 ? -25.206 14.316 8.491 1.00 24.21 28 SER A N 12
ATOM 16471 C CA . SER A 1 28 ? -26.531 13.781 8.776 1.00 35.23 28 SER A CA 12
ATOM 16472 C C . SER A 1 28 ? -26.772 12.486 8.007 1.00 72.44 28 SER A C 12
ATOM 16473 O O . SER A 1 28 ? -27.553 11.634 8.430 1.00 52.51 28 SER A O 12
ATOM 16481 N N . GLY A 1 29 ? -26.093 12.345 6.871 1.00 35.44 29 GLY A N 12
ATOM 16482 C CA . GLY A 1 29 ? -26.246 11.151 6.060 1.00 4.32 29 GLY A CA 12
ATOM 16483 C C . GLY A 1 29 ? -26.646 11.469 4.632 1.00 44.10 29 GLY A C 12
ATOM 16484 O O . GLY A 1 29 ? -27.504 10.801 4.058 1.00 33.35 29 GLY A O 12
ATOM 16488 N N . GLU A 1 30 ? -26.021 12.493 4.058 1.00 24.25 30 GLU A N 12
ATOM 16489 C CA . GLU A 1 30 ? -26.318 12.898 2.690 1.00 74.01 30 GLU A CA 12
ATOM 16490 C C . GLU A 1 30 ? -25.259 12.375 1.724 1.00 22.45 30 GLU A C 12
ATOM 16491 O O . GLU A 1 30 ? -24.439 11.529 2.083 1.00 61.11 30 GLU A O 12
ATOM 16503 N N . LYS A 1 31 ? -25.282 12.884 0.497 1.00 24.35 31 LYS A N 12
ATOM 16504 C CA . LYS A 1 31 ? -24.324 12.470 -0.521 1.00 62.41 31 LYS A CA 12
ATOM 16505 C C . LYS A 1 31 ? -23.521 13.662 -1.029 1.00 23.22 31 LYS A C 12
ATOM 16506 O O . LYS A 1 31 ? -24.083 14.698 -1.381 1.00 54.24 31 LYS A O 12
ATOM 16525 N N . PHE A 1 32 ? -22.201 13.508 -1.065 1.00 51.12 32 PHE A N 12
ATOM 16526 C CA . PHE A 1 32 ? -21.320 14.573 -1.531 1.00 4.33 32 PHE A CA 12
ATOM 16527 C C . PHE A 1 32 ? -21.766 15.091 -2.895 1.00 63.31 32 PHE A C 12
ATOM 16528 O O . PHE A 1 32 ? -21.961 16.291 -3.082 1.00 64.34 32 PHE A O 12
ATOM 16545 N N . GLY A 1 33 ? -21.924 14.175 -3.846 1.00 33.13 33 GLY A N 12
ATOM 16546 C CA . GLY A 1 33 ? -22.344 14.557 -5.181 1.00 73.01 33 GLY A CA 12
ATOM 16547 C C . GLY A 1 33 ? -23.616 15.382 -5.174 1.00 60.14 33 GLY A C 12
ATOM 16548 O O . GLY A 1 33 ? -23.765 16.314 -5.966 1.00 0.33 33 GLY A O 12
ATOM 16552 N N . LYS A 1 34 ? -24.538 15.040 -4.280 1.00 64.41 34 LYS A N 12
ATOM 16553 C CA . LYS A 1 34 ? -25.803 15.754 -4.173 1.00 74.43 34 LYS A CA 12
ATOM 16554 C C . LYS A 1 34 ? -25.571 17.251 -3.996 1.00 62.45 34 LYS A C 12
ATOM 16555 O O . LYS A 1 34 ? -26.409 18.070 -4.378 1.00 62.25 34 LYS A O 12
ATOM 16574 N N . LEU A 1 35 ? -24.427 17.603 -3.419 1.00 34.30 35 LEU A N 12
ATOM 16575 C CA . LEU A 1 35 ? -24.083 19.003 -3.193 1.00 62.44 35 LEU A CA 12
ATOM 16576 C C . LEU A 1 35 ? -23.142 19.514 -4.280 1.00 73.12 35 LEU A C 12
ATOM 16577 O O . LEU A 1 35 ? -23.052 20.717 -4.521 1.00 75.14 35 LEU A O 12
ATOM 16593 N N . ALA A 1 36 ? -22.445 18.590 -4.934 1.00 53.24 36 ALA A N 12
ATOM 16594 C CA . ALA A 1 36 ? -21.515 18.946 -5.999 1.00 11.23 36 ALA A CA 12
ATOM 16595 C C . ALA A 1 36 ? -22.255 19.232 -7.301 1.00 62.41 36 ALA A C 12
ATOM 16596 O O . ALA A 1 36 ? -21.731 19.903 -8.190 1.00 43.44 36 ALA A O 12
ATOM 16603 N N . LYS A 1 37 ? -23.475 18.717 -7.409 1.00 43.11 37 LYS A N 12
ATOM 16604 C CA . LYS A 1 37 ? -24.288 18.917 -8.602 1.00 51.14 37 LYS A CA 12
ATOM 16605 C C . LYS A 1 37 ? -25.032 20.246 -8.538 1.00 41.11 37 LYS A C 12
ATOM 16606 O O . LYS A 1 37 ? -25.802 20.580 -9.438 1.00 14.42 37 LYS A O 12
ATOM 16625 N N . GLU A 1 38 ? -24.796 21.001 -7.470 1.00 4.14 38 GLU A N 12
ATOM 16626 C CA . GLU A 1 38 ? -25.444 22.294 -7.289 1.00 42.55 38 GLU A CA 12
ATOM 16627 C C . GLU A 1 38 ? -24.445 23.341 -6.807 1.00 1.53 38 GLU A C 12
ATOM 16628 O O . GLU A 1 38 ? -24.229 24.360 -7.466 1.00 11.51 38 GLU A O 12
ATOM 16640 N N . LEU A 1 39 ? -23.839 23.085 -5.653 1.00 23.30 39 LEU A N 12
ATOM 16641 C CA . LEU A 1 39 ? -22.862 24.005 -5.081 1.00 23.24 39 LEU A CA 12
ATOM 16642 C C . LEU A 1 39 ? -21.720 24.265 -6.059 1.00 1.42 39 LEU A C 12
ATOM 16643 O O . LEU A 1 39 ? -21.378 25.414 -6.337 1.00 54.34 39 LEU A O 12
ATOM 16659 N N . SER A 1 40 ? -21.136 23.190 -6.579 1.00 60.12 40 SER A N 12
ATOM 16660 C CA . SER A 1 40 ? -20.032 23.302 -7.525 1.00 15.41 40 SER A CA 12
ATOM 16661 C C . SER A 1 40 ? -20.387 24.255 -8.662 1.00 42.43 40 SER A C 12
ATOM 16662 O O . SER A 1 40 ? -21.147 23.905 -9.566 1.00 51.41 40 SER A O 12
ATOM 16670 N N . ILE A 1 41 ? -19.831 25.461 -8.611 1.00 51.31 41 ILE A N 12
ATOM 16671 C CA . ILE A 1 41 ? -20.087 26.464 -9.636 1.00 11.42 41 ILE A CA 12
ATOM 16672 C C . ILE A 1 41 ? -19.301 26.163 -10.908 1.00 12.51 41 ILE A C 12
ATOM 16673 O O . ILE A 1 41 ? -19.658 26.622 -11.994 1.00 10.33 41 ILE A O 12
ATOM 16689 N N . ASP A 1 42 ? -18.232 25.388 -10.767 1.00 50.34 42 ASP A N 12
ATOM 16690 C CA . ASP A 1 42 ? -17.397 25.022 -11.905 1.00 43.53 42 ASP A CA 12
ATOM 16691 C C . ASP A 1 42 ? -18.194 24.219 -12.928 1.00 23.23 42 ASP A C 12
ATOM 16692 O O . ASP A 1 42 ? -18.611 23.092 -12.658 1.00 31.20 42 ASP A O 12
ATOM 16701 N N . SER A 1 43 ? -18.404 24.805 -14.101 1.00 45.45 43 SER A N 12
ATOM 16702 C CA . SER A 1 43 ? -19.155 24.146 -15.163 1.00 62.15 43 SER A CA 12
ATOM 16703 C C . SER A 1 43 ? -18.609 22.745 -15.425 1.00 53.15 43 SER A C 12
ATOM 16704 O O . SER A 1 43 ? -19.366 21.811 -15.688 1.00 63.25 43 SER A O 12
ATOM 16712 N N . GLY A 1 44 ? -17.289 22.607 -15.350 1.00 51.01 44 GLY A N 12
ATOM 16713 C CA . GLY A 1 44 ? -16.663 21.318 -15.582 1.00 15.20 44 GLY A CA 12
ATOM 16714 C C . GLY A 1 44 ? -16.484 20.522 -14.303 1.00 52.45 44 GLY A C 12
ATOM 16715 O O . GLY A 1 44 ? -15.422 19.947 -14.067 1.00 1.31 44 GLY A O 12
ATOM 16719 N N . SER A 1 45 ? -17.525 20.491 -13.478 1.00 54.02 45 SER A N 12
ATOM 16720 C CA . SER A 1 45 ? -17.476 19.765 -12.215 1.00 11.33 45 SER A CA 12
ATOM 16721 C C . SER A 1 45 ? -18.882 19.414 -11.734 1.00 63.13 45 SER A C 12
ATOM 16722 O O . SER A 1 45 ? -19.127 18.308 -11.254 1.00 3.40 45 SER A O 12
ATOM 16730 N N . ALA A 1 46 ? -19.800 20.365 -11.869 1.00 31.00 46 ALA A N 12
ATOM 16731 C CA . ALA A 1 46 ? -21.181 20.157 -11.452 1.00 13.33 46 ALA A CA 12
ATOM 16732 C C . ALA A 1 46 ? -21.854 19.082 -12.298 1.00 22.03 46 ALA A C 12
ATOM 16733 O O . ALA A 1 46 ? -22.919 18.576 -11.944 1.00 55.23 46 ALA A O 12
ATOM 16740 N N . LYS A 1 47 ? -21.226 18.736 -13.416 1.00 14.54 47 LYS A N 12
ATOM 16741 C CA . LYS A 1 47 ? -21.763 17.719 -14.313 1.00 2.43 47 LYS A CA 12
ATOM 16742 C C . LYS A 1 47 ? -21.293 16.328 -13.902 1.00 64.02 47 LYS A C 12
ATOM 16743 O O . LYS A 1 47 ? -21.903 15.322 -14.266 1.00 51.43 47 LYS A O 12
ATOM 16762 N N . LYS A 1 48 ? -20.206 16.277 -13.139 1.00 62.05 48 LYS A N 12
ATOM 16763 C CA . LYS A 1 48 ? -19.655 15.009 -12.676 1.00 21.33 48 LYS A CA 12
ATOM 16764 C C . LYS A 1 48 ? -19.706 14.917 -11.155 1.00 13.24 48 LYS A C 12
ATOM 16765 O O . LYS A 1 48 ? -18.923 14.194 -10.541 1.00 31.04 48 LYS A O 12
ATOM 16784 N N . ASN A 1 49 ? -20.634 15.655 -10.552 1.00 63.43 49 ASN A N 12
ATOM 16785 C CA . ASN A 1 49 ? -20.787 15.656 -9.102 1.00 73.04 49 ASN A CA 12
ATOM 16786 C C . ASN A 1 49 ? -19.458 15.953 -8.415 1.00 12.42 49 ASN A C 12
ATOM 16787 O O . ASN A 1 49 ? -19.203 15.489 -7.304 1.00 12.10 49 ASN A O 12
ATOM 16798 N N . GLY A 1 50 ? -18.612 16.732 -9.084 1.00 33.44 50 GLY A N 12
ATOM 16799 C CA . GLY A 1 50 ? -17.321 17.079 -8.522 1.00 64.41 50 GLY A CA 12
ATOM 16800 C C . GLY A 1 50 ? -16.457 15.860 -8.258 1.00 40.33 50 GLY A C 12
ATOM 16801 O O . GLY A 1 50 ? -15.482 15.933 -7.512 1.00 73.41 50 GLY A O 12
ATOM 16805 N N . ASN A 1 51 ? -16.817 14.738 -8.872 1.00 0.30 51 ASN A N 12
ATOM 16806 C CA . ASN A 1 51 ? -16.069 13.498 -8.698 1.00 15.52 51 ASN A CA 12
ATOM 16807 C C . ASN A 1 51 ? -15.011 13.344 -9.786 1.00 23.44 51 ASN A C 12
ATOM 16808 O O . ASN A 1 51 ? -15.219 12.639 -10.774 1.00 63.23 51 ASN A O 12
ATOM 16819 N N . LEU A 1 52 ? -13.875 14.006 -9.595 1.00 44.24 52 LEU A N 12
ATOM 16820 C CA . LEU A 1 52 ? -12.782 13.943 -10.560 1.00 60.31 52 LEU A CA 12
ATOM 16821 C C . LEU A 1 52 ? -12.174 12.544 -10.603 1.00 51.21 52 LEU A C 12
ATOM 16822 O O . LEU A 1 52 ? -11.434 12.206 -11.526 1.00 12.23 52 LEU A O 12
ATOM 16838 N N . GLY A 1 53 ? -12.495 11.734 -9.598 1.00 53.23 53 GLY A N 12
ATOM 16839 C CA . GLY A 1 53 ? -11.974 10.380 -9.542 1.00 52.31 53 GLY A CA 12
ATOM 16840 C C . GLY A 1 53 ? -10.561 10.326 -8.996 1.00 61.54 53 GLY A C 12
ATOM 16841 O O . GLY A 1 53 ? -10.275 10.887 -7.937 1.00 61.33 53 GLY A O 12
ATOM 16845 N N . TYR A 1 54 ? -9.675 9.648 -9.718 1.00 33.43 54 TYR A N 12
ATOM 16846 C CA . TYR A 1 54 ? -8.285 9.517 -9.296 1.00 55.33 54 TYR A CA 12
ATOM 16847 C C . TYR A 1 54 ? -7.439 10.658 -9.854 1.00 75.21 54 TYR A C 12
ATOM 16848 O O . TYR A 1 54 ? -7.597 11.057 -11.008 1.00 2.14 54 TYR A O 12
ATOM 16866 N N . PHE A 1 55 ? -6.539 11.178 -9.026 1.00 12.02 55 PHE A N 12
ATOM 16867 C CA . PHE A 1 55 ? -5.667 12.273 -9.433 1.00 64.22 55 PHE A CA 12
ATOM 16868 C C . PHE A 1 55 ? -4.271 12.106 -8.839 1.00 63.43 55 PHE A C 12
ATOM 16869 O O . PHE A 1 55 ? -4.008 11.160 -8.095 1.00 53.40 55 PHE A O 12
ATOM 16886 N N . THR A 1 56 ? -3.377 13.032 -9.175 1.00 32.43 56 THR A N 12
ATOM 16887 C CA . THR A 1 56 ? -2.008 12.988 -8.677 1.00 35.51 56 THR A CA 12
ATOM 16888 C C . THR A 1 56 ? -1.451 14.392 -8.476 1.00 0.22 56 THR A C 12
ATOM 16889 O O . THR A 1 56 ? -2.052 15.377 -8.905 1.00 63.14 56 THR A O 12
ATOM 16900 N N . LYS A 1 57 ? -0.298 14.478 -7.821 1.00 32.23 57 LYS A N 12
ATOM 16901 C CA . LYS A 1 57 ? 0.343 15.763 -7.564 1.00 34.41 57 LYS A CA 12
ATOM 16902 C C . LYS A 1 57 ? 0.828 16.398 -8.863 1.00 14.01 57 LYS A C 12
ATOM 16903 O O . LYS A 1 57 ? 1.845 15.989 -9.423 1.00 12.02 57 LYS A O 12
ATOM 16922 N N . GLY A 1 58 ? 0.094 17.400 -9.337 1.00 3.21 58 GLY A N 12
ATOM 16923 C CA . GLY A 1 58 ? 0.468 18.077 -10.565 1.00 74.22 58 GLY A CA 12
ATOM 16924 C C . GLY A 1 58 ? -0.671 18.133 -11.565 1.00 11.13 58 GLY A C 12
ATOM 16925 O O . GLY A 1 58 ? -0.499 18.608 -12.687 1.00 24.41 58 GLY A O 12
ATOM 16929 N N . MET A 1 59 ? -1.839 17.647 -11.157 1.00 21.32 59 MET A N 12
ATOM 16930 C CA . MET A 1 59 ? -3.011 17.644 -12.026 1.00 2.23 59 MET A CA 12
ATOM 16931 C C . MET A 1 59 ? -4.017 18.702 -11.583 1.00 60.33 59 MET A C 12
ATOM 16932 O O . MET A 1 59 ? -5.093 18.830 -12.167 1.00 42.04 59 MET A O 12
ATOM 16946 N N . MET A 1 60 ? -3.661 19.455 -10.548 1.00 40.25 60 MET A N 12
ATOM 16947 C CA . MET A 1 60 ? -4.535 20.502 -10.030 1.00 4.42 60 MET A CA 12
ATOM 16948 C C . MET A 1 60 ? -3.739 21.764 -9.710 1.00 3.10 60 MET A C 12
ATOM 16949 O O . MET A 1 60 ? -2.569 21.882 -10.074 1.00 44.05 60 MET A O 12
ATOM 16963 N N . VAL A 1 61 ? -4.382 22.705 -9.027 1.00 3.42 61 VAL A N 12
ATOM 16964 C CA . VAL A 1 61 ? -3.734 23.958 -8.657 1.00 14.42 61 VAL A CA 12
ATOM 16965 C C . VAL A 1 61 ? -3.122 23.871 -7.263 1.00 60.43 61 VAL A C 12
ATOM 16966 O O . VAL A 1 61 ? -3.430 22.960 -6.494 1.00 1.00 61 VAL A O 12
ATOM 16979 N N . LYS A 1 62 ? -2.253 24.823 -6.944 1.00 50.42 62 LYS A N 12
ATOM 16980 C CA . LYS A 1 62 ? -1.597 24.856 -5.642 1.00 10.14 62 LYS A CA 12
ATOM 16981 C C . LYS A 1 62 ? -2.624 24.817 -4.515 1.00 22.41 62 LYS A C 12
ATOM 16982 O O . LYS A 1 62 ? -2.624 23.918 -3.673 1.00 73.55 62 LYS A O 12
ATOM 17001 N N . PRO A 1 63 ? -3.521 25.813 -4.495 1.00 52.41 63 PRO A N 12
ATOM 17002 C CA . PRO A 1 63 ? -4.571 25.914 -3.477 1.00 31.34 63 PRO A CA 12
ATOM 17003 C C . PRO A 1 63 ? -5.632 24.830 -3.630 1.00 51.04 63 PRO A C 12
ATOM 17004 O O . PRO A 1 63 ? -6.830 25.108 -3.571 1.00 33.31 63 PRO A O 12
ATOM 17015 N N . PHE A 1 64 ? -5.185 23.594 -3.828 1.00 14.22 64 PHE A N 12
ATOM 17016 C CA . PHE A 1 64 ? -6.098 22.468 -3.990 1.00 0.20 64 PHE A CA 12
ATOM 17017 C C . PHE A 1 64 ? -5.350 21.142 -3.883 1.00 51.11 64 PHE A C 12
ATOM 17018 O O . PHE A 1 64 ? -5.646 20.319 -3.019 1.00 13.33 64 PHE A O 12
ATOM 17035 N N . GLU A 1 65 ? -4.379 20.945 -4.769 1.00 63.35 65 GLU A N 12
ATOM 17036 C CA . GLU A 1 65 ? -3.589 19.719 -4.776 1.00 31.31 65 GLU A CA 12
ATOM 17037 C C . GLU A 1 65 ? -3.027 19.426 -3.387 1.00 71.15 65 GLU A C 12
ATOM 17038 O O . GLU A 1 65 ? -3.110 18.300 -2.898 1.00 4.14 65 GLU A O 12
ATOM 17050 N N . ASP A 1 66 ? -2.456 20.448 -2.760 1.00 2.33 66 ASP A N 12
ATOM 17051 C CA . ASP A 1 66 ? -1.881 20.303 -1.428 1.00 60.44 66 ASP A CA 12
ATOM 17052 C C . ASP A 1 66 ? -2.888 19.680 -0.466 1.00 3.11 66 ASP A C 12
ATOM 17053 O O . ASP A 1 66 ? -2.561 18.755 0.277 1.00 53.12 66 ASP A O 12
ATOM 17062 N N . ALA A 1 67 ? -4.113 20.195 -0.485 1.00 62.32 67 ALA A N 12
ATOM 17063 C CA . ALA A 1 67 ? -5.167 19.689 0.385 1.00 0.40 67 ALA A CA 12
ATOM 17064 C C . ALA A 1 67 ? -6.154 18.825 -0.394 1.00 24.33 67 ALA A C 12
ATOM 17065 O O . ALA A 1 67 ? -7.363 18.902 -0.182 1.00 0.50 67 ALA A O 12
ATOM 17072 N N . ALA A 1 68 ? -5.628 18.002 -1.295 1.00 55.14 68 ALA A N 12
ATOM 17073 C CA . ALA A 1 68 ? -6.462 17.122 -2.104 1.00 73.22 68 ALA A CA 12
ATOM 17074 C C . ALA A 1 68 ? -6.176 15.656 -1.795 1.00 12.14 68 ALA A C 12
ATOM 17075 O O . ALA A 1 68 ? -7.042 14.796 -1.961 1.00 23.14 68 ALA A O 12
ATOM 17082 N N . PHE A 1 69 ? -4.958 15.379 -1.344 1.00 64.21 69 PHE A N 12
ATOM 17083 C CA . PHE A 1 69 ? -4.557 14.016 -1.012 1.00 51.21 69 PHE A CA 12
ATOM 17084 C C . PHE A 1 69 ? -4.038 13.935 0.420 1.00 20.14 69 PHE A C 12
ATOM 17085 O O . PHE A 1 69 ? -3.702 12.858 0.911 1.00 21.12 69 PHE A O 12
ATOM 17102 N N . LYS A 1 70 ? -3.975 15.084 1.086 1.00 31.42 70 LYS A N 12
ATOM 17103 C CA . LYS A 1 70 ? -3.498 15.145 2.463 1.00 61.24 70 LYS A CA 12
ATOM 17104 C C . LYS A 1 70 ? -4.594 14.728 3.438 1.00 52.42 70 LYS A C 12
ATOM 17105 O O . LYS A 1 70 ? -4.342 14.539 4.628 1.00 3.21 70 LYS A O 12
ATOM 17124 N N . LEU A 1 71 ? -5.812 14.586 2.925 1.00 13.33 71 LEU A N 12
ATOM 17125 C CA . LEU A 1 71 ? -6.948 14.190 3.752 1.00 52.51 71 LEU A CA 12
ATOM 17126 C C . LEU A 1 71 ? -6.931 12.689 4.017 1.00 24.13 71 LEU A C 12
ATOM 17127 O O . LEU A 1 71 ? -6.077 11.968 3.501 1.00 21.31 71 LEU A O 12
ATOM 17143 N N . GLN A 1 72 ? -7.881 12.225 4.822 1.00 22.32 72 GLN A N 12
ATOM 17144 C CA . GLN A 1 72 ? -7.975 10.808 5.154 1.00 23.24 72 GLN A CA 12
ATOM 17145 C C . GLN A 1 72 ? -9.025 10.116 4.292 1.00 75.41 72 GLN A C 12
ATOM 17146 O O . GLN A 1 72 ? -9.678 10.748 3.462 1.00 42.32 72 GLN A O 12
ATOM 17160 N N . VAL A 1 73 ? -9.183 8.811 4.494 1.00 2.32 73 VAL A N 12
ATOM 17161 C CA . VAL A 1 73 ? -10.155 8.032 3.735 1.00 12.41 73 VAL A CA 12
ATOM 17162 C C . VAL A 1 73 ? -11.580 8.473 4.051 1.00 1.15 73 VAL A C 12
ATOM 17163 O O . VAL A 1 73 ? -12.203 7.972 4.986 1.00 1.11 73 VAL A O 12
ATOM 17176 N N . GLY A 1 74 ? -12.090 9.416 3.263 1.00 32.25 74 GLY A N 12
ATOM 17177 C CA . GLY A 1 74 ? -13.438 9.909 3.475 1.00 32.13 74 GLY A CA 12
ATOM 17178 C C . GLY A 1 74 ? -13.471 11.152 4.342 1.00 53.24 74 GLY A C 12
ATOM 17179 O O . GLY A 1 74 ? -14.479 11.440 4.986 1.00 61.00 74 GLY A O 12
ATOM 17183 N N . GLU A 1 75 ? -12.366 11.891 4.357 1.00 61.43 75 GLU A N 12
ATOM 17184 C CA . GLU A 1 75 ? -12.273 13.109 5.152 1.00 34.05 75 GLU A CA 12
ATOM 17185 C C . GLU A 1 75 ? -12.408 14.346 4.271 1.00 53.25 75 GLU A C 12
ATOM 17186 O O . GLU A 1 75 ? -11.653 14.527 3.316 1.00 40.52 75 GLU A O 12
ATOM 17198 N N . VAL A 1 76 ? -13.377 15.196 4.598 1.00 12.11 76 VAL A N 12
ATOM 17199 C CA . VAL A 1 76 ? -13.612 16.417 3.837 1.00 53.21 76 VAL A CA 12
ATOM 17200 C C . VAL A 1 76 ? -12.592 17.492 4.194 1.00 64.05 76 VAL A C 12
ATOM 17201 O O . VAL A 1 76 ? -12.282 17.705 5.366 1.00 61.04 76 VAL A O 12
ATOM 17214 N N . SER A 1 77 ? -12.071 18.167 3.174 1.00 55.22 77 SER A N 12
ATOM 17215 C CA . SER A 1 77 ? -11.082 19.219 3.378 1.00 20.01 77 SER A CA 12
ATOM 17216 C C . SER A 1 77 ? -11.752 20.518 3.815 1.00 41.21 77 SER A C 12
ATOM 17217 O O . SER A 1 77 ? -12.926 20.529 4.182 1.00 14.23 77 SER A O 12
ATOM 17225 N N . GLU A 1 78 ? -10.996 21.610 3.773 1.00 43.54 78 GLU A N 12
ATOM 17226 C CA . GLU A 1 78 ? -11.517 22.915 4.164 1.00 24.02 78 GLU A CA 12
ATOM 17227 C C . GLU A 1 78 ? -11.748 23.798 2.941 1.00 20.42 78 GLU A C 12
ATOM 17228 O O . GLU A 1 78 ? -11.229 23.545 1.855 1.00 40.41 78 GLU A O 12
ATOM 17240 N N . PRO A 1 79 ? -12.549 24.860 3.122 1.00 62.33 79 PRO A N 12
ATOM 17241 C CA . PRO A 1 79 ? -12.869 25.801 2.045 1.00 5.34 79 PRO A CA 12
ATOM 17242 C C . PRO A 1 79 ? -11.668 26.651 1.644 1.00 50.44 79 PRO A C 12
ATOM 17243 O O . PRO A 1 79 ? -11.506 27.777 2.117 1.00 1.24 79 PRO A O 12
ATOM 17254 N N . ILE A 1 80 ? -10.829 26.107 0.769 1.00 50.32 80 ILE A N 12
ATOM 17255 C CA . ILE A 1 80 ? -9.645 26.817 0.303 1.00 71.05 80 ILE A CA 12
ATOM 17256 C C . ILE A 1 80 ? -10.014 27.904 -0.701 1.00 31.24 80 ILE A C 12
ATOM 17257 O O . ILE A 1 80 ? -10.462 27.614 -1.810 1.00 43.14 80 ILE A O 12
ATOM 17273 N N . LYS A 1 81 ? -9.824 29.157 -0.303 1.00 44.45 81 LYS A N 12
ATOM 17274 C CA . LYS A 1 81 ? -10.133 30.290 -1.168 1.00 12.32 81 LYS A CA 12
ATOM 17275 C C . LYS A 1 81 ? -9.098 30.427 -2.278 1.00 62.24 81 LYS A C 12
ATOM 17276 O O . LYS A 1 81 ? -7.926 30.699 -2.017 1.00 61.43 81 LYS A O 12
ATOM 17295 N N . SER A 1 82 ? -9.537 30.236 -3.519 1.00 10.44 82 SER A N 12
ATOM 17296 C CA . SER A 1 82 ? -8.646 30.336 -4.669 1.00 34.10 82 SER A CA 12
ATOM 17297 C C . SER A 1 82 ? -9.275 31.186 -5.770 1.00 21.10 82 SER A C 12
ATOM 17298 O O . SER A 1 82 ? -10.331 31.787 -5.578 1.00 61.31 82 SER A O 12
ATOM 17306 N N . GLU A 1 83 ? -8.615 31.230 -6.923 1.00 11.33 83 GLU A N 12
ATOM 17307 C CA . GLU A 1 83 ? -9.108 32.007 -8.055 1.00 5.13 83 GLU A CA 12
ATOM 17308 C C . GLU A 1 83 ? -10.495 31.535 -8.476 1.00 34.52 83 GLU A C 12
ATOM 17309 O O . GLU A 1 83 ? -11.267 32.288 -9.069 1.00 53.43 83 GLU A O 12
ATOM 17321 N N . PHE A 1 84 ? -10.807 30.280 -8.166 1.00 22.12 84 PHE A N 12
ATOM 17322 C CA . PHE A 1 84 ? -12.101 29.704 -8.513 1.00 42.41 84 PHE A CA 12
ATOM 17323 C C . PHE A 1 84 ? -13.070 29.798 -7.339 1.00 52.53 84 PHE A C 12
ATOM 17324 O O . PHE A 1 84 ? -14.286 29.722 -7.516 1.00 62.01 84 PHE A O 12
ATOM 17341 N N . GLY A 1 85 ? -12.523 29.965 -6.139 1.00 74.41 85 GLY A N 12
ATOM 17342 C CA . GLY A 1 85 ? -13.353 30.066 -4.953 1.00 21.31 85 GLY A CA 12
ATOM 17343 C C . GLY A 1 85 ? -12.967 29.058 -3.887 1.00 50.25 85 GLY A C 12
ATOM 17344 O O . GLY A 1 85 ? -11.809 28.648 -3.802 1.00 34.31 85 GLY A O 12
ATOM 17348 N N . TYR A 1 86 ? -13.938 28.660 -3.074 1.00 31.12 86 TYR A N 12
ATOM 17349 C CA . TYR A 1 86 ? -13.693 27.697 -2.005 1.00 52.24 86 TYR A CA 12
ATOM 17350 C C . TYR A 1 86 ? -13.679 26.272 -2.550 1.00 12.12 86 TYR A C 12
ATOM 17351 O O . TYR A 1 86 ? -14.664 25.803 -3.123 1.00 10.44 86 TYR A O 12
ATOM 17369 N N . HIS A 1 87 ? -12.556 25.587 -2.366 1.00 64.12 87 HIS A N 12
ATOM 17370 C CA . HIS A 1 87 ? -12.411 24.213 -2.837 1.00 52.32 87 HIS A CA 12
ATOM 17371 C C . HIS A 1 87 ? -12.645 23.222 -1.700 1.00 40.34 87 HIS A C 12
ATOM 17372 O O . HIS A 1 87 ? -12.015 23.312 -0.646 1.00 20.00 87 HIS A O 12
ATOM 17386 N N . ILE A 1 88 ? -13.554 22.279 -1.922 1.00 33.42 88 ILE A N 12
ATOM 17387 C CA . ILE A 1 88 ? -13.870 21.272 -0.917 1.00 61.33 88 ILE A CA 12
ATOM 17388 C C . ILE A 1 88 ? -13.539 19.871 -1.420 1.00 35.02 88 ILE A C 12
ATOM 17389 O O . ILE A 1 88 ? -14.387 19.193 -2.000 1.00 62.42 88 ILE A O 12
ATOM 17405 N N . ILE A 1 89 ? -12.302 19.443 -1.192 1.00 20.43 89 ILE A N 12
ATOM 17406 C CA . ILE A 1 89 ? -11.861 18.121 -1.619 1.00 21.33 89 ILE A CA 12
ATOM 17407 C C . ILE A 1 89 ? -12.256 17.054 -0.604 1.00 0.32 89 ILE A C 12
ATOM 17408 O O . ILE A 1 89 ? -12.113 17.248 0.604 1.00 22.32 89 ILE A O 12
ATOM 17424 N N . LYS A 1 90 ? -12.752 15.927 -1.101 1.00 1.12 90 LYS A N 12
ATOM 17425 C CA . LYS A 1 90 ? -13.166 14.826 -0.239 1.00 21.01 90 LYS A CA 12
ATOM 17426 C C . LYS A 1 90 ? -12.732 13.485 -0.822 1.00 74.00 90 LYS A C 12
ATOM 17427 O O . LYS A 1 90 ? -13.138 13.117 -1.925 1.00 4.21 90 LYS A O 12
ATOM 17446 N N . ARG A 1 91 ? -11.908 12.759 -0.076 1.00 22.35 91 ARG A N 12
ATOM 17447 C CA . ARG A 1 91 ? -11.419 11.458 -0.519 1.00 15.21 91 ARG A CA 12
ATOM 17448 C C . ARG A 1 91 ? -12.548 10.431 -0.532 1.00 22.24 91 ARG A C 12
ATOM 17449 O O . ARG A 1 91 ? -13.459 10.484 0.294 1.00 71.21 91 ARG A O 12
ATOM 17470 N N . PHE A 1 92 ? -12.478 9.496 -1.474 1.00 1.51 92 PHE A N 12
ATOM 17471 C CA . PHE A 1 92 ? -13.494 8.457 -1.596 1.00 42.10 92 PHE A CA 12
ATOM 17472 C C . PHE A 1 92 ? -12.870 7.070 -1.473 1.00 22.05 92 PHE A C 12
ATOM 17473 O O . PHE A 1 92 ? -13.497 6.137 -0.972 1.00 31.12 92 PHE A O 12
ATOM 17490 N N . GLY A 1 93 ? -11.629 6.942 -1.934 1.00 1.25 93 GLY A N 12
ATOM 17491 C CA . GLY A 1 93 ? -10.940 5.666 -1.867 1.00 40.10 93 GLY A CA 12
ATOM 17492 C C . GLY A 1 93 ? -10.952 5.074 -0.472 1.00 63.40 93 GLY A C 12
ATOM 17493 O O . GLY A 1 93 ? -9.949 5.124 0.239 1.00 3.43 93 GLY A O 12
ATOM 17497 N N . GLY A 1 1 ? 0.490 -2.027 -1.450 1.00 61.23 1 GLY A N 13
ATOM 17498 C CA . GLY A 1 1 ? 1.436 -1.582 -2.457 1.00 1.13 1 GLY A CA 13
ATOM 17499 C C . GLY A 1 1 ? 1.491 -0.071 -2.571 1.00 43.14 1 GLY A C 13
ATOM 17500 O O . GLY A 1 1 ? 0.663 0.646 -2.011 1.00 24.22 1 GLY A O 13
ATOM 17504 N N . PRO A 1 2 ? 2.490 0.433 -3.313 1.00 15.15 2 PRO A N 13
ATOM 17505 C CA . PRO A 1 2 ? 2.675 1.873 -3.515 1.00 55.30 2 PRO A CA 13
ATOM 17506 C C . PRO A 1 2 ? 1.585 2.481 -4.392 1.00 61.53 2 PRO A C 13
ATOM 17507 O O . PRO A 1 2 ? 1.286 1.967 -5.470 1.00 40.03 2 PRO A O 13
ATOM 17518 N N . SER A 1 3 ? 0.995 3.575 -3.924 1.00 4.05 3 SER A N 13
ATOM 17519 C CA . SER A 1 3 ? -0.064 4.250 -4.664 1.00 61.30 3 SER A CA 13
ATOM 17520 C C . SER A 1 3 ? 0.379 5.644 -5.098 1.00 22.41 3 SER A C 13
ATOM 17521 O O . SER A 1 3 ? 0.937 6.403 -4.307 1.00 52.22 3 SER A O 13
ATOM 17529 N N . ASN A 1 4 ? 0.127 5.972 -6.360 1.00 73.23 4 ASN A N 13
ATOM 17530 C CA . ASN A 1 4 ? 0.500 7.274 -6.901 1.00 72.14 4 ASN A CA 13
ATOM 17531 C C . ASN A 1 4 ? -0.722 8.178 -7.035 1.00 3.04 4 ASN A C 13
ATOM 17532 O O . ASN A 1 4 ? -0.608 9.403 -7.000 1.00 2.45 4 ASN A O 13
ATOM 17543 N N . LYS A 1 5 ? -1.891 7.566 -7.187 1.00 62.41 5 LYS A N 13
ATOM 17544 C CA . LYS A 1 5 ? -3.136 8.313 -7.324 1.00 45.10 5 LYS A CA 13
ATOM 17545 C C . LYS A 1 5 ? -4.143 7.891 -6.259 1.00 70.54 5 LYS A C 13
ATOM 17546 O O . LYS A 1 5 ? -4.028 6.813 -5.674 1.00 45.40 5 LYS A O 13
ATOM 17565 N N . ILE A 1 6 ? -5.132 8.745 -6.015 1.00 44.04 6 ILE A N 13
ATOM 17566 C CA . ILE A 1 6 ? -6.161 8.458 -5.024 1.00 5.11 6 ILE A CA 13
ATOM 17567 C C . ILE A 1 6 ? -7.485 9.113 -5.401 1.00 61.52 6 ILE A C 13
ATOM 17568 O O . ILE A 1 6 ? -7.512 10.173 -6.026 1.00 45.44 6 ILE A O 13
ATOM 17584 N N . LYS A 1 7 ? -8.585 8.474 -5.016 1.00 61.22 7 LYS A N 13
ATOM 17585 C CA . LYS A 1 7 ? -9.914 8.993 -5.311 1.00 33.20 7 LYS A CA 13
ATOM 17586 C C . LYS A 1 7 ? -10.216 10.227 -4.467 1.00 61.41 7 LYS A C 13
ATOM 17587 O O . LYS A 1 7 ? -9.778 10.328 -3.320 1.00 2.10 7 LYS A O 13
ATOM 17606 N N . CYS A 1 8 ? -10.967 11.161 -5.040 1.00 10.31 8 CYS A N 13
ATOM 17607 C CA . CYS A 1 8 ? -11.328 12.388 -4.339 1.00 32.04 8 CYS A CA 13
ATOM 17608 C C . CYS A 1 8 ? -12.247 13.253 -5.195 1.00 12.51 8 CYS A C 13
ATOM 17609 O O . CYS A 1 8 ? -12.269 13.131 -6.419 1.00 62.42 8 CYS A O 13
ATOM 17617 N N . SER A 1 9 ? -13.007 14.128 -4.541 1.00 63.45 9 SER A N 13
ATOM 17618 C CA . SER A 1 9 ? -13.932 15.010 -5.243 1.00 21.23 9 SER A CA 13
ATOM 17619 C C . SER A 1 9 ? -13.558 16.473 -5.025 1.00 63.03 9 SER A C 13
ATOM 17620 O O . SER A 1 9 ? -12.490 16.780 -4.495 1.00 10.40 9 SER A O 13
ATOM 17628 N N . HIS A 1 10 ? -14.445 17.372 -5.438 1.00 71.12 10 HIS A N 13
ATOM 17629 C CA . HIS A 1 10 ? -14.210 18.803 -5.289 1.00 14.50 10 HIS A CA 13
ATOM 17630 C C . HIS A 1 10 ? -15.482 19.595 -5.574 1.00 51.33 10 HIS A C 13
ATOM 17631 O O . HIS A 1 10 ? -16.293 19.205 -6.415 1.00 61.15 10 HIS A O 13
ATOM 17645 N N . ILE A 1 11 ? -15.652 20.709 -4.869 1.00 25.44 11 ILE A N 13
ATOM 17646 C CA . ILE A 1 11 ? -16.825 21.555 -5.047 1.00 5.40 11 ILE A CA 13
ATOM 17647 C C . ILE A 1 11 ? -16.470 23.028 -4.875 1.00 52.42 11 ILE A C 13
ATOM 17648 O O . ILE A 1 11 ? -15.938 23.434 -3.841 1.00 53.41 11 ILE A O 13
ATOM 17664 N N . LEU A 1 12 ? -16.770 23.827 -5.894 1.00 21.11 12 LEU A N 13
ATOM 17665 C CA . LEU A 1 12 ? -16.486 25.257 -5.856 1.00 23.24 12 LEU A CA 13
ATOM 17666 C C . LEU A 1 12 ? -17.747 26.054 -5.540 1.00 50.32 12 LEU A C 13
ATOM 17667 O O . LEU A 1 12 ? -18.811 25.803 -6.107 1.00 52.12 12 LEU A O 13
ATOM 17683 N N . VAL A 1 13 ? -17.620 27.019 -4.634 1.00 32.11 13 VAL A N 13
ATOM 17684 C CA . VAL A 1 13 ? -18.749 27.856 -4.246 1.00 51.53 13 VAL A CA 13
ATOM 17685 C C . VAL A 1 13 ? -18.355 29.328 -4.213 1.00 13.12 13 VAL A C 13
ATOM 17686 O O . VAL A 1 13 ? -17.236 29.690 -4.572 1.00 65.24 13 VAL A O 13
ATOM 17699 N N . SER A 1 14 ? -19.285 30.174 -3.779 1.00 3.22 14 SER A N 13
ATOM 17700 C CA . SER A 1 14 ? -19.035 31.609 -3.702 1.00 73.03 14 SER A CA 13
ATOM 17701 C C . SER A 1 14 ? -18.971 32.073 -2.250 1.00 34.42 14 SER A C 13
ATOM 17702 O O . SER A 1 14 ? -18.410 33.125 -1.946 1.00 2.24 14 SER A O 13
ATOM 17710 N N . LYS A 1 15 ? -19.550 31.277 -1.356 1.00 2.12 15 LYS A N 13
ATOM 17711 C CA . LYS A 1 15 ? -19.558 31.603 0.065 1.00 74.41 15 LYS A CA 13
ATOM 17712 C C . LYS A 1 15 ? -19.073 30.419 0.897 1.00 14.14 15 LYS A C 13
ATOM 17713 O O . LYS A 1 15 ? -19.344 29.265 0.566 1.00 1.31 15 LYS A O 13
ATOM 17732 N N . GLN A 1 16 ? -18.358 30.715 1.977 1.00 13.33 16 GLN A N 13
ATOM 17733 C CA . GLN A 1 16 ? -17.837 29.675 2.856 1.00 22.03 16 GLN A CA 13
ATOM 17734 C C . GLN A 1 16 ? -18.972 28.873 3.484 1.00 53.51 16 GLN A C 13
ATOM 17735 O O . GLN A 1 16 ? -18.833 27.678 3.742 1.00 21.40 16 GLN A O 13
ATOM 17749 N N . SER A 1 17 ? -20.097 29.539 3.727 1.00 44.42 17 SER A N 13
ATOM 17750 C CA . SER A 1 17 ? -21.256 28.890 4.327 1.00 23.34 17 SER A CA 13
ATOM 17751 C C . SER A 1 17 ? -21.726 27.717 3.473 1.00 51.53 17 SER A C 13
ATOM 17752 O O . SER A 1 17 ? -22.349 26.781 3.973 1.00 41.54 17 SER A O 13
ATOM 17760 N N . GLU A 1 18 ? -21.424 27.778 2.179 1.00 32.12 18 GLU A N 13
ATOM 17761 C CA . GLU A 1 18 ? -21.816 26.722 1.254 1.00 71.05 18 GLU A CA 13
ATOM 17762 C C . GLU A 1 18 ? -20.735 25.649 1.162 1.00 54.45 18 GLU A C 13
ATOM 17763 O O . GLU A 1 18 ? -21.023 24.454 1.229 1.00 55.55 18 GLU A O 13
ATOM 17775 N N . ALA A 1 19 ? -19.489 26.085 1.008 1.00 15.22 19 ALA A N 13
ATOM 17776 C CA . ALA A 1 19 ? -18.364 25.163 0.908 1.00 2.50 19 ALA A CA 13
ATOM 17777 C C . ALA A 1 19 ? -18.215 24.339 2.183 1.00 3.20 19 ALA A C 13
ATOM 17778 O O . ALA A 1 19 ? -18.074 23.117 2.131 1.00 31.32 19 ALA A O 13
ATOM 17785 N N . LEU A 1 20 ? -18.245 25.016 3.325 1.00 11.13 20 LEU A N 13
ATOM 17786 C CA . LEU A 1 20 ? -18.112 24.346 4.615 1.00 33.02 20 LEU A CA 13
ATOM 17787 C C . LEU A 1 20 ? -19.352 23.516 4.928 1.00 53.14 20 LEU A C 13
ATOM 17788 O O . LEU A 1 20 ? -19.321 22.635 5.786 1.00 34.14 20 LEU A O 13
ATOM 17804 N N . ALA A 1 21 ? -20.442 23.800 4.222 1.00 15.51 21 ALA A N 13
ATOM 17805 C CA . ALA A 1 21 ? -21.692 23.078 4.422 1.00 61.41 21 ALA A CA 13
ATOM 17806 C C . ALA A 1 21 ? -21.583 21.643 3.914 1.00 40.21 21 ALA A C 13
ATOM 17807 O O . ALA A 1 21 ? -22.457 20.815 4.173 1.00 41.33 21 ALA A O 13
ATOM 17814 N N . ILE A 1 22 ? -20.506 21.358 3.189 1.00 75.42 22 ILE A N 13
ATOM 17815 C CA . ILE A 1 22 ? -20.285 20.023 2.646 1.00 41.14 22 ILE A CA 13
ATOM 17816 C C . ILE A 1 22 ? -19.921 19.034 3.748 1.00 42.12 22 ILE A C 13
ATOM 17817 O O . ILE A 1 22 ? -20.165 17.835 3.625 1.00 60.35 22 ILE A O 13
ATOM 17833 N N . MET A 1 23 ? -19.336 19.547 4.826 1.00 75.34 23 MET A N 13
ATOM 17834 C CA . MET A 1 23 ? -18.941 18.709 5.951 1.00 32.42 23 MET A CA 13
ATOM 17835 C C . MET A 1 23 ? -20.033 18.678 7.016 1.00 21.22 23 MET A C 13
ATOM 17836 O O . MET A 1 23 ? -20.035 17.811 7.889 1.00 75.41 23 MET A O 13
ATOM 17850 N N . GLU A 1 24 ? -20.958 19.628 6.936 1.00 15.42 24 GLU A N 13
ATOM 17851 C CA . GLU A 1 24 ? -22.056 19.709 7.894 1.00 44.13 24 GLU A CA 13
ATOM 17852 C C . GLU A 1 24 ? -23.296 18.997 7.361 1.00 21.14 24 GLU A C 13
ATOM 17853 O O . GLU A 1 24 ? -23.934 18.221 8.074 1.00 11.50 24 GLU A O 13
ATOM 17865 N N . LYS A 1 25 ? -23.633 19.267 6.106 1.00 44.25 25 LYS A N 13
ATOM 17866 C CA . LYS A 1 25 ? -24.796 18.653 5.476 1.00 63.14 25 LYS A CA 13
ATOM 17867 C C . LYS A 1 25 ? -24.668 17.133 5.462 1.00 3.52 25 LYS A C 13
ATOM 17868 O O . LYS A 1 25 ? -25.532 16.423 5.979 1.00 42.52 25 LYS A O 13
ATOM 17887 N N . LEU A 1 26 ? -23.586 16.640 4.870 1.00 24.12 26 LEU A N 13
ATOM 17888 C CA . LEU A 1 26 ? -23.345 15.204 4.792 1.00 71.22 26 LEU A CA 13
ATOM 17889 C C . LEU A 1 26 ? -23.262 14.588 6.185 1.00 72.02 26 LEU A C 13
ATOM 17890 O O . LEU A 1 26 ? -23.493 13.391 6.362 1.00 40.35 26 LEU A O 13
ATOM 17906 N N . LYS A 1 27 ? -22.934 15.414 7.172 1.00 75.42 27 LYS A N 13
ATOM 17907 C CA . LYS A 1 27 ? -22.825 14.952 8.551 1.00 1.31 27 LYS A CA 13
ATOM 17908 C C . LYS A 1 27 ? -24.122 14.294 9.009 1.00 62.11 27 LYS A C 13
ATOM 17909 O O . LYS A 1 27 ? -24.117 13.449 9.904 1.00 34.32 27 LYS A O 13
ATOM 17928 N N . SER A 1 28 ? -25.231 14.684 8.389 1.00 44.25 28 SER A N 13
ATOM 17929 C CA . SER A 1 28 ? -26.535 14.133 8.734 1.00 13.20 28 SER A CA 13
ATOM 17930 C C . SER A 1 28 ? -26.759 12.792 8.042 1.00 12.34 28 SER A C 13
ATOM 17931 O O . SER A 1 28 ? -27.524 11.956 8.518 1.00 33.23 28 SER A O 13
ATOM 17939 N N . GLY A 1 29 ? -26.084 12.596 6.914 1.00 62.31 29 GLY A N 13
ATOM 17940 C CA . GLY A 1 29 ? -26.221 11.355 6.173 1.00 34.21 29 GLY A CA 13
ATOM 17941 C C . GLY A 1 29 ? -26.672 11.581 4.743 1.00 12.13 29 GLY A C 13
ATOM 17942 O O . GLY A 1 29 ? -27.625 10.955 4.280 1.00 22.33 29 GLY A O 13
ATOM 17946 N N . GLU A 1 30 ? -25.986 12.479 4.043 1.00 21.31 30 GLU A N 13
ATOM 17947 C CA . GLU A 1 30 ? -26.324 12.786 2.659 1.00 40.43 30 GLU A CA 13
ATOM 17948 C C . GLU A 1 30 ? -25.216 12.327 1.714 1.00 75.04 30 GLU A C 13
ATOM 17949 O O . GLU A 1 30 ? -24.315 11.588 2.108 1.00 52.44 30 GLU A O 13
ATOM 17961 N N . LYS A 1 31 ? -25.293 12.771 0.463 1.00 20.13 31 LYS A N 13
ATOM 17962 C CA . LYS A 1 31 ? -24.299 12.407 -0.539 1.00 44.14 31 LYS A CA 13
ATOM 17963 C C . LYS A 1 31 ? -23.511 13.632 -0.993 1.00 63.22 31 LYS A C 13
ATOM 17964 O O . LYS A 1 31 ? -24.074 14.711 -1.179 1.00 73.05 31 LYS A O 13
ATOM 17983 N N . PHE A 1 32 ? -22.205 13.458 -1.170 1.00 40.24 32 PHE A N 13
ATOM 17984 C CA . PHE A 1 32 ? -21.340 14.549 -1.603 1.00 53.54 32 PHE A CA 13
ATOM 17985 C C . PHE A 1 32 ? -21.757 15.061 -2.979 1.00 54.51 32 PHE A C 13
ATOM 17986 O O . PHE A 1 32 ? -21.808 16.267 -3.216 1.00 1.21 32 PHE A O 13
ATOM 18003 N N . GLY A 1 33 ? -22.055 14.134 -3.884 1.00 63.13 33 GLY A N 13
ATOM 18004 C CA . GLY A 1 33 ? -22.463 14.509 -5.225 1.00 12.21 33 GLY A CA 13
ATOM 18005 C C . GLY A 1 33 ? -23.728 15.344 -5.234 1.00 34.33 33 GLY A C 13
ATOM 18006 O O . GLY A 1 33 ? -23.888 16.236 -6.067 1.00 25.12 33 GLY A O 13
ATOM 18010 N N . LYS A 1 34 ? -24.633 15.052 -4.305 1.00 70.11 34 LYS A N 13
ATOM 18011 C CA . LYS A 1 34 ? -25.892 15.781 -4.208 1.00 54.21 34 LYS A CA 13
ATOM 18012 C C . LYS A 1 34 ? -25.644 17.276 -4.038 1.00 13.54 34 LYS A C 13
ATOM 18013 O O . LYS A 1 34 ? -26.496 18.100 -4.374 1.00 65.12 34 LYS A O 13
ATOM 18032 N N . LEU A 1 35 ? -24.472 17.620 -3.515 1.00 2.31 35 LEU A N 13
ATOM 18033 C CA . LEU A 1 35 ? -24.110 19.017 -3.302 1.00 12.52 35 LEU A CA 13
ATOM 18034 C C . LEU A 1 35 ? -23.158 19.505 -4.388 1.00 10.51 35 LEU A C 13
ATOM 18035 O O . LEU A 1 35 ? -23.085 20.701 -4.672 1.00 1.43 35 LEU A O 13
ATOM 18051 N N . ALA A 1 36 ? -22.432 18.572 -4.994 1.00 54.55 36 ALA A N 13
ATOM 18052 C CA . ALA A 1 36 ? -21.488 18.907 -6.054 1.00 2.22 36 ALA A CA 13
ATOM 18053 C C . ALA A 1 36 ? -22.214 19.212 -7.360 1.00 63.44 36 ALA A C 13
ATOM 18054 O O . ALA A 1 36 ? -21.670 19.873 -8.245 1.00 2.53 36 ALA A O 13
ATOM 18061 N N . LYS A 1 37 ? -23.444 18.724 -7.476 1.00 70.21 37 LYS A N 13
ATOM 18062 C CA . LYS A 1 37 ? -24.245 18.944 -8.674 1.00 24.01 37 LYS A CA 13
ATOM 18063 C C . LYS A 1 37 ? -25.019 20.254 -8.578 1.00 72.04 37 LYS A C 13
ATOM 18064 O O . LYS A 1 37 ? -25.843 20.563 -9.438 1.00 65.44 37 LYS A O 13
ATOM 18083 N N . GLU A 1 38 ? -24.746 21.022 -7.528 1.00 32.24 38 GLU A N 13
ATOM 18084 C CA . GLU A 1 38 ? -25.418 22.300 -7.321 1.00 23.21 38 GLU A CA 13
ATOM 18085 C C . GLU A 1 38 ? -24.430 23.364 -6.851 1.00 22.32 38 GLU A C 13
ATOM 18086 O O . GLU A 1 38 ? -24.209 24.366 -7.531 1.00 43.24 38 GLU A O 13
ATOM 18098 N N . LEU A 1 39 ? -23.840 23.139 -5.682 1.00 62.45 39 LEU A N 13
ATOM 18099 C CA . LEU A 1 39 ? -22.875 24.076 -5.118 1.00 51.43 39 LEU A CA 13
ATOM 18100 C C . LEU A 1 39 ? -21.726 24.324 -6.089 1.00 45.41 39 LEU A C 13
ATOM 18101 O O . LEU A 1 39 ? -21.371 25.470 -6.369 1.00 71.45 39 LEU A O 13
ATOM 18117 N N . SER A 1 40 ? -21.147 23.243 -6.603 1.00 33.32 40 SER A N 13
ATOM 18118 C CA . SER A 1 40 ? -20.036 23.342 -7.541 1.00 50.22 40 SER A CA 13
ATOM 18119 C C . SER A 1 40 ? -20.376 24.291 -8.687 1.00 62.04 40 SER A C 13
ATOM 18120 O O . SER A 1 40 ? -21.140 23.943 -9.588 1.00 42.32 40 SER A O 13
ATOM 18128 N N . ILE A 1 41 ? -19.803 25.489 -8.644 1.00 54.32 41 ILE A N 13
ATOM 18129 C CA . ILE A 1 41 ? -20.045 26.487 -9.678 1.00 44.11 41 ILE A CA 13
ATOM 18130 C C . ILE A 1 41 ? -19.277 26.155 -10.953 1.00 1.21 41 ILE A C 13
ATOM 18131 O O . ILE A 1 41 ? -19.636 26.604 -12.042 1.00 3.23 41 ILE A O 13
ATOM 18147 N N . ASP A 1 42 ? -18.218 25.366 -10.810 1.00 74.32 42 ASP A N 13
ATOM 18148 C CA . ASP A 1 42 ? -17.400 24.970 -11.951 1.00 25.42 42 ASP A CA 13
ATOM 18149 C C . ASP A 1 42 ? -18.220 24.167 -12.955 1.00 43.25 42 ASP A C 13
ATOM 18150 O O . ASP A 1 42 ? -18.613 23.032 -12.686 1.00 1.42 42 ASP A O 13
ATOM 18159 N N . SER A 1 43 ? -18.476 24.765 -14.115 1.00 62.24 43 SER A N 13
ATOM 18160 C CA . SER A 1 43 ? -19.253 24.107 -15.159 1.00 51.31 43 SER A CA 13
ATOM 18161 C C . SER A 1 43 ? -18.699 22.716 -15.454 1.00 34.10 43 SER A C 13
ATOM 18162 O O . SER A 1 43 ? -19.451 21.785 -15.744 1.00 5.41 43 SER A O 13
ATOM 18170 N N . GLY A 1 44 ? -17.379 22.583 -15.378 1.00 72.01 44 GLY A N 13
ATOM 18171 C CA . GLY A 1 44 ? -16.746 21.304 -15.639 1.00 62.03 44 GLY A CA 13
ATOM 18172 C C . GLY A 1 44 ? -16.556 20.482 -14.380 1.00 10.11 44 GLY A C 13
ATOM 18173 O O . GLY A 1 44 ? -15.479 19.934 -14.145 1.00 2.34 44 GLY A O 13
ATOM 18177 N N . SER A 1 45 ? -17.603 20.399 -13.566 1.00 32.24 45 SER A N 13
ATOM 18178 C CA . SER A 1 45 ? -17.545 19.643 -12.320 1.00 71.45 45 SER A CA 13
ATOM 18179 C C . SER A 1 45 ? -18.946 19.271 -11.844 1.00 71.02 45 SER A C 13
ATOM 18180 O O . SER A 1 45 ? -19.184 18.151 -11.395 1.00 22.13 45 SER A O 13
ATOM 18188 N N . ALA A 1 46 ? -19.870 20.221 -11.947 1.00 31.13 46 ALA A N 13
ATOM 18189 C CA . ALA A 1 46 ? -21.248 19.994 -11.528 1.00 54.43 46 ALA A CA 13
ATOM 18190 C C . ALA A 1 46 ? -21.899 18.894 -12.360 1.00 34.23 46 ALA A C 13
ATOM 18191 O O . ALA A 1 46 ? -22.936 18.346 -11.981 1.00 5.51 46 ALA A O 13
ATOM 18198 N N . LYS A 1 47 ? -21.287 18.574 -13.494 1.00 65.02 47 LYS A N 13
ATOM 18199 C CA . LYS A 1 47 ? -21.806 17.538 -14.379 1.00 50.13 47 LYS A CA 13
ATOM 18200 C C . LYS A 1 47 ? -21.329 16.157 -13.940 1.00 2.12 47 LYS A C 13
ATOM 18201 O O . LYS A 1 47 ? -21.938 15.142 -14.276 1.00 30.12 47 LYS A O 13
ATOM 18220 N N . LYS A 1 48 ? -20.236 16.126 -13.184 1.00 50.51 48 LYS A N 13
ATOM 18221 C CA . LYS A 1 48 ? -19.678 14.871 -12.696 1.00 23.04 48 LYS A CA 13
ATOM 18222 C C . LYS A 1 48 ? -19.698 14.824 -11.172 1.00 10.13 48 LYS A C 13
ATOM 18223 O O . LYS A 1 48 ? -18.893 14.129 -10.552 1.00 32.42 48 LYS A O 13
ATOM 18242 N N . ASN A 1 49 ? -20.623 15.567 -10.573 1.00 62.01 49 ASN A N 13
ATOM 18243 C CA . ASN A 1 49 ? -20.749 15.609 -9.121 1.00 24.43 49 ASN A CA 13
ATOM 18244 C C . ASN A 1 49 ? -19.403 15.912 -8.467 1.00 74.22 49 ASN A C 13
ATOM 18245 O O . ASN A 1 49 ? -19.120 15.451 -7.362 1.00 34.31 49 ASN A O 13
ATOM 18256 N N . GLY A 1 50 ? -18.577 16.690 -9.159 1.00 73.33 50 GLY A N 13
ATOM 18257 C CA . GLY A 1 50 ? -17.272 17.041 -8.630 1.00 54.55 50 GLY A CA 13
ATOM 18258 C C . GLY A 1 50 ? -16.433 15.824 -8.299 1.00 73.45 50 GLY A C 13
ATOM 18259 O O . GLY A 1 50 ? -15.501 15.902 -7.501 1.00 11.52 50 GLY A O 13
ATOM 18263 N N . ASN A 1 51 ? -16.766 14.693 -8.914 1.00 3.30 51 ASN A N 13
ATOM 18264 C CA . ASN A 1 51 ? -16.038 13.452 -8.678 1.00 23.24 51 ASN A CA 13
ATOM 18265 C C . ASN A 1 51 ? -14.970 13.236 -9.746 1.00 72.31 51 ASN A C 13
ATOM 18266 O O . ASN A 1 51 ? -15.162 12.463 -10.685 1.00 74.35 51 ASN A O 13
ATOM 18277 N N . LEU A 1 52 ? -13.844 13.924 -9.596 1.00 5.21 52 LEU A N 13
ATOM 18278 C CA . LEU A 1 52 ? -12.743 13.808 -10.547 1.00 70.22 52 LEU A CA 13
ATOM 18279 C C . LEU A 1 52 ? -12.137 12.408 -10.511 1.00 51.32 52 LEU A C 13
ATOM 18280 O O . LEU A 1 52 ? -11.384 12.024 -11.404 1.00 5.13 52 LEU A O 13
ATOM 18296 N N . GLY A 1 53 ? -12.475 11.650 -9.472 1.00 24.22 53 GLY A N 13
ATOM 18297 C CA . GLY A 1 53 ? -11.957 10.301 -9.340 1.00 21.23 53 GLY A CA 13
ATOM 18298 C C . GLY A 1 53 ? -10.520 10.276 -8.858 1.00 11.44 53 GLY A C 13
ATOM 18299 O O . GLY A 1 53 ? -10.170 10.953 -7.890 1.00 63.05 53 GLY A O 13
ATOM 18303 N N . TYR A 1 54 ? -9.685 9.493 -9.531 1.00 63.45 54 TYR A N 13
ATOM 18304 C CA . TYR A 1 54 ? -8.278 9.379 -9.164 1.00 12.21 54 TYR A CA 13
ATOM 18305 C C . TYR A 1 54 ? -7.460 10.508 -9.784 1.00 73.53 54 TYR A C 13
ATOM 18306 O O . TYR A 1 54 ? -7.616 10.827 -10.963 1.00 45.23 54 TYR A O 13
ATOM 18324 N N . PHE A 1 55 ? -6.588 11.108 -8.981 1.00 43.02 55 PHE A N 13
ATOM 18325 C CA . PHE A 1 55 ? -5.744 12.202 -9.450 1.00 71.11 55 PHE A CA 13
ATOM 18326 C C . PHE A 1 55 ? -4.316 12.045 -8.937 1.00 73.22 55 PHE A C 13
ATOM 18327 O O . PHE A 1 55 ? -4.000 11.089 -8.227 1.00 4.33 55 PHE A O 13
ATOM 18344 N N . THR A 1 56 ? -3.455 12.990 -9.302 1.00 34.34 56 THR A N 13
ATOM 18345 C CA . THR A 1 56 ? -2.060 12.958 -8.881 1.00 34.25 56 THR A CA 13
ATOM 18346 C C . THR A 1 56 ? -1.520 14.366 -8.659 1.00 21.43 56 THR A C 13
ATOM 18347 O O . THR A 1 56 ? -2.260 15.346 -8.739 1.00 52.12 56 THR A O 13
ATOM 18358 N N . LYS A 1 57 ? -0.224 14.459 -8.380 1.00 50.20 57 LYS A N 13
ATOM 18359 C CA . LYS A 1 57 ? 0.417 15.749 -8.149 1.00 23.53 57 LYS A CA 13
ATOM 18360 C C . LYS A 1 57 ? 0.865 16.377 -9.464 1.00 41.20 57 LYS A C 13
ATOM 18361 O O . LYS A 1 57 ? 1.782 15.884 -10.120 1.00 22.21 57 LYS A O 13
ATOM 18380 N N . GLY A 1 58 ? 0.212 17.472 -9.845 1.00 11.15 58 GLY A N 13
ATOM 18381 C CA . GLY A 1 58 ? 0.558 18.151 -11.079 1.00 63.12 58 GLY A CA 13
ATOM 18382 C C . GLY A 1 58 ? -0.604 18.219 -12.050 1.00 14.45 58 GLY A C 13
ATOM 18383 O O . GLY A 1 58 ? -0.426 18.560 -13.218 1.00 50.04 58 GLY A O 13
ATOM 18387 N N . MET A 1 59 ? -1.798 17.894 -11.563 1.00 63.14 59 MET A N 13
ATOM 18388 C CA . MET A 1 59 ? -2.994 17.919 -12.397 1.00 2.22 59 MET A CA 13
ATOM 18389 C C . MET A 1 59 ? -4.008 18.925 -11.861 1.00 13.15 59 MET A C 13
ATOM 18390 O O . MET A 1 59 ? -5.104 19.066 -12.404 1.00 45.43 59 MET A O 13
ATOM 18404 N N . MET A 1 60 ? -3.637 19.620 -10.791 1.00 2.21 60 MET A N 13
ATOM 18405 C CA . MET A 1 60 ? -4.514 20.613 -10.183 1.00 13.02 60 MET A CA 13
ATOM 18406 C C . MET A 1 60 ? -3.742 21.882 -9.835 1.00 4.04 60 MET A C 13
ATOM 18407 O O . MET A 1 60 ? -2.589 22.048 -10.234 1.00 70.51 60 MET A O 13
ATOM 18421 N N . VAL A 1 61 ? -4.384 22.775 -9.089 1.00 25.24 61 VAL A N 13
ATOM 18422 C CA . VAL A 1 61 ? -3.756 24.029 -8.687 1.00 32.44 61 VAL A CA 13
ATOM 18423 C C . VAL A 1 61 ? -3.136 23.912 -7.299 1.00 65.53 61 VAL A C 13
ATOM 18424 O O . VAL A 1 61 ? -3.442 22.988 -6.545 1.00 34.44 61 VAL A O 13
ATOM 18437 N N . LYS A 1 62 ? -2.262 24.855 -6.967 1.00 1.41 62 LYS A N 13
ATOM 18438 C CA . LYS A 1 62 ? -1.597 24.862 -5.669 1.00 72.42 62 LYS A CA 13
ATOM 18439 C C . LYS A 1 62 ? -2.618 24.802 -4.536 1.00 25.11 62 LYS A C 13
ATOM 18440 O O . LYS A 1 62 ? -2.606 23.893 -3.706 1.00 1.03 62 LYS A O 13
ATOM 18459 N N . PRO A 1 63 ? -3.521 25.791 -4.500 1.00 54.42 63 PRO A N 13
ATOM 18460 C CA . PRO A 1 63 ? -4.566 25.872 -3.474 1.00 50.11 63 PRO A CA 13
ATOM 18461 C C . PRO A 1 63 ? -5.621 24.782 -3.634 1.00 43.32 63 PRO A C 13
ATOM 18462 O O . PRO A 1 63 ? -6.820 25.049 -3.559 1.00 42.45 63 PRO A O 13
ATOM 18473 N N . PHE A 1 64 ? -5.165 23.553 -3.853 1.00 73.45 64 PHE A N 13
ATOM 18474 C CA . PHE A 1 64 ? -6.071 22.422 -4.023 1.00 45.45 64 PHE A CA 13
ATOM 18475 C C . PHE A 1 64 ? -5.314 21.101 -3.926 1.00 1.02 64 PHE A C 13
ATOM 18476 O O . PHE A 1 64 ? -5.609 20.268 -3.069 1.00 4.11 64 PHE A O 13
ATOM 18493 N N . GLU A 1 65 ? -4.338 20.917 -4.809 1.00 43.44 65 GLU A N 13
ATOM 18494 C CA . GLU A 1 65 ? -3.539 19.697 -4.823 1.00 32.35 65 GLU A CA 13
ATOM 18495 C C . GLU A 1 65 ? -2.945 19.420 -3.444 1.00 52.32 65 GLU A C 13
ATOM 18496 O O . GLU A 1 65 ? -3.009 18.297 -2.943 1.00 45.14 65 GLU A O 13
ATOM 18508 N N . ASP A 1 66 ? -2.367 20.452 -2.839 1.00 34.55 66 ASP A N 13
ATOM 18509 C CA . ASP A 1 66 ? -1.762 20.322 -1.519 1.00 34.54 66 ASP A CA 13
ATOM 18510 C C . ASP A 1 66 ? -2.772 19.787 -0.507 1.00 62.22 66 ASP A C 13
ATOM 18511 O O . ASP A 1 66 ? -2.436 18.966 0.346 1.00 24.52 66 ASP A O 13
ATOM 18520 N N . ALA A 1 67 ? -4.010 20.258 -0.609 1.00 52.23 67 ALA A N 13
ATOM 18521 C CA . ALA A 1 67 ? -5.069 19.828 0.295 1.00 21.13 67 ALA A CA 13
ATOM 18522 C C . ALA A 1 67 ? -6.051 18.901 -0.412 1.00 20.31 67 ALA A C 13
ATOM 18523 O O . ALA A 1 67 ? -7.257 18.961 -0.174 1.00 23.22 67 ALA A O 13
ATOM 18530 N N . ALA A 1 68 ? -5.527 18.043 -1.283 1.00 41.41 68 ALA A N 13
ATOM 18531 C CA . ALA A 1 68 ? -6.359 17.103 -2.023 1.00 43.01 68 ALA A CA 13
ATOM 18532 C C . ALA A 1 68 ? -6.006 15.662 -1.669 1.00 13.24 68 ALA A C 13
ATOM 18533 O O . ALA A 1 68 ? -6.814 14.752 -1.855 1.00 24.12 68 ALA A O 13
ATOM 18540 N N . PHE A 1 69 ? -4.796 15.462 -1.158 1.00 14.41 69 PHE A N 13
ATOM 18541 C CA . PHE A 1 69 ? -4.336 14.131 -0.780 1.00 12.23 69 PHE A CA 13
ATOM 18542 C C . PHE A 1 69 ? -3.938 14.092 0.693 1.00 44.04 69 PHE A C 13
ATOM 18543 O O . PHE A 1 69 ? -3.555 13.046 1.218 1.00 54.41 69 PHE A O 13
ATOM 18560 N N . LYS A 1 70 ? -4.029 15.241 1.355 1.00 74.22 70 LYS A N 13
ATOM 18561 C CA . LYS A 1 70 ? -3.679 15.341 2.767 1.00 60.30 70 LYS A CA 13
ATOM 18562 C C . LYS A 1 70 ? -4.892 15.061 3.649 1.00 21.41 70 LYS A C 13
ATOM 18563 O O . LYS A 1 70 ? -4.853 15.275 4.861 1.00 2.41 70 LYS A O 13
ATOM 18582 N N . LEU A 1 71 ? -5.966 14.578 3.034 1.00 53.51 71 LEU A N 13
ATOM 18583 C CA . LEU A 1 71 ? -7.190 14.267 3.764 1.00 13.52 71 LEU A CA 13
ATOM 18584 C C . LEU A 1 71 ? -7.242 12.789 4.133 1.00 35.32 71 LEU A C 13
ATOM 18585 O O . LEU A 1 71 ? -6.437 11.991 3.655 1.00 64.00 71 LEU A O 13
ATOM 18601 N N . GLN A 1 72 ? -8.198 12.430 4.985 1.00 53.31 72 GLN A N 13
ATOM 18602 C CA . GLN A 1 72 ? -8.356 11.047 5.417 1.00 72.32 72 GLN A CA 13
ATOM 18603 C C . GLN A 1 72 ? -9.330 10.301 4.510 1.00 13.50 72 GLN A C 13
ATOM 18604 O O . GLN A 1 72 ? -10.012 10.907 3.683 1.00 71.02 72 GLN A O 13
ATOM 18618 N N . VAL A 1 73 ? -9.390 8.983 4.670 1.00 15.24 73 VAL A N 13
ATOM 18619 C CA . VAL A 1 73 ? -10.281 8.155 3.867 1.00 34.30 73 VAL A CA 13
ATOM 18620 C C . VAL A 1 73 ? -11.741 8.519 4.112 1.00 12.22 73 VAL A C 13
ATOM 18621 O O . VAL A 1 73 ? -12.338 8.101 5.103 1.00 61.23 73 VAL A O 13
ATOM 18634 N N . GLY A 1 74 ? -12.311 9.304 3.201 1.00 22.00 74 GLY A N 13
ATOM 18635 C CA . GLY A 1 74 ? -13.696 9.712 3.337 1.00 12.41 74 GLY A CA 13
ATOM 18636 C C . GLY A 1 74 ? -13.854 10.957 4.187 1.00 44.33 74 GLY A C 13
ATOM 18637 O O . GLY A 1 74 ? -14.902 11.173 4.793 1.00 3.51 74 GLY A O 13
ATOM 18641 N N . GLU A 1 75 ? -12.808 11.777 4.231 1.00 53.25 75 GLU A N 13
ATOM 18642 C CA . GLU A 1 75 ? -12.836 13.007 5.015 1.00 32.44 75 GLU A CA 13
ATOM 18643 C C . GLU A 1 75 ? -12.914 14.231 4.107 1.00 61.45 75 GLU A C 13
ATOM 18644 O O . GLU A 1 75 ? -12.363 14.236 3.006 1.00 60.24 75 GLU A O 13
ATOM 18656 N N . VAL A 1 76 ? -13.602 15.266 4.576 1.00 13.21 76 VAL A N 13
ATOM 18657 C CA . VAL A 1 76 ? -13.752 16.496 3.808 1.00 41.12 76 VAL A CA 13
ATOM 18658 C C . VAL A 1 76 ? -12.685 17.516 4.188 1.00 24.42 76 VAL A C 13
ATOM 18659 O O . VAL A 1 76 ? -12.370 17.691 5.365 1.00 43.14 76 VAL A O 13
ATOM 18672 N N . SER A 1 77 ? -12.130 18.185 3.182 1.00 0.54 77 SER A N 13
ATOM 18673 C CA . SER A 1 77 ? -11.093 19.185 3.411 1.00 11.50 77 SER A CA 13
ATOM 18674 C C . SER A 1 77 ? -11.705 20.507 3.868 1.00 40.15 77 SER A C 13
ATOM 18675 O O . SER A 1 77 ? -12.879 20.566 4.232 1.00 1.22 77 SER A O 13
ATOM 18683 N N . GLU A 1 78 ? -10.900 21.565 3.843 1.00 3.13 78 GLU A N 13
ATOM 18684 C CA . GLU A 1 78 ? -11.361 22.885 4.255 1.00 13.11 78 GLU A CA 13
ATOM 18685 C C . GLU A 1 78 ? -11.627 23.771 3.042 1.00 14.33 78 GLU A C 13
ATOM 18686 O O . GLU A 1 78 ? -11.147 23.516 1.938 1.00 53.33 78 GLU A O 13
ATOM 18698 N N . PRO A 1 79 ? -12.411 24.840 3.250 1.00 33.30 79 PRO A N 13
ATOM 18699 C CA . PRO A 1 79 ? -12.759 25.787 2.186 1.00 31.44 79 PRO A CA 13
ATOM 18700 C C . PRO A 1 79 ? -11.565 26.626 1.745 1.00 53.43 79 PRO A C 13
ATOM 18701 O O . PRO A 1 79 ? -11.374 27.746 2.218 1.00 4.31 79 PRO A O 13
ATOM 18712 N N . ILE A 1 80 ? -10.766 26.079 0.835 1.00 33.34 80 ILE A N 13
ATOM 18713 C CA . ILE A 1 80 ? -9.593 26.778 0.329 1.00 45.34 80 ILE A CA 13
ATOM 18714 C C . ILE A 1 80 ? -9.987 27.867 -0.663 1.00 70.12 80 ILE A C 13
ATOM 18715 O O . ILE A 1 80 ? -10.436 27.578 -1.773 1.00 54.33 80 ILE A O 13
ATOM 18731 N N . LYS A 1 81 ? -9.815 29.120 -0.258 1.00 10.34 81 LYS A N 13
ATOM 18732 C CA . LYS A 1 81 ? -10.150 30.254 -1.112 1.00 11.52 81 LYS A CA 13
ATOM 18733 C C . LYS A 1 81 ? -9.116 30.424 -2.219 1.00 42.44 81 LYS A C 13
ATOM 18734 O O . LYS A 1 81 ? -7.959 30.753 -1.957 1.00 71.13 81 LYS A O 13
ATOM 18753 N N . SER A 1 82 ? -9.540 30.202 -3.459 1.00 74.12 82 SER A N 13
ATOM 18754 C CA . SER A 1 82 ? -8.650 30.328 -4.608 1.00 11.13 82 SER A CA 13
ATOM 18755 C C . SER A 1 82 ? -9.290 31.180 -5.699 1.00 42.24 82 SER A C 13
ATOM 18756 O O . SER A 1 82 ? -10.344 31.780 -5.494 1.00 54.53 82 SER A O 13
ATOM 18764 N N . GLU A 1 83 ? -8.643 31.228 -6.859 1.00 50.05 83 GLU A N 13
ATOM 18765 C CA . GLU A 1 83 ? -9.148 32.007 -7.984 1.00 52.42 83 GLU A CA 13
ATOM 18766 C C . GLU A 1 83 ? -10.539 31.532 -8.394 1.00 23.30 83 GLU A C 13
ATOM 18767 O O . GLU A 1 83 ? -11.329 32.295 -8.951 1.00 32.03 83 GLU A O 13
ATOM 18779 N N . PHE A 1 84 ? -10.832 30.265 -8.115 1.00 44.44 84 PHE A N 13
ATOM 18780 C CA . PHE A 1 84 ? -12.125 29.687 -8.456 1.00 72.24 84 PHE A CA 13
ATOM 18781 C C . PHE A 1 84 ? -13.084 29.760 -7.272 1.00 4.44 84 PHE A C 13
ATOM 18782 O O . PHE A 1 84 ? -14.294 29.608 -7.427 1.00 31.24 84 PHE A O 13
ATOM 18799 N N . GLY A 1 85 ? -12.531 29.994 -6.084 1.00 42.55 85 GLY A N 13
ATOM 18800 C CA . GLY A 1 85 ? -13.349 30.082 -4.890 1.00 4.34 85 GLY A CA 13
ATOM 18801 C C . GLY A 1 85 ? -12.960 29.057 -3.843 1.00 3.13 85 GLY A C 13
ATOM 18802 O O . GLY A 1 85 ? -11.809 28.622 -3.789 1.00 30.41 85 GLY A O 13
ATOM 18806 N N . TYR A 1 86 ? -13.919 28.673 -3.010 1.00 23.33 86 TYR A N 13
ATOM 18807 C CA . TYR A 1 86 ? -13.670 27.695 -1.956 1.00 65.14 86 TYR A CA 13
ATOM 18808 C C . TYR A 1 86 ? -13.674 26.276 -2.518 1.00 2.51 86 TYR A C 13
ATOM 18809 O O . TYR A 1 86 ? -14.659 25.832 -3.109 1.00 65.03 86 TYR A O 13
ATOM 18827 N N . HIS A 1 87 ? -12.564 25.569 -2.329 1.00 12.10 87 HIS A N 13
ATOM 18828 C CA . HIS A 1 87 ? -12.438 24.199 -2.815 1.00 11.12 87 HIS A CA 13
ATOM 18829 C C . HIS A 1 87 ? -12.694 23.198 -1.692 1.00 42.22 87 HIS A C 13
ATOM 18830 O O . HIS A 1 87 ? -12.034 23.236 -0.653 1.00 4.24 87 HIS A O 13
ATOM 18844 N N . ILE A 1 88 ? -13.654 22.306 -1.908 1.00 2.22 88 ILE A N 13
ATOM 18845 C CA . ILE A 1 88 ? -13.995 21.296 -0.915 1.00 30.34 88 ILE A CA 13
ATOM 18846 C C . ILE A 1 88 ? -13.637 19.897 -1.406 1.00 53.33 88 ILE A C 13
ATOM 18847 O O . ILE A 1 88 ? -14.477 19.191 -1.964 1.00 53.55 88 ILE A O 13
ATOM 18863 N N . ILE A 1 89 ? -12.386 19.504 -1.195 1.00 12.14 89 ILE A N 13
ATOM 18864 C CA . ILE A 1 89 ? -11.919 18.188 -1.614 1.00 5.20 89 ILE A CA 13
ATOM 18865 C C . ILE A 1 89 ? -12.312 17.116 -0.603 1.00 54.54 89 ILE A C 13
ATOM 18866 O O . ILE A 1 89 ? -12.182 17.310 0.606 1.00 24.30 89 ILE A O 13
ATOM 18882 N N . LYS A 1 90 ? -12.795 15.985 -1.106 1.00 43.22 90 LYS A N 13
ATOM 18883 C CA . LYS A 1 90 ? -13.205 14.880 -0.249 1.00 1.14 90 LYS A CA 13
ATOM 18884 C C . LYS A 1 90 ? -12.716 13.547 -0.806 1.00 44.43 90 LYS A C 13
ATOM 18885 O O . LYS A 1 90 ? -13.068 13.163 -1.922 1.00 12.53 90 LYS A O 13
ATOM 18904 N N . ARG A 1 91 ? -11.902 12.846 -0.024 1.00 13.54 91 ARG A N 13
ATOM 18905 C CA . ARG A 1 91 ? -11.365 11.557 -0.440 1.00 23.00 91 ARG A CA 13
ATOM 18906 C C . ARG A 1 91 ? -12.472 10.513 -0.539 1.00 72.42 91 ARG A C 13
ATOM 18907 O O . ARG A 1 91 ? -13.418 10.519 0.249 1.00 55.54 91 ARG A O 13
ATOM 18928 N N . PHE A 1 92 ? -12.349 9.616 -1.512 1.00 43.52 92 PHE A N 13
ATOM 18929 C CA . PHE A 1 92 ? -13.340 8.566 -1.716 1.00 51.12 92 PHE A CA 13
ATOM 18930 C C . PHE A 1 92 ? -12.686 7.187 -1.686 1.00 53.32 92 PHE A C 13
ATOM 18931 O O . PHE A 1 92 ? -13.284 6.215 -1.229 1.00 23.20 92 PHE A O 13
ATOM 18948 N N . GLY A 1 93 ? -11.452 7.113 -2.179 1.00 15.23 93 GLY A N 13
ATOM 18949 C CA . GLY A 1 93 ? -10.738 5.850 -2.201 1.00 1.50 93 GLY A CA 13
ATOM 18950 C C . GLY A 1 93 ? -11.554 4.733 -2.817 1.00 61.02 93 GLY A C 13
ATOM 18951 O O . GLY A 1 93 ? -11.063 3.993 -3.670 1.00 4.43 93 GLY A O 13
ATOM 18955 N N . GLY A 1 1 ? -1.976 -0.249 -0.221 1.00 71.30 1 GLY A N 14
ATOM 18956 C CA . GLY A 1 1 ? -0.552 0.029 -0.234 1.00 1.34 1 GLY A CA 14
ATOM 18957 C C . GLY A 1 1 ? -0.233 1.397 -0.803 1.00 42.31 1 GLY A C 14
ATOM 18958 O O . GLY A 1 1 ? -1.116 2.232 -1.002 1.00 20.24 1 GLY A O 14
ATOM 18962 N N . PRO A 1 2 ? 1.058 1.643 -1.075 1.00 74.30 2 PRO A N 14
ATOM 18963 C CA . PRO A 1 2 ? 1.520 2.920 -1.628 1.00 63.42 2 PRO A CA 14
ATOM 18964 C C . PRO A 1 2 ? 1.076 3.120 -3.073 1.00 40.01 2 PRO A C 14
ATOM 18965 O O . PRO A 1 2 ? 1.476 2.372 -3.965 1.00 4.41 2 PRO A O 14
ATOM 18976 N N . SER A 1 3 ? 0.247 4.135 -3.297 1.00 11.22 3 SER A N 14
ATOM 18977 C CA . SER A 1 3 ? -0.254 4.432 -4.633 1.00 1.41 3 SER A CA 14
ATOM 18978 C C . SER A 1 3 ? 0.153 5.837 -5.067 1.00 32.42 3 SER A C 14
ATOM 18979 O O . SER A 1 3 ? 0.435 6.698 -4.234 1.00 72.12 3 SER A O 14
ATOM 18987 N N . ASN A 1 4 ? 0.181 6.060 -6.376 1.00 41.23 4 ASN A N 14
ATOM 18988 C CA . ASN A 1 4 ? 0.555 7.361 -6.922 1.00 23.45 4 ASN A CA 14
ATOM 18989 C C . ASN A 1 4 ? -0.663 8.271 -7.043 1.00 33.53 4 ASN A C 14
ATOM 18990 O O . ASN A 1 4 ? -0.543 9.495 -7.017 1.00 3.12 4 ASN A O 14
ATOM 19001 N N . LYS A 1 5 ? -1.838 7.663 -7.173 1.00 4.13 5 LYS A N 14
ATOM 19002 C CA . LYS A 1 5 ? -3.080 8.417 -7.296 1.00 33.53 5 LYS A CA 14
ATOM 19003 C C . LYS A 1 5 ? -4.093 7.971 -6.245 1.00 61.54 5 LYS A C 14
ATOM 19004 O O . LYS A 1 5 ? -3.967 6.890 -5.669 1.00 35.53 5 LYS A O 14
ATOM 19023 N N . ILE A 1 6 ? -5.096 8.807 -6.005 1.00 1.32 6 ILE A N 14
ATOM 19024 C CA . ILE A 1 6 ? -6.131 8.498 -5.026 1.00 22.41 6 ILE A CA 14
ATOM 19025 C C . ILE A 1 6 ? -7.456 9.150 -5.403 1.00 35.24 6 ILE A C 14
ATOM 19026 O O . ILE A 1 6 ? -7.484 10.207 -6.034 1.00 74.01 6 ILE A O 14
ATOM 19042 N N . LYS A 1 7 ? -8.555 8.514 -5.009 1.00 51.24 7 LYS A N 14
ATOM 19043 C CA . LYS A 1 7 ? -9.886 9.033 -5.302 1.00 43.42 7 LYS A CA 14
ATOM 19044 C C . LYS A 1 7 ? -10.181 10.276 -4.469 1.00 72.10 7 LYS A C 14
ATOM 19045 O O . LYS A 1 7 ? -9.713 10.400 -3.336 1.00 42.53 7 LYS A O 14
ATOM 19064 N N . CYS A 1 8 ? -10.961 11.190 -5.034 1.00 72.23 8 CYS A N 14
ATOM 19065 C CA . CYS A 1 8 ? -11.320 12.423 -4.342 1.00 43.41 8 CYS A CA 14
ATOM 19066 C C . CYS A 1 8 ? -12.243 13.281 -5.202 1.00 63.11 8 CYS A C 14
ATOM 19067 O O . CYS A 1 8 ? -12.258 13.157 -6.427 1.00 32.03 8 CYS A O 14
ATOM 19075 N N . SER A 1 9 ? -13.010 14.149 -4.551 1.00 74.24 9 SER A N 14
ATOM 19076 C CA . SER A 1 9 ? -13.942 15.023 -5.256 1.00 43.31 9 SER A CA 14
ATOM 19077 C C . SER A 1 9 ? -13.557 16.487 -5.070 1.00 44.54 9 SER A C 14
ATOM 19078 O O . SER A 1 9 ? -12.467 16.799 -4.587 1.00 33.13 9 SER A O 14
ATOM 19086 N N . HIS A 1 10 ? -14.458 17.384 -5.458 1.00 73.21 10 HIS A N 14
ATOM 19087 C CA . HIS A 1 10 ? -14.215 18.817 -5.334 1.00 42.21 10 HIS A CA 14
ATOM 19088 C C . HIS A 1 10 ? -15.494 19.609 -5.589 1.00 11.54 10 HIS A C 14
ATOM 19089 O O . HIS A 1 10 ? -16.331 19.210 -6.398 1.00 53.44 10 HIS A O 14
ATOM 19103 N N . ILE A 1 11 ? -15.637 20.731 -4.891 1.00 72.05 11 ILE A N 14
ATOM 19104 C CA . ILE A 1 11 ? -16.813 21.578 -5.043 1.00 14.51 11 ILE A CA 14
ATOM 19105 C C . ILE A 1 11 ? -16.454 23.052 -4.881 1.00 21.11 11 ILE A C 14
ATOM 19106 O O . ILE A 1 11 ? -15.868 23.452 -3.874 1.00 54.51 11 ILE A O 14
ATOM 19122 N N . LEU A 1 12 ? -16.810 23.855 -5.878 1.00 24.44 12 LEU A N 14
ATOM 19123 C CA . LEU A 1 12 ? -16.527 25.285 -5.846 1.00 13.52 12 LEU A CA 14
ATOM 19124 C C . LEU A 1 12 ? -17.786 26.082 -5.520 1.00 2.54 12 LEU A C 14
ATOM 19125 O O . LEU A 1 12 ? -18.857 25.823 -6.069 1.00 44.15 12 LEU A O 14
ATOM 19141 N N . VAL A 1 13 ? -17.649 27.055 -4.623 1.00 71.44 13 VAL A N 14
ATOM 19142 C CA . VAL A 1 13 ? -18.775 27.892 -4.228 1.00 4.24 13 VAL A CA 14
ATOM 19143 C C . VAL A 1 13 ? -18.389 29.367 -4.229 1.00 12.53 13 VAL A C 14
ATOM 19144 O O . VAL A 1 13 ? -17.281 29.730 -4.622 1.00 25.44 13 VAL A O 14
ATOM 19157 N N . SER A 1 14 ? -19.313 30.215 -3.784 1.00 62.05 14 SER A N 14
ATOM 19158 C CA . SER A 1 14 ? -19.071 31.652 -3.738 1.00 3.30 14 SER A CA 14
ATOM 19159 C C . SER A 1 14 ? -18.980 32.141 -2.295 1.00 14.14 14 SER A C 14
ATOM 19160 O O . SER A 1 14 ? -18.418 33.201 -2.020 1.00 1.21 14 SER A O 14
ATOM 19168 N N . LYS A 1 15 ? -19.538 31.359 -1.377 1.00 0.44 15 LYS A N 14
ATOM 19169 C CA . LYS A 1 15 ? -19.521 31.709 0.039 1.00 3.12 15 LYS A CA 14
ATOM 19170 C C . LYS A 1 15 ? -19.092 30.517 0.889 1.00 15.32 15 LYS A C 14
ATOM 19171 O O . LYS A 1 15 ? -19.415 29.372 0.573 1.00 32.04 15 LYS A O 14
ATOM 19190 N N . GLN A 1 16 ? -18.367 30.795 1.967 1.00 22.01 16 GLN A N 14
ATOM 19191 C CA . GLN A 1 16 ? -17.896 29.744 2.862 1.00 51.32 16 GLN A CA 14
ATOM 19192 C C . GLN A 1 16 ? -19.067 28.978 3.466 1.00 53.44 16 GLN A C 14
ATOM 19193 O O . GLN A 1 16 ? -18.944 27.801 3.805 1.00 53.24 16 GLN A O 14
ATOM 19207 N N . SER A 1 17 ? -20.205 29.654 3.598 1.00 4.14 17 SER A N 14
ATOM 19208 C CA . SER A 1 17 ? -21.398 29.038 4.166 1.00 71.15 17 SER A CA 14
ATOM 19209 C C . SER A 1 17 ? -21.860 27.861 3.312 1.00 32.41 17 SER A C 14
ATOM 19210 O O . SER A 1 17 ? -22.548 26.962 3.795 1.00 62.21 17 SER A O 14
ATOM 19218 N N . GLU A 1 18 ? -21.477 27.875 2.038 1.00 13.13 18 GLU A N 14
ATOM 19219 C CA . GLU A 1 18 ? -21.853 26.809 1.117 1.00 61.05 18 GLU A CA 14
ATOM 19220 C C . GLU A 1 18 ? -20.785 25.720 1.080 1.00 55.14 18 GLU A C 14
ATOM 19221 O O . GLU A 1 18 ? -21.094 24.531 1.143 1.00 71.04 18 GLU A O 14
ATOM 19233 N N . ALA A 1 19 ? -19.527 26.137 0.977 1.00 23.22 19 ALA A N 14
ATOM 19234 C CA . ALA A 1 19 ? -18.413 25.197 0.934 1.00 3.40 19 ALA A CA 14
ATOM 19235 C C . ALA A 1 19 ? -18.285 24.435 2.248 1.00 2.31 19 ALA A C 14
ATOM 19236 O O . ALA A 1 19 ? -18.169 23.209 2.258 1.00 11.41 19 ALA A O 14
ATOM 19243 N N . LEU A 1 20 ? -18.306 25.169 3.356 1.00 43.24 20 LEU A N 14
ATOM 19244 C CA . LEU A 1 20 ? -18.191 24.562 4.678 1.00 63.04 20 LEU A CA 14
ATOM 19245 C C . LEU A 1 20 ? -19.455 23.787 5.032 1.00 53.13 20 LEU A C 14
ATOM 19246 O O . LEU A 1 20 ? -19.451 22.952 5.936 1.00 61.33 20 LEU A O 14
ATOM 19262 N N . ALA A 1 21 ? -20.537 24.069 4.314 1.00 51.24 21 ALA A N 14
ATOM 19263 C CA . ALA A 1 21 ? -21.808 23.395 4.549 1.00 21.03 21 ALA A CA 14
ATOM 19264 C C . ALA A 1 21 ? -21.719 21.914 4.195 1.00 40.32 21 ALA A C 14
ATOM 19265 O O . ALA A 1 21 ? -22.493 21.099 4.697 1.00 61.33 21 ALA A O 14
ATOM 19272 N N . ILE A 1 22 ? -20.771 21.574 3.329 1.00 52.54 22 ILE A N 14
ATOM 19273 C CA . ILE A 1 22 ? -20.581 20.191 2.908 1.00 44.54 22 ILE A CA 14
ATOM 19274 C C . ILE A 1 22 ? -20.359 19.278 4.109 1.00 72.33 22 ILE A C 14
ATOM 19275 O O . ILE A 1 22 ? -20.788 18.125 4.111 1.00 62.21 22 ILE A O 14
ATOM 19291 N N . MET A 1 23 ? -19.688 19.803 5.128 1.00 24.34 23 MET A N 14
ATOM 19292 C CA . MET A 1 23 ? -19.412 19.035 6.337 1.00 34.12 23 MET A CA 14
ATOM 19293 C C . MET A 1 23 ? -20.627 19.016 7.259 1.00 2.30 23 MET A C 14
ATOM 19294 O O . MET A 1 23 ? -20.700 18.213 8.188 1.00 33.10 23 MET A O 14
ATOM 19308 N N . GLU A 1 24 ? -21.577 19.907 6.995 1.00 14.32 24 GLU A N 14
ATOM 19309 C CA . GLU A 1 24 ? -22.789 19.994 7.803 1.00 23.42 24 GLU A CA 14
ATOM 19310 C C . GLU A 1 24 ? -23.902 19.134 7.209 1.00 42.55 24 GLU A C 14
ATOM 19311 O O . GLU A 1 24 ? -24.422 18.232 7.864 1.00 51.54 24 GLU A O 14
ATOM 19323 N N . LYS A 1 25 ? -24.262 19.423 5.963 1.00 4.21 25 LYS A N 14
ATOM 19324 C CA . LYS A 1 25 ? -25.312 18.680 5.277 1.00 21.14 25 LYS A CA 14
ATOM 19325 C C . LYS A 1 25 ? -24.991 17.189 5.249 1.00 35.44 25 LYS A C 14
ATOM 19326 O O . LYS A 1 25 ? -25.813 16.360 5.643 1.00 35.31 25 LYS A O 14
ATOM 19345 N N . LEU A 1 26 ? -23.794 16.853 4.783 1.00 42.41 26 LEU A N 14
ATOM 19346 C CA . LEU A 1 26 ? -23.365 15.461 4.706 1.00 42.12 26 LEU A CA 14
ATOM 19347 C C . LEU A 1 26 ? -23.323 14.826 6.092 1.00 31.20 26 LEU A C 14
ATOM 19348 O O . LEU A 1 26 ? -23.451 13.610 6.233 1.00 13.12 26 LEU A O 14
ATOM 19364 N N . LYS A 1 27 ? -23.145 15.657 7.113 1.00 75.12 27 LYS A N 14
ATOM 19365 C CA . LYS A 1 27 ? -23.090 15.179 8.489 1.00 11.40 27 LYS A CA 14
ATOM 19366 C C . LYS A 1 27 ? -24.351 14.399 8.844 1.00 35.32 27 LYS A C 14
ATOM 19367 O O . LYS A 1 27 ? -24.341 13.559 9.745 1.00 60.05 27 LYS A O 14
ATOM 19386 N N . SER A 1 28 ? -25.437 14.682 8.132 1.00 32.33 28 SER A N 14
ATOM 19387 C CA . SER A 1 28 ? -26.707 14.008 8.375 1.00 55.45 28 SER A CA 14
ATOM 19388 C C . SER A 1 28 ? -26.737 12.642 7.694 1.00 51.43 28 SER A C 14
ATOM 19389 O O . SER A 1 28 ? -27.497 11.757 8.085 1.00 42.52 28 SER A O 14
ATOM 19397 N N . GLY A 1 29 ? -25.903 12.480 6.671 1.00 11.50 29 GLY A N 14
ATOM 19398 C CA . GLY A 1 29 ? -25.849 11.222 5.951 1.00 75.34 29 GLY A CA 14
ATOM 19399 C C . GLY A 1 29 ? -26.259 11.365 4.498 1.00 1.44 29 GLY A C 14
ATOM 19400 O O . GLY A 1 29 ? -26.794 10.431 3.903 1.00 11.20 29 GLY A O 14
ATOM 19404 N N . GLU A 1 30 ? -26.008 12.540 3.928 1.00 35.33 30 GLU A N 14
ATOM 19405 C CA . GLU A 1 30 ? -26.358 12.803 2.538 1.00 64.11 30 GLU A CA 14
ATOM 19406 C C . GLU A 1 30 ? -25.254 12.324 1.599 1.00 22.42 30 GLU A C 14
ATOM 19407 O O . GLU A 1 30 ? -24.344 11.601 2.010 1.00 53.44 30 GLU A O 14
ATOM 19419 N N . LYS A 1 31 ? -25.341 12.730 0.337 1.00 24.10 31 LYS A N 14
ATOM 19420 C CA . LYS A 1 31 ? -24.350 12.344 -0.660 1.00 52.35 31 LYS A CA 14
ATOM 19421 C C . LYS A 1 31 ? -23.552 13.555 -1.132 1.00 42.12 31 LYS A C 14
ATOM 19422 O O . LYS A 1 31 ? -24.122 14.592 -1.475 1.00 62.35 31 LYS A O 14
ATOM 19441 N N . PHE A 1 32 ? -22.230 13.418 -1.149 1.00 2.14 32 PHE A N 14
ATOM 19442 C CA . PHE A 1 32 ? -21.354 14.501 -1.579 1.00 15.42 32 PHE A CA 14
ATOM 19443 C C . PHE A 1 32 ? -21.767 15.022 -2.952 1.00 15.22 32 PHE A C 14
ATOM 19444 O O . PHE A 1 32 ? -21.814 16.230 -3.182 1.00 2.13 32 PHE A O 14
ATOM 19461 N N . GLY A 1 33 ? -22.067 14.100 -3.863 1.00 0.32 33 GLY A N 14
ATOM 19462 C CA . GLY A 1 33 ? -22.472 14.485 -5.202 1.00 3.11 33 GLY A CA 14
ATOM 19463 C C . GLY A 1 33 ? -23.696 15.378 -5.204 1.00 12.41 33 GLY A C 14
ATOM 19464 O O . GLY A 1 33 ? -23.772 16.340 -5.970 1.00 21.03 33 GLY A O 14
ATOM 19468 N N . LYS A 1 34 ? -24.659 15.061 -4.345 1.00 60.12 34 LYS A N 14
ATOM 19469 C CA . LYS A 1 34 ? -25.887 15.841 -4.249 1.00 40.52 34 LYS A CA 14
ATOM 19470 C C . LYS A 1 34 ? -25.578 17.321 -4.044 1.00 2.30 34 LYS A C 14
ATOM 19471 O O . LYS A 1 34 ? -26.359 18.189 -4.433 1.00 15.43 34 LYS A O 14
ATOM 19490 N N . LEU A 1 35 ? -24.432 17.601 -3.432 1.00 34.30 35 LEU A N 14
ATOM 19491 C CA . LEU A 1 35 ? -24.018 18.976 -3.176 1.00 11.13 35 LEU A CA 14
ATOM 19492 C C . LEU A 1 35 ? -23.102 19.484 -4.284 1.00 55.43 35 LEU A C 14
ATOM 19493 O O . LEU A 1 35 ? -23.058 20.681 -4.566 1.00 54.45 35 LEU A O 14
ATOM 19509 N N . ALA A 1 36 ? -22.373 18.566 -4.910 1.00 34.20 36 ALA A N 14
ATOM 19510 C CA . ALA A 1 36 ? -21.461 18.919 -5.990 1.00 55.55 36 ALA A CA 14
ATOM 19511 C C . ALA A 1 36 ? -22.223 19.200 -7.282 1.00 70.02 36 ALA A C 14
ATOM 19512 O O . ALA A 1 36 ? -21.709 19.857 -8.188 1.00 71.15 36 ALA A O 14
ATOM 19519 N N . LYS A 1 37 ? -23.450 18.698 -7.360 1.00 73.13 37 LYS A N 14
ATOM 19520 C CA . LYS A 1 37 ? -24.284 18.894 -8.541 1.00 21.02 37 LYS A CA 14
ATOM 19521 C C . LYS A 1 37 ? -25.068 20.199 -8.442 1.00 42.34 37 LYS A C 14
ATOM 19522 O O . LYS A 1 37 ? -25.916 20.488 -9.285 1.00 73.31 37 LYS A O 14
ATOM 19541 N N . GLU A 1 38 ? -24.775 20.983 -7.410 1.00 70.31 38 GLU A N 14
ATOM 19542 C CA . GLU A 1 38 ? -25.452 22.258 -7.204 1.00 73.42 38 GLU A CA 14
ATOM 19543 C C . GLU A 1 38 ? -24.469 23.328 -6.741 1.00 3.54 38 GLU A C 14
ATOM 19544 O O . GLU A 1 38 ? -24.258 24.331 -7.424 1.00 51.52 38 GLU A O 14
ATOM 19556 N N . LEU A 1 39 ? -23.870 23.109 -5.575 1.00 65.44 39 LEU A N 14
ATOM 19557 C CA . LEU A 1 39 ? -22.908 24.054 -5.020 1.00 21.14 39 LEU A CA 14
ATOM 19558 C C . LEU A 1 39 ? -21.770 24.315 -6.002 1.00 32.34 39 LEU A C 14
ATOM 19559 O O . LEU A 1 39 ? -21.419 25.463 -6.268 1.00 63.05 39 LEU A O 14
ATOM 19575 N N . SER A 1 40 ? -21.200 23.239 -6.537 1.00 10.51 40 SER A N 14
ATOM 19576 C CA . SER A 1 40 ? -20.101 23.352 -7.489 1.00 72.13 40 SER A CA 14
ATOM 19577 C C . SER A 1 40 ? -20.460 24.307 -8.624 1.00 72.33 40 SER A C 14
ATOM 19578 O O . SER A 1 40 ? -21.260 23.973 -9.499 1.00 73.02 40 SER A O 14
ATOM 19586 N N . ILE A 1 41 ? -19.864 25.493 -8.602 1.00 25.20 41 ILE A N 14
ATOM 19587 C CA . ILE A 1 41 ? -20.120 26.496 -9.629 1.00 73.11 41 ILE A CA 14
ATOM 19588 C C . ILE A 1 41 ? -19.355 26.178 -10.910 1.00 11.54 41 ILE A C 14
ATOM 19589 O O . ILE A 1 41 ? -19.730 26.621 -11.996 1.00 10.34 41 ILE A O 14
ATOM 19605 N N . ASP A 1 42 ? -18.281 25.408 -10.775 1.00 63.23 42 ASP A N 14
ATOM 19606 C CA . ASP A 1 42 ? -17.463 25.029 -11.922 1.00 32.00 42 ASP A CA 14
ATOM 19607 C C . ASP A 1 42 ? -18.288 24.249 -12.942 1.00 44.33 42 ASP A C 14
ATOM 19608 O O . ASP A 1 42 ? -18.708 23.122 -12.685 1.00 22.02 42 ASP A O 14
ATOM 19617 N N . SER A 1 43 ? -18.514 24.859 -14.101 1.00 12.32 43 SER A N 14
ATOM 19618 C CA . SER A 1 43 ? -19.292 24.225 -15.159 1.00 14.13 43 SER A CA 14
ATOM 19619 C C . SER A 1 43 ? -18.767 22.824 -15.454 1.00 43.52 43 SER A C 14
ATOM 19620 O O . SER A 1 43 ? -19.537 21.905 -15.728 1.00 63.24 43 SER A O 14
ATOM 19628 N N . GLY A 1 44 ? -17.447 22.670 -15.396 1.00 65.33 44 GLY A N 14
ATOM 19629 C CA . GLY A 1 44 ? -16.839 21.378 -15.660 1.00 71.32 44 GLY A CA 14
ATOM 19630 C C . GLY A 1 44 ? -16.665 20.552 -14.401 1.00 70.41 44 GLY A C 14
ATOM 19631 O O . GLY A 1 44 ? -15.629 19.914 -14.207 1.00 54.22 44 GLY A O 14
ATOM 19635 N N . SER A 1 45 ? -17.679 20.563 -13.542 1.00 74.42 45 SER A N 14
ATOM 19636 C CA . SER A 1 45 ? -17.631 19.813 -12.293 1.00 1.53 45 SER A CA 14
ATOM 19637 C C . SER A 1 45 ? -19.037 19.452 -11.822 1.00 22.00 45 SER A C 14
ATOM 19638 O O . SER A 1 45 ? -19.290 18.326 -11.395 1.00 73.23 45 SER A O 14
ATOM 19646 N N . ALA A 1 46 ? -19.947 20.417 -11.901 1.00 42.44 46 ALA A N 14
ATOM 19647 C CA . ALA A 1 46 ? -21.327 20.201 -11.486 1.00 54.22 46 ALA A CA 14
ATOM 19648 C C . ALA A 1 46 ? -21.993 19.122 -12.332 1.00 71.14 46 ALA A C 14
ATOM 19649 O O . ALA A 1 46 ? -23.033 18.578 -11.958 1.00 51.55 46 ALA A O 14
ATOM 19656 N N . LYS A 1 47 ? -21.389 18.816 -13.476 1.00 2.14 47 LYS A N 14
ATOM 19657 C CA . LYS A 1 47 ? -21.923 17.801 -14.376 1.00 45.13 47 LYS A CA 14
ATOM 19658 C C . LYS A 1 47 ? -21.442 16.411 -13.975 1.00 30.23 47 LYS A C 14
ATOM 19659 O O . LYS A 1 47 ? -22.050 15.404 -14.337 1.00 61.13 47 LYS A O 14
ATOM 19678 N N . LYS A 1 48 ? -20.347 16.362 -13.222 1.00 14.31 48 LYS A N 14
ATOM 19679 C CA . LYS A 1 48 ? -19.786 15.096 -12.768 1.00 72.34 48 LYS A CA 14
ATOM 19680 C C . LYS A 1 48 ? -19.773 15.020 -11.246 1.00 12.54 48 LYS A C 14
ATOM 19681 O O . LYS A 1 48 ? -18.966 14.302 -10.657 1.00 13.51 48 LYS A O 14
ATOM 19700 N N . ASN A 1 49 ? -20.674 15.766 -10.613 1.00 41.21 49 ASN A N 14
ATOM 19701 C CA . ASN A 1 49 ? -20.766 15.783 -9.157 1.00 61.13 49 ASN A CA 14
ATOM 19702 C C . ASN A 1 49 ? -19.401 16.042 -8.529 1.00 43.42 49 ASN A C 14
ATOM 19703 O O . ASN A 1 49 ? -19.103 15.552 -7.441 1.00 1.54 49 ASN A O 14
ATOM 19714 N N . GLY A 1 50 ? -18.573 16.818 -9.222 1.00 51.44 50 GLY A N 14
ATOM 19715 C CA . GLY A 1 50 ? -17.250 17.130 -8.717 1.00 44.32 50 GLY A CA 14
ATOM 19716 C C . GLY A 1 50 ? -16.451 15.888 -8.376 1.00 30.30 50 GLY A C 14
ATOM 19717 O O . GLY A 1 50 ? -15.560 15.927 -7.528 1.00 52.33 50 GLY A O 14
ATOM 19721 N N . ASN A 1 51 ? -16.772 14.780 -9.036 1.00 53.35 51 ASN A N 14
ATOM 19722 C CA . ASN A 1 51 ? -16.080 13.519 -8.797 1.00 10.42 51 ASN A CA 14
ATOM 19723 C C . ASN A 1 51 ? -14.982 13.296 -9.831 1.00 4.34 51 ASN A C 14
ATOM 19724 O O . ASN A 1 51 ? -15.149 12.520 -10.773 1.00 45.52 51 ASN A O 14
ATOM 19735 N N . LEU A 1 52 ? -13.858 13.981 -9.648 1.00 70.02 52 LEU A N 14
ATOM 19736 C CA . LEU A 1 52 ? -12.730 13.858 -10.565 1.00 51.52 52 LEU A CA 14
ATOM 19737 C C . LEU A 1 52 ? -12.136 12.455 -10.513 1.00 70.02 52 LEU A C 14
ATOM 19738 O O . LEU A 1 52 ? -11.396 12.048 -11.407 1.00 44.54 52 LEU A O 14
ATOM 19754 N N . GLY A 1 53 ? -12.468 11.715 -9.458 1.00 51.52 53 GLY A N 14
ATOM 19755 C CA . GLY A 1 53 ? -11.960 10.365 -9.310 1.00 21.11 53 GLY A CA 14
ATOM 19756 C C . GLY A 1 53 ? -10.520 10.334 -8.838 1.00 52.14 53 GLY A C 14
ATOM 19757 O O . GLY A 1 53 ? -10.164 10.997 -7.864 1.00 14.12 53 GLY A O 14
ATOM 19761 N N . TYR A 1 54 ? -9.688 9.562 -9.529 1.00 54.43 54 TYR A N 14
ATOM 19762 C CA . TYR A 1 54 ? -8.279 9.445 -9.173 1.00 54.53 54 TYR A CA 14
ATOM 19763 C C . TYR A 1 54 ? -7.463 10.570 -9.803 1.00 73.12 54 TYR A C 14
ATOM 19764 O O . TYR A 1 54 ? -7.656 10.914 -10.971 1.00 23.03 54 TYR A O 14
ATOM 19782 N N . PHE A 1 55 ? -6.551 11.138 -9.023 1.00 41.12 55 PHE A N 14
ATOM 19783 C CA . PHE A 1 55 ? -5.704 12.224 -9.503 1.00 11.43 55 PHE A CA 14
ATOM 19784 C C . PHE A 1 55 ? -4.271 12.058 -9.005 1.00 34.21 55 PHE A C 14
ATOM 19785 O O . PHE A 1 55 ? -3.952 11.097 -8.305 1.00 35.45 55 PHE A O 14
ATOM 19802 N N . THR A 1 56 ? -3.410 13.000 -9.373 1.00 45.34 56 THR A N 14
ATOM 19803 C CA . THR A 1 56 ? -2.011 12.959 -8.967 1.00 24.45 56 THR A CA 14
ATOM 19804 C C . THR A 1 56 ? -1.450 14.364 -8.776 1.00 32.22 56 THR A C 14
ATOM 19805 O O . THR A 1 56 ? -2.119 15.355 -9.070 1.00 70.33 56 THR A O 14
ATOM 19816 N N . LYS A 1 57 ? -0.220 14.443 -8.282 1.00 70.24 57 LYS A N 14
ATOM 19817 C CA . LYS A 1 57 ? 0.432 15.727 -8.054 1.00 21.44 57 LYS A CA 14
ATOM 19818 C C . LYS A 1 57 ? 0.926 16.328 -9.366 1.00 25.34 57 LYS A C 14
ATOM 19819 O O . LYS A 1 57 ? 1.857 15.813 -9.984 1.00 34.33 57 LYS A O 14
ATOM 19838 N N . GLY A 1 58 ? 0.296 17.421 -9.785 1.00 42.20 58 GLY A N 14
ATOM 19839 C CA . GLY A 1 58 ? 0.687 18.074 -11.021 1.00 72.10 58 GLY A CA 14
ATOM 19840 C C . GLY A 1 58 ? -0.456 18.174 -12.011 1.00 73.12 58 GLY A C 14
ATOM 19841 O O . GLY A 1 58 ? -0.246 18.478 -13.185 1.00 3.25 58 GLY A O 14
ATOM 19845 N N . MET A 1 59 ? -1.672 17.916 -11.537 1.00 44.10 59 MET A N 14
ATOM 19846 C CA . MET A 1 59 ? -2.852 17.978 -12.390 1.00 13.34 59 MET A CA 14
ATOM 19847 C C . MET A 1 59 ? -3.866 18.978 -11.842 1.00 33.41 59 MET A C 14
ATOM 19848 O O . MET A 1 59 ? -4.943 19.157 -12.409 1.00 74.24 59 MET A O 14
ATOM 19862 N N . MET A 1 60 ? -3.514 19.627 -10.737 1.00 41.10 60 MET A N 14
ATOM 19863 C CA . MET A 1 60 ? -4.393 20.609 -10.115 1.00 13.11 60 MET A CA 14
ATOM 19864 C C . MET A 1 60 ? -3.627 21.882 -9.768 1.00 32.24 60 MET A C 14
ATOM 19865 O O . MET A 1 60 ? -2.481 22.060 -10.181 1.00 2.42 60 MET A O 14
ATOM 19879 N N . VAL A 1 61 ? -4.267 22.764 -9.008 1.00 12.24 61 VAL A N 14
ATOM 19880 C CA . VAL A 1 61 ? -3.646 24.020 -8.605 1.00 51.01 61 VAL A CA 14
ATOM 19881 C C . VAL A 1 61 ? -3.072 23.922 -7.196 1.00 23.23 61 VAL A C 14
ATOM 19882 O O . VAL A 1 61 ? -3.343 22.967 -6.468 1.00 64.53 61 VAL A O 14
ATOM 19895 N N . LYS A 1 62 ? -2.277 24.917 -6.816 1.00 13.45 62 LYS A N 14
ATOM 19896 C CA . LYS A 1 62 ? -1.666 24.947 -5.493 1.00 62.51 62 LYS A CA 14
ATOM 19897 C C . LYS A 1 62 ? -2.728 24.877 -4.401 1.00 1.05 62 LYS A C 14
ATOM 19898 O O . LYS A 1 62 ? -2.737 23.971 -3.567 1.00 20.43 62 LYS A O 14
ATOM 19917 N N . PRO A 1 63 ? -3.646 25.855 -4.404 1.00 32.35 63 PRO A N 14
ATOM 19918 C CA . PRO A 1 63 ? -4.730 25.925 -3.420 1.00 11.23 63 PRO A CA 14
ATOM 19919 C C . PRO A 1 63 ? -5.764 24.820 -3.616 1.00 42.22 63 PRO A C 14
ATOM 19920 O O . PRO A 1 63 ? -6.968 25.075 -3.610 1.00 32.11 63 PRO A O 14
ATOM 19931 N N . PHE A 1 64 ? -5.285 23.593 -3.790 1.00 54.14 64 PHE A N 14
ATOM 19932 C CA . PHE A 1 64 ? -6.168 22.449 -3.989 1.00 44.21 64 PHE A CA 14
ATOM 19933 C C . PHE A 1 64 ? -5.396 21.139 -3.866 1.00 44.10 64 PHE A C 14
ATOM 19934 O O . PHE A 1 64 ? -5.708 20.301 -3.021 1.00 20.11 64 PHE A O 14
ATOM 19951 N N . GLU A 1 65 ? -4.388 20.970 -4.716 1.00 3.14 65 GLU A N 14
ATOM 19952 C CA . GLU A 1 65 ? -3.572 19.762 -4.702 1.00 13.02 65 GLU A CA 14
ATOM 19953 C C . GLU A 1 65 ? -3.068 19.460 -3.294 1.00 15.42 65 GLU A C 14
ATOM 19954 O O . GLU A 1 65 ? -3.140 18.323 -2.827 1.00 0.41 65 GLU A O 14
ATOM 19966 N N . ASP A 1 66 ? -2.558 20.487 -2.622 1.00 53.32 66 ASP A N 14
ATOM 19967 C CA . ASP A 1 66 ? -2.043 20.334 -1.266 1.00 54.14 66 ASP A CA 14
ATOM 19968 C C . ASP A 1 66 ? -3.069 19.651 -0.368 1.00 74.14 66 ASP A C 14
ATOM 19969 O O . ASP A 1 66 ? -2.767 18.658 0.293 1.00 1.23 66 ASP A O 14
ATOM 19978 N N . ALA A 1 67 ? -4.285 20.190 -0.351 1.00 23.05 67 ALA A N 14
ATOM 19979 C CA . ALA A 1 67 ? -5.355 19.631 0.465 1.00 53.22 67 ALA A CA 14
ATOM 19980 C C . ALA A 1 67 ? -6.218 18.669 -0.345 1.00 23.11 67 ALA A C 14
ATOM 19981 O O . ALA A 1 67 ? -7.424 18.566 -0.125 1.00 53.33 67 ALA A O 14
ATOM 19988 N N . ALA A 1 68 ? -5.591 17.965 -1.281 1.00 63.23 68 ALA A N 14
ATOM 19989 C CA . ALA A 1 68 ? -6.300 17.010 -2.123 1.00 13.21 68 ALA A CA 14
ATOM 19990 C C . ALA A 1 68 ? -5.921 15.577 -1.765 1.00 74.44 68 ALA A C 14
ATOM 19991 O O . ALA A 1 68 ? -6.647 14.634 -2.085 1.00 22.21 68 ALA A O 14
ATOM 19998 N N . PHE A 1 69 ? -4.781 15.418 -1.102 1.00 44.10 69 PHE A N 14
ATOM 19999 C CA . PHE A 1 69 ? -4.305 14.099 -0.703 1.00 55.11 69 PHE A CA 14
ATOM 20000 C C . PHE A 1 69 ? -3.843 14.104 0.752 1.00 44.44 69 PHE A C 14
ATOM 20001 O O . PHE A 1 69 ? -3.299 13.117 1.246 1.00 3.22 69 PHE A O 14
ATOM 20018 N N . LYS A 1 70 ? -4.062 15.225 1.431 1.00 32.44 70 LYS A N 14
ATOM 20019 C CA . LYS A 1 70 ? -3.670 15.361 2.829 1.00 11.31 70 LYS A CA 14
ATOM 20020 C C . LYS A 1 70 ? -4.763 14.837 3.754 1.00 24.15 70 LYS A C 14
ATOM 20021 O O . LYS A 1 70 ? -4.538 14.647 4.951 1.00 15.14 70 LYS A O 14
ATOM 20040 N N . LEU A 1 71 ? -5.944 14.604 3.194 1.00 35.35 71 LEU A N 14
ATOM 20041 C CA . LEU A 1 71 ? -7.072 14.100 3.971 1.00 52.14 71 LEU A CA 14
ATOM 20042 C C . LEU A 1 71 ? -6.995 12.583 4.121 1.00 53.53 71 LEU A C 14
ATOM 20043 O O . LEU A 1 71 ? -6.005 11.963 3.738 1.00 44.12 71 LEU A O 14
ATOM 20059 N N . GLN A 1 72 ? -8.049 11.995 4.677 1.00 1.41 72 GLN A N 14
ATOM 20060 C CA . GLN A 1 72 ? -8.101 10.552 4.876 1.00 14.12 72 GLN A CA 14
ATOM 20061 C C . GLN A 1 72 ? -9.353 9.959 4.238 1.00 35.14 72 GLN A C 14
ATOM 20062 O O . GLN A 1 72 ? -10.226 10.687 3.766 1.00 60.02 72 GLN A O 14
ATOM 20076 N N . VAL A 1 73 ? -9.436 8.633 4.230 1.00 73.12 73 VAL A N 14
ATOM 20077 C CA . VAL A 1 73 ? -10.582 7.941 3.651 1.00 13.15 73 VAL A CA 14
ATOM 20078 C C . VAL A 1 73 ? -11.890 8.469 4.229 1.00 54.52 73 VAL A C 14
ATOM 20079 O O . VAL A 1 73 ? -12.148 8.344 5.425 1.00 40.50 73 VAL A O 14
ATOM 20092 N N . GLY A 1 74 ? -12.715 9.060 3.369 1.00 74.01 74 GLY A N 14
ATOM 20093 C CA . GLY A 1 74 ? -13.989 9.598 3.812 1.00 21.25 74 GLY A CA 14
ATOM 20094 C C . GLY A 1 74 ? -13.827 10.829 4.681 1.00 1.12 74 GLY A C 14
ATOM 20095 O O . GLY A 1 74 ? -14.459 10.944 5.730 1.00 75.30 74 GLY A O 14
ATOM 20099 N N . GLU A 1 75 ? -12.975 11.752 4.243 1.00 20.35 75 GLU A N 14
ATOM 20100 C CA . GLU A 1 75 ? -12.730 12.980 4.990 1.00 33.35 75 GLU A CA 14
ATOM 20101 C C . GLU A 1 75 ? -12.869 14.203 4.089 1.00 75.34 75 GLU A C 14
ATOM 20102 O O . GLU A 1 75 ? -12.405 14.203 2.948 1.00 0.43 75 GLU A O 14
ATOM 20114 N N . VAL A 1 76 ? -13.513 15.244 4.608 1.00 44.32 76 VAL A N 14
ATOM 20115 C CA . VAL A 1 76 ? -13.712 16.474 3.850 1.00 33.04 76 VAL A CA 14
ATOM 20116 C C . VAL A 1 76 ? -12.647 17.509 4.191 1.00 0.45 76 VAL A C 14
ATOM 20117 O O . VAL A 1 76 ? -12.325 17.721 5.361 1.00 55.43 76 VAL A O 14
ATOM 20130 N N . SER A 1 77 ? -12.104 18.152 3.164 1.00 43.21 77 SER A N 14
ATOM 20131 C CA . SER A 1 77 ? -11.071 19.164 3.354 1.00 34.03 77 SER A CA 14
ATOM 20132 C C . SER A 1 77 ? -11.683 20.483 3.817 1.00 41.32 77 SER A C 14
ATOM 20133 O O . SER A 1 77 ? -12.851 20.538 4.199 1.00 43.22 77 SER A O 14
ATOM 20141 N N . GLU A 1 78 ? -10.883 21.545 3.779 1.00 60.14 78 GLU A N 14
ATOM 20142 C CA . GLU A 1 78 ? -11.344 22.864 4.194 1.00 14.35 78 GLU A CA 14
ATOM 20143 C C . GLU A 1 78 ? -11.613 23.753 2.983 1.00 4.45 78 GLU A C 14
ATOM 20144 O O . GLU A 1 78 ? -11.142 23.494 1.876 1.00 74.13 78 GLU A O 14
ATOM 20156 N N . PRO A 1 79 ? -12.385 24.828 3.199 1.00 71.23 79 PRO A N 14
ATOM 20157 C CA . PRO A 1 79 ? -12.734 25.778 2.138 1.00 51.12 79 PRO A CA 14
ATOM 20158 C C . PRO A 1 79 ? -11.537 26.608 1.688 1.00 60.13 79 PRO A C 14
ATOM 20159 O O . PRO A 1 79 ? -11.339 27.731 2.151 1.00 42.42 79 PRO A O 14
ATOM 20170 N N . ILE A 1 80 ? -10.742 26.047 0.781 1.00 3.43 80 ILE A N 14
ATOM 20171 C CA . ILE A 1 80 ? -9.565 26.738 0.267 1.00 32.32 80 ILE A CA 14
ATOM 20172 C C . ILE A 1 80 ? -9.956 27.827 -0.725 1.00 74.12 80 ILE A C 14
ATOM 20173 O O . ILE A 1 80 ? -10.403 27.540 -1.836 1.00 0.14 80 ILE A O 14
ATOM 20189 N N . LYS A 1 81 ? -9.785 29.080 -0.318 1.00 43.31 81 LYS A N 14
ATOM 20190 C CA . LYS A 1 81 ? -10.116 30.215 -1.171 1.00 74.11 81 LYS A CA 14
ATOM 20191 C C . LYS A 1 81 ? -9.085 30.379 -2.284 1.00 21.34 81 LYS A C 14
ATOM 20192 O O . LYS A 1 81 ? -7.916 30.665 -2.023 1.00 35.32 81 LYS A O 14
ATOM 20211 N N . SER A 1 82 ? -9.526 30.199 -3.524 1.00 61.20 82 SER A N 14
ATOM 20212 C CA . SER A 1 82 ? -8.641 30.325 -4.676 1.00 31.41 82 SER A CA 14
ATOM 20213 C C . SER A 1 82 ? -9.291 31.163 -5.772 1.00 52.13 82 SER A C 14
ATOM 20214 O O . SER A 1 82 ? -10.359 31.741 -5.575 1.00 21.41 82 SER A O 14
ATOM 20222 N N . GLU A 1 83 ? -8.637 31.223 -6.929 1.00 32.15 83 GLU A N 14
ATOM 20223 C CA . GLU A 1 83 ? -9.152 31.991 -8.056 1.00 10.51 83 GLU A CA 14
ATOM 20224 C C . GLU A 1 83 ? -10.531 31.489 -8.474 1.00 61.22 83 GLU A C 14
ATOM 20225 O O . GLU A 1 83 ? -11.325 32.229 -9.052 1.00 52.43 83 GLU A O 14
ATOM 20237 N N . PHE A 1 84 ? -10.807 30.223 -8.178 1.00 30.45 84 PHE A N 14
ATOM 20238 C CA . PHE A 1 84 ? -12.089 29.619 -8.523 1.00 21.13 84 PHE A CA 14
ATOM 20239 C C . PHE A 1 84 ? -13.054 29.678 -7.342 1.00 3.13 84 PHE A C 14
ATOM 20240 O O . PHE A 1 84 ? -14.263 29.522 -7.506 1.00 44.22 84 PHE A O 14
ATOM 20257 N N . GLY A 1 85 ? -12.509 29.904 -6.151 1.00 30.04 85 GLY A N 14
ATOM 20258 C CA . GLY A 1 85 ? -13.335 29.979 -4.959 1.00 65.42 85 GLY A CA 14
ATOM 20259 C C . GLY A 1 85 ? -12.959 28.935 -3.927 1.00 5.32 85 GLY A C 14
ATOM 20260 O O . GLY A 1 85 ? -11.851 28.397 -3.953 1.00 22.33 85 GLY A O 14
ATOM 20264 N N . TYR A 1 86 ? -13.880 28.649 -3.014 1.00 11.50 86 TYR A N 14
ATOM 20265 C CA . TYR A 1 86 ? -13.638 27.665 -1.965 1.00 14.31 86 TYR A CA 14
ATOM 20266 C C . TYR A 1 86 ? -13.660 26.249 -2.531 1.00 32.44 86 TYR A C 14
ATOM 20267 O O . TYR A 1 86 ? -14.655 25.815 -3.112 1.00 51.14 86 TYR A O 14
ATOM 20285 N N . HIS A 1 87 ? -12.554 25.532 -2.356 1.00 21.32 87 HIS A N 14
ATOM 20286 C CA . HIS A 1 87 ? -12.445 24.163 -2.848 1.00 35.35 87 HIS A CA 14
ATOM 20287 C C . HIS A 1 87 ? -12.700 23.161 -1.726 1.00 33.31 87 HIS A C 14
ATOM 20288 O O . HIS A 1 87 ? -12.057 23.212 -0.677 1.00 43.22 87 HIS A O 14
ATOM 20302 N N . ILE A 1 88 ? -13.642 22.252 -1.954 1.00 12.43 88 ILE A N 14
ATOM 20303 C CA . ILE A 1 88 ? -13.982 21.239 -0.962 1.00 21.02 88 ILE A CA 14
ATOM 20304 C C . ILE A 1 88 ? -13.619 19.844 -1.457 1.00 60.42 88 ILE A C 14
ATOM 20305 O O . ILE A 1 88 ? -14.449 19.145 -2.039 1.00 60.22 88 ILE A O 14
ATOM 20321 N N . ILE A 1 89 ? -12.375 19.442 -1.218 1.00 41.22 89 ILE A N 14
ATOM 20322 C CA . ILE A 1 89 ? -11.904 18.128 -1.637 1.00 61.30 89 ILE A CA 14
ATOM 20323 C C . ILE A 1 89 ? -12.260 17.062 -0.606 1.00 63.01 89 ILE A C 14
ATOM 20324 O O . ILE A 1 89 ? -12.027 17.237 0.590 1.00 23.02 89 ILE A O 14
ATOM 20340 N N . LYS A 1 90 ? -12.824 15.955 -1.078 1.00 41.50 90 LYS A N 14
ATOM 20341 C CA . LYS A 1 90 ? -13.210 14.858 -0.199 1.00 22.05 90 LYS A CA 14
ATOM 20342 C C . LYS A 1 90 ? -12.707 13.524 -0.741 1.00 22.14 90 LYS A C 14
ATOM 20343 O O . LYS A 1 90 ? -13.008 13.150 -1.875 1.00 11.45 90 LYS A O 14
ATOM 20362 N N . ARG A 1 91 ? -11.940 12.810 0.077 1.00 21.13 91 ARG A N 14
ATOM 20363 C CA . ARG A 1 91 ? -11.396 11.517 -0.321 1.00 40.44 91 ARG A CA 14
ATOM 20364 C C . ARG A 1 91 ? -12.508 10.486 -0.484 1.00 72.03 91 ARG A C 14
ATOM 20365 O O . ARG A 1 91 ? -13.494 10.499 0.253 1.00 61.11 91 ARG A O 14
ATOM 20386 N N . PHE A 1 92 ? -12.343 9.594 -1.455 1.00 61.41 92 PHE A N 14
ATOM 20387 C CA . PHE A 1 92 ? -13.334 8.556 -1.716 1.00 62.30 92 PHE A CA 14
ATOM 20388 C C . PHE A 1 92 ? -12.688 7.173 -1.708 1.00 4.45 92 PHE A C 14
ATOM 20389 O O . PHE A 1 92 ? -13.299 6.193 -1.284 1.00 14.34 92 PHE A O 14
ATOM 20406 N N . GLY A 1 93 ? -11.447 7.103 -2.180 1.00 62.04 93 GLY A N 14
ATOM 20407 C CA . GLY A 1 93 ? -10.738 5.837 -2.219 1.00 15.13 93 GLY A CA 14
ATOM 20408 C C . GLY A 1 93 ? -11.554 4.736 -2.867 1.00 33.33 93 GLY A C 14
ATOM 20409 O O . GLY A 1 93 ? -11.069 3.620 -3.049 1.00 61.01 93 GLY A O 14
ATOM 20413 N N . GLY A 1 1 ? 0.643 7.942 -0.439 1.00 52.34 1 GLY A N 15
ATOM 20414 C CA . GLY A 1 1 ? 2.001 7.538 -0.129 1.00 35.22 1 GLY A CA 15
ATOM 20415 C C . GLY A 1 1 ? 2.451 6.344 -0.948 1.00 11.04 1 GLY A C 15
ATOM 20416 O O . GLY A 1 1 ? 3.283 6.459 -1.847 1.00 2.02 1 GLY A O 15
ATOM 20420 N N . PRO A 1 2 ? 1.894 5.164 -0.635 1.00 1.30 2 PRO A N 15
ATOM 20421 C CA . PRO A 1 2 ? 2.230 3.921 -1.336 1.00 74.41 2 PRO A CA 15
ATOM 20422 C C . PRO A 1 2 ? 1.703 3.901 -2.767 1.00 54.25 2 PRO A C 15
ATOM 20423 O O . PRO A 1 2 ? 2.160 3.115 -3.597 1.00 0.20 2 PRO A O 15
ATOM 20434 N N . SER A 1 3 ? 0.739 4.772 -3.049 1.00 13.40 3 SER A N 15
ATOM 20435 C CA . SER A 1 3 ? 0.148 4.853 -4.380 1.00 54.12 3 SER A CA 15
ATOM 20436 C C . SER A 1 3 ? 0.493 6.180 -5.049 1.00 42.31 3 SER A C 15
ATOM 20437 O O . SER A 1 3 ? 0.921 7.126 -4.390 1.00 1.02 3 SER A O 15
ATOM 20445 N N . ASN A 1 4 ? 0.304 6.240 -6.363 1.00 64.43 4 ASN A N 15
ATOM 20446 C CA . ASN A 1 4 ? 0.597 7.450 -7.123 1.00 32.43 4 ASN A CA 15
ATOM 20447 C C . ASN A 1 4 ? -0.640 8.338 -7.227 1.00 44.13 4 ASN A C 15
ATOM 20448 O O . ASN A 1 4 ? -0.539 9.566 -7.207 1.00 72.23 4 ASN A O 15
ATOM 20459 N N . LYS A 1 5 ? -1.805 7.710 -7.338 1.00 2.14 5 LYS A N 15
ATOM 20460 C CA . LYS A 1 5 ? -3.061 8.443 -7.443 1.00 75.33 5 LYS A CA 15
ATOM 20461 C C . LYS A 1 5 ? -4.048 7.987 -6.372 1.00 14.50 5 LYS A C 15
ATOM 20462 O O . LYS A 1 5 ? -3.888 6.918 -5.783 1.00 53.43 5 LYS A O 15
ATOM 20481 N N . ILE A 1 6 ? -5.067 8.805 -6.127 1.00 4.22 6 ILE A N 15
ATOM 20482 C CA . ILE A 1 6 ? -6.079 8.485 -5.129 1.00 20.44 6 ILE A CA 15
ATOM 20483 C C . ILE A 1 6 ? -7.422 9.110 -5.488 1.00 73.45 6 ILE A C 15
ATOM 20484 O O . ILE A 1 6 ? -7.481 10.128 -6.178 1.00 75.22 6 ILE A O 15
ATOM 20500 N N . LYS A 1 7 ? -8.501 8.495 -5.014 1.00 74.23 7 LYS A N 15
ATOM 20501 C CA . LYS A 1 7 ? -9.846 8.992 -5.282 1.00 63.42 7 LYS A CA 15
ATOM 20502 C C . LYS A 1 7 ? -10.151 10.219 -4.430 1.00 61.13 7 LYS A C 15
ATOM 20503 O O . LYS A 1 7 ? -9.718 10.313 -3.282 1.00 32.21 7 LYS A O 15
ATOM 20522 N N . CYS A 1 8 ? -10.901 11.157 -5.000 1.00 41.21 8 CYS A N 15
ATOM 20523 C CA . CYS A 1 8 ? -11.265 12.379 -4.292 1.00 31.32 8 CYS A CA 15
ATOM 20524 C C . CYS A 1 8 ? -12.206 13.234 -5.134 1.00 3.42 8 CYS A C 15
ATOM 20525 O O . CYS A 1 8 ? -12.276 13.082 -6.353 1.00 31.12 8 CYS A O 15
ATOM 20533 N N . SER A 1 9 ? -12.928 14.135 -4.475 1.00 35.32 9 SER A N 15
ATOM 20534 C CA . SER A 1 9 ? -13.869 15.011 -5.162 1.00 11.44 9 SER A CA 15
ATOM 20535 C C . SER A 1 9 ? -13.478 16.475 -4.983 1.00 42.21 9 SER A C 15
ATOM 20536 O O . SER A 1 9 ? -12.374 16.784 -4.532 1.00 55.22 9 SER A O 15
ATOM 20544 N N . HIS A 1 10 ? -14.389 17.373 -5.341 1.00 53.22 10 HIS A N 15
ATOM 20545 C CA . HIS A 1 10 ? -14.140 18.805 -5.221 1.00 53.22 10 HIS A CA 15
ATOM 20546 C C . HIS A 1 10 ? -15.406 19.604 -5.518 1.00 74.43 10 HIS A C 15
ATOM 20547 O O . HIS A 1 10 ? -16.224 19.203 -6.347 1.00 41.25 10 HIS A O 15
ATOM 20561 N N . ILE A 1 11 ? -15.562 20.733 -4.837 1.00 45.41 11 ILE A N 15
ATOM 20562 C CA . ILE A 1 11 ? -16.727 21.587 -5.029 1.00 12.44 11 ILE A CA 15
ATOM 20563 C C . ILE A 1 11 ? -16.360 23.059 -4.880 1.00 53.54 11 ILE A C 15
ATOM 20564 O O . ILE A 1 11 ? -15.715 23.455 -3.908 1.00 52.13 11 ILE A O 15
ATOM 20580 N N . LEU A 1 12 ? -16.778 23.868 -5.848 1.00 42.35 12 LEU A N 15
ATOM 20581 C CA . LEU A 1 12 ? -16.496 25.299 -5.826 1.00 25.43 12 LEU A CA 15
ATOM 20582 C C . LEU A 1 12 ? -17.757 26.098 -5.514 1.00 5.21 12 LEU A C 15
ATOM 20583 O O . LEU A 1 12 ? -18.813 25.863 -6.101 1.00 14.23 12 LEU A O 15
ATOM 20599 N N . VAL A 1 13 ? -17.638 27.045 -4.588 1.00 13.10 13 VAL A N 15
ATOM 20600 C CA . VAL A 1 13 ? -18.768 27.881 -4.201 1.00 51.55 13 VAL A CA 15
ATOM 20601 C C . VAL A 1 13 ? -18.384 29.357 -4.200 1.00 44.22 13 VAL A C 15
ATOM 20602 O O . VAL A 1 13 ? -17.269 29.718 -4.575 1.00 50.55 13 VAL A O 15
ATOM 20615 N N . SER A 1 14 ? -19.315 30.204 -3.776 1.00 13.30 14 SER A N 15
ATOM 20616 C CA . SER A 1 14 ? -19.076 31.642 -3.729 1.00 53.24 14 SER A CA 15
ATOM 20617 C C . SER A 1 14 ? -18.987 32.132 -2.287 1.00 70.35 14 SER A C 15
ATOM 20618 O O . SER A 1 14 ? -18.381 33.166 -2.006 1.00 30.12 14 SER A O 15
ATOM 20626 N N . LYS A 1 15 ? -19.596 31.380 -1.376 1.00 3.53 15 LYS A N 15
ATOM 20627 C CA . LYS A 1 15 ? -19.586 31.735 0.039 1.00 50.13 15 LYS A CA 15
ATOM 20628 C C . LYS A 1 15 ? -19.220 30.530 0.899 1.00 62.15 15 LYS A C 15
ATOM 20629 O O . LYS A 1 15 ? -19.464 29.386 0.516 1.00 51.11 15 LYS A O 15
ATOM 20648 N N . GLN A 1 16 ? -18.635 30.795 2.062 1.00 31.41 16 GLN A N 15
ATOM 20649 C CA . GLN A 1 16 ? -18.236 29.730 2.976 1.00 13.34 16 GLN A CA 15
ATOM 20650 C C . GLN A 1 16 ? -19.453 28.962 3.480 1.00 73.31 16 GLN A C 15
ATOM 20651 O O . GLN A 1 16 ? -19.366 27.772 3.786 1.00 51.43 16 GLN A O 15
ATOM 20665 N N . SER A 1 17 ? -20.588 29.648 3.565 1.00 13.51 17 SER A N 15
ATOM 20666 C CA . SER A 1 17 ? -21.823 29.032 4.036 1.00 65.33 17 SER A CA 15
ATOM 20667 C C . SER A 1 17 ? -22.208 27.847 3.155 1.00 44.23 17 SER A C 15
ATOM 20668 O O . SER A 1 17 ? -22.953 26.963 3.577 1.00 42.25 17 SER A O 15
ATOM 20676 N N . GLU A 1 18 ? -21.695 27.837 1.928 1.00 3.40 18 GLU A N 15
ATOM 20677 C CA . GLU A 1 18 ? -21.986 26.763 0.987 1.00 25.42 18 GLU A CA 15
ATOM 20678 C C . GLU A 1 18 ? -20.883 25.707 1.010 1.00 74.04 18 GLU A C 15
ATOM 20679 O O . GLU A 1 18 ? -21.158 24.509 1.066 1.00 71.02 18 GLU A O 15
ATOM 20691 N N . ALA A 1 19 ? -19.636 26.162 0.963 1.00 61.12 19 ALA A N 15
ATOM 20692 C CA . ALA A 1 19 ? -18.492 25.258 0.979 1.00 1.11 19 ALA A CA 15
ATOM 20693 C C . ALA A 1 19 ? -18.425 24.481 2.290 1.00 41.42 19 ALA A C 15
ATOM 20694 O O . ALA A 1 19 ? -18.329 23.254 2.292 1.00 54.22 19 ALA A O 15
ATOM 20701 N N . LEU A 1 20 ? -18.473 25.204 3.403 1.00 43.52 20 LEU A N 15
ATOM 20702 C CA . LEU A 1 20 ? -18.417 24.583 4.721 1.00 25.14 20 LEU A CA 15
ATOM 20703 C C . LEU A 1 20 ? -19.693 23.799 5.009 1.00 23.21 20 LEU A C 15
ATOM 20704 O O . LEU A 1 20 ? -19.737 22.981 5.927 1.00 25.12 20 LEU A O 15
ATOM 20720 N N . ALA A 1 21 ? -20.729 24.055 4.217 1.00 24.44 21 ALA A N 15
ATOM 20721 C CA . ALA A 1 21 ? -22.004 23.369 4.384 1.00 54.41 21 ALA A CA 15
ATOM 20722 C C . ALA A 1 21 ? -21.899 21.904 3.976 1.00 14.11 21 ALA A C 15
ATOM 20723 O O . ALA A 1 21 ? -22.745 21.086 4.340 1.00 53.14 21 ALA A O 15
ATOM 20730 N N . ILE A 1 22 ? -20.856 21.579 3.220 1.00 31.30 22 ILE A N 15
ATOM 20731 C CA . ILE A 1 22 ? -20.640 20.212 2.764 1.00 34.40 22 ILE A CA 15
ATOM 20732 C C . ILE A 1 22 ? -20.343 19.282 3.936 1.00 4.10 22 ILE A C 15
ATOM 20733 O O . ILE A 1 22 ? -20.490 18.065 3.827 1.00 32.02 22 ILE A O 15
ATOM 20749 N N . MET A 1 23 ? -19.926 19.864 5.055 1.00 71.23 23 MET A N 15
ATOM 20750 C CA . MET A 1 23 ? -19.611 19.087 6.249 1.00 53.35 23 MET A CA 15
ATOM 20751 C C . MET A 1 23 ? -20.763 19.135 7.247 1.00 20.02 23 MET A C 15
ATOM 20752 O O . MET A 1 23 ? -20.897 18.252 8.094 1.00 21.13 23 MET A O 15
ATOM 20766 N N . GLU A 1 24 ? -21.589 20.170 7.142 1.00 32.33 24 GLU A N 15
ATOM 20767 C CA . GLU A 1 24 ? -22.728 20.332 8.039 1.00 73.04 24 GLU A CA 15
ATOM 20768 C C . GLU A 1 24 ? -23.966 19.639 7.475 1.00 21.10 24 GLU A C 15
ATOM 20769 O O . GLU A 1 24 ? -24.895 19.307 8.212 1.00 32.43 24 GLU A O 15
ATOM 20781 N N . LYS A 1 25 ? -23.972 19.425 6.164 1.00 61.25 25 LYS A N 15
ATOM 20782 C CA . LYS A 1 25 ? -25.094 18.771 5.500 1.00 44.43 25 LYS A CA 15
ATOM 20783 C C . LYS A 1 25 ? -24.883 17.262 5.435 1.00 14.14 25 LYS A C 15
ATOM 20784 O O . LYS A 1 25 ? -25.752 16.486 5.838 1.00 43.43 25 LYS A O 15
ATOM 20803 N N . LEU A 1 26 ? -23.726 16.852 4.929 1.00 73.34 26 LEU A N 15
ATOM 20804 C CA . LEU A 1 26 ? -23.401 15.434 4.813 1.00 52.45 26 LEU A CA 15
ATOM 20805 C C . LEU A 1 26 ? -23.365 14.770 6.185 1.00 74.21 26 LEU A C 15
ATOM 20806 O O . LEU A 1 26 ? -23.449 13.547 6.297 1.00 15.11 26 LEU A O 15
ATOM 20822 N N . LYS A 1 27 ? -23.243 15.585 7.228 1.00 31.42 27 LYS A N 15
ATOM 20823 C CA . LYS A 1 27 ? -23.200 15.077 8.594 1.00 15.44 27 LYS A CA 15
ATOM 20824 C C . LYS A 1 27 ? -24.421 14.214 8.892 1.00 73.32 27 LYS A C 15
ATOM 20825 O O . LYS A 1 27 ? -24.351 13.276 9.688 1.00 42.15 27 LYS A O 15
ATOM 20844 N N . SER A 1 28 ? -25.539 14.534 8.247 1.00 31.34 28 SER A N 15
ATOM 20845 C CA . SER A 1 28 ? -26.776 13.787 8.446 1.00 60.23 28 SER A CA 15
ATOM 20846 C C . SER A 1 28 ? -26.738 12.462 7.690 1.00 0.42 28 SER A C 15
ATOM 20847 O O . SER A 1 28 ? -27.430 11.511 8.049 1.00 22.30 28 SER A O 15
ATOM 20855 N N . GLY A 1 29 ? -25.923 12.409 6.641 1.00 14.30 29 GLY A N 15
ATOM 20856 C CA . GLY A 1 29 ? -25.810 11.198 5.850 1.00 52.21 29 GLY A CA 15
ATOM 20857 C C . GLY A 1 29 ? -26.210 11.409 4.404 1.00 55.41 29 GLY A C 15
ATOM 20858 O O . GLY A 1 29 ? -26.642 10.474 3.730 1.00 43.54 29 GLY A O 15
ATOM 20862 N N . GLU A 1 30 ? -26.069 12.643 3.927 1.00 60.45 30 GLU A N 15
ATOM 20863 C CA . GLU A 1 30 ? -26.422 12.973 2.551 1.00 15.51 30 GLU A CA 15
ATOM 20864 C C . GLU A 1 30 ? -25.364 12.459 1.579 1.00 52.42 30 GLU A C 15
ATOM 20865 O O . GLU A 1 30 ? -24.504 11.658 1.945 1.00 2.31 30 GLU A O 15
ATOM 20877 N N . LYS A 1 31 ? -25.434 12.925 0.337 1.00 41.43 31 LYS A N 15
ATOM 20878 C CA . LYS A 1 31 ? -24.484 12.515 -0.690 1.00 41.51 31 LYS A CA 15
ATOM 20879 C C . LYS A 1 31 ? -23.653 13.703 -1.169 1.00 74.11 31 LYS A C 15
ATOM 20880 O O . LYS A 1 31 ? -24.195 14.755 -1.509 1.00 32.31 31 LYS A O 15
ATOM 20899 N N . PHE A 1 32 ? -22.337 13.527 -1.194 1.00 22.43 32 PHE A N 15
ATOM 20900 C CA . PHE A 1 32 ? -21.433 14.583 -1.632 1.00 3.32 32 PHE A CA 15
ATOM 20901 C C . PHE A 1 32 ? -21.811 15.081 -3.024 1.00 21.31 32 PHE A C 15
ATOM 20902 O O . PHE A 1 32 ? -21.795 16.281 -3.291 1.00 72.14 32 PHE A O 15
ATOM 20919 N N . GLY A 1 33 ? -22.149 14.147 -3.907 1.00 71.23 33 GLY A N 15
ATOM 20920 C CA . GLY A 1 33 ? -22.526 14.508 -5.261 1.00 1.50 33 GLY A CA 15
ATOM 20921 C C . GLY A 1 33 ? -23.736 15.422 -5.302 1.00 62.41 33 GLY A C 15
ATOM 20922 O O . GLY A 1 33 ? -23.775 16.378 -6.076 1.00 60.02 33 GLY A O 15
ATOM 20926 N N . LYS A 1 34 ? -24.727 15.125 -4.468 1.00 0.50 34 LYS A N 15
ATOM 20927 C CA . LYS A 1 34 ? -25.944 15.925 -4.411 1.00 0.40 34 LYS A CA 15
ATOM 20928 C C . LYS A 1 34 ? -25.616 17.403 -4.224 1.00 15.50 34 LYS A C 15
ATOM 20929 O O . LYS A 1 34 ? -26.365 18.277 -4.665 1.00 64.24 34 LYS A O 15
ATOM 20948 N N . LEU A 1 35 ? -24.493 17.677 -3.570 1.00 60.01 35 LEU A N 15
ATOM 20949 C CA . LEU A 1 35 ? -24.064 19.050 -3.326 1.00 73.32 35 LEU A CA 15
ATOM 20950 C C . LEU A 1 35 ? -23.110 19.524 -4.417 1.00 54.23 35 LEU A C 15
ATOM 20951 O O . LEU A 1 35 ? -23.084 20.705 -4.761 1.00 45.44 35 LEU A O 15
ATOM 20967 N N . ALA A 1 36 ? -22.330 18.595 -4.959 1.00 32.22 36 ALA A N 15
ATOM 20968 C CA . ALA A 1 36 ? -21.377 18.918 -6.014 1.00 32.12 36 ALA A CA 15
ATOM 20969 C C . ALA A 1 36 ? -22.091 19.181 -7.336 1.00 1.31 36 ALA A C 15
ATOM 20970 O O . ALA A 1 36 ? -21.520 19.765 -8.257 1.00 23.12 36 ALA A O 15
ATOM 20977 N N . LYS A 1 37 ? -23.343 18.746 -7.424 1.00 33.02 37 LYS A N 15
ATOM 20978 C CA . LYS A 1 37 ? -24.136 18.934 -8.632 1.00 54.34 37 LYS A CA 15
ATOM 20979 C C . LYS A 1 37 ? -25.003 20.185 -8.525 1.00 45.55 37 LYS A C 15
ATOM 20980 O O . LYS A 1 37 ? -25.905 20.397 -9.335 1.00 1.52 37 LYS A O 15
ATOM 20999 N N . GLU A 1 38 ? -24.719 21.012 -7.524 1.00 34.12 38 GLU A N 15
ATOM 21000 C CA . GLU A 1 38 ? -25.473 22.242 -7.313 1.00 11.54 38 GLU A CA 15
ATOM 21001 C C . GLU A 1 38 ? -24.556 23.369 -6.847 1.00 50.14 38 GLU A C 15
ATOM 21002 O O . GLU A 1 38 ? -24.457 24.412 -7.495 1.00 71.34 38 GLU A O 15
ATOM 21014 N N . LEU A 1 39 ? -23.886 23.152 -5.721 1.00 11.23 39 LEU A N 15
ATOM 21015 C CA . LEU A 1 39 ? -22.977 24.149 -5.167 1.00 2.12 39 LEU A CA 15
ATOM 21016 C C . LEU A 1 39 ? -21.784 24.371 -6.091 1.00 54.25 39 LEU A C 15
ATOM 21017 O O . LEU A 1 39 ? -21.405 25.509 -6.370 1.00 71.35 39 LEU A O 15
ATOM 21033 N N . SER A 1 40 ? -21.198 23.276 -6.566 1.00 43.41 40 SER A N 15
ATOM 21034 C CA . SER A 1 40 ? -20.047 23.351 -7.458 1.00 53.34 40 SER A CA 15
ATOM 21035 C C . SER A 1 40 ? -20.346 24.247 -8.656 1.00 50.12 40 SER A C 15
ATOM 21036 O O . SER A 1 40 ? -21.029 23.838 -9.596 1.00 70.14 40 SER A O 15
ATOM 21044 N N . ILE A 1 41 ? -19.830 25.471 -8.615 1.00 21.30 41 ILE A N 15
ATOM 21045 C CA . ILE A 1 41 ? -20.041 26.426 -9.697 1.00 65.44 41 ILE A CA 15
ATOM 21046 C C . ILE A 1 41 ? -19.299 25.997 -10.959 1.00 13.20 41 ILE A C 15
ATOM 21047 O O . ILE A 1 41 ? -19.662 26.390 -12.067 1.00 70.05 41 ILE A O 15
ATOM 21063 N N . ASP A 1 42 ? -18.260 25.189 -10.782 1.00 43.42 42 ASP A N 15
ATOM 21064 C CA . ASP A 1 42 ? -17.468 24.706 -11.907 1.00 61.42 42 ASP A CA 15
ATOM 21065 C C . ASP A 1 42 ? -18.318 23.854 -12.844 1.00 30.14 42 ASP A C 15
ATOM 21066 O O . ASP A 1 42 ? -18.851 22.818 -12.446 1.00 34.23 42 ASP A O 15
ATOM 21075 N N . SER A 1 43 ? -18.443 24.298 -14.090 1.00 61.32 43 SER A N 15
ATOM 21076 C CA . SER A 1 43 ? -19.232 23.579 -15.083 1.00 13.13 43 SER A CA 15
ATOM 21077 C C . SER A 1 43 ? -18.720 22.153 -15.255 1.00 71.44 43 SER A C 15
ATOM 21078 O O . SER A 1 43 ? -19.453 21.267 -15.694 1.00 25.32 43 SER A O 15
ATOM 21086 N N . GLY A 1 44 ? -17.455 21.938 -14.907 1.00 12.11 44 GLY A N 15
ATOM 21087 C CA . GLY A 1 44 ? -16.865 20.618 -15.031 1.00 21.31 44 GLY A CA 15
ATOM 21088 C C . GLY A 1 44 ? -16.908 19.840 -13.730 1.00 61.35 44 GLY A C 15
ATOM 21089 O O . GLY A 1 44 ? -16.307 18.772 -13.618 1.00 45.22 44 GLY A O 15
ATOM 21093 N N . SER A 1 45 ? -17.621 20.376 -12.746 1.00 1.32 45 SER A N 15
ATOM 21094 C CA . SER A 1 45 ? -17.736 19.727 -11.444 1.00 73.15 45 SER A CA 15
ATOM 21095 C C . SER A 1 45 ? -19.198 19.593 -11.031 1.00 50.22 45 SER A C 15
ATOM 21096 O O . SER A 1 45 ? -19.508 19.041 -9.977 1.00 14.23 45 SER A O 15
ATOM 21104 N N . ALA A 1 46 ? -20.093 20.103 -11.872 1.00 30.22 46 ALA A N 15
ATOM 21105 C CA . ALA A 1 46 ? -21.523 20.039 -11.597 1.00 33.03 46 ALA A CA 15
ATOM 21106 C C . ALA A 1 46 ? -22.200 18.976 -12.454 1.00 51.43 46 ALA A C 15
ATOM 21107 O O . ALA A 1 46 ? -23.366 18.643 -12.243 1.00 72.32 46 ALA A O 15
ATOM 21114 N N . LYS A 1 47 ? -21.462 18.447 -13.425 1.00 12.11 47 LYS A N 15
ATOM 21115 C CA . LYS A 1 47 ? -21.991 17.421 -14.315 1.00 52.35 47 LYS A CA 15
ATOM 21116 C C . LYS A 1 47 ? -21.448 16.045 -13.944 1.00 0.12 47 LYS A C 15
ATOM 21117 O O . LYS A 1 47 ? -21.889 15.027 -14.478 1.00 21.02 47 LYS A O 15
ATOM 21136 N N . LYS A 1 48 ? -20.490 16.022 -13.023 1.00 75.13 48 LYS A N 15
ATOM 21137 C CA . LYS A 1 48 ? -19.889 14.770 -12.576 1.00 11.32 48 LYS A CA 15
ATOM 21138 C C . LYS A 1 48 ? -19.866 14.692 -11.053 1.00 61.02 48 LYS A C 15
ATOM 21139 O O . LYS A 1 48 ? -18.990 14.057 -10.469 1.00 44.11 48 LYS A O 15
ATOM 21158 N N . ASN A 1 49 ? -20.836 15.340 -10.417 1.00 73.31 49 ASN A N 15
ATOM 21159 C CA . ASN A 1 49 ? -20.927 15.341 -8.961 1.00 72.13 49 ASN A CA 15
ATOM 21160 C C . ASN A 1 49 ? -19.595 15.739 -8.333 1.00 34.11 49 ASN A C 15
ATOM 21161 O O . ASN A 1 49 ? -19.261 15.304 -7.233 1.00 24.42 49 ASN A O 15
ATOM 21172 N N . GLY A 1 50 ? -18.838 16.572 -9.042 1.00 11.33 50 GLY A N 15
ATOM 21173 C CA . GLY A 1 50 ? -17.552 17.016 -8.538 1.00 72.31 50 GLY A CA 15
ATOM 21174 C C . GLY A 1 50 ? -16.628 15.860 -8.207 1.00 55.13 50 GLY A C 15
ATOM 21175 O O . GLY A 1 50 ? -15.699 16.007 -7.415 1.00 61.35 50 GLY A O 15
ATOM 21179 N N . ASN A 1 51 ? -16.887 14.706 -8.813 1.00 2.12 51 ASN A N 15
ATOM 21180 C CA . ASN A 1 51 ? -16.074 13.518 -8.576 1.00 44.33 51 ASN A CA 15
ATOM 21181 C C . ASN A 1 51 ? -15.022 13.353 -9.670 1.00 20.14 51 ASN A C 15
ATOM 21182 O O . ASN A 1 51 ? -15.237 12.639 -10.649 1.00 73.43 51 ASN A O 15
ATOM 21193 N N . LEU A 1 52 ? -13.885 14.016 -9.495 1.00 40.51 52 LEU A N 15
ATOM 21194 C CA . LEU A 1 52 ? -12.799 13.942 -10.466 1.00 2.32 52 LEU A CA 15
ATOM 21195 C C . LEU A 1 52 ? -12.196 12.542 -10.503 1.00 34.14 52 LEU A C 15
ATOM 21196 O O . LEU A 1 52 ? -11.442 12.203 -11.414 1.00 42.31 52 LEU A O 15
ATOM 21212 N N . GLY A 1 53 ? -12.535 11.730 -9.505 1.00 55.13 53 GLY A N 15
ATOM 21213 C CA . GLY A 1 53 ? -12.020 10.375 -9.444 1.00 43.53 53 GLY A CA 15
ATOM 21214 C C . GLY A 1 53 ? -10.589 10.321 -8.949 1.00 23.22 53 GLY A C 15
ATOM 21215 O O . GLY A 1 53 ? -10.263 10.887 -7.905 1.00 55.25 53 GLY A O 15
ATOM 21219 N N . TYR A 1 54 ? -9.730 9.638 -9.698 1.00 74.05 54 TYR A N 15
ATOM 21220 C CA . TYR A 1 54 ? -8.326 9.508 -9.328 1.00 34.43 54 TYR A CA 15
ATOM 21221 C C . TYR A 1 54 ? -7.497 10.634 -9.935 1.00 41.12 54 TYR A C 15
ATOM 21222 O O . TYR A 1 54 ? -7.659 10.979 -11.107 1.00 21.24 54 TYR A O 15
ATOM 21240 N N . PHE A 1 55 ? -6.606 11.205 -9.131 1.00 23.31 55 PHE A N 15
ATOM 21241 C CA . PHE A 1 55 ? -5.749 12.293 -9.588 1.00 34.04 55 PHE A CA 15
ATOM 21242 C C . PHE A 1 55 ? -4.325 12.119 -9.067 1.00 35.01 55 PHE A C 15
ATOM 21243 O O . PHE A 1 55 ? -4.015 11.142 -8.385 1.00 34.23 55 PHE A O 15
ATOM 21260 N N . THR A 1 56 ? -3.462 13.076 -9.393 1.00 63.44 56 THR A N 15
ATOM 21261 C CA . THR A 1 56 ? -2.071 13.029 -8.961 1.00 44.14 56 THR A CA 15
ATOM 21262 C C . THR A 1 56 ? -1.515 14.433 -8.745 1.00 62.31 56 THR A C 15
ATOM 21263 O O . THR A 1 56 ? -2.220 15.425 -8.923 1.00 52.01 56 THR A O 15
ATOM 21274 N N . LYS A 1 57 ? -0.245 14.508 -8.361 1.00 20.33 57 LYS A N 15
ATOM 21275 C CA . LYS A 1 57 ? 0.407 15.790 -8.122 1.00 24.13 57 LYS A CA 15
ATOM 21276 C C . LYS A 1 57 ? 0.863 16.421 -9.433 1.00 4.24 57 LYS A C 15
ATOM 21277 O O . LYS A 1 57 ? 1.807 15.948 -10.066 1.00 0.34 57 LYS A O 15
ATOM 21296 N N . GLY A 1 58 ? 0.188 17.493 -9.834 1.00 40.44 58 GLY A N 15
ATOM 21297 C CA . GLY A 1 58 ? 0.540 18.173 -11.067 1.00 41.15 58 GLY A CA 15
ATOM 21298 C C . GLY A 1 58 ? -0.633 18.291 -12.021 1.00 3.11 58 GLY A C 15
ATOM 21299 O O . GLY A 1 58 ? -0.481 18.763 -13.147 1.00 34.33 58 GLY A O 15
ATOM 21303 N N . MET A 1 59 ? -1.806 17.859 -11.568 1.00 50.01 59 MET A N 15
ATOM 21304 C CA . MET A 1 59 ? -3.009 17.919 -12.389 1.00 70.43 59 MET A CA 15
ATOM 21305 C C . MET A 1 59 ? -3.999 18.936 -11.830 1.00 34.10 59 MET A C 15
ATOM 21306 O O . MET A 1 59 ? -5.095 19.107 -12.363 1.00 72.43 59 MET A O 15
ATOM 21320 N N . MET A 1 60 ? -3.606 19.607 -10.753 1.00 3.03 60 MET A N 15
ATOM 21321 C CA . MET A 1 60 ? -4.459 20.607 -10.122 1.00 14.31 60 MET A CA 15
ATOM 21322 C C . MET A 1 60 ? -3.666 21.868 -9.790 1.00 63.52 60 MET A C 15
ATOM 21323 O O . MET A 1 60 ? -2.520 22.020 -10.212 1.00 45.21 60 MET A O 15
ATOM 21337 N N . VAL A 1 61 ? -4.283 22.767 -9.031 1.00 31.22 61 VAL A N 15
ATOM 21338 C CA . VAL A 1 61 ? -3.635 24.013 -8.641 1.00 5.34 61 VAL A CA 15
ATOM 21339 C C . VAL A 1 61 ? -3.029 23.905 -7.246 1.00 33.34 61 VAL A C 15
ATOM 21340 O O . VAL A 1 61 ? -3.303 22.956 -6.510 1.00 71.11 61 VAL A O 15
ATOM 21353 N N . LYS A 1 62 ? -2.206 24.884 -6.885 1.00 54.04 62 LYS A N 15
ATOM 21354 C CA . LYS A 1 62 ? -1.564 24.902 -5.578 1.00 25.43 62 LYS A CA 15
ATOM 21355 C C . LYS A 1 62 ? -2.601 24.853 -4.460 1.00 70.51 62 LYS A C 15
ATOM 21356 O O . LYS A 1 62 ? -2.602 23.952 -3.620 1.00 41.35 62 LYS A O 15
ATOM 21375 N N . PRO A 1 63 ? -3.507 25.841 -4.449 1.00 74.25 63 PRO A N 15
ATOM 21376 C CA . PRO A 1 63 ? -4.568 25.931 -3.441 1.00 74.35 63 PRO A CA 15
ATOM 21377 C C . PRO A 1 63 ? -5.618 24.837 -3.607 1.00 11.40 63 PRO A C 15
ATOM 21378 O O . PRO A 1 63 ? -6.820 25.104 -3.560 1.00 45.21 63 PRO A O 15
ATOM 21389 N N . PHE A 1 64 ? -5.159 23.606 -3.800 1.00 21.04 64 PHE A N 15
ATOM 21390 C CA . PHE A 1 64 ? -6.059 22.472 -3.972 1.00 61.33 64 PHE A CA 15
ATOM 21391 C C . PHE A 1 64 ? -5.299 21.153 -3.867 1.00 21.20 64 PHE A C 15
ATOM 21392 O O . PHE A 1 64 ? -5.610 20.311 -3.025 1.00 73.11 64 PHE A O 15
ATOM 21409 N N . GLU A 1 65 ? -4.301 20.981 -4.729 1.00 11.44 65 GLU A N 15
ATOM 21410 C CA . GLU A 1 65 ? -3.498 19.764 -4.733 1.00 1.22 65 GLU A CA 15
ATOM 21411 C C . GLU A 1 65 ? -2.980 19.449 -3.333 1.00 33.13 65 GLU A C 15
ATOM 21412 O O . GLU A 1 65 ? -3.068 18.311 -2.868 1.00 53.42 65 GLU A O 15
ATOM 21424 N N . ASP A 1 66 ? -2.441 20.463 -2.666 1.00 22.22 66 ASP A N 15
ATOM 21425 C CA . ASP A 1 66 ? -1.909 20.295 -1.318 1.00 30.43 66 ASP A CA 15
ATOM 21426 C C . ASP A 1 66 ? -2.948 19.656 -0.400 1.00 1.42 66 ASP A C 15
ATOM 21427 O O . ASP A 1 66 ? -2.651 18.705 0.321 1.00 35.14 66 ASP A O 15
ATOM 21436 N N . ALA A 1 67 ? -4.165 20.189 -0.433 1.00 34.22 67 ALA A N 15
ATOM 21437 C CA . ALA A 1 67 ? -5.247 19.671 0.395 1.00 13.41 67 ALA A CA 15
ATOM 21438 C C . ALA A 1 67 ? -6.162 18.753 -0.408 1.00 71.41 67 ALA A C 15
ATOM 21439 O O . ALA A 1 67 ? -7.377 18.745 -0.211 1.00 74.14 67 ALA A O 15
ATOM 21446 N N . ALA A 1 68 ? -5.570 17.981 -1.314 1.00 35.20 68 ALA A N 15
ATOM 21447 C CA . ALA A 1 68 ? -6.333 17.057 -2.145 1.00 44.43 68 ALA A CA 15
ATOM 21448 C C . ALA A 1 68 ? -5.993 15.609 -1.811 1.00 55.23 68 ALA A C 15
ATOM 21449 O O . ALA A 1 68 ? -6.772 14.698 -2.094 1.00 23.11 68 ALA A O 15
ATOM 21456 N N . PHE A 1 69 ? -4.827 15.404 -1.207 1.00 34.40 69 PHE A N 15
ATOM 21457 C CA . PHE A 1 69 ? -4.385 14.065 -0.836 1.00 32.24 69 PHE A CA 15
ATOM 21458 C C . PHE A 1 69 ? -3.910 14.031 0.615 1.00 52.44 69 PHE A C 15
ATOM 21459 O O . PHE A 1 69 ? -3.415 13.012 1.095 1.00 73.31 69 PHE A O 15
ATOM 21476 N N . LYS A 1 70 ? -4.063 15.155 1.307 1.00 51.54 70 LYS A N 15
ATOM 21477 C CA . LYS A 1 70 ? -3.651 15.258 2.701 1.00 33.31 70 LYS A CA 15
ATOM 21478 C C . LYS A 1 70 ? -4.818 14.956 3.637 1.00 62.03 70 LYS A C 15
ATOM 21479 O O . LYS A 1 70 ? -4.680 15.019 4.859 1.00 0.50 70 LYS A O 15
ATOM 21498 N N . LEU A 1 71 ? -5.966 14.625 3.056 1.00 62.03 71 LEU A N 15
ATOM 21499 C CA . LEU A 1 71 ? -7.157 14.311 3.837 1.00 11.50 71 LEU A CA 15
ATOM 21500 C C . LEU A 1 71 ? -7.174 12.839 4.236 1.00 24.02 71 LEU A C 15
ATOM 21501 O O . LEU A 1 71 ? -6.231 12.100 3.956 1.00 63.14 71 LEU A O 15
ATOM 21517 N N . GLN A 1 72 ? -8.252 12.421 4.890 1.00 75.25 72 GLN A N 15
ATOM 21518 C CA . GLN A 1 72 ? -8.392 11.036 5.325 1.00 35.03 72 GLN A CA 15
ATOM 21519 C C . GLN A 1 72 ? -9.425 10.300 4.479 1.00 52.33 72 GLN A C 15
ATOM 21520 O O . GLN A 1 72 ? -10.172 10.916 3.718 1.00 13.12 72 GLN A O 15
ATOM 21534 N N . VAL A 1 73 ? -9.462 8.979 4.614 1.00 62.32 73 VAL A N 15
ATOM 21535 C CA . VAL A 1 73 ? -10.403 8.159 3.862 1.00 33.22 73 VAL A CA 15
ATOM 21536 C C . VAL A 1 73 ? -11.843 8.569 4.151 1.00 51.51 73 VAL A C 15
ATOM 21537 O O . VAL A 1 73 ? -12.430 8.153 5.149 1.00 23.04 73 VAL A O 15
ATOM 21550 N N . GLY A 1 74 ? -12.408 9.388 3.269 1.00 44.35 74 GLY A N 15
ATOM 21551 C CA . GLY A 1 74 ? -13.774 9.842 3.447 1.00 13.21 74 GLY A CA 15
ATOM 21552 C C . GLY A 1 74 ? -13.864 11.094 4.298 1.00 71.44 74 GLY A C 15
ATOM 21553 O O . GLY A 1 74 ? -14.892 11.356 4.921 1.00 74.24 74 GLY A O 15
ATOM 21557 N N . GLU A 1 75 ? -12.783 11.867 4.326 1.00 23.12 75 GLU A N 15
ATOM 21558 C CA . GLU A 1 75 ? -12.744 13.096 5.109 1.00 14.30 75 GLU A CA 15
ATOM 21559 C C . GLU A 1 75 ? -12.810 14.321 4.203 1.00 55.33 75 GLU A C 15
ATOM 21560 O O . GLU A 1 75 ? -12.124 14.390 3.182 1.00 12.33 75 GLU A O 15
ATOM 21572 N N . VAL A 1 76 ? -13.642 15.287 4.582 1.00 41.11 76 VAL A N 15
ATOM 21573 C CA . VAL A 1 76 ? -13.798 16.510 3.804 1.00 2.52 76 VAL A CA 15
ATOM 21574 C C . VAL A 1 76 ? -12.734 17.537 4.176 1.00 63.13 76 VAL A C 15
ATOM 21575 O O . VAL A 1 76 ? -12.432 17.736 5.352 1.00 61.43 76 VAL A O 15
ATOM 21588 N N . SER A 1 77 ? -12.168 18.188 3.163 1.00 33.22 77 SER A N 15
ATOM 21589 C CA . SER A 1 77 ? -11.135 19.192 3.383 1.00 51.42 77 SER A CA 15
ATOM 21590 C C . SER A 1 77 ? -11.749 20.517 3.827 1.00 73.05 77 SER A C 15
ATOM 21591 O O . SER A 1 77 ? -12.932 20.583 4.160 1.00 24.04 77 SER A O 15
ATOM 21599 N N . GLU A 1 78 ? -10.937 21.570 3.826 1.00 22.42 78 GLU A N 15
ATOM 21600 C CA . GLU A 1 78 ? -11.401 22.891 4.229 1.00 2.52 78 GLU A CA 15
ATOM 21601 C C . GLU A 1 78 ? -11.654 23.774 3.009 1.00 22.32 78 GLU A C 15
ATOM 21602 O O . GLU A 1 78 ? -11.161 23.516 1.911 1.00 34.21 78 GLU A O 15
ATOM 21614 N N . PRO A 1 79 ? -12.442 24.841 3.206 1.00 12.51 79 PRO A N 15
ATOM 21615 C CA . PRO A 1 79 ? -12.780 25.784 2.135 1.00 44.11 79 PRO A CA 15
ATOM 21616 C C . PRO A 1 79 ? -11.582 26.625 1.705 1.00 70.34 79 PRO A C 15
ATOM 21617 O O . PRO A 1 79 ? -11.383 27.736 2.195 1.00 25.32 79 PRO A O 15
ATOM 21628 N N . ILE A 1 80 ? -10.788 26.087 0.784 1.00 52.53 80 ILE A N 15
ATOM 21629 C CA . ILE A 1 80 ? -9.612 26.789 0.286 1.00 2.20 80 ILE A CA 15
ATOM 21630 C C . ILE A 1 80 ? -9.999 27.866 -0.721 1.00 12.12 80 ILE A C 15
ATOM 21631 O O . ILE A 1 80 ? -10.418 27.565 -1.840 1.00 10.34 80 ILE A O 15
ATOM 21647 N N . LYS A 1 81 ? -9.857 29.124 -0.319 1.00 3.41 81 LYS A N 15
ATOM 21648 C CA . LYS A 1 81 ? -10.189 30.248 -1.186 1.00 3.34 81 LYS A CA 15
ATOM 21649 C C . LYS A 1 81 ? -9.138 30.421 -2.278 1.00 54.23 81 LYS A C 15
ATOM 21650 O O . LYS A 1 81 ? -7.988 30.761 -2.000 1.00 34.23 81 LYS A O 15
ATOM 21669 N N . SER A 1 82 ? -9.542 30.185 -3.523 1.00 25.40 82 SER A N 15
ATOM 21670 C CA . SER A 1 82 ? -8.634 30.312 -4.657 1.00 73.33 82 SER A CA 15
ATOM 21671 C C . SER A 1 82 ? -9.269 31.139 -5.771 1.00 30.20 82 SER A C 15
ATOM 21672 O O . SER A 1 82 ? -10.345 31.711 -5.597 1.00 70.44 82 SER A O 15
ATOM 21680 N N . GLU A 1 83 ? -8.595 31.197 -6.915 1.00 5.44 83 GLU A N 15
ATOM 21681 C CA . GLU A 1 83 ? -9.092 31.955 -8.057 1.00 11.14 83 GLU A CA 15
ATOM 21682 C C . GLU A 1 83 ? -10.474 31.461 -8.477 1.00 5.20 83 GLU A C 15
ATOM 21683 O O . GLU A 1 83 ? -11.248 32.196 -9.092 1.00 65.33 83 GLU A O 15
ATOM 21695 N N . PHE A 1 84 ? -10.776 30.211 -8.142 1.00 13.10 84 PHE A N 15
ATOM 21696 C CA . PHE A 1 84 ? -12.063 29.618 -8.485 1.00 72.34 84 PHE A CA 15
ATOM 21697 C C . PHE A 1 84 ? -13.030 29.697 -7.308 1.00 21.33 84 PHE A C 15
ATOM 21698 O O . PHE A 1 84 ? -14.243 29.585 -7.478 1.00 62.42 84 PHE A O 15
ATOM 21715 N N . GLY A 1 85 ? -12.483 29.890 -6.112 1.00 4.40 85 GLY A N 15
ATOM 21716 C CA . GLY A 1 85 ? -13.310 29.981 -4.923 1.00 65.03 85 GLY A CA 15
ATOM 21717 C C . GLY A 1 85 ? -12.939 28.947 -3.878 1.00 64.12 85 GLY A C 15
ATOM 21718 O O . GLY A 1 85 ? -11.817 28.442 -3.866 1.00 5.22 85 GLY A O 15
ATOM 21722 N N . TYR A 1 86 ? -13.883 28.631 -2.999 1.00 71.03 86 TYR A N 15
ATOM 21723 C CA . TYR A 1 86 ? -13.649 27.653 -1.944 1.00 14.51 86 TYR A CA 15
ATOM 21724 C C . TYR A 1 86 ? -13.671 26.234 -2.501 1.00 31.02 86 TYR A C 15
ATOM 21725 O O . TYR A 1 86 ? -14.675 25.789 -3.059 1.00 61.42 86 TYR A O 15
ATOM 21743 N N . HIS A 1 87 ? -12.557 25.526 -2.345 1.00 3.12 87 HIS A N 15
ATOM 21744 C CA . HIS A 1 87 ? -12.447 24.155 -2.830 1.00 72.04 87 HIS A CA 15
ATOM 21745 C C . HIS A 1 87 ? -12.692 23.157 -1.703 1.00 13.14 87 HIS A C 15
ATOM 21746 O O . HIS A 1 87 ? -12.027 23.202 -0.667 1.00 30.21 87 HIS A O 15
ATOM 21760 N N . ILE A 1 88 ? -13.649 22.260 -1.910 1.00 34.14 88 ILE A N 15
ATOM 21761 C CA . ILE A 1 88 ? -13.981 21.252 -0.910 1.00 63.42 88 ILE A CA 15
ATOM 21762 C C . ILE A 1 88 ? -13.618 19.853 -1.399 1.00 54.51 88 ILE A C 15
ATOM 21763 O O . ILE A 1 88 ? -14.457 19.142 -1.952 1.00 71.24 88 ILE A O 15
ATOM 21779 N N . ILE A 1 89 ? -12.365 19.466 -1.189 1.00 12.11 89 ILE A N 15
ATOM 21780 C CA . ILE A 1 89 ? -11.893 18.151 -1.605 1.00 44.15 89 ILE A CA 15
ATOM 21781 C C . ILE A 1 89 ? -12.292 17.079 -0.597 1.00 34.42 89 ILE A C 15
ATOM 21782 O O . ILE A 1 89 ? -12.112 17.247 0.609 1.00 72.31 89 ILE A O 15
ATOM 21798 N N . LYS A 1 90 ? -12.835 15.975 -1.100 1.00 35.14 90 LYS A N 15
ATOM 21799 C CA . LYS A 1 90 ? -13.258 14.873 -0.245 1.00 71.42 90 LYS A CA 15
ATOM 21800 C C . LYS A 1 90 ? -12.770 13.537 -0.797 1.00 62.05 90 LYS A C 15
ATOM 21801 O O . LYS A 1 90 ? -13.125 13.148 -1.910 1.00 40.45 90 LYS A O 15
ATOM 21820 N N . ARG A 1 91 ? -11.955 12.839 -0.013 1.00 72.15 91 ARG A N 15
ATOM 21821 C CA . ARG A 1 91 ? -11.418 11.548 -0.425 1.00 75.23 91 ARG A CA 15
ATOM 21822 C C . ARG A 1 91 ? -12.517 10.490 -0.463 1.00 55.11 91 ARG A C 15
ATOM 21823 O O . ARG A 1 91 ? -13.428 10.495 0.367 1.00 22.21 91 ARG A O 15
ATOM 21844 N N . PHE A 1 92 ? -12.427 9.584 -1.431 1.00 32.11 92 PHE A N 15
ATOM 21845 C CA . PHE A 1 92 ? -13.414 8.520 -1.577 1.00 43.34 92 PHE A CA 15
ATOM 21846 C C . PHE A 1 92 ? -12.760 7.148 -1.439 1.00 11.50 92 PHE A C 15
ATOM 21847 O O . PHE A 1 92 ? -13.377 6.201 -0.954 1.00 74.05 92 PHE A O 15
ATOM 21864 N N . GLY A 1 93 ? -11.506 7.051 -1.869 1.00 51.35 93 GLY A N 15
ATOM 21865 C CA . GLY A 1 93 ? -10.789 5.793 -1.786 1.00 31.44 93 GLY A CA 15
ATOM 21866 C C . GLY A 1 93 ? -10.814 5.202 -0.390 1.00 71.33 93 GLY A C 15
ATOM 21867 O O . GLY A 1 93 ? -11.209 4.051 -0.203 1.00 40.41 93 GLY A O 15
ATOM 21871 N N . GLY A 1 1 ? 0.363 -1.761 -2.907 1.00 72.41 1 GLY A N 16
ATOM 21872 C CA . GLY A 1 1 ? 0.358 -1.330 -4.292 1.00 61.22 1 GLY A CA 16
ATOM 21873 C C . GLY A 1 1 ? 0.929 0.062 -4.469 1.00 44.20 1 GLY A C 16
ATOM 21874 O O . GLY A 1 1 ? 1.269 0.744 -3.501 1.00 54.43 1 GLY A O 16
ATOM 21878 N N . PRO A 1 2 ? 1.044 0.504 -5.730 1.00 64.11 2 PRO A N 16
ATOM 21879 C CA . PRO A 1 2 ? 1.580 1.828 -6.060 1.00 35.25 2 PRO A CA 16
ATOM 21880 C C . PRO A 1 2 ? 0.637 2.954 -5.648 1.00 34.44 2 PRO A C 16
ATOM 21881 O O . PRO A 1 2 ? -0.447 3.105 -6.211 1.00 42.51 2 PRO A O 16
ATOM 21892 N N . SER A 1 3 ? 1.057 3.740 -4.663 1.00 40.30 3 SER A N 16
ATOM 21893 C CA . SER A 1 3 ? 0.248 4.851 -4.174 1.00 20.35 3 SER A CA 16
ATOM 21894 C C . SER A 1 3 ? 0.609 6.146 -4.896 1.00 74.34 3 SER A C 16
ATOM 21895 O O . SER A 1 3 ? 1.192 7.056 -4.309 1.00 33.42 3 SER A O 16
ATOM 21903 N N . ASN A 1 4 ? 0.256 6.219 -6.175 1.00 11.31 4 ASN A N 16
ATOM 21904 C CA . ASN A 1 4 ? 0.541 7.401 -6.979 1.00 42.44 4 ASN A CA 16
ATOM 21905 C C . ASN A 1 4 ? -0.687 8.300 -7.083 1.00 1.54 4 ASN A C 16
ATOM 21906 O O . ASN A 1 4 ? -0.584 9.524 -7.001 1.00 43.51 4 ASN A O 16
ATOM 21917 N N . LYS A 1 5 ? -1.851 7.684 -7.262 1.00 71.14 5 LYS A N 16
ATOM 21918 C CA . LYS A 1 5 ? -3.101 8.425 -7.375 1.00 4.33 5 LYS A CA 16
ATOM 21919 C C . LYS A 1 5 ? -4.100 7.970 -6.316 1.00 51.52 5 LYS A C 16
ATOM 21920 O O . LYS A 1 5 ? -3.957 6.894 -5.734 1.00 44.24 5 LYS A O 16
ATOM 21939 N N . ILE A 1 6 ? -5.113 8.795 -6.072 1.00 3.53 6 ILE A N 16
ATOM 21940 C CA . ILE A 1 6 ? -6.137 8.475 -5.085 1.00 54.51 6 ILE A CA 16
ATOM 21941 C C . ILE A 1 6 ? -7.473 9.113 -5.453 1.00 31.22 6 ILE A C 16
ATOM 21942 O O . ILE A 1 6 ? -7.518 10.137 -6.134 1.00 11.13 6 ILE A O 16
ATOM 21958 N N . LYS A 1 7 ? -8.560 8.500 -4.997 1.00 73.43 7 LYS A N 16
ATOM 21959 C CA . LYS A 1 7 ? -9.898 9.007 -5.274 1.00 73.22 7 LYS A CA 16
ATOM 21960 C C . LYS A 1 7 ? -10.192 10.251 -4.442 1.00 62.05 7 LYS A C 16
ATOM 21961 O O . LYS A 1 7 ? -9.743 10.366 -3.301 1.00 42.55 7 LYS A O 16
ATOM 21980 N N . CYS A 1 8 ? -10.949 11.178 -5.018 1.00 71.24 8 CYS A N 16
ATOM 21981 C CA . CYS A 1 8 ? -11.303 12.414 -4.329 1.00 60.33 8 CYS A CA 16
ATOM 21982 C C . CYS A 1 8 ? -12.240 13.263 -5.181 1.00 74.34 8 CYS A C 16
ATOM 21983 O O . CYS A 1 8 ? -12.298 13.107 -6.401 1.00 72.02 8 CYS A O 16
ATOM 21991 N N . SER A 1 9 ? -12.973 14.161 -4.531 1.00 21.43 9 SER A N 16
ATOM 21992 C CA . SER A 1 9 ? -13.913 15.031 -5.229 1.00 4.30 9 SER A CA 16
ATOM 21993 C C . SER A 1 9 ? -13.529 16.497 -5.050 1.00 55.13 9 SER A C 16
ATOM 21994 O O . SER A 1 9 ? -12.435 16.812 -4.584 1.00 0.20 9 SER A O 16
ATOM 22002 N N . HIS A 1 10 ? -14.441 17.389 -5.426 1.00 4.44 10 HIS A N 16
ATOM 22003 C CA . HIS A 1 10 ? -14.200 18.824 -5.307 1.00 24.13 10 HIS A CA 16
ATOM 22004 C C . HIS A 1 10 ? -15.480 19.613 -5.567 1.00 23.11 10 HIS A C 16
ATOM 22005 O O . HIS A 1 10 ? -16.314 19.210 -6.377 1.00 75.41 10 HIS A O 16
ATOM 22019 N N . ILE A 1 11 ? -15.627 20.736 -4.873 1.00 52.52 11 ILE A N 16
ATOM 22020 C CA . ILE A 1 11 ? -16.804 21.581 -5.030 1.00 0.12 11 ILE A CA 16
ATOM 22021 C C . ILE A 1 11 ? -16.448 23.056 -4.875 1.00 1.14 11 ILE A C 16
ATOM 22022 O O . ILE A 1 11 ? -15.911 23.471 -3.848 1.00 32.04 11 ILE A O 16
ATOM 22038 N N . LEU A 1 12 ? -16.752 23.843 -5.901 1.00 3.24 12 LEU A N 16
ATOM 22039 C CA . LEU A 1 12 ? -16.465 25.273 -5.878 1.00 55.12 12 LEU A CA 16
ATOM 22040 C C . LEU A 1 12 ? -17.723 26.075 -5.558 1.00 44.41 12 LEU A C 16
ATOM 22041 O O . LEU A 1 12 ? -18.821 25.726 -5.989 1.00 32.04 12 LEU A O 16
ATOM 22057 N N . VAL A 1 13 ? -17.553 27.155 -4.801 1.00 41.34 13 VAL A N 16
ATOM 22058 C CA . VAL A 1 13 ? -18.673 28.010 -4.425 1.00 72.25 13 VAL A CA 16
ATOM 22059 C C . VAL A 1 13 ? -18.232 29.462 -4.284 1.00 40.32 13 VAL A C 16
ATOM 22060 O O . VAL A 1 13 ? -17.059 29.787 -4.469 1.00 74.04 13 VAL A O 16
ATOM 22073 N N . SER A 1 14 ? -19.181 30.333 -3.954 1.00 20.33 14 SER A N 16
ATOM 22074 C CA . SER A 1 14 ? -18.892 31.753 -3.790 1.00 32.34 14 SER A CA 16
ATOM 22075 C C . SER A 1 14 ? -19.224 32.215 -2.374 1.00 33.24 14 SER A C 16
ATOM 22076 O O . SER A 1 14 ? -19.242 33.412 -2.087 1.00 21.32 14 SER A O 16
ATOM 22084 N N . LYS A 1 15 ? -19.487 31.256 -1.492 1.00 62.12 15 LYS A N 16
ATOM 22085 C CA . LYS A 1 15 ? -19.817 31.561 -0.105 1.00 52.34 15 LYS A CA 16
ATOM 22086 C C . LYS A 1 15 ? -19.185 30.545 0.842 1.00 54.44 15 LYS A C 16
ATOM 22087 O O . LYS A 1 15 ? -19.076 29.365 0.514 1.00 20.44 15 LYS A O 16
ATOM 22106 N N . GLN A 1 16 ? -18.772 31.014 2.014 1.00 33.02 16 GLN A N 16
ATOM 22107 C CA . GLN A 1 16 ? -18.152 30.145 3.008 1.00 61.05 16 GLN A CA 16
ATOM 22108 C C . GLN A 1 16 ? -19.158 29.135 3.552 1.00 44.52 16 GLN A C 16
ATOM 22109 O O . GLN A 1 16 ? -18.824 27.972 3.777 1.00 61.25 16 GLN A O 16
ATOM 22123 N N . SER A 1 17 ? -20.390 29.588 3.761 1.00 41.32 17 SER A N 16
ATOM 22124 C CA . SER A 1 17 ? -21.443 28.725 4.283 1.00 40.22 17 SER A CA 16
ATOM 22125 C C . SER A 1 17 ? -21.867 27.695 3.240 1.00 51.11 17 SER A C 16
ATOM 22126 O O . SER A 1 17 ? -22.554 26.723 3.556 1.00 41.41 17 SER A O 16
ATOM 22134 N N . GLU A 1 18 ? -21.452 27.916 1.997 1.00 73.33 18 GLU A N 16
ATOM 22135 C CA . GLU A 1 18 ? -21.790 27.007 0.907 1.00 62.45 18 GLU A CA 16
ATOM 22136 C C . GLU A 1 18 ? -20.745 25.902 0.776 1.00 12.40 18 GLU A C 16
ATOM 22137 O O . GLU A 1 18 ? -21.075 24.752 0.490 1.00 2.22 18 GLU A O 16
ATOM 22149 N N . ALA A 1 19 ? -19.482 26.261 0.987 1.00 14.52 19 ALA A N 16
ATOM 22150 C CA . ALA A 1 19 ? -18.390 25.303 0.895 1.00 23.40 19 ALA A CA 16
ATOM 22151 C C . ALA A 1 19 ? -18.211 24.545 2.206 1.00 51.22 19 ALA A C 16
ATOM 22152 O O . ALA A 1 19 ? -17.988 23.334 2.211 1.00 74.14 19 ALA A O 16
ATOM 22159 N N . LEU A 1 20 ? -18.309 25.266 3.318 1.00 1.42 20 LEU A N 16
ATOM 22160 C CA . LEU A 1 20 ? -18.157 24.662 4.637 1.00 73.03 20 LEU A CA 16
ATOM 22161 C C . LEU A 1 20 ? -19.362 23.792 4.979 1.00 15.34 20 LEU A C 16
ATOM 22162 O O . LEU A 1 20 ? -19.302 22.960 5.884 1.00 35.10 20 LEU A O 16
ATOM 22178 N N . ALA A 1 21 ? -20.454 23.988 4.248 1.00 41.44 21 ALA A N 16
ATOM 22179 C CA . ALA A 1 21 ? -21.671 23.219 4.471 1.00 74.22 21 ALA A CA 16
ATOM 22180 C C . ALA A 1 21 ? -21.488 21.765 4.051 1.00 44.42 21 ALA A C 16
ATOM 22181 O O . ALA A 1 21 ? -22.296 20.903 4.392 1.00 75.22 21 ALA A O 16
ATOM 22188 N N . ILE A 1 22 ? -20.418 21.500 3.307 1.00 55.21 22 ILE A N 16
ATOM 22189 C CA . ILE A 1 22 ? -20.128 20.150 2.840 1.00 12.22 22 ILE A CA 16
ATOM 22190 C C . ILE A 1 22 ? -19.755 19.235 4.001 1.00 3.53 22 ILE A C 16
ATOM 22191 O O . ILE A 1 22 ? -20.016 18.034 3.967 1.00 64.22 22 ILE A O 16
ATOM 22207 N N . MET A 1 23 ? -19.144 19.814 5.031 1.00 61.22 23 MET A N 16
ATOM 22208 C CA . MET A 1 23 ? -18.737 19.051 6.205 1.00 72.05 23 MET A CA 16
ATOM 22209 C C . MET A 1 23 ? -19.806 19.115 7.291 1.00 21.33 23 MET A C 16
ATOM 22210 O O . MET A 1 23 ? -19.561 18.738 8.437 1.00 41.43 23 MET A O 16
ATOM 22224 N N . GLU A 1 24 ? -20.990 19.594 6.924 1.00 52.15 24 GLU A N 16
ATOM 22225 C CA . GLU A 1 24 ? -22.094 19.708 7.869 1.00 21.21 24 GLU A CA 16
ATOM 22226 C C . GLU A 1 24 ? -23.330 18.976 7.352 1.00 51.32 24 GLU A C 16
ATOM 22227 O O . GLU A 1 24 ? -23.926 18.164 8.059 1.00 14.11 24 GLU A O 16
ATOM 22239 N N . LYS A 1 25 ? -23.709 19.272 6.113 1.00 52.13 25 LYS A N 16
ATOM 22240 C CA . LYS A 1 25 ? -24.873 18.644 5.499 1.00 75.32 25 LYS A CA 16
ATOM 22241 C C . LYS A 1 25 ? -24.714 17.128 5.455 1.00 40.13 25 LYS A C 16
ATOM 22242 O O . LYS A 1 25 ? -25.574 16.389 5.935 1.00 75.15 25 LYS A O 16
ATOM 22261 N N . LEU A 1 26 ? -23.608 16.670 4.879 1.00 73.11 26 LEU A N 16
ATOM 22262 C CA . LEU A 1 26 ? -23.335 15.241 4.774 1.00 23.11 26 LEU A CA 16
ATOM 22263 C C . LEU A 1 26 ? -23.299 14.591 6.153 1.00 35.31 26 LEU A C 16
ATOM 22264 O O . LEU A 1 26 ? -23.546 13.393 6.293 1.00 22.22 26 LEU A O 16
ATOM 22280 N N . LYS A 1 27 ? -22.992 15.389 7.170 1.00 43.15 27 LYS A N 16
ATOM 22281 C CA . LYS A 1 27 ? -22.927 14.894 8.540 1.00 71.22 27 LYS A CA 16
ATOM 22282 C C . LYS A 1 27 ? -24.244 14.239 8.945 1.00 52.24 27 LYS A C 16
ATOM 22283 O O . LYS A 1 27 ? -24.277 13.383 9.828 1.00 0.33 27 LYS A O 16
ATOM 22302 N N . SER A 1 28 ? -25.327 14.646 8.291 1.00 72.23 28 SER A N 16
ATOM 22303 C CA . SER A 1 28 ? -26.647 14.100 8.584 1.00 33.21 28 SER A CA 16
ATOM 22304 C C . SER A 1 28 ? -26.858 12.770 7.866 1.00 44.51 28 SER A C 16
ATOM 22305 O O . SER A 1 28 ? -27.665 11.945 8.289 1.00 73.23 28 SER A O 16
ATOM 22313 N N . GLY A 1 29 ? -26.123 12.571 6.776 1.00 1.23 29 GLY A N 16
ATOM 22314 C CA . GLY A 1 29 ? -26.243 11.341 6.016 1.00 62.33 29 GLY A CA 16
ATOM 22315 C C . GLY A 1 29 ? -26.593 11.589 4.562 1.00 12.32 29 GLY A C 16
ATOM 22316 O O . GLY A 1 29 ? -27.243 10.762 3.925 1.00 53.34 29 GLY A O 16
ATOM 22320 N N . GLU A 1 30 ? -26.162 12.732 4.039 1.00 53.43 30 GLU A N 16
ATOM 22321 C CA . GLU A 1 30 ? -26.437 13.088 2.651 1.00 1.44 30 GLU A CA 16
ATOM 22322 C C . GLU A 1 30 ? -25.358 12.537 1.724 1.00 3.42 30 GLU A C 16
ATOM 22323 O O . GLU A 1 30 ? -24.543 11.706 2.125 1.00 24.24 30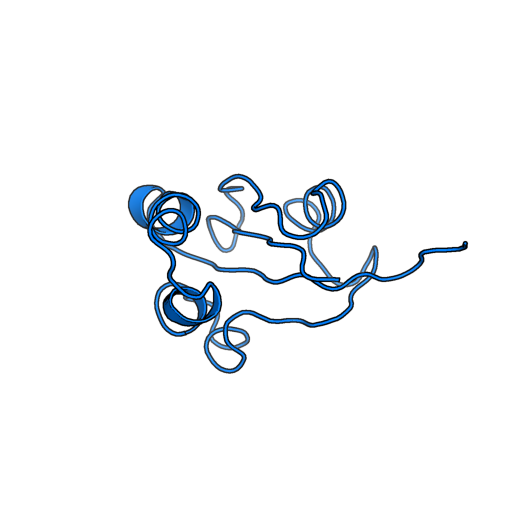 GLU A O 16
ATOM 22335 N N . LYS A 1 31 ? -25.357 13.006 0.482 1.00 53.25 31 LYS A N 16
ATOM 22336 C CA . LYS A 1 31 ? -24.379 12.563 -0.504 1.00 60.23 31 LYS A CA 16
ATOM 22337 C C . LYS A 1 31 ? -23.567 13.742 -1.034 1.00 34.33 31 LYS A C 16
ATOM 22338 O O . LYS A 1 31 ? -24.121 14.789 -1.368 1.00 1.12 31 LYS A O 16
ATOM 22357 N N . PHE A 1 32 ? -22.253 13.563 -1.109 1.00 22.13 32 PHE A N 16
ATOM 22358 C CA . PHE A 1 32 ? -21.365 14.610 -1.598 1.00 0.53 32 PHE A CA 16
ATOM 22359 C C . PHE A 1 32 ? -21.800 15.091 -2.979 1.00 53.22 32 PHE A C 16
ATOM 22360 O O . PHE A 1 32 ? -21.859 1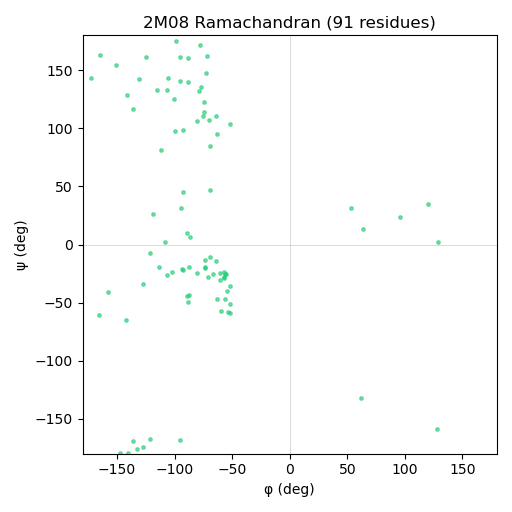6.291 -3.242 1.00 2.44 32 PHE A O 16
ATOM 22377 N N . GLY A 1 33 ? -22.104 14.142 -3.860 1.00 61.12 33 GLY A N 16
ATOM 22378 C CA . GLY A 1 33 ? -22.529 14.487 -5.205 1.00 20.44 33 GLY A CA 16
ATOM 22379 C C . GLY A 1 33 ? -23.765 15.363 -5.215 1.00 41.51 33 GLY A C 16
ATOM 22380 O O . GLY A 1 33 ? -23.874 16.288 -6.021 1.00 3.41 33 GLY A O 16
ATOM 22384 N N . LYS A 1 34 ? -24.702 15.073 -4.318 1.00 40.23 34 LYS A N 16
ATOM 22385 C CA . LYS A 1 34 ? -25.937 15.842 -4.226 1.00 74.31 34 LYS A CA 16
ATOM 22386 C C . LYS A 1 34 ? -25.643 17.323 -4.011 1.00 12.11 34 LYS A C 16
ATOM 22387 O O . LYS A 1 34 ? -26.458 18.183 -4.346 1.00 74.02 34 LYS A O 16
ATOM 22406 N N . LEU A 1 35 ? -24.473 17.613 -3.452 1.00 55.33 35 LEU A N 16
ATOM 22407 C CA . LEU A 1 35 ? -24.071 18.991 -3.194 1.00 1.40 35 LEU A CA 16
ATOM 22408 C C . LEU A 1 35 ? -23.138 19.501 -4.289 1.00 35.12 35 LEU A C 16
ATOM 22409 O O . LEU A 1 35 ? -23.075 20.700 -4.556 1.00 72.12 35 LEU A O 16
ATOM 22425 N N . ALA A 1 36 ? -22.418 18.580 -4.921 1.00 24.14 36 ALA A N 16
ATOM 22426 C CA . ALA A 1 36 ? -21.493 18.934 -5.989 1.00 4.40 36 ALA A CA 16
ATOM 22427 C C . ALA A 1 36 ? -22.237 19.222 -7.289 1.00 35.43 36 ALA A C 16
ATOM 22428 O O . ALA A 1 36 ? -21.713 19.885 -8.183 1.00 74.15 36 ALA A O 16
ATOM 22435 N N . LYS A 1 37 ? -23.462 18.717 -7.386 1.00 75.01 37 LYS A N 16
ATOM 22436 C CA . LYS A 1 37 ? -24.282 18.919 -8.575 1.00 10.40 37 LYS A CA 16
ATOM 22437 C C . LYS A 1 37 ? -25.042 20.239 -8.494 1.00 45.42 37 LYS A C 16
ATOM 22438 O O . LYS A 1 37 ? -25.852 20.552 -9.366 1.00 50.22 37 LYS A O 16
ATOM 22457 N N . GLU A 1 38 ? -24.773 21.009 -7.445 1.00 32.00 38 GLU A N 16
ATOM 22458 C CA . GLU A 1 38 ? -25.432 22.295 -7.252 1.00 11.40 38 GLU A CA 16
ATOM 22459 C C . GLU A 1 38 ? -24.436 23.352 -6.782 1.00 14.13 38 GLU A C 16
ATOM 22460 O O . GLU A 1 38 ? -24.219 24.360 -7.455 1.00 12.50 38 GLU A O 16
ATOM 22472 N N . LEU A 1 39 ? -23.835 23.113 -5.622 1.00 40.23 39 LEU A N 16
ATOM 22473 C CA . LEU A 1 39 ? -22.862 24.044 -5.059 1.00 22.00 39 LEU A CA 16
ATOM 22474 C C . LEU A 1 39 ? -21.715 24.287 -6.034 1.00 4.50 39 LEU A C 16
ATOM 22475 O O . LEU A 1 39 ? -21.365 25.432 -6.323 1.00 72.45 39 LEU A O 16
ATOM 22491 N N . SER A 1 40 ? -21.133 23.203 -6.539 1.00 53.34 40 SER A N 16
ATOM 22492 C CA . SER A 1 40 ? -20.024 23.299 -7.481 1.00 60.21 40 SER A CA 16
ATOM 22493 C C . SER A 1 40 ? -20.364 24.250 -8.624 1.00 65.23 40 SER A C 16
ATOM 22494 O O . SER A 1 40 ? -21.122 23.903 -9.530 1.00 54.45 40 SER A O 16
ATOM 22502 N N . ILE A 1 41 ? -19.795 25.450 -8.576 1.00 10.33 41 ILE A N 16
ATOM 22503 C CA . ILE A 1 41 ? -20.036 26.451 -9.609 1.00 10.14 41 ILE A CA 16
ATOM 22504 C C . ILE A 1 41 ? -19.277 26.115 -10.887 1.00 63.15 41 ILE A C 16
ATOM 22505 O O . ILE A 1 41 ? -19.639 26.569 -11.973 1.00 5.50 41 ILE A O 16
ATOM 22521 N N . ASP A 1 42 ? -18.226 25.315 -10.752 1.00 5.43 42 ASP A N 16
ATOM 22522 C CA . ASP A 1 42 ? -17.416 24.915 -11.897 1.00 23.31 42 ASP A CA 16
ATOM 22523 C C . ASP A 1 42 ? -18.252 24.134 -12.906 1.00 65.15 42 ASP A C 16
ATOM 22524 O O . ASP A 1 42 ? -18.650 22.998 -12.651 1.00 12.24 42 ASP A O 16
ATOM 22533 N N . SER A 1 43 ? -18.515 24.752 -14.053 1.00 51.54 43 SER A N 16
ATOM 22534 C CA . SER A 1 43 ? -19.308 24.117 -15.100 1.00 11.42 43 SER A CA 16
ATOM 22535 C C . SER A 1 43 ? -18.771 22.726 -15.420 1.00 25.32 43 SER A C 16
ATOM 22536 O O . SER A 1 43 ? -19.534 21.801 -15.694 1.00 61.12 43 SER A O 16
ATOM 22544 N N . GLY A 1 44 ? -17.449 22.585 -15.382 1.00 63.22 44 GLY A N 16
ATOM 22545 C CA . GLY A 1 44 ? -16.830 21.304 -15.669 1.00 51.33 44 GLY A CA 16
ATOM 22546 C C . GLY A 1 44 ? -16.616 20.470 -14.422 1.00 10.44 44 GLY A C 16
ATOM 22547 O O . GLY A 1 44 ? -15.537 19.913 -14.218 1.00 31.20 44 GLY A O 16
ATOM 22551 N N . SER A 1 45 ? -17.644 20.387 -13.583 1.00 41.12 45 SER A N 16
ATOM 22552 C CA . SER A 1 45 ? -17.561 19.621 -12.346 1.00 22.01 45 SER A CA 16
ATOM 22553 C C . SER A 1 45 ? -18.953 19.267 -11.831 1.00 74.04 45 SER A C 16
ATOM 22554 O O . SER A 1 45 ? -19.193 18.150 -11.375 1.00 31.20 45 SER A O 16
ATOM 22562 N N . ALA A 1 46 ? -19.867 20.230 -11.908 1.00 33.41 46 ALA A N 16
ATOM 22563 C CA . ALA A 1 46 ? -21.235 20.021 -11.452 1.00 74.05 46 ALA A CA 16
ATOM 22564 C C . ALA A 1 46 ? -21.926 18.933 -12.269 1.00 52.41 46 ALA A C 16
ATOM 22565 O O . ALA A 1 46 ? -22.967 18.410 -11.871 1.00 5.11 46 ALA A O 16
ATOM 22572 N N . LYS A 1 47 ? -21.342 18.599 -13.415 1.00 32.04 47 LYS A N 16
ATOM 22573 C CA . LYS A 1 47 ? -21.900 17.574 -14.287 1.00 70.45 47 LYS A CA 16
ATOM 22574 C C . LYS A 1 47 ? -21.447 16.183 -13.854 1.00 11.34 47 LYS A C 16
ATOM 22575 O O . LYS A 1 47 ? -22.096 15.184 -14.161 1.00 31.40 47 LYS A O 16
ATOM 22594 N N . LYS A 1 48 ? -20.331 16.128 -13.135 1.00 63.34 48 LYS A N 16
ATOM 22595 C CA . LYS A 1 48 ? -19.792 14.860 -12.655 1.00 51.33 48 LYS A CA 16
ATOM 22596 C C . LYS A 1 48 ? -19.806 14.806 -11.131 1.00 64.12 48 LYS A C 16
ATOM 22597 O O . LYS A 1 48 ? -18.980 14.131 -10.518 1.00 74.45 48 LYS A O 16
ATOM 22616 N N . ASN A 1 49 ? -20.749 15.520 -10.527 1.00 31.34 49 ASN A N 16
ATOM 22617 C CA . ASN A 1 49 ? -20.871 15.552 -9.074 1.00 23.43 49 ASN A CA 16
ATOM 22618 C C . ASN A 1 49 ? -19.534 15.892 -8.423 1.00 63.03 49 ASN A C 16
ATOM 22619 O O . ASN A 1 49 ? -19.235 15.440 -7.318 1.00 55.35 49 ASN A O 16
ATOM 22630 N N . GLY A 1 50 ? -18.730 16.693 -9.118 1.00 34.10 50 GLY A N 16
ATOM 22631 C CA . GLY A 1 50 ? -17.434 17.081 -8.592 1.00 55.33 50 GLY A CA 16
ATOM 22632 C C . GLY A 1 50 ? -16.556 15.887 -8.276 1.00 44.54 50 GLY A C 16
ATOM 22633 O O . GLY A 1 50 ? -15.614 15.992 -7.492 1.00 35.20 50 GLY A O 16
ATOM 22637 N N . ASN A 1 51 ? -16.864 14.749 -8.889 1.00 61.01 51 ASN A N 16
ATOM 22638 C CA . ASN A 1 51 ? -16.097 13.529 -8.667 1.00 44.35 51 ASN A CA 16
ATOM 22639 C C . ASN A 1 51 ? -15.035 13.349 -9.748 1.00 45.55 51 ASN A C 16
ATOM 22640 O O . ASN A 1 51 ? -15.245 12.632 -10.727 1.00 12.32 51 ASN A O 16
ATOM 22651 N N . LEU A 1 52 ? -13.895 14.006 -9.564 1.00 63.34 52 LEU A N 16
ATOM 22652 C CA . LEU A 1 52 ? -12.799 13.920 -10.523 1.00 65.11 52 LEU A CA 16
ATOM 22653 C C . LEU A 1 52 ? -12.198 12.517 -10.538 1.00 45.41 52 LEU A C 16
ATOM 22654 O O . LEU A 1 52 ? -11.431 12.169 -11.435 1.00 50.25 52 LEU A O 16
ATOM 22670 N N . GLY A 1 53 ? -12.553 11.716 -9.539 1.00 12.30 53 GLY A N 16
ATOM 22671 C CA . GLY A 1 53 ? -12.041 10.361 -9.457 1.00 31.01 53 GLY A CA 16
ATOM 22672 C C . GLY A 1 53 ? -10.615 10.309 -8.947 1.00 1.40 53 GLY A C 16
ATOM 22673 O O . GLY A 1 53 ? -10.298 10.888 -7.907 1.00 13.33 53 GLY A O 16
ATOM 22677 N N . TYR A 1 54 ? -9.751 9.614 -9.679 1.00 11.43 54 TYR A N 16
ATOM 22678 C CA . TYR A 1 54 ? -8.351 9.486 -9.292 1.00 51.35 54 TYR A CA 16
ATOM 22679 C C . TYR A 1 54 ? -7.512 10.601 -9.907 1.00 50.44 54 TYR A C 16
ATOM 22680 O O . TYR A 1 54 ? -7.667 10.936 -11.082 1.00 71.45 54 TYR A O 16
ATOM 22698 N N . PHE A 1 55 ? -6.621 11.175 -9.105 1.00 31.43 55 PHE A N 16
ATOM 22699 C CA . PHE A 1 55 ? -5.756 12.252 -9.568 1.00 53.35 55 PHE A CA 16
ATOM 22700 C C . PHE A 1 55 ? -4.329 12.061 -9.062 1.00 40.43 55 PHE A C 16
ATOM 22701 O O . PHE A 1 55 ? -4.039 11.115 -8.331 1.00 32.14 55 PHE A O 16
ATOM 22718 N N . THR A 1 56 ? -3.441 12.967 -9.459 1.00 65.20 56 THR A N 16
ATOM 22719 C CA . THR A 1 56 ? -2.044 12.898 -9.048 1.00 4.11 56 THR A CA 16
ATOM 22720 C C . THR A 1 56 ? -1.468 14.291 -8.821 1.00 51.11 56 THR A C 16
ATOM 22721 O O . THR A 1 56 ? -2.183 15.290 -8.903 1.00 4.31 56 THR A O 16
ATOM 22732 N N . LYS A 1 57 ? -0.171 14.351 -8.536 1.00 54.40 57 LYS A N 16
ATOM 22733 C CA . LYS A 1 57 ? 0.502 15.622 -8.298 1.00 55.12 57 LYS A CA 16
ATOM 22734 C C . LYS A 1 57 ? 0.923 16.270 -9.614 1.00 34.01 57 LYS A C 16
ATOM 22735 O O . LYS A 1 57 ? 1.798 15.763 -10.313 1.00 44.22 57 LYS A O 16
ATOM 22754 N N . GLY A 1 58 ? 0.292 17.393 -9.944 1.00 24.02 58 GLY A N 16
ATOM 22755 C CA . GLY A 1 58 ? 0.616 18.092 -11.174 1.00 23.14 58 GLY A CA 16
ATOM 22756 C C . GLY A 1 58 ? -0.563 18.171 -12.123 1.00 71.04 58 GLY A C 16
ATOM 22757 O O . GLY A 1 58 ? -0.394 18.439 -13.312 1.00 11.33 58 GLY A O 16
ATOM 22761 N N . MET A 1 59 ? -1.760 17.934 -11.598 1.00 10.13 59 MET A N 16
ATOM 22762 C CA . MET A 1 59 ? -2.972 17.980 -12.407 1.00 72.04 59 MET A CA 16
ATOM 22763 C C . MET A 1 59 ? -3.971 18.981 -11.836 1.00 64.20 59 MET A C 16
ATOM 22764 O O . MET A 1 59 ? -5.070 19.144 -12.364 1.00 54.30 59 MET A O 16
ATOM 22778 N N . MET A 1 60 ? -3.581 19.649 -10.755 1.00 24.23 60 MET A N 16
ATOM 22779 C CA . MET A 1 60 ? -4.442 20.634 -10.113 1.00 10.11 60 MET A CA 16
ATOM 22780 C C . MET A 1 60 ? -3.661 21.899 -9.771 1.00 44.34 60 MET A C 16
ATOM 22781 O O . MET A 1 60 ? -2.520 22.071 -10.201 1.00 25.25 60 MET A O 16
ATOM 22795 N N . VAL A 1 61 ? -4.282 22.782 -8.997 1.00 34.11 61 VAL A N 16
ATOM 22796 C CA . VAL A 1 61 ? -3.644 24.031 -8.597 1.00 54.43 61 VAL A CA 16
ATOM 22797 C C . VAL A 1 61 ? -3.045 23.919 -7.200 1.00 74.43 61 VAL A C 16
ATOM 22798 O O . VAL A 1 61 ? -3.275 22.939 -6.490 1.00 44.34 61 VAL A O 16
ATOM 22811 N N . LYS A 1 62 ? -2.275 24.929 -6.810 1.00 1.53 62 LYS A N 16
ATOM 22812 C CA . LYS A 1 62 ? -1.642 24.947 -5.496 1.00 55.32 62 LYS A CA 16
ATOM 22813 C C . LYS A 1 62 ? -2.686 24.857 -4.388 1.00 13.41 62 LYS A C 16
ATOM 22814 O O . LYS A 1 62 ? -2.678 23.939 -3.568 1.00 51.42 62 LYS A O 16
ATOM 22833 N N . PRO A 1 63 ? -3.609 25.831 -4.362 1.00 60.00 63 PRO A N 16
ATOM 22834 C CA . PRO A 1 63 ? -4.678 25.882 -3.361 1.00 60.13 63 PRO A CA 16
ATOM 22835 C C . PRO A 1 63 ? -5.709 24.776 -3.556 1.00 52.53 63 PRO A C 16
ATOM 22836 O O . PRO A 1 63 ? -6.915 25.026 -3.535 1.00 11.33 63 PRO A O 16
ATOM 22847 N N . PHE A 1 64 ? -5.229 23.552 -3.748 1.00 41.51 64 PHE A N 16
ATOM 22848 C CA . PHE A 1 64 ? -6.109 22.407 -3.948 1.00 54.21 64 PHE A CA 16
ATOM 22849 C C . PHE A 1 64 ? -5.333 21.098 -3.837 1.00 71.30 64 PHE A C 16
ATOM 22850 O O . PHE A 1 64 ? -5.631 20.259 -2.987 1.00 41.44 64 PHE A O 16
ATOM 22867 N N . GLU A 1 65 ? -4.339 20.931 -4.703 1.00 2.44 65 GLU A N 16
ATOM 22868 C CA . GLU A 1 65 ? -3.521 19.723 -4.702 1.00 42.53 65 GLU A CA 16
ATOM 22869 C C . GLU A 1 65 ? -2.984 19.430 -3.305 1.00 31.35 65 GLU A C 16
ATOM 22870 O O . GLU A 1 65 ? -3.069 18.301 -2.821 1.00 24.03 65 GLU A O 16
ATOM 22882 N N . ASP A 1 66 ? -2.433 20.454 -2.662 1.00 31.45 66 ASP A N 16
ATOM 22883 C CA . ASP A 1 66 ? -1.884 20.307 -1.320 1.00 2.55 66 ASP A CA 16
ATOM 22884 C C . ASP A 1 66 ? -2.899 19.659 -0.384 1.00 35.24 66 ASP A C 16
ATOM 22885 O O . ASP A 1 66 ? -2.582 18.707 0.329 1.00 43.30 66 ASP A O 16
ATOM 22894 N N . ALA A 1 67 ? -4.121 20.182 -0.392 1.00 2.15 67 ALA A N 16
ATOM 22895 C CA . ALA A 1 67 ? -5.183 19.654 0.456 1.00 74.13 67 ALA A CA 16
ATOM 22896 C C . ALA A 1 67 ? -6.076 18.691 -0.320 1.00 0.35 67 ALA A C 16
ATOM 22897 O O . ALA A 1 67 ? -7.285 18.633 -0.095 1.00 13.23 67 ALA A O 16
ATOM 22904 N N . ALA A 1 68 ? -5.474 17.939 -1.235 1.00 20.24 68 ALA A N 16
ATOM 22905 C CA . ALA A 1 68 ? -6.215 16.978 -2.043 1.00 11.51 68 ALA A CA 16
ATOM 22906 C C . ALA A 1 68 ? -5.846 15.547 -1.670 1.00 4.14 68 ALA A C 16
ATOM 22907 O O . ALA A 1 68 ? -6.608 14.613 -1.921 1.00 1.33 68 ALA A O 16
ATOM 22914 N N . PHE A 1 69 ? -4.672 15.380 -1.070 1.00 3.31 69 PHE A N 16
ATOM 22915 C CA . PHE A 1 69 ? -4.201 14.061 -0.663 1.00 54.44 69 PHE A CA 16
ATOM 22916 C C . PHE A 1 69 ? -3.753 14.068 0.796 1.00 54.42 69 PHE A C 16
ATOM 22917 O O . PHE A 1 69 ? -3.257 13.066 1.310 1.00 15.53 69 PHE A O 16
ATOM 22934 N N . LYS A 1 70 ? -3.932 15.207 1.456 1.00 3.24 70 LYS A N 16
ATOM 22935 C CA . LYS A 1 70 ? -3.548 15.348 2.856 1.00 72.20 70 LYS A CA 16
ATOM 22936 C C . LYS A 1 70 ? -4.731 15.063 3.776 1.00 23.34 70 LYS A C 16
ATOM 22937 O O . LYS A 1 70 ? -4.622 15.174 4.998 1.00 24.54 70 LYS A O 16
ATOM 22956 N N . LEU A 1 71 ? -5.860 14.693 3.183 1.00 73.14 71 LEU A N 16
ATOM 22957 C CA . LEU A 1 71 ? -7.064 14.389 3.949 1.00 52.35 71 LEU A CA 16
ATOM 22958 C C . LEU A 1 71 ? -7.082 12.926 4.378 1.00 74.13 71 LEU A C 16
ATOM 22959 O O . LEU A 1 71 ? -6.108 12.200 4.180 1.00 63.21 71 LEU A O 16
ATOM 22975 N N . GLN A 1 72 ? -8.197 12.499 4.962 1.00 11.41 72 GLN A N 16
ATOM 22976 C CA . GLN A 1 72 ? -8.342 11.121 5.417 1.00 3.34 72 GLN A CA 16
ATOM 22977 C C . GLN A 1 72 ? -9.227 10.324 4.465 1.00 24.12 72 GLN A C 16
ATOM 22978 O O . GLN A 1 72 ? -9.702 10.848 3.457 1.00 60.41 72 GLN A O 16
ATOM 22992 N N . VAL A 1 73 ? -9.444 9.053 4.790 1.00 3.51 73 VAL A N 16
ATOM 22993 C CA . VAL A 1 73 ? -10.273 8.184 3.964 1.00 4.22 73 VAL A CA 16
ATOM 22994 C C . VAL A 1 73 ? -11.753 8.499 4.148 1.00 71.03 73 VAL A C 16
ATOM 22995 O O . VAL A 1 73 ? -12.421 7.921 5.004 1.00 23.24 73 VAL A O 16
ATOM 23008 N N . GLY A 1 74 ? -12.261 9.422 3.335 1.00 33.41 74 GLY A N 16
ATOM 23009 C CA . GLY A 1 74 ? -13.659 9.798 3.424 1.00 72.35 74 GLY A CA 16
ATOM 23010 C C . GLY A 1 74 ? -13.867 11.080 4.206 1.00 22.00 74 GLY A C 16
ATOM 23011 O O . GLY A 1 74 ? -14.966 11.348 4.689 1.00 35.23 74 GLY A O 16
ATOM 23015 N N . GLU A 1 75 ? -12.807 11.872 4.332 1.00 73.15 75 GLU A N 16
ATOM 23016 C CA . GLU A 1 75 ? -12.878 13.131 5.064 1.00 53.33 75 GLU A CA 16
ATOM 23017 C C . GLU A 1 75 ? -12.971 14.314 4.103 1.00 34.02 75 GLU A C 16
ATOM 23018 O O . GLU A 1 75 ? -12.556 14.224 2.948 1.00 15.10 75 GLU A O 16
ATOM 23030 N N . VAL A 1 76 ? -13.519 15.423 4.591 1.00 51.54 76 VAL A N 16
ATOM 23031 C CA . VAL A 1 76 ? -13.666 16.624 3.777 1.00 20.01 76 VAL A CA 16
ATOM 23032 C C . VAL A 1 76 ? -12.611 17.664 4.138 1.00 15.31 76 VAL A C 16
ATOM 23033 O O . VAL A 1 76 ? -12.326 17.893 5.314 1.00 71.13 76 VAL A O 16
ATOM 23046 N N . SER A 1 77 ? -12.035 18.292 3.118 1.00 63.05 77 SER A N 16
ATOM 23047 C CA . SER A 1 77 ? -11.008 19.307 3.327 1.00 60.04 77 SER A CA 16
ATOM 23048 C C . SER A 1 77 ? -11.638 20.657 3.654 1.00 1.13 77 SER A C 16
ATOM 23049 O O . SER A 1 77 ? -12.846 20.842 3.509 1.00 4.23 77 SER A O 16
ATOM 23057 N N . GLU A 1 78 ? -10.810 21.598 4.096 1.00 20.24 78 GLU A N 16
ATOM 23058 C CA . GLU A 1 78 ? -11.285 22.932 4.446 1.00 20.20 78 GLU A CA 16
ATOM 23059 C C . GLU A 1 78 ? -11.556 23.759 3.193 1.00 72.45 78 GLU A C 16
ATOM 23060 O O . GLU A 1 78 ? -11.036 23.481 2.111 1.00 21.01 78 GLU A O 16
ATOM 23072 N N . PRO A 1 79 ? -12.391 24.798 3.339 1.00 4.20 79 PRO A N 16
ATOM 23073 C CA . PRO A 1 79 ? -12.751 25.687 2.230 1.00 60.13 79 PRO A CA 16
ATOM 23074 C C . PRO A 1 79 ? -11.583 26.561 1.785 1.00 23.10 79 PRO A C 16
ATOM 23075 O O . PRO A 1 79 ? -11.437 27.695 2.239 1.00 1.53 79 PRO A O 16
ATOM 23086 N N . ILE A 1 80 ? -10.754 26.025 0.895 1.00 34.10 80 ILE A N 16
ATOM 23087 C CA . ILE A 1 80 ? -9.600 26.758 0.389 1.00 55.33 80 ILE A CA 16
ATOM 23088 C C . ILE A 1 80 ? -10.027 27.839 -0.599 1.00 22.33 80 ILE A C 16
ATOM 23089 O O . ILE A 1 80 ? -10.533 27.543 -1.681 1.00 72.21 80 ILE A O 16
ATOM 23105 N N . LYS A 1 81 ? -9.815 29.095 -0.220 1.00 34.00 81 LYS A N 16
ATOM 23106 C CA . LYS A 1 81 ? -10.173 30.222 -1.072 1.00 55.54 81 LYS A CA 16
ATOM 23107 C C . LYS A 1 81 ? -9.153 30.405 -2.190 1.00 52.23 81 LYS A C 16
ATOM 23108 O O . LYS A 1 81 ? -7.995 30.739 -1.938 1.00 60.44 81 LYS A O 16
ATOM 23127 N N . SER A 1 82 ? -9.590 30.187 -3.427 1.00 20.11 82 SER A N 16
ATOM 23128 C CA . SER A 1 82 ? -8.713 30.325 -4.583 1.00 40.41 82 SER A CA 16
ATOM 23129 C C . SER A 1 82 ? -9.350 31.217 -5.644 1.00 54.54 82 SER A C 16
ATOM 23130 O O . SER A 1 82 ? -10.373 31.857 -5.400 1.00 3.22 82 SER A O 16
ATOM 23138 N N . GLU A 1 83 ? -8.738 31.255 -6.824 1.00 24.44 83 GLU A N 16
ATOM 23139 C CA . GLU A 1 83 ? -9.244 32.068 -7.922 1.00 44.41 83 GLU A CA 16
ATOM 23140 C C . GLU A 1 83 ? -10.601 31.558 -8.397 1.00 42.32 83 GLU A C 16
ATOM 23141 O O . GLU A 1 83 ? -11.398 32.310 -8.958 1.00 71.11 83 GLU A O 16
ATOM 23153 N N . PHE A 1 84 ? -10.856 30.273 -8.169 1.00 50.55 84 PHE A N 16
ATOM 23154 C CA . PHE A 1 84 ? -12.115 29.661 -8.574 1.00 70.04 84 PHE A CA 16
ATOM 23155 C C . PHE A 1 84 ? -13.129 29.694 -7.434 1.00 53.44 84 PHE A C 16
ATOM 23156 O O . PHE A 1 84 ? -14.331 29.545 -7.652 1.00 44.25 84 PHE A O 16
ATOM 23173 N N . GLY A 1 85 ? -12.634 29.892 -6.217 1.00 15.23 85 GLY A N 16
ATOM 23174 C CA . GLY A 1 85 ? -13.509 29.942 -5.060 1.00 34.21 85 GLY A CA 16
ATOM 23175 C C . GLY A 1 85 ? -13.095 28.964 -3.977 1.00 40.44 85 GLY A C 16
ATOM 23176 O O . GLY A 1 85 ? -11.935 28.555 -3.910 1.00 53.54 85 GLY A O 16
ATOM 23180 N N . TYR A 1 86 ? -14.044 28.589 -3.127 1.00 40.34 86 TYR A N 16
ATOM 23181 C CA . TYR A 1 86 ? -13.771 27.657 -2.040 1.00 2.20 86 TYR A CA 16
ATOM 23182 C C . TYR A 1 86 ? -13.759 26.218 -2.546 1.00 44.52 86 TYR A C 16
ATOM 23183 O O . TYR A 1 86 ? -14.767 25.714 -3.044 1.00 43.52 86 TYR A O 16
ATOM 23201 N N . HIS A 1 87 ? -12.611 25.561 -2.414 1.00 72.05 87 HIS A N 16
ATOM 23202 C CA . HIS A 1 87 ? -12.466 24.179 -2.857 1.00 55.12 87 HIS A CA 16
ATOM 23203 C C . HIS A 1 87 ? -12.734 23.210 -1.709 1.00 23.32 87 HIS A C 16
ATOM 23204 O O . HIS A 1 87 ? -12.164 23.344 -0.626 1.00 4.12 87 HIS A O 16
ATOM 23218 N N . ILE A 1 88 ? -13.603 22.235 -1.954 1.00 11.53 88 ILE A N 16
ATOM 23219 C CA . ILE A 1 88 ? -13.944 21.244 -0.941 1.00 42.41 88 ILE A CA 16
ATOM 23220 C C . ILE A 1 88 ? -13.584 19.838 -1.405 1.00 20.43 88 ILE A C 16
ATOM 23221 O O . ILE A 1 88 ? -14.436 19.098 -1.896 1.00 75.44 88 ILE A O 16
ATOM 23237 N N . ILE A 1 89 ? -12.316 19.473 -1.243 1.00 41.31 89 ILE A N 16
ATOM 23238 C CA . ILE A 1 89 ? -11.843 18.154 -1.642 1.00 35.31 89 ILE A CA 16
ATOM 23239 C C . ILE A 1 89 ? -12.234 17.095 -0.615 1.00 54.53 89 ILE A C 16
ATOM 23240 O O . ILE A 1 89 ? -12.046 17.282 0.587 1.00 20.40 89 ILE A O 16
ATOM 23256 N N . LYS A 1 90 ? -12.779 15.984 -1.097 1.00 61.04 90 LYS A N 16
ATOM 23257 C CA . LYS A 1 90 ? -13.195 14.893 -0.223 1.00 42.15 90 LYS A CA 16
ATOM 23258 C C . LYS A 1 90 ? -12.755 13.546 -0.788 1.00 4.54 90 LYS A C 16
ATOM 23259 O O . LYS A 1 90 ? -13.139 13.172 -1.895 1.00 74.44 90 LYS A O 16
ATOM 23278 N N . ARG A 1 91 ? -11.948 12.823 -0.018 1.00 72.13 91 ARG A N 16
ATOM 23279 C CA . ARG A 1 91 ? -11.457 11.516 -0.442 1.00 43.53 91 ARG A CA 16
ATOM 23280 C C . ARG A 1 91 ? -12.591 10.497 -0.485 1.00 14.20 91 ARG A C 16
ATOM 23281 O O . ARG A 1 91 ? -13.541 10.575 0.295 1.00 43.35 91 ARG A O 16
ATOM 23302 N N . PHE A 1 92 ? -12.485 9.540 -1.401 1.00 52.25 92 PHE A N 16
ATOM 23303 C CA . PHE A 1 92 ? -13.502 8.505 -1.547 1.00 54.35 92 PHE A CA 16
ATOM 23304 C C . PHE A 1 92 ? -12.886 7.116 -1.424 1.00 61.01 92 PHE A C 16
ATOM 23305 O O . PHE A 1 92 ? -13.536 6.175 -0.972 1.00 31.44 92 PHE A O 16
ATOM 23322 N N . GLY A 1 93 ? -11.625 6.995 -1.831 1.00 53.23 93 GLY A N 16
ATOM 23323 C CA . GLY A 1 93 ? -10.941 5.717 -1.759 1.00 14.44 93 GLY A CA 16
ATOM 23324 C C . GLY A 1 93 ? -11.034 5.087 -0.383 1.00 54.54 93 GLY A C 16
ATOM 23325 O O . GLY A 1 93 ? -10.326 4.125 -0.086 1.00 11.22 93 GLY A O 16
ATOM 23329 N N . GLY A 1 1 ? 1.080 1.603 -0.436 1.00 45.34 1 GLY A N 17
ATOM 23330 C CA . GLY A 1 1 ? 1.002 1.514 -1.883 1.00 50.12 1 GLY A CA 17
ATOM 23331 C C . GLY A 1 1 ? 2.015 2.404 -2.574 1.00 51.12 1 GLY A C 17
ATOM 23332 O O . GLY A 1 1 ? 2.891 2.993 -1.941 1.00 41.13 1 GLY A O 17
ATOM 23336 N N . PRO A 1 2 ? 1.903 2.511 -3.907 1.00 63.12 2 PRO A N 17
ATOM 23337 C CA . PRO A 1 2 ? 2.809 3.333 -4.714 1.00 41.24 2 PRO A CA 17
ATOM 23338 C C . PRO A 1 2 ? 2.602 4.825 -4.480 1.00 62.21 2 PRO A C 17
ATOM 23339 O O . PRO A 1 2 ? 3.475 5.638 -4.784 1.00 21.22 2 PRO A O 17
ATOM 23350 N N . SER A 1 3 ? 1.441 5.178 -3.937 1.00 41.31 3 SER A N 17
ATOM 23351 C CA . SER A 1 3 ? 1.119 6.575 -3.665 1.00 33.23 3 SER A CA 17
ATOM 23352 C C . SER A 1 3 ? 1.183 7.406 -4.942 1.00 21.14 3 SER A C 17
ATOM 23353 O O . SER A 1 3 ? 1.684 8.530 -4.939 1.00 10.22 3 SER A O 17
ATOM 23361 N N . ASN A 1 4 ? 0.673 6.844 -6.033 1.00 12.44 4 ASN A N 17
ATOM 23362 C CA . ASN A 1 4 ? 0.673 7.533 -7.318 1.00 52.12 4 ASN A CA 17
ATOM 23363 C C . ASN A 1 4 ? -0.571 8.405 -7.469 1.00 22.12 4 ASN A C 17
ATOM 23364 O O . ASN A 1 4 ? -0.476 9.599 -7.756 1.00 31.44 4 ASN A O 17
ATOM 23375 N N . LYS A 1 5 ? -1.738 7.800 -7.272 1.00 5.12 5 LYS A N 17
ATOM 23376 C CA . LYS A 1 5 ? -3.001 8.520 -7.383 1.00 22.25 5 LYS A CA 17
ATOM 23377 C C . LYS A 1 5 ? -3.989 8.051 -6.318 1.00 52.54 5 LYS A C 17
ATOM 23378 O O . LYS A 1 5 ? -3.830 6.975 -5.741 1.00 70.02 5 LYS A O 17
ATOM 23397 N N . ILE A 1 6 ? -5.008 8.866 -6.065 1.00 61.33 6 ILE A N 17
ATOM 23398 C CA . ILE A 1 6 ? -6.023 8.532 -5.073 1.00 2.42 6 ILE A CA 17
ATOM 23399 C C . ILE A 1 6 ? -7.369 9.153 -5.433 1.00 23.32 6 ILE A C 17
ATOM 23400 O O . ILE A 1 6 ? -7.430 10.197 -6.082 1.00 61.02 6 ILE A O 17
ATOM 23416 N N . LYS A 1 7 ? -8.446 8.503 -5.006 1.00 45.51 7 LYS A N 17
ATOM 23417 C CA . LYS A 1 7 ? -9.792 8.992 -5.280 1.00 31.32 7 LYS A CA 17
ATOM 23418 C C . LYS A 1 7 ? -10.107 10.223 -4.436 1.00 43.14 7 LYS A C 17
ATOM 23419 O O . LYS A 1 7 ? -9.649 10.341 -3.300 1.00 3.44 7 LYS A O 17
ATOM 23438 N N . CYS A 1 8 ? -10.891 11.136 -4.999 1.00 61.41 8 CYS A N 17
ATOM 23439 C CA . CYS A 1 8 ? -11.267 12.358 -4.298 1.00 65.13 8 CYS A CA 17
ATOM 23440 C C . CYS A 1 8 ? -12.193 13.213 -5.156 1.00 4.32 8 CYS A C 17
ATOM 23441 O O . CYS A 1 8 ? -12.213 13.088 -6.380 1.00 54.53 8 CYS A O 17
ATOM 23449 N N . SER A 1 9 ? -12.960 14.083 -4.505 1.00 61.31 9 SER A N 17
ATOM 23450 C CA . SER A 1 9 ? -13.893 14.955 -5.207 1.00 43.44 9 SER A CA 17
ATOM 23451 C C . SER A 1 9 ? -13.512 16.421 -5.018 1.00 41.25 9 SER A C 17
ATOM 23452 O O . SER A 1 9 ? -12.418 16.735 -4.547 1.00 13.12 9 SER A O 17
ATOM 23460 N N . HIS A 1 10 ? -14.423 17.315 -5.390 1.00 70.34 10 HIS A N 17
ATOM 23461 C CA . HIS A 1 10 ? -14.185 18.749 -5.262 1.00 24.23 10 HIS A CA 17
ATOM 23462 C C . HIS A 1 10 ? -15.459 19.538 -5.543 1.00 13.22 10 HIS A C 17
ATOM 23463 O O . HIS A 1 10 ? -16.277 19.141 -6.374 1.00 30.23 10 HIS A O 17
ATOM 23477 N N . ILE A 1 11 ? -15.623 20.657 -4.845 1.00 5.50 11 ILE A N 17
ATOM 23478 C CA . ILE A 1 11 ? -16.797 21.502 -5.021 1.00 11.24 11 ILE A CA 17
ATOM 23479 C C . ILE A 1 11 ? -16.444 22.976 -4.853 1.00 14.54 11 ILE A C 17
ATOM 23480 O O . ILE A 1 11 ? -15.872 23.377 -3.838 1.00 32.34 11 ILE A O 17
ATOM 23496 N N . LEU A 1 12 ? -16.790 23.779 -5.853 1.00 10.11 12 LEU A N 17
ATOM 23497 C CA . LEU A 1 12 ? -16.512 25.211 -5.815 1.00 70.34 12 LEU A CA 17
ATOM 23498 C C . LEU A 1 12 ? -17.767 26.000 -5.457 1.00 63.24 12 LEU A C 17
ATOM 23499 O O . LEU A 1 12 ? -18.883 25.588 -5.772 1.00 21.00 12 LEU A O 17
ATOM 23515 N N . VAL A 1 13 ? -17.575 27.139 -4.798 1.00 72.04 13 VAL A N 17
ATOM 23516 C CA . VAL A 1 13 ? -18.690 27.989 -4.400 1.00 34.34 13 VAL A CA 17
ATOM 23517 C C . VAL A 1 13 ? -18.274 29.453 -4.345 1.00 2.52 13 VAL A C 17
ATOM 23518 O O . VAL A 1 13 ? -17.146 29.802 -4.696 1.00 41.23 13 VAL A O 17
ATOM 23531 N N . SER A 1 14 ? -19.190 30.308 -3.902 1.00 71.21 14 SER A N 17
ATOM 23532 C CA . SER A 1 14 ? -18.918 31.737 -3.804 1.00 14.11 14 SER A CA 17
ATOM 23533 C C . SER A 1 14 ? -19.066 32.221 -2.364 1.00 42.43 14 SER A C 17
ATOM 23534 O O . SER A 1 14 ? -18.725 33.360 -2.041 1.00 61.31 14 SER A O 17
ATOM 23542 N N . LYS A 1 15 ? -19.576 31.348 -1.503 1.00 14.42 15 LYS A N 17
ATOM 23543 C CA . LYS A 1 15 ? -19.769 31.683 -0.097 1.00 33.41 15 LYS A CA 17
ATOM 23544 C C . LYS A 1 15 ? -19.058 30.678 0.803 1.00 2.51 15 LYS A C 17
ATOM 23545 O O . LYS A 1 15 ? -19.079 29.476 0.543 1.00 21.22 15 LYS A O 17
ATOM 23564 N N . GLN A 1 16 ? -18.431 31.180 1.863 1.00 32.40 16 GLN A N 17
ATOM 23565 C CA . GLN A 1 16 ? -17.714 30.325 2.802 1.00 12.23 16 GLN A CA 17
ATOM 23566 C C . GLN A 1 16 ? -18.663 29.336 3.470 1.00 35.34 16 GLN A C 17
ATOM 23567 O O . GLN A 1 16 ? -18.276 28.214 3.801 1.00 41.42 16 GLN A O 17
ATOM 23581 N N . SER A 1 17 ? -19.908 29.758 3.667 1.00 21.23 17 SER A N 17
ATOM 23582 C CA . SER A 1 17 ? -20.911 28.911 4.301 1.00 71.12 17 SER A CA 17
ATOM 23583 C C . SER A 1 17 ? -21.375 27.813 3.349 1.00 64.12 17 SER A C 17
ATOM 23584 O O . SER A 1 17 ? -21.847 26.761 3.781 1.00 42.24 17 SER A O 17
ATOM 23592 N N . GLU A 1 18 ? -21.235 28.065 2.051 1.00 12.20 18 GLU A N 17
ATOM 23593 C CA . GLU A 1 18 ? -21.640 27.099 1.037 1.00 65.11 18 GLU A CA 17
ATOM 23594 C C . GLU A 1 18 ? -20.637 25.952 0.947 1.00 45.31 18 GLU A C 17
ATOM 23595 O O . GLU A 1 18 ? -21.017 24.785 0.879 1.00 63.31 18 GLU A O 17
ATOM 23607 N N . ALA A 1 19 ? -19.353 26.297 0.947 1.00 70.32 19 ALA A N 17
ATOM 23608 C CA . ALA A 1 19 ? -18.295 25.297 0.866 1.00 44.51 19 ALA A CA 17
ATOM 23609 C C . ALA A 1 19 ? -18.187 24.505 2.166 1.00 40.55 19 ALA A C 17
ATOM 23610 O O . ALA A 1 19 ? -18.032 23.284 2.149 1.00 3.21 19 ALA A O 17
ATOM 23617 N N . LEU A 1 20 ? -18.269 25.208 3.289 1.00 14.40 20 LEU A N 17
ATOM 23618 C CA . LEU A 1 20 ? -18.180 24.571 4.599 1.00 51.51 20 LEU A CA 17
ATOM 23619 C C . LEU A 1 20 ? -19.445 23.777 4.904 1.00 74.11 20 LEU A C 17
ATOM 23620 O O . LEU A 1 20 ? -19.466 22.949 5.814 1.00 0.12 20 LEU A O 17
ATOM 23636 N N . ALA A 1 21 ? -20.499 24.032 4.135 1.00 72.11 21 ALA A N 17
ATOM 23637 C CA . ALA A 1 21 ? -21.767 23.338 4.321 1.00 23.31 21 ALA A CA 17
ATOM 23638 C C . ALA A 1 21 ? -21.663 21.881 3.884 1.00 34.30 21 ALA A C 17
ATOM 23639 O O . ALA A 1 21 ? -22.544 21.071 4.176 1.00 53.42 21 ALA A O 17
ATOM 23646 N N . ILE A 1 22 ? -20.583 21.553 3.183 1.00 1.23 22 ILE A N 17
ATOM 23647 C CA . ILE A 1 22 ? -20.366 20.193 2.706 1.00 24.34 22 ILE A CA 17
ATOM 23648 C C . ILE A 1 22 ? -20.034 19.253 3.860 1.00 35.23 22 ILE A C 17
ATOM 23649 O O . ILE A 1 22 ? -20.182 18.036 3.745 1.00 22.03 22 ILE A O 17
ATOM 23665 N N . MET A 1 23 ? -19.587 19.825 4.974 1.00 53.22 23 MET A N 17
ATOM 23666 C CA . MET A 1 23 ? -19.238 19.038 6.150 1.00 41.42 23 MET A CA 17
ATOM 23667 C C . MET A 1 23 ? -20.398 18.995 7.139 1.00 3.44 23 MET A C 17
ATOM 23668 O O . MET A 1 23 ? -20.499 18.076 7.952 1.00 62.24 23 MET A O 17
ATOM 23682 N N . GLU A 1 24 ? -21.270 19.995 7.066 1.00 13.53 24 GLU A N 17
ATOM 23683 C CA . GLU A 1 24 ? -22.422 20.071 7.956 1.00 23.24 24 GLU A CA 17
ATOM 23684 C C . GLU A 1 24 ? -23.631 19.369 7.344 1.00 71.44 24 GLU A C 17
ATOM 23685 O O . GLU A 1 24 ? -24.471 18.820 8.056 1.00 75.12 24 GLU A O 17
ATOM 23697 N N . LYS A 1 25 ? -23.710 19.392 6.018 1.00 34.40 25 LYS A N 17
ATOM 23698 C CA . LYS A 1 25 ? -24.815 18.758 5.307 1.00 61.25 25 LYS A CA 17
ATOM 23699 C C . LYS A 1 25 ? -24.700 17.237 5.369 1.00 55.43 25 LYS A C 17
ATOM 23700 O O . LYS A 1 25 ? -25.596 16.557 5.870 1.00 21.20 25 LYS A O 17
ATOM 23719 N N . LEU A 1 26 ? -23.593 16.711 4.857 1.00 75.13 26 LEU A N 17
ATOM 23720 C CA . LEU A 1 26 ? -23.361 15.271 4.854 1.00 0.53 26 LEU A CA 17
ATOM 23721 C C . LEU A 1 26 ? -23.420 14.709 6.272 1.00 60.45 26 LEU A C 17
ATOM 23722 O O . LEU A 1 26 ? -23.694 13.525 6.470 1.00 72.13 26 LEU A O 17
ATOM 23738 N N . LYS A 1 27 ? -23.162 15.565 7.254 1.00 53.15 27 LYS A N 17
ATOM 23739 C CA . LYS A 1 27 ? -23.189 15.156 8.653 1.00 64.25 27 LYS A CA 17
ATOM 23740 C C . LYS A 1 27 ? -24.526 14.514 9.007 1.00 75.03 27 LYS A C 17
ATOM 23741 O O . LYS A 1 27 ? -24.605 13.674 9.903 1.00 13.10 27 LYS A O 17
ATOM 23760 N N . SER A 1 28 ? -25.576 14.916 8.298 1.00 74.12 28 SER A N 17
ATOM 23761 C CA . SER A 1 28 ? -26.912 14.382 8.538 1.00 12.33 28 SER A CA 17
ATOM 23762 C C . SER A 1 28 ? -27.086 13.028 7.859 1.00 62.14 28 SER A C 17
ATOM 23763 O O . SER A 1 28 ? -27.890 12.202 8.291 1.00 21.13 28 SER A O 17
ATOM 23771 N N . GLY A 1 29 ? -26.326 12.806 6.791 1.00 42.23 29 GLY A N 17
ATOM 23772 C CA . GLY A 1 29 ? -26.411 11.551 6.067 1.00 61.31 29 GLY A CA 17
ATOM 23773 C C . GLY A 1 29 ? -26.743 11.748 4.601 1.00 13.32 29 GLY A C 17
ATOM 23774 O O . GLY A 1 29 ? -27.348 10.879 3.974 1.00 4.2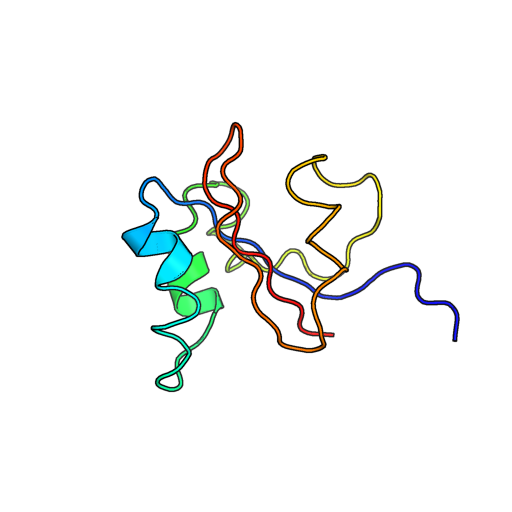1 29 GLY A O 17
ATOM 23778 N N . GLU A 1 30 ? -26.349 12.894 4.056 1.00 60.04 30 GLU A N 17
ATOM 23779 C CA . GLU A 1 30 ? -26.612 13.202 2.654 1.00 14.32 30 GLU A CA 17
ATOM 23780 C C . GLU A 1 30 ? -25.506 12.650 1.760 1.00 53.53 30 GLU A C 17
ATOM 23781 O O . GLU A 1 30 ? -24.672 11.858 2.199 1.00 15.34 30 GLU A O 17
ATOM 23793 N N . LYS A 1 31 ? -25.506 13.075 0.501 1.00 41.55 31 LYS A N 17
ATOM 23794 C CA . LYS A 1 31 ? -24.503 12.626 -0.458 1.00 73.44 31 LYS A CA 17
ATOM 23795 C C . LYS A 1 31 ? -23.660 13.796 -0.952 1.00 45.22 31 LYS A C 17
ATOM 23796 O O . LYS A 1 31 ? -24.188 14.853 -1.298 1.00 44.32 31 LYS A O 17
ATOM 23815 N N . PHE A 1 32 ? -22.346 13.600 -0.984 1.00 44.22 32 PHE A N 17
ATOM 23816 C CA . PHE A 1 32 ? -21.429 14.640 -1.436 1.00 4.10 32 PHE A CA 17
ATOM 23817 C C . PHE A 1 32 ? -21.843 15.174 -2.804 1.00 52.35 32 PHE A C 17
ATOM 23818 O O . PHE A 1 32 ? -21.814 16.380 -3.047 1.00 72.03 32 PHE A O 17
ATOM 23835 N N . GLY A 1 33 ? -22.228 14.265 -3.696 1.00 13.51 33 GLY A N 17
ATOM 23836 C CA . GLY A 1 33 ? -22.643 14.663 -5.028 1.00 13.50 33 GLY A CA 17
ATOM 23837 C C . GLY A 1 33 ? -23.914 15.489 -5.017 1.00 73.12 33 GLY A C 17
ATOM 23838 O O . GLY A 1 33 ? -24.135 16.314 -5.904 1.00 71.25 33 GLY A O 17
ATOM 23842 N N . LYS A 1 34 ? -24.754 15.267 -4.013 1.00 32.14 34 LYS A N 17
ATOM 23843 C CA . LYS A 1 34 ? -26.010 15.996 -3.889 1.00 11.51 34 LYS A CA 17
ATOM 23844 C C . LYS A 1 34 ? -25.764 17.501 -3.837 1.00 31.23 34 LYS A C 17
ATOM 23845 O O . LYS A 1 34 ? -26.648 18.296 -4.157 1.00 11.40 34 LYS A O 17
ATOM 23864 N N . LEU A 1 35 ? -24.558 17.885 -3.433 1.00 63.43 35 LEU A N 17
ATOM 23865 C CA . LEU A 1 35 ? -24.194 19.294 -3.341 1.00 64.42 35 LEU A CA 17
ATOM 23866 C C . LEU A 1 35 ? -23.204 19.674 -4.439 1.00 14.14 35 LEU A C 17
ATOM 23867 O O . LEU A 1 35 ? -23.094 20.841 -4.811 1.00 44.13 35 LEU A O 17
ATOM 23883 N N . ALA A 1 36 ? -22.490 18.679 -4.954 1.00 64.05 36 ALA A N 17
ATOM 23884 C CA . ALA A 1 36 ? -21.513 18.909 -6.011 1.00 63.43 36 ALA A CA 17
ATOM 23885 C C . ALA A 1 36 ? -22.201 19.192 -7.342 1.00 13.20 36 ALA A C 17
ATOM 23886 O O . ALA A 1 36 ? -21.616 19.800 -8.239 1.00 50.31 36 ALA A O 17
ATOM 23893 N N . LYS A 1 37 ? -23.448 18.748 -7.465 1.00 51.32 37 LYS A N 17
ATOM 23894 C CA . LYS A 1 37 ? -24.217 18.955 -8.686 1.00 31.01 37 LYS A CA 17
ATOM 23895 C C . LYS A 1 37 ? -25.066 20.219 -8.587 1.00 63.32 37 LYS A C 17
ATOM 23896 O O . LYS A 1 37 ? -26.008 20.405 -9.357 1.00 10.12 37 LYS A O 17
ATOM 23915 N N . GLU A 1 38 ? -24.723 21.082 -7.637 1.00 13.30 38 GLU A N 17
ATOM 23916 C CA . GLU A 1 38 ? -25.455 22.329 -7.440 1.00 61.11 38 GLU A CA 17
ATOM 23917 C C . GLU A 1 38 ? -24.518 23.443 -6.981 1.00 45.15 38 GLU A C 17
ATOM 23918 O O . GLU A 1 38 ? -24.347 24.449 -7.671 1.00 2.20 38 GLU A O 17
ATOM 23930 N N . LEU A 1 39 ? -23.913 23.255 -5.814 1.00 43.23 39 LEU A N 17
ATOM 23931 C CA . LEU A 1 39 ? -22.993 24.244 -5.262 1.00 25.01 39 LEU A CA 17
ATOM 23932 C C . LEU A 1 39 ? -21.818 24.482 -6.206 1.00 33.32 39 LEU A C 17
ATOM 23933 O O . LEU A 1 39 ? -21.397 25.620 -6.414 1.00 25.33 39 LEU A O 17
ATOM 23949 N N . SER A 1 40 ? -21.296 23.400 -6.775 1.00 45.45 40 SER A N 17
ATOM 23950 C CA . SER A 1 40 ? -20.168 23.491 -7.697 1.00 34.22 40 SER A CA 17
ATOM 23951 C C . SER A 1 40 ? -20.450 24.504 -8.802 1.00 73.41 40 SER A C 17
ATOM 23952 O O . SER A 1 40 ? -21.184 24.218 -9.749 1.00 24.22 40 SER A O 17
ATOM 23960 N N . ILE A 1 41 ? -19.862 25.688 -8.674 1.00 41.21 41 ILE A N 17
ATOM 23961 C CA . ILE A 1 41 ? -20.048 26.744 -9.662 1.00 72.23 41 ILE A CA 17
ATOM 23962 C C . ILE A 1 41 ? -19.262 26.449 -10.936 1.00 52.21 41 ILE A C 17
ATOM 23963 O O . ILE A 1 41 ? -19.593 26.951 -12.011 1.00 70.11 41 ILE A O 17
ATOM 23979 N N . ASP A 1 42 ? -18.223 25.633 -10.808 1.00 13.24 42 ASP A N 17
ATOM 23980 C CA . ASP A 1 42 ? -17.392 25.269 -11.949 1.00 23.11 42 ASP A CA 17
ATOM 23981 C C . ASP A 1 42 ? -18.213 24.544 -13.010 1.00 52.12 42 ASP A C 17
ATOM 23982 O O . ASP A 1 42 ? -18.885 23.554 -12.721 1.00 50.34 42 ASP A O 17
ATOM 23991 N N . SER A 1 43 ? -18.154 25.044 -14.241 1.00 42.21 43 SER A N 17
ATOM 23992 C CA . SER A 1 43 ? -18.896 24.447 -15.344 1.00 74.45 43 SER A CA 17
ATOM 23993 C C . SER A 1 43 ? -18.068 23.368 -16.036 1.00 30.23 43 SER A C 17
ATOM 23994 O O . SER A 1 43 ? -17.554 23.573 -17.136 1.00 11.11 43 SER A O 17
ATOM 24002 N N . GLY A 1 44 ? -17.942 22.217 -15.382 1.00 10.41 44 GLY A N 17
ATOM 24003 C CA . GLY A 1 44 ? -17.175 21.123 -15.948 1.00 21.53 44 GLY A CA 17
ATOM 24004 C C . GLY A 1 44 ? -17.197 19.886 -15.071 1.00 64.25 44 GLY A C 17
ATOM 24005 O O . GLY A 1 44 ? -17.068 18.766 -15.564 1.00 71.45 44 GLY A O 17
ATOM 24009 N N . SER A 1 45 ? -17.359 20.089 -13.768 1.00 2.41 45 SER A N 17
ATOM 24010 C CA . SER A 1 45 ? -17.391 18.982 -12.820 1.00 70.31 45 SER A CA 17
ATOM 24011 C C . SER A 1 45 ? -18.735 18.921 -12.100 1.00 42.41 45 SER A C 17
ATOM 24012 O O . SER A 1 45 ? -19.046 17.942 -11.422 1.00 51.24 45 SER A O 17
ATOM 24020 N N . ALA A 1 46 ? -19.528 19.977 -12.252 1.00 44.22 46 ALA A N 17
ATOM 24021 C CA . ALA A 1 46 ? -20.839 20.046 -11.619 1.00 23.32 46 ALA A CA 17
ATOM 24022 C C . ALA A 1 46 ? -21.797 19.027 -12.229 1.00 11.11 46 ALA A C 17
ATOM 24023 O O . ALA A 1 46 ? -22.884 18.789 -11.702 1.00 34.22 46 ALA A O 17
ATOM 24030 N N . LYS A 1 47 ? -21.388 18.430 -13.342 1.00 25.40 47 LYS A N 17
ATOM 24031 C CA . LYS A 1 47 ? -22.208 17.436 -14.025 1.00 3.11 47 LYS A CA 17
ATOM 24032 C C . LYS A 1 47 ? -21.823 16.025 -13.595 1.00 23.41 47 LYS A C 17
ATOM 24033 O O . LYS A 1 47 ? -22.556 15.067 -13.842 1.00 72.53 47 LYS A O 17
ATOM 24052 N N . LYS A 1 48 ? -20.667 15.901 -12.949 1.00 54.32 48 LYS A N 17
ATOM 24053 C CA . LYS A 1 48 ? -20.185 14.608 -12.482 1.00 71.11 48 LYS A CA 17
ATOM 24054 C C . LYS A 1 48 ? -20.079 14.583 -10.960 1.00 43.11 48 LYS A C 17
ATOM 24055 O O . LYS A 1 48 ? -19.310 13.807 -10.395 1.00 71.01 48 LYS A O 17
ATOM 24074 N N . ASN A 1 49 ? -20.857 15.437 -10.304 1.00 11.30 49 ASN A N 17
ATOM 24075 C CA . ASN A 1 49 ? -20.851 15.513 -8.848 1.00 25.24 49 ASN A CA 17
ATOM 24076 C C . ASN A 1 49 ? -19.456 15.844 -8.326 1.00 2.30 49 ASN A C 17
ATOM 24077 O O . ASN A 1 49 ? -19.056 15.386 -7.256 1.00 14.44 49 ASN A O 17
ATOM 24088 N N . GLY A 1 50 ? -18.719 16.644 -9.090 1.00 61.34 50 GLY A N 17
ATOM 24089 C CA . GLY A 1 50 ? -17.377 17.023 -8.689 1.00 43.34 50 GLY A CA 17
ATOM 24090 C C . GLY A 1 50 ? -16.518 15.826 -8.332 1.00 43.51 50 GLY A C 17
ATOM 24091 O O . GLY A 1 50 ? -15.594 15.936 -7.527 1.00 73.33 50 GLY A O 17
ATOM 24095 N N . ASN A 1 51 ? -16.824 14.680 -8.932 1.00 41.44 51 ASN A N 17
ATOM 24096 C CA . ASN A 1 51 ? -16.074 13.458 -8.671 1.00 33.24 51 ASN A CA 17
ATOM 24097 C C . ASN A 1 51 ? -14.989 13.249 -9.723 1.00 45.35 51 ASN A C 17
ATOM 24098 O O . ASN A 1 51 ? -15.158 12.464 -10.658 1.00 25.34 51 ASN A O 17
ATOM 24109 N N . LEU A 1 52 ? -13.876 13.957 -9.565 1.00 23.41 52 LEU A N 17
ATOM 24110 C CA . LEU A 1 52 ? -12.762 13.849 -10.501 1.00 41.21 52 LEU A CA 17
ATOM 24111 C C . LEU A 1 52 ? -12.154 12.451 -10.466 1.00 61.01 52 LEU A C 17
ATOM 24112 O O . LEU A 1 52 ? -11.397 12.069 -11.358 1.00 32.34 52 LEU A O 17
ATOM 24128 N N . GLY A 1 53 ? -12.491 11.690 -9.429 1.00 50.11 53 GLY A N 17
ATOM 24129 C CA . GLY A 1 53 ? -11.971 10.341 -9.298 1.00 10.53 53 GLY A CA 17
ATOM 24130 C C . GLY A 1 53 ? -10.528 10.319 -8.835 1.00 14.25 53 GLY A C 17
ATOM 24131 O O . GLY A 1 53 ? -10.179 10.946 -7.834 1.00 73.00 53 GLY A O 17
ATOM 24135 N N . TYR A 1 54 ? -9.686 9.594 -9.562 1.00 70.33 54 TYR A N 17
ATOM 24136 C CA . TYR A 1 54 ? -8.274 9.489 -9.219 1.00 64.40 54 TYR A CA 17
ATOM 24137 C C . TYR A 1 54 ? -7.472 10.621 -9.854 1.00 21.14 54 TYR A C 17
ATOM 24138 O O . TYR A 1 54 ? -7.673 10.961 -11.020 1.00 65.31 54 TYR A O 17
ATOM 24156 N N . PHE A 1 55 ? -6.564 11.202 -9.078 1.00 64.20 55 PHE A N 17
ATOM 24157 C CA . PHE A 1 55 ? -5.731 12.297 -9.563 1.00 73.41 55 PHE A CA 17
ATOM 24158 C C . PHE A 1 55 ? -4.290 12.135 -9.087 1.00 4.32 55 PHE A C 17
ATOM 24159 O O . PHE A 1 55 ? -3.954 11.170 -8.400 1.00 12.32 55 PHE A O 17
ATOM 24176 N N . THR A 1 56 ? -3.441 13.089 -9.458 1.00 22.23 56 THR A N 17
ATOM 24177 C CA . THR A 1 56 ? -2.036 13.054 -9.071 1.00 72.21 56 THR A CA 17
ATOM 24178 C C . THR A 1 56 ? -1.488 14.461 -8.866 1.00 65.12 56 THR A C 17
ATOM 24179 O O . THR A 1 56 ? -2.173 15.451 -9.125 1.00 62.20 56 THR A O 17
ATOM 24190 N N . LYS A 1 57 ? -0.247 14.545 -8.398 1.00 63.22 57 LYS A N 17
ATOM 24191 C CA . LYS A 1 57 ? 0.396 15.832 -8.159 1.00 64.33 57 LYS A CA 17
ATOM 24192 C C . LYS A 1 57 ? 0.860 16.460 -9.469 1.00 14.21 57 LYS A C 17
ATOM 24193 O O . LYS A 1 57 ? 1.769 15.955 -10.125 1.00 25.34 57 LYS A O 17
ATOM 24212 N N . GLY A 1 58 ? 0.227 17.567 -9.845 1.00 2.45 58 GLY A N 17
ATOM 24213 C CA . GLY A 1 58 ? 0.589 18.248 -11.074 1.00 62.11 58 GLY A CA 17
ATOM 24214 C C . GLY A 1 58 ? -0.580 18.379 -12.031 1.00 64.51 58 GLY A C 17
ATOM 24215 O O . GLY A 1 58 ? -0.427 18.883 -13.142 1.00 51.42 58 GLY A O 17
ATOM 24219 N N . MET A 1 59 ? -1.751 17.922 -11.598 1.00 41.21 59 MET A N 17
ATOM 24220 C CA . MET A 1 59 ? -2.950 17.990 -12.425 1.00 2.24 59 MET A CA 17
ATOM 24221 C C . MET A 1 59 ? -3.946 18.995 -11.855 1.00 61.30 59 MET A C 17
ATOM 24222 O O . MET A 1 59 ? -5.038 19.174 -12.393 1.00 72.43 59 MET A O 17
ATOM 24236 N N . MET A 1 60 ? -3.562 19.648 -10.763 1.00 30.13 60 MET A N 17
ATOM 24237 C CA . MET A 1 60 ? -4.423 20.635 -10.121 1.00 5.55 60 MET A CA 17
ATOM 24238 C C . MET A 1 60 ? -3.639 21.898 -9.777 1.00 22.42 60 MET A C 17
ATOM 24239 O O . MET A 1 60 ? -2.497 22.068 -10.206 1.00 65.40 60 MET A O 17
ATOM 24253 N N . VAL A 1 61 ? -4.258 22.781 -9.000 1.00 72.41 61 VAL A N 17
ATOM 24254 C CA . VAL A 1 61 ? -3.618 24.027 -8.598 1.00 45.42 61 VAL A CA 17
ATOM 24255 C C . VAL A 1 61 ? -3.026 23.915 -7.197 1.00 71.40 61 VAL A C 17
ATOM 24256 O O . VAL A 1 61 ? -3.277 22.945 -6.482 1.00 21.04 61 VAL A O 17
ATOM 24269 N N . LYS A 1 62 ? -2.239 24.913 -6.811 1.00 70.22 62 LYS A N 17
ATOM 24270 C CA . LYS A 1 62 ? -1.612 24.929 -5.495 1.00 61.42 62 LYS A CA 17
ATOM 24271 C C . LYS A 1 62 ? -2.662 24.847 -4.391 1.00 22.32 62 LYS A C 17
ATOM 24272 O O . LYS A 1 62 ? -2.664 23.930 -3.569 1.00 63.43 62 LYS A O 17
ATOM 24291 N N . PRO A 1 63 ? -3.577 25.828 -4.371 1.00 24.25 63 PRO A N 17
ATOM 24292 C CA . PRO A 1 63 ? -4.650 25.887 -3.373 1.00 41.22 63 PRO A CA 17
ATOM 24293 C C . PRO A 1 63 ? -5.688 24.789 -3.573 1.00 32.24 63 PRO A C 17
ATOM 24294 O O . PRO A 1 63 ? -6.892 25.046 -3.549 1.00 1.52 63 PRO A O 17
ATOM 24305 N N . PHE A 1 64 ? -5.216 23.562 -3.769 1.00 2.22 64 PHE A N 17
ATOM 24306 C CA . PHE A 1 64 ? -6.104 22.425 -3.973 1.00 63.30 64 PHE A CA 17
ATOM 24307 C C . PHE A 1 64 ? -5.333 21.111 -3.890 1.00 62.34 64 PHE A C 17
ATOM 24308 O O . PHE A 1 64 ? -5.646 20.246 -3.073 1.00 30.12 64 PHE A O 17
ATOM 24325 N N . GLU A 1 65 ? -4.322 20.969 -4.743 1.00 54.23 65 GLU A N 17
ATOM 24326 C CA . GLU A 1 65 ? -3.507 19.760 -4.767 1.00 54.54 65 GLU A CA 17
ATOM 24327 C C . GLU A 1 65 ? -2.995 19.421 -3.370 1.00 52.22 65 GLU A C 17
ATOM 24328 O O . GLU A 1 65 ? -3.080 18.276 -2.928 1.00 63.04 65 GLU A O 17
ATOM 24340 N N . ASP A 1 66 ? -2.466 20.425 -2.681 1.00 4.41 66 ASP A N 17
ATOM 24341 C CA . ASP A 1 66 ? -1.940 20.235 -1.334 1.00 30.04 66 ASP A CA 17
ATOM 24342 C C . ASP A 1 66 ? -2.983 19.583 -0.431 1.00 50.52 66 ASP A C 17
ATOM 24343 O O . ASP A 1 66 ? -2.704 18.591 0.240 1.00 1.25 66 ASP A O 17
ATOM 24352 N N . ALA A 1 67 ? -4.186 20.149 -0.421 1.00 24.21 67 ALA A N 17
ATOM 24353 C CA . ALA A 1 67 ? -5.270 19.622 0.399 1.00 53.54 67 ALA A CA 17
ATOM 24354 C C . ALA A 1 67 ? -6.160 18.681 -0.407 1.00 53.12 67 ALA A C 17
ATOM 24355 O O . ALA A 1 67 ? -7.370 18.618 -0.190 1.00 61.22 67 ALA A O 17
ATOM 24362 N N . ALA A 1 68 ? -5.553 17.953 -1.339 1.00 24.05 68 ALA A N 17
ATOM 24363 C CA . ALA A 1 68 ? -6.289 17.015 -2.176 1.00 31.31 68 ALA A CA 17
ATOM 24364 C C . ALA A 1 68 ? -5.914 15.574 -1.846 1.00 42.21 68 ALA A C 17
ATOM 24365 O O . ALA A 1 68 ? -6.644 14.640 -2.180 1.00 34.25 68 ALA A O 17
ATOM 24372 N N . PHE A 1 69 ? -4.771 15.399 -1.191 1.00 12.52 69 PHE A N 17
ATOM 24373 C CA . PHE A 1 69 ? -4.299 14.072 -0.818 1.00 3.22 69 PHE A CA 17
ATOM 24374 C C . PHE A 1 69 ? -3.841 14.046 0.638 1.00 11.44 69 PHE A C 17
ATOM 24375 O O . PHE A 1 69 ? -3.303 13.047 1.114 1.00 32.14 69 PHE A O 17
ATOM 24392 N N . LYS A 1 70 ? -4.059 15.154 1.340 1.00 62.13 70 LYS A N 17
ATOM 24393 C CA . LYS A 1 70 ? -3.670 15.260 2.741 1.00 15.34 70 LYS A CA 17
ATOM 24394 C C . LYS A 1 70 ? -4.849 14.944 3.658 1.00 44.23 70 LYS A C 17
ATOM 24395 O O . LYS A 1 70 ? -4.732 15.016 4.882 1.00 61.44 70 LYS A O 17
ATOM 24414 N N . LEU A 1 71 ? -5.981 14.594 3.057 1.00 14.25 71 LEU A N 17
ATOM 24415 C CA . LEU A 1 71 ? -7.180 14.266 3.820 1.00 51.20 71 LEU A CA 17
ATOM 24416 C C . LEU A 1 71 ? -7.210 12.783 4.176 1.00 14.31 71 LEU A C 17
ATOM 24417 O O . LEU A 1 71 ? -6.334 12.021 3.769 1.00 35.42 71 LEU A O 17
ATOM 24433 N N . GLN A 1 72 ? -8.224 12.382 4.936 1.00 34.03 72 GLN A N 17
ATOM 24434 C CA . GLN A 1 72 ? -8.368 10.990 5.346 1.00 44.44 72 GLN A CA 17
ATOM 24435 C C . GLN A 1 72 ? -9.413 10.278 4.493 1.00 23.11 72 GLN A C 17
ATOM 24436 O O . GLN A 1 72 ? -10.174 10.914 3.766 1.00 75.23 72 GLN A O 17
ATOM 24450 N N . VAL A 1 73 ? -9.442 8.952 4.588 1.00 55.20 73 VAL A N 17
ATOM 24451 C CA . VAL A 1 73 ? -10.394 8.152 3.827 1.00 41.14 73 VAL A CA 17
ATOM 24452 C C . VAL A 1 73 ? -11.829 8.567 4.131 1.00 20.02 73 VAL A C 17
ATOM 24453 O O . VAL A 1 73 ? -12.409 8.147 5.133 1.00 44.52 73 VAL A O 17
ATOM 24466 N N . GLY A 1 74 ? -12.398 9.395 3.260 1.00 21.44 74 GLY A N 17
ATOM 24467 C CA . GLY A 1 74 ? -13.762 9.853 3.454 1.00 61.11 74 GLY A CA 17
ATOM 24468 C C . GLY A 1 74 ? -13.837 11.102 4.310 1.00 73.23 74 GLY A C 17
ATOM 24469 O O . GLY A 1 74 ? -14.864 11.376 4.929 1.00 33.20 74 GLY A O 17
ATOM 24473 N N . GLU A 1 75 ? -12.746 11.861 4.345 1.00 40.14 75 GLU A N 17
ATOM 24474 C CA . GLU A 1 75 ? -12.693 13.086 5.133 1.00 35.23 75 GLU A CA 17
ATOM 24475 C C . GLU A 1 75 ? -12.759 14.316 4.232 1.00 54.41 75 GLU A C 17
ATOM 24476 O O . GLU A 1 75 ? -12.041 14.409 3.237 1.00 43.34 75 GLU A O 17
ATOM 24488 N N . VAL A 1 76 ? -13.626 15.258 4.589 1.00 15.14 76 VAL A N 17
ATOM 24489 C CA . VAL A 1 76 ? -13.788 16.482 3.815 1.00 43.24 76 VAL A CA 17
ATOM 24490 C C . VAL A 1 76 ? -12.718 17.506 4.178 1.00 13.13 76 VAL A C 17
ATOM 24491 O O . VAL A 1 76 ? -12.427 17.724 5.354 1.00 40.41 76 VAL A O 17
ATOM 24504 N N . SER A 1 77 ? -12.137 18.133 3.160 1.00 62.41 77 SER A N 17
ATOM 24505 C CA . SER A 1 77 ? -11.096 19.133 3.372 1.00 54.13 77 SER A CA 17
ATOM 24506 C C . SER A 1 77 ? -11.699 20.455 3.838 1.00 74.35 77 SER A C 17
ATOM 24507 O O . SER A 1 77 ? -12.871 20.516 4.211 1.00 43.54 77 SER A O 17
ATOM 24515 N N . GLU A 1 78 ? -10.891 21.509 3.812 1.00 62.11 78 GLU A N 17
ATOM 24516 C CA . GLU A 1 78 ? -11.344 22.830 4.232 1.00 24.13 78 GLU A CA 17
ATOM 24517 C C . GLU A 1 78 ? -11.614 23.722 3.025 1.00 43.34 78 GLU A C 17
ATOM 24518 O O . GLU A 1 78 ? -11.143 23.468 1.916 1.00 73.14 78 GLU A O 17
ATOM 24530 N N . PRO A 1 79 ? -12.391 24.793 3.242 1.00 31.41 79 PRO A N 17
ATOM 24531 C CA . PRO A 1 79 ? -12.742 25.745 2.185 1.00 11.40 79 PRO A CA 17
ATOM 24532 C C . PRO A 1 79 ? -11.548 26.581 1.738 1.00 51.33 79 PRO A C 17
ATOM 24533 O O . PRO A 1 79 ? -11.339 27.693 2.224 1.00 73.32 79 PRO A O 17
ATOM 24544 N N . ILE A 1 80 ? -10.767 26.040 0.808 1.00 33.43 80 ILE A N 17
ATOM 24545 C CA . ILE A 1 80 ? -9.595 26.737 0.295 1.00 53.12 80 ILE A CA 17
ATOM 24546 C C . ILE A 1 80 ? -9.993 27.824 -0.697 1.00 52.54 80 ILE A C 17
ATOM 24547 O O . ILE A 1 80 ? -10.427 27.536 -1.812 1.00 21.30 80 ILE A O 17
ATOM 24563 N N . LYS A 1 81 ? -9.840 29.079 -0.284 1.00 33.22 81 LYS A N 17
ATOM 24564 C CA . LYS A 1 81 ? -10.180 30.212 -1.136 1.00 32.11 81 LYS A CA 17
ATOM 24565 C C . LYS A 1 81 ? -9.150 30.385 -2.247 1.00 72.35 81 LYS A C 17
ATOM 24566 O O . LYS A 1 81 ? -7.989 30.702 -1.987 1.00 73.14 81 LYS A O 17
ATOM 24585 N N . SER A 1 82 ? -9.583 30.176 -3.487 1.00 42.13 82 SER A N 17
ATOM 24586 C CA . SER A 1 82 ? -8.697 30.307 -4.638 1.00 42.11 82 SER A CA 17
ATOM 24587 C C . SER A 1 82 ? -9.352 31.141 -5.735 1.00 2.11 82 SER A C 17
ATOM 24588 O O . SER A 1 82 ? -10.428 31.706 -5.541 1.00 4.30 82 SER A O 17
ATOM 24596 N N . GLU A 1 83 ? -8.693 31.213 -6.888 1.00 30.12 83 GLU A N 17
ATOM 24597 C CA . GLU A 1 83 ? -9.210 31.979 -8.016 1.00 33.12 83 GLU A CA 17
ATOM 24598 C C . GLU A 1 83 ? -10.581 31.461 -8.442 1.00 74.05 83 GLU A C 17
ATOM 24599 O O . GLU A 1 83 ? -11.385 32.198 -9.013 1.00 32.02 83 GLU A O 17
ATOM 24611 N N . PHE A 1 84 ? -10.839 30.188 -8.162 1.00 2.14 84 PHE A N 17
ATOM 24612 C CA . PHE A 1 84 ? -12.112 29.569 -8.518 1.00 5.33 84 PHE A CA 17
ATOM 24613 C C . PHE A 1 84 ? -13.085 29.615 -7.343 1.00 72.04 84 PHE A C 17
ATOM 24614 O O . PHE A 1 84 ? -14.289 29.430 -7.514 1.00 42.32 84 PHE A O 17
ATOM 24631 N N . GLY A 1 85 ? -12.553 29.861 -6.150 1.00 11.31 85 GLY A N 17
ATOM 24632 C CA . GLY A 1 85 ? -13.388 29.926 -4.964 1.00 70.45 85 GLY A CA 17
ATOM 24633 C C . GLY A 1 85 ? -13.001 28.890 -3.927 1.00 50.31 85 GLY A C 17
ATOM 24634 O O . GLY A 1 85 ? -11.893 28.354 -3.957 1.00 1.34 85 GLY A O 17
ATOM 24638 N N . TYR A 1 86 ? -13.916 28.609 -3.005 1.00 3.44 86 TYR A N 17
ATOM 24639 C CA . TYR A 1 86 ? -13.663 27.635 -1.950 1.00 71.12 86 TYR A CA 17
ATOM 24640 C C . TYR A 1 86 ? -13.673 26.215 -2.507 1.00 5.41 86 TYR A C 17
ATOM 24641 O O . TYR A 1 86 ? -14.672 25.761 -3.065 1.00 41.13 86 TYR A O 17
ATOM 24659 N N . HIS A 1 87 ? -12.553 25.517 -2.350 1.00 65.42 87 HIS A N 17
ATOM 24660 C CA . HIS A 1 87 ? -12.431 24.147 -2.836 1.00 31.13 87 HIS A CA 17
ATOM 24661 C C . HIS A 1 87 ? -12.673 23.148 -1.708 1.00 31.10 87 HIS A C 17
ATOM 24662 O O . HIS A 1 87 ? -12.003 23.187 -0.676 1.00 34.04 87 HIS A O 17
ATOM 24676 N N . ILE A 1 88 ? -13.635 22.254 -1.914 1.00 34.13 88 ILE A N 17
ATOM 24677 C CA . ILE A 1 88 ? -13.966 21.245 -0.915 1.00 30.22 88 ILE A CA 17
ATOM 24678 C C . ILE A 1 88 ? -13.626 19.845 -1.414 1.00 71.03 88 ILE A C 17
ATOM 24679 O O . ILE A 1 88 ? -14.474 19.152 -1.976 1.00 14.21 88 ILE A O 17
ATOM 24695 N N . ILE A 1 89 ? -12.380 19.435 -1.204 1.00 63.12 89 ILE A N 17
ATOM 24696 C CA . ILE A 1 89 ? -11.928 18.116 -1.631 1.00 33.31 89 ILE A CA 17
ATOM 24697 C C . ILE A 1 89 ? -12.311 17.047 -0.612 1.00 41.41 89 ILE A C 17
ATOM 24698 O O . ILE A 1 89 ? -12.117 17.224 0.591 1.00 23.01 89 ILE A O 17
ATOM 24714 N N . LYS A 1 90 ? -12.854 15.938 -1.102 1.00 32.03 90 LYS A N 17
ATOM 24715 C CA . LYS A 1 90 ? -13.262 14.839 -0.236 1.00 21.04 90 LYS A CA 17
ATOM 24716 C C . LYS A 1 90 ? -12.773 13.503 -0.786 1.00 22.33 90 LYS A C 17
ATOM 24717 O O . LYS A 1 90 ? -13.128 13.111 -1.897 1.00 74.43 90 LYS A O 17
ATOM 24736 N N . ARG A 1 91 ? -11.956 12.807 0.000 1.00 52.31 91 ARG A N 17
ATOM 24737 C CA . ARG A 1 91 ? -11.419 11.515 -0.409 1.00 11.13 91 ARG A CA 17
ATOM 24738 C C . ARG A 1 91 ? -12.519 10.458 -0.452 1.00 2.33 91 ARG A C 17
ATOM 24739 O O . ARG A 1 91 ? -13.442 10.473 0.363 1.00 53.21 91 ARG A O 17
ATOM 24760 N N . PHE A 1 92 ? -12.414 9.542 -1.409 1.00 14.51 92 PHE A N 17
ATOM 24761 C CA . PHE A 1 92 ? -13.401 8.478 -1.560 1.00 1.51 92 PHE A CA 17
ATOM 24762 C C . PHE A 1 92 ? -12.750 7.107 -1.404 1.00 13.52 92 PHE A C 17
ATOM 24763 O O . PHE A 1 92 ? -13.379 6.160 -0.934 1.00 22.12 92 PHE A O 17
ATOM 24780 N N . GLY A 1 93 ? -11.486 7.010 -1.804 1.00 11.41 93 GLY A N 17
ATOM 24781 C CA . GLY A 1 93 ? -10.771 5.751 -1.701 1.00 41.50 93 GLY A CA 17
ATOM 24782 C C . GLY A 1 93 ? -10.845 5.154 -0.310 1.00 45.40 93 GLY A C 17
ATOM 24783 O O . GLY A 1 93 ? -9.826 5.017 0.368 1.00 20.41 93 GLY A O 17
ATOM 24787 N N . GLY A 1 1 ? -0.318 -1.243 -2.107 1.00 34.14 1 GLY A N 18
ATOM 24788 C CA . GLY A 1 1 ? 0.222 -0.918 -3.413 1.00 10.43 1 GLY A CA 18
ATOM 24789 C C . GLY A 1 1 ? 0.829 0.470 -3.460 1.00 2.41 1 GLY A C 18
ATOM 24790 O O . GLY A 1 1 ? 0.908 1.172 -2.451 1.00 32.20 1 GLY A O 18
ATOM 24794 N N . PRO A 1 2 ? 1.276 0.886 -4.655 1.00 61.11 2 PRO A N 18
ATOM 24795 C CA . PRO A 1 2 ? 1.889 2.202 -4.858 1.00 23.34 2 PRO A CA 18
ATOM 24796 C C . PRO A 1 2 ? 0.879 3.338 -4.730 1.00 23.31 2 PRO A C 18
ATOM 24797 O O . PRO A 1 2 ? -0.212 3.278 -5.296 1.00 25.50 2 PRO A O 18
ATOM 24808 N N . SER A 1 3 ? 1.251 4.372 -3.982 1.00 1.04 3 SER A N 18
ATOM 24809 C CA . SER A 1 3 ? 0.376 5.521 -3.778 1.00 22.23 3 SER A CA 18
ATOM 24810 C C . SER A 1 3 ? 0.620 6.586 -4.842 1.00 2.10 3 SER A C 18
ATOM 24811 O O . SER A 1 3 ? 1.093 7.682 -4.542 1.00 30.53 3 SER A O 18
ATOM 24819 N N . ASN A 1 4 ? 0.294 6.255 -6.087 1.00 61.23 4 ASN A N 18
ATOM 24820 C CA . ASN A 1 4 ? 0.478 7.182 -7.198 1.00 5.44 4 ASN A CA 18
ATOM 24821 C C . ASN A 1 4 ? -0.732 8.099 -7.347 1.00 1.33 4 ASN A C 18
ATOM 24822 O O . ASN A 1 4 ? -0.591 9.305 -7.549 1.00 1.13 4 ASN A O 18
ATOM 24833 N N . LYS A 1 5 ? -1.924 7.518 -7.246 1.00 5.30 5 LYS A N 18
ATOM 24834 C CA . LYS A 1 5 ? -3.160 8.282 -7.368 1.00 63.32 5 LYS A CA 18
ATOM 24835 C C . LYS A 1 5 ? -4.167 7.858 -6.304 1.00 10.20 5 LYS A C 18
ATOM 24836 O O . LYS A 1 5 ? -4.049 6.781 -5.719 1.00 14.20 5 LYS A O 18
ATOM 24855 N N . ILE A 1 6 ? -5.157 8.711 -6.061 1.00 30.11 6 ILE A N 18
ATOM 24856 C CA . ILE A 1 6 ? -6.187 8.423 -5.070 1.00 2.04 6 ILE A CA 18
ATOM 24857 C C . ILE A 1 6 ? -7.506 9.094 -5.435 1.00 43.15 6 ILE A C 18
ATOM 24858 O O . ILE A 1 6 ? -7.523 10.165 -6.043 1.00 22.22 6 ILE A O 18
ATOM 24874 N N . LYS A 1 7 ? -8.610 8.457 -5.062 1.00 11.12 7 LYS A N 18
ATOM 24875 C CA . LYS A 1 7 ? -9.936 8.993 -5.348 1.00 13.32 7 LYS A CA 18
ATOM 24876 C C . LYS A 1 7 ? -10.208 10.243 -4.516 1.00 32.30 7 LYS A C 18
ATOM 24877 O O . LYS A 1 7 ? -9.881 10.294 -3.330 1.00 44.14 7 LYS A O 18
ATOM 24896 N N . CYS A 1 8 ? -10.811 11.247 -5.145 1.00 21.51 8 CYS A N 18
ATOM 24897 C CA . CYS A 1 8 ? -11.128 12.495 -4.462 1.00 51.31 8 CYS A CA 18
ATOM 24898 C C . CYS A 1 8 ? -12.165 13.295 -5.245 1.00 74.41 8 CYS A C 18
ATOM 24899 O O . CYS A 1 8 ? -12.452 12.992 -6.403 1.00 3.03 8 CYS A O 18
ATOM 24907 N N . SER A 1 9 ? -12.727 14.313 -4.603 1.00 10.34 9 SER A N 18
ATOM 24908 C CA . SER A 1 9 ? -13.738 15.153 -5.236 1.00 63.54 9 SER A CA 18
ATOM 24909 C C . SER A 1 9 ? -13.401 16.631 -5.066 1.00 42.35 9 SER A C 18
ATOM 24910 O O . SER A 1 9 ? -12.298 16.985 -4.647 1.00 73.45 9 SER A O 18
ATOM 24918 N N . HIS A 1 10 ? -14.360 17.492 -5.393 1.00 70.24 10 HIS A N 18
ATOM 24919 C CA . HIS A 1 10 ? -14.166 18.932 -5.277 1.00 53.42 10 HIS A CA 18
ATOM 24920 C C . HIS A 1 10 ? -15.479 19.677 -5.505 1.00 64.14 10 HIS A C 18
ATOM 24921 O O . HIS A 1 10 ? -16.332 19.228 -6.271 1.00 41.35 10 HIS A O 18
ATOM 24935 N N . ILE A 1 11 ? -15.632 20.814 -4.836 1.00 30.22 11 ILE A N 18
ATOM 24936 C CA . ILE A 1 11 ? -16.840 21.620 -4.967 1.00 74.24 11 ILE A CA 18
ATOM 24937 C C . ILE A 1 11 ? -16.529 23.105 -4.815 1.00 14.13 11 ILE A C 18
ATOM 24938 O O . ILE A 1 11 ? -16.075 23.551 -3.759 1.00 74.34 11 ILE A O 18
ATOM 24954 N N . LEU A 1 12 ? -16.778 23.867 -5.873 1.00 42.05 12 LEU A N 18
ATOM 24955 C CA . LEU A 1 12 ? -16.527 25.304 -5.858 1.00 62.21 12 LEU A CA 18
ATOM 24956 C C . LEU A 1 12 ? -17.803 26.076 -5.539 1.00 11.42 12 LEU A C 18
ATOM 24957 O O . LEU A 1 12 ? -18.857 25.826 -6.125 1.00 65.12 12 LEU A O 18
ATOM 24973 N N . VAL A 1 13 ? -17.701 27.019 -4.608 1.00 10.04 13 VAL A N 18
ATOM 24974 C CA . VAL A 1 13 ? -18.846 27.831 -4.212 1.00 45.35 13 VAL A CA 18
ATOM 24975 C C . VAL A 1 13 ? -18.483 29.312 -4.176 1.00 71.11 13 VAL A C 18
ATOM 24976 O O . VAL A 1 13 ? -17.375 29.699 -4.548 1.00 14.43 13 VAL A O 18
ATOM 24989 N N . SER A 1 14 ? -19.424 30.135 -3.724 1.00 61.55 14 SER A N 18
ATOM 24990 C CA . SER A 1 14 ? -19.205 31.574 -3.642 1.00 53.14 14 SER A CA 18
ATOM 24991 C C . SER A 1 14 ? -19.184 32.038 -2.188 1.00 52.44 14 SER A C 18
ATOM 24992 O O . SER A 1 14 ? -18.661 33.107 -1.872 1.00 72.45 14 SER A O 18
ATOM 25000 N N . LYS A 1 15 ? -19.758 31.226 -1.307 1.00 64.03 15 LYS A N 18
ATOM 25001 C CA . LYS A 1 15 ? -19.807 31.550 0.113 1.00 25.23 15 LYS A CA 18
ATOM 25002 C C . LYS A 1 15 ? -19.381 30.354 0.959 1.00 25.41 15 LYS A C 18
ATOM 25003 O O . LYS A 1 15 ? -19.573 29.204 0.564 1.00 11.01 15 LYS A O 18
ATOM 25022 N N . GLN A 1 16 ? -18.803 30.633 2.124 1.00 53.32 16 GLN A N 18
ATOM 25023 C CA . GLN A 1 16 ? -18.352 29.579 3.024 1.00 71.34 16 GLN A CA 18
ATOM 25024 C C . GLN A 1 16 ? -19.532 28.763 3.541 1.00 34.40 16 GLN A C 18
ATOM 25025 O O . GLN A 1 16 ? -19.384 27.591 3.891 1.00 42.41 16 GLN A O 18
ATOM 25039 N N . SER A 1 17 ? -20.704 29.389 3.587 1.00 30.42 17 SER A N 18
ATOM 25040 C CA . SER A 1 17 ? -21.909 28.721 4.066 1.00 43.14 17 SER A CA 18
ATOM 25041 C C . SER A 1 17 ? -22.257 27.528 3.180 1.00 5.31 17 SER A C 18
ATOM 25042 O O . SER A 1 17 ? -23.019 26.648 3.579 1.00 51.23 17 SER A O 18
ATOM 25050 N N . GLU A 1 18 ? -21.692 27.507 1.977 1.00 30.22 18 GLU A N 18
ATOM 25051 C CA . GLU A 1 18 ? -21.943 26.424 1.035 1.00 70.41 18 GLU A CA 18
ATOM 25052 C C . GLU A 1 18 ? -20.780 25.435 1.019 1.00 32.13 18 GLU A C 18
ATOM 25053 O O . GLU A 1 18 ? -20.982 24.222 1.048 1.00 11.21 18 GLU A O 18
ATOM 25065 N N . ALA A 1 19 ? -19.563 25.965 0.971 1.00 24.44 19 ALA A N 18
ATOM 25066 C CA . ALA A 1 19 ? -18.367 25.131 0.953 1.00 3.10 19 ALA A CA 18
ATOM 25067 C C . ALA A 1 19 ? -18.195 24.388 2.274 1.00 71.52 19 ALA A C 18
ATOM 25068 O O . ALA A 1 19 ? -17.971 23.176 2.292 1.00 52.32 19 ALA A O 18
ATOM 25075 N N . LEU A 1 20 ? -18.303 25.120 3.377 1.00 4.11 20 LEU A N 18
ATOM 25076 C CA . LEU A 1 20 ? -18.159 24.530 4.703 1.00 21.43 20 LEU A CA 18
ATOM 25077 C C . LEU A 1 20 ? -19.360 23.653 5.042 1.00 30.32 20 LEU A C 18
ATOM 25078 O O . LEU A 1 20 ? -19.295 22.815 5.941 1.00 70.24 20 LEU A O 18
ATOM 25094 N N . ALA A 1 21 ? -20.455 23.852 4.316 1.00 62.41 21 ALA A N 18
ATOM 25095 C CA . ALA A 1 21 ? -21.669 23.076 4.537 1.00 41.14 21 ALA A CA 18
ATOM 25096 C C . ALA A 1 21 ? -21.525 21.662 3.986 1.00 73.01 21 ALA A C 18
ATOM 25097 O O . ALA A 1 21 ? -22.399 20.817 4.184 1.00 51.41 21 ALA A O 18
ATOM 25104 N N . ILE A 1 22 ? -20.419 21.411 3.292 1.00 14.34 22 ILE A N 18
ATOM 25105 C CA . ILE A 1 22 ? -20.163 20.099 2.713 1.00 4.11 22 ILE A CA 18
ATOM 25106 C C . ILE A 1 22 ? -19.799 19.084 3.792 1.00 12.00 22 ILE A C 18
ATOM 25107 O O . ILE A 1 22 ? -20.011 17.883 3.624 1.00 3.21 22 ILE A O 18
ATOM 25123 N N . MET A 1 23 ? -19.253 19.575 4.899 1.00 51.02 23 MET A N 18
ATOM 25124 C CA . MET A 1 23 ? -18.864 18.711 6.007 1.00 64.22 23 MET A CA 18
ATOM 25125 C C . MET A 1 23 ? -19.959 18.657 7.067 1.00 2.44 23 MET A C 18
ATOM 25126 O O . MET A 1 23 ? -19.927 17.815 7.964 1.00 45.35 23 MET A O 18
ATOM 25140 N N . GLU A 1 24 ? -20.926 19.563 6.958 1.00 73.15 24 GLU A N 18
ATOM 25141 C CA . GLU A 1 24 ? -22.030 19.618 7.909 1.00 41.11 24 GLU A CA 18
ATOM 25142 C C . GLU A 1 24 ? -23.270 18.931 7.344 1.00 41.44 24 GLU A C 18
ATOM 25143 O O . GLU A 1 24 ? -23.932 18.154 8.032 1.00 43.52 24 GLU A O 18
ATOM 25155 N N . LYS A 1 25 ? -23.580 19.225 6.084 1.00 23.04 25 LYS A N 18
ATOM 25156 C CA . LYS A 1 25 ? -24.739 18.636 5.425 1.00 41.35 25 LYS A CA 18
ATOM 25157 C C . LYS A 1 25 ? -24.648 17.114 5.419 1.00 25.13 25 LYS A C 18
ATOM 25158 O O . LYS A 1 25 ? -25.565 16.425 5.869 1.00 54.12 25 LYS A O 18
ATOM 25177 N N . LEU A 1 26 ? -23.537 16.593 4.911 1.00 2.50 26 LEU A N 18
ATOM 25178 C CA . LEU A 1 26 ? -23.325 15.152 4.850 1.00 62.45 26 LEU A CA 18
ATOM 25179 C C . LEU A 1 26 ? -23.386 14.532 6.242 1.00 44.13 26 LEU A C 18
ATOM 25180 O O . LEU A 1 26 ? -23.703 13.353 6.396 1.00 13.13 26 LEU A O 18
ATOM 25196 N N . LYS A 1 27 ? -23.081 15.336 7.255 1.00 10.43 27 LYS A N 18
ATOM 25197 C CA . LYS A 1 27 ? -23.103 14.870 8.637 1.00 74.43 27 LYS A CA 18
ATOM 25198 C C . LYS A 1 27 ? -24.469 14.291 8.992 1.00 34.24 27 LYS A C 18
ATOM 25199 O O . LYS A 1 27 ? -24.585 13.457 9.891 1.00 13.52 27 LYS A O 18
ATOM 25218 N N . SER A 1 28 ? -25.500 14.737 8.282 1.00 61.04 28 SER A N 18
ATOM 25219 C CA . SER A 1 28 ? -26.858 14.264 8.524 1.00 33.32 28 SER A CA 18
ATOM 25220 C C . SER A 1 28 ? -27.111 12.944 7.803 1.00 50.34 28 SER A C 18
ATOM 25221 O O . SER A 1 28 ? -27.978 12.164 8.196 1.00 25.24 28 SER A O 18
ATOM 25229 N N . GLY A 1 29 ? -26.347 12.700 6.742 1.00 45.52 29 GLY A N 18
ATOM 25230 C CA . GLY A 1 29 ? -26.502 11.475 5.981 1.00 53.45 29 GLY A CA 18
ATOM 25231 C C . GLY A 1 29 ? -26.805 11.735 4.518 1.00 54.12 29 GLY A C 18
ATOM 25232 O O . GLY A 1 29 ? -27.475 10.936 3.865 1.00 50.11 29 GLY A O 18
ATOM 25236 N N . GLU A 1 30 ? -26.311 12.857 4.004 1.00 62.44 30 GLU A N 18
ATOM 25237 C CA . GLU A 1 30 ? -26.535 13.221 2.609 1.00 30.33 30 GLU A CA 18
ATOM 25238 C C . GLU A 1 30 ? -25.443 12.642 1.714 1.00 12.51 30 GLU A C 18
ATOM 25239 O O . GLU A 1 30 ? -24.663 11.790 2.138 1.00 72.32 30 GLU A O 18
ATOM 25251 N N . LYS A 1 31 ? -25.394 13.112 0.472 1.00 11.22 31 LYS A N 18
ATOM 25252 C CA . LYS A 1 31 ? -24.399 12.644 -0.485 1.00 2.31 31 LYS A CA 18
ATOM 25253 C C . LYS A 1 31 ? -23.567 13.807 -1.017 1.00 42.33 31 LYS A C 18
ATOM 25254 O O . LYS A 1 31 ? -24.097 14.878 -1.314 1.00 72.43 31 LYS A O 18
ATOM 25273 N N . PHE A 1 32 ? -22.261 13.589 -1.137 1.00 74.03 32 PHE A N 18
ATOM 25274 C CA . PHE A 1 32 ? -21.357 14.619 -1.634 1.00 61.22 32 PHE A CA 18
ATOM 25275 C C . PHE A 1 32 ? -21.791 15.104 -3.014 1.00 61.32 32 PHE A C 18
ATOM 25276 O O . PHE A 1 32 ? -21.897 16.305 -3.258 1.00 10.52 32 PHE A O 18
ATOM 25293 N N . GLY A 1 33 ? -22.041 14.159 -3.916 1.00 31.34 33 GLY A N 18
ATOM 25294 C CA . GLY A 1 33 ? -22.461 14.509 -5.261 1.00 24.41 33 GLY A CA 18
ATOM 25295 C C . GLY A 1 33 ? -23.725 15.344 -5.275 1.00 41.32 33 GLY A C 18
ATOM 25296 O O . GLY A 1 33 ? -23.867 16.255 -6.091 1.00 43.13 33 GLY A O 18
ATOM 25300 N N . LYS A 1 34 ? -24.647 15.035 -4.370 1.00 2.51 34 LYS A N 18
ATOM 25301 C CA . LYS A 1 34 ? -25.907 15.765 -4.281 1.00 22.43 34 LYS A CA 18
ATOM 25302 C C . LYS A 1 34 ? -25.659 17.254 -4.070 1.00 13.41 34 LYS A C 18
ATOM 25303 O O . LYS A 1 34 ? -26.505 18.087 -4.400 1.00 70.21 34 LYS A O 18
ATOM 25322 N N . LEU A 1 35 ? -24.496 17.585 -3.520 1.00 65.45 35 LEU A N 18
ATOM 25323 C CA . LEU A 1 35 ? -24.136 18.975 -3.268 1.00 23.11 35 LEU A CA 18
ATOM 25324 C C . LEU A 1 35 ? -23.184 19.495 -4.339 1.00 71.34 35 LEU A C 18
ATOM 25325 O O . LEU A 1 35 ? -23.139 20.694 -4.615 1.00 61.44 35 LEU A O 18
ATOM 25341 N N . ALA A 1 36 ? -22.425 18.585 -4.941 1.00 42.45 36 ALA A N 18
ATOM 25342 C CA . ALA A 1 36 ? -21.477 18.952 -5.986 1.00 71.43 36 ALA A CA 18
ATOM 25343 C C . ALA A 1 36 ? -22.191 19.217 -7.307 1.00 73.21 36 ALA A C 18
ATOM 25344 O O . ALA A 1 36 ? -21.651 19.876 -8.195 1.00 53.24 36 ALA A O 18
ATOM 25351 N N . LYS A 1 37 ? -23.408 18.697 -7.432 1.00 13.44 37 LYS A N 18
ATOM 25352 C CA . LYS A 1 37 ? -24.197 18.879 -8.643 1.00 72.13 37 LYS A CA 18
ATOM 25353 C C . LYS A 1 37 ? -24.969 20.194 -8.600 1.00 11.40 37 LYS A C 18
ATOM 25354 O O . LYS A 1 37 ? -25.748 20.497 -9.502 1.00 61.13 37 LYS A O 18
ATOM 25373 N N . GLU A 1 38 ? -24.745 20.971 -7.544 1.00 62.14 38 GLU A N 18
ATOM 25374 C CA . GLU A 1 38 ? -25.418 22.254 -7.385 1.00 12.52 38 GLU A CA 18
ATOM 25375 C C . GLU A 1 38 ? -24.444 23.325 -6.905 1.00 3.53 38 GLU A C 18
ATOM 25376 O O . GLU A 1 38 ? -24.234 24.336 -7.575 1.00 51.51 38 GLU A O 18
ATOM 25388 N N . LEU A 1 39 ? -23.850 23.095 -5.738 1.00 45.45 39 LEU A N 18
ATOM 25389 C CA . LEU A 1 39 ? -22.897 24.040 -5.166 1.00 30.23 39 LEU A CA 18
ATOM 25390 C C . LEU A 1 39 ? -21.744 24.302 -6.130 1.00 43.11 39 LEU A C 18
ATOM 25391 O O . LEU A 1 39 ? -21.405 25.452 -6.410 1.00 2.14 39 LEU A O 18
ATOM 25407 N N . SER A 1 40 ? -21.147 23.228 -6.636 1.00 61.13 40 SER A N 18
ATOM 25408 C CA . SER A 1 40 ? -20.031 23.341 -7.568 1.00 72.04 40 SER A CA 18
ATOM 25409 C C . SER A 1 40 ? -20.377 24.283 -8.717 1.00 45.45 40 SER A C 18
ATOM 25410 O O . SER A 1 40 ? -21.122 23.921 -9.628 1.00 72.01 40 SER A O 18
ATOM 25418 N N . ILE A 1 41 ? -19.830 25.493 -8.668 1.00 24.01 41 ILE A N 18
ATOM 25419 C CA . ILE A 1 41 ? -20.078 26.487 -9.704 1.00 61.34 41 ILE A CA 18
ATOM 25420 C C . ILE A 1 41 ? -19.289 26.171 -10.969 1.00 65.42 41 ILE A C 18
ATOM 25421 O O . ILE A 1 41 ? -19.639 26.621 -12.061 1.00 24.22 41 ILE A O 18
ATOM 25437 N N . ASP A 1 42 ? -18.221 25.395 -10.816 1.00 31.52 42 ASP A N 18
ATOM 25438 C CA . ASP A 1 42 ? -17.382 25.015 -11.947 1.00 51.42 42 ASP A CA 18
ATOM 25439 C C . ASP A 1 42 ? -18.180 24.214 -12.970 1.00 23.50 42 ASP A C 18
ATOM 25440 O O . ASP A 1 42 ? -18.620 23.097 -12.693 1.00 5.22 42 ASP A O 18
ATOM 25449 N N . SER A 1 43 ? -18.363 24.789 -14.155 1.00 13.44 43 SER A N 18
ATOM 25450 C CA . SER A 1 43 ? -19.112 24.130 -15.217 1.00 44.35 43 SER A CA 18
ATOM 25451 C C . SER A 1 43 ? -18.582 22.721 -15.462 1.00 43.01 43 SER A C 18
ATOM 25452 O O . SER A 1 43 ? -19.349 21.791 -15.711 1.00 41.44 43 SER A O 18
ATOM 25460 N N . GLY A 1 44 ? -17.262 22.570 -15.389 1.00 34.24 44 GLY A N 18
ATOM 25461 C CA . GLY A 1 44 ? -16.652 21.271 -15.604 1.00 5.40 44 GLY A CA 18
ATOM 25462 C C . GLY A 1 44 ? -16.485 20.489 -14.317 1.00 70.53 44 GLY A C 18
ATOM 25463 O O . GLY A 1 44 ? -15.434 19.893 -14.077 1.00 11.24 44 GLY A O 18
ATOM 25467 N N . SER A 1 45 ? -17.523 20.490 -13.486 1.00 63.34 45 SER A N 18
ATOM 25468 C CA . SER A 1 45 ? -17.484 19.778 -12.214 1.00 41.24 45 SER A CA 18
ATOM 25469 C C . SER A 1 45 ? -18.893 19.420 -11.749 1.00 41.34 45 SER A C 18
ATOM 25470 O O . SER A 1 45 ? -19.133 18.320 -11.254 1.00 34.14 45 SER A O 18
ATOM 25478 N N . ALA A 1 46 ? -19.820 20.358 -11.913 1.00 41.34 46 ALA A N 18
ATOM 25479 C CA . ALA A 1 46 ? -21.205 20.143 -11.513 1.00 65.01 46 ALA A CA 18
ATOM 25480 C C . ALA A 1 46 ? -21.858 19.056 -12.361 1.00 41.54 46 ALA A C 18
ATOM 25481 O O . ALA A 1 46 ? -22.933 18.557 -12.029 1.00 41.32 46 ALA A O 18
ATOM 25488 N N . LYS A 1 47 ? -21.203 18.696 -13.459 1.00 65.15 47 LYS A N 18
ATOM 25489 C CA . LYS A 1 47 ? -21.719 17.668 -14.356 1.00 63.25 47 LYS A CA 18
ATOM 25490 C C . LYS A 1 47 ? -21.233 16.285 -13.935 1.00 32.31 47 LYS A C 18
ATOM 25491 O O . LYS A 1 47 ? -21.820 15.269 -14.309 1.00 23.12 47 LYS A O 18
ATOM 25510 N N . LYS A 1 48 ? -20.160 16.252 -13.153 1.00 11.10 48 LYS A N 18
ATOM 25511 C CA . LYS A 1 48 ? -19.597 14.994 -12.677 1.00 72.14 48 LYS A CA 18
ATOM 25512 C C . LYS A 1 48 ? -19.667 14.906 -11.157 1.00 33.32 48 LYS A C 18
ATOM 25513 O O . LYS A 1 48 ? -18.862 14.222 -10.527 1.00 1.00 48 LYS A O 18
ATOM 25532 N N . ASN A 1 49 ? -20.638 15.601 -10.573 1.00 22.02 49 ASN A N 18
ATOM 25533 C CA . ASN A 1 49 ? -20.814 15.600 -9.125 1.00 34.02 49 ASN A CA 18
ATOM 25534 C C . ASN A 1 49 ? -19.507 15.943 -8.418 1.00 32.41 49 ASN A C 18
ATOM 25535 O O . ASN A 1 49 ? -19.251 15.481 -7.307 1.00 2.04 49 ASN A O 18
ATOM 25546 N N . GLY A 1 50 ? -18.683 16.757 -9.070 1.00 62.22 50 GLY A N 18
ATOM 25547 C CA . GLY A 1 50 ? -17.412 17.148 -8.489 1.00 32.22 50 GLY A CA 18
ATOM 25548 C C . GLY A 1 50 ? -16.532 15.957 -8.165 1.00 65.32 50 GLY A C 18
ATOM 25549 O O . GLY A 1 50 ? -15.607 16.061 -7.361 1.00 25.11 50 GLY A O 18
ATOM 25553 N N . ASN A 1 51 ? -16.820 14.822 -8.792 1.00 33.52 51 ASN A N 18
ATOM 25554 C CA . ASN A 1 51 ? -16.049 13.604 -8.564 1.00 52.35 51 ASN A CA 18
ATOM 25555 C C . ASN A 1 51 ? -14.992 13.420 -9.649 1.00 63.15 51 ASN A C 18
ATOM 25556 O O . ASN A 1 51 ? -15.222 12.732 -10.645 1.00 3.43 51 ASN A O 18
ATOM 25567 N N . LEU A 1 52 ? -13.833 14.038 -9.449 1.00 14.10 52 LEU A N 18
ATOM 25568 C CA . LEU A 1 52 ? -12.740 13.942 -10.409 1.00 44.43 52 LEU A CA 18
ATOM 25569 C C . LEU A 1 52 ? -12.136 12.541 -10.409 1.00 14.20 52 LEU A C 18
ATOM 25570 O O . LEU A 1 52 ? -11.339 12.198 -11.280 1.00 63.13 52 LEU A O 18
ATOM 25586 N N . GLY A 1 53 ? -12.524 11.735 -9.426 1.00 12.04 53 GLY A N 18
ATOM 25587 C CA . GLY A 1 53 ? -12.014 10.380 -9.331 1.00 50.24 53 GLY A CA 18
ATOM 25588 C C . GLY A 1 53 ? -10.578 10.334 -8.849 1.00 65.43 53 GLY A C 18
ATOM 25589 O O . GLY A 1 53 ? -10.222 10.995 -7.874 1.00 1.04 53 GLY A O 18
ATOM 25593 N N . TYR A 1 54 ? -9.751 9.550 -9.532 1.00 30.32 54 TYR A N 18
ATOM 25594 C CA . TYR A 1 54 ? -8.346 9.417 -9.164 1.00 72.34 54 TYR A CA 18
ATOM 25595 C C . TYR A 1 54 ? -7.515 10.543 -9.771 1.00 31.50 54 TYR A C 18
ATOM 25596 O O . TYR A 1 54 ? -7.682 10.893 -10.940 1.00 72.32 54 TYR A O 18
ATOM 25614 N N . PHE A 1 55 ? -6.618 11.105 -8.969 1.00 11.42 55 PHE A N 18
ATOM 25615 C CA . PHE A 1 55 ? -5.759 12.193 -9.425 1.00 73.53 55 PHE A CA 18
ATOM 25616 C C . PHE A 1 55 ? -4.341 12.027 -8.890 1.00 23.33 55 PHE A C 18
ATOM 25617 O O . PHE A 1 55 ? -4.051 11.091 -8.143 1.00 33.34 55 PHE A O 18
ATOM 25634 N N . THR A 1 56 ? -3.457 12.942 -9.276 1.00 2.12 56 THR A N 18
ATOM 25635 C CA . THR A 1 56 ? -2.068 12.898 -8.836 1.00 73.35 56 THR A CA 18
ATOM 25636 C C . THR A 1 56 ? -1.503 14.301 -8.657 1.00 1.24 56 THR A C 18
ATOM 25637 O O . THR A 1 56 ? -2.200 15.294 -8.869 1.00 44.11 56 THR A O 18
ATOM 25648 N N . LYS A 1 57 ? -0.236 14.379 -8.265 1.00 72.42 57 LYS A N 18
ATOM 25649 C CA . LYS A 1 57 ? 0.425 15.662 -8.059 1.00 21.40 57 LYS A CA 18
ATOM 25650 C C . LYS A 1 57 ? 0.832 16.285 -9.390 1.00 23.54 57 LYS A C 18
ATOM 25651 O O . LYS A 1 57 ? 1.727 15.787 -10.071 1.00 43.12 57 LYS A O 18
ATOM 25670 N N . GLY A 1 58 ? 0.169 17.379 -9.754 1.00 65.11 58 GLY A N 18
ATOM 25671 C CA . GLY A 1 58 ? 0.478 18.052 -11.002 1.00 34.20 58 GLY A CA 18
ATOM 25672 C C . GLY A 1 58 ? -0.705 18.090 -11.948 1.00 73.12 58 GLY A C 18
ATOM 25673 O O . GLY A 1 58 ? -0.558 18.426 -13.123 1.00 52.12 58 GLY A O 18
ATOM 25677 N N . MET A 1 59 ? -1.881 17.741 -11.438 1.00 33.31 59 MET A N 18
ATOM 25678 C CA . MET A 1 59 ? -3.095 17.736 -12.246 1.00 63.52 59 MET A CA 18
ATOM 25679 C C . MET A 1 59 ? -4.093 18.769 -11.735 1.00 51.05 59 MET A C 18
ATOM 25680 O O . MET A 1 59 ? -5.196 18.896 -12.268 1.00 3.41 59 MET A O 18
ATOM 25694 N N . MET A 1 60 ? -3.701 19.505 -10.701 1.00 24.31 60 MET A N 18
ATOM 25695 C CA . MET A 1 60 ? -4.562 20.528 -10.120 1.00 30.40 60 MET A CA 18
ATOM 25696 C C . MET A 1 60 ? -3.768 21.791 -9.803 1.00 2.02 60 MET A C 18
ATOM 25697 O O . MET A 1 60 ? -2.615 21.930 -10.211 1.00 51.43 60 MET A O 18
ATOM 25711 N N . VAL A 1 61 ? -4.392 22.709 -9.071 1.00 51.03 61 VAL A N 18
ATOM 25712 C CA . VAL A 1 61 ? -3.743 23.961 -8.699 1.00 72.32 61 VAL A CA 18
ATOM 25713 C C . VAL A 1 61 ? -3.103 23.858 -7.319 1.00 13.21 61 VAL A C 18
ATOM 25714 O O . VAL A 1 61 ? -3.369 22.921 -6.566 1.00 33.31 61 VAL A O 18
ATOM 25727 N N . LYS A 1 62 ? -2.258 24.830 -6.991 1.00 52.22 62 LYS A N 18
ATOM 25728 C CA . LYS A 1 62 ? -1.581 24.852 -5.700 1.00 53.32 62 LYS A CA 18
ATOM 25729 C C . LYS A 1 62 ? -2.589 24.800 -4.556 1.00 45.11 62 LYS A C 18
ATOM 25730 O O . LYS A 1 62 ? -2.573 23.893 -3.723 1.00 62.13 62 LYS A O 18
ATOM 25749 N N . PRO A 1 63 ? -3.488 25.794 -4.512 1.00 4.21 63 PRO A N 18
ATOM 25750 C CA . PRO A 1 63 ? -4.520 25.883 -3.476 1.00 14.21 63 PRO A CA 18
ATOM 25751 C C . PRO A 1 63 ? -5.582 24.798 -3.621 1.00 32.21 63 PRO A C 18
ATOM 25752 O O . PRO A 1 63 ? -6.780 25.073 -3.544 1.00 21.21 63 PRO A O 18
ATOM 25763 N N . PHE A 1 64 ? -5.135 23.565 -3.832 1.00 33.51 64 PHE A N 18
ATOM 25764 C CA . PHE A 1 64 ? -6.048 22.438 -3.988 1.00 63.44 64 PHE A CA 18
ATOM 25765 C C . PHE A 1 64 ? -5.299 21.113 -3.879 1.00 24.22 64 PHE A C 18
ATOM 25766 O O . PHE A 1 64 ? -5.571 20.306 -2.991 1.00 74.41 64 PHE A O 18
ATOM 25783 N N . GLU A 1 65 ? -4.354 20.896 -4.790 1.00 33.34 65 GLU A N 18
ATOM 25784 C CA . GLU A 1 65 ? -3.567 19.669 -4.796 1.00 22.53 65 GLU A CA 18
ATOM 25785 C C . GLU A 1 65 ? -2.949 19.412 -3.424 1.00 3.01 65 GLU A C 18
ATOM 25786 O O . GLU A 1 65 ? -3.090 18.326 -2.862 1.00 33.22 65 GLU A O 18
ATOM 25798 N N . ASP A 1 66 ? -2.265 20.418 -2.892 1.00 45.44 66 ASP A N 18
ATOM 25799 C CA . ASP A 1 66 ? -1.624 20.303 -1.587 1.00 21.22 66 ASP A CA 18
ATOM 25800 C C . ASP A 1 66 ? -2.622 19.836 -0.532 1.00 14.20 66 ASP A C 18
ATOM 25801 O O . ASP A 1 66 ? -2.284 19.050 0.352 1.00 42.24 66 ASP A O 18
ATOM 25810 N N . ALA A 1 67 ? -3.854 20.328 -0.631 1.00 65.31 67 ALA A N 18
ATOM 25811 C CA . ALA A 1 67 ? -4.901 19.960 0.313 1.00 11.24 67 ALA A CA 18
ATOM 25812 C C . ALA A 1 67 ? -5.930 19.042 -0.337 1.00 71.12 67 ALA A C 18
ATOM 25813 O O . ALA A 1 67 ? -7.131 19.171 -0.099 1.00 4.10 67 ALA A O 18
ATOM 25820 N N . ALA A 1 68 ? -5.451 18.115 -1.160 1.00 74.53 68 ALA A N 18
ATOM 25821 C CA . ALA A 1 68 ? -6.330 17.174 -1.844 1.00 50.05 68 ALA A CA 18
ATOM 25822 C C . ALA A 1 68 ? -6.008 15.736 -1.451 1.00 22.10 68 ALA A C 18
ATOM 25823 O O . ALA A 1 68 ? -6.897 14.887 -1.379 1.00 44.31 68 ALA A O 18
ATOM 25830 N N . PHE A 1 69 ? -4.731 15.469 -1.198 1.00 61.24 69 PHE A N 18
ATOM 25831 C CA . PHE A 1 69 ? -4.291 14.133 -0.814 1.00 65.53 69 PHE A CA 18
ATOM 25832 C C . PHE A 1 69 ? -3.873 14.098 0.653 1.00 44.34 69 PHE A C 18
ATOM 25833 O O . PHE A 1 69 ? -3.481 13.054 1.175 1.00 42.42 69 PHE A O 18
ATOM 25850 N N . LYS A 1 70 ? -3.959 15.249 1.313 1.00 41.03 70 LYS A N 18
ATOM 25851 C CA . LYS A 1 70 ? -3.591 15.353 2.720 1.00 13.40 70 LYS A CA 18
ATOM 25852 C C . LYS A 1 70 ? -4.799 15.109 3.618 1.00 33.20 70 LYS A C 18
ATOM 25853 O O . LYS A 1 70 ? -4.760 15.385 4.817 1.00 12.32 70 LYS A O 18
ATOM 25872 N N . LEU A 1 71 ? -5.872 14.588 3.031 1.00 65.42 71 LEU A N 18
ATOM 25873 C CA . LEU A 1 71 ? -7.092 14.305 3.779 1.00 65.52 71 LEU A CA 18
ATOM 25874 C C . LEU A 1 71 ? -7.158 12.833 4.174 1.00 30.44 71 LEU A C 18
ATOM 25875 O O . LEU A 1 71 ? -6.203 12.083 3.972 1.00 2.41 71 LEU A O 18
ATOM 25891 N N . GLN A 1 72 ? -8.291 12.428 4.738 1.00 52.23 72 GLN A N 18
ATOM 25892 C CA . GLN A 1 72 ? -8.481 11.045 5.161 1.00 54.33 72 GLN A CA 18
ATOM 25893 C C . GLN A 1 72 ? -9.525 10.350 4.294 1.00 61.42 72 GLN A C 18
ATOM 25894 O O . GLN A 1 72 ? -10.324 11.003 3.621 1.00 33.32 72 GLN A O 18
ATOM 25908 N N . VAL A 1 73 ? -9.512 9.021 4.312 1.00 74.32 73 VAL A N 18
ATOM 25909 C CA . VAL A 1 73 ? -10.458 8.236 3.527 1.00 11.03 73 VAL A CA 18
ATOM 25910 C C . VAL A 1 73 ? -11.897 8.590 3.887 1.00 31.24 73 VAL A C 18
ATOM 25911 O O . VAL A 1 73 ? -12.442 8.093 4.872 1.00 30.20 73 VAL A O 18
ATOM 25924 N N . GLY A 1 74 ? -12.508 9.452 3.080 1.00 21.24 74 GLY A N 18
ATOM 25925 C CA . GLY A 1 74 ? -13.879 9.857 3.329 1.00 21.42 74 GLY A CA 18
ATOM 25926 C C . GLY A 1 74 ? -13.968 11.124 4.156 1.00 42.42 74 GLY A C 18
ATOM 25927 O O . GLY A 1 74 ? -15.027 11.452 4.689 1.00 31.21 74 GLY A O 18
ATOM 25931 N N . GLU A 1 75 ? -12.851 11.838 4.264 1.00 3.02 75 GLU A N 18
ATOM 25932 C CA . GLU A 1 75 ? -12.808 13.076 5.034 1.00 25.53 75 GLU A CA 18
ATOM 25933 C C . GLU A 1 75 ? -12.861 14.292 4.115 1.00 65.14 75 GLU A C 18
ATOM 25934 O O . GLU A 1 75 ? -12.244 14.305 3.048 1.00 5.31 75 GLU A O 18
ATOM 25946 N N . VAL A 1 76 ? -13.601 15.312 4.534 1.00 14.00 76 VAL A N 18
ATOM 25947 C CA . VAL A 1 76 ? -13.736 16.534 3.748 1.00 21.42 76 VAL A CA 18
ATOM 25948 C C . VAL A 1 76 ? -12.689 17.565 4.154 1.00 1.03 76 VAL A C 18
ATOM 25949 O O . VAL A 1 76 ? -12.439 17.776 5.341 1.00 50.04 76 VAL A O 18
ATOM 25962 N N . SER A 1 77 ? -12.081 18.205 3.161 1.00 11.12 77 SER A N 18
ATOM 25963 C CA . SER A 1 77 ? -11.058 19.214 3.415 1.00 73.44 77 SER A CA 18
ATOM 25964 C C . SER A 1 77 ? -11.691 20.531 3.854 1.00 32.40 77 SER A C 18
ATOM 25965 O O . SER A 1 77 ? -12.873 20.580 4.194 1.00 52.02 77 SER A O 18
ATOM 25973 N N . GLU A 1 78 ? -10.895 21.595 3.845 1.00 65.11 78 GLU A N 18
ATOM 25974 C CA . GLU A 1 78 ? -11.376 22.912 4.244 1.00 73.52 78 GLU A CA 18
ATOM 25975 C C . GLU A 1 78 ? -11.645 23.786 3.022 1.00 10.00 78 GLU A C 18
ATOM 25976 O O . GLU A 1 78 ? -11.164 23.521 1.920 1.00 33.32 78 GLU A O 18
ATOM 25988 N N . PRO A 1 79 ? -12.434 24.852 3.220 1.00 54.23 79 PRO A N 18
ATOM 25989 C CA . PRO A 1 79 ? -12.786 25.787 2.147 1.00 73.23 79 PRO A CA 18
ATOM 25990 C C . PRO A 1 79 ? -11.596 26.628 1.697 1.00 72.41 79 PRO A C 18
ATOM 25991 O O . PRO A 1 79 ? -11.422 27.762 2.143 1.00 25.42 79 PRO A O 18
ATOM 26002 N N . ILE A 1 80 ? -10.782 26.064 0.811 1.00 24.23 80 ILE A N 18
ATOM 26003 C CA . ILE A 1 80 ? -9.610 26.764 0.300 1.00 65.32 80 ILE A CA 18
ATOM 26004 C C . ILE A 1 80 ? -10.005 27.833 -0.713 1.00 22.50 80 ILE A C 18
ATOM 26005 O O . ILE A 1 80 ? -10.450 27.523 -1.818 1.00 10.10 80 ILE A O 18
ATOM 26021 N N . LYS A 1 81 ? -9.838 29.094 -0.329 1.00 72.51 81 LYS A N 18
ATOM 26022 C CA . LYS A 1 81 ? -10.175 30.211 -1.203 1.00 24.30 81 LYS A CA 18
ATOM 26023 C C . LYS A 1 81 ? -9.123 30.383 -2.294 1.00 44.31 81 LYS A C 18
ATOM 26024 O O . LYS A 1 81 ? -7.967 30.701 -2.012 1.00 52.11 81 LYS A O 18
ATOM 26043 N N . SER A 1 82 ? -9.531 30.175 -3.542 1.00 61.41 82 SER A N 18
ATOM 26044 C CA . SER A 1 82 ? -8.623 30.305 -4.675 1.00 53.25 82 SER A CA 18
ATOM 26045 C C . SER A 1 82 ? -9.251 31.149 -5.780 1.00 50.05 82 SER A C 18
ATOM 26046 O O . SER A 1 82 ? -10.312 31.744 -5.594 1.00 2.00 82 SER A O 18
ATOM 26054 N N . GLU A 1 83 ? -8.588 31.195 -6.932 1.00 25.34 83 GLU A N 18
ATOM 26055 C CA . GLU A 1 83 ? -9.080 31.966 -8.066 1.00 54.24 83 GLU A CA 18
ATOM 26056 C C . GLU A 1 83 ? -10.477 31.503 -8.474 1.00 10.42 83 GLU A C 18
ATOM 26057 O O . GLU A 1 83 ? -11.239 32.255 -9.082 1.00 43.05 83 GLU A O 18
ATOM 26069 N N . PHE A 1 84 ? -10.805 30.262 -8.133 1.00 32.12 84 PHE A N 18
ATOM 26070 C CA . PHE A 1 84 ? -12.109 29.698 -8.464 1.00 1.23 84 PHE A CA 18
ATOM 26071 C C . PHE A 1 84 ? -13.061 29.797 -7.275 1.00 24.43 84 PHE A C 18
ATOM 26072 O O . PHE A 1 84 ? -14.280 29.759 -7.438 1.00 42.31 84 PHE A O 18
ATOM 26089 N N . GLY A 1 85 ? -12.494 29.921 -6.079 1.00 14.34 85 GLY A N 18
ATOM 26090 C CA . GLY A 1 85 ? -13.306 30.022 -4.880 1.00 22.22 85 GLY A CA 18
ATOM 26091 C C . GLY A 1 85 ? -12.942 28.978 -3.843 1.00 50.43 85 GLY A C 18
ATOM 26092 O O . GLY A 1 85 ? -11.811 28.491 -3.814 1.00 74.53 85 GLY A O 18
ATOM 26096 N N . TYR A 1 86 ? -13.900 28.635 -2.990 1.00 11.20 86 TYR A N 18
ATOM 26097 C CA . TYR A 1 86 ? -13.673 27.645 -1.944 1.00 21.50 86 TYR A CA 18
ATOM 26098 C C . TYR A 1 86 ? -13.676 26.233 -2.521 1.00 23.23 86 TYR A C 18
ATOM 26099 O O . TYR A 1 86 ? -14.653 25.801 -3.133 1.00 31.10 86 TYR A O 18
ATOM 26117 N N . HIS A 1 87 ? -12.574 25.516 -2.320 1.00 24.41 87 HIS A N 18
ATOM 26118 C CA . HIS A 1 87 ? -12.448 24.151 -2.818 1.00 54.43 87 HIS A CA 18
ATOM 26119 C C . HIS A 1 87 ? -12.704 23.140 -1.705 1.00 52.21 87 HIS A C 18
ATOM 26120 O O . HIS A 1 87 ? -12.033 23.157 -0.673 1.00 5.11 87 HIS A O 18
ATOM 26134 N N . ILE A 1 88 ? -13.678 22.263 -1.921 1.00 53.44 88 ILE A N 18
ATOM 26135 C CA . ILE A 1 88 ? -14.022 21.246 -0.936 1.00 33.13 88 ILE A CA 18
ATOM 26136 C C . ILE A 1 88 ? -13.620 19.856 -1.418 1.00 32.24 88 ILE A C 18
ATOM 26137 O O . ILE A 1 88 ? -14.440 19.116 -1.963 1.00 42.25 88 ILE A O 18
ATOM 26153 N N . ILE A 1 89 ? -12.356 19.506 -1.210 1.00 41.01 89 ILE A N 18
ATOM 26154 C CA . ILE A 1 89 ? -11.847 18.204 -1.621 1.00 45.32 89 ILE A CA 18
ATOM 26155 C C . ILE A 1 89 ? -12.230 17.122 -0.618 1.00 23.51 89 ILE A C 18
ATOM 26156 O O . ILE A 1 89 ? -12.085 17.302 0.591 1.00 25.43 89 ILE A O 18
ATOM 26172 N N . LYS A 1 90 ? -12.719 15.996 -1.128 1.00 2.12 90 LYS A N 18
ATOM 26173 C CA . LYS A 1 90 ? -13.121 14.883 -0.277 1.00 30.33 90 LYS A CA 18
ATOM 26174 C C . LYS A 1 90 ? -12.632 13.557 -0.850 1.00 30.30 90 LYS A C 18
ATOM 26175 O O . LYS A 1 90 ? -12.926 13.219 -1.997 1.00 32.13 90 LYS A O 18
ATOM 26194 N N . ARG A 1 91 ? -11.886 12.808 -0.045 1.00 13.12 91 ARG A N 18
ATOM 26195 C CA . ARG A 1 91 ? -11.357 11.518 -0.473 1.00 2.33 91 ARG A CA 18
ATOM 26196 C C . ARG A 1 91 ? -12.448 10.451 -0.459 1.00 44.42 91 ARG A C 18
ATOM 26197 O O . ARG A 1 91 ? -13.345 10.477 0.384 1.00 21.30 91 ARG A O 18
ATOM 26218 N N . PHE A 1 92 ? -12.364 9.516 -1.399 1.00 11.02 92 PHE A N 18
ATOM 26219 C CA . PHE A 1 92 ? -13.344 8.440 -1.496 1.00 11.33 92 PHE A CA 18
ATOM 26220 C C . PHE A 1 92 ? -12.656 7.080 -1.552 1.00 4.21 92 PHE A C 18
ATOM 26221 O O . PHE A 1 92 ? -13.184 6.084 -1.060 1.00 1.13 92 PHE A O 18
ATOM 26238 N N . GLY A 1 93 ? -11.472 7.047 -2.156 1.00 25.21 93 GLY A N 18
ATOM 26239 C CA . GLY A 1 93 ? -10.730 5.805 -2.266 1.00 63.45 93 GLY A CA 18
ATOM 26240 C C . GLY A 1 93 ? -11.565 4.680 -2.848 1.00 51.15 93 GLY A C 18
ATOM 26241 O O . GLY A 1 93 ? -12.130 3.873 -2.111 1.00 25.50 93 GLY A O 18
ATOM 26245 N N . GLY A 1 1 ? 7.731 6.366 -14.357 1.00 21.24 1 GLY A N 19
ATOM 26246 C CA . GLY A 1 1 ? 8.277 6.421 -13.013 1.00 31.14 1 GLY A CA 19
ATOM 26247 C C . GLY A 1 1 ? 7.245 6.090 -11.953 1.00 73.41 1 GLY A C 19
ATOM 26248 O O . GLY A 1 1 ? 6.102 5.746 -12.256 1.00 71.34 1 GLY A O 19
ATOM 26252 N N . PRO A 1 2 ? 7.647 6.189 -10.678 1.00 14.30 2 PRO A N 19
ATOM 26253 C CA . PRO A 1 2 ? 6.764 5.900 -9.545 1.00 32.14 2 PRO A CA 19
ATOM 26254 C C . PRO A 1 2 ? 5.666 6.946 -9.382 1.00 43.34 2 PRO A C 19
ATOM 26255 O O . PRO A 1 2 ? 5.867 7.976 -8.739 1.00 55.34 2 PRO A O 19
ATOM 26266 N N . SER A 1 3 ? 4.505 6.676 -9.971 1.00 23.22 3 SER A N 19
ATOM 26267 C CA . SER A 1 3 ? 3.377 7.596 -9.895 1.00 32.51 3 SER A CA 19
ATOM 26268 C C . SER A 1 3 ? 2.298 7.056 -8.961 1.00 53.12 3 SER A C 19
ATOM 26269 O O . SER A 1 3 ? 2.029 5.856 -8.934 1.00 12.03 3 SER A O 19
ATOM 26277 N N . ASN A 1 4 ? 1.683 7.953 -8.196 1.00 60.41 4 ASN A N 19
ATOM 26278 C CA . ASN A 1 4 ? 0.634 7.568 -7.260 1.00 15.11 4 ASN A CA 19
ATOM 26279 C C . ASN A 1 4 ? -0.647 8.354 -7.525 1.00 51.02 4 ASN A C 19
ATOM 26280 O O . ASN A 1 4 ? -0.613 9.447 -8.092 1.00 71.53 4 ASN A O 19
ATOM 26291 N N . LYS A 1 5 ? -1.776 7.790 -7.111 1.00 55.33 5 LYS A N 19
ATOM 26292 C CA . LYS A 1 5 ? -3.069 8.437 -7.301 1.00 14.14 5 LYS A CA 19
ATOM 26293 C C . LYS A 1 5 ? -4.059 8.002 -6.225 1.00 0.40 5 LYS A C 19
ATOM 26294 O O . LYS A 1 5 ? -3.890 6.955 -5.601 1.00 22.24 5 LYS A O 19
ATOM 26313 N N . ILE A 1 6 ? -5.090 8.813 -6.014 1.00 73.33 6 ILE A N 19
ATOM 26314 C CA . ILE A 1 6 ? -6.107 8.509 -5.014 1.00 75.35 6 ILE A CA 19
ATOM 26315 C C . ILE A 1 6 ? -7.452 9.122 -5.395 1.00 24.13 6 ILE A C 19
ATOM 26316 O O . ILE A 1 6 ? -7.510 10.131 -6.097 1.00 51.24 6 ILE A O 19
ATOM 26332 N N . LYS A 1 7 ? -8.531 8.505 -4.925 1.00 21.43 7 LYS A N 19
ATOM 26333 C CA . LYS A 1 7 ? -9.875 8.990 -5.212 1.00 52.11 7 LYS A CA 19
ATOM 26334 C C . LYS A 1 7 ? -10.199 10.224 -4.376 1.00 73.22 7 LYS A C 19
ATOM 26335 O O . LYS A 1 7 ? -9.789 10.326 -3.219 1.00 34.32 7 LYS A O 19
ATOM 26354 N N . CYS A 1 8 ? -10.937 11.157 -4.967 1.00 23.12 8 CYS A N 19
ATOM 26355 C CA . CYS A 1 8 ? -11.316 12.384 -4.276 1.00 23.23 8 CYS A CA 19
ATOM 26356 C C . CYS A 1 8 ? -12.236 13.235 -5.145 1.00 12.04 8 CYS A C 19
ATOM 26357 O O . CYS A 1 8 ? -12.267 13.085 -6.365 1.00 74.43 8 CYS A O 19
ATOM 26365 N N . SER A 1 9 ? -12.984 14.129 -4.506 1.00 13.21 9 SER A N 19
ATOM 26366 C CA . SER A 1 9 ? -13.909 15.002 -5.220 1.00 35.33 9 SER A CA 19
ATOM 26367 C C . SER A 1 9 ? -13.530 16.467 -5.030 1.00 71.34 9 SER A C 19
ATOM 26368 O O . SER A 1 9 ? -12.441 16.781 -4.547 1.00 52.31 9 SER A O 19
ATOM 26376 N N . HIS A 1 10 ? -14.436 17.360 -5.414 1.00 42.22 10 HIS A N 19
ATOM 26377 C CA . HIS A 1 10 ? -14.197 18.794 -5.288 1.00 32.13 10 HIS A CA 19
ATOM 26378 C C . HIS A 1 10 ? -15.473 19.583 -5.568 1.00 2.34 10 HIS A C 19
ATOM 26379 O O . HIS A 1 10 ? -16.286 19.191 -6.405 1.00 12.14 10 HIS A O 19
ATOM 26393 N N . ILE A 1 11 ? -15.641 20.697 -4.862 1.00 24.41 11 ILE A N 19
ATOM 26394 C CA . ILE A 1 11 ? -16.815 21.541 -5.035 1.00 34.12 11 ILE A CA 19
ATOM 26395 C C . ILE A 1 11 ? -16.465 23.014 -4.862 1.00 11.44 11 ILE A C 19
ATOM 26396 O O . ILE A 1 11 ? -15.953 23.424 -3.818 1.00 32.13 11 ILE A O 19
ATOM 26412 N N . LEU A 1 12 ? -16.745 23.809 -5.889 1.00 1.33 12 LEU A N 19
ATOM 26413 C CA . LEU A 1 12 ? -16.460 25.239 -5.850 1.00 50.13 12 LEU A CA 19
ATOM 26414 C C . LEU A 1 12 ? -17.724 26.037 -5.542 1.00 3.11 12 LEU A C 19
ATOM 26415 O O . LEU A 1 12 ? -18.803 25.731 -6.050 1.00 3.11 12 LEU A O 19
ATOM 26431 N N . VAL A 1 13 ? -17.581 27.062 -4.708 1.00 43.34 13 VAL A N 19
ATOM 26432 C CA . VAL A 1 13 ? -18.710 27.907 -4.335 1.00 41.24 13 VAL A CA 19
ATOM 26433 C C . VAL A 1 13 ? -18.308 29.378 -4.298 1.00 24.50 13 VAL A C 19
ATOM 26434 O O . VAL A 1 13 ? -17.185 29.734 -4.654 1.00 64.23 13 VAL A O 19
ATOM 26447 N N . SER A 1 14 ? -19.232 30.227 -3.863 1.00 10.43 14 SER A N 19
ATOM 26448 C CA . SER A 1 14 ? -18.975 31.660 -3.781 1.00 61.13 14 SER A CA 19
ATOM 26449 C C . SER A 1 14 ? -19.032 32.141 -2.334 1.00 12.23 14 SER A C 19
ATOM 26450 O O . SER A 1 14 ? -18.572 33.236 -2.012 1.00 42.53 14 SER A O 19
ATOM 26458 N N . LYS A 1 15 ? -19.601 31.313 -1.465 1.00 22.04 15 LYS A N 19
ATOM 26459 C CA . LYS A 1 15 ? -19.719 31.650 -0.051 1.00 61.42 15 LYS A CA 19
ATOM 26460 C C . LYS A 1 15 ? -19.255 30.490 0.825 1.00 12.32 15 LYS A C 19
ATOM 26461 O O . LYS A 1 15 ? -19.362 29.327 0.438 1.00 12.33 15 LYS A O 19
ATOM 26480 N N . GLN A 1 16 ? -18.741 30.816 2.007 1.00 34.11 16 GLN A N 19
ATOM 26481 C CA . GLN A 1 16 ? -18.264 29.801 2.938 1.00 62.41 16 GLN A CA 19
ATOM 26482 C C . GLN A 1 16 ? -19.414 28.931 3.433 1.00 21.32 16 GLN A C 19
ATOM 26483 O O . GLN A 1 16 ? -19.228 27.753 3.738 1.00 62.33 16 GLN A O 19
ATOM 26497 N N . SER A 1 17 ? -20.603 29.520 3.513 1.00 70.24 17 SER A N 19
ATOM 26498 C CA . SER A 1 17 ? -21.783 28.799 3.974 1.00 13.22 17 SER A CA 19
ATOM 26499 C C . SER A 1 17 ? -22.116 27.642 3.036 1.00 11.43 17 SER A C 19
ATOM 26500 O O . SER A 1 17 ? -22.824 26.710 3.412 1.00 34.14 17 SER A O 19
ATOM 26508 N N . GLU A 1 18 ? -21.600 27.713 1.814 1.00 50.44 18 GLU A N 19
ATOM 26509 C CA . GLU A 1 18 ? -21.843 26.673 0.822 1.00 42.53 18 GLU A CA 19
ATOM 26510 C C . GLU A 1 18 ? -20.721 25.639 0.831 1.00 64.31 18 GLU A C 19
ATOM 26511 O O . GLU A 1 18 ? -20.971 24.435 0.793 1.00 34.02 18 GLU A O 19
ATOM 26523 N N . ALA A 1 19 ? -19.482 26.119 0.883 1.00 61.41 19 ALA A N 19
ATOM 26524 C CA . ALA A 1 19 ? -18.321 25.237 0.899 1.00 51.42 19 ALA A CA 19
ATOM 26525 C C . ALA A 1 19 ? -18.243 24.458 2.207 1.00 4.21 19 ALA A C 19
ATOM 26526 O O . ALA A 1 19 ? -17.962 23.258 2.212 1.00 51.45 19 ALA A O 19
ATOM 26533 N N . LEU A 1 20 ? -18.490 25.146 3.316 1.00 71.02 20 LEU A N 19
ATOM 26534 C CA . LEU A 1 20 ? -18.446 24.518 4.633 1.00 41.25 20 LEU A CA 19
ATOM 26535 C C . LEU A 1 20 ? -19.714 23.711 4.893 1.00 24.31 20 LEU A C 19
ATOM 26536 O O . LEU A 1 20 ? -19.822 23.014 5.902 1.00 42.21 20 LEU A O 19
ATOM 26552 N N . ALA A 1 21 ? -20.670 23.807 3.975 1.00 61.04 21 ALA A N 19
ATOM 26553 C CA . ALA A 1 21 ? -21.928 23.083 4.103 1.00 54.12 21 ALA A CA 19
ATOM 26554 C C . ALA A 1 21 ? -21.774 21.632 3.660 1.00 62.03 21 ALA A C 19
ATOM 26555 O O . ALA A 1 21 ? -22.559 20.768 4.050 1.00 63.44 21 ALA A O 19
ATOM 26562 N N . ILE A 1 22 ? -20.758 21.372 2.843 1.00 3.41 22 ILE A N 19
ATOM 26563 C CA . ILE A 1 22 ? -20.501 20.026 2.348 1.00 51.31 22 ILE A CA 19
ATOM 26564 C C . ILE A 1 22 ? -19.879 19.151 3.431 1.00 40.15 22 ILE A C 19
ATOM 26565 O O . ILE A 1 22 ? -19.942 17.924 3.363 1.00 32.44 22 ILE A O 19
ATOM 26581 N N . MET A 1 23 ? -19.280 19.791 4.429 1.00 22.04 23 MET A N 19
ATOM 26582 C CA . MET A 1 23 ? -18.648 19.070 5.528 1.00 2.54 23 MET A CA 19
ATOM 26583 C C . MET A 1 23 ? -19.598 18.948 6.716 1.00 53.33 23 MET A C 19
ATOM 26584 O O . MET A 1 23 ? -19.337 18.200 7.657 1.00 51.51 23 MET A O 19
ATOM 26598 N N . GLU A 1 24 ? -20.702 19.688 6.663 1.00 71.11 24 GLU A N 19
ATOM 26599 C CA . GLU A 1 24 ? -21.690 19.662 7.735 1.00 12.30 24 GLU A CA 19
ATOM 26600 C C . GLU A 1 24 ? -22.947 18.916 7.298 1.00 75.21 24 GLU A C 19
ATOM 26601 O O . GLU A 1 24 ? -23.629 18.293 8.113 1.00 60.12 24 GLU A O 19
ATOM 26613 N N . LYS A 1 25 ? -23.250 18.984 6.006 1.00 43.15 25 LYS A N 19
ATOM 26614 C CA . LYS A 1 25 ? -24.424 18.316 5.458 1.00 23.30 25 LYS A CA 19
ATOM 26615 C C . LYS A 1 25 ? -24.189 16.813 5.340 1.00 74.45 25 LYS A C 19
ATOM 26616 O O . LYS A 1 25 ? -25.110 16.014 5.518 1.00 40.55 25 LYS A O 19
ATOM 26635 N N . LEU A 1 26 ? -22.952 16.434 5.042 1.00 42.15 26 LEU A N 19
ATOM 26636 C CA . LEU A 1 26 ? -22.595 15.026 4.902 1.00 60.13 26 LEU A CA 19
ATOM 26637 C C . LEU A 1 26 ? -22.063 14.466 6.217 1.00 21.34 26 LEU A C 19
ATOM 26638 O O . LEU A 1 26 ? -21.351 13.461 6.234 1.00 54.54 26 LEU A O 19
ATOM 26654 N N . LYS A 1 27 ? -22.413 15.121 7.319 1.00 75.15 27 LYS A N 19
ATOM 26655 C CA . LYS A 1 27 ? -21.976 14.688 8.640 1.00 44.13 27 LYS A CA 19
ATOM 26656 C C . LYS A 1 27 ? -22.277 13.208 8.854 1.00 12.14 27 LYS A C 19
ATOM 26657 O O . LYS A 1 27 ? -21.558 12.518 9.578 1.00 73.44 27 LYS A O 19
ATOM 26676 N N . SER A 1 28 ? -23.342 12.728 8.222 1.00 41.25 28 SER A N 19
ATOM 26677 C CA . SER A 1 28 ? -23.739 11.330 8.346 1.00 14.21 28 SER A CA 19
ATOM 26678 C C . SER A 1 28 ? -23.406 10.556 7.076 1.00 60.25 28 SER A C 19
ATOM 26679 O O . SER A 1 28 ? -23.274 9.333 7.097 1.00 63.11 28 SER A O 19
ATOM 26687 N N . GLY A 1 29 ? -23.271 11.278 5.968 1.00 63.25 29 GLY A N 19
ATOM 26688 C CA . GLY A 1 29 ? -22.953 10.643 4.702 1.00 74.32 29 GLY A CA 19
ATOM 26689 C C . GLY A 1 29 ? -24.111 10.689 3.724 1.00 42.53 29 GLY A C 19
ATOM 26690 O O . GLY A 1 29 ? -24.398 9.703 3.046 1.00 11.42 29 GLY A O 19
ATOM 26694 N N . GLU A 1 30 ? -24.777 11.838 3.651 1.00 43.41 30 GLU A N 19
ATOM 26695 C CA . GLU A 1 30 ? -25.911 12.007 2.750 1.00 51.33 30 GLU A CA 19
ATOM 26696 C C . GLU A 1 30 ? -25.520 11.668 1.315 1.00 53.13 30 GLU A C 19
ATOM 26697 O O . GLU A 1 30 ? -25.863 10.603 0.801 1.00 64.45 30 GLU A O 19
ATOM 26709 N N . LYS A 1 31 ? -24.801 12.582 0.672 1.00 75.01 31 LYS A N 19
ATOM 26710 C CA . LYS A 1 31 ? -24.363 12.382 -0.704 1.00 44.35 31 LYS A CA 19
ATOM 26711 C C . LYS A 1 31 ? -23.560 13.581 -1.199 1.00 21.01 31 LYS A C 19
ATOM 26712 O O . LYS A 1 31 ? -24.126 14.603 -1.587 1.00 41.44 31 LYS A O 19
ATOM 26731 N N . PHE A 1 32 ? -22.237 13.449 -1.184 1.00 13.21 32 PHE A N 19
ATOM 26732 C CA . PHE A 1 32 ? -21.356 14.522 -1.631 1.00 72.01 32 PHE A CA 19
ATOM 26733 C C . PHE A 1 32 ? -21.779 15.035 -3.004 1.00 14.40 32 PHE A C 19
ATOM 26734 O O . PHE A 1 32 ? -21.801 16.241 -3.248 1.00 52.32 32 PHE A O 19
ATOM 26751 N N . GLY A 1 33 ? -22.116 14.110 -3.898 1.00 23.00 33 GLY A N 19
ATOM 26752 C CA . GLY A 1 33 ? -22.532 14.488 -5.236 1.00 54.53 33 GLY A CA 19
ATOM 26753 C C . GLY A 1 33 ? -23.789 15.336 -5.233 1.00 52.14 33 GLY A C 19
ATOM 26754 O O . GLY A 1 33 ? -23.955 16.216 -6.078 1.00 73.05 33 GLY A O 19
ATOM 26758 N N . LYS A 1 34 ? -24.678 15.072 -4.281 1.00 71.25 34 LYS A N 19
ATOM 26759 C CA . LYS A 1 34 ? -25.926 15.816 -4.172 1.00 12.10 34 LYS A CA 19
ATOM 26760 C C . LYS A 1 34 ? -25.658 17.303 -3.963 1.00 23.10 34 LYS A C 19
ATOM 26761 O O . LYS A 1 34 ? -26.511 18.144 -4.245 1.00 62.04 34 LYS A O 19
ATOM 26780 N N . LEU A 1 35 ? -24.466 17.620 -3.469 1.00 62.24 35 LEU A N 19
ATOM 26781 C CA . LEU A 1 35 ? -24.083 19.006 -3.224 1.00 15.21 35 LEU A CA 19
ATOM 26782 C C . LEU A 1 35 ? -23.140 19.511 -4.312 1.00 35.03 35 LEU A C 19
ATOM 26783 O O . LEU A 1 35 ? -23.039 20.714 -4.550 1.00 2.33 35 LEU A O 19
ATOM 26799 N N . ALA A 1 36 ? -22.454 18.583 -4.971 1.00 33.41 36 ALA A N 19
ATOM 26800 C CA . ALA A 1 36 ? -21.524 18.933 -6.036 1.00 43.22 36 ALA A CA 19
ATOM 26801 C C . ALA A 1 36 ? -22.263 19.232 -7.336 1.00 31.33 36 ALA A C 19
ATOM 26802 O O . ALA A 1 36 ? -21.735 19.899 -8.225 1.00 12.51 36 ALA A O 19
ATOM 26809 N N . LYS A 1 37 ? -23.490 18.731 -7.441 1.00 14.43 37 LYS A N 19
ATOM 26810 C CA . LYS A 1 37 ? -24.304 18.945 -8.631 1.00 72.24 37 LYS A CA 19
ATOM 26811 C C . LYS A 1 37 ? -25.039 20.279 -8.557 1.00 42.11 37 LYS A C 19
ATOM 26812 O O . LYS A 1 37 ? -25.813 20.622 -9.450 1.00 42.42 37 LYS A O 19
ATOM 26831 N N . GLU A 1 38 ? -24.790 21.028 -7.487 1.00 31.20 38 GLU A N 19
ATOM 26832 C CA . GLU A 1 38 ? -25.428 22.325 -7.298 1.00 65.22 38 GLU A CA 19
ATOM 26833 C C . GLU A 1 38 ? -24.420 23.360 -6.805 1.00 53.35 38 GLU A C 19
ATOM 26834 O O . GLU A 1 38 ? -24.178 24.370 -7.468 1.00 12.33 38 GLU A O 19
ATOM 26846 N N . LEU A 1 39 ? -23.838 23.102 -5.640 1.00 45.13 39 LEU A N 19
ATOM 26847 C CA . LEU A 1 39 ? -22.857 24.011 -5.057 1.00 23.21 39 LEU A CA 19
ATOM 26848 C C . LEU A 1 39 ? -21.716 24.279 -6.033 1.00 53.55 39 LEU A C 19
ATOM 26849 O O . LEU A 1 39 ? -21.355 25.430 -6.279 1.00 42.21 39 LEU A O 19
ATOM 26865 N N . SER A 1 40 ? -21.155 23.210 -6.588 1.00 45.41 40 SER A N 19
ATOM 26866 C CA . SER A 1 40 ? -20.054 23.331 -7.537 1.00 65.44 40 SER A CA 19
ATOM 26867 C C . SER A 1 40 ? -20.395 24.325 -8.642 1.00 54.15 40 SER A C 19
ATOM 26868 O O . SER A 1 40 ? -21.237 24.052 -9.500 1.00 24.20 40 SER A O 19
ATOM 26876 N N . ILE A 1 41 ? -19.737 25.479 -8.615 1.00 42.44 41 ILE A N 19
ATOM 26877 C CA . ILE A 1 41 ? -19.970 26.514 -9.616 1.00 23.43 41 ILE A CA 19
ATOM 26878 C C . ILE A 1 41 ? -19.212 26.214 -10.904 1.00 71.12 41 ILE A C 19
ATOM 26879 O O . ILE A 1 41 ? -19.565 26.710 -11.973 1.00 62.34 41 ILE A O 19
ATOM 26895 N N . ASP A 1 42 ? -18.170 25.398 -10.794 1.00 44.12 42 ASP A N 19
ATOM 26896 C CA . ASP A 1 42 ? -17.362 25.029 -11.951 1.00 74.32 42 ASP A CA 19
ATOM 26897 C C . ASP A 1 42 ? -18.183 24.218 -12.950 1.00 31.21 42 ASP A C 19
ATOM 26898 O O . ASP A 1 42 ? -18.551 23.075 -12.682 1.00 52.21 42 ASP A O 19
ATOM 26907 N N . SER A 1 43 ? -18.465 24.819 -14.101 1.00 11.10 43 SER A N 19
ATOM 26908 C CA . SER A 1 43 ? -19.247 24.155 -15.138 1.00 42.35 43 SER A CA 19
ATOM 26909 C C . SER A 1 43 ? -18.674 22.775 -15.450 1.00 15.24 43 SER A C 19
ATOM 26910 O O . SER A 1 43 ? -19.412 21.844 -15.770 1.00 43.03 43 SER A O 19
ATOM 26918 N N . GLY A 1 44 ? -17.354 22.653 -15.353 1.00 1.14 44 GLY A N 19
ATOM 26919 C CA . GLY A 1 44 ? -16.704 21.386 -15.627 1.00 75.54 44 GLY A CA 19
ATOM 26920 C C . GLY A 1 44 ? -16.525 20.543 -14.380 1.00 2.42 44 GLY A C 19
ATOM 26921 O O . GLY A 1 44 ? -15.451 19.987 -14.148 1.00 73.33 44 GLY A O 19
ATOM 26925 N N . SER A 1 45 ? -17.576 20.453 -13.573 1.00 33.24 45 SER A N 19
ATOM 26926 C CA . SER A 1 45 ? -17.528 19.678 -12.338 1.00 40.33 45 SER A CA 19
ATOM 26927 C C . SER A 1 45 ? -18.934 19.317 -11.868 1.00 1.31 45 SER A C 19
ATOM 26928 O O . SER A 1 45 ? -19.197 18.181 -11.476 1.00 22.43 45 SER A O 19
ATOM 26936 N N . ALA A 1 46 ? -19.834 20.294 -11.910 1.00 53.05 46 ALA A N 19
ATOM 26937 C CA . ALA A 1 46 ? -21.214 20.081 -11.491 1.00 21.32 46 ALA A CA 19
ATOM 26938 C C . ALA A 1 46 ? -21.881 18.997 -12.331 1.00 33.53 46 ALA A C 19
ATOM 26939 O O . ALA A 1 46 ? -22.904 18.434 -11.939 1.00 21.14 46 ALA A O 19
ATOM 26946 N N . LYS A 1 47 ? -21.297 18.709 -13.489 1.00 74.22 47 LYS A N 19
ATOM 26947 C CA . LYS A 1 47 ? -21.835 17.692 -14.386 1.00 3.31 47 LYS A CA 19
ATOM 26948 C C . LYS A 1 47 ? -21.393 16.298 -13.954 1.00 52.13 47 LYS A C 19
ATOM 26949 O O . LYS A 1 47 ? -22.038 15.302 -14.282 1.00 20.31 47 LYS A O 19
ATOM 26968 N N . LYS A 1 48 ? -20.290 16.234 -13.215 1.00 15.13 48 LYS A N 19
ATOM 26969 C CA . LYS A 1 48 ? -19.763 14.962 -12.735 1.00 33.40 48 LYS A CA 19
ATOM 26970 C C . LYS A 1 48 ? -19.767 14.912 -11.211 1.00 63.51 48 LYS A C 19
ATOM 26971 O O . LYS A 1 48 ? -18.942 14.232 -10.601 1.00 32.40 48 LYS A O 19
ATOM 26990 N N . ASN A 1 49 ? -20.700 15.635 -10.601 1.00 53.35 49 ASN A N 19
ATOM 26991 C CA . ASN A 1 49 ? -20.811 15.672 -9.148 1.00 34.30 49 ASN A CA 19
ATOM 26992 C C . ASN A 1 49 ? -19.462 15.983 -8.507 1.00 51.35 49 ASN A C 19
ATOM 26993 O O . ASN A 1 49 ? -19.168 15.527 -7.403 1.00 32.20 49 ASN A O 19
ATOM 27004 N N . GLY A 1 50 ? -18.647 16.764 -9.208 1.00 3.32 50 GLY A N 19
ATOM 27005 C CA . GLY A 1 50 ? -17.339 17.125 -8.692 1.00 61.52 50 GLY A CA 19
ATOM 27006 C C . GLY A 1 50 ? -16.503 15.911 -8.335 1.00 42.15 50 GLY A C 19
ATOM 27007 O O . GLY A 1 50 ? -15.590 15.998 -7.514 1.00 75.54 50 GLY A O 19
ATOM 27011 N N . ASN A 1 51 ? -16.814 14.778 -8.955 1.00 21.51 51 ASN A N 19
ATOM 27012 C CA . ASN A 1 51 ? -16.085 13.540 -8.697 1.00 12.24 51 ASN A CA 19
ATOM 27013 C C . ASN A 1 51 ? -14.999 13.321 -9.744 1.00 44.14 51 ASN A C 19
ATOM 27014 O O . ASN A 1 51 ? -15.186 12.567 -10.700 1.00 43.34 51 ASN A O 19
ATOM 27025 N N . LEU A 1 52 ? -13.861 13.983 -9.558 1.00 55.15 52 LEU A N 19
ATOM 27026 C CA . LEU A 1 52 ? -12.744 13.860 -10.486 1.00 61.41 52 LEU A CA 19
ATOM 27027 C C . LEU A 1 52 ? -12.154 12.454 -10.446 1.00 71.12 52 LEU A C 19
ATOM 27028 O O . LEU A 1 52 ? -11.366 12.074 -11.312 1.00 0.12 52 LEU A O 19
ATOM 27044 N N . GLY A 1 53 ? -12.544 11.683 -9.435 1.00 32.51 53 GLY A N 19
ATOM 27045 C CA . GLY A 1 53 ? -12.046 10.326 -9.302 1.00 33.34 53 GLY A CA 19
ATOM 27046 C C . GLY A 1 53 ? -10.604 10.280 -8.837 1.00 75.11 53 GLY A C 19
ATOM 27047 O O . GLY A 1 53 ? -10.252 10.889 -7.826 1.00 44.34 53 GLY A O 19
ATOM 27051 N N . TYR A 1 54 ? -9.769 9.556 -9.573 1.00 34.30 54 TYR A N 19
ATOM 27052 C CA . TYR A 1 54 ? -8.358 9.429 -9.228 1.00 14.42 54 TYR A CA 19
ATOM 27053 C C . TYR A 1 54 ? -7.541 10.553 -9.858 1.00 54.12 54 TYR A C 19
ATOM 27054 O O . TYR A 1 54 ? -7.703 10.868 -11.037 1.00 0.40 54 TYR A O 19
ATOM 27072 N N . PHE A 1 55 ? -6.661 11.153 -9.064 1.00 1.10 55 PHE A N 19
ATOM 27073 C CA . PHE A 1 55 ? -5.816 12.241 -9.542 1.00 15.10 55 PHE A CA 19
ATOM 27074 C C . PHE A 1 55 ? -4.384 12.077 -9.044 1.00 14.34 55 PHE A C 19
ATOM 27075 O O . PHE A 1 55 ? -4.081 11.164 -8.277 1.00 34.34 55 PHE A O 19
ATOM 27092 N N . THR A 1 56 ? -3.504 12.971 -9.487 1.00 32.13 56 THR A N 19
ATOM 27093 C CA . THR A 1 56 ? -2.103 12.925 -9.088 1.00 43.32 56 THR A CA 19
ATOM 27094 C C . THR A 1 56 ? -1.563 14.325 -8.818 1.00 61.55 56 THR A C 19
ATOM 27095 O O . THR A 1 56 ? -2.307 15.305 -8.845 1.00 43.03 56 THR A O 19
ATOM 27106 N N . LYS A 1 57 ? -0.262 14.412 -8.558 1.00 32.12 57 LYS A N 19
ATOM 27107 C CA . LYS A 1 57 ? 0.380 15.692 -8.284 1.00 52.33 57 LYS A CA 19
ATOM 27108 C C . LYS A 1 57 ? 0.821 16.368 -9.579 1.00 74.53 57 LYS A C 19
ATOM 27109 O O . LYS A 1 57 ? 1.742 15.904 -10.250 1.00 51.03 57 LYS A O 19
ATOM 27128 N N . GLY A 1 58 ? 0.156 17.467 -9.924 1.00 3.13 58 GLY A N 19
ATOM 27129 C CA . GLY A 1 58 ? 0.495 18.189 -11.137 1.00 21.21 58 GLY A CA 19
ATOM 27130 C C . GLY A 1 58 ? -0.668 18.273 -12.105 1.00 61.51 58 GLY A C 19
ATOM 27131 O O . GLY A 1 58 ? -0.498 18.677 -13.255 1.00 21.31 58 GLY A O 19
ATOM 27135 N N . MET A 1 59 ? -1.852 17.889 -11.640 1.00 71.51 59 MET A N 19
ATOM 27136 C CA . MET A 1 59 ? -3.048 17.923 -12.475 1.00 62.23 59 MET A CA 19
ATOM 27137 C C . MET A 1 59 ? -4.056 18.936 -11.941 1.00 22.44 59 MET A C 19
ATOM 27138 O O . MET A 1 59 ? -5.149 19.084 -12.486 1.00 22.50 59 MET A O 19
ATOM 27152 N N . MET A 1 60 ? -3.680 19.629 -10.871 1.00 15.13 60 MET A N 19
ATOM 27153 C CA . MET A 1 60 ? -4.551 20.628 -10.264 1.00 53.25 60 MET A CA 19
ATOM 27154 C C . MET A 1 60 ? -3.769 21.891 -9.913 1.00 34.44 60 MET A C 19
ATOM 27155 O O . MET A 1 60 ? -2.624 22.060 -10.330 1.00 61.33 60 MET A O 19
ATOM 27169 N N . VAL A 1 61 ? -4.396 22.774 -9.142 1.00 54.42 61 VAL A N 19
ATOM 27170 C CA . VAL A 1 61 ? -3.758 24.020 -8.734 1.00 33.30 61 VAL A CA 19
ATOM 27171 C C . VAL A 1 61 ? -3.121 23.885 -7.356 1.00 23.43 61 VAL A C 19
ATOM 27172 O O . VAL A 1 61 ? -3.430 22.960 -6.603 1.00 53.34 61 VAL A O 19
ATOM 27185 N N . LYS A 1 62 ? -2.230 24.814 -7.029 1.00 5.14 62 LYS A N 19
ATOM 27186 C CA . LYS A 1 62 ? -1.548 24.802 -5.739 1.00 71.52 62 LYS A CA 19
ATOM 27187 C C . LYS A 1 62 ? -2.553 24.745 -4.594 1.00 14.34 62 LYS A C 19
ATOM 27188 O O . LYS A 1 62 ? -2.549 23.824 -3.777 1.00 5.41 62 LYS A O 19
ATOM 27207 N N . PRO A 1 63 ? -3.437 25.753 -4.530 1.00 71.54 63 PRO A N 19
ATOM 27208 C CA . PRO A 1 63 ? -4.466 25.838 -3.490 1.00 12.13 63 PRO A CA 19
ATOM 27209 C C . PRO A 1 63 ? -5.544 24.771 -3.651 1.00 12.04 63 PRO A C 19
ATOM 27210 O O . PRO A 1 63 ? -6.738 25.063 -3.570 1.00 25.31 63 PRO A O 19
ATOM 27221 N N . PHE A 1 64 ? -5.117 23.533 -3.877 1.00 44.43 64 PHE A N 19
ATOM 27222 C CA . PHE A 1 64 ? -6.045 22.423 -4.051 1.00 1.03 64 PHE A CA 19
ATOM 27223 C C . PHE A 1 64 ? -5.318 21.085 -3.954 1.00 42.03 64 PHE A C 19
ATOM 27224 O O . PHE A 1 64 ? -5.618 20.266 -3.087 1.00 21.41 64 PHE A O 19
ATOM 27241 N N . GLU A 1 65 ? -4.360 20.874 -4.852 1.00 31.24 65 GLU A N 19
ATOM 27242 C CA . GLU A 1 65 ? -3.590 19.635 -4.868 1.00 53.35 65 GLU A CA 19
ATOM 27243 C C . GLU A 1 65 ? -2.932 19.385 -3.515 1.00 60.21 65 GLU A C 19
ATOM 27244 O O . GLU A 1 65 ? -2.855 18.247 -3.051 1.00 11.00 65 GLU A O 19
ATOM 27256 N N . ASP A 1 66 ? -2.457 20.456 -2.888 1.00 54.04 66 ASP A N 19
ATOM 27257 C CA . ASP A 1 66 ? -1.806 20.354 -1.588 1.00 3.14 66 ASP A CA 19
ATOM 27258 C C . ASP A 1 66 ? -2.719 19.674 -0.573 1.00 72.33 66 ASP A C 19
ATOM 27259 O O . ASP A 1 66 ? -2.363 18.650 0.009 1.00 72.53 66 ASP A O 19
ATOM 27268 N N . ALA A 1 67 ? -3.899 20.250 -0.366 1.00 71.32 67 ALA A N 19
ATOM 27269 C CA . ALA A 1 67 ? -4.864 19.699 0.577 1.00 61.21 67 ALA A CA 19
ATOM 27270 C C . ALA A 1 67 ? -5.842 18.761 -0.123 1.00 12.10 67 ALA A C 19
ATOM 27271 O O . ALA A 1 67 ? -6.989 18.618 0.299 1.00 43.04 67 ALA A O 19
ATOM 27278 N N . ALA A 1 68 ? -5.380 18.126 -1.195 1.00 75.34 68 ALA A N 19
ATOM 27279 C CA . ALA A 1 68 ? -6.214 17.201 -1.953 1.00 54.23 68 ALA A CA 19
ATOM 27280 C C . ALA A 1 68 ? -5.922 15.755 -1.568 1.00 4.30 68 ALA A C 19
ATOM 27281 O O . ALA A 1 68 ? -6.756 14.871 -1.757 1.00 34.41 68 ALA A O 19
ATOM 27288 N N . PHE A 1 69 ? -4.731 15.522 -1.026 1.00 71.41 69 PHE A N 19
ATOM 27289 C CA . PHE A 1 69 ? -4.327 14.183 -0.616 1.00 31.34 69 PHE A CA 19
ATOM 27290 C C . PHE A 1 69 ? -3.937 14.161 0.860 1.00 63.22 69 PHE A C 19
ATOM 27291 O O . PHE A 1 69 ? -3.636 13.106 1.419 1.00 32.41 69 PHE A O 19
ATOM 27308 N N . LYS A 1 70 ? -3.941 15.334 1.484 1.00 33.53 70 LYS A N 19
ATOM 27309 C CA . LYS A 1 70 ? -3.589 15.452 2.894 1.00 61.42 70 LYS A CA 19
ATOM 27310 C C . LYS A 1 70 ? -4.757 15.038 3.784 1.00 42.35 70 LYS A C 19
ATOM 27311 O O . LYS A 1 70 ? -4.598 14.862 4.992 1.00 73.11 70 LYS A O 19
ATOM 27330 N N . LEU A 1 71 ? -5.929 14.883 3.179 1.00 40.22 71 LEU A N 19
ATOM 27331 C CA . LEU A 1 71 ? -7.125 14.488 3.916 1.00 24.32 71 LEU A CA 19
ATOM 27332 C C . LEU A 1 71 ? -7.091 13.001 4.251 1.00 23.44 71 LEU A C 19
ATOM 27333 O O . LEU A 1 71 ? -6.163 12.289 3.868 1.00 43.01 71 LEU A O 19
ATOM 27349 N N . GLN A 1 72 ? -8.110 12.538 4.968 1.00 21.53 72 GLN A N 19
ATOM 27350 C CA . GLN A 1 72 ? -8.197 11.134 5.353 1.00 14.03 72 GLN A CA 19
ATOM 27351 C C . GLN A 1 72 ? -9.164 10.380 4.448 1.00 60.55 72 GLN A C 19
ATOM 27352 O O . GLN A 1 72 ? -9.810 10.971 3.583 1.00 72.43 72 GLN A O 19
ATOM 27366 N N . VAL A 1 73 ? -9.259 9.069 4.651 1.00 64.11 73 VAL A N 19
ATOM 27367 C CA . VAL A 1 73 ? -10.147 8.233 3.853 1.00 13.40 73 VAL A CA 19
ATOM 27368 C C . VAL A 1 73 ? -11.608 8.585 4.109 1.00 51.15 73 VAL A C 19
ATOM 27369 O O . VAL A 1 73 ? -12.258 7.995 4.971 1.00 0.40 73 VAL A O 19
ATOM 27382 N N . GLY A 1 74 ? -12.121 9.551 3.351 1.00 71.43 74 GLY A N 19
ATOM 27383 C CA . GLY A 1 74 ? -13.502 9.964 3.511 1.00 51.42 74 GLY A CA 19
ATOM 27384 C C . GLY A 1 74 ? -13.635 11.250 4.301 1.00 0.12 74 GLY A C 19
ATOM 27385 O O . GLY A 1 74 ? -14.710 11.565 4.810 1.00 40.32 74 GLY A O 19
ATOM 27389 N N . GLU A 1 75 ? -12.539 11.995 4.406 1.00 60.12 75 GLU A N 19
ATOM 27390 C CA . GLU A 1 75 ? -12.538 13.253 5.142 1.00 12.22 75 GLU A CA 19
ATOM 27391 C C . GLU A 1 75 ? -12.665 14.440 4.192 1.00 1.30 75 GLU A C 19
ATOM 27392 O O . GLU A 1 75 ? -12.054 14.463 3.124 1.00 62.11 75 GLU A O 19
ATOM 27404 N N . VAL A 1 76 ? -13.465 15.425 4.590 1.00 63.24 76 VAL A N 19
ATOM 27405 C CA . VAL A 1 76 ? -13.673 16.616 3.775 1.00 3.01 76 VAL A CA 19
ATOM 27406 C C . VAL A 1 76 ? -12.640 17.691 4.098 1.00 33.24 76 VAL A C 19
ATOM 27407 O O . VAL A 1 76 ? -12.290 17.900 5.260 1.00 74.11 76 VAL A O 19
ATOM 27420 N N . SER A 1 77 ? -12.157 18.369 3.064 1.00 52.15 77 SER A N 19
ATOM 27421 C CA . SER A 1 77 ? -11.161 19.422 3.237 1.00 73.44 77 SER A CA 19
ATOM 27422 C C . SER A 1 77 ? -11.831 20.759 3.537 1.00 20.11 77 SER A C 19
ATOM 27423 O O . SER A 1 77 ? -13.008 20.957 3.237 1.00 44.14 77 SER A O 19
ATOM 27431 N N . GLU A 1 78 ? -11.072 21.673 4.133 1.00 1.01 78 GLU A N 19
ATOM 27432 C CA . GLU A 1 78 ? -11.592 22.992 4.476 1.00 25.40 78 GLU A CA 19
ATOM 27433 C C . GLU A 1 78 ? -11.805 23.834 3.222 1.00 53.13 78 GLU A C 19
ATOM 27434 O O . GLU A 1 78 ? -11.278 23.541 2.148 1.00 1.34 78 GLU A O 19
ATOM 27446 N N . PRO A 1 79 ? -12.596 24.908 3.359 1.00 12.32 79 PRO A N 19
ATOM 27447 C CA . PRO A 1 79 ? -12.899 25.816 2.249 1.00 44.44 79 PRO A CA 19
ATOM 27448 C C . PRO A 1 79 ? -11.687 26.642 1.830 1.00 50.25 79 PRO A C 19
ATOM 27449 O O . PRO A 1 79 ? -11.509 27.774 2.281 1.00 21.30 79 PRO A O 19
ATOM 27460 N N . ILE A 1 80 ? -10.858 26.069 0.964 1.00 71.32 80 ILE A N 19
ATOM 27461 C CA . ILE A 1 80 ? -9.664 26.753 0.483 1.00 11.20 80 ILE A CA 19
ATOM 27462 C C . ILE A 1 80 ? -10.021 27.833 -0.533 1.00 61.14 80 ILE A C 19
ATOM 27463 O O . ILE A 1 80 ? -10.450 27.535 -1.649 1.00 25.13 80 ILE A O 19
ATOM 27479 N N . LYS A 1 81 ? -9.840 29.090 -0.141 1.00 25.50 81 LYS A N 19
ATOM 27480 C CA . LYS A 1 81 ? -10.139 30.215 -1.017 1.00 53.32 81 LYS A CA 19
ATOM 27481 C C . LYS A 1 81 ? -9.106 30.326 -2.135 1.00 10.44 81 LYS A C 19
ATOM 27482 O O . LYS A 1 81 ? -7.921 30.541 -1.878 1.00 14.32 81 LYS A O 19
ATOM 27501 N N . SER A 1 82 ? -9.564 30.178 -3.374 1.00 45.01 82 SER A N 19
ATOM 27502 C CA . SER A 1 82 ? -8.678 30.258 -4.530 1.00 1.34 82 SER A CA 19
ATOM 27503 C C . SER A 1 82 ? -9.285 31.136 -5.619 1.00 12.12 82 SER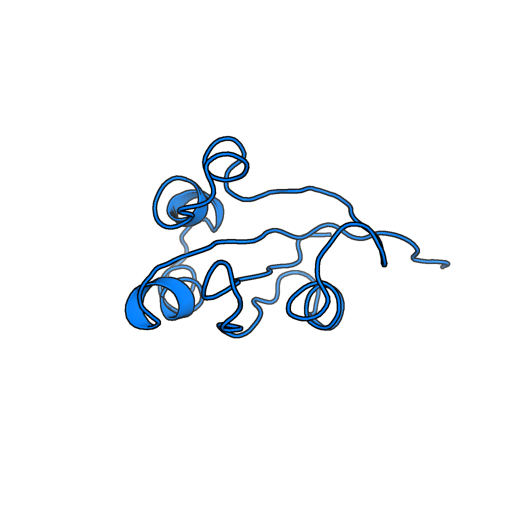 A C 19
ATOM 27504 O O . SER A 1 82 ? -10.327 31.760 -5.419 1.00 74.42 82 SER A O 19
ATOM 27512 N N . GLU A 1 83 ? -8.625 31.180 -6.772 1.00 71.22 83 GLU A N 19
ATOM 27513 C CA . GLU A 1 83 ? -9.100 31.981 -7.894 1.00 43.22 83 GLU A CA 19
ATOM 27514 C C . GLU A 1 83 ? -10.481 31.519 -8.348 1.00 12.00 83 GLU A C 19
ATOM 27515 O O . GLU A 1 83 ? -11.259 32.299 -8.898 1.00 70.31 83 GLU A O 19
ATOM 27527 N N . PHE A 1 84 ? -10.779 30.245 -8.113 1.00 2.32 84 PHE A N 19
ATOM 27528 C CA . PHE A 1 84 ? -12.066 29.677 -8.498 1.00 44.24 84 PHE A CA 19
ATOM 27529 C C . PHE A 1 84 ? -13.055 29.735 -7.339 1.00 25.33 84 PHE A C 19
ATOM 27530 O O . PHE A 1 84 ? -14.265 29.624 -7.534 1.00 4.30 84 PHE A O 19
ATOM 27547 N N . GLY A 1 85 ? -12.530 29.908 -6.128 1.00 50.45 85 GLY A N 19
ATOM 27548 C CA . GLY A 1 85 ? -13.381 29.977 -4.954 1.00 65.51 85 GLY A CA 19
ATOM 27549 C C . GLY A 1 85 ? -12.991 28.962 -3.898 1.00 12.04 85 GLY A C 19
ATOM 27550 O O . GLY A 1 85 ? -11.852 28.497 -3.862 1.00 45.35 85 GLY A O 19
ATOM 27554 N N . TYR A 1 86 ? -13.938 28.620 -3.031 1.00 61.22 86 TYR A N 19
ATOM 27555 C CA . TYR A 1 86 ? -13.687 27.658 -1.965 1.00 23.20 86 TYR A CA 19
ATOM 27556 C C . TYR A 1 86 ? -13.697 26.231 -2.505 1.00 2.22 86 TYR A C 19
ATOM 27557 O O . TYR A 1 86 ? -14.701 25.766 -3.045 1.00 22.33 86 TYR A O 19
ATOM 27575 N N . HIS A 1 87 ? -12.571 25.540 -2.355 1.00 10.02 87 HIS A N 19
ATOM 27576 C CA . HIS A 1 87 ? -12.448 24.166 -2.826 1.00 70.35 87 HIS A CA 19
ATOM 27577 C C . HIS A 1 87 ? -12.710 23.178 -1.693 1.00 62.22 87 HIS A C 19
ATOM 27578 O O . HIS A 1 87 ? -12.075 23.245 -0.640 1.00 32.41 87 HIS A O 19
ATOM 27592 N N . ILE A 1 88 ? -13.647 22.263 -1.916 1.00 54.13 88 ILE A N 19
ATOM 27593 C CA . ILE A 1 88 ? -13.991 21.262 -0.914 1.00 41.22 88 ILE A CA 19
ATOM 27594 C C . ILE A 1 88 ? -13.634 19.859 -1.393 1.00 52.45 88 ILE A C 19
ATOM 27595 O O . ILE A 1 88 ? -14.488 19.130 -1.899 1.00 72.33 88 ILE A O 19
ATOM 27611 N N . ILE A 1 89 ? -12.369 19.488 -1.230 1.00 60.34 89 ILE A N 19
ATOM 27612 C CA . ILE A 1 89 ? -11.900 18.171 -1.643 1.00 13.00 89 ILE A CA 19
ATOM 27613 C C . ILE A 1 89 ? -12.271 17.108 -0.615 1.00 24.32 89 ILE A C 19
ATOM 27614 O O . ILE A 1 89 ? -12.064 17.291 0.585 1.00 2.12 89 ILE A O 19
ATOM 27630 N N . LYS A 1 90 ? -12.816 15.995 -1.092 1.00 74.41 90 LYS A N 19
ATOM 27631 C CA . LYS A 1 90 ? -13.213 14.899 -0.216 1.00 31.24 90 LYS A CA 19
ATOM 27632 C C . LYS A 1 90 ? -12.756 13.558 -0.780 1.00 23.51 90 LYS A C 19
ATOM 27633 O O . LYS A 1 90 ? -13.168 13.159 -1.869 1.00 14.14 90 LYS A O 19
ATOM 27652 N N . ARG A 1 91 ? -11.902 12.866 -0.032 1.00 1.22 91 ARG A N 19
ATOM 27653 C CA . ARG A 1 91 ? -11.390 11.569 -0.458 1.00 44.23 91 ARG A CA 19
ATOM 27654 C C . ARG A 1 91 ? -12.496 10.518 -0.450 1.00 4.34 91 ARG A C 19
ATOM 27655 O O . ARG A 1 91 ? -13.414 10.575 0.369 1.00 24.20 91 ARG A O 19
ATOM 27676 N N . PHE A 1 92 ? -12.401 9.560 -1.366 1.00 35.23 92 PHE A N 19
ATOM 27677 C CA . PHE A 1 92 ? -13.394 8.497 -1.464 1.00 62.41 92 PHE A CA 19
ATOM 27678 C C . PHE A 1 92 ? -12.740 7.126 -1.317 1.00 3.32 92 PHE A C 19
ATOM 27679 O O . PHE A 1 92 ? -13.357 6.180 -0.830 1.00 12.24 92 PHE A O 19
ATOM 27696 N N . GLY A 1 93 ? -11.484 7.028 -1.742 1.00 21.34 93 GLY A N 19
ATOM 27697 C CA . GLY A 1 93 ? -10.765 5.770 -1.650 1.00 33.43 93 GLY A CA 19
ATOM 27698 C C . GLY A 1 93 ? -10.732 5.224 -0.236 1.00 71.41 93 GLY A C 19
ATOM 27699 O O . GLY A 1 93 ? -9.761 4.582 0.166 1.00 32.10 93 GLY A O 19
ATOM 27703 N N . GLY A 1 1 ? 1.168 1.510 -10.842 1.00 15.12 1 GLY A N 20
ATOM 27704 C CA . GLY A 1 1 ? 1.471 2.290 -12.027 1.00 43.03 1 GLY A CA 20
ATOM 27705 C C . GLY A 1 1 ? 2.738 3.108 -11.874 1.00 61.24 1 GLY A C 20
ATOM 27706 O O . GLY A 1 1 ? 3.469 2.982 -10.892 1.00 0.42 1 GLY A O 20
ATOM 27710 N N . PRO A 1 2 ? 3.016 3.966 -12.867 1.00 0.22 2 PRO A N 20
ATOM 27711 C CA . PRO A 1 2 ? 4.206 4.823 -12.862 1.00 15.00 2 PRO A CA 20
ATOM 27712 C C . PRO A 1 2 ? 4.127 5.918 -11.804 1.00 21.30 2 PRO A C 20
ATOM 27713 O O . PRO A 1 2 ? 5.151 6.420 -11.339 1.00 22.33 2 PRO A O 20
ATOM 27724 N N . SER A 1 3 ? 2.906 6.284 -11.427 1.00 4.01 3 SER A N 20
ATOM 27725 C CA . SER A 1 3 ? 2.695 7.323 -10.426 1.00 13.23 3 SER A CA 20
ATOM 27726 C C . SER A 1 3 ? 1.635 6.895 -9.415 1.00 40.22 3 SER A C 20
ATOM 27727 O O . SER A 1 3 ? 0.909 5.926 -9.633 1.00 42.15 3 SER A O 20
ATOM 27735 N N . ASN A 1 4 ? 1.554 7.625 -8.308 1.00 15.34 4 ASN A N 20
ATOM 27736 C CA . ASN A 1 4 ? 0.583 7.322 -7.261 1.00 63.44 4 ASN A CA 20
ATOM 27737 C C . ASN A 1 4 ? -0.641 8.227 -7.376 1.00 61.52 4 ASN A C 20
ATOM 27738 O O . ASN A 1 4 ? -0.517 9.443 -7.520 1.00 22.13 4 ASN A O 20
ATOM 27749 N N . LYS A 1 5 ? -1.822 7.624 -7.312 1.00 34.44 5 LYS A N 20
ATOM 27750 C CA . LYS A 1 5 ? -3.070 8.373 -7.405 1.00 34.50 5 LYS A CA 20
ATOM 27751 C C . LYS A 1 5 ? -4.058 7.922 -6.333 1.00 64.13 5 LYS A C 20
ATOM 27752 O O . LYS A 1 5 ? -3.914 6.843 -5.758 1.00 64.33 5 LYS A O 20
ATOM 27771 N N . ILE A 1 6 ? -5.059 8.754 -6.071 1.00 2.44 6 ILE A N 20
ATOM 27772 C CA . ILE A 1 6 ? -6.070 8.439 -5.070 1.00 54.41 6 ILE A CA 20
ATOM 27773 C C . ILE A 1 6 ? -7.407 9.088 -5.416 1.00 33.24 6 ILE A C 20
ATOM 27774 O O . ILE A 1 6 ? -7.453 10.149 -6.038 1.00 21.30 6 ILE A O 20
ATOM 27790 N N . LYS A 1 7 ? -8.495 8.443 -5.007 1.00 4.43 7 LYS A N 20
ATOM 27791 C CA . LYS A 1 7 ? -9.834 8.957 -5.269 1.00 4.20 7 LYS A CA 20
ATOM 27792 C C . LYS A 1 7 ? -10.105 10.215 -4.449 1.00 64.43 7 LYS A C 20
ATOM 27793 O O . LYS A 1 7 ? -9.634 10.342 -3.317 1.00 52.25 7 LYS A O 20
ATOM 27812 N N . CYS A 1 8 ? -10.866 11.138 -5.024 1.00 61.03 8 CYS A N 20
ATOM 27813 C CA . CYS A 1 8 ? -11.200 12.385 -4.345 1.00 71.25 8 CYS A CA 20
ATOM 27814 C C . CYS A 1 8 ? -12.231 13.178 -5.141 1.00 71.14 8 CYS A C 20
ATOM 27815 O O . CYS A 1 8 ? -12.550 12.834 -6.280 1.00 21.11 8 CYS A O 20
ATOM 27823 N N . SER A 1 9 ? -12.751 14.240 -4.535 1.00 12.22 9 SER A N 20
ATOM 27824 C CA . SER A 1 9 ? -13.751 15.079 -5.184 1.00 73.33 9 SER A CA 20
ATOM 27825 C C . SER A 1 9 ? -13.409 16.557 -5.023 1.00 5.13 9 SER A C 20
ATOM 27826 O O . SER A 1 9 ? -12.294 16.909 -4.636 1.00 31.23 9 SER A O 20
ATOM 27834 N N . HIS A 1 10 ? -14.376 17.419 -5.321 1.00 62.13 10 HIS A N 20
ATOM 27835 C CA . HIS A 1 10 ? -14.178 18.860 -5.209 1.00 61.41 10 HIS A CA 20
ATOM 27836 C C . HIS A 1 10 ? -15.486 19.608 -5.448 1.00 32.12 10 HIS A C 20
ATOM 27837 O O . HIS A 1 10 ? -16.332 19.165 -6.226 1.00 2.53 10 HIS A O 20
ATOM 27851 N N . ILE A 1 11 ? -15.645 20.741 -4.773 1.00 44.11 11 ILE A N 20
ATOM 27852 C CA . ILE A 1 11 ? -16.850 21.550 -4.913 1.00 25.43 11 ILE A CA 20
ATOM 27853 C C . ILE A 1 11 ? -16.536 23.035 -4.764 1.00 25.20 11 ILE A C 20
ATOM 27854 O O . ILE A 1 11 ? -16.098 23.485 -3.704 1.00 24.42 11 ILE A O 20
ATOM 27870 N N . LEU A 1 12 ? -16.763 23.792 -5.831 1.00 52.23 12 LEU A N 20
ATOM 27871 C CA . LEU A 1 12 ? -16.506 25.228 -5.820 1.00 14.10 12 LEU A CA 20
ATOM 27872 C C . LEU A 1 12 ? -17.772 26.004 -5.472 1.00 52.45 12 LEU A C 20
ATOM 27873 O O . LEU A 1 12 ? -18.878 25.606 -5.839 1.00 3.13 12 LEU A O 20
ATOM 27889 N N . VAL A 1 13 ? -17.603 27.118 -4.766 1.00 45.44 13 VAL A N 20
ATOM 27890 C CA . VAL A 1 13 ? -18.731 27.954 -4.373 1.00 72.32 13 VAL A CA 20
ATOM 27891 C C . VAL A 1 13 ? -18.344 29.427 -4.356 1.00 43.32 13 VAL A C 20
ATOM 27892 O O . VAL A 1 13 ? -17.217 29.788 -4.696 1.00 73.33 13 VAL A O 20
ATOM 27905 N N . SER A 1 14 ? -19.286 30.277 -3.958 1.00 30.11 14 SER A N 20
ATOM 27906 C CA . SER A 1 14 ? -19.045 31.713 -3.899 1.00 51.44 14 SER A CA 20
ATOM 27907 C C . SER A 1 14 ? -19.065 32.209 -2.456 1.00 65.05 14 SER A C 20
ATOM 27908 O O . SER A 1 14 ? -18.563 33.292 -2.153 1.00 25.43 14 SER A O 20
ATOM 27916 N N . LYS A 1 15 ? -19.648 31.409 -1.571 1.00 10.43 15 LYS A N 20
ATOM 27917 C CA . LYS A 1 15 ? -19.734 31.763 -0.159 1.00 45.51 15 LYS A CA 20
ATOM 27918 C C . LYS A 1 15 ? -19.234 30.621 0.720 1.00 34.00 15 LYS A C 20
ATOM 27919 O O . LYS A 1 15 ? -19.450 29.449 0.410 1.00 12.21 15 LYS A O 20
ATOM 27938 N N . GLN A 1 16 ? -18.570 30.970 1.817 1.00 41.55 16 GLN A N 20
ATOM 27939 C CA . GLN A 1 16 ? -18.042 29.973 2.739 1.00 3.12 16 GLN A CA 20
ATOM 27940 C C . GLN A 1 16 ? -19.167 29.130 3.332 1.00 5.13 16 GLN A C 20
ATOM 27941 O O . GLN A 1 16 ? -18.959 27.978 3.712 1.00 65.01 16 GLN A O 20
ATOM 27955 N N . SER A 1 17 ? -20.359 29.714 3.408 1.00 64.31 17 SER A N 20
ATOM 27956 C CA . SER A 1 17 ? -21.516 29.017 3.958 1.00 14.43 17 SER A CA 20
ATOM 27957 C C . SER A 1 17 ? -21.886 27.814 3.096 1.00 14.30 17 SER A C 20
ATOM 27958 O O . SER A 1 17 ? -22.459 26.841 3.585 1.00 42.21 17 SER A O 20
ATOM 27966 N N . GLU A 1 18 ? -21.556 27.890 1.811 1.00 10.11 18 GLU A N 20
ATOM 27967 C CA . GLU A 1 18 ? -21.855 26.809 0.880 1.00 34.34 18 GLU A CA 20
ATOM 27968 C C . GLU A 1 18 ? -20.747 25.760 0.890 1.00 45.35 18 GLU A C 20
ATOM 27969 O O . GLU A 1 18 ? -21.012 24.560 0.941 1.00 63.03 18 GLU A O 20
ATOM 27981 N N . ALA A 1 19 ? -19.501 26.225 0.840 1.00 34.02 19 ALA A N 20
ATOM 27982 C CA . ALA A 1 19 ? -18.352 25.329 0.844 1.00 24.14 19 ALA A CA 20
ATOM 27983 C C . ALA A 1 19 ? -18.233 24.593 2.175 1.00 54.42 19 ALA A C 20
ATOM 27984 O O . ALA A 1 19 ? -18.073 23.372 2.209 1.00 44.32 19 ALA A O 20
ATOM 27991 N N . LEU A 1 20 ? -18.314 25.343 3.268 1.00 23.03 20 LEU A N 20
ATOM 27992 C CA . LEU A 1 20 ? -18.215 24.762 4.603 1.00 2.20 20 LEU A CA 20
ATOM 27993 C C . LEU A 1 20 ? -19.427 23.887 4.908 1.00 52.13 20 LEU A C 20
ATOM 27994 O O . LEU A 1 20 ? -19.390 23.050 5.809 1.00 42.12 20 LEU A O 20
ATOM 28010 N N . ALA A 1 21 ? -20.499 24.087 4.149 1.00 73.35 21 ALA A N 20
ATOM 28011 C CA . ALA A 1 21 ? -21.721 23.313 4.334 1.00 12.21 21 ALA A CA 20
ATOM 28012 C C . ALA A 1 21 ? -21.537 21.874 3.866 1.00 64.11 21 ALA A C 20
ATOM 28013 O O . ALA A 1 21 ? -22.379 21.015 4.125 1.00 71.12 21 ALA A O 20
ATOM 28020 N N . ILE A 1 22 ? -20.430 21.619 3.175 1.00 32.12 22 ILE A N 20
ATOM 28021 C CA . ILE A 1 22 ? -20.135 20.283 2.672 1.00 55.55 22 ILE A CA 20
ATOM 28022 C C . ILE A 1 22 ? -19.780 19.332 3.809 1.00 0.53 22 ILE A C 20
ATOM 28023 O O . ILE A 1 22 ? -20.097 18.144 3.761 1.00 60.13 22 ILE A O 20
ATOM 28039 N N . MET A 1 23 ? -19.122 19.864 4.834 1.00 53.41 23 MET A N 20
ATOM 28040 C CA . MET A 1 23 ? -18.726 19.064 5.987 1.00 64.14 23 MET A CA 20
ATOM 28041 C C . MET A 1 23 ? -19.874 18.944 6.984 1.00 4.23 23 MET A C 20
ATOM 28042 O O . MET A 1 23 ? -19.909 18.017 7.794 1.00 1.23 23 MET A O 20
ATOM 28056 N N . GLU A 1 24 ? -20.808 19.886 6.922 1.00 54.45 24 GLU A N 20
ATOM 28057 C CA . GLU A 1 24 ? -21.956 19.885 7.821 1.00 1.33 24 GLU A CA 20
ATOM 28058 C C . GLU A 1 24 ? -23.094 19.045 7.251 1.00 60.34 24 GLU A C 20
ATOM 28059 O O . GLU A 1 24 ? -23.650 18.185 7.934 1.00 34.31 24 GLU A O 20
ATOM 28071 N N . LYS A 1 25 ? -23.436 19.299 5.992 1.00 0.32 25 LYS A N 20
ATOM 28072 C CA . LYS A 1 25 ? -24.507 18.567 5.327 1.00 54.24 25 LYS A CA 20
ATOM 28073 C C . LYS A 1 25 ? -24.184 17.078 5.252 1.00 51.44 25 LYS A C 20
ATOM 28074 O O . LYS A 1 25 ? -25.063 16.233 5.424 1.00 64.32 25 LYS A O 20
ATOM 28093 N N . LEU A 1 26 ? -22.919 16.765 4.994 1.00 31.04 26 LEU A N 20
ATOM 28094 C CA . LEU A 1 26 ? -22.479 15.378 4.897 1.00 33.03 26 LEU A CA 20
ATOM 28095 C C . LEU A 1 26 ? -21.907 14.894 6.226 1.00 44.21 26 LEU A C 20
ATOM 28096 O O . LEU A 1 26 ? -21.083 13.980 6.264 1.00 4.51 26 LEU A O 20
ATOM 28112 N N . LYS A 1 27 ? -22.350 15.512 7.315 1.00 11.44 27 LYS A N 20
ATOM 28113 C CA . LYS A 1 27 ? -21.886 15.144 8.648 1.00 64.03 27 LYS A CA 20
ATOM 28114 C C . LYS A 1 27 ? -22.458 13.795 9.070 1.00 42.13 27 LYS A C 20
ATOM 28115 O O . LYS A 1 27 ? -21.816 13.038 9.797 1.00 22.31 27 LYS A O 20
ATOM 28134 N N . SER A 1 28 ? -23.669 13.499 8.607 1.00 13.42 28 SER A N 20
ATOM 28135 C CA . SER A 1 28 ? -24.329 12.243 8.940 1.00 63.44 28 SER A CA 20
ATOM 28136 C C . SER A 1 28 ? -23.923 11.142 7.963 1.00 55.13 28 SER A C 20
ATOM 28137 O O . SER A 1 28 ? -23.879 9.966 8.319 1.00 44.21 28 SER A O 20
ATOM 28145 N N . GLY A 1 29 ? -23.630 11.536 6.727 1.00 71.11 29 GLY A N 20
ATOM 28146 C CA . GLY A 1 29 ? -23.234 10.573 5.716 1.00 24.00 29 GLY A CA 20
ATOM 28147 C C . GLY A 1 29 ? -24.078 10.667 4.462 1.00 75.45 29 GLY A C 20
ATOM 28148 O O . GLY A 1 29 ? -24.390 9.653 3.838 1.00 0.30 29 GLY A O 20
ATOM 28152 N N . GLU A 1 30 ? -24.451 11.888 4.091 1.00 53.32 30 GLU A N 20
ATOM 28153 C CA . GLU A 1 30 ? -25.268 12.110 2.903 1.00 22.33 30 GLU A CA 20
ATOM 28154 C C . GLU A 1 30 ? -24.449 11.896 1.633 1.00 2.30 30 GLU A C 20
ATOM 28155 O O . GLU A 1 30 ? -23.351 11.340 1.674 1.00 42.34 30 GLU A O 20
ATOM 28167 N N . LYS A 1 31 ? -24.993 12.340 0.505 1.00 43.33 31 LYS A N 20
ATOM 28168 C CA . LYS A 1 31 ? -24.315 12.199 -0.778 1.00 43.32 31 LYS A CA 20
ATOM 28169 C C . LYS A 1 31 ? -23.540 13.467 -1.127 1.00 72.35 31 LYS A C 20
ATOM 28170 O O . LYS A 1 31 ? -24.122 14.544 -1.259 1.00 2.40 31 LYS A O 20
ATOM 28189 N N . PHE A 1 32 ? -22.227 13.330 -1.276 1.00 12.13 32 PHE A N 20
ATOM 28190 C CA . PHE A 1 32 ? -21.374 14.465 -1.610 1.00 23.12 32 PHE A CA 20
ATOM 28191 C C . PHE A 1 32 ? -21.752 15.048 -2.968 1.00 41.54 32 PHE A C 20
ATOM 28192 O O . PHE A 1 32 ? -21.872 16.263 -3.123 1.00 44.11 32 PHE A O 20
ATOM 28209 N N . GLY A 1 33 ? -21.938 14.172 -3.951 1.00 35.12 33 GLY A N 20
ATOM 28210 C CA . GLY A 1 33 ? -22.300 14.619 -5.284 1.00 32.10 33 GLY A CA 20
ATOM 28211 C C . GLY A 1 33 ? -23.593 15.410 -5.299 1.00 41.43 33 GLY A C 20
ATOM 28212 O O . GLY A 1 33 ? -23.719 16.395 -6.027 1.00 22.03 33 GLY A O 20
ATOM 28216 N N . LYS A 1 34 ? -24.559 14.979 -4.495 1.00 64.22 34 LYS A N 20
ATOM 28217 C CA . LYS A 1 34 ? -25.850 15.653 -4.418 1.00 23.14 34 LYS A CA 20
ATOM 28218 C C . LYS A 1 34 ? -25.668 17.152 -4.208 1.00 14.11 34 LYS A C 20
ATOM 28219 O O . LYS A 1 34 ? -26.500 17.955 -4.635 1.00 63.43 34 LYS A O 20
ATOM 28238 N N . LEU A 1 35 ? -24.577 17.525 -3.547 1.00 54.55 35 LEU A N 20
ATOM 28239 C CA . LEU A 1 35 ? -24.286 18.930 -3.281 1.00 71.32 35 LEU A CA 20
ATOM 28240 C C . LEU A 1 35 ? -23.352 19.502 -4.342 1.00 5.44 35 LEU A C 20
ATOM 28241 O O . LEU A 1 35 ? -23.365 20.702 -4.612 1.00 44.41 35 LEU A O 20
ATOM 28257 N N . ALA A 1 36 ? -22.541 18.635 -4.940 1.00 21.32 36 ALA A N 20
ATOM 28258 C CA . ALA A 1 36 ? -21.603 19.053 -5.974 1.00 10.33 36 ALA A CA 20
ATOM 28259 C C . ALA A 1 36 ? -22.322 19.323 -7.290 1.00 42.45 36 ALA A C 20
ATOM 28260 O O . ALA A 1 36 ? -21.791 19.997 -8.173 1.00 44.53 36 ALA A O 20
ATOM 28267 N N . LYS A 1 37 ? -23.533 18.791 -7.418 1.00 4.20 37 LYS A N 20
ATOM 28268 C CA . LYS A 1 37 ? -24.326 18.975 -8.627 1.00 50.54 37 LYS A CA 20
ATOM 28269 C C . LYS A 1 37 ? -25.062 20.311 -8.599 1.00 22.04 37 LYS A C 20
ATOM 28270 O O . LYS A 1 37 ? -25.805 20.640 -9.522 1.00 50.12 37 LYS A O 20
ATOM 28289 N N . GLU A 1 38 ? -24.846 21.077 -7.533 1.00 72.25 38 GLU A N 20
ATOM 28290 C CA . GLU A 1 38 ? -25.489 22.377 -7.386 1.00 14.32 38 GLU A CA 20
ATOM 28291 C C . GLU A 1 38 ? -24.493 23.425 -6.897 1.00 65.25 38 GLU A C 20
ATOM 28292 O O . GLU A 1 38 ? -24.306 24.464 -7.532 1.00 51.21 38 GLU A O 20
ATOM 28304 N N . LEU A 1 39 ? -23.855 23.144 -5.767 1.00 14.24 39 LEU A N 20
ATOM 28305 C CA . LEU A 1 39 ? -22.878 24.062 -5.192 1.00 22.31 39 LEU A CA 20
ATOM 28306 C C . LEU A 1 39 ? -21.735 24.321 -6.167 1.00 45.31 39 LEU A C 20
ATOM 28307 O O . LEU A 1 39 ? -21.387 25.470 -6.441 1.00 74.31 39 LEU A O 20
ATOM 28323 N N . SER A 1 40 ? -21.155 23.246 -6.691 1.00 30.41 40 SER A N 20
ATOM 28324 C CA . SER A 1 40 ? -20.050 23.356 -7.636 1.00 43.53 40 SER A CA 20
ATOM 28325 C C . SER A 1 40 ? -20.393 24.327 -8.762 1.00 72.11 40 SER A C 20
ATOM 28326 O O . SER A 1 40 ? -21.176 24.005 -9.656 1.00 14.53 40 SER A O 20
ATOM 28334 N N . ILE A 1 41 ? -19.801 25.516 -8.711 1.00 33.01 41 ILE A N 20
ATOM 28335 C CA . ILE A 1 41 ? -20.043 26.533 -9.726 1.00 3.31 41 ILE A CA 20
ATOM 28336 C C . ILE A 1 41 ? -19.261 26.235 -11.001 1.00 21.30 41 ILE A C 20
ATOM 28337 O O . ILE A 1 41 ? -19.629 26.683 -12.087 1.00 1.12 41 ILE A O 20
ATOM 28353 N N . ASP A 1 42 ? -18.181 25.473 -10.862 1.00 14.14 42 ASP A N 20
ATOM 28354 C CA . ASP A 1 42 ? -17.348 25.112 -12.002 1.00 72.15 42 ASP A CA 20
ATOM 28355 C C . ASP A 1 42 ? -18.141 24.295 -13.017 1.00 14.30 42 ASP A C 20
ATOM 28356 O O . ASP A 1 42 ? -18.555 23.170 -12.737 1.00 70.43 42 ASP A O 20
ATOM 28365 N N . SER A 1 43 ? -18.352 24.871 -14.197 1.00 71.11 43 SER A N 20
ATOM 28366 C CA . SER A 1 43 ? -19.100 24.198 -15.253 1.00 41.51 43 SER A CA 20
ATOM 28367 C C . SER A 1 43 ? -18.550 22.797 -15.501 1.00 10.30 43 SER A C 20
ATOM 28368 O O . SER A 1 43 ? -19.303 21.860 -15.761 1.00 70.45 43 SER A O 20
ATOM 28376 N N . GLY A 1 44 ? -17.230 22.663 -15.418 1.00 1.31 44 GLY A N 20
ATOM 28377 C CA . GLY A 1 44 ? -16.600 21.374 -15.635 1.00 54.11 44 GLY A CA 20
ATOM 28378 C C . GLY A 1 44 ? -16.431 20.587 -14.351 1.00 30.41 44 GLY A C 20
ATOM 28379 O O . GLY A 1 44 ? -15.385 19.982 -14.119 1.00 64.02 44 GLY A O 20
ATOM 28383 N N . SER A 1 45 ? -17.463 20.595 -13.513 1.00 72.22 45 SER A N 20
ATOM 28384 C CA . SER A 1 45 ? -17.422 19.881 -12.243 1.00 33.33 45 SER A CA 20
ATOM 28385 C C . SER A 1 45 ? -18.832 19.562 -11.753 1.00 63.11 45 SER A C 20
ATOM 28386 O O . SER A 1 45 ? -19.105 18.453 -11.296 1.00 13.10 45 SER A O 20
ATOM 28394 N N . ALA A 1 46 ? -19.722 20.544 -11.851 1.00 42.54 46 ALA A N 20
ATOM 28395 C CA . ALA A 1 46 ? -21.103 20.369 -11.421 1.00 25.01 46 ALA A CA 20
ATOM 28396 C C . ALA A 1 46 ? -21.815 19.321 -12.271 1.00 3.14 46 ALA A C 20
ATOM 28397 O O . ALA A 1 46 ? -22.890 18.840 -11.911 1.00 44.42 46 ALA A O 20
ATOM 28404 N N . LYS A 1 47 ? -21.208 18.971 -13.400 1.00 50.32 47 LYS A N 20
ATOM 28405 C CA . LYS A 1 47 ? -21.783 17.980 -14.302 1.00 30.02 47 LYS A CA 20
ATOM 28406 C C . LYS A 1 47 ? -21.320 16.574 -13.931 1.00 1.21 47 LYS A C 20
ATOM 28407 O O . LYS A 1 47 ? -21.938 15.583 -14.319 1.00 52.45 47 LYS A O 20
ATOM 28426 N N . LYS A 1 48 ? -20.230 16.496 -13.175 1.00 30.30 48 LYS A N 20
ATOM 28427 C CA . LYS A 1 48 ? -19.685 15.212 -12.749 1.00 2.30 48 LYS A CA 20
ATOM 28428 C C . LYS A 1 48 ? -19.698 15.093 -11.228 1.00 71.04 48 LYS A C 20
ATOM 28429 O O . LYS A 1 48 ? -18.879 14.386 -10.644 1.00 62.14 48 LYS A O 20
ATOM 28448 N N . ASN A 1 49 ? -20.636 15.789 -10.594 1.00 33.12 49 ASN A N 20
ATOM 28449 C CA . ASN A 1 49 ? -20.757 15.760 -9.141 1.00 32.04 49 ASN A CA 20
ATOM 28450 C C . ASN A 1 49 ? -19.414 16.047 -8.477 1.00 10.41 49 ASN A C 20
ATOM 28451 O O . ASN A 1 49 ? -19.120 15.534 -7.398 1.00 41.32 49 ASN A O 20
ATOM 28462 N N . GLY A 1 50 ? -18.601 16.872 -9.130 1.00 41.55 50 GLY A N 20
ATOM 28463 C CA . GLY A 1 50 ? -17.299 17.214 -8.590 1.00 4.33 50 GLY A CA 20
ATOM 28464 C C . GLY A 1 50 ? -16.481 15.990 -8.229 1.00 21.30 50 GLY A C 20
ATOM 28465 O O . GLY A 1 50 ? -15.626 16.043 -7.347 1.00 44.51 50 GLY A O 20
ATOM 28469 N N . ASN A 1 51 ? -16.745 14.881 -8.914 1.00 32.42 51 ASN A N 20
ATOM 28470 C CA . ASN A 1 51 ? -16.029 13.636 -8.659 1.00 61.01 51 ASN A CA 20
ATOM 28471 C C . ASN A 1 51 ? -14.943 13.410 -9.707 1.00 21.23 51 ASN A C 20
ATOM 28472 O O . ASN A 1 51 ? -15.139 12.667 -10.669 1.00 61.44 51 ASN A O 20
ATOM 28483 N N . LEU A 1 52 ? -13.798 14.056 -9.513 1.00 34.41 52 LEU A N 20
ATOM 28484 C CA . LEU A 1 52 ? -12.680 13.924 -10.439 1.00 42.15 52 LEU A CA 20
ATOM 28485 C C . LEU A 1 52 ? -12.097 12.515 -10.394 1.00 43.45 52 LEU A C 20
ATOM 28486 O O . LEU A 1 52 ? -11.306 12.132 -11.256 1.00 4.54 52 LEU A O 20
ATOM 28502 N N . GLY A 1 53 ? -12.496 11.747 -9.385 1.00 72.13 53 GLY A N 20
ATOM 28503 C CA . GLY A 1 53 ? -12.006 10.389 -9.248 1.00 62.45 53 GLY A CA 20
ATOM 28504 C C . GLY A 1 53 ? -10.564 10.337 -8.783 1.00 11.14 53 GLY A C 20
ATOM 28505 O O . GLY A 1 53 ? -10.209 10.943 -7.772 1.00 0.32 53 GLY A O 20
ATOM 28509 N N . TYR A 1 54 ? -9.732 9.610 -9.520 1.00 61.04 54 TYR A N 20
ATOM 28510 C CA . TYR A 1 54 ? -8.321 9.478 -9.175 1.00 31.31 54 TYR A CA 20
ATOM 28511 C C . TYR A 1 54 ? -7.502 10.608 -9.789 1.00 45.23 54 TYR A C 20
ATOM 28512 O O . TYR A 1 54 ? -7.694 10.970 -10.951 1.00 5.34 54 TYR A O 20
ATOM 28530 N N . PHE A 1 55 ? -6.586 11.163 -9.001 1.00 52.21 55 PHE A N 20
ATOM 28531 C CA . PHE A 1 55 ? -5.736 12.254 -9.466 1.00 32.43 55 PHE A CA 20
ATOM 28532 C C . PHE A 1 55 ? -4.307 12.082 -8.959 1.00 42.55 55 PHE A C 20
ATOM 28533 O O . PHE A 1 55 ? -4.000 11.131 -8.241 1.00 53.51 55 PHE A O 20
ATOM 28550 N N . THR A 1 56 ? -3.436 13.012 -9.340 1.00 31.30 56 THR A N 20
ATOM 28551 C CA . THR A 1 56 ? -2.040 12.964 -8.927 1.00 44.41 56 THR A CA 20
ATOM 28552 C C . THR A 1 56 ? -1.476 14.368 -8.732 1.00 70.13 56 THR A C 20
ATOM 28553 O O . THR A 1 56 ? -2.164 15.362 -8.961 1.00 61.03 56 THR A O 20
ATOM 28564 N N . LYS A 1 57 ? -0.219 14.442 -8.309 1.00 5.13 57 LYS A N 20
ATOM 28565 C CA . LYS A 1 57 ? 0.440 15.723 -8.085 1.00 41.00 57 LYS A CA 20
ATOM 28566 C C . LYS A 1 57 ? 0.866 16.355 -9.406 1.00 64.42 57 LYS A C 20
ATOM 28567 O O . LYS A 1 57 ? 1.783 15.871 -10.069 1.00 10.43 57 LYS A O 20
ATOM 28586 N N . GLY A 1 58 ? 0.194 17.438 -9.784 1.00 21.24 58 GLY A N 20
ATOM 28587 C CA . GLY A 1 58 ? 0.520 18.117 -11.024 1.00 53.30 58 GLY A CA 20
ATOM 28588 C C . GLY A 1 58 ? -0.654 18.168 -11.982 1.00 41.21 58 GLY A C 20
ATOM 28589 O O . GLY A 1 58 ? -0.499 18.540 -13.145 1.00 63.01 58 GLY A O 20
ATOM 28593 N N . MET A 1 59 ? -1.831 17.792 -11.495 1.00 32.04 59 MET A N 20
ATOM 28594 C CA . MET A 1 59 ? -3.035 17.795 -12.316 1.00 73.13 59 MET A CA 20
ATOM 28595 C C . MET A 1 59 ? -4.038 18.826 -11.808 1.00 73.03 59 MET A C 20
ATOM 28596 O O . MET A 1 59 ? -5.141 18.947 -12.339 1.00 12.10 59 MET A O 20
ATOM 28610 N N . MET A 1 60 ? -3.646 19.567 -10.776 1.00 34.03 60 MET A N 20
ATOM 28611 C CA . MET A 1 60 ? -4.511 20.589 -10.197 1.00 72.40 60 MET A CA 20
ATOM 28612 C C . MET A 1 60 ? -3.719 21.850 -9.869 1.00 62.04 60 MET A C 20
ATOM 28613 O O . MET A 1 60 ? -2.562 21.989 -10.268 1.00 13.22 60 MET A O 20
ATOM 28627 N N . VAL A 1 61 ? -4.349 22.767 -9.143 1.00 4.14 61 VAL A N 20
ATOM 28628 C CA . VAL A 1 61 ? -3.701 24.017 -8.761 1.00 54.50 61 VAL A CA 20
ATOM 28629 C C . VAL A 1 61 ? -3.065 23.908 -7.381 1.00 22.24 61 VAL A C 20
ATOM 28630 O O . VAL A 1 61 ? -3.291 22.938 -6.656 1.00 2.25 61 VAL A O 20
ATOM 28643 N N . LYS A 1 62 ? -2.267 24.908 -7.022 1.00 61.11 62 LYS A N 20
ATOM 28644 C CA . LYS A 1 62 ? -1.597 24.926 -5.728 1.00 13.25 62 LYS A CA 20
ATOM 28645 C C . LYS A 1 62 ? -2.611 24.850 -4.590 1.00 4.31 62 LYS A C 20
ATOM 28646 O O . LYS A 1 62 ? -2.587 23.935 -3.766 1.00 41.40 62 LYS A O 20
ATOM 28665 N N . PRO A 1 63 ? -3.522 25.832 -4.541 1.00 10.21 63 PRO A N 20
ATOM 28666 C CA . PRO A 1 63 ? -4.562 25.897 -3.510 1.00 42.20 63 PRO A CA 20
ATOM 28667 C C . PRO A 1 63 ? -5.609 24.800 -3.672 1.00 45.12 63 PRO A C 20
ATOM 28668 O O . PRO A 1 63 ? -6.811 25.061 -3.606 1.00 64.33 63 PRO A O 20
ATOM 28679 N N . PHE A 1 64 ? -5.145 23.573 -3.883 1.00 51.24 64 PHE A N 20
ATOM 28680 C CA . PHE A 1 64 ? -6.041 22.436 -4.055 1.00 33.22 64 PHE A CA 20
ATOM 28681 C C . PHE A 1 64 ? -5.275 21.120 -3.959 1.00 61.12 64 PHE A C 20
ATOM 28682 O O . PHE A 1 64 ? -5.559 20.287 -3.099 1.00 5.02 64 PHE A O 20
ATOM 28699 N N . GLU A 1 65 ? -4.304 20.941 -4.849 1.00 61.10 65 GLU A N 20
ATOM 28700 C CA . GLU A 1 65 ? -3.498 19.726 -4.865 1.00 30.22 65 GLU A CA 20
ATOM 28701 C C . GLU A 1 65 ? -2.922 19.436 -3.482 1.00 32.14 65 GLU A C 20
ATOM 28702 O O . GLU A 1 65 ? -3.013 18.315 -2.983 1.00 34.55 65 GLU A O 20
ATOM 28714 N N . ASP A 1 66 ? -2.330 20.455 -2.869 1.00 33.44 66 ASP A N 20
ATOM 28715 C CA . ASP A 1 66 ? -1.740 20.312 -1.542 1.00 62.52 66 ASP A CA 20
ATOM 28716 C C . ASP A 1 66 ? -2.760 19.761 -0.550 1.00 40.32 66 ASP A C 20
ATOM 28717 O O . ASP A 1 66 ? -2.447 18.886 0.256 1.00 60.32 66 ASP A O 20
ATOM 28726 N N . ALA A 1 67 ? -3.981 20.281 -0.616 1.00 10.02 67 ALA A N 20
ATOM 28727 C CA . ALA A 1 67 ? -5.048 19.842 0.276 1.00 63.52 67 ALA A CA 20
ATOM 28728 C C . ALA A 1 67 ? -6.020 18.916 -0.447 1.00 33.34 67 ALA A C 20
ATOM 28729 O O . ALA A 1 67 ? -7.228 18.967 -0.215 1.00 71.22 67 ALA A O 20
ATOM 28736 N N . ALA A 1 68 ? -5.486 18.072 -1.324 1.00 32.13 68 ALA A N 20
ATOM 28737 C CA . ALA A 1 68 ? -6.307 17.134 -2.078 1.00 75.31 68 ALA A CA 20
ATOM 28738 C C . ALA A 1 68 ? -5.972 15.692 -1.713 1.00 63.11 68 ALA A C 20
ATOM 28739 O O . ALA A 1 68 ? -6.768 14.781 -1.944 1.00 3.12 68 ALA A O 20
ATOM 28746 N N . PHE A 1 69 ? -4.788 15.491 -1.142 1.00 15.40 69 PHE A N 20
ATOM 28747 C CA . PHE A 1 69 ? -4.347 14.159 -0.747 1.00 60.21 69 PHE A CA 20
ATOM 28748 C C . PHE A 1 69 ? -3.918 14.141 0.718 1.00 14.11 69 PHE A C 20
ATOM 28749 O O . PHE A 1 69 ? -3.508 13.107 1.244 1.00 35.50 69 PHE A O 20
ATOM 28766 N N . LYS A 1 70 ? -4.017 15.294 1.371 1.00 35.30 70 LYS A N 20
ATOM 28767 C CA . LYS A 1 70 ? -3.642 15.413 2.775 1.00 63.13 70 LYS A CA 20
ATOM 28768 C C . LYS A 1 70 ? -4.837 15.141 3.683 1.00 54.44 70 LYS A C 20
ATOM 28769 O O . LYS A 1 70 ? -4.785 15.392 4.888 1.00 44.04 70 LYS A O 20
ATOM 28788 N N . LEU A 1 71 ? -5.912 14.625 3.099 1.00 54.12 71 LEU A N 20
ATOM 28789 C CA . LEU A 1 71 ? -7.122 14.317 3.856 1.00 44.03 71 LEU A CA 20
ATOM 28790 C C . LEU A 1 71 ? -7.141 12.852 4.277 1.00 14.24 71 LEU A C 20
ATOM 28791 O O . LEU A 1 71 ? -6.228 12.092 3.956 1.00 62.42 71 LEU A O 20
ATOM 28807 N N . GLN A 1 72 ? -8.189 12.462 4.995 1.00 33.14 72 GLN A N 20
ATOM 28808 C CA . GLN A 1 72 ? -8.328 11.087 5.460 1.00 41.41 72 GLN A CA 20
ATOM 28809 C C . GLN A 1 72 ? -9.196 10.275 4.504 1.00 41.14 72 GLN A C 20
ATOM 28810 O O . GLN A 1 72 ? -9.596 10.762 3.447 1.00 53.21 72 GLN A O 20
ATOM 28824 N N . VAL A 1 73 ? -9.483 9.034 4.882 1.00 32.33 73 VAL A N 20
ATOM 28825 C CA . VAL A 1 73 ? -10.304 8.154 4.059 1.00 13.20 73 VAL A CA 20
ATOM 28826 C C . VAL A 1 73 ? -11.788 8.427 4.274 1.00 21.21 73 VAL A C 20
ATOM 28827 O O . VAL A 1 73 ? -12.417 7.840 5.155 1.00 73.45 73 VAL A O 20
ATOM 28840 N N . GLY A 1 74 ? -12.343 9.322 3.464 1.00 14.31 74 GLY A N 20
ATOM 28841 C CA . GLY A 1 74 ? -13.751 9.658 3.581 1.00 71.23 74 GLY A CA 20
ATOM 28842 C C . GLY A 1 74 ? -13.979 10.930 4.373 1.00 14.22 74 GLY A C 20
ATOM 28843 O O . GLY A 1 74 ? -15.043 11.119 4.960 1.00 13.50 74 GLY A O 20
ATOM 28847 N N . GLU A 1 75 ? -12.977 11.803 4.389 1.00 1.23 75 GLU A N 20
ATOM 28848 C CA . GLU A 1 75 ? -13.074 13.063 5.118 1.00 51.04 75 GLU A CA 20
ATOM 28849 C C . GLU A 1 75 ? -13.141 14.245 4.154 1.00 20.54 75 GLU A C 20
ATOM 28850 O O . GLU A 1 75 ? -12.658 14.167 3.024 1.00 3.04 75 GLU A O 20
ATOM 28862 N N . VAL A 1 76 ? -13.745 15.337 4.609 1.00 12.44 76 VAL A N 20
ATOM 28863 C CA . VAL A 1 76 ? -13.875 16.536 3.789 1.00 15.40 76 VAL A CA 20
ATOM 28864 C C . VAL A 1 76 ? -12.820 17.572 4.158 1.00 62.35 76 VAL A C 20
ATOM 28865 O O . VAL A 1 76 ? -12.610 17.869 5.334 1.00 0.10 76 VAL A O 20
ATOM 28878 N N . SER A 1 77 ? -12.156 18.119 3.144 1.00 44.05 77 SER A N 20
ATOM 28879 C CA . SER A 1 77 ? -11.118 19.120 3.360 1.00 15.04 77 SER A CA 20
ATOM 28880 C C . SER A 1 77 ? -11.725 20.439 3.828 1.00 1.31 77 SER A C 20
ATOM 28881 O O . SER A 1 77 ? -12.895 20.497 4.204 1.00 74.34 77 SER A O 20
ATOM 28889 N N . GLU A 1 78 ? -10.919 21.497 3.801 1.00 72.34 78 GLU A N 20
ATOM 28890 C CA . GLU A 1 78 ? -11.377 22.815 4.222 1.00 23.10 78 GLU A CA 20
ATOM 28891 C C . GLU A 1 78 ? -11.640 23.711 3.015 1.00 71.42 78 GLU A C 20
ATOM 28892 O O . GLU A 1 78 ? -11.161 23.462 1.909 1.00 45.24 78 GLU A O 20
ATOM 28904 N N . PRO A 1 79 ? -12.422 24.779 3.232 1.00 42.14 79 PRO A N 20
ATOM 28905 C CA . PRO A 1 79 ? -12.768 25.734 2.174 1.00 63.24 79 PRO A CA 20
ATOM 28906 C C . PRO A 1 79 ? -11.573 26.575 1.738 1.00 21.13 79 PRO A C 20
ATOM 28907 O O . PRO A 1 79 ? -11.371 27.685 2.230 1.00 41.11 79 PRO A O 20
ATOM 28918 N N . ILE A 1 80 ? -10.784 26.038 0.814 1.00 62.33 80 ILE A N 20
ATOM 28919 C CA . ILE A 1 80 ? -9.609 26.740 0.312 1.00 71.24 80 ILE A CA 20
ATOM 28920 C C . ILE A 1 80 ? -10.002 27.826 -0.685 1.00 31.12 80 ILE A C 20
ATOM 28921 O O . ILE A 1 80 ? -10.431 27.534 -1.802 1.00 1.14 80 ILE A O 20
ATOM 28937 N N . LYS A 1 81 ? -9.852 29.080 -0.274 1.00 63.03 81 LYS A N 20
ATOM 28938 C CA . LYS A 1 81 ? -10.187 30.212 -1.131 1.00 23.42 81 LYS A CA 20
ATOM 28939 C C . LYS A 1 81 ? -9.159 30.373 -2.247 1.00 13.53 81 LYS A C 20
ATOM 28940 O O . LYS A 1 81 ? -7.998 30.690 -1.992 1.00 5.03 81 LYS A O 20
ATOM 28959 N N . SER A 1 82 ? -9.596 30.155 -3.483 1.00 13.53 82 SER A N 20
ATOM 28960 C CA . SER A 1 82 ? -8.713 30.275 -4.637 1.00 70.11 82 SER A CA 20
ATOM 28961 C C . SER A 1 82 ? -9.354 31.131 -5.725 1.00 70.44 82 SER A C 20
ATOM 28962 O O . SER A 1 82 ? -10.421 31.709 -5.525 1.00 52.50 82 SER A O 20
ATOM 28970 N N . GLU A 1 83 ? -8.695 31.203 -6.878 1.00 21.05 83 GLU A N 20
ATOM 28971 C CA . GLU A 1 83 ? -9.200 31.989 -7.997 1.00 70.43 83 GLU A CA 20
ATOM 28972 C C . GLU A 1 83 ? -10.584 31.504 -8.422 1.00 63.10 83 GLU A C 20
ATOM 28973 O O . GLU A 1 83 ? -11.371 32.260 -8.991 1.00 70.01 83 GLU A O 20
ATOM 28985 N N . PHE A 1 84 ? -10.872 30.237 -8.141 1.00 13.51 84 PHE A N 20
ATOM 28986 C CA . PHE A 1 84 ? -12.160 29.650 -8.494 1.00 5.25 84 PHE A CA 20
ATOM 28987 C C . PHE A 1 84 ? -13.123 29.699 -7.311 1.00 32.03 84 PHE A C 20
ATOM 28988 O O . PHE A 1 84 ? -14.334 29.561 -7.477 1.00 30.32 84 PHE A O 20
ATOM 29005 N N . GLY A 1 85 ? -12.574 29.897 -6.116 1.00 50.13 85 GLY A N 20
ATOM 29006 C CA . GLY A 1 85 ? -13.397 29.960 -4.923 1.00 54.42 85 GLY A CA 20
ATOM 29007 C C . GLY A 1 85 ? -13.003 28.924 -3.890 1.00 21.30 85 GLY A C 20
ATOM 29008 O O . GLY A 1 85 ? -11.883 28.413 -3.911 1.00 65.31 85 GLY A O 20
ATOM 29012 N N . TYR A 1 86 ? -13.924 28.612 -2.985 1.00 44.21 86 TYR A N 20
ATOM 29013 C CA . TYR A 1 86 ? -13.664 27.632 -1.937 1.00 52.12 86 TYR A CA 20
ATOM 29014 C C . TYR A 1 86 ? -13.667 26.216 -2.504 1.00 21.03 86 TYR A C 20
ATOM 29015 O O . TYR A 1 86 ? -14.655 25.771 -3.089 1.00 62.15 86 TYR A O 20
ATOM 29033 N N . HIS A 1 87 ? -12.554 25.511 -2.323 1.00 53.31 87 HIS A N 20
ATOM 29034 C CA . HIS A 1 87 ? -12.427 24.144 -2.814 1.00 64.05 87 HIS A CA 20
ATOM 29035 C C . HIS A 1 87 ? -12.673 23.138 -1.694 1.00 12.24 87 HIS A C 20
ATOM 29036 O O . HIS A 1 87 ? -12.015 23.180 -0.654 1.00 65.45 87 HIS A O 20
ATOM 29050 N N . ILE A 1 88 ? -13.627 22.239 -1.912 1.00 42.14 88 ILE A N 20
ATOM 29051 C CA . ILE A 1 88 ? -13.959 21.223 -0.920 1.00 1.43 88 ILE A CA 20
ATOM 29052 C C . ILE A 1 88 ? -13.606 19.827 -1.422 1.00 43.33 88 ILE A C 20
ATOM 29053 O O . ILE A 1 88 ? -14.445 19.132 -1.994 1.00 22.13 88 ILE A O 20
ATOM 29069 N N . ILE A 1 89 ? -12.359 19.425 -1.203 1.00 43.11 89 ILE A N 20
ATOM 29070 C CA . ILE A 1 89 ? -11.894 18.111 -1.631 1.00 35.43 89 ILE A CA 20
ATOM 29071 C C . ILE A 1 89 ? -12.262 17.039 -0.610 1.00 71.23 89 ILE A C 20
ATOM 29072 O O . ILE A 1 89 ? -12.009 17.191 0.585 1.00 13.23 89 ILE A O 20
ATOM 29088 N N . LYS A 1 90 ? -12.859 15.953 -1.089 1.00 13.41 90 LYS A N 20
ATOM 29089 C CA . LYS A 1 90 ? -13.260 14.853 -0.220 1.00 63.42 90 LYS A CA 20
ATOM 29090 C C . LYS A 1 90 ? -12.772 13.517 -0.774 1.00 52.35 90 LYS A C 20
ATOM 29091 O O . LYS A 1 90 ? -13.024 13.187 -1.933 1.00 63.02 90 LYS A O 20
ATOM 29110 N N . ARG A 1 91 ? -12.077 12.753 0.062 1.00 54.35 91 ARG A N 20
ATOM 29111 C CA . ARG A 1 91 ? -11.556 11.454 -0.345 1.00 12.12 91 ARG A CA 20
ATOM 29112 C C . ARG A 1 91 ? -12.668 10.410 -0.382 1.00 71.14 91 ARG A C 20
ATOM 29113 O O . ARG A 1 91 ? -13.603 10.455 0.417 1.00 34.14 91 ARG A O 20
ATOM 29134 N N . PHE A 1 92 ? -12.560 9.470 -1.316 1.00 42.51 92 PHE A N 20
ATOM 29135 C CA . PHE A 1 92 ? -13.556 8.416 -1.459 1.00 63.33 92 PHE A CA 20
ATOM 29136 C C . PHE A 1 92 ? -12.908 7.038 -1.359 1.00 75.11 92 PHE A C 20
ATOM 29137 O O . PHE A 1 92 ? -13.540 6.072 -0.933 1.00 3.40 92 PHE A O 20
ATOM 29154 N N . GLY A 1 93 ? -11.641 6.956 -1.756 1.00 15.11 93 GLY A N 20
ATOM 29155 C CA . GLY A 1 93 ? -10.929 5.693 -1.704 1.00 32.32 93 GLY A CA 20
ATOM 29156 C C . GLY A 1 93 ? -11.026 5.028 -0.345 1.00 21.42 93 GLY A C 20
ATOM 29157 O O . GLY A 1 93 ? -10.374 4.014 -0.095 1.00 34.12 93 GLY A O 20
#